Protein 8QYU (pdb70)

Foldseek 3Di:
DVLQPLQPPCSLLFDPDVVVLVCLQPPDDDQQFWWWAQDPFQRIFTWGFPDDDDQWTWTATPVGDTDIGGPVRIGTEFGSNCALNQELLPTPGFDQVNVLNSCLRSQLSNNQWHHQFQFIEGEDQLDGPCQDLSNLVSLAPDDPVSGGGDLSVLLNVQLVCCLLVVFFEEEEEADFWPLQQVVSLLSSLLSLLSVLVCLLSVLSNLLVLQLQQQQFWCDLRHRTFGQKKKKKKFFAANVGHGFFIAIDIGDRPLLLQQDDDAAIWRRLNVLLLLLCLPVVLCVLLVHHSDLVLFNRTPPYDRDDPPDDSSVSNVSNVVSCVSLVPDPLRVSLLSLLSSLLRLLLVFAWDADDPDQFIATPDQVSLCSSCVSLQFDSVLLRCLLRWFFDDDPPDTHTDGDHRVSSSVQSSLVSSLSSVLSSVVSSVSSRVSRNPVGDGSYIYMYIRARRQDADLAAEPSNCLRLLLSLLSLQLVVCLQQPVQQVVCVQQPHDDDRDDLVRHSCLLNCLDDPCLHLLNLLVVLLVDPPRALVNNVSSCVSDDVNRPQKAAAPDDDVGDDAGIWGQGLLGIYGHHRHCSSCQFASDHSVSVLVSLCVGPSVSSVVSSCGTPSVVSSVVSVVVSVVNVSHHYHYYQRAHQDSPSDRSHHRSVRRSSSCVSSCSSVSSVSLSVDQPDKDFLVSCCVQQCLLPVPLVCPSQSSNVSSVVPDPDDPVQWDGTNGMITGRVVVVVVSVVSSVVSVVVVVVVVVVVVVVVVVVVVVVVVCVVPPD/DVLQPLQPPCSLLQDPDVVVLVCLVPPDDDQQFFKWAQDPFQRIATWGFPDDCWTWTGSVTDIGHPVRIGTEFRSNCALNQELLPTPGFDQVNVLRSCLRSQLSNNQWHHQFQFIEGEDQLDGPCQDLSNLVVLAPADPVSGGGDLSVLLNVQLVCCLLVVFAEEEEEADFWPLQQVVSLLSSLLSLLSVLVLVLSLLSNLLVLQLQQQQFWCDLQHRTFGQKKKKKKFFAANNGHGFFIAMDIGDRDLLLQQDDDAAIWRGLNVLLLLLCLPVVLCVLLVHHSDQVLFNSTPPYDNDDPPDDSSVSNVSNVVSCVSLPPDPLRVSLLSLLSSLLRLLLVFAWDFLTATPDQPSLCSNCVSLQFDSVLLRCLLSWFWDDDDVDIGTDGDTRVSSSVQSSLVSSLLSVLSSVVSSVSSRVSRNPVGDGRYIYMYIRARRQDADLAAEPSNVLRLLLSLVSLQLVVCQQQPVQQVVCVQQVHDDDRDDLVRHSCLLNCLDDPCLHLLNLLVVLLVDPPRALVNNVSNCVSDPVNRPQKAAWPDDPVTDAAGTWGQGLLGIYGYHYHCSSCLQVSDHSVSVLVSQCVGPSVSSVVSSCRSSVVSSVVSVVVSVVNVSHHYHYYQRAHQDSPSDRSHHRSVRRSSSCVSSCSSVSSVSLSVDFPDKDFLVSCCVQQCLLPVPQCPPDDDSQSSNVSRVVPDPDDPVQWDRTNGIITGRVVVVSVSVVSSVVSVVVVVVVVVVVVVVVVVVVVVVVVVD/DPDDVVLLVVLQVLQLVQDPDPVSQSKHQLQCLCVSLVVSPADDDPVLSCVLSVNDDVVSNPDPIDHSVSSVVSSVVRVPDLVVQQVVVCVQVPPSPQDHDLVVVLVCCQPDDSHDDNVRSVVLSCNHNSSVSSVVVVVD/DVPQDQPDDVVVLVVLLVLQLVQDPDPVSPSKHQLLCLCVSLVVSPADDDPVLSCVLSVNDDVVSNPDPIGHSVSSRSSSSVRVVDHDDLVRQQVVVVVQVPPSPQKHAQVVVLVCCQPDDPHDPNVRSCVLCPPQADPNRIHRRSVSSVVVVVD

B-factor: mean 38.61, std 18.76, range [5.98, 162.12]

InterPro domains:
  IPR001609 Myosin head, motor domain-like [PF00063] (88-766)
  IPR001609 Myosin head, motor domain-like [PR00193] (115-134)
  IPR001609 Myosin head, motor domain-like [PR00193] (171-196)
  IPR001609 Myosin head, motor domain-like [PR00193] (225-252)
  IPR001609 Myosin head, motor domain-like [PR00193] (456-484)
  IPR001609 Myosin head, motor domain-like [PR00193] (510-538)
  IPR001609 Myosin head, motor domain-like [PS51456] (85-778)
  IPR001609 Myosin head, motor domain-like [SM00242] (79-779)
  IPR002928 Myosin tail [PF01576] (846-1923)
  IPR004009 Myosin, SH3 domain [PF02736] (33-76)
  IPR004009 Myosin, SH3 domain [PS51844] (32-81)
  IPR008989 Myosin S1 fragment, N-terminal [G3DSA:2.30.30.360] (32-78)
  IPR014751 DNA repair protein XRCC4-like, C-terminal [G3DSA:1.20.5.370] (1520-1573)
  IPR014751 DNA repair protein XRCC4-like, C-terminal [G3DSA:1.20.5.370] (1574-1621)
  IPR014751 DNA repair protein XRCC4-like, C-terminal [G3DSA:1.20.5.370] (1622-1664)
  IPR014751 DNA repair protein XRCC4-like, C-terminal [G3DSA:1.20.5.370] (1665-1717)
  IPR014751 DNA repair protein XRCC4-like, C-terminal [G3DSA:1.20.5.370] (1728-1772)
  IPR027417 P-loop containing nucleoside triphosphate hydrolase [SSF52540] (37-840)
  IPR036961 Kinesin motor domain superfamily [G3DSA:3.40.850.10] (83-708)

Radius of gyration: 41.8 Å; Cα contacts (8 Å, |Δi|>4): 3064; chains: 4; bounding box: 106×149×107 Å

Secondary structure (DSSP, 8-state):
-GGGGGGGGGHHHHS--HHHHHHHHTS---TTTEEEEEETTTEEEEEEEEEEETTEEEEEETTS-EEEEEGGG-EEPPPGGGTT-SBGGG-SS-SHHHHHHHHHHHHHTT--EEEETTEEEEE-----TTSSHHHHHHHTT--TTTS-S-HHHHHHHHHHHHHHHT--EEEEEE-BTTSSHHHHHHHHHHHHHHHHH--HHHHHHHHHHHHHHHHEE--SS-TTEE-SEEEEEEEE-TTS-EEEEEEEEE---SGGGT---TT--SBHHHHHHHT-SSHHHHHHHT--S-GGG-TTT-SS-S--TT--HHHHHHHHHHHHHHTT--HHHHHHHHHHHHHHHHHTT--EEE-SSSS-EEES--HHHHHHHHHHTS-HHHHHHHHHS-EEESSS-EEEPP--HHHHHHHHHHHHHHHHHHHHHHHHHHHHHHH------SEEEEEEEPPPB---SS--HHHHHHHHHHHHHHHHHHIIIIIIHHHHHHHHT--------S---HHHHHHHHSTTSHHHHHHHHTT-TT--TTT--HHHHHHTTT-TTEE-----TTS---SEEEEETTEEEEEP-TTHHHHHH----HHHHHHHHT-SSHHHHHHT---HHHHHHHHHHHHHHHHHTSEEEEEEEE---SS--TT---HHHHHHHHHHHTHHHHHHHHHHS--EEEEHHHHHHHHGGG-GGG---HHHHHHHHHHTSSS-GGGEEE-SSEEEE-HHHHHHHHHHHHHHHHHHHHHHHHHHHHHHHHHHHHHHHHHHT-/--TTGGGGGGHHHHS--HHHHHHHHH----TTTEEEEEETTTEEEEEEEEE--EEEEE--EEEEEGGG-EEPPPGGGTT-SBGGG-SS-SHHHHHHHHHHHHHTT--EEEETTEEEEE-----TTSSHHHHHHHTT--TTTS-S-HHHHHHHHHHHHHHHT--EEEEEE-BTTSSHHHHHHHHHHHHHHHHH--HHHHHHHHHHHHHHHHEE--SS-TTEESSEEEEEEEE-TTS-EEEEEEEEE---SGGGT---TT--SBHHHHHHHT-SSHHHHHHHT--S-GGG-TTT-SS-S--TT--HHHHHHHHHHHHHHTT--HHHHHHHHHHHHHHHHHTT--EE---EES--HHHHHHHHHHT--HHHHHHHHHS-EEEETTEEEEPP--HHHHHHHHHHHHHHHHHHHHHHHHHHHHHHH------SEEEEEEEPPPB---SS--HHHHHHHHHHHHHHHHHHIIIIIIHHHHHHHTT------------HHHHHHHHSTTSHHHHHHHHTT-TT--TTT--HHHHHHTTT-TTEE-----TTS---SEEEEETTEEEEE--TTHHHHHH----HHHHHHHHT-SSHHHHHHT--HHHHHHHHHHHHHHHHHTSEEEEEEEE---SS--TT---HHHHHHHHHHHTHHHHHHHHHHS--EEEEHHHHHHHHGGG-GGG------HHHHHHHHHHTSSS-GGGEEE-SSEEEE-HHHHHHHHHHHHHHHHHHHHHHHHHHHHHHHHHHHHHHH-/--S-HHHHHHHHHHHGGG---TT---EEEGGGHHHHHHHTT----HHHHHHHHTS--HHHHHH-EEEHHHHHHHHHHHT--HHHHHHHHHTT-SSSSSEE-HHHHHHHHHHSSS---HHHHHHHH--EEHHHHHHHHHT-/--S----S-HHHHHHHHHHHHHT---TT--S-EEGGGHHHHHHHTT----HHHHHHHTTS--HHHHHH-EE-HHHHHHHHHHHTT----HHHHHHHHHTT-SSSSSEEEHHHHHHHHHHSSS---HHHHHHHHTT---TTSEEEHHHHHHHHHT-

Organism: Bos taurus (NCBI:txid9913)

Solvent-accessible surface area: 80150 Å² total

Sequence (1815 aa):
DAEMAAFGEAAPYLRKSEKERLEAQTRPFDLKKDVFVPDDKEEFVKATILSREGGKVTAETEHGKTVTVKEDQVLQQNPPKFDKIEDMAMLTFLHEPAVLYNLKERYASWMIYTYSGLF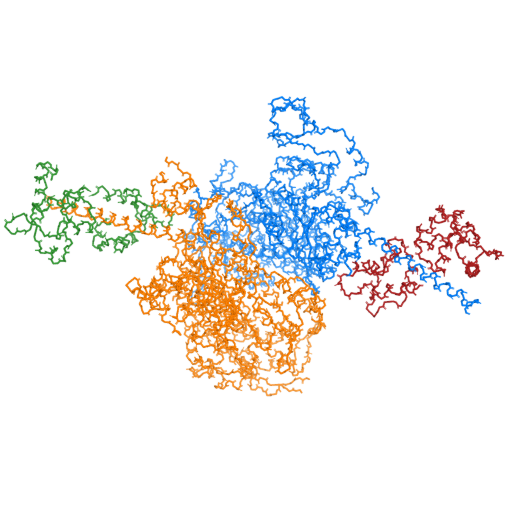CVTINPYWWLPVYNAEVVAAYRGKKRSEAPPHIFSISDNAYQYMLTDRENQSILITGESGAGKTVNTKRVIQYFAVIAAITLEDQIIQANPALEAFGNAKTVRNDNSSRFGKFIRIHFGATGKLASADIETYLLEKSRVIFQLKAERDYHIFYQILSNKKPELLDMLLITNNPYDYAFISQGETTVASIDDAEELMATDNAFDVLGFTTEEKNSMYKLTGAIMHFGNMKFKLKQREEQAEPDGTEEADKSAYLMGLNSADLLKGLCHPRVKVGNEYVTKGQNVQQVVYAKGALAKAVYERMFNWMVTRINATLETKQPRQYFIGVLDIAGFEIFDFNSFEQLCINFTNEKLQQFFNHHMFVLEQEEYKKEGIEWEFIDFGMDLQACIDLIEKPMGIMMSILEEECMFPKATDMTFAKLFDNHLGKSSNFQKPRNIKGKPEAHFSLIHYAGTVDYNIIGWLQKNKDPLNETVVDLYKKSSLKMLSSLFAQTVSALHRENLNKLMTNLRSTHPHFVRCIIPNETKSPGVIDNPLVMHQLRCNGVLEGIRICRKGFPNRILYGDFRQRYRILNPAAIPDSRKGAEKLLGSLDIDHNQYKFGHTKVFFKAGLLGLLEEMRDERLSRIITRIQAQSRGVLSRMEFKKLLERRDSDAEMAAFGEAAPYLRKSEKERLEAQTRPFDLKKDVFVPDDKEEFVKATILSRGKVTAETKTVTVKEDQVLQQNPPKFDKIEDMAMLTFLHEPAVLYNLKERYASWMIYTYSGLFCVTINPYWWLPVYNAEVVAAYRGKKRSEAPPHIFSSISDNAYQYMLTDRENQSILITGESGAGKTVNTKRVIQYFAVIAAITLEDQIIQANPALEAFGNAKTVRNDNSSRFGKFIRIHFGATGKLASADIETYLLEKSRVIFQLKAERDYHIFYQILSNKKPELLDMLLITNNPYDYAFISQGETTVASIDDAEELMATDNAFDVLGFTTEEKNSMYKLTGAIMHFGNMKFKLQAEPDGTEEADKSAYLMGLNSADLLKGLCHPRVKVGNEYVTKGQNVQQVVYAKGALAKAVYERMFNWMVTRINATLETKQPRQYFIGVLDIAGFEIFDFNSFEQLCINFTNEKLQQFFNHHMFVLEQEEYKKEGIEWEFIDFGMDLQACIDLIEKPMGIMMSILEEECMFPKATDMTFAKLFDNHLGKSSNFQKPRNIKGKPEAHFSLIHYAGTVDYNIIGWLQKNKDPLNETVVDLYKKSSLKMLSSLFATVSALHRENLNKLMTNLRSTHPHFVRCIIPNETKSPGVIDNPLVMHQLRCNGVLEGIRICRKGFPNRILYGDFRQRYRILNPAAIPQFIDSRKGAEKLLGSLDIDHNQYKFGHTKVFFKAGLLGLLEEMRDERLSRIITRIQAQSRGVLSRMEFKKLLEIEFTPEQIEEFKEAFTLFDRTPKCEMKITYGQCGDVLRALGQNPTQAEVLRVLGKPKQEELNSKMMDFDTFLPMLQHISKTYEDFVEGLRVFDKEGNGTVMGAELRHVLATLGEKLTEDEVEKLMACINYEAFVKHIMAGPSKIKIEFTPEQIEEFKEAFTLFDRRTPKCEMKITYGQCGDVLRALGQNPTQAEVLRVLGKPKQEELNSKMMDFDTFLPMLQHISKNTGTYEDFVEGLRVFDKEGNGTVMGAELRHVLATLGEKLTEDEVEKLMAGQEDSNGCINYEAFVKHIMAG

Structure (mmCIF, N/CA/C/O backbone):
data_8QYU
#
_entry.id   8QYU
#
_cell.length_a   97.996
_cell.length_b   122.503
_cell.length_c   187.463
_cell.angle_alpha   90.00
_cell.angle_beta   90.00
_cell.angle_gamma   90.00
#
_symmetry.space_group_name_H-M   'P 21 21 21'
#
loop_
_entity.id
_entity.type
_entity.pdbx_description
1 polymer Myosin-7
2 polymer 'Myosin light chain 3'
3 non-polymer "ADENOSINE-5'-DIPHOSPHATE"
4 non-polymer 'VANADATE ION'
5 non-polymer 'MAGNESIUM ION'
6 non-polymer 'FORMIC ACID'
7 non-polymer 'DIMETHYL SULFOXIDE'
8 non-polymer 'methyl 4-(2-fluoro-3-{[(6-methylpyridin-3-yl)carbamoyl]amino}benzyl)piperazine-1-carboxylate'
9 non-polymer GLYCEROL
10 non-polymer 'MALONIC ACID'
11 water water
#
loop_
_atom_site.group_PDB
_atom_site.id
_atom_site.type_symbol
_atom_site.label_atom_id
_atom_site.label_alt_id
_atom_site.label_comp_id
_atom_site.label_asym_id
_atom_site.label_entity_id
_atom_site.label_seq_id
_atom_site.pdbx_PDB_ins_code
_atom_site.Cartn_x
_atom_site.Cartn_y
_atom_site.Cartn_z
_atom_site.occupancy
_atom_site.B_iso_or_equiv
_atom_site.auth_seq_id
_atom_site.auth_comp_id
_atom_site.auth_asym_id
_atom_site.auth_atom_id
_atom_site.pdbx_PDB_model_num
ATOM 1 N N . ASP A 1 3 ? 21.985 11.219 33.170 1.00 77.54 3 ASP A N 1
ATOM 2 C CA . ASP A 1 3 ? 21.335 11.704 34.391 1.00 78.01 3 ASP A CA 1
ATOM 3 C C . ASP A 1 3 ? 20.458 12.928 34.123 1.00 75.89 3 ASP A C 1
ATOM 4 O O . ASP A 1 3 ? 19.418 13.085 34.758 1.00 76.60 3 ASP A O 1
ATOM 9 N N . ALA A 1 4 ? 20.888 13.788 33.184 1.00 68.29 4 ALA A N 1
ATOM 10 C CA . ALA A 1 4 ? 20.192 14.979 32.684 1.00 63.78 4 ALA A CA 1
ATOM 11 C C . ALA A 1 4 ? 18.892 14.556 31.991 1.00 60.86 4 ALA A C 1
ATOM 12 O O . ALA A 1 4 ? 17.907 15.277 32.081 1.00 58.21 4 ALA A O 1
ATOM 14 N N . GLU A 1 5 ? 18.880 13.369 31.332 1.00 55.40 5 GLU A N 1
ATOM 15 C CA . GLU A 1 5 ? 17.688 12.816 30.683 1.00 54.88 5 GLU A CA 1
ATOM 16 C C . GLU A 1 5 ? 16.654 12.383 31.749 1.00 52.98 5 GLU A C 1
ATOM 17 O O . GLU A 1 5 ? 15.466 12.305 31.441 1.00 53.98 5 GLU A O 1
ATOM 23 N N . MET A 1 6 ? 17.110 12.126 32.999 1.00 39.42 6 MET A N 1
ATOM 24 C CA . MET A 1 6 ? 16.289 11.738 34.155 1.00 34.00 6 MET A CA 1
ATOM 25 C C . MET A 1 6 ? 15.900 12.934 35.064 1.00 38.10 6 MET A C 1
ATOM 26 O O . MET A 1 6 ? 15.161 12.748 36.041 1.00 36.38 6 MET A O 1
ATOM 31 N N . ALA A 1 7 ? 16.367 14.151 34.717 1.00 36.64 7 ALA A N 1
ATOM 32 C CA . ALA A 1 7 ? 16.118 15.407 35.446 1.00 35.50 7 ALA A CA 1
ATOM 33 C C . ALA A 1 7 ? 14.637 15.727 35.699 1.00 42.97 7 ALA A C 1
ATOM 34 O O . ALA A 1 7 ? 14.304 16.213 36.785 1.00 44.24 7 ALA A O 1
ATOM 36 N N . ALA A 1 8 ? 13.756 15.446 34.712 1.00 38.09 8 ALA A N 1
ATOM 37 C CA . ALA A 1 8 ? 12.312 15.691 34.793 1.00 37.37 8 ALA A CA 1
ATOM 38 C C . ALA A 1 8 ? 11.640 14.933 35.937 1.00 36.92 8 ALA A C 1
ATOM 39 O O . ALA A 1 8 ? 10.624 15.399 36.457 1.00 38.20 8 ALA A O 1
ATOM 41 N N . PHE A 1 9 ? 12.217 13.780 36.333 1.00 28.06 9 PHE A N 1
ATOM 42 C CA . PHE A 1 9 ? 11.694 12.923 37.395 1.00 27.87 9 PHE A CA 1
ATOM 43 C C . PHE A 1 9 ? 12.045 13.400 38.803 1.00 33.76 9 PHE A C 1
ATOM 44 O O . PHE A 1 9 ? 11.480 12.872 39.761 1.00 33.15 9 PHE A O 1
ATOM 52 N N . GLY A 1 10 ? 12.943 14.391 38.918 1.00 33.78 10 GLY A N 1
ATOM 53 C CA . GLY A 1 10 ? 13.370 14.965 40.194 1.00 32.70 10 GLY A CA 1
ATOM 54 C C . GLY A 1 10 ? 14.022 13.975 41.141 1.00 39.78 10 GLY A C 1
ATOM 55 O O . GLY A 1 10 ? 14.837 13.153 40.714 1.00 40.45 10 GLY A O 1
ATOM 56 N N . GLU A 1 11 ? 13.653 14.039 42.435 1.00 36.60 11 GLU A N 1
ATOM 57 C CA . GLU A 1 11 ? 14.203 13.192 43.501 1.00 38.22 11 GLU A CA 1
ATOM 58 C C . GLU A 1 11 ? 13.844 11.703 43.371 1.00 40.64 11 GLU A C 1
ATOM 59 O O . GLU A 1 11 ? 14.487 10.873 44.020 1.00 44.32 11 GLU A O 1
ATOM 65 N N . ALA A 1 12 ? 12.857 11.369 42.517 1.00 31.39 12 ALA A N 1
ATOM 66 C CA . ALA A 1 12 ? 12.441 9.995 42.230 1.00 29.22 12 ALA A CA 1
ATOM 67 C C . ALA A 1 12 ? 13.437 9.296 41.325 1.00 33.70 12 ALA A C 1
ATOM 68 O O . ALA A 1 12 ? 13.480 8.070 41.345 1.00 38.67 12 ALA A O 1
ATOM 70 N N . ALA A 1 13 ? 14.214 10.062 40.514 1.00 29.59 13 ALA A N 1
ATOM 71 C CA . ALA A 1 13 ? 15.186 9.541 39.535 1.00 28.84 13 ALA A CA 1
ATOM 72 C C . ALA A 1 13 ? 16.052 8.354 40.044 1.00 31.03 13 ALA A C 1
ATOM 73 O O . ALA A 1 13 ? 16.007 7.334 39.376 1.00 32.68 13 ALA A O 1
ATOM 75 N N . PRO A 1 14 ? 16.768 8.384 41.209 1.00 31.75 14 PRO A N 1
ATOM 76 C CA . PRO A 1 14 ? 17.556 7.197 41.602 1.00 31.48 14 PRO A CA 1
ATOM 77 C C . PRO A 1 14 ? 16.757 5.937 41.972 1.00 33.62 14 PRO A C 1
ATOM 78 O O . PRO A 1 14 ? 17.334 4.845 42.013 1.00 34.71 14 PRO A O 1
ATOM 82 N N . TYR A 1 15 ? 15.451 6.085 42.256 1.00 26.86 15 TYR A N 1
ATOM 83 C CA . TYR A 1 15 ? 14.551 4.980 42.602 1.00 26.67 15 TYR A CA 1
ATOM 84 C C . TYR A 1 15 ? 13.872 4.400 41.350 1.00 27.64 15 TYR A C 1
ATOM 85 O O . TYR A 1 15 ? 13.167 3.395 41.440 1.00 33.05 15 TYR A O 1
ATOM 94 N N . LEU A 1 16 ? 14.081 5.034 40.198 1.00 23.59 16 LEU A N 1
ATOM 95 C CA . LEU A 1 16 ? 13.483 4.651 38.918 1.00 22.65 16 LEU A CA 1
ATOM 96 C C . LEU A 1 16 ? 14.499 4.100 37.922 1.00 27.92 16 LEU A C 1
ATOM 97 O O . LEU A 1 16 ? 14.201 3.130 37.238 1.00 25.52 16 LEU A O 1
ATOM 102 N N . ARG A 1 17 ? 15.687 4.721 37.825 1.00 28.30 17 ARG A N 1
ATOM 103 C CA . ARG A 1 17 ? 16.758 4.295 36.911 1.00 27.66 17 ARG A CA 1
ATOM 104 C C . ARG A 1 17 ? 18.106 4.541 37.554 1.00 38.41 17 ARG A C 1
ATOM 105 O O . ARG A 1 17 ? 18.314 5.592 38.170 1.00 40.55 17 ARG A O 1
ATOM 113 N N . LYS A 1 18 ? 19.034 3.592 37.388 1.00 38.10 18 LYS A N 1
ATOM 114 C CA . LYS A 1 18 ? 20.372 3.737 37.944 1.00 39.17 18 LYS A CA 1
ATOM 115 C C . LYS A 1 18 ? 21.160 4.840 37.211 1.00 52.77 18 LYS A C 1
ATOM 116 O O . LYS A 1 18 ? 20.900 5.122 36.037 1.00 51.28 18 LYS A O 1
ATOM 122 N N . SER A 1 19 ? 22.092 5.485 37.919 1.00 56.16 19 SER A N 1
ATOM 123 C CA . SER A 1 19 ? 22.942 6.546 37.360 1.00 56.78 19 SER A CA 1
ATOM 124 C C . SER A 1 19 ? 23.813 6.006 36.208 1.00 61.53 19 SER A C 1
ATOM 125 O O . SER A 1 19 ? 24.083 4.798 36.155 1.00 53.77 19 SER A O 1
ATOM 128 N N . GLU A 1 20 ? 24.294 6.902 35.316 1.00 61.12 20 GLU A N 1
ATOM 129 C CA . GLU A 1 20 ? 25.217 6.511 34.239 1.00 61.60 20 GLU A CA 1
ATOM 130 C C . GLU A 1 20 ? 26.532 5.972 34.852 1.00 66.16 20 GLU A C 1
ATOM 131 O O . GLU A 1 20 ? 27.145 5.061 34.301 1.00 66.32 20 GLU A O 1
ATOM 137 N N . LYS A 1 21 ? 26.927 6.522 36.009 1.00 63.94 21 LYS A N 1
ATOM 138 C CA . LYS A 1 21 ? 28.097 6.111 36.782 1.00 64.84 21 LYS A CA 1
ATOM 139 C C . LYS A 1 21 ? 27.931 4.645 37.248 1.00 67.27 21 LYS A C 1
ATOM 140 O O . LYS A 1 21 ? 28.900 3.878 37.168 1.00 71.50 21 LYS A O 1
ATOM 146 N N . GLU A 1 22 ? 26.701 4.248 37.691 1.00 54.73 22 GLU A N 1
ATOM 147 C CA . GLU A 1 22 ? 26.442 2.865 38.106 1.00 50.28 22 GLU A CA 1
ATOM 148 C C . GLU A 1 22 ? 26.434 1.949 36.889 1.00 42.60 22 GLU A C 1
ATOM 149 O O . GLU A 1 22 ? 26.898 0.811 36.984 1.00 42.36 22 GLU A O 1
ATOM 155 N N . ARG A 1 23 ? 25.909 2.465 35.753 1.00 34.54 23 ARG A N 1
ATOM 156 C CA . ARG A 1 23 ? 25.823 1.742 34.496 1.00 38.31 23 ARG A CA 1
ATOM 157 C C . ARG A 1 23 ? 27.214 1.335 34.032 1.00 49.92 23 ARG A C 1
ATOM 158 O O . ARG A 1 23 ? 27.403 0.170 33.692 1.00 49.79 23 ARG A O 1
ATOM 166 N N . LEU A 1 24 ? 28.205 2.267 34.126 1.00 48.44 24 LEU A N 1
ATOM 167 C CA . LEU A 1 24 ? 29.611 2.048 33.768 1.00 46.91 24 LEU A CA 1
ATOM 168 C C . LEU A 1 24 ? 30.294 1.107 34.772 1.00 48.37 24 LEU A C 1
ATOM 169 O O . LEU A 1 24 ? 31.157 0.322 34.384 1.00 47.35 24 LEU A O 1
ATOM 174 N N . GLU A 1 25 ? 29.913 1.183 36.058 1.00 48.71 25 GLU A N 1
ATOM 175 C CA . GLU A 1 25 ? 30.459 0.305 37.099 1.00 51.52 25 GLU A CA 1
ATOM 176 C C . GLU A 1 25 ? 30.050 -1.145 36.855 1.00 53.65 25 GLU A C 1
ATOM 177 O O . GLU A 1 25 ? 30.896 -2.039 36.980 1.00 55.38 25 GLU A O 1
ATOM 183 N N . ALA A 1 26 ? 28.733 -1.377 36.599 1.00 45.29 26 ALA A N 1
ATOM 184 C CA . ALA A 1 26 ? 28.162 -2.702 36.349 1.00 43.96 26 ALA A CA 1
ATOM 185 C C . ALA A 1 26 ? 28.833 -3.304 35.114 1.00 42.35 26 ALA A C 1
ATOM 186 O O . ALA A 1 26 ? 29.557 -4.278 35.241 1.00 43.51 26 ALA A O 1
ATOM 188 N N . GLN A 1 27 ? 28.672 -2.649 33.960 1.00 36.88 27 GLN A N 1
ATOM 189 C CA . GLN A 1 27 ? 29.237 -2.952 32.649 1.00 39.02 27 GLN A CA 1
ATOM 190 C C . GLN A 1 27 ? 30.692 -3.487 32.669 1.00 47.40 27 GLN A C 1
ATOM 191 O O . GLN A 1 27 ? 31.019 -4.416 31.909 1.00 43.86 27 GLN A O 1
ATOM 197 N N . THR A 1 28 ? 31.554 -2.872 33.521 1.00 44.59 28 THR A N 1
ATOM 198 C CA . THR A 1 28 ? 32.984 -3.193 33.669 1.00 42.82 28 THR A CA 1
ATOM 199 C C . THR A 1 28 ? 33.320 -4.084 34.873 1.00 44.13 28 THR A C 1
ATOM 200 O O . THR A 1 28 ? 34.491 -4.413 35.065 1.00 45.21 28 THR A O 1
ATOM 204 N N . ARG A 1 29 ? 32.328 -4.449 35.694 1.00 40.34 29 ARG A N 1
ATOM 205 C CA . ARG A 1 29 ? 32.600 -5.282 36.862 1.00 42.18 29 ARG A CA 1
ATOM 206 C C . ARG A 1 29 ? 33.222 -6.633 36.456 1.00 46.46 29 ARG A C 1
ATOM 207 O O . ARG A 1 29 ? 33.038 -7.072 35.311 1.00 44.88 29 ARG A O 1
ATOM 215 N N . PRO A 1 30 ? 33.988 -7.289 37.356 1.00 47.32 30 PRO A N 1
ATOM 216 C CA . PRO A 1 30 ? 34.547 -8.611 37.010 1.00 46.51 30 PRO A CA 1
ATOM 217 C C . PRO A 1 30 ? 33.463 -9.632 36.625 1.00 46.74 30 PRO A C 1
ATOM 218 O O . PRO A 1 30 ? 32.441 -9.746 37.311 1.00 45.45 30 PRO A O 1
ATOM 222 N N . PHE A 1 31 ? 33.687 -10.341 35.499 1.00 38.33 31 PHE A N 1
ATOM 223 C CA . PHE A 1 31 ? 32.803 -11.355 34.940 1.00 34.34 31 PHE A CA 1
ATOM 224 C C . PHE A 1 31 ? 33.501 -12.256 33.910 1.00 41.10 31 PHE A C 1
ATOM 225 O O . PHE A 1 31 ? 34.202 -11.771 33.016 1.00 42.87 31 PHE A O 1
ATOM 233 N N . ASP A 1 32 ? 33.202 -13.561 33.999 1.00 37.28 32 ASP A N 1
ATOM 234 C CA . ASP A 1 32 ? 33.648 -14.630 33.111 1.00 39.63 32 ASP A CA 1
ATOM 235 C C . ASP A 1 32 ? 32.409 -15.460 32.759 1.00 47.51 32 ASP A C 1
ATOM 236 O O . ASP A 1 32 ? 31.822 -16.098 33.643 1.00 45.36 32 ASP A O 1
ATOM 241 N N . LEU A 1 33 ? 32.003 -15.429 31.473 1.00 46.85 33 LEU A N 1
ATOM 242 C CA . LEU A 1 33 ? 30.841 -16.169 31.004 1.00 47.12 33 LEU A CA 1
ATOM 243 C C . LEU A 1 33 ? 30.971 -17.661 31.307 1.00 52.28 33 LEU A C 1
ATOM 244 O O . LEU A 1 33 ? 29.974 -18.280 31.664 1.00 52.61 33 LEU A O 1
ATOM 249 N N . LYS A 1 34 ? 32.199 -18.216 31.255 1.00 50.33 34 LYS A N 1
ATOM 250 C CA . LYS A 1 34 ? 32.449 -19.635 31.522 1.00 50.02 34 LYS A CA 1
ATOM 251 C C . LYS A 1 34 ? 32.308 -20.052 32.994 1.00 53.26 34 LYS A C 1
ATOM 252 O O . LYS A 1 34 ? 31.820 -21.148 33.261 1.00 55.37 34 LYS A O 1
ATOM 258 N N . LYS A 1 35 ? 32.752 -19.200 33.938 1.00 48.56 35 LYS A N 1
ATOM 259 C CA . LYS A 1 35 ? 32.750 -19.485 35.379 1.00 46.85 35 LYS A CA 1
ATOM 260 C C . LYS A 1 35 ? 31.460 -19.107 36.110 1.00 45.78 35 LYS A C 1
ATOM 261 O O . LYS A 1 35 ? 30.958 -19.902 36.899 1.00 43.66 35 LYS A O 1
ATOM 267 N N . ASP A 1 36 ? 30.986 -17.859 35.910 1.00 43.77 36 ASP A N 1
ATOM 268 C CA . ASP A 1 36 ? 29.832 -17.260 36.576 1.00 40.55 36 ASP A CA 1
ATOM 269 C C . ASP A 1 36 ? 28.523 -17.877 36.122 1.00 39.68 36 ASP A C 1
ATOM 270 O O . ASP A 1 36 ? 28.039 -17.605 35.021 1.00 38.63 36 ASP A O 1
ATOM 275 N N . VAL A 1 37 ? 27.978 -18.761 36.981 1.00 34.73 37 VAL A N 1
ATOM 276 C CA . VAL A 1 37 ? 26.756 -19.534 36.742 1.00 32.42 37 VAL A CA 1
ATOM 277 C C . VAL A 1 37 ? 25.806 -19.479 37.953 1.00 28.17 37 VAL A C 1
ATOM 278 O O . VAL A 1 37 ? 26.109 -18.848 38.960 1.00 24.59 37 VAL A O 1
ATOM 282 N N . PHE A 1 38 ? 24.673 -20.173 37.844 1.00 25.71 38 PHE A N 1
ATOM 283 C CA . PHE A 1 38 ? 23.672 -20.389 38.883 1.00 25.48 38 PHE A CA 1
ATOM 284 C C . PHE A 1 38 ? 23.564 -21.906 39.058 1.00 34.52 38 PHE A C 1
ATOM 285 O O . PHE A 1 38 ? 23.598 -22.645 38.075 1.00 32.92 38 PHE A O 1
ATOM 293 N N . VAL A 1 39 ? 23.431 -22.368 40.298 1.00 31.54 39 VAL A N 1
ATOM 294 C CA . VAL A 1 39 ? 23.247 -23.787 40.586 1.00 35.05 39 VAL A CA 1
ATOM 295 C C . VAL A 1 39 ? 21.992 -23.940 41.472 1.00 36.27 39 VAL A C 1
ATOM 296 O O . VAL A 1 39 ? 21.681 -22.997 42.206 1.00 30.59 39 VAL A O 1
ATOM 300 N N . PRO A 1 40 ? 21.272 -25.092 41.453 1.00 34.83 40 PRO A N 1
ATOM 301 C CA . PRO A 1 40 ? 20.131 -25.250 42.368 1.00 33.36 40 PRO A CA 1
ATOM 302 C C . PRO A 1 40 ? 20.617 -25.287 43.810 1.00 37.78 40 PRO A C 1
ATOM 303 O O . PRO A 1 40 ? 21.769 -25.638 44.058 1.00 40.26 40 PRO A O 1
ATOM 307 N N . ASP A 1 41 ? 19.753 -24.893 44.746 1.00 35.72 41 ASP A N 1
ATOM 308 C CA . ASP A 1 41 ? 20.026 -24.882 46.181 1.00 36.38 41 ASP A CA 1
ATOM 309 C C . ASP A 1 41 ? 18.752 -25.316 46.897 1.00 45.07 41 ASP A C 1
ATOM 310 O O . ASP A 1 41 ? 17.675 -24.824 46.570 1.00 45.06 41 ASP A O 1
ATOM 315 N N . ASP A 1 42 ? 18.866 -26.269 47.835 1.00 48.99 42 ASP A N 1
ATOM 316 C CA . ASP A 1 42 ? 17.743 -26.826 48.600 1.00 51.45 42 ASP A CA 1
ATOM 317 C C . ASP A 1 42 ? 17.001 -25.813 49.484 1.00 55.10 42 ASP A C 1
ATOM 318 O O . ASP A 1 42 ? 15.828 -26.036 49.780 1.00 58.42 42 ASP A O 1
ATOM 323 N N . LYS A 1 43 ? 17.664 -24.720 49.904 1.00 46.33 43 LYS A N 1
ATOM 324 C CA . LYS A 1 43 ? 17.046 -23.701 50.757 1.00 43.54 43 LYS A CA 1
ATOM 325 C C . LYS A 1 43 ? 16.789 -22.367 50.061 1.00 44.21 43 LYS A C 1
ATOM 326 O O . LYS A 1 43 ? 15.832 -21.677 50.404 1.00 42.99 43 LYS A O 1
ATOM 332 N N . GLU A 1 44 ? 17.645 -21.989 49.113 1.00 40.16 44 GLU A N 1
ATOM 333 C CA . GLU A 1 44 ? 17.538 -20.696 48.440 1.00 37.65 44 GLU A CA 1
ATOM 334 C C . GLU A 1 44 ? 17.091 -20.774 46.966 1.00 36.61 44 GLU A C 1
ATOM 335 O O . GLU A 1 44 ? 17.177 -19.768 46.253 1.00 36.60 44 GLU A O 1
ATOM 341 N N . GLU A 1 45 ? 16.563 -21.947 46.530 1.00 33.14 45 GLU A N 1
ATOM 342 C CA . GLU A 1 45 ? 16.096 -22.242 45.158 1.00 32.64 45 GLU A CA 1
ATOM 343 C C . GLU A 1 45 ? 17.271 -22.358 44.200 1.00 35.81 45 GLU A C 1
ATOM 344 O O . GLU A 1 45 ? 17.521 -23.429 43.650 1.00 34.93 45 GLU A O 1
ATOM 350 N N . PHE A 1 46 ? 17.980 -21.235 44.001 1.00 32.25 46 PHE A N 1
ATOM 351 C CA . PHE A 1 46 ? 19.156 -21.105 43.149 1.00 31.33 46 PHE A CA 1
ATOM 352 C C . PHE A 1 46 ? 20.099 -20.163 43.839 1.00 38.32 46 PHE A C 1
ATOM 353 O O . PHE A 1 46 ? 19.654 -19.275 44.568 1.00 35.19 46 PHE A O 1
ATOM 361 N N . VAL A 1 47 ? 21.408 -20.347 43.604 1.00 38.65 47 VAL A N 1
ATOM 362 C CA . VAL A 1 47 ? 22.461 -19.477 44.142 1.00 37.49 47 VAL A CA 1
ATOM 363 C C . VAL A 1 47 ? 23.447 -19.167 43.009 1.00 39.60 47 VAL A C 1
ATOM 364 O O . VAL A 1 47 ? 23.565 -19.965 42.074 1.00 38.38 47 VAL A O 1
ATOM 368 N N . LYS A 1 48 ? 24.144 -18.019 43.088 1.00 32.97 48 LYS A N 1
ATOM 369 C CA . LYS A 1 48 ? 25.206 -17.659 42.145 1.00 29.61 48 LYS A CA 1
ATOM 370 C C . LYS A 1 48 ? 26.422 -18.499 42.563 1.00 38.14 48 LYS A C 1
ATOM 371 O O . LYS A 1 48 ? 26.660 -18.698 43.765 1.00 36.52 48 LYS A O 1
ATOM 377 N N . ALA A 1 49 ? 27.152 -19.044 41.581 1.00 36.68 49 ALA A N 1
ATOM 378 C CA . ALA A 1 49 ? 28.343 -19.856 41.837 1.00 36.64 49 ALA A CA 1
ATOM 379 C C . ALA A 1 49 ? 29.399 -19.645 40.762 1.00 43.76 49 ALA A C 1
ATOM 380 O O . ALA A 1 49 ? 29.076 -19.166 39.678 1.00 44.36 49 ALA A O 1
ATOM 382 N N . THR A 1 50 ? 30.671 -19.951 41.083 1.00 45.38 50 THR A N 1
ATOM 383 C CA . THR A 1 50 ? 31.803 -19.861 40.154 1.00 46.40 50 THR A CA 1
ATOM 384 C C . THR A 1 50 ? 32.343 -21.275 39.983 1.00 51.07 50 THR A C 1
ATOM 385 O O . THR A 1 50 ? 32.651 -21.929 40.986 1.00 51.87 50 THR A O 1
ATOM 389 N N . ILE A 1 51 ? 32.399 -21.769 38.727 1.00 47.23 51 ILE A N 1
ATOM 390 C CA . ILE A 1 51 ? 32.902 -23.117 38.414 1.00 47.01 51 ILE A CA 1
ATOM 391 C C . ILE A 1 51 ? 34.406 -23.201 38.735 1.00 54.49 51 ILE A C 1
ATOM 392 O O . ILE A 1 51 ? 35.185 -22.332 38.321 1.00 51.45 51 ILE A O 1
ATOM 397 N N . LEU A 1 52 ? 34.788 -24.239 39.499 1.00 57.50 52 LEU A N 1
ATOM 398 C CA . LEU A 1 52 ? 36.164 -24.525 39.900 1.00 59.09 52 LEU A CA 1
ATOM 399 C C . LEU A 1 52 ? 36.719 -25.633 39.007 1.00 71.44 52 LEU A C 1
ATOM 400 O O . LEU A 1 52 ? 37.842 -25.508 38.520 1.00 72.20 52 LEU A O 1
ATOM 405 N N . SER A 1 53 ? 35.921 -26.702 38.771 1.00 73.62 53 SER A N 1
ATOM 406 C CA . SER A 1 53 ? 36.323 -27.855 37.957 1.00 76.44 53 SER A CA 1
ATOM 407 C C . SER A 1 53 ? 35.181 -28.507 37.159 1.00 83.54 53 SER A C 1
ATOM 408 O O . SER A 1 53 ? 34.060 -28.627 37.656 1.00 82.05 53 SER A O 1
ATOM 411 N N . ARG A 1 54 ? 35.504 -28.967 35.934 1.00 82.44 54 ARG A N 1
ATOM 412 C CA . ARG A 1 54 ? 34.619 -29.705 35.030 1.00 82.62 54 ARG A CA 1
ATOM 413 C C . ARG A 1 54 ? 35.175 -31.134 34.956 1.00 91.58 54 ARG A C 1
ATOM 414 O O . ARG A 1 54 ? 36.333 -31.311 34.561 1.00 93.02 54 ARG A O 1
ATOM 422 N N . GLU A 1 55 ? 34.386 -32.146 35.377 1.00 89.48 55 GLU A N 1
ATOM 423 C CA . GLU A 1 55 ? 34.844 -33.540 35.377 1.00 90.69 55 GLU A CA 1
ATOM 424 C C . GLU A 1 55 ? 33.737 -34.570 35.078 1.00 95.40 55 GLU A C 1
ATOM 425 O O . GLU A 1 55 ? 32.857 -34.807 35.916 1.00 94.57 55 GLU A O 1
ATOM 431 N N . GLY A 1 56 ? 33.825 -35.172 33.886 1.00 91.37 56 GLY A N 1
ATOM 432 C CA . GLY A 1 56 ? 32.941 -36.224 33.380 1.00 89.13 56 GLY A CA 1
ATOM 433 C C . GLY A 1 56 ? 31.445 -36.000 33.489 1.00 83.94 56 GLY A C 1
ATOM 434 O O . GLY A 1 56 ? 30.743 -36.819 34.093 1.00 82.45 56 GLY A O 1
ATOM 435 N N . GLY A 1 57 ? 30.967 -34.903 32.900 1.00 73.70 57 GLY A N 1
ATOM 436 C CA . GLY A 1 57 ? 29.554 -34.533 32.892 1.00 70.61 57 GLY A CA 1
ATOM 437 C C . GLY A 1 57 ? 29.043 -33.825 34.137 1.00 69.23 57 GLY A C 1
ATOM 438 O O . GLY A 1 57 ? 27.868 -33.450 34.189 1.00 66.27 57 GLY A O 1
ATOM 439 N N . LYS A 1 58 ? 29.906 -33.658 35.161 1.00 63.35 58 LYS A N 1
ATOM 440 C CA . LYS A 1 58 ? 29.549 -32.977 36.405 1.00 61.88 58 LYS A CA 1
ATOM 441 C C . LYS A 1 58 ? 30.420 -31.720 36.603 1.00 69.17 58 LYS A C 1
ATOM 442 O O . LYS A 1 58 ? 31.562 -31.680 36.119 1.00 72.49 58 LYS A O 1
ATOM 448 N N . VAL A 1 59 ? 29.893 -30.688 37.290 1.00 60.10 59 VAL A N 1
ATOM 449 C CA . VAL A 1 59 ? 30.677 -29.491 37.583 1.00 59.39 59 VAL A CA 1
ATOM 450 C C . VAL A 1 59 ? 30.866 -29.360 39.111 1.00 60.37 59 VAL A C 1
ATOM 451 O O . VAL A 1 59 ? 29.983 -29.748 39.888 1.00 56.78 59 VAL A O 1
ATOM 455 N N . THR A 1 60 ? 32.039 -28.848 39.523 1.00 56.74 60 THR A N 1
ATOM 456 C CA . THR A 1 60 ? 32.386 -28.571 40.917 1.00 56.29 60 THR A CA 1
ATOM 457 C C . THR A 1 60 ? 32.476 -27.048 41.011 1.00 55.33 60 THR A C 1
ATOM 458 O O . THR A 1 60 ? 33.339 -26.432 40.370 1.00 55.69 60 THR A O 1
ATOM 462 N N . ALA A 1 61 ? 31.539 -26.436 41.743 1.00 45.90 61 ALA A N 1
ATOM 463 C CA . ALA A 1 61 ? 31.509 -24.977 41.839 1.00 42.70 61 ALA A CA 1
ATOM 464 C C . ALA A 1 61 ? 31.502 -24.448 43.270 1.00 46.67 61 ALA A C 1
ATOM 465 O O . ALA A 1 61 ? 31.105 -25.151 44.209 1.00 44.86 61 ALA A O 1
ATOM 467 N N . GLU A 1 62 ? 31.934 -23.186 43.422 1.00 42.06 62 GLU A N 1
ATOM 468 C CA . GLU A 1 62 ? 31.944 -22.489 44.701 1.00 41.68 62 GLU A CA 1
ATOM 469 C C . GLU A 1 62 ? 30.790 -21.453 44.699 1.00 45.14 62 GLU A C 1
ATOM 470 O O . GLU A 1 62 ? 30.790 -20.520 43.893 1.00 43.55 62 GLU A O 1
ATOM 476 N N . THR A 1 63 ? 29.815 -21.643 45.606 1.00 41.14 63 THR A N 1
ATOM 477 C CA . THR A 1 63 ? 28.640 -20.788 45.765 1.00 40.98 63 THR A CA 1
ATOM 478 C C . THR A 1 63 ? 29.004 -19.411 46.295 1.00 44.59 63 THR A C 1
ATOM 479 O O . THR A 1 63 ? 30.104 -19.207 46.824 1.00 42.33 63 THR A O 1
ATOM 483 N N . GLU A 1 64 ? 28.022 -18.505 46.260 1.00 45.42 64 GLU A N 1
ATOM 484 C CA . GLU A 1 64 ? 28.146 -17.155 46.799 1.00 45.64 64 GLU A CA 1
ATOM 485 C C . GLU A 1 64 ? 28.271 -17.175 48.339 1.00 49.26 64 GLU A C 1
ATOM 486 O O . GLU A 1 64 ? 28.783 -16.228 48.922 1.00 47.76 64 GLU A O 1
ATOM 492 N N . HIS A 1 65 ? 27.859 -18.287 48.974 1.00 51.19 65 HIS A N 1
ATOM 493 C CA . HIS A 1 65 ? 27.892 -18.501 50.423 1.00 53.60 65 HIS A CA 1
ATOM 494 C C . HIS A 1 65 ? 29.156 -19.245 50.923 1.00 55.73 65 HIS A C 1
ATOM 495 O O . HIS A 1 65 ? 29.242 -19.566 52.110 1.00 54.03 65 HIS A O 1
ATOM 502 N N . GLY A 1 66 ? 30.129 -19.456 50.031 1.00 53.41 66 GLY A N 1
ATOM 503 C CA . GLY A 1 66 ? 31.388 -20.125 50.349 1.00 54.46 66 GLY A CA 1
ATOM 504 C C . GLY A 1 66 ? 31.211 -21.609 50.597 1.00 60.59 66 GLY A C 1
ATOM 505 O O . GLY A 1 66 ? 31.628 -22.133 51.632 1.00 62.94 66 GLY A O 1
ATOM 506 N N . LYS A 1 67 ? 30.602 -22.292 49.638 1.00 56.23 67 LYS A N 1
ATOM 507 C CA . LYS A 1 67 ? 30.298 -23.714 49.712 1.00 57.03 67 LYS A CA 1
ATOM 508 C C . LYS A 1 67 ? 30.668 -24.425 48.404 1.00 60.35 67 LYS A C 1
ATOM 509 O O . LYS A 1 67 ? 30.322 -23.952 47.322 1.00 57.34 67 LYS A O 1
ATOM 515 N N . THR A 1 68 ? 31.369 -25.562 48.512 1.00 61.25 68 THR A N 1
ATOM 516 C CA . THR A 1 68 ? 31.737 -26.376 47.357 1.00 63.20 68 THR A CA 1
ATOM 517 C C . THR A 1 68 ? 30.623 -27.410 47.132 1.00 66.38 68 THR A C 1
ATOM 518 O O . THR A 1 68 ? 30.320 -28.199 48.024 1.00 65.56 68 THR A O 1
ATOM 522 N N . VAL A 1 69 ? 29.990 -27.353 45.951 1.00 63.10 69 VAL A N 1
ATOM 523 C CA . VAL A 1 69 ? 28.883 -28.221 45.536 1.00 62.42 69 VAL A CA 1
ATOM 524 C C . VAL A 1 69 ? 29.290 -28.937 44.235 1.00 65.70 69 VAL A C 1
ATOM 525 O O . VAL A 1 69 ? 30.000 -28.364 43.406 1.00 65.81 69 VAL A O 1
ATOM 529 N N . THR A 1 70 ? 28.854 -30.195 44.082 1.00 60.86 70 THR A N 1
ATOM 530 C CA . THR A 1 70 ? 29.077 -31.007 42.888 1.00 61.13 70 THR A CA 1
ATOM 531 C C . THR A 1 70 ? 27.700 -31.298 42.293 1.00 62.41 70 THR A C 1
ATOM 532 O O . THR A 1 70 ? 26.827 -31.832 42.981 1.00 65.09 70 THR A O 1
ATOM 536 N N . VAL A 1 71 ? 27.485 -30.885 41.041 1.00 53.43 71 VAL A N 1
ATOM 537 C CA . VAL A 1 71 ? 26.200 -31.029 40.348 1.00 50.81 71 VAL A CA 1
ATOM 538 C C . VAL A 1 71 ? 26.400 -31.529 38.918 1.00 49.35 71 VAL A C 1
ATOM 539 O O . VAL A 1 71 ? 27.506 -31.462 38.392 1.00 43.91 71 VAL A O 1
ATOM 543 N N . LYS A 1 72 ? 25.314 -31.973 38.276 1.00 48.08 72 LYS A N 1
ATOM 544 C CA . LYS A 1 72 ? 25.302 -32.381 36.874 1.00 49.00 72 LYS A CA 1
ATOM 545 C C . LYS A 1 72 ? 25.337 -31.129 35.986 1.00 52.85 72 LYS A C 1
ATOM 546 O O . LYS A 1 72 ? 24.774 -30.098 36.358 1.00 47.86 72 LYS A O 1
ATOM 552 N N . GLU A 1 73 ? 25.986 -31.225 34.814 1.00 56.03 73 GLU A N 1
ATOM 553 C CA . GLU A 1 73 ? 26.124 -30.148 33.825 1.00 58.64 73 GLU A CA 1
ATOM 554 C C . GLU A 1 73 ? 24.764 -29.548 33.393 1.00 59.68 73 GLU A C 1
ATOM 555 O O . GLU A 1 73 ? 24.669 -28.325 33.247 1.00 63.51 73 GLU A O 1
ATOM 561 N N . ASP A 1 74 ? 23.719 -30.391 33.253 1.00 51.18 74 ASP A N 1
ATOM 562 C CA . ASP A 1 74 ? 22.370 -29.983 32.845 1.00 52.21 74 ASP A CA 1
ATOM 563 C C . ASP A 1 74 ? 21.556 -29.285 33.959 1.00 55.20 74 ASP A C 1
ATOM 564 O O . ASP A 1 74 ? 20.434 -28.837 33.701 1.00 58.89 74 ASP A O 1
ATOM 569 N N . GLN A 1 75 ? 22.122 -29.166 35.176 1.00 47.38 75 GLN A N 1
ATOM 570 C CA . GLN A 1 75 ? 21.489 -28.467 36.300 1.00 44.16 75 GLN A CA 1
ATOM 571 C C . GLN A 1 75 ? 22.030 -27.028 36.399 1.00 45.73 75 GLN A C 1
ATOM 572 O O . GLN A 1 75 ? 21.414 -26.182 37.049 1.00 46.02 75 GLN A O 1
ATOM 578 N N . VAL A 1 76 ? 23.178 -26.769 35.746 1.00 43.10 76 VAL A N 1
ATOM 579 C CA . VAL A 1 76 ? 23.900 -25.488 35.710 1.00 44.05 76 VAL A CA 1
ATOM 580 C C . VAL A 1 76 ? 23.261 -24.534 34.696 1.00 46.59 76 VAL A C 1
ATOM 581 O O . VAL A 1 76 ? 23.039 -24.915 33.545 1.00 48.32 76 VAL A O 1
ATOM 585 N N . LEU A 1 77 ? 22.997 -23.283 35.125 1.00 38.39 77 LEU A N 1
ATOM 586 C CA . LEU A 1 77 ? 22.396 -22.233 34.305 1.00 32.30 77 LEU A CA 1
ATOM 587 C C . LEU A 1 77 ? 23.293 -21.015 34.250 1.00 37.51 77 LEU A C 1
ATOM 588 O O . LEU A 1 77 ? 23.848 -20.596 35.261 1.00 36.69 77 LEU A O 1
ATOM 593 N N . GLN A 1 78 ? 23.460 -20.465 33.050 1.00 34.19 78 GLN A N 1
ATOM 594 C CA . GLN A 1 78 ? 24.350 -19.360 32.770 1.00 31.11 78 GLN A CA 1
ATOM 595 C C . GLN A 1 78 ? 23.862 -18.014 33.277 1.00 36.22 78 GLN A C 1
ATOM 596 O O . GLN A 1 78 ? 22.693 -17.693 33.119 1.00 33.53 78 GLN A O 1
ATOM 602 N N . GLN A 1 79 ? 24.782 -17.210 33.853 1.00 33.48 79 GLN A N 1
ATOM 603 C CA . GLN A 1 79 ? 24.517 -15.845 34.317 1.00 30.77 79 GLN A CA 1
ATOM 604 C C . GLN A 1 79 ? 24.565 -14.908 33.120 1.00 38.82 79 GLN A C 1
ATOM 605 O O . GLN A 1 79 ? 25.413 -15.069 32.234 1.00 40.27 79 GLN A O 1
ATOM 611 N N . ASN A 1 80 ? 23.667 -13.930 33.094 1.00 37.42 80 ASN A N 1
ATOM 612 C CA . ASN A 1 80 ? 23.656 -12.935 32.029 1.00 37.11 80 ASN A CA 1
ATOM 613 C C . ASN A 1 80 ? 24.823 -11.978 32.244 1.00 34.10 80 ASN A C 1
ATOM 614 O O . ASN A 1 80 ? 25.058 -11.578 33.383 1.00 33.24 80 ASN A O 1
ATOM 619 N N . PRO A 1 81 ? 25.552 -11.580 31.170 1.00 30.08 81 PRO A N 1
ATOM 620 C CA . PRO A 1 81 ? 26.658 -10.613 31.343 1.00 28.70 81 PRO A CA 1
ATOM 621 C C . PRO A 1 81 ? 26.262 -9.282 32.033 1.00 38.13 81 PRO A C 1
ATOM 622 O O . PRO A 1 81 ? 25.064 -8.941 32.047 1.00 36.72 81 PRO A O 1
ATOM 626 N N . PRO A 1 82 ? 27.244 -8.518 32.610 1.00 33.52 82 PRO A N 1
ATOM 627 C CA . PRO A 1 82 ? 26.906 -7.311 33.401 1.00 29.36 82 PRO A CA 1
ATOM 628 C C . PRO A 1 82 ? 26.093 -6.206 32.729 1.00 31.27 82 PRO A C 1
ATOM 629 O O . PRO A 1 82 ? 25.445 -5.436 33.434 1.00 32.53 82 PRO A O 1
ATOM 633 N N . LYS A 1 83 ? 26.085 -6.132 31.390 1.00 29.45 83 LYS A N 1
ATOM 634 C CA . LYS A 1 83 ? 25.289 -5.137 30.644 1.00 25.82 83 LYS A CA 1
ATOM 635 C C . LYS A 1 83 ? 23.761 -5.330 30.930 1.00 31.33 83 LYS A C 1
ATOM 636 O O . LYS A 1 83 ? 22.985 -4.364 30.869 1.00 27.94 83 LYS A O 1
ATOM 642 N N . PHE A 1 84 ? 23.371 -6.568 31.315 1.00 27.15 84 PHE A N 1
ATOM 643 C CA . PHE A 1 84 ? 22.011 -6.970 31.646 1.00 25.95 84 PHE A CA 1
ATOM 644 C C . PHE A 1 84 ? 21.660 -6.782 33.130 1.00 28.04 84 PHE A C 1
ATOM 645 O O . PHE A 1 84 ? 20.533 -7.085 33.515 1.00 27.04 84 PHE A O 1
ATOM 653 N N . ASP A 1 85 ? 22.604 -6.294 33.970 1.00 26.10 85 ASP A N 1
ATOM 654 C CA . ASP A 1 85 ? 22.356 -6.084 35.411 1.00 25.13 85 ASP A CA 1
ATOM 655 C C . ASP A 1 85 ? 21.205 -5.109 35.600 1.00 34.81 85 ASP A C 1
ATOM 656 O O . ASP A 1 85 ? 21.203 -4.030 34.980 1.00 39.18 85 ASP A O 1
ATOM 661 N N . LYS A 1 86 ? 20.216 -5.493 36.434 1.00 27.88 86 LYS A N 1
ATOM 662 C CA . LYS A 1 86 ? 19.047 -4.658 36.748 1.00 26.37 86 LYS A CA 1
ATOM 663 C C . LYS A 1 86 ? 18.303 -4.185 35.483 1.00 26.50 86 LYS A C 1
ATOM 664 O O . LYS A 1 86 ? 17.844 -3.040 35.427 1.00 26.88 86 LYS A O 1
ATOM 670 N N . ILE A 1 87 ? 18.186 -5.075 34.470 1.00 22.04 87 ILE A N 1
ATOM 671 C CA . ILE A 1 87 ? 17.541 -4.757 33.195 1.00 21.15 87 ILE A CA 1
ATOM 672 C C . ILE A 1 87 ? 16.074 -4.370 33.405 1.00 28.02 87 ILE A C 1
ATOM 673 O O . ILE A 1 87 ? 15.396 -4.978 34.236 1.00 28.45 87 ILE A O 1
ATOM 678 N N . GLU A 1 88 ? 15.608 -3.326 32.680 1.00 26.64 88 GLU A N 1
ATOM 679 C CA . GLU A 1 88 ? 14.235 -2.806 32.771 1.00 23.24 88 GLU A CA 1
ATOM 680 C C . GLU A 1 88 ? 13.196 -3.781 32.201 1.00 24.16 88 GLU A C 1
ATOM 681 O O . GLU A 1 88 ? 12.131 -3.906 32.788 1.00 26.06 88 GLU A O 1
ATOM 687 N N . ASP A 1 89 ? 13.501 -4.464 31.077 1.00 18.43 89 ASP A N 1
ATOM 688 C CA . ASP A 1 89 ? 12.626 -5.472 30.469 1.00 20.21 89 ASP A CA 1
ATOM 689 C C . ASP A 1 89 ? 13.334 -6.801 30.395 1.00 29.26 89 ASP A C 1
ATOM 690 O O . ASP A 1 89 ? 14.285 -6.943 29.622 1.00 33.85 89 ASP A O 1
ATOM 695 N N . MET A 1 90 ? 12.831 -7.796 31.156 1.00 22.36 90 MET A N 1
ATOM 696 C CA . MET A 1 90 ? 13.413 -9.134 31.233 1.00 21.62 90 MET A CA 1
ATOM 697 C C . MET A 1 90 ? 13.240 -9.961 29.948 1.00 28.32 90 MET A C 1
ATOM 698 O O . MET A 1 90 ? 13.963 -10.935 29.773 1.00 30.59 90 MET A O 1
ATOM 703 N N . ALA A 1 91 ? 12.380 -9.517 29.010 1.00 28.68 91 ALA A N 1
ATOM 704 C CA . ALA A 1 91 ? 12.236 -10.135 27.689 1.00 30.06 91 ALA A CA 1
ATOM 705 C C . ALA A 1 91 ? 13.507 -9.902 26.835 1.00 31.76 91 ALA A C 1
ATOM 706 O O . ALA A 1 91 ? 13.687 -10.569 25.821 1.00 33.57 91 ALA A O 1
ATOM 708 N N . MET A 1 92 ? 14.396 -8.991 27.274 1.00 25.39 92 MET A N 1
ATOM 709 C CA . MET A 1 92 ? 15.626 -8.625 26.571 1.00 25.39 92 MET A CA 1
ATOM 710 C C . MET A 1 92 ? 16.864 -9.404 27.017 1.00 27.22 92 MET A C 1
ATOM 711 O O . MET A 1 92 ? 17.885 -9.322 26.341 1.00 31.41 92 MET A O 1
ATOM 716 N N . LEU A 1 93 ? 16.786 -10.163 28.137 1.00 22.53 93 LEU A N 1
ATOM 717 C CA . LEU A 1 93 ? 17.887 -10.982 28.652 1.00 23.08 93 LEU A CA 1
ATOM 718 C C . LEU A 1 93 ? 18.331 -12.010 27.596 1.00 35.96 93 LEU A C 1
ATOM 719 O O . LEU A 1 93 ? 17.476 -12.579 26.912 1.00 38.33 93 LEU A O 1
ATOM 724 N N . THR A 1 94 ? 19.653 -12.269 27.481 1.00 33.95 94 THR A N 1
ATOM 725 C CA . THR A 1 94 ? 20.179 -13.286 26.552 1.00 32.05 94 THR A CA 1
ATOM 726 C C . THR A 1 94 ? 19.733 -14.676 27.024 1.00 34.52 94 THR A C 1
ATOM 727 O O . THR A 1 94 ? 19.190 -15.439 26.230 1.00 35.08 94 THR A O 1
ATOM 731 N N . PHE A 1 95 ? 19.954 -14.992 28.306 1.00 31.09 95 PHE A N 1
ATOM 732 C CA . PHE A 1 95 ? 19.564 -16.284 28.884 1.00 32.10 95 PHE A CA 1
ATOM 733 C C . PHE A 1 95 ? 18.323 -16.089 29.756 1.00 34.90 95 PHE A C 1
ATOM 734 O O . PHE A 1 95 ? 18.370 -15.398 30.782 1.00 29.75 95 PHE A O 1
ATOM 742 N N . LEU A 1 96 ? 17.195 -16.652 29.303 1.00 32.38 96 LEU A N 1
ATOM 743 C CA . LEU A 1 96 ? 15.935 -16.589 30.023 1.00 28.15 96 LEU A CA 1
ATOM 744 C C . LEU A 1 96 ? 15.642 -17.905 30.725 1.00 31.30 96 LEU A C 1
ATOM 745 O O . LEU A 1 96 ? 15.357 -18.918 30.087 1.00 39.82 96 LEU A O 1
ATOM 750 N N . HIS A 1 97 ? 15.762 -17.888 32.050 1.00 25.50 97 HIS A N 1
ATOM 751 C CA . HIS A 1 97 ? 15.528 -19.030 32.948 1.00 25.37 97 HIS A CA 1
ATOM 752 C C . HIS A 1 97 ? 15.132 -18.497 34.325 1.00 30.45 97 HIS A C 1
ATOM 753 O O . HIS A 1 97 ? 15.092 -17.273 34.507 1.00 30.36 97 HIS A O 1
ATOM 760 N N . GLU A 1 98 ? 14.744 -19.385 35.253 1.00 23.41 98 GLU A N 1
ATOM 761 C CA . GLU A 1 98 ? 14.248 -18.981 36.580 1.00 21.19 98 GLU A CA 1
ATOM 762 C C . GLU A 1 98 ? 15.245 -18.143 37.395 1.00 24.15 98 GLU A C 1
ATOM 763 O O . GLU A 1 98 ? 14.855 -17.063 37.813 1.00 22.31 98 GLU A O 1
ATOM 769 N N . PRO A 1 99 ? 16.513 -18.557 37.644 1.00 23.22 99 PRO A N 1
ATOM 770 C CA . PRO A 1 99 ? 17.404 -17.674 38.425 1.00 20.00 99 PRO A CA 1
ATOM 771 C C . PRO A 1 99 ? 17.739 -16.343 37.757 1.00 28.41 99 PRO A C 1
ATOM 772 O O . PRO A 1 99 ? 17.969 -15.383 38.481 1.00 32.39 99 PRO A O 1
ATOM 776 N N . ALA A 1 100 ? 17.753 -16.260 36.395 1.00 24.71 100 ALA A N 1
ATOM 777 C CA . ALA A 1 100 ? 18.012 -14.993 35.693 1.00 21.50 100 ALA A CA 1
ATOM 778 C C . ALA A 1 100 ? 16.918 -13.986 36.034 1.00 27.10 100 ALA A C 1
ATOM 779 O O . ALA A 1 100 ? 17.220 -12.835 36.345 1.00 29.56 100 ALA A O 1
ATOM 781 N N . VAL A 1 101 ? 15.653 -14.427 36.011 1.00 25.09 101 VAL A N 1
ATOM 782 C CA . VAL A 1 101 ? 14.486 -13.596 36.336 1.00 24.18 101 VAL A CA 1
ATOM 783 C C . VAL A 1 101 ? 14.518 -13.229 37.829 1.00 28.72 101 VAL A C 1
ATOM 784 O O . VAL A 1 101 ? 14.443 -12.053 38.174 1.00 26.24 101 VAL A O 1
ATOM 788 N N . LEU A 1 102 ? 14.685 -14.241 38.696 1.00 26.29 102 LEU A N 1
ATOM 789 C CA . LEU A 1 102 ? 14.728 -14.067 40.137 1.00 25.69 102 LEU A CA 1
ATOM 790 C C . LEU A 1 102 ? 15.818 -13.090 40.575 1.00 30.19 102 LEU A C 1
ATOM 791 O O . LEU A 1 102 ? 15.517 -12.164 41.329 1.00 23.85 102 LEU A O 1
ATOM 796 N N . TYR A 1 103 ? 17.062 -13.269 40.081 1.00 29.76 103 TYR A N 1
ATOM 797 C CA . TYR A 1 103 ? 18.184 -12.409 40.449 1.00 27.51 103 TYR A CA 1
ATOM 798 C C . TYR A 1 103 ? 18.083 -11.014 39.855 1.00 29.18 103 TYR A C 1
ATOM 799 O O . TYR A 1 103 ? 18.541 -10.080 40.497 1.00 29.42 103 TYR A O 1
ATOM 808 N N . ASN A 1 104 ? 17.440 -10.853 38.688 1.00 26.01 104 ASN A N 1
ATOM 809 C CA . ASN A 1 104 ? 17.247 -9.530 38.105 1.00 27.03 104 ASN A CA 1
ATOM 810 C C . ASN A 1 104 ? 16.252 -8.712 38.942 1.00 33.37 104 ASN A C 1
ATOM 811 O O . ASN A 1 104 ? 16.447 -7.508 39.138 1.00 36.52 104 ASN A O 1
ATOM 816 N N . LEU A 1 105 ? 15.208 -9.391 39.457 1.00 29.29 105 LEU A N 1
ATOM 817 C CA . LEU A 1 105 ? 14.178 -8.820 40.319 1.00 27.63 105 LEU A CA 1
ATOM 818 C C . LEU A 1 105 ? 14.757 -8.445 41.674 1.00 31.72 105 LEU A C 1
ATOM 819 O O . LEU A 1 105 ? 14.472 -7.354 42.158 1.00 32.32 105 LEU A O 1
ATOM 824 N N . LYS A 1 106 ? 15.560 -9.355 42.285 1.00 27.00 106 LYS A N 1
ATOM 825 C CA . LYS A 1 106 ? 16.227 -9.164 43.582 1.00 23.15 106 LYS A CA 1
ATOM 826 C C . LYS A 1 106 ? 17.173 -7.966 43.535 1.00 26.21 106 LYS A C 1
ATOM 827 O O . LYS A 1 106 ? 17.223 -7.180 44.486 1.00 29.41 106 LYS A O 1
ATOM 833 N N . GLU A 1 107 ? 17.967 -7.861 42.459 1.00 23.39 107 GLU A N 1
ATOM 834 C CA . GLU A 1 107 ? 18.977 -6.813 42.319 1.00 26.89 107 GLU A CA 1
ATOM 835 C C . GLU A 1 107 ? 18.352 -5.442 42.121 1.00 35.41 107 GLU A C 1
ATOM 836 O O . GLU A 1 107 ? 18.889 -4.465 42.652 1.00 39.08 107 GLU A O 1
ATOM 842 N N . ARG A 1 108 ? 17.178 -5.367 41.453 1.00 30.36 108 ARG A N 1
ATOM 843 C CA . ARG A 1 108 ? 16.449 -4.102 41.275 1.00 27.10 108 ARG A CA 1
ATOM 844 C C . ARG A 1 108 ? 15.800 -3.728 42.609 1.00 30.41 108 ARG A C 1
ATOM 845 O O . ARG A 1 108 ? 15.871 -2.572 43.024 1.00 27.08 108 ARG A O 1
ATOM 853 N N . TYR A 1 109 ? 15.192 -4.726 43.301 1.00 24.75 109 TYR A N 1
ATOM 854 C CA . TYR A 1 109 ? 14.531 -4.520 44.587 1.00 24.39 109 TYR A CA 1
ATOM 855 C C . TYR A 1 109 ? 15.518 -4.016 45.648 1.00 29.34 109 TYR A C 1
ATOM 856 O O . TYR A 1 109 ? 15.153 -3.132 46.427 1.00 25.94 109 TYR A O 1
ATOM 865 N N . ALA A 1 110 ? 16.785 -4.531 45.639 1.00 27.31 110 ALA A N 1
ATOM 866 C CA . ALA A 1 110 ? 17.864 -4.079 46.542 1.00 25.53 110 ALA A CA 1
ATOM 867 C C . ALA A 1 110 ? 18.190 -2.567 46.340 1.00 31.18 110 ALA A C 1
ATOM 868 O O . ALA A 1 110 ? 18.661 -1.919 47.275 1.00 34.03 110 ALA A O 1
ATOM 870 N N . SER A 1 111 ? 17.922 -2.021 45.134 1.00 27.29 111 SER A N 1
ATOM 871 C CA . SER A 1 111 ? 18.113 -0.602 44.790 1.00 28.78 111 SER A CA 1
ATOM 872 C C . SER A 1 111 ? 16.798 0.171 44.914 1.00 33.85 111 SER A C 1
ATOM 873 O O . SER A 1 111 ? 16.708 1.314 44.448 1.00 35.47 111 SER A O 1
ATOM 876 N N . TRP A 1 112 ? 15.774 -0.459 45.537 1.00 27.53 112 TRP A N 1
ATOM 877 C CA . TRP A 1 112 ? 14.426 0.087 45.737 1.00 28.99 112 TRP A CA 1
ATOM 878 C C . TRP A 1 112 ? 13.687 0.335 44.399 1.00 32.10 112 TRP A C 1
ATOM 879 O O . TRP A 1 112 ? 12.720 1.099 44.358 1.00 32.67 112 TRP A O 1
ATOM 890 N N . MET A 1 113 ? 14.115 -0.353 43.317 1.00 24.50 113 MET A N 1
ATOM 891 C CA . MET A 1 113 ? 13.441 -0.281 42.010 1.00 24.22 113 MET A CA 1
ATOM 892 C C . MET A 1 113 ? 12.446 -1.440 42.003 1.00 29.24 113 MET A C 1
ATOM 893 O O . MET A 1 113 ? 12.826 -2.586 41.770 1.00 28.62 113 MET A O 1
ATOM 898 N N . ILE A 1 114 ? 11.187 -1.136 42.379 1.00 24.85 114 ILE A N 1
ATOM 899 C CA . ILE A 1 114 ? 10.120 -2.100 42.648 1.00 23.20 114 ILE A CA 1
ATOM 900 C C . ILE A 1 114 ? 9.300 -2.542 41.404 1.00 31.56 114 ILE A C 1
ATOM 901 O O . ILE A 1 114 ? 8.530 -3.504 41.516 1.00 28.76 114 ILE A O 1
ATOM 906 N N . TYR A 1 115 ? 9.480 -1.881 40.243 1.00 22.87 115 TYR A N 1
ATOM 907 C CA . TYR A 1 115 ? 8.801 -2.234 38.993 1.00 18.87 115 TYR A CA 1
ATOM 908 C C . TYR A 1 115 ? 9.805 -2.770 37.979 1.00 21.12 115 TYR A C 1
ATOM 909 O O . TYR A 1 115 ? 10.877 -2.198 37.816 1.00 21.36 115 TYR A O 1
ATOM 918 N N . THR A 1 116 ? 9.447 -3.839 37.273 1.00 22.88 116 THR A N 1
ATOM 919 C CA . THR A 1 116 ? 10.279 -4.437 36.227 1.00 23.64 116 THR A CA 1
ATOM 920 C C . THR A 1 116 ? 9.343 -4.921 35.123 1.00 29.37 116 THR A C 1
ATOM 921 O O . THR A 1 116 ? 8.381 -5.639 35.419 1.00 29.66 116 THR A O 1
ATOM 925 N N . TYR A 1 117 ? 9.609 -4.537 33.857 1.00 20.63 117 TYR A N 1
ATOM 926 C CA . TYR A 1 117 ? 8.829 -5.067 32.747 1.00 19.63 117 TYR A CA 1
ATOM 927 C C . TYR A 1 117 ? 9.264 -6.513 32.497 1.00 21.01 117 TYR A C 1
ATOM 928 O O . TYR A 1 117 ? 10.431 -6.879 32.708 1.00 20.62 117 TYR A O 1
ATOM 937 N N . SER A 1 118 ? 8.313 -7.344 32.117 1.00 18.44 118 SER A N 1
ATOM 938 C CA . SER A 1 118 ? 8.588 -8.736 31.767 1.00 17.83 118 SER A CA 1
ATOM 939 C C . SER A 1 118 ? 7.750 -8.989 30.528 1.00 24.59 118 SER A C 1
ATOM 940 O O . SER A 1 118 ? 6.597 -9.361 30.631 1.00 26.90 118 SER A O 1
ATOM 943 N N . GLY A 1 119 ? 8.292 -8.623 29.374 1.00 28.70 119 GLY A N 1
ATOM 944 C CA . GLY A 1 119 ? 7.571 -8.676 28.111 1.00 29.36 119 GLY A CA 1
ATOM 945 C C . GLY A 1 119 ? 6.555 -7.542 28.094 1.00 34.13 119 GLY A C 1
ATOM 946 O O . GLY A 1 119 ? 6.860 -6.426 28.525 1.00 33.55 119 GLY A O 1
ATOM 947 N N . LEU A 1 120 ? 5.310 -7.840 27.691 1.00 27.50 120 LEU A N 1
ATOM 948 C CA . LEU A 1 120 ? 4.254 -6.842 27.642 1.00 25.67 120 LEU A CA 1
ATOM 949 C C . LEU A 1 120 ? 3.518 -6.662 28.983 1.00 25.71 120 LEU A C 1
ATOM 950 O O . LEU A 1 120 ? 2.606 -5.848 29.096 1.00 23.59 120 LEU A O 1
ATOM 955 N N . PHE A 1 121 ? 3.923 -7.412 30.015 1.00 22.16 121 PHE A N 1
ATOM 956 C CA . PHE A 1 121 ? 3.332 -7.248 31.319 1.00 20.56 121 PHE A CA 1
ATOM 957 C C . PHE A 1 121 ? 4.387 -6.697 32.282 1.00 20.89 121 PHE A C 1
ATOM 958 O O . PHE A 1 121 ? 5.493 -6.375 31.854 1.00 16.01 121 PHE A O 1
ATOM 966 N N . CYS A 1 122 ? 4.027 -6.524 33.556 1.00 17.01 122 CYS A N 1
ATOM 967 C CA . CYS A 1 122 ? 4.900 -5.925 34.547 1.00 20.61 122 CYS A CA 1
ATOM 968 C C . CYS A 1 122 ? 4.841 -6.708 35.858 1.00 25.58 122 CYS A C 1
ATOM 969 O O . CYS A 1 122 ? 3.777 -7.194 36.251 1.00 20.42 122 CYS A O 1
ATOM 972 N N . VAL A 1 123 ? 5.979 -6.769 36.549 1.00 22.64 123 VAL A N 1
ATOM 973 C CA . VAL A 1 123 ? 6.127 -7.387 37.868 1.00 20.79 123 VAL A CA 1
ATOM 974 C C . VAL A 1 123 ? 6.423 -6.245 38.848 1.00 25.83 123 VAL A C 1
ATOM 975 O O . VAL A 1 123 ? 7.145 -5.303 38.498 1.00 24.18 123 VAL A O 1
ATOM 979 N N . THR A 1 124 ? 5.813 -6.306 40.053 1.00 20.87 124 THR A N 1
ATOM 980 C CA . THR A 1 124 ? 6.078 -5.340 41.109 1.00 19.68 124 THR A CA 1
ATOM 981 C C . THR A 1 124 ? 6.254 -6.089 42.454 1.00 18.41 124 THR A C 1
ATOM 982 O O . THR A 1 124 ? 5.575 -7.055 42.710 1.00 19.51 124 THR A O 1
ATOM 986 N N . ILE A 1 125 ? 7.242 -5.695 43.262 1.00 17.40 125 ILE A N 1
ATOM 987 C CA . ILE A 1 125 ? 7.542 -6.349 44.532 1.00 14.82 125 ILE A CA 1
ATOM 988 C C . ILE A 1 125 ? 7.278 -5.335 45.606 1.00 22.57 125 ILE A C 1
ATOM 989 O O . ILE A 1 125 ? 7.770 -4.213 45.518 1.00 24.26 125 ILE A O 1
ATOM 994 N N . ASN A 1 126 ? 6.471 -5.716 46.608 1.00 23.43 126 ASN A N 1
ATOM 995 C CA . ASN A 1 126 ? 6.076 -4.851 47.712 1.00 23.21 126 ASN A CA 1
ATOM 996 C C . ASN A 1 126 ? 7.301 -4.318 48.491 1.00 23.72 126 ASN A C 1
ATOM 997 O O . ASN A 1 126 ? 8.000 -5.125 49.110 1.00 23.31 126 ASN A O 1
ATOM 1002 N N . PRO A 1 127 ? 7.593 -2.985 48.481 1.00 19.80 127 PRO A N 1
ATOM 1003 C CA . PRO A 1 127 ? 8.750 -2.493 49.257 1.00 19.40 127 PRO A CA 1
ATOM 1004 C C . PRO A 1 127 ? 8.537 -2.455 50.772 1.00 23.54 127 PRO A C 1
ATOM 1005 O O . PRO A 1 127 ? 9.527 -2.458 51.498 1.00 23.67 127 PRO A O 1
ATOM 1009 N N . TYR A 1 128 ? 7.261 -2.404 51.255 1.00 21.88 128 TYR A N 1
ATOM 1010 C CA . TYR A 1 128 ? 6.885 -2.235 52.685 1.00 21.43 128 TYR A CA 1
ATOM 1011 C C . TYR A 1 128 ? 7.505 -0.938 53.242 1.00 30.27 128 TYR A C 1
ATOM 1012 O O . TYR A 1 128 ? 7.896 -0.865 54.410 1.00 35.56 128 TYR A O 1
ATOM 1033 N N A TRP A 1 130 ? 7.550 3.620 52.044 0.50 22.60 130 TRP A N 1
ATOM 1034 N N B TRP A 1 130 ? 7.354 3.604 52.014 0.50 27.13 130 TRP A N 1
ATOM 1035 C CA A TRP A 1 130 ? 7.128 4.756 51.233 0.50 20.49 130 TRP A CA 1
ATOM 1036 C CA B TRP A 1 130 ? 6.871 4.570 51.007 0.50 27.40 130 TRP A CA 1
ATOM 1037 C C A TRP A 1 130 ? 8.308 5.177 50.343 0.50 25.53 130 TRP A C 1
ATOM 1038 C C B TRP A 1 130 ? 8.067 5.278 50.355 0.50 32.71 130 TRP A C 1
ATOM 1039 O O A TRP A 1 130 ? 9.407 5.410 50.857 0.50 23.06 130 TRP A O 1
ATOM 1040 O O B TRP A 1 130 ? 8.957 5.776 51.046 0.50 35.76 130 TRP A O 1
ATOM 1061 N N . LEU A 1 131 ? 8.106 5.246 49.016 1.00 28.41 131 LEU A N 1
ATOM 1062 C CA . LEU A 1 131 ? 9.184 5.745 48.135 1.00 26.32 131 LEU A CA 1
ATOM 1063 C C . LEU A 1 131 ? 8.753 7.021 47.445 1.00 26.26 131 LEU A C 1
ATOM 1064 O O . LEU A 1 131 ? 7.562 7.146 47.167 1.00 29.02 131 LEU A O 1
ATOM 1069 N N . PRO A 1 132 ? 9.652 7.998 47.159 1.00 25.16 132 PRO A N 1
ATOM 1070 C CA . PRO A 1 132 ? 9.175 9.270 46.563 1.00 27.35 132 PRO A CA 1
ATOM 1071 C C . PRO A 1 132 ? 8.998 9.178 45.055 1.00 34.77 132 PRO A C 1
ATOM 1072 O O . PRO A 1 132 ? 9.525 10.022 44.333 1.00 33.42 132 PRO A O 1
ATOM 1076 N N . VAL A 1 133 ? 8.264 8.143 44.579 1.00 28.40 133 VAL A N 1
ATOM 1077 C CA . VAL A 1 133 ? 8.073 7.872 43.143 1.00 23.84 133 VAL A CA 1
ATOM 1078 C C . VAL A 1 133 ? 6.636 8.122 42.627 1.00 26.38 133 VAL A C 1
ATOM 1079 O O . VAL A 1 133 ? 6.356 7.865 41.450 1.00 25.77 133 VAL A O 1
ATOM 1083 N N . TYR A 1 134 ? 5.729 8.596 43.496 1.00 21.26 134 TYR A N 1
ATOM 1084 C CA . TYR A 1 134 ? 4.326 8.763 43.126 1.00 22.82 134 TYR A CA 1
ATOM 1085 C C . TYR A 1 134 ? 3.791 10.217 43.162 1.00 31.63 134 TYR A C 1
ATOM 1086 O O . TYR A 1 134 ? 2.586 10.428 43.170 1.00 37.36 134 TYR A O 1
ATOM 1095 N N . ASN A 1 135 ? 4.653 11.199 43.133 1.00 25.28 135 ASN A N 1
ATOM 1096 C CA . ASN A 1 135 ? 4.223 12.602 43.167 1.00 22.38 135 ASN A CA 1
ATOM 1097 C C . ASN A 1 135 ? 3.835 13.161 41.772 1.00 28.75 135 ASN A C 1
ATOM 1098 O O . ASN A 1 135 ? 4.085 12.509 40.750 1.00 32.31 135 ASN A O 1
ATOM 1103 N N . ALA A 1 136 ? 3.215 14.370 41.731 1.00 27.85 136 ALA A N 1
ATOM 1104 C CA . ALA A 1 136 ? 2.745 15.020 40.501 1.00 25.65 136 ALA A CA 1
ATOM 1105 C C . ALA A 1 136 ? 3.843 15.299 39.469 1.00 29.11 136 ALA A C 1
ATOM 1106 O O . ALA A 1 136 ? 3.563 15.325 38.267 1.00 31.06 136 ALA A O 1
ATOM 1108 N N . GLU A 1 137 ? 5.090 15.467 39.933 1.00 27.32 137 GLU A N 1
ATOM 1109 C CA . GLU A 1 137 ? 6.274 15.687 39.100 1.00 30.08 137 GLU A CA 1
ATOM 1110 C C . GLU A 1 137 ? 6.575 14.410 38.303 1.00 30.68 137 GLU A C 1
ATOM 1111 O O . GLU A 1 137 ? 6.812 14.495 37.101 1.00 34.08 137 GLU A O 1
ATOM 1117 N N . VAL A 1 138 ? 6.508 13.217 38.958 1.00 23.14 138 VAL A N 1
ATOM 1118 C CA . VAL A 1 138 ? 6.705 11.902 38.322 1.00 21.35 138 VAL A CA 1
ATOM 1119 C C . VAL A 1 138 ? 5.555 11.640 37.314 1.00 23.18 138 VAL A C 1
ATOM 1120 O O . VAL A 1 138 ? 5.806 11.129 36.226 1.00 25.01 138 VAL A O 1
ATOM 1124 N N . VAL A 1 139 ? 4.309 12.037 37.661 1.00 22.26 139 VAL A N 1
ATOM 1125 C CA . VAL A 1 139 ? 3.140 11.919 36.776 1.00 23.58 139 VAL A CA 1
ATOM 1126 C C . VAL A 1 139 ? 3.430 12.695 35.468 1.00 29.53 139 VAL A C 1
ATOM 1127 O O . VAL A 1 139 ? 3.370 12.102 34.383 1.00 28.59 139 VAL A O 1
ATOM 1131 N N . ALA A 1 140 ? 3.804 14.001 35.590 1.00 22.95 140 ALA A N 1
ATOM 1132 C CA . ALA A 1 140 ? 4.133 14.875 34.448 1.00 25.19 140 ALA A CA 1
ATOM 1133 C C . ALA A 1 140 ? 5.261 14.300 33.588 1.00 28.72 140 ALA A C 1
ATOM 1134 O O . ALA A 1 140 ? 5.158 14.295 32.367 1.00 27.44 140 ALA A O 1
ATOM 1136 N N . ALA A 1 141 ? 6.313 13.788 34.239 1.00 25.09 141 ALA A N 1
ATOM 1137 C CA . ALA A 1 141 ? 7.482 13.193 33.604 1.00 25.84 141 ALA A CA 1
ATOM 1138 C C . ALA A 1 141 ? 7.169 11.926 32.751 1.00 30.43 141 ALA A C 1
ATOM 1139 O O . ALA A 1 141 ? 7.877 11.683 31.774 1.00 30.56 141 ALA A O 1
ATOM 1141 N N . TYR A 1 142 ? 6.123 11.141 33.108 1.00 22.67 142 TYR A N 1
ATOM 1142 C CA . TYR A 1 142 ? 5.750 9.915 32.382 1.00 25.97 142 TYR A CA 1
ATOM 1143 C C . TYR A 1 142 ? 4.823 10.139 31.182 1.00 33.26 142 TYR A C 1
ATOM 1144 O O . TYR A 1 142 ? 4.731 9.273 30.310 1.00 33.41 142 TYR A O 1
ATOM 1153 N N . ARG A 1 143 ? 4.146 11.287 31.144 1.00 28.76 143 ARG A N 1
ATOM 1154 C CA . ARG A 1 143 ? 3.169 11.677 30.129 1.00 30.21 143 ARG A CA 1
ATOM 1155 C C . ARG A 1 143 ? 3.667 11.542 28.671 1.00 33.52 143 ARG A C 1
ATOM 1156 O O . ARG A 1 143 ? 4.583 12.245 28.264 1.00 36.20 143 ARG A O 1
ATOM 1164 N N . GLY A 1 144 ? 3.070 10.615 27.926 1.00 28.86 144 GLY A N 1
ATOM 1165 C CA . GLY A 1 144 ? 3.388 10.367 26.523 1.00 27.75 144 GLY A CA 1
ATOM 1166 C C . GLY A 1 144 ? 4.710 9.674 26.220 1.00 34.84 144 GLY A C 1
ATOM 1167 O O . GLY A 1 144 ? 5.071 9.537 25.045 1.00 37.68 144 GLY A O 1
ATOM 1168 N N . LYS A 1 145 ? 5.443 9.212 27.260 1.00 27.26 145 LYS A N 1
ATOM 1169 C CA . LYS A 1 145 ? 6.734 8.551 27.067 1.00 25.43 145 LYS A CA 1
ATOM 1170 C C . LYS A 1 145 ? 6.584 7.159 26.527 1.00 34.04 145 LYS A C 1
ATOM 1171 O O . LYS A 1 145 ? 5.725 6.407 27.009 1.00 38.49 145 LYS A O 1
ATOM 1177 N N . LYS A 1 146 ? 7.452 6.790 25.570 1.00 30.96 146 LYS A N 1
ATOM 1178 C CA . LYS A 1 146 ? 7.483 5.432 25.011 1.00 32.44 146 LYS A CA 1
ATOM 1179 C C . LYS A 1 146 ? 8.112 4.479 26.062 1.00 34.48 146 LYS A C 1
ATOM 1180 O O . LYS A 1 146 ? 8.799 4.935 26.988 1.00 29.29 146 LYS A O 1
ATOM 1186 N N . ARG A 1 147 ? 7.843 3.171 25.940 1.00 35.07 147 ARG A N 1
ATOM 1187 C CA . ARG A 1 147 ? 8.314 2.135 26.877 1.00 34.57 147 ARG A CA 1
ATOM 1188 C C . ARG A 1 147 ? 9.837 2.127 27.060 1.00 40.78 147 ARG A C 1
ATOM 1189 O O . ARG A 1 147 ? 10.307 1.947 28.174 1.00 41.05 147 ARG A O 1
ATOM 1197 N N . SER A 1 148 ? 10.599 2.382 25.983 1.00 43.70 148 SER A N 1
ATOM 1198 C CA . SER A 1 148 ? 12.066 2.451 26.004 1.00 44.23 148 SER A CA 1
ATOM 1199 C C . SER A 1 148 ? 12.589 3.700 26.742 1.00 49.17 148 SER A C 1
ATOM 1200 O O . SER A 1 148 ? 13.529 3.577 27.538 1.00 50.38 148 SER A O 1
ATOM 1203 N N . GLU A 1 149 ? 12.018 4.904 26.443 1.00 41.54 149 GLU A N 1
ATOM 1204 C CA . GLU A 1 149 ? 12.501 6.153 27.030 1.00 40.79 149 GLU A CA 1
ATOM 1205 C C . GLU A 1 149 ? 12.130 6.362 28.518 1.00 45.60 149 GLU A C 1
ATOM 1206 O O . GLU A 1 149 ? 12.760 7.187 29.163 1.00 49.98 149 GLU A O 1
ATOM 1212 N N . ALA A 1 150 ? 11.161 5.629 29.066 1.00 40.99 150 ALA A N 1
ATOM 1213 C CA . ALA A 1 150 ? 10.791 5.806 30.469 1.00 40.18 150 ALA A CA 1
ATOM 1214 C C . ALA A 1 150 ? 11.053 4.558 31.324 1.00 35.60 150 ALA A C 1
ATOM 1215 O O . ALA A 1 150 ? 10.798 3.440 30.853 1.00 33.16 150 ALA A O 1
ATOM 1217 N N . PRO A 1 151 ? 11.545 4.720 32.589 1.00 24.61 151 PRO A N 1
ATOM 1218 C CA . PRO A 1 151 ? 11.786 3.528 33.444 1.00 21.24 151 PRO A CA 1
ATOM 1219 C C . PRO A 1 151 ? 10.491 2.788 33.801 1.00 27.47 151 PRO A C 1
ATOM 1220 O O . PRO A 1 151 ? 9.452 3.442 33.771 1.00 25.13 151 PRO A O 1
ATOM 1224 N N . PRO A 1 152 ? 10.497 1.451 34.138 1.00 23.38 152 PRO A N 1
ATOM 1225 C CA . PRO A 1 152 ? 9.244 0.786 34.528 1.00 21.48 152 PRO A CA 1
ATOM 1226 C C . PRO A 1 152 ? 8.597 1.429 35.749 1.00 26.71 152 PRO A C 1
ATOM 1227 O O . PRO A 1 152 ? 9.282 1.759 36.724 1.00 22.34 152 PRO A O 1
ATOM 1231 N N . HIS A 1 153 ? 7.274 1.642 35.660 1.00 24.57 153 HIS A N 1
ATOM 1232 C CA . HIS A 1 153 ? 6.447 2.249 36.701 1.00 23.07 153 HIS A CA 1
ATOM 1233 C C . HIS A 1 153 ? 4.977 1.948 36.393 1.00 29.02 153 HIS A C 1
ATOM 1234 O O . HIS A 1 153 ? 4.617 1.776 35.228 1.00 29.39 153 HIS A O 1
ATOM 1241 N N . ILE A 1 154 ? 4.118 1.962 37.427 1.00 24.11 154 ILE A N 1
ATOM 1242 C CA . ILE A 1 154 ? 2.668 1.823 37.277 1.00 21.81 154 ILE A CA 1
ATOM 1243 C C . ILE A 1 154 ? 2.097 2.947 36.375 1.00 25.59 154 ILE A C 1
ATOM 1244 O O . ILE A 1 154 ? 1.156 2.685 35.629 1.00 18.86 154 ILE A O 1
ATOM 1249 N N . PHE A 1 155 ? 2.701 4.189 36.412 1.00 22.33 155 PHE A N 1
ATOM 1250 C CA . PHE A 1 155 ? 2.303 5.336 35.582 1.00 18.41 155 PHE A CA 1
ATOM 1251 C C . PHE A 1 155 ? 2.553 5.088 34.094 1.00 24.49 155 PHE A C 1
ATOM 1252 O O . PHE A 1 155 ? 1.766 5.553 33.266 1.00 23.97 155 PHE A O 1
ATOM 1260 N N . SER A 1 156 ? 3.647 4.357 33.752 1.00 18.61 156 SER A N 1
ATOM 1261 C CA . SER A 1 156 ? 3.963 4.048 32.357 1.00 21.57 156 SER A CA 1
ATOM 1262 C C . SER A 1 156 ? 3.064 2.957 31.784 1.00 27.57 156 SER A C 1
ATOM 1263 O O . SER A 1 156 ? 2.725 3.043 30.600 1.00 22.64 156 SER A O 1
ATOM 1266 N N . ILE A 1 157 ? 2.614 1.978 32.632 1.00 27.47 157 ILE A N 1
ATOM 1267 C CA . ILE A 1 157 ? 1.653 0.937 32.243 1.00 23.28 157 ILE A CA 1
ATOM 1268 C C . ILE A 1 157 ? 0.343 1.648 31.925 1.00 25.88 157 ILE A C 1
ATOM 1269 O O . ILE A 1 157 ? -0.283 1.351 30.904 1.00 27.52 157 ILE A O 1
ATOM 1274 N N . SER A 1 158 ? -0.035 2.630 32.788 1.00 17.49 158 SER A N 1
ATOM 1275 C CA . SER A 1 158 ? -1.230 3.444 32.655 1.00 17.01 158 SER A CA 1
ATOM 1276 C C . SER A 1 158 ? -1.159 4.280 31.373 1.00 24.80 158 SER A C 1
ATOM 1277 O O . SER A 1 158 ? -2.118 4.246 30.596 1.00 23.50 158 SER A O 1
ATOM 1280 N N . ASP A 1 159 ? -0.007 4.960 31.110 1.00 22.75 159 ASP A N 1
ATOM 1281 C CA . ASP A 1 159 ? 0.185 5.755 29.897 1.00 20.60 159 ASP A CA 1
ATOM 1282 C C . ASP A 1 159 ? 0.162 4.871 28.634 1.00 24.99 159 ASP A C 1
ATOM 1283 O O . ASP A 1 159 ? -0.545 5.204 27.691 1.00 25.58 159 ASP A O 1
ATOM 1288 N N . ASN A 1 160 ? 0.873 3.728 28.635 1.00 24.91 160 ASN A N 1
ATOM 1289 C CA . ASN A 1 160 ? 0.868 2.769 27.515 1.00 22.23 160 ASN A CA 1
ATOM 1290 C C . ASN A 1 160 ? -0.580 2.344 27.169 1.00 27.38 160 ASN A C 1
ATOM 1291 O O . ASN A 1 160 ? -0.971 2.436 26.003 1.00 31.44 160 ASN A O 1
ATOM 1296 N N . ALA A 1 161 ? -1.390 1.963 28.185 1.00 21.70 161 ALA A N 1
ATOM 1297 C CA . ALA A 1 161 ? -2.794 1.576 28.011 1.00 21.51 161 ALA A CA 1
ATOM 1298 C C . ALA A 1 161 ? -3.586 2.697 27.315 1.00 21.49 161 ALA A C 1
ATOM 1299 O O . ALA A 1 161 ? -4.316 2.447 26.353 1.00 19.87 161 ALA A O 1
ATOM 1301 N N . TYR A 1 162 ? -3.349 3.947 27.738 1.00 17.63 162 TYR A N 1
ATOM 1302 C CA . TYR A 1 162 ? -3.962 5.129 27.145 1.00 14.71 162 TYR A CA 1
ATOM 1303 C C . TYR A 1 162 ? -3.573 5.286 25.650 1.00 22.02 162 TYR A C 1
ATOM 1304 O O . TYR A 1 162 ? -4.445 5.567 24.830 1.00 24.76 162 TYR A O 1
ATOM 1313 N N . GLN A 1 163 ? -2.288 5.057 25.290 1.00 22.16 163 GLN A N 1
ATOM 1314 C CA . GLN A 1 163 ? -1.819 5.143 23.892 1.00 22.51 163 GLN A CA 1
ATOM 1315 C C . GLN A 1 163 ? -2.412 4.026 23.042 1.00 25.87 163 GLN A C 1
ATOM 1316 O O . GLN A 1 163 ? -2.866 4.295 21.927 1.00 30.64 163 GLN A O 1
ATOM 1322 N N . TYR A 1 164 ? -2.486 2.786 23.594 1.00 17.87 164 TYR A N 1
ATOM 1323 C CA . TYR A 1 164 ? -3.130 1.663 22.905 1.00 16.68 164 TYR A CA 1
ATOM 1324 C C . TYR A 1 164 ? -4.606 1.973 22.603 1.00 19.53 164 TYR A C 1
ATOM 1325 O O . TYR A 1 164 ? -5.079 1.672 21.510 1.00 19.92 164 TYR A O 1
ATOM 1334 N N . MET A 1 165 ? -5.298 2.630 23.562 1.00 19.21 165 MET A N 1
ATOM 1335 C CA . MET A 1 165 ? -6.699 3.046 23.489 1.00 21.03 165 MET A CA 1
ATOM 1336 C C . MET A 1 165 ? -6.963 3.938 22.270 1.00 24.80 165 MET A C 1
ATOM 1337 O O . MET A 1 165 ? -7.848 3.635 21.455 1.00 22.59 165 MET A O 1
ATOM 1342 N N . LEU A 1 166 ? -6.176 5.015 22.138 1.00 24.59 166 LEU A N 1
ATOM 1343 C CA . LEU A 1 166 ? -6.288 5.959 21.021 1.00 21.51 166 LEU A CA 1
ATOM 1344 C C . LEU A 1 166 ? -5.788 5.383 19.678 1.00 25.18 166 LEU A C 1
ATOM 1345 O O . LEU A 1 166 ? -6.407 5.648 18.648 1.00 26.26 166 LEU A O 1
ATOM 1350 N N . THR A 1 167 ? -4.702 4.587 19.686 1.00 20.07 167 THR A N 1
ATOM 1351 C CA . THR A 1 167 ? -4.146 4.017 18.451 1.00 21.82 167 THR A CA 1
ATOM 1352 C C . THR A 1 167 ? -5.019 2.893 17.865 1.00 23.05 167 THR A C 1
ATOM 1353 O O . THR A 1 167 ? -5.271 2.880 16.655 1.00 23.27 167 THR A O 1
ATOM 1357 N N . ASP A 1 168 ? -5.457 1.955 18.720 1.00 21.14 168 ASP A N 1
ATOM 1358 C CA . ASP A 1 168 ? -6.233 0.787 18.281 1.00 21.49 168 ASP A CA 1
ATOM 1359 C C . ASP A 1 168 ? -7.732 1.027 18.297 1.00 25.15 168 ASP A C 1
ATOM 1360 O O . ASP A 1 168 ? -8.450 0.258 17.681 1.00 20.06 168 ASP A O 1
ATOM 1365 N N . ARG A 1 169 ? -8.207 2.089 19.014 1.00 26.21 169 ARG A N 1
ATOM 1366 C CA . ARG A 1 169 ? -9.628 2.445 19.194 1.00 23.25 169 ARG A CA 1
ATOM 1367 C C . ARG A 1 169 ? -10.358 1.312 19.917 1.00 25.21 169 ARG A C 1
ATOM 1368 O O . ARG A 1 169 ? -11.346 0.755 19.432 1.00 25.64 169 ARG A O 1
ATOM 1376 N N . GLU A 1 170 ? -9.818 0.928 21.064 1.00 21.37 170 GLU A N 1
ATOM 1377 C CA . GLU A 1 170 ? -10.442 -0.119 21.855 1.00 22.96 170 GLU A CA 1
ATOM 1378 C C . GLU A 1 170 ? -10.239 0.087 23.328 1.00 25.19 170 GLU A C 1
ATOM 1379 O O . GLU A 1 170 ? -9.291 0.766 23.753 1.00 25.30 170 GLU A O 1
ATOM 1385 N N . ASN A 1 171 ? -11.229 -0.395 24.100 1.00 20.06 171 ASN A N 1
ATOM 1386 C CA . ASN A 1 171 ? -11.255 -0.305 25.554 1.00 18.97 171 ASN A CA 1
ATOM 1387 C C . ASN A 1 171 ? -10.129 -1.135 26.143 1.00 20.38 171 ASN A C 1
ATOM 1388 O O . ASN A 1 171 ? -9.728 -2.137 25.542 1.00 20.09 171 ASN A O 1
ATOM 1393 N N . GLN A 1 172 ? -9.538 -0.655 27.262 1.00 19.12 172 GLN A N 1
ATOM 1394 C CA . GLN A 1 172 ? -8.385 -1.304 27.907 1.00 16.83 172 GLN A CA 1
ATOM 1395 C C . GLN A 1 172 ? -8.703 -1.682 29.344 1.00 20.78 172 GLN A C 1
ATOM 1396 O O . GLN A 1 172 ? -9.554 -1.059 29.971 1.00 19.85 172 GLN A O 1
ATOM 1402 N N . SER A 1 173 ? -8.000 -2.693 29.864 1.00 17.52 173 SER A N 1
ATOM 1403 C CA . SER A 1 173 ? -8.103 -3.118 31.258 1.00 17.49 173 SER A CA 1
ATOM 1404 C C . SER A 1 173 ? -6.711 -3.280 31.867 1.00 24.07 173 SER A C 1
ATOM 1405 O O . SER A 1 173 ? -5.765 -3.664 31.169 1.00 21.98 173 SER A O 1
ATOM 1408 N N . ILE A 1 174 ? -6.582 -2.918 33.150 1.00 17.76 174 ILE A N 1
ATOM 1409 C CA . ILE A 1 174 ? -5.354 -3.050 33.914 1.00 16.26 174 ILE A CA 1
ATOM 1410 C C . ILE A 1 174 ? -5.710 -4.015 35.030 1.00 20.09 174 ILE A C 1
ATOM 1411 O O . ILE A 1 174 ? -6.456 -3.664 35.961 1.00 15.18 174 ILE A O 1
ATOM 1416 N N . LEU A 1 175 ? -5.219 -5.268 34.876 1.00 11.36 175 LEU A N 1
ATOM 1417 C CA . LEU A 1 175 ? -5.514 -6.406 35.743 1.00 14.47 175 LEU A CA 1
ATOM 1418 C C . LEU A 1 175 ? -4.361 -6.660 36.675 1.00 18.40 175 LEU A C 1
ATOM 1419 O O . LEU A 1 175 ? -3.279 -7.043 36.239 1.00 20.50 175 LEU A O 1
ATOM 1424 N N . ILE A 1 176 ? -4.577 -6.323 37.950 1.00 16.08 176 ILE A N 1
ATOM 1425 C CA . ILE A 1 176 ? -3.567 -6.308 39.000 1.00 16.99 176 ILE A CA 1
ATOM 1426 C C . ILE A 1 176 ? -3.740 -7.514 39.895 1.00 22.76 176 ILE A C 1
ATOM 1427 O O . ILE A 1 176 ? -4.720 -7.620 40.638 1.00 23.12 176 ILE A O 1
ATOM 1432 N N . THR A 1 177 ? -2.819 -8.476 39.755 1.00 17.31 177 THR A N 1
ATOM 1433 C CA . THR A 1 177 ? -2.896 -9.719 40.510 1.00 17.24 177 THR A CA 1
ATOM 1434 C C . THR A 1 177 ? -1.985 -9.715 41.737 1.00 17.50 177 THR A C 1
ATOM 1435 O O . THR A 1 177 ? -1.065 -8.911 41.829 1.00 15.74 177 THR A O 1
ATOM 1439 N N . GLY A 1 178 ? -2.196 -10.700 42.604 1.00 18.07 178 GLY A N 1
ATOM 1440 C CA . GLY A 1 178 ? -1.385 -10.923 43.780 1.00 17.71 178 GLY A CA 1
ATOM 1441 C C . GLY A 1 178 ? -2.151 -11.519 44.931 1.00 19.88 178 GLY A C 1
ATOM 1442 O O . GLY A 1 178 ? -3.381 -11.390 45.023 1.00 20.70 178 GLY A O 1
ATOM 1443 N N . GLU A 1 179 ? -1.405 -12.167 45.825 1.00 13.39 179 GLU A N 1
ATOM 1444 C CA . GLU A 1 179 ? -1.921 -12.706 47.074 1.00 14.78 179 GLU A CA 1
ATOM 1445 C C . GLU A 1 179 ? -2.257 -11.521 47.968 1.00 18.79 179 GLU A C 1
ATOM 1446 O O . GLU A 1 179 ? -1.908 -10.374 47.653 1.00 23.20 179 GLU A O 1
ATOM 1452 N N . SER A 1 180 ? -2.968 -11.790 49.059 1.00 17.70 180 SER A N 1
ATOM 1453 C CA . SER A 1 180 ? -3.320 -10.763 50.043 1.00 14.85 180 SER A CA 1
ATOM 1454 C C . SER A 1 180 ? -2.050 -10.073 50.552 1.00 19.86 180 SER A C 1
ATOM 1455 O O . SER A 1 180 ? -1.105 -10.748 50.953 1.00 22.06 180 SER A O 1
ATOM 1458 N N . GLY A 1 181 ? -2.031 -8.744 50.479 1.00 17.10 181 GLY A N 1
ATOM 1459 C CA . GLY A 1 181 ? -0.926 -7.900 50.929 1.00 14.76 181 GLY A CA 1
ATOM 1460 C C . GLY A 1 181 ? 0.170 -7.670 49.909 1.00 19.91 181 GLY A C 1
ATOM 1461 O O . GLY A 1 181 ? 1.193 -7.082 50.249 1.00 24.70 181 GLY A O 1
ATOM 1462 N N . ALA A 1 182 ? -0.012 -8.140 48.661 1.00 18.14 182 ALA A N 1
ATOM 1463 C CA . ALA A 1 182 ? 0.974 -8.010 47.584 1.00 17.20 182 ALA A CA 1
ATOM 1464 C C . ALA A 1 182 ? 1.140 -6.587 47.034 1.00 22.05 182 ALA A C 1
ATOM 1465 O O . ALA A 1 182 ? 2.252 -6.226 46.678 1.00 24.47 182 ALA A O 1
ATOM 1467 N N . GLY A 1 183 ? 0.059 -5.814 46.950 1.00 20.16 183 GLY A N 1
ATOM 1468 C CA . GLY A 1 183 ? 0.094 -4.430 46.461 1.00 23.27 183 GLY A CA 1
ATOM 1469 C C . GLY A 1 183 ? -0.933 -4.032 45.412 1.00 25.17 183 GLY A C 1
ATOM 1470 O O . GLY A 1 183 ? -0.774 -2.996 44.766 1.00 22.19 183 GLY A O 1
ATOM 1471 N N . LYS A 1 184 ? -2.007 -4.832 45.238 1.00 20.90 184 LYS A N 1
ATOM 1472 C CA . LYS A 1 184 ? -3.072 -4.553 44.259 1.00 18.69 184 LYS A CA 1
ATOM 1473 C C . LYS A 1 184 ? -3.822 -3.233 44.491 1.00 21.21 184 LYS A C 1
ATOM 1474 O O . LYS A 1 184 ? -4.082 -2.517 43.519 1.00 19.54 184 LYS A O 1
ATOM 1480 N N . THR A 1 185 ? -4.220 -2.943 45.762 1.00 16.55 185 THR A N 1
ATOM 1481 C CA . THR A 1 185 ? -4.957 -1.724 46.105 1.00 16.66 185 THR A CA 1
ATOM 1482 C C . THR A 1 185 ? -4.046 -0.489 45.946 1.00 25.65 185 THR A C 1
ATOM 1483 O O . THR A 1 185 ? -4.486 0.525 45.393 1.00 27.01 185 THR A O 1
ATOM 1487 N N . VAL A 1 186 ? -2.774 -0.598 46.372 1.00 19.15 186 VAL A N 1
ATOM 1488 C CA . VAL A 1 186 ? -1.844 0.496 46.185 1.00 19.59 186 VAL A CA 1
ATOM 1489 C C . VAL A 1 186 ? -1.706 0.806 44.669 1.00 21.56 186 VAL A C 1
ATOM 1490 O O . VAL A 1 186 ? -1.907 1.944 44.267 1.00 18.84 186 VAL A O 1
ATOM 1494 N N . ASN A 1 187 ? -1.432 -0.203 43.836 1.00 19.57 187 ASN A N 1
ATOM 1495 C CA . ASN A 1 187 ? -1.258 0.057 42.404 1.00 20.14 187 ASN A CA 1
ATOM 1496 C C . ASN A 1 187 ? -2.552 0.529 41.719 1.00 23.58 187 ASN A C 1
ATOM 1497 O O . ASN A 1 187 ? -2.473 1.399 40.870 1.00 20.12 187 ASN A O 1
ATOM 1502 N N . THR A 1 188 ? -3.731 0.040 42.143 1.00 22.91 188 THR A N 1
ATOM 1503 C CA . THR A 1 188 ? -5.023 0.490 41.597 1.00 21.66 188 THR A CA 1
ATOM 1504 C C . THR A 1 188 ? -5.196 2.019 41.801 1.00 26.38 188 THR A C 1
ATOM 1505 O O . THR A 1 188 ? -5.594 2.723 40.867 1.00 22.16 188 THR A O 1
ATOM 1509 N N . LYS A 1 189 ? -4.903 2.511 43.034 1.00 22.28 189 LYS A N 1
ATOM 1510 C CA . LYS A 1 189 ? -5.040 3.914 43.399 1.00 20.62 189 LYS A CA 1
ATOM 1511 C C . LYS A 1 189 ? -4.025 4.761 42.664 1.00 25.34 189 LYS A C 1
ATOM 1512 O O . LYS A 1 189 ? -4.322 5.921 42.384 1.00 22.89 189 LYS A O 1
ATOM 1518 N N . ARG A 1 190 ? -2.849 4.175 42.298 1.00 25.24 190 ARG A N 1
ATOM 1519 C CA . ARG A 1 190 ? -1.816 4.869 41.505 1.00 25.14 190 ARG A CA 1
ATOM 1520 C C . ARG A 1 190 ? -2.237 5.069 40.054 1.00 29.45 190 ARG A C 1
ATOM 1521 O O . ARG A 1 190 ? -1.902 6.109 39.485 1.00 31.49 190 ARG A O 1
ATOM 1529 N N . VAL A 1 191 ? -2.982 4.094 39.457 1.00 22.50 191 VAL A N 1
ATOM 1530 C CA . VAL A 1 191 ? -3.522 4.205 38.084 1.00 18.89 191 VAL A CA 1
ATOM 1531 C C . VAL A 1 191 ? -4.517 5.372 38.075 1.00 25.60 191 VAL A C 1
ATOM 1532 O O . VAL A 1 191 ? -4.408 6.262 37.233 1.00 24.75 191 VAL A O 1
ATOM 1536 N N . ILE A 1 192 ? -5.458 5.383 39.045 1.00 27.78 192 ILE A N 1
ATOM 1537 C CA . ILE A 1 192 ? -6.476 6.434 39.221 1.00 28.17 192 ILE A CA 1
ATOM 1538 C C . ILE A 1 192 ? -5.799 7.797 39.394 1.00 26.68 192 ILE A C 1
ATOM 1539 O O . ILE A 1 192 ? -6.157 8.755 38.703 1.00 27.45 192 ILE A O 1
ATOM 1544 N N . GLN A 1 193 ? -4.767 7.858 40.258 1.00 25.09 193 GLN A N 1
ATOM 1545 C CA . GLN A 1 193 ? -3.985 9.066 40.512 1.00 26.31 193 GLN A CA 1
ATOM 1546 C C . GLN A 1 193 ? -3.385 9.616 39.219 1.00 30.50 193 GLN A C 1
ATOM 1547 O O . GLN A 1 193 ? -3.464 10.817 38.974 1.00 33.25 193 GLN A O 1
ATOM 1553 N N . TYR A 1 194 ? -2.811 8.728 38.389 1.00 27.00 194 TYR A N 1
ATOM 1554 C CA . TYR A 1 194 ? -2.210 9.074 37.111 1.00 22.71 194 TYR A CA 1
ATOM 1555 C C . TYR A 1 194 ? -3.174 9.857 36.212 1.00 29.58 194 TYR A C 1
ATOM 1556 O O . TYR A 1 194 ? -2.849 10.979 35.819 1.00 29.14 194 TYR A O 1
ATOM 1565 N N . PHE A 1 195 ? -4.365 9.306 35.934 1.00 22.68 195 PHE A N 1
ATOM 1566 C CA . PHE A 1 195 ? -5.345 9.968 35.072 1.00 23.76 195 PHE A CA 1
ATOM 1567 C C . PHE A 1 195 ? -5.944 11.233 35.719 1.00 28.36 195 PHE A C 1
ATOM 1568 O O . PHE A 1 195 ? -6.099 12.233 35.026 1.00 24.67 195 PHE A O 1
ATOM 1576 N N . ALA A 1 196 ? -6.185 11.219 37.045 1.00 28.16 196 ALA A N 1
ATOM 1577 C CA . ALA A 1 196 ? -6.708 12.382 37.777 1.00 29.39 196 ALA A CA 1
ATOM 1578 C C . ALA A 1 196 ? -5.746 13.572 37.734 1.00 33.80 196 ALA A C 1
ATOM 1579 O O . ALA A 1 196 ? -6.175 14.692 37.457 1.00 35.52 196 ALA A O 1
ATOM 1581 N N . VAL A 1 197 ? -4.449 13.334 38.011 1.00 31.54 197 VAL A N 1
ATOM 1582 C CA . VAL A 1 197 ? -3.424 14.385 38.017 1.00 30.45 197 VAL A CA 1
ATOM 1583 C C . VAL A 1 197 ? -3.173 14.920 36.593 1.00 35.32 197 VAL A C 1
ATOM 1584 O O . VAL A 1 197 ? -3.033 16.123 36.444 1.00 36.68 197 VAL A O 1
ATOM 1588 N N . ILE A 1 198 ? -3.137 14.046 35.564 1.00 38.35 198 ILE A N 1
ATOM 1589 C CA . ILE A 1 198 ? -2.941 14.459 34.160 1.00 40.84 198 ILE A CA 1
ATOM 1590 C C . ILE A 1 198 ? -4.081 15.402 33.746 1.00 42.78 198 ILE A C 1
ATOM 1591 O O . ILE A 1 198 ? -3.816 16.473 33.204 1.00 47.15 198 ILE A O 1
ATOM 1596 N N . ALA A 1 199 ? -5.338 15.014 34.047 1.00 37.08 199 ALA A N 1
ATOM 1597 C CA . ALA A 1 199 ? -6.539 15.799 33.752 1.00 36.33 199 ALA A CA 1
ATOM 1598 C C . ALA A 1 199 ? -6.581 17.138 34.510 1.00 39.53 199 ALA A C 1
ATOM 1599 O O . ALA A 1 199 ? -7.153 18.104 34.005 1.00 42.37 199 ALA A O 1
ATOM 1601 N N . ALA A 1 200 ? -5.989 17.188 35.712 1.00 35.21 200 ALA A N 1
ATOM 1602 C CA . ALA A 1 200 ? -5.926 18.395 36.541 1.00 36.24 200 ALA A CA 1
ATOM 1603 C C . ALA A 1 200 ? -4.982 19.430 35.925 1.00 44.86 200 ALA A C 1
ATOM 1604 O O . ALA A 1 200 ? -5.209 20.618 36.100 1.00 47.84 200 ALA A O 1
ATOM 1606 N N . ILE A 1 201 ? -3.913 18.988 35.230 1.00 46.61 201 ILE A N 1
ATOM 1607 C CA . ILE A 1 201 ? -2.941 19.874 34.570 1.00 52.39 201 ILE A CA 1
ATOM 1608 C C . ILE A 1 201 ? -3.567 20.432 33.285 1.00 67.91 201 ILE A C 1
ATOM 1609 O O . ILE A 1 201 ? -3.902 19.659 32.384 1.00 43.01 201 ILE A O 1
ATOM 1614 N N . THR A 1 215 ? -12.930 18.978 39.601 1.00 47.79 215 THR A N 1
ATOM 1615 C CA . THR A 1 215 ? -13.445 18.307 40.790 1.00 43.52 215 THR A CA 1
ATOM 1616 C C . THR A 1 215 ? -13.763 16.815 40.528 1.00 37.17 215 THR A C 1
ATOM 1617 O O . THR A 1 215 ? -13.761 16.072 41.505 1.00 35.62 215 THR A O 1
ATOM 1621 N N . LEU A 1 216 ? -14.006 16.362 39.249 1.00 27.95 216 LEU A N 1
ATOM 1622 C CA . LEU A 1 216 ? -14.148 14.925 38.943 1.00 30.88 216 LEU A CA 1
ATOM 1623 C C . LEU A 1 216 ? -12.834 14.230 39.391 1.00 37.52 216 LEU A C 1
ATOM 1624 O O . LEU A 1 216 ? -12.882 13.189 40.044 1.00 37.61 216 LEU A O 1
ATOM 1629 N N . GLU A 1 217 ? -11.676 14.864 39.083 1.00 32.52 217 GLU A N 1
ATOM 1630 C CA . GLU A 1 217 ? -10.326 14.397 39.424 1.00 32.33 217 GLU A CA 1
ATOM 1631 C C . GLU A 1 217 ? -10.128 14.251 40.933 1.00 37.63 217 GLU A C 1
ATOM 1632 O O . GLU A 1 217 ? -9.481 13.306 41.356 1.00 38.85 217 GLU A O 1
ATOM 1638 N N . ASP A 1 218 ? -10.670 15.189 41.741 1.00 34.85 218 ASP A N 1
ATOM 1639 C CA . ASP A 1 218 ? -10.614 15.138 43.215 1.00 36.10 218 ASP A CA 1
ATOM 1640 C C . ASP A 1 218 ? -11.490 13.984 43.717 1.00 40.00 218 ASP A C 1
ATOM 1641 O O . ASP A 1 218 ? -11.067 13.218 44.584 1.00 40.86 218 ASP A O 1
ATOM 1646 N N . GLN A 1 219 ? -12.733 13.912 43.182 1.00 34.66 219 GLN A N 1
ATOM 1647 C CA . GLN A 1 219 ? -13.768 12.929 43.472 1.00 34.22 219 GLN A CA 1
ATOM 1648 C C . GLN A 1 219 ? -13.326 11.482 43.204 1.00 43.95 219 GLN A C 1
ATOM 1649 O O . GLN A 1 219 ? -13.605 10.624 44.050 1.00 43.71 219 GLN A O 1
ATOM 1655 N N . ILE A 1 220 ? -12.607 11.207 42.068 1.00 43.53 220 ILE A N 1
ATOM 1656 C CA . ILE A 1 220 ? -12.140 9.834 41.748 1.00 43.34 220 ILE A CA 1
ATOM 1657 C C . ILE A 1 220 ? -11.082 9.354 42.776 1.00 37.28 220 ILE A C 1
ATOM 1658 O O . ILE A 1 220 ? -11.069 8.169 43.136 1.00 32.97 220 ILE A O 1
ATOM 1663 N N . ILE A 1 221 ? -10.215 10.277 43.242 1.00 31.47 221 ILE A N 1
ATOM 1664 C CA . ILE A 1 221 ? -9.181 9.980 44.243 1.00 30.21 221 ILE A CA 1
ATOM 1665 C C . ILE A 1 221 ? -9.782 9.748 45.637 1.00 32.53 221 ILE A C 1
ATOM 1666 O O . ILE A 1 221 ? -9.322 8.870 46.366 1.00 38.18 221 ILE A O 1
ATOM 1671 N N . GLN A 1 222 ? -10.826 10.514 45.981 1.00 27.92 222 GLN A N 1
ATOM 1672 C CA . GLN A 1 222 ? -11.500 10.456 47.277 1.00 26.63 222 GLN A CA 1
ATOM 1673 C C . GLN A 1 222 ? -12.510 9.305 47.408 1.00 33.70 222 GLN A C 1
ATOM 1674 O O . GLN A 1 222 ? -12.970 9.025 48.525 1.00 33.48 222 GLN A O 1
ATOM 1680 N N . ALA A 1 223 ? -12.813 8.607 46.290 1.00 28.32 223 ALA A N 1
ATOM 1681 C CA . ALA A 1 223 ? -13.720 7.456 46.305 1.00 28.35 223 ALA A CA 1
ATOM 1682 C C . ALA A 1 223 ? -13.148 6.307 47.132 1.00 30.78 223 ALA A C 1
ATOM 1683 O O . ALA A 1 223 ? -13.904 5.664 47.850 1.00 35.33 223 ALA A O 1
ATOM 1685 N N . ASN A 1 224 ? -11.822 6.071 47.059 1.00 26.95 224 ASN A N 1
ATOM 1686 C CA . ASN A 1 224 ? -11.155 4.948 47.733 1.00 29.92 224 ASN A CA 1
ATOM 1687 C C . ASN A 1 224 ? -11.079 5.106 49.265 1.00 33.30 224 ASN A C 1
ATOM 1688 O O . ASN A 1 224 ? -11.487 4.143 49.914 1.00 33.13 224 ASN A O 1
ATOM 1693 N N . PRO A 1 225 ? -10.674 6.252 49.889 1.00 27.56 225 PRO A N 1
ATOM 1694 C CA . PRO A 1 225 ? -10.724 6.325 51.371 1.00 27.39 225 PRO A CA 1
ATOM 1695 C C . PRO A 1 225 ? -12.118 6.066 51.953 1.00 35.07 225 PRO A C 1
ATOM 1696 O O . PRO A 1 225 ? -12.219 5.404 52.993 1.00 36.91 225 PRO A O 1
ATOM 1700 N N . ALA A 1 226 ? -13.194 6.564 51.278 1.00 29.22 226 ALA A N 1
ATOM 1701 C CA . ALA A 1 226 ? -14.578 6.362 51.725 1.00 27.82 226 ALA A CA 1
ATOM 1702 C C . ALA A 1 226 ? -14.949 4.867 51.676 1.00 36.04 226 ALA A C 1
ATOM 1703 O O . ALA A 1 226 ? -15.511 4.349 52.647 1.00 34.31 226 ALA A O 1
ATOM 1705 N N . LEU A 1 227 ? -14.591 4.174 50.569 1.00 28.67 227 LEU A N 1
ATOM 1706 C CA . LEU A 1 227 ? -14.845 2.743 50.392 1.00 26.07 227 LEU A CA 1
ATOM 1707 C C . LEU A 1 227 ? -14.023 1.897 51.346 1.00 26.24 227 LEU A C 1
ATOM 1708 O O . LEU A 1 227 ? -14.527 0.891 51.827 1.00 29.94 227 LEU A O 1
ATOM 1713 N N . GLU A 1 228 ? -12.753 2.260 51.577 1.00 22.41 228 GLU A N 1
ATOM 1714 C CA . GLU A 1 228 ? -11.844 1.507 52.449 1.00 22.85 228 GLU A CA 1
ATOM 1715 C C . GLU A 1 228 ? -12.251 1.551 53.908 1.00 27.62 228 GLU A C 1
ATOM 1716 O O . GLU A 1 228 ? -12.057 0.558 54.596 1.00 25.77 228 GLU A O 1
ATOM 1722 N N . ALA A 1 229 ? -12.859 2.672 54.380 1.00 22.70 229 ALA A N 1
ATOM 1723 C CA . ALA A 1 229 ? -13.376 2.765 55.761 1.00 21.25 229 ALA A CA 1
ATOM 1724 C C . ALA A 1 229 ? -14.437 1.673 56.003 1.00 26.04 229 ALA A C 1
ATOM 1725 O O . ALA A 1 229 ? -14.430 1.031 57.046 1.00 25.50 229 ALA A O 1
ATOM 1727 N N . PHE A 1 230 ? -15.309 1.436 55.012 1.00 22.93 230 PHE A N 1
ATOM 1728 C CA . PHE A 1 230 ? -16.411 0.494 55.138 1.00 23.88 230 PHE A CA 1
ATOM 1729 C C . PHE A 1 230 ? -16.173 -0.900 54.555 1.00 23.86 230 PHE A C 1
ATOM 1730 O O . PHE A 1 230 ? -16.861 -1.837 54.952 1.00 27.24 230 PHE A O 1
ATOM 1738 N N . GLY A 1 231 ? -15.229 -1.031 53.632 1.00 16.22 231 GLY A N 1
ATOM 1739 C CA . GLY A 1 231 ? -14.965 -2.290 52.952 1.00 14.68 231 GLY A CA 1
ATOM 1740 C C . GLY A 1 231 ? -13.612 -2.931 53.189 1.00 20.79 231 GLY A C 1
ATOM 1741 O O . GLY A 1 231 ? -13.361 -4.014 52.663 1.00 21.25 231 GLY A O 1
ATOM 1742 N N . ASN A 1 232 ? -12.716 -2.258 53.941 1.00 20.09 232 ASN A N 1
ATOM 1743 C CA . ASN A 1 232 ? -11.387 -2.796 54.248 1.00 20.06 232 ASN A CA 1
ATOM 1744 C C . ASN A 1 232 ? -11.217 -3.068 55.732 1.00 26.49 232 ASN A C 1
ATOM 1745 O O . ASN A 1 232 ? -11.895 -2.442 56.569 1.00 25.63 232 ASN A O 1
ATOM 1750 N N . ALA A 1 233 ? -10.341 -4.039 56.061 1.00 22.48 233 ALA A N 1
ATOM 1751 C CA . ALA A 1 233 ? -10.100 -4.448 57.451 1.00 21.31 233 ALA A CA 1
ATOM 1752 C C . ALA A 1 233 ? -8.758 -5.117 57.633 1.00 25.57 233 ALA A C 1
ATOM 1753 O O . ALA A 1 233 ? -8.180 -5.658 56.679 1.00 22.13 233 ALA A O 1
ATOM 1755 N N . LYS A 1 234 ? -8.271 -5.107 58.880 1.00 22.20 234 LYS A N 1
ATOM 1756 C CA . LYS A 1 234 ? -7.020 -5.761 59.214 1.00 21.66 234 LYS A CA 1
ATOM 1757 C C . LYS A 1 234 ? -7.246 -7.273 59.294 1.00 27.52 234 LYS A C 1
ATOM 1758 O O . LYS A 1 234 ? -8.152 -7.756 59.987 1.00 27.87 234 LYS A O 1
ATOM 1764 N N . THR A 1 235 ? -6.465 -8.013 58.516 1.00 25.82 235 THR A N 1
ATOM 1765 C CA . THR A 1 235 ? -6.474 -9.469 58.555 1.00 24.58 235 THR A CA 1
ATOM 1766 C C . THR A 1 235 ? -5.065 -9.863 58.972 1.00 30.17 235 THR A C 1
ATOM 1767 O O . THR A 1 235 ? -4.184 -9.006 59.026 1.00 30.31 235 THR A O 1
ATOM 1771 N N . VAL A 1 236 ? -4.833 -11.153 59.232 1.00 31.71 236 VAL A N 1
ATOM 1772 C CA . VAL A 1 236 ? -3.509 -11.654 59.595 1.00 30.03 236 VAL A CA 1
ATOM 1773 C C . VAL A 1 236 ? -2.472 -11.394 58.454 1.00 31.02 236 VAL A C 1
ATOM 1774 O O . VAL A 1 236 ? -1.292 -11.225 58.733 1.00 37.76 236 VAL A O 1
ATOM 1778 N N . ARG A 1 237 ? -2.936 -11.273 57.200 1.00 22.03 237 ARG A N 1
ATOM 1779 C CA . ARG A 1 237 ? -2.082 -11.065 56.028 1.00 23.42 237 ARG A CA 1
ATOM 1780 C C . ARG A 1 237 ? -1.923 -9.604 55.599 1.00 27.21 237 ARG A C 1
ATOM 1781 O O . ARG A 1 237 ? -0.875 -9.227 55.067 1.00 30.30 237 ARG A O 1
ATOM 1789 N N . ASN A 1 238 ? -2.943 -8.776 55.814 1.00 21.63 238 ASN A N 1
ATOM 1790 C CA . ASN A 1 238 ? -2.856 -7.370 55.421 1.00 16.10 238 ASN A CA 1
ATOM 1791 C C . ASN A 1 238 ? -3.547 -6.462 56.416 1.00 18.56 238 ASN A C 1
ATOM 1792 O O . ASN A 1 238 ? -4.723 -6.675 56.692 1.00 23.72 238 ASN A O 1
ATOM 1797 N N . ASP A 1 239 ? -2.843 -5.406 56.906 1.00 21.03 239 ASP A N 1
ATOM 1798 C CA . ASP A 1 239 ? -3.405 -4.403 57.836 1.00 22.05 239 ASP A CA 1
ATOM 1799 C C . ASP A 1 239 ? -4.536 -3.611 57.193 1.00 23.76 239 ASP A C 1
ATOM 1800 O O . ASP A 1 239 ? -5.407 -3.122 57.897 1.00 27.48 239 ASP A O 1
ATOM 1805 N N . ASN A 1 240 ? -4.527 -3.499 55.851 1.00 20.22 240 ASN A N 1
ATOM 1806 C CA . ASN A 1 240 ? -5.560 -2.816 55.087 1.00 18.72 240 ASN A CA 1
ATOM 1807 C C . ASN A 1 240 ? -6.122 -3.726 53.971 1.00 22.71 240 ASN A C 1
ATOM 1808 O O . ASN A 1 240 ? -6.148 -3.349 52.801 1.00 25.79 240 ASN A O 1
ATOM 1813 N N . SER A 1 241 ? -6.585 -4.934 54.342 1.00 23.02 241 SER A N 1
ATOM 1814 C CA . SER A 1 241 ? -7.129 -5.912 53.394 1.00 23.01 241 SER A CA 1
ATOM 1815 C C . SER A 1 241 ? -8.489 -5.507 52.800 1.00 27.89 241 SER A C 1
ATOM 1816 O O . SER A 1 241 ? -9.377 -5.116 53.547 1.00 26.34 241 SER A O 1
ATOM 1819 N N . SER A 1 242 ? -8.645 -5.606 51.458 1.00 21.78 242 SER A N 1
ATOM 1820 C CA . SER A 1 242 ? -9.898 -5.324 50.742 1.00 17.60 242 SER A CA 1
ATOM 1821 C C . SER A 1 242 ? -10.777 -6.559 50.920 1.00 23.36 242 SER A C 1
ATOM 1822 O O . SER A 1 242 ? -10.359 -7.657 50.565 1.00 21.11 242 SER A O 1
ATOM 1825 N N . ARG A 1 243 ? -11.985 -6.386 51.448 1.00 23.77 243 ARG A N 1
ATOM 1826 C CA . ARG A 1 243 ? -12.932 -7.471 51.696 1.00 20.35 243 ARG A CA 1
ATOM 1827 C C . ARG A 1 243 ? -14.070 -7.505 50.648 1.00 27.05 243 ARG A C 1
ATOM 1828 O O . ARG A 1 243 ? -15.120 -8.122 50.845 1.00 25.62 243 ARG A O 1
ATOM 1836 N N . PHE A 1 244 ? -13.813 -6.863 49.514 1.00 25.14 244 PHE A N 1
ATOM 1837 C CA . PHE A 1 244 ? -14.703 -6.769 48.365 1.00 24.12 244 PHE A CA 1
ATOM 1838 C C . PHE A 1 244 ? -13.843 -6.636 47.099 1.00 24.14 244 PHE A C 1
ATOM 1839 O O . PHE A 1 244 ? -12.694 -6.191 47.172 1.00 23.65 244 PHE A O 1
ATOM 1847 N N . GLY A 1 245 ? -14.421 -6.978 45.957 1.00 18.01 245 GLY A N 1
ATOM 1848 C CA . GLY A 1 245 ? -13.778 -6.792 44.668 1.00 18.52 245 GLY A CA 1
ATOM 1849 C C . GLY A 1 245 ? -14.309 -5.520 44.044 1.00 21.05 245 GLY A C 1
ATOM 1850 O O . GLY A 1 245 ? -15.402 -5.063 44.391 1.00 20.74 245 GLY A O 1
ATOM 1851 N N . LYS A 1 246 ? -13.543 -4.928 43.142 1.00 20.93 246 LYS A N 1
ATOM 1852 C CA . LYS A 1 246 ? -13.979 -3.731 42.422 1.00 21.27 246 LYS A CA 1
ATOM 1853 C C . LYS A 1 246 ? -13.349 -3.597 41.033 1.00 25.23 246 LYS A C 1
ATOM 1854 O O . LYS A 1 246 ? -12.170 -3.926 40.846 1.00 29.99 246 LYS A O 1
ATOM 1860 N N . PHE A 1 247 ? -14.146 -3.108 40.076 1.00 17.53 247 PHE A N 1
ATOM 1861 C CA . PHE A 1 247 ? -13.736 -2.784 38.717 1.00 13.74 247 PHE A CA 1
ATOM 1862 C C . PHE A 1 247 ? -14.028 -1.279 38.513 1.00 20.39 247 PHE A C 1
ATOM 1863 O O . PHE A 1 247 ? -15.193 -0.866 38.537 1.00 22.97 247 PHE A O 1
ATOM 1871 N N . ILE A 1 248 ? -12.968 -0.455 38.390 1.00 17.46 248 ILE A N 1
ATOM 1872 C CA . ILE A 1 248 ? -13.110 1.012 38.206 1.00 18.67 248 ILE A CA 1
ATOM 1873 C C . ILE A 1 248 ? -12.932 1.340 36.727 1.00 22.08 248 ILE A C 1
ATOM 1874 O O . ILE A 1 248 ? -11.856 1.096 36.188 1.00 20.97 248 ILE A O 1
ATOM 1879 N N . ARG A 1 249 ? -13.946 1.934 36.086 1.00 18.51 249 ARG A N 1
ATOM 1880 C CA . ARG A 1 249 ? -13.814 2.344 34.681 1.00 15.97 249 ARG A CA 1
ATOM 1881 C C . ARG A 1 249 ? -13.560 3.835 34.606 1.00 21.86 249 ARG A C 1
ATOM 1882 O O . ARG A 1 249 ? -14.289 4.614 35.211 1.00 20.36 249 ARG A O 1
ATOM 1890 N N . ILE A 1 250 ? -12.488 4.238 33.911 1.00 25.12 250 ILE A N 1
ATOM 1891 C CA . ILE A 1 250 ? -12.175 5.653 33.710 1.00 25.04 250 ILE A CA 1
ATOM 1892 C C . ILE A 1 250 ? -12.538 5.920 32.240 1.00 27.32 250 ILE A C 1
ATOM 1893 O O . ILE A 1 250 ? -11.923 5.333 31.342 1.00 24.87 250 ILE A O 1
ATOM 1898 N N . HIS A 1 251 ? -13.595 6.726 32.010 1.00 19.25 251 HIS A N 1
ATOM 1899 C CA . HIS A 1 251 ? -14.128 7.016 30.678 1.00 18.29 251 HIS A CA 1
ATOM 1900 C C . HIS A 1 251 ? -13.446 8.193 30.005 1.00 23.32 251 HIS A C 1
ATOM 1901 O O . HIS A 1 251 ? -13.202 9.217 30.645 1.00 24.46 251 HIS A O 1
ATOM 1908 N N . PHE A 1 252 ? -13.191 8.059 28.696 1.00 23.58 252 PHE A N 1
ATOM 1909 C CA . PHE A 1 252 ? -12.513 9.079 27.887 1.00 25.10 252 PHE A CA 1
ATOM 1910 C C . PHE A 1 252 ? -13.283 9.464 26.622 1.00 28.06 252 PHE A C 1
ATOM 1911 O O . PHE A 1 252 ? -13.934 8.613 26.017 1.00 27.87 252 PHE A O 1
ATOM 1919 N N . GLY A 1 253 ? -13.164 10.725 26.202 1.00 20.39 253 GLY A N 1
ATOM 1920 C CA . GLY A 1 253 ? -13.749 11.159 24.941 1.00 16.68 253 GLY A CA 1
ATOM 1921 C C . GLY A 1 253 ? -12.942 10.584 23.782 1.00 22.26 253 GLY A C 1
ATOM 1922 O O . GLY A 1 253 ? -11.852 10.034 23.999 1.00 18.87 253 GLY A O 1
ATOM 1923 N N . ALA A 1 254 ? -13.471 10.685 22.547 1.00 23.81 254 ALA A N 1
ATOM 1924 C CA . ALA A 1 254 ? -12.824 10.174 21.320 1.00 25.26 254 ALA A CA 1
ATOM 1925 C C . ALA A 1 254 ? -11.370 10.656 21.116 1.00 32.40 254 ALA A C 1
ATOM 1926 O O . ALA A 1 254 ? -10.566 9.915 20.549 1.00 27.65 254 ALA A O 1
ATOM 1928 N N . THR A 1 255 ? -11.036 11.887 21.570 1.00 34.11 255 THR A N 1
ATOM 1929 C CA . THR A 1 255 ? -9.685 12.441 21.402 1.00 34.34 255 THR A CA 1
ATOM 1930 C C . THR A 1 255 ? -8.797 12.207 22.624 1.00 33.51 255 THR A C 1
ATOM 1931 O O . THR A 1 255 ? -7.627 12.607 22.610 1.00 33.95 255 THR A O 1
ATOM 1935 N N . GLY A 1 256 ? -9.345 11.559 23.648 1.00 27.23 256 GLY A N 1
ATOM 1936 C CA . GLY A 1 256 ? -8.600 11.171 24.835 1.00 23.45 256 GLY A CA 1
ATOM 1937 C C . GLY A 1 256 ? -8.731 12.035 26.064 1.00 29.09 256 GLY A C 1
ATOM 1938 O O . GLY A 1 256 ? -7.938 11.859 26.993 1.00 29.33 256 GLY A O 1
ATOM 1939 N N . LYS A 1 257 ? -9.735 12.943 26.108 1.00 24.79 257 LYS A N 1
ATOM 1940 C CA . LYS A 1 257 ? -9.977 13.781 27.296 1.00 26.93 257 LYS A CA 1
ATOM 1941 C C . LYS A 1 257 ? -10.784 13.001 28.352 1.00 27.97 257 LYS A C 1
ATOM 1942 O O . LYS A 1 257 ? -11.753 12.336 27.996 1.00 27.35 257 LYS A O 1
ATOM 1948 N N . LEU A 1 258 ? -10.402 13.099 29.644 1.00 24.91 258 LEU A N 1
ATOM 1949 C CA . LEU A 1 258 ? -11.116 12.446 30.750 1.00 24.78 258 LEU A CA 1
ATOM 1950 C C . LEU A 1 258 ? -12.567 12.937 30.769 1.00 32.10 258 LEU A C 1
ATOM 1951 O O . LEU A 1 258 ? -12.810 14.158 30.776 1.00 32.72 258 LEU A O 1
ATOM 1956 N N . ALA A 1 259 ? -13.526 11.992 30.745 1.00 25.18 259 ALA A N 1
ATOM 1957 C CA . ALA A 1 259 ? -14.938 12.349 30.679 1.00 24.46 259 ALA A CA 1
ATOM 1958 C C . ALA A 1 259 ? -15.746 12.038 31.926 1.00 29.18 259 ALA A C 1
ATOM 1959 O O . ALA A 1 259 ? -16.489 12.895 32.380 1.00 33.88 259 ALA A O 1
ATOM 1961 N N . SER A 1 260 ? -15.636 10.815 32.448 1.00 29.46 260 SER A N 1
ATOM 1962 C CA . SER A 1 260 ? -16.410 10.277 33.571 1.00 27.05 260 SER A CA 1
ATOM 1963 C C . SER A 1 260 ? -15.680 9.091 34.207 1.00 30.04 260 SER A C 1
ATOM 1964 O O . SER A 1 260 ? -14.621 8.682 33.731 1.00 28.98 260 SER A O 1
ATOM 1967 N N . ALA A 1 261 ? -16.281 8.508 35.260 1.00 24.39 261 ALA A N 1
ATOM 1968 C CA . ALA A 1 261 ? -15.811 7.296 35.929 1.00 20.70 261 ALA A CA 1
ATOM 1969 C C . ALA A 1 261 ? -16.976 6.594 36.613 1.00 26.82 261 ALA A C 1
ATOM 1970 O O . ALA A 1 261 ? -18.012 7.209 36.869 1.00 30.17 261 ALA A O 1
ATOM 1972 N N . ASP A 1 262 ? -16.829 5.285 36.861 1.00 22.69 262 ASP A N 1
ATOM 1973 C CA . ASP A 1 262 ? -17.840 4.496 37.571 1.00 23.90 262 ASP A CA 1
ATOM 1974 C C . ASP A 1 262 ? -17.179 3.353 38.306 1.00 24.14 262 ASP A C 1
ATOM 1975 O O . ASP A 1 262 ? -16.083 2.950 37.935 1.00 24.42 262 ASP A O 1
ATOM 1980 N N . ILE A 1 263 ? -17.798 2.890 39.386 1.00 21.67 263 ILE A N 1
ATOM 1981 C CA . ILE A 1 263 ? -17.298 1.799 40.232 1.00 20.49 263 ILE A CA 1
ATOM 1982 C C . ILE A 1 263 ? -18.323 0.673 40.356 1.00 26.98 263 ILE A C 1
ATOM 1983 O O . ILE A 1 263 ? -19.454 0.906 40.780 1.00 29.24 263 ILE A O 1
ATOM 1988 N N . GLU A 1 264 ? -17.912 -0.546 39.993 1.00 23.15 264 GLU A N 1
ATOM 1989 C CA . GLU A 1 264 ? -18.669 -1.766 40.209 1.00 24.48 264 GLU A CA 1
ATOM 1990 C C . GLU A 1 264 ? -17.982 -2.513 41.381 1.00 26.84 264 GLU A C 1
ATOM 1991 O O . GLU A 1 264 ? -16.774 -2.728 41.347 1.00 24.30 264 GLU A O 1
ATOM 1997 N N . THR A 1 265 ? -18.732 -2.834 42.434 1.00 23.27 265 THR A N 1
ATOM 1998 C CA . THR A 1 265 ? -18.191 -3.557 43.585 1.00 21.14 265 THR A CA 1
ATOM 1999 C C . THR A 1 265 ? -18.813 -4.951 43.619 1.00 22.81 265 THR A C 1
ATOM 2000 O O . THR A 1 265 ? -19.970 -5.125 43.193 1.00 20.79 265 THR A O 1
ATOM 2004 N N . TYR A 1 266 ? -18.036 -5.943 44.090 1.00 20.89 266 TYR A N 1
ATOM 2005 C CA . TYR A 1 266 ? -18.480 -7.331 44.152 1.00 21.70 266 TYR A CA 1
ATOM 2006 C C . TYR A 1 266 ? -18.302 -7.980 45.505 1.00 31.21 266 TYR A C 1
ATOM 2007 O O . TYR A 1 266 ? -17.203 -8.000 46.051 1.00 34.19 266 TYR A O 1
ATOM 2016 N N . LEU A 1 267 ? -19.368 -8.642 45.965 1.00 32.26 267 LEU A N 1
ATOM 2017 C CA . LEU A 1 267 ? -19.438 -9.494 47.155 1.00 33.10 267 LEU A CA 1
ATOM 2018 C C . LEU A 1 267 ? -18.625 -9.009 48.376 1.00 26.06 267 LEU A C 1
ATOM 2019 O O . LEU A 1 267 ? -17.539 -9.514 48.626 1.00 26.81 267 LEU A O 1
ATOM 2024 N N . LEU A 1 268 ? -19.155 -8.061 49.150 1.00 23.58 268 LEU A N 1
ATOM 2025 C CA . LEU A 1 268 ? -18.503 -7.620 50.387 1.00 23.31 268 LEU A CA 1
ATOM 2026 C C . LEU A 1 268 ? -18.614 -8.771 51.400 1.00 22.83 268 LEU A C 1
ATOM 2027 O O . LEU A 1 268 ? -19.640 -9.461 51.423 1.00 25.49 268 LEU A O 1
ATOM 2032 N N . GLU A 1 269 ? -17.547 -9.015 52.201 1.00 17.06 269 GLU A N 1
ATOM 2033 C CA . GLU A 1 269 ? -17.558 -10.100 53.183 1.00 17.31 269 GLU A CA 1
ATOM 2034 C C . GLU A 1 269 ? -18.479 -9.735 54.356 1.00 24.68 269 GLU A C 1
ATOM 2035 O O . GLU A 1 269 ? -18.104 -8.942 55.217 1.00 25.33 269 GLU A O 1
ATOM 2041 N N . LYS A 1 270 ? -19.713 -10.264 54.334 1.00 24.66 270 LYS A N 1
ATOM 2042 C CA . LYS A 1 270 ? -20.734 -9.961 55.338 1.00 26.30 270 LYS A CA 1
ATOM 2043 C C . LYS A 1 270 ? -20.413 -10.440 56.759 1.00 27.54 270 LYS A C 1
ATOM 2044 O O . LYS A 1 270 ? -20.676 -9.684 57.688 1.00 29.32 270 LYS A O 1
ATOM 2050 N N . SER A 1 271 ? -19.881 -11.664 56.943 1.00 19.03 271 SER A N 1
ATOM 2051 C CA . SER A 1 271 ? -19.579 -12.209 58.279 1.00 17.68 271 SER A CA 1
ATOM 2052 C C . SER A 1 271 ? -18.700 -11.346 59.157 1.00 25.90 271 SER A C 1
ATOM 2053 O O . SER A 1 271 ? -18.926 -11.330 60.375 1.00 23.69 271 SER A O 1
ATOM 2056 N N . ARG A 1 272 ? -17.722 -10.612 58.544 1.00 23.36 272 ARG A N 1
ATOM 2057 C CA . ARG A 1 272 ? -16.773 -9.735 59.257 1.00 22.70 272 ARG A CA 1
ATOM 2058 C C . ARG A 1 272 ? -17.463 -8.687 60.164 1.00 26.54 272 ARG A C 1
ATOM 2059 O O . ARG A 1 272 ? -16.931 -8.340 61.226 1.00 30.10 272 ARG A O 1
ATOM 2067 N N . VAL A 1 273 ? -18.635 -8.189 59.740 1.00 22.71 273 VAL A N 1
ATOM 2068 C CA . VAL A 1 273 ? -19.454 -7.192 60.455 1.00 23.32 273 VAL A CA 1
ATOM 2069 C C . VAL A 1 273 ? -19.770 -7.628 61.914 1.00 25.48 273 VAL A C 1
ATOM 2070 O O . VAL A 1 273 ? -19.782 -6.801 62.831 1.00 23.42 273 VAL A O 1
ATOM 2074 N N . ILE A 1 274 ? -20.044 -8.914 62.098 1.00 16.83 274 ILE A N 1
ATOM 2075 C CA . ILE A 1 274 ? -20.476 -9.513 63.374 1.00 18.40 274 ILE A CA 1
ATOM 2076 C C . ILE A 1 274 ? -19.500 -10.561 63.949 1.00 22.45 274 ILE A C 1
ATOM 2077 O O . ILE A 1 274 ? -19.724 -11.051 65.045 1.00 20.92 274 ILE A O 1
ATOM 2082 N N . PHE A 1 275 ? -18.447 -10.931 63.189 1.00 23.21 275 PHE A N 1
ATOM 2083 C CA . PHE A 1 275 ? -17.511 -11.984 63.578 1.00 20.72 275 PHE A CA 1
ATOM 2084 C C . PHE A 1 275 ? -16.071 -11.669 63.196 1.00 26.27 275 PHE A C 1
ATOM 2085 O O . PHE A 1 275 ? -15.827 -11.181 62.101 1.00 24.55 275 PHE A O 1
ATOM 2093 N N . GLN A 1 276 ? -15.114 -11.997 64.089 1.00 24.35 276 GLN A N 1
ATOM 2094 C CA . GLN A 1 276 ? -13.678 -11.846 63.844 1.00 21.67 276 GLN A CA 1
ATOM 2095 C C . GLN A 1 276 ? -12.921 -13.060 64.375 1.00 28.91 276 GLN A C 1
ATOM 2096 O O . GLN A 1 276 ? -13.233 -13.573 65.460 1.00 21.84 276 GLN A O 1
ATOM 2102 N N . LEU A 1 277 ? -11.873 -13.461 63.648 1.00 28.25 277 LEU A N 1
ATOM 2103 C CA . LEU A 1 277 ? -10.949 -14.506 64.097 1.00 28.48 277 LEU A CA 1
ATOM 2104 C C . LEU A 1 277 ? -9.904 -13.799 64.995 1.00 38.81 277 LEU A C 1
ATOM 2105 O O . LEU A 1 277 ? -9.798 -12.563 64.952 1.00 34.61 277 LEU A O 1
ATOM 2110 N N . LYS A 1 278 ? -9.162 -14.573 65.814 1.00 38.58 278 LYS A N 1
ATOM 2111 C CA . LYS A 1 278 ? -8.180 -14.081 66.791 1.00 37.79 278 LYS A CA 1
ATOM 2112 C C . LYS A 1 278 ? -7.288 -12.918 66.303 1.00 40.14 278 LYS A C 1
ATOM 2113 O O . LYS A 1 278 ? -7.244 -11.880 66.965 1.00 43.59 278 LYS A O 1
ATOM 2119 N N . ALA A 1 279 ? -6.597 -13.083 65.171 1.00 31.57 279 ALA A N 1
ATOM 2120 C CA . ALA A 1 279 ? -5.644 -12.082 64.677 1.00 29.24 279 ALA A CA 1
ATOM 2121 C C . ALA A 1 279 ? -6.200 -11.096 63.655 1.00 30.14 279 ALA A C 1
ATOM 2122 O O . ALA A 1 279 ? -5.480 -10.697 62.737 1.00 29.81 279 ALA A O 1
ATOM 2124 N N . GLU A 1 280 ? -7.461 -10.653 63.826 1.00 26.83 280 GLU A N 1
ATOM 2125 C CA . GLU A 1 280 ? -8.061 -9.714 62.871 1.00 21.92 280 GLU A CA 1
ATOM 2126 C C . GLU A 1 280 ? -9.062 -8.729 63.494 1.00 25.60 280 GLU A C 1
ATOM 2127 O O . GLU A 1 280 ? -9.532 -8.953 64.605 1.00 29.05 280 GLU A O 1
ATOM 2133 N N . ARG A 1 281 ? -9.393 -7.646 62.764 1.00 19.11 281 ARG A N 1
ATOM 2134 C CA . ARG A 1 281 ? -10.347 -6.625 63.217 1.00 18.34 281 ARG A CA 1
ATOM 2135 C C . ARG A 1 281 ? -11.589 -6.673 62.342 1.00 24.81 281 ARG A C 1
ATOM 2136 O O . ARG A 1 281 ? -11.578 -7.280 61.271 1.00 21.39 281 ARG A O 1
ATOM 2144 N N . ASP A 1 282 ? -12.634 -5.962 62.770 1.00 25.65 282 ASP A N 1
ATOM 2145 C CA . ASP A 1 282 ? -13.859 -5.732 62.008 1.00 26.08 282 ASP A CA 1
ATOM 2146 C C . ASP A 1 282 ? -13.498 -4.572 61.023 1.00 24.42 282 ASP A C 1
ATOM 2147 O O . ASP A 1 282 ? -12.340 -4.145 60.985 1.00 25.78 282 ASP A O 1
ATOM 2152 N N . TYR A 1 283 ? -14.445 -4.078 60.226 1.00 17.59 283 TYR A N 1
ATOM 2153 C CA . TYR A 1 283 ? -14.161 -2.975 59.298 1.00 18.75 283 TYR A CA 1
ATOM 2154 C C . TYR A 1 283 ? -13.628 -1.743 60.017 1.00 28.26 283 TYR A C 1
ATOM 2155 O O . TYR A 1 283 ? -14.003 -1.506 61.165 1.00 31.81 283 TYR A O 1
ATOM 2164 N N . HIS A 1 284 ? -12.675 -1.024 59.377 1.00 27.85 284 HIS A N 1
ATOM 2165 C CA . HIS A 1 284 ? -11.988 0.161 59.910 1.00 22.86 284 HIS A CA 1
ATOM 2166 C C . HIS A 1 284 ? -12.932 1.165 60.544 1.00 28.06 284 HIS A C 1
ATOM 2167 O O . HIS A 1 284 ? -12.650 1.640 61.648 1.00 32.59 284 HIS A O 1
ATOM 2174 N N . ILE A 1 285 ? -14.060 1.477 59.868 1.00 23.42 285 ILE A N 1
ATOM 2175 C CA . ILE A 1 285 ? -15.025 2.518 60.307 1.00 23.61 285 ILE A CA 1
ATOM 2176 C C . ILE A 1 285 ? -15.330 2.478 61.828 1.00 30.62 285 ILE A C 1
ATOM 2177 O O . ILE A 1 285 ? -15.297 3.535 62.469 1.00 29.56 285 ILE A O 1
ATOM 2182 N N . PHE A 1 286 ? -15.600 1.276 62.395 1.00 26.41 286 PHE A N 1
ATOM 2183 C CA . PHE A 1 286 ? -15.940 1.123 63.825 1.00 25.69 286 PHE A CA 1
ATOM 2184 C C . PHE A 1 286 ? -14.894 1.718 64.753 1.00 30.67 286 PHE A C 1
ATOM 2185 O O . PHE A 1 286 ? -15.242 2.481 65.652 1.00 28.80 286 PHE A O 1
ATOM 2193 N N . TYR A 1 287 ? -13.612 1.425 64.478 1.00 29.20 287 TYR A N 1
ATOM 2194 C CA . TYR A 1 287 ? -12.441 1.889 65.230 1.00 24.47 287 TYR A CA 1
ATOM 2195 C C . TYR A 1 287 ? -12.142 3.350 64.959 1.00 33.51 287 TYR A C 1
ATOM 2196 O O . TYR A 1 287 ? -11.706 4.064 65.875 1.00 33.91 287 TYR A O 1
ATOM 2205 N N . GLN A 1 288 ? -12.424 3.816 63.719 1.00 29.52 288 GLN A N 1
ATOM 2206 C CA . GLN A 1 288 ? -12.284 5.222 63.326 1.00 28.04 288 GLN A CA 1
ATOM 2207 C C . GLN A 1 288 ? -13.242 6.088 64.164 1.00 35.53 288 GLN A C 1
ATOM 2208 O O . GLN A 1 288 ? -12.831 7.111 64.713 1.00 40.64 288 GLN A O 1
ATOM 2214 N N . ILE A 1 289 ? -14.503 5.651 64.303 1.00 33.24 289 ILE A N 1
ATOM 2215 C CA . ILE A 1 289 ? -15.523 6.321 65.112 1.00 34.44 289 ILE A CA 1
ATOM 2216 C C . ILE A 1 289 ? -15.109 6.298 66.598 1.00 37.33 289 ILE A C 1
ATOM 2217 O O . ILE A 1 289 ? -15.053 7.347 67.236 1.00 38.14 289 ILE A O 1
ATOM 2222 N N . LEU A 1 290 ? -14.770 5.114 67.119 1.00 31.54 290 LEU A N 1
ATOM 2223 C CA . LEU A 1 290 ? -14.381 4.926 68.519 1.00 31.04 290 LEU A CA 1
ATOM 2224 C C . LEU A 1 290 ? -13.081 5.639 68.949 1.00 32.10 290 LEU A C 1
ATOM 2225 O O . LEU A 1 290 ? -12.832 5.741 70.147 1.00 27.21 290 LEU A O 1
ATOM 2230 N N . SER A 1 291 ? -12.271 6.137 67.983 1.00 33.04 291 SER A N 1
ATOM 2231 C CA . SER A 1 291 ? -10.998 6.837 68.207 1.00 34.78 291 SER A CA 1
ATOM 2232 C C . SER A 1 291 ? -11.150 8.076 69.077 1.00 40.25 291 SER A C 1
ATOM 2233 O O . SER A 1 291 ? -10.185 8.477 69.725 1.00 42.43 291 SER A O 1
ATOM 2236 N N . ASN A 1 292 ? -12.371 8.663 69.087 1.00 38.23 292 ASN A N 1
ATOM 2237 C CA . ASN A 1 292 ? -12.799 9.867 69.810 1.00 37.84 292 ASN A CA 1
ATOM 2238 C C . ASN A 1 292 ? -12.245 11.136 69.182 1.00 41.04 292 ASN A C 1
ATOM 2239 O O . ASN A 1 292 ? -12.200 12.182 69.839 1.00 44.64 292 ASN A O 1
ATOM 2244 N N . LYS A 1 293 ? -11.852 11.056 67.893 1.00 33.39 293 LYS A N 1
ATOM 2245 C CA . LYS A 1 293 ? -11.337 12.186 67.121 1.00 32.26 293 LYS A CA 1
ATOM 2246 C C . LYS A 1 293 ? -12.443 13.233 66.885 1.00 40.33 293 LYS A C 1
ATOM 2247 O O . LYS A 1 293 ? -12.162 14.428 66.852 1.00 44.39 293 LYS A O 1
ATOM 2253 N N . LYS A 1 294 ? -13.695 12.781 66.754 1.00 33.94 294 LYS A N 1
ATOM 2254 C CA . LYS A 1 294 ? -14.867 13.642 66.592 1.00 31.42 294 LYS A CA 1
ATOM 2255 C C . LYS A 1 294 ? -15.778 13.209 67.746 1.00 38.71 294 LYS A C 1
ATOM 2256 O O . LYS A 1 294 ? -16.549 12.262 67.585 1.00 38.73 294 LYS A O 1
ATOM 2262 N N . PRO A 1 295 ? -15.601 13.795 68.964 1.00 38.80 295 PRO A N 1
ATOM 2263 C CA . PRO A 1 295 ? -16.386 13.339 70.133 1.00 37.99 295 PRO A CA 1
ATOM 2264 C C . PRO A 1 295 ? -17.902 13.411 69.978 1.00 41.02 295 PRO A C 1
ATOM 2265 O O . PRO A 1 295 ? -18.607 12.688 70.674 1.00 42.04 295 PRO A O 1
ATOM 2269 N N . GLU A 1 296 ? -18.397 14.286 69.082 1.00 40.38 296 GLU A N 1
ATOM 2270 C CA . GLU A 1 296 ? -19.823 14.468 68.801 1.00 40.04 296 GLU A CA 1
ATOM 2271 C C . GLU A 1 296 ? -20.458 13.219 68.174 1.00 41.19 296 GLU A C 1
ATOM 2272 O O . GLU A 1 296 ? -21.644 12.979 68.378 1.00 39.25 296 GLU A O 1
ATOM 2278 N N . LEU A 1 297 ? -19.657 12.413 67.444 1.00 36.75 297 LEU A N 1
ATOM 2279 C CA . LEU A 1 297 ? -20.103 11.158 66.845 1.00 34.89 297 LEU A CA 1
ATOM 2280 C C . LEU A 1 297 ? -20.455 10.145 67.938 1.00 41.71 297 LEU A C 1
ATOM 2281 O O . LEU A 1 297 ? -21.425 9.399 67.787 1.00 42.77 297 LEU A O 1
ATOM 2286 N N . LEU A 1 298 ? -19.675 10.122 69.035 1.00 37.30 298 LEU A N 1
ATOM 2287 C CA . LEU A 1 298 ? -19.902 9.204 70.157 1.00 38.48 298 LEU A CA 1
ATOM 2288 C C . LEU A 1 298 ? -21.174 9.591 70.898 1.00 38.38 298 LEU A C 1
ATOM 2289 O O . LEU A 1 298 ? -21.950 8.713 71.292 1.00 39.26 298 LEU A O 1
ATOM 2294 N N . ASP A 1 299 ? -21.417 10.904 71.021 1.00 31.43 299 ASP A N 1
ATOM 2295 C CA . ASP A 1 299 ? -22.621 11.428 71.653 1.00 32.13 299 ASP A CA 1
ATOM 2296 C C . ASP A 1 299 ? -23.850 11.163 70.785 1.00 35.22 299 ASP A C 1
ATOM 2297 O O . ASP A 1 299 ? -24.874 10.740 71.310 1.00 36.10 299 ASP A O 1
ATOM 2302 N N . MET A 1 300 ? -23.727 11.357 69.456 1.00 33.29 300 MET A N 1
ATOM 2303 C CA . MET A 1 300 ? -24.786 11.124 68.466 1.00 33.35 300 MET A CA 1
ATOM 2304 C C . MET A 1 300 ? -25.183 9.636 68.397 1.00 38.06 300 MET A C 1
ATOM 2305 O O . MET A 1 300 ? -26.376 9.321 68.334 1.00 36.28 300 MET A O 1
ATOM 2310 N N . LEU A 1 301 ? -24.184 8.731 68.414 1.00 34.17 301 LEU A N 1
ATOM 2311 C CA . LEU A 1 301 ? -24.374 7.273 68.306 1.00 32.20 301 LEU A CA 1
ATOM 2312 C C . LEU A 1 301 ? -24.700 6.594 69.639 1.00 39.63 301 LEU A C 1
ATOM 2313 O O . LEU A 1 301 ? -24.988 5.397 69.635 1.00 40.04 301 LEU A O 1
ATOM 2318 N N . LEU A 1 302 ? -24.680 7.364 70.771 1.00 37.24 302 LEU A N 1
ATOM 2319 C CA . LEU A 1 302 ? -24.965 6.903 72.134 1.00 37.51 302 LEU A CA 1
ATOM 2320 C C . LEU A 1 302 ? -24.038 5.736 72.527 1.00 40.08 302 LEU A C 1
ATOM 2321 O O . LEU A 1 302 ? -24.486 4.729 73.074 1.00 35.74 302 LEU A O 1
ATOM 2326 N N . ILE A 1 303 ? -22.742 5.885 72.227 1.00 39.55 303 ILE A N 1
ATOM 2327 C CA . ILE A 1 303 ? -21.706 4.879 72.484 1.00 36.65 303 ILE A CA 1
ATOM 2328 C C . ILE A 1 303 ? -20.595 5.431 73.365 1.00 39.68 303 ILE A C 1
ATOM 2329 O O . ILE A 1 303 ? -20.382 6.647 73.410 1.00 34.24 303 ILE A O 1
ATOM 2334 N N . THR A 1 304 ? -19.821 4.509 73.970 1.00 37.05 304 THR A N 1
ATOM 2335 C CA . THR A 1 304 ? -18.621 4.793 74.762 1.00 35.41 304 THR A CA 1
ATOM 2336 C C . THR A 1 304 ? -17.441 4.869 73.759 1.00 43.78 304 THR A C 1
ATOM 2337 O O . THR A 1 304 ? -17.664 4.835 72.537 1.00 45.48 304 THR A O 1
ATOM 2341 N N . ASN A 1 305 ? -16.195 4.951 74.259 1.00 37.43 305 ASN A N 1
ATOM 2342 C CA . ASN A 1 305 ? -15.019 4.978 73.378 1.00 36.35 305 ASN A CA 1
ATOM 2343 C C . ASN A 1 305 ? -14.288 3.617 73.442 1.00 40.01 305 ASN A C 1
ATOM 2344 O O . ASN A 1 305 ? -13.153 3.494 72.981 1.00 39.54 305 ASN A O 1
ATOM 2349 N N . ASN A 1 306 ? -14.946 2.606 74.023 1.00 34.13 306 ASN A N 1
ATOM 2350 C CA . ASN A 1 306 ? -14.354 1.306 74.247 1.00 33.13 306 ASN A CA 1
ATOM 2351 C C . ASN A 1 306 ? -14.892 0.250 73.283 1.00 37.48 306 ASN A C 1
ATOM 2352 O O . ASN A 1 306 ? -16.057 -0.135 73.395 1.00 35.52 306 ASN A O 1
ATOM 2357 N N . PRO A 1 307 ? -14.056 -0.253 72.339 1.00 33.55 307 PRO A N 1
ATOM 2358 C CA . PRO A 1 307 ? -14.535 -1.299 71.412 1.00 31.09 307 PRO A CA 1
ATOM 2359 C C . PRO A 1 307 ? -14.953 -2.601 72.096 1.00 34.54 307 PRO A C 1
ATOM 2360 O O . PRO A 1 307 ? -15.858 -3.277 71.611 1.00 37.09 307 PRO A O 1
ATOM 2364 N N . TYR A 1 308 ? -14.334 -2.914 73.253 1.00 31.62 308 TYR A N 1
ATOM 2365 C CA . TYR A 1 308 ? -14.609 -4.097 74.073 1.00 30.79 308 TYR A CA 1
ATOM 2366 C C . TYR A 1 308 ? -16.002 -4.067 74.718 1.00 33.28 308 TYR A C 1
ATOM 2367 O O . TYR A 1 308 ? -16.455 -5.089 75.245 1.00 32.94 308 TYR A O 1
ATOM 2376 N N . ASP A 1 309 ? -16.705 -2.918 74.604 1.00 26.38 309 ASP A N 1
ATOM 2377 C CA . ASP A 1 309 ? -18.083 -2.736 75.057 1.00 25.59 309 ASP A CA 1
ATOM 2378 C C . ASP A 1 309 ? -19.084 -3.209 73.983 1.00 31.87 309 ASP A C 1
ATOM 2379 O O . ASP A 1 309 ? -20.285 -3.271 74.264 1.00 28.38 309 ASP A O 1
ATOM 2384 N N . TYR A 1 310 ? -18.585 -3.515 72.745 1.00 29.47 310 TYR A N 1
ATOM 2385 C CA . TYR A 1 310 ? -19.399 -3.915 71.596 1.00 27.57 310 TYR A CA 1
ATOM 2386 C C . TYR A 1 310 ? -18.991 -5.296 71.082 1.00 30.12 310 TYR A C 1
ATOM 2387 O O . TYR A 1 310 ? -17.889 -5.464 70.551 1.00 27.76 310 TYR A O 1
ATOM 2396 N N . ALA A 1 311 ? -19.888 -6.291 71.307 1.00 26.74 311 ALA A N 1
ATOM 2397 C CA . ALA A 1 311 ? -19.699 -7.727 71.020 1.00 24.74 311 ALA A CA 1
ATOM 2398 C C . ALA A 1 311 ? -19.327 -8.050 69.574 1.00 30.94 311 ALA A C 1
ATOM 2399 O O . ALA A 1 311 ? -18.405 -8.832 69.335 1.00 31.13 311 ALA A O 1
ATOM 2401 N N . PHE A 1 312 ? -20.037 -7.437 68.617 1.00 28.22 312 PHE A N 1
ATOM 2402 C CA . PHE A 1 312 ? -19.848 -7.631 67.184 1.00 25.97 312 PHE A CA 1
ATOM 2403 C C . PHE A 1 312 ? -18.452 -7.284 66.663 1.00 28.36 312 PHE A C 1
ATOM 2404 O O . PHE A 1 312 ? -18.037 -7.860 65.658 1.00 27.11 312 PHE A O 1
ATOM 2412 N N . ILE A 1 313 ? -17.751 -6.324 67.297 1.00 24.77 313 ILE A N 1
ATOM 2413 C CA . ILE A 1 313 ? -16.484 -5.763 66.808 1.00 21.22 313 ILE A CA 1
ATOM 2414 C C . ILE A 1 313 ? -15.207 -6.130 67.603 1.00 24.91 313 ILE A C 1
ATOM 2415 O O . ILE A 1 313 ? -14.115 -5.884 67.092 1.00 27.33 313 ILE A O 1
ATOM 2420 N N . SER A 1 314 ? -15.322 -6.719 68.796 1.00 23.15 314 SER A N 1
ATOM 2421 C CA . SER A 1 314 ? -14.174 -6.979 69.685 1.00 23.22 314 SER A CA 1
ATOM 2422 C C . SER A 1 314 ? -13.788 -8.446 69.917 1.00 26.91 314 SER A C 1
ATOM 2423 O O . SER A 1 314 ? -13.166 -8.747 70.944 1.00 25.04 314 SER A O 1
ATOM 2426 N N . GLN A 1 315 ? -14.090 -9.345 68.970 1.00 22.19 315 GLN A N 1
ATOM 2427 C CA . GLN A 1 315 ? -13.756 -10.764 69.103 1.00 21.26 315 GLN A CA 1
ATOM 2428 C C . GLN A 1 315 ? -12.287 -11.090 68.758 1.00 36.46 315 GLN A C 1
ATOM 2429 O O . GLN A 1 315 ? -11.770 -12.114 69.201 1.00 43.86 315 GLN A O 1
ATOM 2435 N N . GLY A 1 316 ? -11.638 -10.236 67.969 1.00 36.99 316 GLY A N 1
ATOM 2436 C CA . GLY A 1 316 ? -10.242 -10.403 67.579 1.00 35.98 316 GLY A CA 1
ATOM 2437 C C . GLY A 1 316 ? -9.368 -9.302 68.134 1.00 38.18 316 GLY A C 1
ATOM 2438 O O . GLY A 1 316 ? -9.125 -9.247 69.341 1.00 36.73 316 GLY A O 1
ATOM 2439 N N . GLU A 1 317 ? -8.892 -8.419 67.259 1.00 32.79 317 GLU A N 1
ATOM 2440 C CA . GLU A 1 317 ? -8.041 -7.288 67.659 1.00 31.50 317 GLU A CA 1
ATOM 2441 C C . GLU A 1 317 ? -8.804 -6.003 67.541 1.00 33.50 317 GLU A C 1
ATOM 2442 O O . GLU A 1 317 ? -9.805 -5.964 66.827 1.00 36.19 317 GLU A O 1
ATOM 2448 N N . THR A 1 318 ? -8.373 -4.949 68.248 1.00 30.58 318 THR A N 1
ATOM 2449 C CA . THR A 1 318 ? -9.071 -3.655 68.160 1.00 29.28 318 THR A CA 1
ATOM 2450 C C . THR A 1 318 ? -8.139 -2.523 67.701 1.00 30.33 318 THR A C 1
ATOM 2451 O O . THR A 1 318 ? -8.626 -1.522 67.178 1.00 29.16 318 THR A O 1
ATOM 2455 N N . THR A 1 319 ? -6.812 -2.705 67.831 1.00 29.92 319 THR A N 1
ATOM 2456 C CA . THR A 1 319 ? -5.807 -1.720 67.396 1.00 31.94 319 THR A CA 1
ATOM 2457 C C . THR A 1 319 ? -4.812 -2.363 66.423 1.00 36.38 319 THR A C 1
ATOM 2458 O O . THR A 1 319 ? -4.549 -3.563 66.510 1.00 33.40 319 THR A O 1
ATOM 2462 N N . VAL A 1 320 ? -4.266 -1.544 65.498 1.00 30.72 320 VAL A N 1
ATOM 2463 C CA . VAL A 1 320 ? -3.267 -1.931 64.496 1.00 27.96 320 VAL A CA 1
ATOM 2464 C C . VAL A 1 320 ? -2.147 -0.884 64.611 1.00 38.33 320 VAL A C 1
ATOM 2465 O O . VAL A 1 320 ? -2.422 0.313 64.531 1.00 37.07 320 VAL A O 1
ATOM 2469 N N . ALA A 1 321 ? -0.896 -1.339 64.805 1.00 40.49 321 ALA A N 1
ATOM 2470 C CA . ALA A 1 321 ? 0.279 -0.473 64.973 1.00 39.89 321 ALA A CA 1
ATOM 2471 C C . ALA A 1 321 ? 0.492 0.517 63.835 1.00 37.21 321 ALA A C 1
ATOM 2472 O O . ALA A 1 321 ? 0.839 1.674 64.093 1.00 41.88 321 ALA A O 1
ATOM 2474 N N . SER A 1 322 ? 0.258 0.077 62.586 1.00 30.33 322 SER A N 1
ATOM 2475 C CA . SER A 1 322 ? 0.449 0.880 61.381 1.00 29.47 322 SER A CA 1
ATOM 2476 C C . SER A 1 322 ? -0.721 1.788 61.016 1.00 35.98 322 SER A C 1
ATOM 2477 O O . SER A 1 322 ? -0.608 2.520 60.032 1.00 38.81 322 SER A O 1
ATOM 2480 N N . ILE A 1 323 ? -1.843 1.732 61.764 1.00 32.44 323 ILE A N 1
ATOM 2481 C CA . ILE A 1 323 ? -3.028 2.552 61.464 1.00 31.87 323 ILE A CA 1
ATOM 2482 C C . ILE A 1 323 ? -3.332 3.547 62.583 1.00 31.96 323 ILE A C 1
ATOM 2483 O O . ILE A 1 323 ? -3.439 3.155 63.749 1.00 26.22 323 ILE A O 1
ATOM 2488 N N . ASP A 1 324 ? -3.524 4.822 62.202 1.00 29.59 324 ASP A N 1
ATOM 2489 C CA . ASP A 1 324 ? -3.950 5.898 63.097 1.00 30.50 324 ASP A CA 1
ATOM 2490 C C . ASP A 1 324 ? -5.440 6.097 62.790 1.00 34.81 324 ASP A C 1
ATOM 2491 O O . ASP A 1 324 ? -5.794 6.793 61.828 1.00 37.23 324 ASP A O 1
ATOM 2496 N N . ASP A 1 325 ? -6.308 5.431 63.584 1.00 29.90 325 ASP A N 1
ATOM 2497 C CA . ASP A 1 325 ? -7.760 5.458 63.416 1.00 27.36 325 ASP A CA 1
ATOM 2498 C C . ASP A 1 325 ? -8.354 6.854 63.578 1.00 33.96 325 ASP A C 1
ATOM 2499 O O . ASP A 1 325 ? -9.361 7.151 62.921 1.00 33.93 325 ASP A O 1
ATOM 2504 N N . ALA A 1 326 ? -7.713 7.720 64.403 1.00 32.15 326 ALA A N 1
ATOM 2505 C CA . ALA A 1 326 ? -8.095 9.121 64.585 1.00 32.22 326 ALA A CA 1
ATOM 2506 C C . ALA A 1 326 ? -7.840 9.880 63.279 1.00 35.15 326 ALA A C 1
ATOM 2507 O O . ALA A 1 326 ? -8.747 10.543 62.768 1.00 35.30 326 ALA A O 1
ATOM 2509 N N . GLU A 1 327 ? -6.633 9.718 62.705 1.00 35.85 327 GLU A N 1
ATOM 2510 C CA . GLU A 1 327 ? -6.263 10.340 61.429 1.00 41.23 327 GLU A CA 1
ATOM 2511 C C . GLU A 1 327 ? -7.175 9.841 60.297 1.00 42.32 327 GLU A C 1
ATOM 2512 O O . GLU A 1 327 ? -7.628 10.654 59.481 1.00 43.61 327 GLU A O 1
ATOM 2518 N N . GLU A 1 328 ? -7.451 8.509 60.267 1.00 29.74 328 GLU A N 1
ATOM 2519 C CA . GLU A 1 328 ? -8.277 7.894 59.237 1.00 25.94 328 GLU A CA 1
ATOM 2520 C C . GLU A 1 328 ? -9.748 8.348 59.252 1.00 31.01 328 GLU A C 1
ATOM 2521 O O . GLU A 1 328 ? -10.320 8.484 58.172 1.00 34.21 328 GLU A O 1
ATOM 2527 N N . LEU A 1 329 ? -10.357 8.616 60.440 1.00 27.81 329 LEU A N 1
ATOM 2528 C CA . LEU A 1 329 ? -11.744 9.118 60.504 1.00 29.30 329 LEU A CA 1
ATOM 2529 C C . LEU A 1 329 ? -11.837 10.508 59.807 1.00 35.36 329 LEU A C 1
ATOM 2530 O O . LEU A 1 329 ? -12.843 10.804 59.145 1.00 33.06 329 LEU A O 1
ATOM 2535 N N . MET A 1 330 ? -10.781 11.339 59.953 1.00 34.36 330 MET A N 1
ATOM 2536 C CA . MET A 1 330 ? -10.707 12.656 59.305 1.00 36.38 330 MET A CA 1
ATOM 2537 C C . MET A 1 330 ? -10.569 12.488 57.785 1.00 35.51 330 MET A C 1
ATOM 2538 O O . MET A 1 330 ? -11.189 13.247 57.048 1.00 31.66 330 MET A O 1
ATOM 2543 N N . ALA A 1 331 ? -9.812 11.458 57.328 1.00 28.20 331 ALA A N 1
ATOM 2544 C CA . ALA A 1 331 ? -9.672 11.135 55.902 1.00 25.47 331 ALA A CA 1
ATOM 2545 C C . ALA A 1 331 ? -11.023 10.690 55.338 1.00 29.91 331 ALA A C 1
ATOM 2546 O O . ALA A 1 331 ? -11.437 11.195 54.300 1.00 31.23 331 ALA A O 1
ATOM 2548 N N . THR A 1 332 ? -11.739 9.807 56.056 1.00 27.72 332 THR A N 1
ATOM 2549 C CA . THR A 1 332 ? -13.071 9.303 55.694 1.00 26.22 332 THR A CA 1
ATOM 2550 C C . THR A 1 332 ? -14.112 10.444 55.631 1.00 28.56 332 THR A C 1
ATOM 2551 O O . THR A 1 332 ? -14.885 10.521 54.668 1.00 25.04 332 THR A O 1
ATOM 2555 N N . ASP A 1 333 ? -14.146 11.297 56.676 1.00 20.83 333 ASP A N 1
ATOM 2556 C CA . ASP A 1 333 ? -15.093 12.394 56.752 1.00 24.29 333 ASP A CA 1
ATOM 2557 C C . ASP A 1 333 ? -14.831 13.449 55.666 1.00 31.63 333 ASP A C 1
ATOM 2558 O O . ASP A 1 333 ? -15.788 13.993 55.118 1.00 28.72 333 ASP A O 1
ATOM 2563 N N . ASN A 1 334 ? -13.548 13.710 55.343 1.00 30.40 334 ASN A N 1
ATOM 2564 C CA . ASN A 1 334 ? -13.177 14.656 54.288 1.00 29.95 334 ASN A CA 1
ATOM 2565 C C . ASN A 1 334 ? -13.492 14.069 52.906 1.00 33.68 334 ASN A C 1
ATOM 2566 O O . ASN A 1 334 ? -13.949 14.802 52.035 1.00 36.39 334 ASN A O 1
ATOM 2571 N N . ALA A 1 335 ? -13.282 12.745 52.712 1.00 29.31 335 ALA A N 1
ATOM 2572 C CA . ALA A 1 335 ? -13.597 12.042 51.453 1.00 27.22 335 ALA A CA 1
ATOM 2573 C C . ALA A 1 335 ? -15.074 12.233 51.140 1.00 30.88 335 ALA A C 1
ATOM 2574 O O . ALA A 1 335 ? -15.394 12.650 50.026 1.00 31.50 335 ALA A O 1
ATOM 2576 N N . PHE A 1 336 ? -15.964 12.015 52.148 1.00 27.05 336 PHE A N 1
ATOM 2577 C CA . PHE A 1 336 ? -17.415 12.212 52.014 1.00 29.93 336 PHE A CA 1
ATOM 2578 C C . PHE A 1 336 ? -17.806 13.657 51.639 1.00 32.24 336 PHE A C 1
ATOM 2579 O O . PHE A 1 336 ? -18.792 13.835 50.926 1.00 26.96 336 PHE A O 1
ATOM 2587 N N . ASP A 1 337 ? -17.049 14.675 52.133 1.00 31.20 337 ASP A N 1
ATOM 2588 C CA . 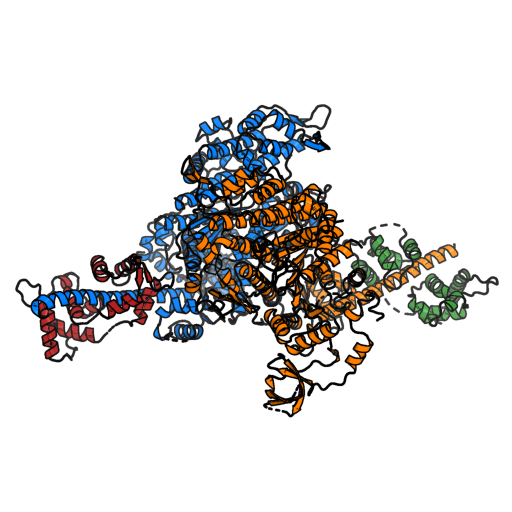ASP A 1 337 ? -17.278 16.097 51.834 1.00 32.51 337 ASP A CA 1
ATOM 2589 C C . ASP A 1 337 ? -16.957 16.398 50.386 1.00 37.22 337 ASP A C 1
ATOM 2590 O O . ASP A 1 337 ? -17.808 16.946 49.698 1.00 37.58 337 ASP A O 1
ATOM 2595 N N . VAL A 1 338 ? -15.753 15.988 49.913 1.00 34.73 338 VAL A N 1
ATOM 2596 C CA . VAL A 1 338 ? -15.262 16.129 48.530 1.00 31.82 338 VAL A CA 1
ATOM 2597 C C . VAL A 1 338 ? -16.237 15.440 47.554 1.00 33.18 338 VAL A C 1
ATOM 2598 O O . VAL A 1 338 ? -16.504 15.959 46.470 1.00 25.87 338 VAL A O 1
ATOM 2602 N N . LEU A 1 339 ? -16.808 14.301 47.985 1.00 31.40 339 LEU A N 1
ATOM 2603 C CA . LEU A 1 339 ? -17.748 13.516 47.193 1.00 29.75 339 LEU A CA 1
ATOM 2604 C C . LEU A 1 339 ? -19.150 14.110 47.152 1.00 37.92 339 LEU A C 1
ATOM 2605 O O . LEU A 1 339 ? -20.000 13.614 46.415 1.00 40.16 339 LEU A O 1
ATOM 2610 N N . GLY A 1 340 ? -19.349 15.214 47.875 1.00 37.11 340 GLY A N 1
ATOM 2611 C CA . GLY A 1 340 ? -20.603 15.957 47.909 1.00 34.83 340 GLY A CA 1
ATOM 2612 C C . GLY A 1 340 ? -21.714 15.308 48.702 1.00 40.90 340 GLY A C 1
ATOM 2613 O O . GLY A 1 340 ? -22.882 15.603 48.448 1.00 44.55 340 GLY A O 1
ATOM 2614 N N . PHE A 1 341 ? -21.382 14.411 49.660 1.00 36.37 341 PHE A N 1
ATOM 2615 C CA . PHE A 1 341 ? -22.378 13.808 50.562 1.00 35.33 341 PHE A CA 1
ATOM 2616 C C . PHE A 1 341 ? -22.831 14.910 51.536 1.00 39.05 341 PHE A C 1
ATOM 2617 O O . PHE A 1 341 ? -21.984 15.626 52.072 1.00 38.53 341 PHE A O 1
ATOM 2625 N N . THR A 1 342 ? -24.152 15.060 51.745 1.00 36.64 342 THR A N 1
ATOM 2626 C CA . THR A 1 342 ? -24.729 16.059 52.656 1.00 37.50 342 THR A CA 1
ATOM 2627 C C . THR A 1 342 ? -24.436 15.661 54.124 1.00 40.87 342 THR A C 1
ATOM 2628 O O . THR A 1 342 ? -23.977 14.543 54.382 1.00 39.80 342 THR A O 1
ATOM 2632 N N . THR A 1 343 ? -24.724 16.557 55.079 1.00 37.16 343 THR A N 1
ATOM 2633 C CA . THR A 1 343 ? -24.550 16.289 56.509 1.00 35.32 343 THR A CA 1
ATOM 2634 C C . THR A 1 343 ? -25.509 15.182 56.913 1.00 40.15 343 THR A C 1
ATOM 2635 O O . THR A 1 343 ? -25.116 14.285 57.657 1.00 43.49 343 THR A O 1
ATOM 2639 N N . GLU A 1 344 ? -26.739 15.214 56.372 1.00 35.89 344 GLU A N 1
ATOM 2640 C CA . GLU A 1 344 ? -27.793 14.227 56.600 1.00 38.48 344 GLU A CA 1
ATOM 2641 C C . GLU A 1 344 ? -27.364 12.843 56.097 1.00 44.23 344 GLU A C 1
ATOM 2642 O O . GLU A 1 344 ? -27.616 11.856 56.791 1.00 43.88 344 GLU A O 1
ATOM 2648 N N . GLU A 1 345 ? -26.695 12.776 54.905 1.00 41.31 345 GLU A N 1
ATOM 2649 C CA . GLU A 1 345 ? -26.184 11.523 54.305 1.00 36.26 345 GLU A CA 1
ATOM 2650 C C . GLU A 1 345 ? -25.036 10.956 55.153 1.00 33.00 345 GLU A C 1
ATOM 2651 O O . GLU A 1 345 ? -25.073 9.782 55.501 1.00 27.93 345 GLU A O 1
ATOM 2657 N N . LYS A 1 346 ? -24.061 11.817 55.544 1.00 28.82 346 LYS A N 1
ATOM 2658 C CA . LYS A 1 346 ? -22.921 11.448 56.392 1.00 29.14 346 LYS A CA 1
ATOM 2659 C C . LYS A 1 346 ? -23.410 10.938 57.750 1.00 34.48 346 LYS A C 1
ATOM 2660 O O . LYS A 1 346 ? -23.092 9.806 58.118 1.00 28.05 346 LYS A O 1
ATOM 2666 N N . ASN A 1 347 ? -24.222 11.756 58.473 1.00 34.10 347 ASN A N 1
ATOM 2667 C CA . ASN A 1 347 ? -24.780 11.382 59.772 1.00 33.76 347 ASN A CA 1
ATOM 2668 C C . ASN A 1 347 ? -25.587 10.094 59.756 1.00 38.74 347 ASN A C 1
ATOM 2669 O O . ASN A 1 347 ? -25.518 9.359 60.733 1.00 38.83 347 ASN A O 1
ATOM 2674 N N . SER A 1 348 ? -26.348 9.818 58.672 1.00 35.75 348 SER A N 1
ATOM 2675 C CA . SER A 1 348 ? -27.138 8.579 58.567 1.00 34.92 348 SER A CA 1
ATOM 2676 C C . SER A 1 348 ? -26.249 7.334 58.498 1.00 35.90 348 SER A C 1
ATOM 2677 O O . SER A 1 348 ? -26.585 6.305 59.087 1.00 37.45 348 SER A O 1
ATOM 2680 N N . MET A 1 349 ? -25.086 7.459 57.835 1.00 32.43 349 MET A N 1
ATOM 2681 C CA . MET A 1 349 ? -24.086 6.400 57.716 1.00 32.72 349 MET A CA 1
ATOM 2682 C C . MET A 1 349 ? -23.431 6.129 59.070 1.00 37.42 349 MET A C 1
ATOM 2683 O O . MET A 1 349 ? -23.318 4.963 59.463 1.00 36.92 349 MET A O 1
ATOM 2688 N N . TYR A 1 350 ? -23.080 7.195 59.812 1.00 28.90 350 TYR A N 1
ATOM 2689 C CA . TYR A 1 350 ? -22.525 7.069 61.161 1.00 30.68 350 TYR A CA 1
ATOM 2690 C C . TYR A 1 350 ? -23.541 6.446 62.125 1.00 36.64 350 TYR A C 1
ATOM 2691 O O . TYR A 1 350 ? -23.185 5.516 62.855 1.00 39.66 350 TYR A O 1
ATOM 2700 N N . LYS A 1 351 ? -24.804 6.926 62.091 1.00 28.87 351 LYS A N 1
ATOM 2701 C CA . LYS A 1 351 ? -25.906 6.455 62.936 1.00 27.90 351 LYS A CA 1
ATOM 2702 C C . LYS A 1 351 ? -26.217 4.969 62.728 1.00 34.02 351 LYS A C 1
ATOM 2703 O O . LYS A 1 351 ? -26.410 4.244 63.712 1.00 33.14 351 LYS A O 1
ATOM 2709 N N . LEU A 1 352 ? -26.233 4.510 61.453 1.00 31.52 352 LEU A N 1
ATOM 2710 C CA . LEU A 1 352 ? -26.485 3.107 61.142 1.00 31.05 352 LEU A CA 1
ATOM 2711 C C . LEU A 1 352 ? -25.346 2.220 61.616 1.00 34.40 352 LEU A C 1
ATOM 2712 O O . LEU A 1 352 ? -25.606 1.101 62.036 1.00 32.88 352 LEU A O 1
ATOM 2717 N N . THR A 1 353 ? -24.096 2.725 61.574 1.00 33.00 353 THR A N 1
ATOM 2718 C CA . THR A 1 353 ? -22.906 2.011 62.053 1.00 32.44 353 THR A CA 1
ATOM 2719 C C . THR A 1 353 ? -23.009 1.837 63.587 1.00 34.71 353 THR A C 1
ATOM 2720 O O . THR A 1 353 ? -22.729 0.749 64.092 1.00 31.60 353 THR A O 1
ATOM 2724 N N . GLY A 1 354 ? -23.434 2.901 64.286 1.00 29.34 354 GLY A N 1
ATOM 2725 C CA . GLY A 1 354 ? -23.649 2.912 65.730 1.00 24.22 354 GLY A CA 1
ATOM 2726 C C . GLY A 1 354 ? -24.786 2.000 66.138 1.00 30.40 354 GLY A C 1
ATOM 2727 O O . GLY A 1 354 ? -24.672 1.262 67.121 1.00 31.96 354 GLY A O 1
ATOM 2728 N N . ALA A 1 355 ? -25.883 2.014 65.351 1.00 29.83 355 ALA A N 1
ATOM 2729 C CA . ALA A 1 355 ? -27.048 1.139 65.542 1.00 26.93 355 ALA A CA 1
ATOM 2730 C C . ALA A 1 355 ? -26.627 -0.331 65.430 1.00 29.48 355 ALA A C 1
ATOM 2731 O O . ALA A 1 355 ? -27.084 -1.139 66.237 1.00 29.91 355 ALA A O 1
ATOM 2733 N N . ILE A 1 356 ? -25.721 -0.666 64.482 1.00 23.78 356 ILE A N 1
ATOM 2734 C CA . ILE A 1 356 ? -25.178 -2.026 64.311 1.00 22.99 356 ILE A CA 1
ATOM 2735 C C . ILE A 1 356 ? -24.410 -2.457 65.574 1.00 31.77 356 ILE A C 1
ATOM 2736 O O . ILE A 1 356 ? -24.599 -3.581 66.043 1.00 29.65 356 ILE A O 1
ATOM 2741 N N . MET A 1 357 ? -23.562 -1.558 66.129 1.00 30.97 357 MET A N 1
ATOM 2742 C CA . MET A 1 357 ? -22.789 -1.782 67.362 1.00 30.28 357 MET A CA 1
ATOM 2743 C C . MET A 1 357 ? -23.718 -2.147 68.538 1.00 34.19 357 MET A C 1
ATOM 2744 O O . MET A 1 357 ? -23.486 -3.146 69.220 1.00 38.38 357 MET A O 1
ATOM 2749 N N . HIS A 1 358 ? -24.796 -1.368 68.728 1.00 28.25 358 HIS A N 1
ATOM 2750 C CA . HIS A 1 358 ? -25.811 -1.587 69.772 1.00 26.98 358 HIS A CA 1
ATOM 2751 C C . HIS A 1 358 ? -26.598 -2.891 69.585 1.00 32.09 358 HIS A C 1
ATOM 2752 O O . HIS A 1 358 ? -26.905 -3.582 70.560 1.00 31.73 358 HIS A O 1
ATOM 2759 N N . PHE A 1 359 ? -26.916 -3.212 68.327 1.00 27.48 359 PHE A N 1
ATOM 2760 C CA . PHE A 1 359 ? -27.699 -4.352 67.886 1.00 27.24 359 PHE A CA 1
ATOM 2761 C C . PHE A 1 359 ? -27.083 -5.653 68.341 1.00 31.28 359 PHE A C 1
ATOM 2762 O O . PHE A 1 359 ? -27.807 -6.535 68.790 1.00 33.55 359 PHE A O 1
ATOM 2770 N N . GLY A 1 360 ? -25.762 -5.753 68.270 1.00 25.02 360 GLY A N 1
ATOM 2771 C CA . GLY A 1 360 ? -25.043 -6.944 68.710 1.00 24.46 360 GLY A CA 1
ATOM 2772 C C . GLY A 1 360 ? -24.983 -7.178 70.198 1.00 27.72 360 GLY A C 1
ATOM 2773 O O . GLY A 1 360 ? -24.629 -8.277 70.629 1.00 27.98 360 GLY A O 1
ATOM 2774 N N . ASN A 1 361 ? -25.306 -6.140 70.982 1.00 27.07 361 ASN A N 1
ATOM 2775 C CA . ASN A 1 361 ? -25.297 -6.149 72.444 1.00 28.33 361 ASN A CA 1
ATOM 2776 C C . ASN A 1 361 ? -26.656 -6.518 73.048 1.00 33.29 361 ASN A C 1
ATOM 2777 O O . ASN A 1 361 ? -26.745 -6.666 74.268 1.00 34.53 361 ASN A O 1
ATOM 2782 N N . MET A 1 362 ? -27.705 -6.685 72.202 1.00 27.79 362 MET A N 1
ATOM 2783 C CA . MET A 1 362 ? -29.030 -7.106 72.658 1.00 27.31 362 MET A CA 1
ATOM 2784 C C . MET A 1 362 ? -28.929 -8.572 73.093 1.00 32.44 362 MET A C 1
ATOM 2785 O O . MET A 1 362 ? -28.597 -9.438 72.275 1.00 24.05 362 MET A O 1
ATOM 2790 N N . LYS A 1 363 ? -29.179 -8.832 74.395 1.00 32.81 363 LYS A N 1
ATOM 2791 C CA . LYS A 1 363 ? -29.149 -10.169 74.980 1.00 29.04 363 LYS A CA 1
ATOM 2792 C C . LYS A 1 363 ? -30.552 -10.769 75.054 1.00 34.30 363 LYS A C 1
ATOM 2793 O O . LYS A 1 363 ? -31.542 -10.035 75.147 1.00 37.05 363 LYS A O 1
ATOM 2799 N N . PHE A 1 364 ? -30.632 -12.111 74.987 1.00 26.89 364 PHE A N 1
ATOM 2800 C CA . PHE A 1 364 ? -31.883 -12.871 75.039 1.00 22.48 364 PHE A CA 1
ATOM 2801 C C . PHE A 1 364 ? -31.738 -14.088 75.960 1.00 28.35 364 PHE A C 1
ATOM 2802 O O . PHE A 1 364 ? -30.627 -14.595 76.132 1.00 26.88 364 PHE A O 1
ATOM 2810 N N . LYS A 1 365 ? -32.857 -14.523 76.570 1.00 26.70 365 LYS A N 1
ATOM 2811 C CA . LYS A 1 365 ? -32.950 -15.675 77.482 1.00 27.13 365 LYS A CA 1
ATOM 2812 C C . LYS A 1 365 ? -34.141 -16.586 77.116 1.00 30.20 365 LYS A C 1
ATOM 2813 O O . LYS A 1 365 ? -35.098 -16.117 76.500 1.00 28.78 365 LYS A O 1
ATOM 2819 N N . LEU A 1 366 ? -34.110 -17.860 77.534 1.00 26.32 366 LEU A N 1
ATOM 2820 C CA . LEU A 1 366 ? -35.232 -18.769 77.274 1.00 24.26 366 LEU A CA 1
ATOM 2821 C C . LEU A 1 366 ? -36.308 -18.506 78.304 1.00 32.37 366 LEU A C 1
ATOM 2822 O O . LEU A 1 366 ? -35.989 -18.272 79.478 1.00 33.66 366 LEU A O 1
ATOM 2827 N N . LYS A 1 367 ? -37.586 -18.622 77.884 1.00 29.87 367 LYS A N 1
ATOM 2828 C CA . LYS A 1 367 ? -38.741 -18.540 78.784 1.00 28.67 367 LYS A CA 1
ATOM 2829 C C . LYS A 1 367 ? -38.686 -19.763 79.736 1.00 40.94 367 LYS A C 1
ATOM 2830 O O . LYS A 1 367 ? -38.037 -20.763 79.400 1.00 42.54 367 LYS A O 1
ATOM 2836 N N . GLN A 1 368 ? -39.315 -19.667 80.924 1.00 40.80 368 GLN A N 1
ATOM 2837 C CA . GLN A 1 368 ? -39.290 -20.719 81.950 1.00 42.98 368 GLN A CA 1
ATOM 2838 C C . GLN A 1 368 ? -39.779 -22.102 81.490 1.00 49.98 368 GLN A C 1
ATOM 2839 O O . GLN A 1 368 ? -39.069 -23.094 81.681 1.00 50.11 368 GLN A O 1
ATOM 2845 N N . ARG A 1 369 ? -40.982 -22.160 80.896 1.00 46.18 369 ARG A N 1
ATOM 2846 C CA . ARG A 1 369 ? -41.646 -23.401 80.498 1.00 46.43 369 ARG A CA 1
ATOM 2847 C C . ARG A 1 369 ? -41.640 -23.710 78.986 1.00 55.53 369 ARG A C 1
ATOM 2848 O O . ARG A 1 369 ? -42.187 -24.740 78.577 1.00 58.45 369 ARG A O 1
ATOM 2856 N N . GLU A 1 370 ? -41.026 -22.849 78.158 1.00 48.96 370 GLU A N 1
ATOM 2857 C CA . GLU A 1 370 ? -40.992 -23.102 76.721 1.00 45.94 370 GLU A CA 1
ATOM 2858 C C . GLU A 1 370 ? -39.667 -22.708 76.065 1.00 44.84 370 GLU A C 1
ATOM 2859 O O . GLU A 1 370 ? -38.992 -21.795 76.539 1.00 50.42 370 GLU A O 1
ATOM 2865 N N . GLU A 1 371 ? -39.302 -23.413 74.976 1.00 32.44 371 GLU A N 1
ATOM 2866 C CA . GLU A 1 371 ? -38.076 -23.192 74.213 1.00 30.71 371 GLU A CA 1
ATOM 2867 C C . GLU A 1 371 ? -38.302 -21.992 73.287 1.00 34.39 371 GLU A C 1
ATOM 2868 O O . GLU A 1 371 ? -38.277 -22.111 72.049 1.00 31.48 371 GLU A O 1
ATOM 2874 N N . GLN A 1 372 ? -38.568 -20.835 73.921 1.00 27.27 372 GLN A N 1
ATOM 2875 C CA . GLN A 1 372 ? -38.848 -19.572 73.263 1.00 25.87 372 GLN A CA 1
ATOM 2876 C C . GLN A 1 372 ? -37.976 -18.498 73.875 1.00 36.32 372 GLN A C 1
ATOM 2877 O O . GLN A 1 372 ? -37.866 -18.419 75.107 1.00 38.94 372 GLN A O 1
ATOM 2883 N N . ALA A 1 373 ? -37.359 -17.670 73.011 1.00 31.93 373 ALA A N 1
ATOM 2884 C CA . ALA A 1 373 ? -36.507 -16.558 73.424 1.00 30.61 373 ALA A CA 1
ATOM 2885 C C . ALA A 1 373 ? -37.350 -15.393 73.900 1.00 34.24 373 ALA A C 1
ATOM 2886 O O . ALA A 1 373 ? -38.466 -15.161 73.407 1.00 33.09 373 ALA A O 1
ATOM 2888 N N . GLU A 1 374 ? -36.792 -14.640 74.842 1.00 29.92 374 GLU A N 1
ATOM 2889 C CA . GLU A 1 374 ? -37.414 -13.429 75.362 1.00 28.74 374 GLU A CA 1
ATOM 2890 C C . GLU A 1 374 ? -36.305 -12.416 75.654 1.00 33.26 374 GLU A C 1
ATOM 2891 O O . GLU A 1 374 ? -35.199 -12.853 75.993 1.00 34.74 374 GLU A O 1
ATOM 2897 N N . PRO A 1 375 ? -36.531 -11.082 75.565 1.00 30.11 375 PRO A N 1
ATOM 2898 C CA . PRO A 1 375 ? -35.428 -10.156 75.862 1.00 27.38 375 PRO A CA 1
ATOM 2899 C C . PRO A 1 375 ? -34.861 -10.312 77.272 1.00 31.29 375 PRO A C 1
ATOM 2900 O O . PRO A 1 375 ? -35.599 -10.571 78.220 1.00 32.92 375 PRO A O 1
ATOM 2904 N N . ASP A 1 376 ? -33.536 -10.179 77.389 1.00 30.49 376 ASP A N 1
ATOM 2905 C CA . ASP A 1 376 ? -32.803 -10.215 78.653 1.00 33.31 376 ASP A CA 1
ATOM 2906 C C . ASP A 1 376 ? -32.212 -8.808 78.796 1.00 38.53 376 ASP A C 1
ATOM 2907 O O . ASP A 1 376 ? -31.051 -8.574 78.439 1.00 37.47 376 ASP A O 1
ATOM 2912 N N . GLY A 1 377 ? -33.055 -7.868 79.237 1.00 34.09 377 GLY A N 1
ATOM 2913 C CA . GLY A 1 377 ? -32.727 -6.447 79.278 1.00 30.88 377 GLY A CA 1
ATOM 2914 C C . GLY A 1 377 ? -33.133 -5.818 77.953 1.00 37.40 377 GLY A C 1
ATOM 2915 O O . GLY A 1 377 ? -33.260 -6.533 76.958 1.00 38.52 377 GLY A O 1
ATOM 2916 N N . THR A 1 378 ? -33.382 -4.493 77.911 1.00 38.68 378 THR A N 1
ATOM 2917 C CA . THR A 1 378 ? -33.817 -3.806 76.676 1.00 38.47 378 THR A CA 1
ATOM 2918 C C . THR A 1 378 ? -33.046 -2.494 76.358 1.00 42.17 378 THR A C 1
ATOM 2919 O O . THR A 1 378 ? -33.381 -1.832 75.371 1.00 40.01 378 THR A O 1
ATOM 2923 N N . GLU A 1 379 ? -32.041 -2.114 77.187 1.00 42.16 379 GLU A N 1
ATOM 2924 C CA . GLU A 1 379 ? -31.266 -0.869 77.023 1.00 42.38 379 GLU A CA 1
ATOM 2925 C C . GLU A 1 379 ? -30.619 -0.736 75.648 1.00 41.24 379 GLU A C 1
ATOM 2926 O O . GLU A 1 379 ? -30.754 0.320 75.027 1.00 39.34 379 GLU A O 1
ATOM 2932 N N . GLU A 1 380 ? -29.890 -1.780 75.196 1.00 35.92 380 GLU A N 1
ATOM 2933 C CA . GLU A 1 380 ? -29.181 -1.771 73.914 1.00 33.93 380 GLU A CA 1
ATOM 2934 C C . GLU A 1 380 ? -30.145 -1.843 72.733 1.00 36.24 380 GLU A C 1
ATOM 2935 O O . GLU A 1 380 ? -29.827 -1.328 71.666 1.00 38.31 380 GLU A O 1
ATOM 2941 N N . ALA A 1 381 ? -31.335 -2.449 72.935 1.00 33.84 381 ALA A N 1
ATOM 2942 C CA . ALA A 1 381 ? -32.390 -2.530 71.906 1.00 32.07 381 ALA A CA 1
ATOM 2943 C C . ALA A 1 381 ? -33.016 -1.129 71.720 1.00 34.49 381 ALA A C 1
ATOM 2944 O O . ALA A 1 381 ? -33.241 -0.703 70.586 1.00 31.87 381 ALA A O 1
ATOM 2946 N N . ASP A 1 382 ? -33.237 -0.403 72.838 1.00 31.52 382 ASP A N 1
ATOM 2947 C CA . ASP A 1 382 ? -33.772 0.966 72.839 1.00 31.34 382 ASP A CA 1
ATOM 2948 C C . ASP A 1 382 ? -32.871 1.920 72.034 1.00 37.94 382 ASP A C 1
ATOM 2949 O O . ASP A 1 382 ? -33.381 2.704 71.235 1.00 40.06 382 ASP A O 1
ATOM 2954 N N . LYS A 1 383 ? -31.540 1.835 72.229 1.00 33.08 383 LYS A N 1
ATOM 2955 C CA . LYS A 1 383 ? -30.558 2.676 71.544 1.00 30.85 383 LYS A CA 1
ATOM 2956 C C . LYS A 1 383 ? -30.517 2.348 70.044 1.00 37.83 383 LYS A C 1
ATOM 2957 O O . LYS A 1 383 ? -30.555 3.259 69.209 1.00 34.65 383 LYS A O 1
ATOM 2963 N N . SER A 1 384 ? -30.501 1.034 69.714 1.00 32.85 384 SER A N 1
ATOM 2964 C CA . SER A 1 384 ? -30.524 0.525 68.346 1.00 30.72 384 SER A CA 1
ATOM 2965 C C . SER A 1 384 ? -31.740 1.051 67.593 1.00 31.18 384 SER A C 1
ATOM 2966 O O . SER A 1 384 ? -31.574 1.652 66.550 1.00 30.32 384 SER A O 1
ATOM 2969 N N . ALA A 1 385 ? -32.958 0.837 68.136 1.00 31.60 385 ALA A N 1
ATOM 2970 C CA . ALA A 1 385 ? -34.235 1.288 67.577 1.00 30.00 385 ALA A CA 1
ATOM 2971 C C . ALA A 1 385 ? -34.282 2.807 67.441 1.00 32.91 385 ALA A C 1
ATOM 2972 O O . ALA A 1 385 ? -34.836 3.318 66.468 1.00 35.83 385 ALA A O 1
ATOM 2974 N N . TYR A 1 386 ? -33.701 3.526 68.408 1.00 27.16 386 TYR A N 1
ATOM 2975 C CA . TYR A 1 386 ? -33.683 4.977 68.389 1.00 27.50 386 TYR A CA 1
ATOM 2976 C C . TYR A 1 386 ? -32.909 5.504 67.193 1.00 40.27 386 TYR A C 1
ATOM 2977 O O . TYR A 1 386 ? -33.400 6.388 66.479 1.00 42.10 386 TYR A O 1
ATOM 2986 N N . LEU A 1 387 ? -31.706 4.944 66.966 1.00 38.29 387 LEU A N 1
ATOM 2987 C CA . LEU A 1 387 ? -30.843 5.321 65.846 1.00 36.54 387 LEU A CA 1
ATOM 2988 C C . LEU A 1 387 ? -31.413 4.856 64.498 1.00 34.98 387 LEU A C 1
ATOM 2989 O O . LEU A 1 387 ? -31.202 5.509 63.481 1.00 35.73 387 LEU A O 1
ATOM 2994 N N . MET A 1 388 ? -32.157 3.753 64.511 1.00 30.56 388 MET A N 1
ATOM 2995 C CA . MET A 1 388 ? -32.755 3.143 63.318 1.00 33.10 388 MET A CA 1
ATOM 2996 C C . MET A 1 388 ? -34.135 3.699 62.936 1.00 40.41 388 MET A C 1
ATOM 2997 O O . MET A 1 388 ? -34.673 3.308 61.890 1.00 45.74 388 MET A O 1
ATOM 3002 N N . GLY A 1 389 ? -34.694 4.578 63.772 1.00 32.29 389 GLY A N 1
ATOM 3003 C CA . GLY A 1 389 ? -36.012 5.152 63.544 1.00 31.76 389 GLY A CA 1
ATOM 3004 C C . GLY A 1 389 ? -37.121 4.121 63.635 1.00 41.57 389 GLY A C 1
ATOM 3005 O O . GLY A 1 389 ? -38.061 4.145 62.835 1.00 42.56 389 GLY A O 1
ATOM 3006 N N . LEU A 1 390 ? -36.983 3.174 64.593 1.00 39.38 390 LEU A N 1
ATOM 3007 C CA . LEU A 1 390 ? -37.940 2.098 64.854 1.00 39.53 390 LEU A CA 1
ATOM 3008 C C . LEU A 1 390 ? -38.428 2.170 66.294 1.00 45.77 390 LEU A C 1
ATOM 3009 O O . LEU A 1 390 ? -37.844 2.873 67.123 1.00 43.58 390 LEU A O 1
ATOM 3014 N N . ASN A 1 391 ? -39.484 1.401 66.594 1.00 43.84 391 ASN A N 1
ATOM 3015 C CA . ASN A 1 391 ? -40.037 1.244 67.934 1.00 45.11 391 ASN A CA 1
ATOM 3016 C C . ASN A 1 391 ? -39.314 0.014 68.516 1.00 45.11 391 ASN A C 1
ATOM 3017 O O . ASN A 1 391 ? -39.256 -1.018 67.838 1.00 43.21 391 ASN A O 1
ATOM 3022 N N . SER A 1 392 ? -38.721 0.119 69.723 1.00 39.25 392 SER A N 1
ATOM 3023 C CA . SER A 1 392 ? -37.971 -1.018 70.293 1.00 37.94 392 SER A CA 1
ATOM 3024 C C . SER A 1 392 ? -38.834 -2.232 70.649 1.00 45.11 392 SER A C 1
ATOM 3025 O O . SER A 1 392 ? -38.331 -3.359 70.569 1.00 43.85 392 SER A O 1
ATOM 3028 N N . ALA A 1 393 ? -40.120 -2.014 71.030 1.00 42.56 393 ALA A N 1
ATOM 3029 C CA . ALA A 1 393 ? -41.060 -3.096 71.355 1.00 41.58 393 ALA A CA 1
ATOM 3030 C C . ALA A 1 393 ? -41.400 -3.897 70.101 1.00 42.12 393 ALA A C 1
ATOM 3031 O O . ALA A 1 393 ? -41.489 -5.121 70.176 1.00 39.96 393 ALA A O 1
ATOM 3033 N N . ASP A 1 394 ? -41.548 -3.212 68.947 1.00 40.79 394 ASP A N 1
ATOM 3034 C CA . ASP A 1 394 ? -41.814 -3.831 67.638 1.00 41.28 394 ASP A CA 1
ATOM 3035 C C . ASP A 1 394 ? -40.596 -4.651 67.197 1.00 40.33 394 ASP A C 1
ATOM 3036 O O . ASP A 1 394 ? -40.769 -5.766 66.714 1.00 39.36 394 ASP A O 1
ATOM 3041 N N . LEU A 1 395 ? -39.373 -4.093 67.365 1.00 34.29 395 LEU A N 1
ATOM 3042 C CA . LEU A 1 395 ? -38.100 -4.746 67.031 1.00 34.14 395 LEU A CA 1
ATOM 3043 C C . LEU A 1 395 ? -37.956 -6.076 67.796 1.00 37.56 395 LEU A C 1
ATOM 3044 O O . LEU A 1 395 ? -37.764 -7.128 67.179 1.00 39.24 395 LEU A O 1
ATOM 3049 N N . LEU A 1 396 ? -38.075 -6.013 69.129 1.00 30.22 396 LEU A N 1
ATOM 3050 C CA . LEU A 1 396 ? -37.969 -7.163 70.025 1.00 30.15 396 LEU A CA 1
ATOM 3051 C C . LEU A 1 396 ? -39.045 -8.214 69.778 1.00 32.25 396 LEU A C 1
ATOM 3052 O O . LEU A 1 396 ? -38.729 -9.403 69.810 1.00 29.28 396 LEU A O 1
ATOM 3057 N N . LYS A 1 397 ? -40.292 -7.794 69.478 1.00 33.05 397 LYS A N 1
ATOM 3058 C CA . LYS A 1 397 ? -41.370 -8.742 69.165 1.00 32.45 397 LYS A CA 1
ATOM 3059 C C . LYS A 1 397 ? -41.136 -9.403 67.804 1.00 36.00 397 LYS A C 1
ATOM 3060 O O . LYS A 1 397 ? -41.405 -10.591 67.678 1.00 37.12 397 LYS A O 1
ATOM 3066 N N . GLY A 1 398 ? -40.611 -8.647 66.826 1.00 27.58 398 GLY A N 1
ATOM 3067 C CA . GLY A 1 398 ? -40.296 -9.149 65.487 1.00 29.22 398 GLY A CA 1
ATOM 3068 C C . GLY A 1 398 ? -39.198 -10.196 65.482 1.00 34.91 398 GLY A C 1
ATOM 3069 O O . GLY A 1 398 ? -39.251 -11.161 64.718 1.00 32.06 398 GLY A O 1
ATOM 3070 N N . LEU A 1 399 ? -38.193 -10.004 66.348 1.00 33.41 399 LEU A N 1
ATOM 3071 C CA . LEU A 1 399 ? -37.065 -10.912 66.525 1.00 32.02 399 LEU A CA 1
ATOM 3072 C C . LEU A 1 399 ? -37.477 -12.181 67.270 1.00 35.29 399 LEU A C 1
ATOM 3073 O O . LEU A 1 399 ? -37.019 -13.265 66.921 1.00 34.63 399 LEU A O 1
ATOM 3078 N N . CYS A 1 400 ? -38.330 -12.056 68.289 1.00 32.78 400 CYS A N 1
ATOM 3079 C CA . CYS A 1 400 ? -38.765 -13.203 69.089 1.00 32.00 400 CYS A CA 1
ATOM 3080 C C . CYS A 1 400 ? -39.941 -13.973 68.475 1.00 36.31 400 CYS A C 1
ATOM 3081 O O . CYS A 1 400 ? -40.048 -15.183 68.667 1.00 34.20 400 CYS A O 1
ATOM 3084 N N . HIS A 1 401 ? -40.823 -13.272 67.751 1.00 34.30 401 HIS A N 1
ATOM 3085 C CA . HIS A 1 401 ? -42.021 -13.854 67.147 1.00 35.04 401 HIS A CA 1
ATOM 3086 C C . HIS A 1 401 ? -42.244 -13.374 65.703 1.00 35.19 401 HIS A C 1
ATOM 3087 O O . HIS A 1 401 ? -43.182 -12.614 65.451 1.00 35.67 401 HIS A O 1
ATOM 3094 N N . PRO A 1 402 ? -41.379 -13.798 64.749 1.00 30.22 402 PRO A N 1
ATOM 3095 C CA . PRO A 1 402 ? -41.576 -13.386 63.349 1.00 32.20 402 PRO A CA 1
ATOM 3096 C C . PRO A 1 402 ? -42.931 -13.864 62.820 1.00 47.71 402 PRO A C 1
ATOM 3097 O O . PRO A 1 402 ? -43.357 -14.990 63.117 1.00 49.87 402 PRO A O 1
ATOM 3101 N N . ARG A 1 403 ? -43.639 -12.962 62.121 1.00 47.21 403 ARG A N 1
ATOM 3102 C CA . ARG A 1 403 ? -44.988 -13.178 61.604 1.00 48.51 403 ARG A CA 1
ATOM 3103 C C . ARG A 1 403 ? -45.002 -14.009 60.335 1.00 52.94 403 ARG A C 1
ATOM 3104 O O . ARG A 1 403 ? -44.076 -13.939 59.522 1.00 47.13 403 ARG A O 1
ATOM 3112 N N . VAL A 1 404 ? -46.082 -14.794 60.182 1.00 56.67 404 VAL A N 1
ATOM 3113 C CA . VAL A 1 404 ? -46.382 -15.688 59.059 1.00 58.99 404 VAL A CA 1
ATOM 3114 C C . VAL A 1 404 ? -47.861 -15.396 58.674 1.00 64.13 404 VAL A C 1
ATOM 3115 O O . VAL A 1 404 ? -48.706 -15.336 59.567 1.00 61.81 404 VAL A O 1
ATOM 3119 N N . LYS A 1 405 ? -48.174 -15.170 57.377 1.00 65.58 405 LYS A N 1
ATOM 3120 C CA . LYS A 1 405 ? -49.565 -14.875 56.964 1.00 66.47 405 LYS A CA 1
ATOM 3121 C C . LYS A 1 405 ? -50.415 -16.140 56.704 1.00 68.79 405 LYS A C 1
ATOM 3122 O O . LYS A 1 405 ? -50.063 -16.973 55.868 1.00 66.93 405 LYS A O 1
ATOM 3128 N N . VAL A 1 406 ? -51.535 -16.260 57.441 1.00 63.75 406 VAL A N 1
ATOM 3129 C CA . VAL A 1 406 ? -52.537 -17.334 57.361 1.00 61.01 406 VAL A CA 1
ATOM 3130 C C . VAL A 1 406 ? -53.942 -16.669 57.411 1.00 63.56 406 VAL A C 1
ATOM 3131 O O . VAL A 1 406 ? -54.419 -16.320 58.493 1.00 60.32 406 VAL A O 1
ATOM 3135 N N . GLY A 1 407 ? -54.527 -16.451 56.229 1.00 61.46 407 GLY A N 1
ATOM 3136 C CA . GLY A 1 407 ? -55.857 -15.886 55.982 1.00 62.34 407 GLY A CA 1
ATOM 3137 C C . GLY A 1 407 ? -56.392 -14.736 56.825 1.00 67.12 407 GLY A C 1
ATOM 3138 O O . GLY A 1 407 ? -57.429 -14.896 57.473 1.00 70.93 407 GLY A O 1
ATOM 3139 N N . ASN A 1 408 ? -55.756 -13.548 56.736 1.00 59.65 408 ASN A N 1
ATOM 3140 C CA . ASN A 1 408 ? -56.068 -12.273 57.432 1.00 58.65 408 ASN A CA 1
ATOM 3141 C C . ASN A 1 408 ? -55.595 -12.265 58.910 1.00 58.37 408 ASN A C 1
ATOM 3142 O O . ASN A 1 408 ? -56.109 -11.502 59.739 1.00 55.24 408 ASN A O 1
ATOM 3147 N N . GLU A 1 409 ? -54.569 -13.079 59.215 1.00 54.58 409 GLU A N 1
ATOM 3148 C CA . GLU A 1 409 ? -53.908 -13.096 60.523 1.00 53.62 409 GLU A CA 1
ATOM 3149 C C . GLU A 1 409 ? -52.428 -13.308 60.348 1.00 60.62 409 GLU A C 1
ATOM 3150 O O . GLU A 1 409 ? -51.987 -14.059 59.466 1.00 59.29 409 GLU A O 1
ATOM 3156 N N . TYR A 1 410 ? -51.658 -12.625 61.187 1.00 60.53 410 TYR A N 1
ATOM 3157 C CA . TYR A 1 410 ? -50.217 -12.762 61.197 1.00 58.95 410 TYR A CA 1
ATOM 3158 C C . TYR A 1 410 ? -49.878 -13.633 62.381 1.00 57.88 410 TYR A C 1
ATOM 3159 O O . TYR A 1 410 ? -49.658 -13.121 63.480 1.00 57.30 410 TYR A O 1
ATOM 3168 N N . VAL A 1 411 ? -49.930 -14.965 62.180 1.00 54.02 411 VAL A N 1
ATOM 3169 C CA . VAL A 1 411 ? -49.575 -15.907 63.251 1.00 53.14 411 VAL A CA 1
ATOM 3170 C C . VAL A 1 411 ? -48.062 -15.849 63.476 1.00 52.42 411 VAL A C 1
ATOM 3171 O O . VAL A 1 411 ? -47.299 -15.572 62.540 1.00 44.60 411 VAL A O 1
ATOM 3175 N N . THR A 1 412 ? -47.633 -16.062 64.718 1.00 52.62 412 THR A N 1
ATOM 3176 C CA . THR A 1 412 ? -46.216 -15.976 65.021 1.00 52.56 412 THR A CA 1
ATOM 3177 C C . THR A 1 412 ? -45.539 -17.328 64.986 1.00 56.17 412 THR A C 1
ATOM 3178 O O . THR A 1 412 ? -46.134 -18.346 65.339 1.00 56.18 412 THR A O 1
ATOM 3182 N N . LYS A 1 413 ? -44.278 -17.315 64.555 1.00 50.17 413 LYS A N 1
ATOM 3183 C CA . LYS A 1 413 ? -43.382 -18.455 64.506 1.00 46.85 413 LYS A CA 1
ATOM 3184 C C . LYS A 1 413 ? -42.532 -18.388 65.809 1.00 48.55 413 LYS A C 1
ATOM 3185 O O . LYS A 1 413 ? -42.052 -17.319 66.194 1.00 50.22 413 LYS A O 1
ATOM 3191 N N . GLY A 1 414 ? -42.394 -19.510 66.491 1.00 39.94 414 GLY A N 1
ATOM 3192 C CA . GLY A 1 414 ? -41.580 -19.577 67.696 1.00 36.78 414 GLY A CA 1
ATOM 3193 C C . GLY A 1 414 ? -40.110 -19.506 67.339 1.00 38.86 414 GLY A C 1
ATOM 3194 O O . GLY A 1 414 ? -39.735 -19.873 66.224 1.00 40.61 414 GLY A O 1
ATOM 3195 N N . GLN A 1 415 ? -39.271 -18.981 68.248 1.00 34.21 415 GLN A N 1
ATOM 3196 C CA . GLN A 1 415 ? -37.817 -18.887 68.047 1.00 29.94 415 GLN A CA 1
ATOM 3197 C C . GLN A 1 415 ? -37.104 -19.098 69.368 1.00 30.53 415 GLN A C 1
ATOM 3198 O O . GLN A 1 415 ? -37.424 -18.410 70.328 1.00 31.73 415 GLN A O 1
ATOM 3204 N N . ASN A 1 416 ? -36.093 -19.977 69.415 1.00 25.82 416 ASN A N 1
ATOM 3205 C CA . ASN A 1 416 ? -35.278 -20.124 70.633 1.00 27.92 416 ASN A CA 1
ATOM 3206 C C . ASN A 1 416 ? -34.189 -19.014 70.628 1.00 32.37 416 ASN A C 1
ATOM 3207 O O . ASN A 1 416 ? -34.187 -18.180 69.712 1.00 31.06 416 ASN A O 1
ATOM 3212 N N . VAL A 1 417 ? -33.276 -18.987 71.629 1.00 30.22 417 VAL A N 1
ATOM 3213 C CA . VAL A 1 417 ? -32.211 -17.957 71.693 1.00 27.60 417 VAL A CA 1
ATOM 3214 C C . VAL A 1 417 ? -31.197 -18.118 70.533 1.00 32.66 417 VAL A C 1
ATOM 3215 O O . VAL A 1 417 ? -30.812 -17.107 69.952 1.00 35.21 417 VAL A O 1
ATOM 3219 N N . GLN A 1 418 ? -30.829 -19.373 70.143 1.00 26.11 418 GLN A N 1
ATOM 3220 C CA . GLN A 1 418 ? -29.905 -19.623 69.027 1.00 23.38 418 GLN A CA 1
ATOM 3221 C C . GLN A 1 418 ? -30.421 -18.980 67.743 1.00 23.31 418 GLN A C 1
ATOM 3222 O O . GLN A 1 418 ? -29.647 -18.335 67.029 1.00 14.35 418 GLN A O 1
ATOM 3228 N N . GLN A 1 419 ? -31.743 -19.140 67.480 1.00 22.04 419 GLN A N 1
ATOM 3229 C CA . GLN A 1 419 ? -32.436 -18.606 66.308 1.00 20.70 419 GLN A CA 1
ATOM 3230 C C . GLN A 1 419 ? -32.474 -17.084 66.300 1.00 25.77 419 GLN A C 1
ATOM 3231 O O . GLN A 1 419 ? -32.231 -16.496 65.259 1.00 27.97 419 GLN A O 1
ATOM 3237 N N . VAL A 1 420 ? -32.777 -16.447 67.450 1.00 25.60 420 VAL A N 1
ATOM 3238 C CA . VAL A 1 420 ? -32.817 -14.990 67.585 1.00 24.09 420 VAL A CA 1
ATOM 3239 C C . VAL A 1 420 ? -31.417 -14.409 67.386 1.00 31.13 420 VAL A C 1
ATOM 3240 O O . VAL A 1 420 ? -31.282 -13.486 66.588 1.00 31.18 420 VAL A O 1
ATOM 3244 N N . VAL A 1 421 ? -30.375 -14.972 68.066 1.00 29.69 421 VAL A N 1
ATOM 3245 C CA . VAL A 1 421 ? -28.965 -14.544 67.927 1.00 27.18 421 VAL A CA 1
ATOM 3246 C C . VAL A 1 421 ? -28.527 -14.603 66.441 1.00 32.25 421 VAL A C 1
ATOM 3247 O O . VAL A 1 421 ? -27.921 -13.649 65.935 1.00 30.23 421 VAL A O 1
ATOM 3251 N N . TYR A 1 422 ? -28.870 -15.702 65.743 1.00 29.90 422 TYR A N 1
ATOM 3252 C CA . TYR A 1 422 ? -28.536 -15.862 64.338 1.00 28.18 422 TYR A CA 1
ATOM 3253 C C . TYR A 1 422 ? -29.252 -14.793 63.486 1.00 30.92 422 TYR A C 1
ATOM 3254 O O . TYR A 1 422 ? -28.623 -14.196 62.619 1.00 29.16 422 TYR A O 1
ATOM 3263 N N . ALA A 1 423 ? -30.563 -14.583 63.720 1.00 28.92 423 ALA A N 1
ATOM 3264 C CA . ALA A 1 423 ? -31.401 -13.604 63.022 1.00 25.48 423 ALA A CA 1
ATOM 3265 C C . ALA A 1 423 ? -30.906 -12.181 63.241 1.00 25.21 423 ALA A C 1
ATOM 3266 O O . ALA A 1 423 ? -30.900 -11.393 62.297 1.00 23.72 423 ALA A O 1
ATOM 3268 N N . LYS A 1 424 ? -30.503 -11.863 64.479 1.00 23.58 424 LYS A N 1
ATOM 3269 C CA . LYS A 1 424 ? -29.974 -10.559 64.909 1.00 25.23 424 LYS A CA 1
ATOM 3270 C C . LYS A 1 424 ? -28.702 -10.249 64.080 1.00 32.36 424 LYS A C 1
ATOM 3271 O O . LYS A 1 424 ? -28.570 -9.136 63.555 1.00 28.67 424 LYS A O 1
ATOM 3277 N N . GLY A 1 425 ? -27.833 -11.263 63.934 1.00 28.84 425 GLY A N 1
ATOM 3278 C CA . GLY A 1 425 ? -26.598 -11.198 63.161 1.00 29.03 425 GLY A CA 1
ATOM 3279 C C . GLY A 1 425 ? -26.851 -11.010 61.676 1.00 29.62 425 GLY A C 1
ATOM 3280 O O . GLY A 1 425 ? -26.268 -10.112 61.077 1.00 30.42 425 GLY A O 1
ATOM 3281 N N . ALA A 1 426 ? -27.742 -11.836 61.079 1.00 22.90 426 ALA A N 1
ATOM 3282 C CA . ALA A 1 426 ? -28.144 -11.778 59.648 1.00 21.28 426 ALA A CA 1
ATOM 3283 C C . ALA A 1 426 ? -28.648 -10.368 59.265 1.00 26.65 426 ALA A C 1
ATOM 3284 O O . ALA A 1 426 ? -28.282 -9.843 58.216 1.00 25.72 426 ALA A O 1
ATOM 3286 N N . LEU A 1 427 ? -29.450 -9.754 60.146 1.00 25.63 427 LEU A N 1
ATOM 3287 C CA . LEU A 1 427 ? -30.015 -8.409 59.968 1.00 27.31 427 LEU A CA 1
ATOM 3288 C C . LEU A 1 427 ? -28.972 -7.285 59.985 1.00 32.05 427 LEU A C 1
ATOM 3289 O O . LEU A 1 427 ? -29.016 -6.406 59.118 1.00 32.18 427 LEU A O 1
ATOM 3294 N N . ALA A 1 428 ? -28.014 -7.343 60.927 1.00 26.11 428 ALA A N 1
ATOM 3295 C CA . ALA A 1 428 ? -26.926 -6.374 61.052 1.00 25.34 428 ALA A CA 1
ATOM 3296 C C . ALA A 1 428 ? -26.034 -6.446 59.813 1.00 32.10 428 ALA A C 1
ATOM 3297 O O . ALA A 1 428 ? -25.686 -5.404 59.258 1.00 27.73 428 ALA A O 1
ATOM 3299 N N . LYS A 1 429 ? -25.712 -7.690 59.361 1.00 31.57 429 LYS A N 1
ATOM 3300 C CA . LYS A 1 429 ? -24.928 -7.988 58.154 1.00 28.14 429 LYS A CA 1
ATOM 3301 C C . LYS A 1 429 ? -25.618 -7.408 56.892 1.00 30.98 429 LYS A C 1
ATOM 3302 O O . LYS A 1 429 ? -24.936 -6.900 56.007 1.00 29.84 429 LYS A O 1
ATOM 3308 N N . ALA A 1 430 ? -26.966 -7.492 56.820 1.00 29.56 430 ALA A N 1
ATOM 3309 C CA . ALA A 1 430 ? -27.770 -6.992 55.705 1.00 28.22 430 ALA A CA 1
ATOM 3310 C C . ALA A 1 430 ? -27.788 -5.457 55.669 1.00 29.42 430 ALA A C 1
ATOM 3311 O O . ALA A 1 430 ? -27.519 -4.870 54.619 1.00 30.75 430 ALA A O 1
ATOM 3313 N N . VAL A 1 431 ? -28.073 -4.812 56.811 1.00 24.98 431 VAL A N 1
ATOM 3314 C CA . VAL A 1 431 ? -28.078 -3.352 56.949 1.00 25.47 431 VAL A CA 1
ATOM 3315 C C . VAL A 1 431 ? -26.706 -2.804 56.488 1.00 33.84 431 VAL A C 1
ATOM 3316 O O . VAL A 1 431 ? -26.678 -1.902 55.652 1.00 32.63 431 VAL A O 1
ATOM 3320 N N . TYR A 1 432 ? -25.581 -3.396 56.996 1.00 29.40 432 TYR A N 1
ATOM 3321 C CA . TYR A 1 432 ? -24.207 -2.995 56.669 1.00 24.65 432 TYR A CA 1
ATOM 3322 C C . TYR A 1 432 ? -23.901 -3.155 55.169 1.00 28.52 432 TYR A C 1
ATOM 3323 O O . TYR A 1 432 ? -23.399 -2.215 54.553 1.00 25.86 432 TYR A O 1
ATOM 3332 N N . GLU A 1 433 ? -24.176 -4.345 54.598 1.00 24.04 433 GLU A N 1
ATOM 3333 C CA . GLU A 1 433 ? -23.938 -4.608 53.186 1.00 23.39 433 GLU A CA 1
ATOM 3334 C C . GLU A 1 433 ? -24.743 -3.657 52.269 1.00 25.56 433 GLU A C 1
ATOM 3335 O O . GLU A 1 433 ? -24.188 -3.109 51.316 1.00 23.57 433 GLU A O 1
ATOM 3341 N N . ARG A 1 434 ? -26.036 -3.462 52.558 1.00 26.99 434 ARG A N 1
ATOM 3342 C CA . ARG A 1 434 ? -26.884 -2.564 51.769 1.00 27.50 434 ARG A CA 1
ATOM 3343 C C . ARG A 1 434 ? -26.453 -1.119 51.883 1.00 31.69 434 ARG A C 1
ATOM 3344 O O . ARG A 1 434 ? -26.554 -0.401 50.893 1.00 35.06 434 ARG A O 1
ATOM 3352 N N . MET A 1 435 ? -25.906 -0.716 53.064 1.00 27.78 435 MET A N 1
ATOM 3353 C CA . MET A 1 435 ? -25.378 0.627 53.330 1.00 26.64 435 MET A CA 1
ATOM 3354 C C . MET A 1 435 ? -24.127 0.847 52.483 1.00 31.64 435 MET A C 1
ATOM 3355 O O . MET A 1 435 ? -24.001 1.911 51.874 1.00 31.17 435 MET A O 1
ATOM 3360 N N . PHE A 1 436 ? -23.222 -0.169 52.424 1.00 28.39 436 PHE A N 1
ATOM 3361 C CA . PHE A 1 436 ? -21.995 -0.132 51.607 1.00 27.04 436 PHE A CA 1
ATOM 3362 C C . PHE A 1 436 ? -22.374 -0.007 50.133 1.00 33.58 436 PHE A C 1
ATOM 3363 O O . PHE A 1 436 ? -21.720 0.746 49.411 1.00 30.94 436 PHE A O 1
ATOM 3371 N N . ASN A 1 437 ? -23.412 -0.762 49.690 1.00 28.97 437 ASN A N 1
ATOM 3372 C CA . ASN A 1 437 ? -23.886 -0.737 48.307 1.00 26.25 437 ASN A CA 1
ATOM 3373 C C . ASN A 1 437 ? -24.557 0.605 47.961 1.00 30.41 437 ASN A C 1
ATOM 3374 O O . ASN A 1 437 ? -24.434 1.073 46.829 1.00 25.59 437 ASN A O 1
ATOM 3379 N N . TRP A 1 438 ? -25.232 1.235 48.946 1.00 32.99 438 TRP A N 1
ATOM 3380 C CA . TRP A 1 438 ? -25.852 2.551 48.798 1.00 32.13 438 TRP A CA 1
ATOM 3381 C C . TRP A 1 438 ? -24.743 3.578 48.561 1.00 36.40 438 TRP A C 1
ATOM 3382 O O . TRP A 1 438 ? -24.881 4.436 47.690 1.00 37.57 438 TRP A O 1
ATOM 3393 N N . MET A 1 439 ? -23.653 3.491 49.354 1.00 30.30 439 MET A N 1
ATOM 3394 C CA . MET A 1 439 ? -22.515 4.392 49.277 1.00 29.91 439 MET A CA 1
ATOM 3395 C C . MET A 1 439 ? -21.845 4.339 47.898 1.00 28.65 439 MET A C 1
ATOM 3396 O O . MET A 1 439 ? -21.509 5.388 47.366 1.00 31.50 439 MET A O 1
ATOM 3401 N N . VAL A 1 440 ? -21.693 3.135 47.309 1.00 24.61 440 VAL A N 1
ATOM 3402 C CA . VAL A 1 440 ? -21.074 2.950 45.988 1.00 22.38 440 VAL A CA 1
ATOM 3403 C C . VAL A 1 440 ? -21.953 3.626 44.907 1.00 30.58 440 VAL A C 1
ATOM 3404 O O . VAL A 1 440 ? -21.431 4.356 44.052 1.00 26.44 440 VAL A O 1
ATOM 3408 N N . THR A 1 441 ? -23.291 3.396 44.978 1.00 28.38 441 THR A N 1
ATOM 3409 C CA . THR A 1 441 ? -24.283 3.967 44.059 1.00 29.48 441 THR A CA 1
ATOM 3410 C C . THR A 1 441 ? -24.223 5.509 44.131 1.00 33.11 441 THR A C 1
ATOM 3411 O O . THR A 1 441 ? -24.285 6.174 43.085 1.00 34.18 441 THR A O 1
ATOM 3415 N N . ARG A 1 442 ? -24.066 6.051 45.369 1.00 20.84 442 ARG A N 1
ATOM 3416 C CA . ARG A 1 442 ? -24.009 7.475 45.663 1.00 21.34 442 ARG A CA 1
ATOM 3417 C C . ARG A 1 442 ? -22.715 8.098 45.155 1.00 29.53 442 ARG A C 1
ATOM 3418 O O . ARG A 1 442 ? -22.755 9.225 44.640 1.00 28.50 442 ARG A O 1
ATOM 3426 N N . ILE A 1 443 ? -21.586 7.346 45.234 1.00 28.10 443 ILE A N 1
ATOM 3427 C CA . ILE A 1 443 ? -20.284 7.775 44.697 1.00 27.59 443 ILE A CA 1
ATOM 3428 C C . ILE A 1 443 ? -20.410 7.861 43.159 1.00 32.48 443 ILE A C 1
ATOM 3429 O O . ILE A 1 443 ? -20.080 8.887 42.592 1.00 37.05 443 ILE A O 1
ATOM 3434 N N . ASN A 1 444 ? -20.980 6.831 42.513 1.00 28.35 444 ASN A N 1
ATOM 3435 C CA . ASN A 1 444 ? -21.235 6.809 41.076 1.00 28.33 444 ASN A CA 1
ATOM 3436 C C . ASN A 1 444 ? -22.106 7.960 40.602 1.00 31.68 444 ASN A C 1
ATOM 3437 O O . ASN A 1 444 ? -21.835 8.475 39.539 1.00 33.92 444 ASN A O 1
ATOM 3442 N N . ALA A 1 445 ? -23.130 8.374 41.383 1.00 32.33 445 ALA A N 1
ATOM 3443 C CA . ALA A 1 445 ? -24.008 9.508 41.060 1.00 31.15 445 ALA A CA 1
ATOM 3444 C C . ALA A 1 445 ? -23.202 10.808 40.895 1.00 35.97 445 ALA A C 1
ATOM 3445 O O . ALA A 1 445 ? -23.486 11.574 39.979 1.00 36.26 445 ALA A O 1
ATOM 3447 N N . THR A 1 446 ? -22.158 11.019 41.730 1.00 33.79 446 THR A N 1
ATOM 3448 C CA . THR A 1 446 ? -21.301 12.209 41.647 1.00 31.81 446 THR A CA 1
ATOM 3449 C C . THR A 1 446 ? -20.231 12.046 40.532 1.00 36.90 446 THR A C 1
ATOM 3450 O O . THR A 1 446 ? -19.952 13.016 39.835 1.00 39.40 446 THR A O 1
ATOM 3454 N N . LEU A 1 447 ? -19.666 10.830 40.351 1.00 31.93 447 LEU A N 1
ATOM 3455 C CA . LEU A 1 447 ? -18.659 10.527 39.331 1.00 32.70 447 LEU A CA 1
ATOM 3456 C C . LEU A 1 447 ? -19.198 10.602 37.885 1.00 41.19 447 LEU A C 1
ATOM 3457 O O . LEU A 1 447 ? -18.424 10.849 36.958 1.00 40.40 447 LEU A O 1
ATOM 3462 N N . GLU A 1 448 ? -20.508 10.356 37.692 1.00 41.58 448 GLU A N 1
ATOM 3463 C CA . GLU A 1 448 ? -21.180 10.447 36.397 1.00 42.24 448 GLU A CA 1
ATOM 3464 C C . GLU A 1 448 ? -21.386 11.928 36.098 1.00 46.01 448 GLU A C 1
ATOM 3465 O O . GLU A 1 448 ? -22.092 12.613 36.832 1.00 49.84 448 GLU A O 1
ATOM 3471 N N . THR A 1 449 ? -20.739 12.413 35.038 1.00 42.11 449 THR A N 1
ATOM 3472 C CA . THR A 1 449 ? -20.737 13.822 34.635 1.00 42.34 449 THR A CA 1
ATOM 3473 C C . THR A 1 449 ? -21.659 14.153 33.463 1.00 49.15 449 THR A C 1
ATOM 3474 O O . THR A 1 449 ? -21.830 15.339 33.160 1.00 50.11 449 THR A O 1
ATOM 3478 N N . LYS A 1 450 ? -22.206 13.119 32.768 1.00 50.03 450 LYS A N 1
ATOM 3479 C CA . LYS A 1 450 ? -23.076 13.256 31.576 1.00 51.27 450 LYS A CA 1
ATOM 3480 C C . LYS A 1 450 ? -22.301 13.858 30.366 1.00 53.55 450 LYS A C 1
ATOM 3481 O O . LYS A 1 450 ? -22.908 14.337 29.397 1.00 56.59 450 LYS A O 1
ATOM 3487 N N . GLN A 1 451 ? -20.950 13.821 30.447 1.00 43.46 451 GLN A N 1
ATOM 3488 C CA . GLN A 1 451 ? -20.008 14.295 29.441 1.00 37.86 451 GLN A CA 1
ATOM 3489 C C . GLN A 1 451 ? -19.842 13.166 28.407 1.00 40.59 451 GLN A C 1
ATOM 3490 O O . GLN A 1 451 ? -19.742 12.005 28.808 1.00 43.14 451 GLN A O 1
ATOM 3496 N N . PRO A 1 452 ? -19.852 13.467 27.084 1.00 31.88 452 PRO A N 1
ATOM 3497 C CA . PRO A 1 452 ? -19.701 12.396 26.083 1.00 32.34 452 PRO A CA 1
ATOM 3498 C C . PRO A 1 452 ? -18.370 11.634 26.157 1.00 35.47 452 PRO A C 1
ATOM 3499 O O . PRO A 1 452 ? -17.337 12.195 26.529 1.00 35.92 452 PRO A O 1
ATOM 3503 N N . ARG A 1 453 ? -18.415 10.337 25.845 1.00 31.22 453 ARG A N 1
ATOM 3504 C CA . ARG A 1 453 ? -17.246 9.446 25.859 1.00 29.16 453 ARG A CA 1
ATOM 3505 C C . ARG A 1 453 ? -17.306 8.428 24.734 1.00 28.98 453 ARG A C 1
ATOM 3506 O O . ARG A 1 453 ? -18.355 8.247 24.121 1.00 28.51 453 ARG A O 1
ATOM 3514 N N . GLN A 1 454 ? -16.171 7.763 24.475 1.00 25.02 454 GLN A N 1
ATOM 3515 C CA . GLN A 1 454 ? -16.009 6.706 23.490 1.00 25.22 454 GLN A CA 1
ATOM 3516 C C . GLN A 1 454 ? -15.316 5.485 24.085 1.00 27.93 454 GLN A C 1
ATOM 3517 O O . GLN A 1 454 ? -15.574 4.370 23.639 1.00 28.97 454 GLN A O 1
ATOM 3523 N N . TYR A 1 455 ? -14.348 5.721 24.986 1.00 24.20 455 TYR A N 1
ATOM 3524 C CA . TYR A 1 455 ? -13.505 4.665 25.527 1.00 24.74 455 TYR A CA 1
ATOM 3525 C C . TYR A 1 455 ? -13.497 4.637 27.014 1.00 28.67 455 TYR A C 1
ATOM 3526 O O . TYR A 1 455 ? -13.982 5.562 27.675 1.00 27.03 455 TYR A O 1
ATOM 3535 N N . PHE A 1 456 ? -12.884 3.574 27.547 1.00 26.07 456 PHE A N 1
ATOM 3536 C CA . PHE A 1 456 ? -12.643 3.452 28.975 1.00 23.27 456 PHE A CA 1
ATOM 3537 C C . PHE A 1 456 ? -11.383 2.636 29.188 1.00 25.32 456 PHE A C 1
ATOM 3538 O O . PHE A 1 456 ? -11.032 1.784 28.356 1.00 25.67 456 PHE A O 1
ATOM 3546 N N . ILE A 1 457 ? -10.725 2.881 30.312 1.00 21.58 457 ILE A N 1
ATOM 3547 C CA . ILE A 1 457 ? -9.621 2.076 30.836 1.00 18.99 457 ILE A CA 1
ATOM 3548 C C . ILE A 1 457 ? -10.117 1.581 32.182 1.00 23.26 457 ILE A C 1
ATOM 3549 O O . ILE A 1 457 ? -10.314 2.401 33.074 1.00 23.60 457 ILE A O 1
ATOM 3554 N N . GLY A 1 458 ? -10.390 0.274 32.284 1.00 22.86 458 GLY A N 1
ATOM 3555 C CA . GLY A 1 458 ? -10.877 -0.374 33.493 1.00 21.84 458 GLY A CA 1
ATOM 3556 C C . GLY A 1 458 ? -9.747 -0.885 34.357 1.00 30.02 458 GLY A C 1
ATOM 3557 O O . GLY A 1 458 ? -8.777 -1.425 33.837 1.00 35.21 458 GLY A O 1
ATOM 3558 N N . VAL A 1 459 ? -9.838 -0.700 35.669 1.00 22.85 459 VAL A N 1
ATOM 3559 C CA . VAL A 1 459 ? -8.804 -1.143 36.606 1.00 21.50 459 VAL A CA 1
ATOM 3560 C C . VAL A 1 459 ? -9.438 -2.157 37.559 1.00 18.18 459 VAL A C 1
ATOM 3561 O O . VAL A 1 459 ? -10.375 -1.808 38.291 1.00 20.04 459 VAL A O 1
ATOM 3565 N N . LEU A 1 460 ? -8.951 -3.406 37.531 1.00 15.78 460 LEU A N 1
ATOM 3566 C CA . LEU A 1 460 ? -9.476 -4.463 38.386 1.00 16.90 460 LEU A CA 1
ATOM 3567 C C . LEU A 1 460 ? -8.660 -4.658 39.648 1.00 23.15 460 LEU A C 1
ATOM 3568 O O . LEU A 1 460 ? -7.471 -4.959 39.570 1.00 20.05 460 LEU A O 1
ATOM 3573 N N . ASP A 1 461 ? -9.339 -4.539 40.812 1.00 24.95 461 ASP A N 1
ATOM 3574 C CA . ASP A 1 461 ? -8.787 -4.737 42.153 1.00 24.62 461 ASP A CA 1
ATOM 3575 C C . ASP A 1 461 ? -9.650 -5.748 42.956 1.00 22.83 461 ASP A C 1
ATOM 3576 O O . ASP A 1 461 ? -10.613 -5.366 43.626 1.00 22.61 461 ASP A O 1
ATOM 3581 N N . ILE A 1 462 ? -9.297 -7.032 42.872 1.00 15.91 462 ILE A N 1
ATOM 3582 C CA . ILE A 1 462 ? -10.004 -8.110 43.581 1.00 16.98 462 ILE A CA 1
ATOM 3583 C C . ILE A 1 462 ? -9.389 -8.298 44.975 1.00 23.10 462 ILE A C 1
ATOM 3584 O O . ILE A 1 462 ? -8.315 -7.744 45.253 1.00 22.39 462 ILE A O 1
ATOM 3589 N N . ALA A 1 463 ? -10.071 -9.063 45.844 1.00 18.51 463 ALA A N 1
ATOM 3590 C CA . ALA A 1 463 ? -9.553 -9.482 47.148 1.00 16.75 463 ALA A CA 1
ATOM 3591 C C . ALA A 1 463 ? -8.619 -10.687 46.753 1.00 19.55 463 ALA A C 1
ATOM 3592 O O . ALA A 1 463 ? -9.035 -11.553 45.994 1.00 23.21 463 ALA A O 1
ATOM 3594 N N . GLY A 1 464 ? -7.363 -10.660 47.182 1.00 20.34 464 GLY A N 1
ATOM 3595 C CA . GLY A 1 464 ? -6.350 -11.626 46.767 1.00 19.28 464 GLY A CA 1
ATOM 3596 C C . GLY A 1 464 ? -6.340 -12.965 47.470 1.00 22.22 464 GLY A C 1
ATOM 3597 O O . GLY A 1 464 ? -6.988 -13.121 48.507 1.00 20.37 464 GLY A O 1
ATOM 3598 N N . PHE A 1 465 ? -5.552 -13.933 46.901 1.00 14.47 465 PHE A N 1
ATOM 3599 C CA . PHE A 1 465 ? -5.397 -15.295 47.415 1.00 14.98 465 PHE A CA 1
ATOM 3600 C C . PHE A 1 465 ? -4.980 -15.249 48.888 1.00 23.38 465 PHE A C 1
ATOM 3601 O O . PHE A 1 465 ? -3.996 -14.581 49.244 1.00 20.67 465 PHE A O 1
ATOM 3609 N N . GLU A 1 466 ? -5.747 -15.943 49.735 1.00 22.81 466 GLU A N 1
ATOM 3610 C CA . GLU A 1 466 ? -5.469 -15.995 51.164 1.00 20.91 466 GLU A CA 1
ATOM 3611 C C . GLU A 1 466 ? -5.707 -17.379 51.751 1.00 22.06 466 GLU A C 1
ATOM 3612 O O . GLU A 1 466 ? -6.586 -18.110 51.297 1.00 22.88 466 GLU A O 1
ATOM 3618 N N . ILE A 1 467 ? -4.897 -17.720 52.763 1.00 16.67 467 ILE A N 1
ATOM 3619 C CA . ILE A 1 467 ? -4.933 -18.944 53.538 1.00 16.09 467 ILE A CA 1
ATOM 3620 C C . ILE A 1 467 ? -4.837 -18.518 54.993 1.00 28.26 467 ILE A C 1
ATOM 3621 O O . ILE A 1 467 ? -3.829 -17.942 55.402 1.00 30.86 467 ILE A O 1
ATOM 3626 N N . PHE A 1 468 ? -5.880 -18.804 55.777 1.00 26.53 468 PHE A N 1
ATOM 3627 C CA . PHE A 1 468 ? -5.912 -18.535 57.220 1.00 22.92 468 PHE A CA 1
ATOM 3628 C C . PHE A 1 468 ? -5.815 -19.889 57.947 1.00 23.92 468 PHE A C 1
ATOM 3629 O O . PHE A 1 468 ? -5.738 -20.931 57.280 1.00 24.57 468 PHE A O 1
ATOM 3637 N N . ASP A 1 469 ? -5.851 -19.885 59.309 1.00 22.76 469 ASP A N 1
ATOM 3638 C CA . ASP A 1 469 ? -5.867 -21.110 60.128 1.00 23.71 469 ASP A CA 1
ATOM 3639 C C . ASP A 1 469 ? -7.251 -21.756 59.996 1.00 30.37 469 ASP A C 1
ATOM 3640 O O . ASP A 1 469 ? -7.410 -22.980 60.144 1.00 28.22 469 ASP A O 1
ATOM 3645 N N . PHE A 1 470 ? -8.253 -20.899 59.707 1.00 27.50 470 PHE A N 1
ATOM 3646 C CA . PHE A 1 470 ? -9.638 -21.279 59.494 1.00 27.58 470 PHE A CA 1
ATOM 3647 C C . PHE A 1 470 ? -10.113 -20.677 58.179 1.00 31.58 470 PHE A C 1
ATOM 3648 O O . PHE A 1 470 ? -10.198 -19.453 58.051 1.00 34.70 470 PHE A O 1
ATOM 3656 N N . ASN A 1 471 ? -10.368 -21.540 57.190 1.00 30.09 471 ASN A N 1
ATOM 3657 C CA . ASN A 1 471 ? -10.833 -21.161 55.847 1.00 31.33 471 ASN A CA 1
ATOM 3658 C C . ASN A 1 471 ? -12.237 -21.694 55.650 1.00 29.71 471 ASN A C 1
ATOM 3659 O O . ASN A 1 471 ? -12.471 -22.891 55.774 1.00 27.01 471 ASN A O 1
ATOM 3664 N N . SER A 1 472 ? -13.163 -20.784 55.374 1.00 23.99 472 SER A N 1
ATOM 3665 C CA . SER A 1 472 ? -14.573 -21.073 55.224 1.00 23.33 472 SER A CA 1
ATOM 3666 C C . SER A 1 472 ? -15.061 -20.654 53.818 1.00 25.83 472 SER A C 1
ATOM 3667 O O . SER A 1 472 ? -14.246 -20.518 52.910 1.00 27.33 472 SER A O 1
ATOM 3670 N N . PHE A 1 473 ? -16.382 -20.498 53.635 1.00 22.56 473 PHE A N 1
ATOM 3671 C CA . PHE A 1 473 ? -17.045 -20.137 52.388 1.00 21.23 473 PHE A CA 1
ATOM 3672 C C . PHE A 1 473 ? -16.500 -18.867 51.769 1.00 23.16 473 PHE A C 1
ATOM 3673 O O . PHE A 1 473 ? -16.353 -18.810 50.543 1.00 21.00 473 PHE A O 1
ATOM 3681 N N . GLU A 1 474 ? -16.159 -17.871 52.612 1.00 20.83 474 GLU A N 1
ATOM 3682 C CA . GLU A 1 474 ? -15.621 -16.584 52.164 1.00 19.41 474 GLU A CA 1
ATOM 3683 C C . GLU A 1 474 ? -14.231 -16.744 51.534 1.00 23.55 474 GLU A C 1
ATOM 3684 O O . GLU A 1 474 ? -13.971 -16.088 50.529 1.00 23.11 474 GLU A O 1
ATOM 3690 N N . GLN A 1 475 ? -13.397 -17.668 52.040 1.00 20.87 475 GLN A N 1
ATOM 3691 C CA . GLN A 1 475 ? -12.067 -17.952 51.481 1.00 22.19 475 GLN A CA 1
ATOM 3692 C C . GLN A 1 475 ? -12.198 -18.721 50.156 1.00 27.65 475 GLN A C 1
ATOM 3693 O O . GLN A 1 475 ? -11.427 -18.455 49.244 1.00 24.34 475 GLN A O 1
ATOM 3699 N N . LEU A 1 476 ? -13.207 -19.620 50.022 1.00 23.80 476 LEU A N 1
ATOM 3700 C CA . LEU A 1 476 ? -13.435 -20.333 48.764 1.00 22.54 476 LEU A CA 1
ATOM 3701 C C . LEU A 1 476 ? -13.809 -19.362 47.636 1.00 25.76 476 LEU A C 1
ATOM 3702 O O . LEU A 1 476 ? -13.204 -19.433 46.568 1.00 25.06 476 LEU A O 1
ATOM 3707 N N . CYS A 1 477 ? -14.781 -18.456 47.874 1.00 25.37 477 CYS A N 1
ATOM 3708 C CA . CYS A 1 477 ? -15.221 -17.434 46.917 1.00 24.78 477 CYS A CA 1
ATOM 3709 C C . CYS A 1 477 ? -14.054 -16.543 46.475 1.00 27.38 477 CYS A C 1
ATOM 3710 O O . CYS A 1 477 ? -13.897 -16.322 45.273 1.00 24.80 477 CYS A O 1
ATOM 3713 N N . ILE A 1 478 ? -13.215 -16.079 47.443 1.00 21.34 478 ILE A N 1
ATOM 3714 C CA . ILE A 1 478 ? -12.016 -15.233 47.208 1.00 20.77 478 ILE A CA 1
ATOM 3715 C C . ILE A 1 478 ? -10.978 -15.988 46.370 1.00 24.04 478 ILE A C 1
ATOM 3716 O O . ILE A 1 478 ? -10.575 -15.495 45.328 1.00 26.25 478 ILE A O 1
ATOM 3721 N N . ASN A 1 479 ? -10.535 -17.163 46.843 1.00 19.02 479 ASN A N 1
ATOM 3722 C CA . ASN A 1 479 ? -9.539 -18.002 46.172 1.00 18.20 479 ASN A CA 1
ATOM 3723 C C . ASN A 1 479 ? -10.001 -18.462 44.795 1.00 17.79 479 ASN A C 1
ATOM 3724 O O . ASN A 1 479 ? -9.182 -18.518 43.899 1.00 19.79 479 ASN A O 1
ATOM 3729 N N . PHE A 1 480 ? -11.305 -18.740 44.611 1.00 20.41 480 PHE A N 1
ATOM 3730 C CA . PHE A 1 480 ? -11.885 -19.079 43.304 1.00 19.01 480 PHE A CA 1
ATOM 3731 C C . PHE A 1 480 ? -11.757 -17.859 42.331 1.00 22.01 480 PHE A C 1
ATOM 3732 O O . PHE A 1 480 ? -11.469 -18.077 41.156 1.00 26.34 480 PHE A O 1
ATOM 3740 N N . THR A 1 481 ? -11.903 -16.601 42.828 1.00 17.92 481 THR A N 1
ATOM 3741 C CA . THR A 1 481 ? -11.744 -15.392 42.000 1.00 17.00 481 THR A CA 1
ATOM 3742 C C . THR A 1 481 ? -10.311 -15.284 41.466 1.00 19.31 481 THR A C 1
ATOM 3743 O O . THR A 1 481 ? -10.120 -15.002 40.282 1.00 18.14 481 THR A O 1
ATOM 3747 N N . ASN A 1 482 ? -9.323 -15.558 42.335 1.00 14.70 482 ASN A N 1
ATOM 3748 C CA . ASN A 1 482 ? -7.899 -15.498 42.005 1.00 15.66 482 ASN A CA 1
ATOM 3749 C C . ASN A 1 482 ? -7.511 -16.560 40.981 1.00 22.10 482 ASN A C 1
ATOM 3750 O O . ASN A 1 482 ? -6.704 -16.292 40.086 1.00 20.72 482 ASN A O 1
ATOM 3755 N N . GLU A 1 483 ? -8.103 -17.775 41.114 1.00 22.42 483 GLU A N 1
ATOM 3756 C CA . GLU A 1 483 ? -7.939 -18.919 40.214 1.00 17.52 483 GLU A CA 1
ATOM 3757 C C . GLU A 1 483 ? -8.419 -18.525 38.803 1.00 20.01 483 GLU A C 1
ATOM 3758 O O . GLU A 1 483 ? -7.687 -18.726 37.843 1.00 20.08 483 GLU A O 1
ATOM 3764 N N . LYS A 1 484 ? -9.621 -17.906 38.697 1.00 21.81 484 LYS A N 1
ATOM 3765 C CA . LYS A 1 484 ? -10.220 -17.460 37.437 1.00 22.15 484 LYS A CA 1
ATOM 3766 C C . LYS A 1 484 ? -9.441 -16.367 36.743 1.00 24.12 484 LYS A C 1
ATOM 3767 O O . LYS A 1 484 ? -9.373 -16.365 35.508 1.00 25.64 484 LYS A O 1
ATOM 3773 N N . LEU A 1 485 ? -8.856 -15.446 37.534 1.00 18.13 485 LEU A N 1
ATOM 3774 C CA . LEU A 1 485 ? -8.066 -14.313 37.050 1.00 18.37 485 LEU A CA 1
ATOM 3775 C C . LEU A 1 485 ? -6.732 -14.821 36.526 1.00 22.57 485 LEU A C 1
ATOM 3776 O O . LEU A 1 485 ? -6.298 -14.381 35.451 1.00 23.57 485 LEU A O 1
ATOM 3781 N N . GLN A 1 486 ? -6.111 -15.789 37.242 1.00 16.15 486 GLN A N 1
ATOM 3782 C CA . GLN A 1 486 ? -4.887 -16.437 36.738 1.00 16.85 486 GLN A CA 1
ATOM 3783 C C . GLN A 1 486 ? -5.183 -17.151 35.395 1.00 20.80 486 GLN A C 1
ATOM 3784 O O . GLN A 1 486 ? -4.400 -17.032 34.463 1.00 20.53 486 GLN A O 1
ATOM 3790 N N . GLN A 1 487 ? -6.330 -17.843 35.296 1.00 19.43 487 GLN A N 1
ATOM 3791 C CA . GLN A 1 487 ? -6.740 -18.538 34.080 1.00 20.97 487 GLN A CA 1
ATOM 3792 C C . GLN A 1 487 ? -7.029 -17.557 32.926 1.00 24.28 487 GLN A C 1
ATOM 3793 O O . GLN A 1 487 ? -6.839 -17.926 31.758 1.00 19.98 487 GLN A O 1
ATOM 3799 N N . PHE A 1 488 ? -7.468 -16.317 33.254 1.00 19.42 488 PHE A N 1
ATOM 3800 C CA . PHE A 1 488 ? -7.714 -15.264 32.266 1.00 16.05 488 PHE A CA 1
ATOM 3801 C C . PHE A 1 488 ? -6.366 -14.842 31.674 1.00 17.11 488 PHE A C 1
ATOM 3802 O O . PHE A 1 488 ? -6.249 -14.704 30.452 1.00 20.06 488 PHE A O 1
ATOM 3810 N N . PHE A 1 489 ? -5.330 -14.707 32.526 1.00 15.41 489 PHE A N 1
ATOM 3811 C CA . PHE A 1 489 ? -3.952 -14.437 32.082 1.00 15.66 489 PHE A CA 1
ATOM 3812 C C . PHE A 1 489 ? -3.501 -15.587 31.171 1.00 23.32 489 PHE A C 1
ATOM 3813 O O . PHE A 1 489 ? -3.041 -15.323 30.061 1.00 24.64 489 PHE A O 1
ATOM 3821 N N . ASN A 1 490 ? -3.666 -16.864 31.618 1.00 23.12 490 ASN A N 1
ATOM 3822 C CA . ASN A 1 490 ? -3.259 -18.036 30.839 1.00 20.26 490 ASN A CA 1
ATOM 3823 C C . ASN A 1 490 ? -3.897 -18.027 29.462 1.00 23.59 490 ASN A C 1
ATOM 3824 O O . ASN A 1 490 ? -3.210 -18.207 28.456 1.00 21.73 490 ASN A O 1
ATOM 3829 N N . HIS A 1 491 ? -5.207 -17.784 29.425 1.00 16.57 491 HIS A N 1
ATOM 3830 C CA . HIS A 1 491 ? -5.974 -17.758 28.206 1.00 21.46 491 HIS A CA 1
ATOM 3831 C C . HIS A 1 491 ? -5.527 -16.652 27.253 1.00 21.19 491 HIS A C 1
ATOM 3832 O O . HIS A 1 491 ? -5.310 -16.918 26.071 1.00 21.57 491 HIS A O 1
ATOM 3839 N N . HIS A 1 492 ? -5.333 -15.438 27.759 1.00 20.34 492 HIS A N 1
ATOM 3840 C CA . HIS A 1 492 ? -4.916 -14.301 26.924 1.00 19.15 492 HIS A CA 1
ATOM 3841 C C . HIS A 1 492 ? -3.513 -14.497 26.338 1.00 25.21 492 HIS A C 1
ATOM 3842 O O . HIS A 1 492 ? -3.315 -14.379 25.131 1.00 28.64 492 HIS A O 1
ATOM 3849 N N . MET A 1 493 ? -2.560 -14.852 27.197 1.00 22.77 493 MET A N 1
ATOM 3850 C CA . MET A 1 493 ? -1.147 -15.033 26.865 1.00 19.98 493 MET A CA 1
ATOM 3851 C C . MET A 1 493 ? -0.802 -16.244 25.987 1.00 21.20 493 MET A C 1
ATOM 3852 O O . MET A 1 493 ? 0.065 -16.141 25.122 1.00 21.79 493 MET A O 1
ATOM 3857 N N . PHE A 1 494 ? -1.393 -17.395 26.273 1.00 16.05 494 PHE A N 1
ATOM 3858 C CA . PHE A 1 494 ? -1.037 -18.656 25.645 1.00 16.28 494 PHE A CA 1
ATOM 3859 C C . PHE A 1 494 ? -2.093 -19.235 24.717 1.00 22.93 494 PHE A C 1
ATOM 3860 O O . PHE A 1 494 ? -1.744 -20.065 23.873 1.00 27.68 494 PHE A O 1
ATOM 3868 N N . VAL A 1 495 ? -3.376 -18.855 24.874 1.00 20.84 495 VAL A N 1
ATOM 3869 C CA . VAL A 1 495 ? -4.397 -19.448 24.010 1.00 20.96 495 VAL A CA 1
ATOM 3870 C C . VAL A 1 495 ? -4.815 -18.466 22.923 1.00 26.40 495 VAL A C 1
ATOM 3871 O O . VAL A 1 495 ? -4.588 -18.754 21.740 1.00 22.05 495 VAL A O 1
ATOM 3875 N N . LEU A 1 496 ? -5.416 -17.318 23.307 1.00 21.06 496 LEU A N 1
ATOM 3876 C CA . LEU A 1 496 ? -5.855 -16.328 22.321 1.00 24.91 496 LEU A CA 1
ATOM 3877 C C . LEU A 1 496 ? -4.715 -15.838 21.455 1.00 22.46 496 LEU A C 1
ATOM 3878 O O . LEU A 1 496 ? -4.913 -15.606 20.265 1.00 23.00 496 LEU A O 1
ATOM 3883 N N . GLU A 1 497 ? -3.516 -15.712 22.045 1.00 21.93 497 GLU A N 1
ATOM 3884 C CA . GLU A 1 497 ? -2.319 -15.225 21.364 1.00 21.72 497 GLU A CA 1
ATOM 3885 C C . GLU A 1 497 ? -1.919 -16.114 20.205 1.00 25.85 497 GLU A C 1
ATOM 3886 O O . GLU A 1 497 ? -1.729 -15.609 19.102 1.00 22.42 497 GLU A O 1
ATOM 3892 N N . GLN A 1 498 ? -1.841 -17.444 20.435 1.00 21.97 498 GLN A N 1
ATOM 3893 C CA . GLN A 1 498 ? -1.473 -18.410 19.405 1.00 24.48 498 GLN A CA 1
ATOM 3894 C C . GLN A 1 498 ? -2.572 -18.544 18.336 1.00 28.46 498 GLN A C 1
ATOM 3895 O O . GLN A 1 498 ? -2.259 -18.705 17.160 1.00 29.05 498 GLN A O 1
ATOM 3901 N N . GLU A 1 499 ? -3.850 -18.387 18.749 1.00 24.92 499 GLU A N 1
ATOM 3902 C CA . GLU A 1 499 ? -5.053 -18.403 17.913 1.00 23.54 499 GLU A CA 1
ATOM 3903 C C . GLU A 1 499 ? -5.016 -17.235 16.934 1.00 22.86 499 GLU A C 1
ATOM 3904 O O . GLU A 1 499 ? -5.393 -17.398 15.781 1.00 25.15 499 GLU A O 1
ATOM 3910 N N . GLU A 1 500 ? -4.555 -16.052 17.398 1.00 21.83 500 GLU A N 1
ATOM 3911 C CA . GLU A 1 500 ? -4.422 -14.822 16.617 1.00 19.89 500 GLU A CA 1
ATOM 3912 C C . GLU A 1 500 ? -3.484 -15.048 15.441 1.00 28.52 500 GLU A C 1
ATOM 3913 O O . GLU A 1 500 ? -3.815 -14.645 14.310 1.00 26.86 500 GLU A O 1
ATOM 3919 N N . TYR A 1 501 ? -2.329 -15.713 15.704 1.00 24.22 501 TYR A N 1
ATOM 3920 C CA . TYR A 1 501 ? -1.314 -16.000 14.680 1.00 25.85 501 TYR A CA 1
ATOM 3921 C C . TYR A 1 501 ? -1.848 -16.872 13.578 1.00 26.44 501 TYR A C 1
ATOM 3922 O O . TYR A 1 501 ? -1.604 -16.579 12.410 1.00 24.37 501 TYR A O 1
ATOM 3931 N N . LYS A 1 502 ? -2.602 -17.926 13.947 1.00 26.15 502 LYS A N 1
ATOM 3932 C CA . LYS A 1 502 ? -3.185 -18.915 13.033 1.00 22.00 502 LYS A CA 1
ATOM 3933 C C . LYS A 1 502 ? -4.265 -18.328 12.156 1.00 29.06 502 LYS A C 1
ATOM 3934 O O . LYS A 1 502 ? -4.223 -18.541 10.941 1.00 27.89 502 LYS A O 1
ATOM 3940 N N . LYS A 1 503 ? -5.236 -17.586 12.769 1.00 26.90 503 LYS A N 1
ATOM 3941 C CA . LYS A 1 503 ? -6.326 -16.890 12.072 1.00 29.32 503 LYS A CA 1
ATOM 3942 C C . LYS A 1 503 ? -5.750 -15.928 11.021 1.00 34.52 503 LYS A C 1
ATOM 3943 O O . LYS A 1 503 ? -6.284 -15.812 9.921 1.00 35.57 503 LYS A O 1
ATOM 3949 N N . GLU A 1 504 ? -4.666 -15.225 11.384 1.00 30.93 504 GLU A N 1
ATOM 3950 C CA . GLU A 1 504 ? -3.998 -14.246 10.541 1.00 27.64 504 GLU A CA 1
ATOM 3951 C C . GLU A 1 504 ? -3.091 -14.871 9.471 1.00 30.15 504 GLU A C 1
ATOM 3952 O O . GLU A 1 504 ? -2.691 -14.168 8.549 1.00 30.32 504 GLU A O 1
ATOM 3958 N N . GLY A 1 505 ? -2.804 -16.163 9.578 1.00 26.08 505 GLY A N 1
ATOM 3959 C CA . GLY A 1 505 ? -2.005 -16.887 8.584 1.00 24.13 505 GLY A CA 1
ATOM 3960 C C . GLY A 1 505 ? -0.511 -16.740 8.770 1.00 31.70 505 GLY A C 1
ATOM 3961 O O . GLY A 1 505 ? 0.247 -16.959 7.836 1.00 33.77 505 GLY A O 1
ATOM 3962 N N . ILE A 1 506 ? -0.076 -16.355 9.975 1.00 35.02 506 ILE A N 1
ATOM 3963 C CA . ILE A 1 506 ? 1.337 -16.198 10.371 1.00 34.54 506 ILE A CA 1
ATOM 3964 C C . ILE A 1 506 ? 1.918 -17.616 10.628 1.00 31.63 506 ILE A C 1
ATOM 3965 O O . ILE A 1 506 ? 1.294 -18.386 11.366 1.00 29.81 506 ILE A O 1
ATOM 3970 N N . GLU A 1 507 ? 3.090 -17.959 10.026 1.00 28.59 507 GLU A N 1
ATOM 3971 C CA . GLU A 1 507 ? 3.744 -19.263 10.225 1.00 29.79 507 GLU A CA 1
ATOM 3972 C C . GLU A 1 507 ? 4.006 -19.433 11.721 1.00 36.39 507 GLU A C 1
ATOM 3973 O O . GLU A 1 507 ? 4.696 -18.599 12.331 1.00 37.95 507 GLU A O 1
ATOM 3979 N N . TRP A 1 508 ? 3.376 -20.452 12.330 1.00 29.82 508 TRP A N 1
ATOM 3980 C CA . TRP A 1 508 ? 3.457 -20.651 13.782 1.00 25.97 508 TRP A CA 1
ATOM 3981 C C . TRP A 1 508 ? 3.190 -22.094 14.179 1.00 28.78 508 TRP A C 1
ATOM 3982 O O . TRP A 1 508 ? 2.212 -22.692 13.732 1.00 27.81 508 TRP A O 1
ATOM 3993 N N . GLU A 1 509 ? 4.041 -22.640 15.046 1.00 29.46 509 GLU A N 1
ATOM 3994 C CA . GLU A 1 509 ? 3.875 -23.993 15.584 1.00 30.27 509 GLU A CA 1
ATOM 3995 C C . GLU A 1 509 ? 3.349 -23.821 17.010 1.00 32.83 509 GLU A C 1
ATOM 3996 O O . GLU A 1 509 ? 3.960 -23.100 17.802 1.00 31.51 509 GLU A O 1
ATOM 4002 N N . PHE A 1 510 ? 2.196 -24.430 17.316 1.00 28.61 510 PHE A N 1
ATOM 4003 C CA . PHE A 1 510 ? 1.570 -24.359 18.638 1.00 29.90 510 PHE A CA 1
ATOM 4004 C C . PHE A 1 510 ? 2.544 -24.821 19.749 1.00 33.17 510 PHE A C 1
ATOM 4005 O O . PHE A 1 510 ? 3.161 -25.879 19.622 1.00 28.95 510 PHE A O 1
ATOM 4013 N N . ILE A 1 511 ? 2.688 -24.007 20.806 1.00 26.37 511 ILE A N 1
ATOM 4014 C CA . ILE A 1 511 ? 3.507 -24.317 21.983 1.00 25.10 511 ILE A CA 1
ATOM 4015 C C . ILE A 1 511 ? 2.560 -24.596 23.150 1.00 28.92 511 ILE A C 1
ATOM 4016 O O . ILE A 1 511 ? 1.646 -23.807 23.394 1.00 24.84 511 ILE A O 1
ATOM 4021 N N . ASP A 1 512 ? 2.810 -25.682 23.890 1.00 24.70 512 ASP A N 1
ATOM 4022 C CA . ASP A 1 512 ? 2.069 -26.006 25.103 1.00 23.09 512 ASP A CA 1
ATOM 4023 C C . ASP A 1 512 ? 2.881 -25.459 26.293 1.00 25.48 512 ASP A C 1
ATOM 4024 O O . ASP A 1 512 ? 3.922 -26.015 26.633 1.00 27.56 512 ASP A O 1
ATOM 4029 N N . PHE A 1 513 ? 2.405 -24.388 26.926 1.00 22.57 513 PHE A N 1
ATOM 4030 C CA . PHE A 1 513 ? 3.091 -23.738 28.045 1.00 22.22 513 PHE A CA 1
ATOM 4031 C C . PHE A 1 513 ? 2.832 -24.367 29.436 1.00 31.57 513 PHE A C 1
ATOM 4032 O O . PHE A 1 513 ? 3.485 -23.962 30.408 1.00 33.77 513 PHE A O 1
ATOM 4040 N N . GLY A 1 514 ? 1.915 -25.339 29.513 1.00 26.70 514 GLY A N 1
ATOM 4041 C CA . GLY A 1 514 ? 1.541 -26.027 30.755 1.00 23.08 514 GLY A CA 1
ATOM 4042 C C . GLY A 1 514 ? 0.861 -25.114 31.757 1.00 32.90 514 GLY A C 1
ATOM 4043 O O . GLY A 1 514 ? 0.991 -25.301 32.966 1.00 32.66 514 GLY A O 1
ATOM 4044 N N . MET A 1 515 ? 0.178 -24.067 31.248 1.00 29.42 515 MET A N 1
ATOM 4045 C CA . MET A 1 515 ? -0.559 -23.073 32.019 1.00 23.41 515 MET A CA 1
ATOM 4046 C C . MET A 1 515 ? -2.059 -23.198 31.678 1.00 28.38 515 MET A C 1
ATOM 4047 O O . MET A 1 515 ? -2.534 -22.618 30.694 1.00 29.60 515 MET A O 1
ATOM 4052 N N . ASP A 1 516 ? -2.787 -23.994 32.469 1.00 25.72 516 ASP A N 1
ATOM 4053 C CA . ASP A 1 516 ? -4.230 -24.254 32.290 1.00 24.66 516 ASP A CA 1
ATOM 4054 C C . ASP A 1 516 ? -4.795 -24.735 33.627 1.00 29.70 516 ASP A C 1
ATOM 4055 O O . ASP A 1 516 ? -4.378 -25.776 34.141 1.00 30.56 516 ASP A O 1
ATOM 4060 N N . LEU A 1 517 ? -5.747 -23.979 34.180 1.00 27.06 517 LEU A N 1
ATOM 4061 C CA . LEU A 1 517 ? -6.357 -24.288 35.481 1.00 23.06 517 LEU A CA 1
ATOM 4062 C C . LEU A 1 517 ? -7.801 -24.814 35.384 1.00 21.73 517 LEU A C 1
ATOM 4063 O O . LEU A 1 517 ? -8.531 -24.797 36.378 1.00 20.19 517 LEU A O 1
ATOM 4068 N N . GLN A 1 518 ? -8.193 -25.295 34.191 1.00 19.70 518 GLN A N 1
ATOM 4069 C CA . GLN A 1 518 ? -9.533 -25.781 33.920 1.00 24.06 518 GLN A CA 1
ATOM 4070 C C . GLN A 1 518 ? -9.994 -26.866 34.879 1.00 26.48 518 GLN A C 1
ATOM 4071 O O . GLN A 1 518 ? -11.097 -26.729 35.374 1.00 27.17 518 GLN A O 1
ATOM 4077 N N . ALA A 1 519 ? -9.163 -27.883 35.208 1.00 23.32 519 ALA A N 1
ATOM 4078 C CA . ALA A 1 519 ? -9.571 -28.947 36.151 1.00 24.56 519 ALA A CA 1
ATOM 4079 C C . ALA A 1 519 ? -9.995 -28.405 37.517 1.00 28.44 519 ALA A C 1
ATOM 4080 O O . ALA A 1 519 ? -11.022 -28.831 38.042 1.00 31.90 519 ALA A O 1
ATOM 4082 N N . CYS A 1 520 ? -9.250 -27.440 38.068 1.00 24.10 520 CYS A N 1
ATOM 4083 C CA . CYS A 1 520 ? -9.609 -26.833 39.355 1.00 25.54 520 CYS A CA 1
ATOM 4084 C C . CYS A 1 520 ? -10.846 -25.940 39.257 1.00 23.66 520 CYS A C 1
ATOM 4085 O O . CYS A 1 520 ? -11.720 -26.010 40.120 1.00 20.93 520 CYS A O 1
ATOM 4088 N N . ILE A 1 521 ? -10.927 -25.132 38.197 1.00 19.71 521 ILE A N 1
ATOM 4089 C CA . ILE A 1 521 ? -12.064 -24.251 37.919 1.00 21.02 521 ILE A CA 1
ATOM 4090 C C . ILE A 1 521 ? -13.354 -25.076 37.735 1.00 27.37 521 ILE A C 1
ATOM 4091 O O . ILE A 1 521 ? -14.372 -24.732 38.340 1.00 30.55 521 ILE A O 1
ATOM 4096 N N . ASP A 1 522 ? -13.280 -26.193 36.963 1.00 19.39 522 ASP A N 1
ATOM 4097 C CA . ASP A 1 522 ? -14.390 -27.125 36.721 1.00 17.38 522 ASP A CA 1
ATOM 4098 C C . ASP A 1 522 ? -14.867 -27.752 38.018 1.00 20.77 522 ASP A C 1
ATOM 4099 O O . ASP A 1 522 ? -16.066 -27.753 38.286 1.00 22.06 522 ASP A O 1
ATOM 4104 N N . LEU A 1 523 ? -13.934 -28.208 38.863 1.00 20.68 523 LEU A N 1
ATOM 4105 C CA . LEU A 1 523 ? -14.241 -28.772 40.185 1.00 20.02 523 LEU A CA 1
ATOM 4106 C C . LEU A 1 523 ? -15.105 -27.784 40.997 1.00 23.17 523 LEU A C 1
ATOM 4107 O O . LEU A 1 523 ? -16.036 -28.204 41.669 1.00 21.73 523 LEU A O 1
ATOM 4112 N N . ILE A 1 524 ? -14.803 -26.479 40.922 1.00 25.50 524 ILE A N 1
ATOM 4113 C CA . ILE A 1 524 ? -15.542 -25.483 41.693 1.00 23.27 524 ILE A CA 1
ATOM 4114 C C . ILE A 1 524 ? -16.875 -25.085 41.040 1.00 23.77 524 ILE A C 1
ATOM 4115 O O . ILE A 1 524 ? -17.891 -25.129 41.718 1.00 26.26 524 ILE A O 1
ATOM 4120 N N . GLU A 1 525 ? -16.882 -24.680 39.764 1.00 24.74 525 GLU A N 1
ATOM 4121 C CA . GLU A 1 525 ? -18.079 -24.069 39.145 1.00 24.92 525 GLU A CA 1
ATOM 4122 C C . GLU A 1 525 ? -18.946 -24.901 38.184 1.00 28.86 525 GLU A C 1
ATOM 4123 O O . GLU A 1 525 ? -20.031 -24.431 37.817 1.00 33.92 525 GLU A O 1
ATOM 4129 N N . LYS A 1 526 ? -18.474 -26.037 37.710 1.00 20.71 526 LYS A N 1
ATOM 4130 C CA . LYS A 1 526 ? -19.251 -26.791 36.738 1.00 22.69 526 LYS A CA 1
ATOM 4131 C C . LYS A 1 526 ? -20.358 -27.611 37.417 1.00 31.54 526 LYS A C 1
ATOM 4132 O O . LYS A 1 526 ? -20.264 -27.826 38.631 1.00 30.83 526 LYS A O 1
ATOM 4138 N N . PRO A 1 527 ? -21.408 -28.083 36.669 1.00 21.62 527 PRO A N 1
ATOM 4139 C CA . PRO A 1 527 ? -22.416 -28.957 37.295 1.00 20.60 527 PRO A CA 1
ATOM 4140 C C . PRO A 1 527 ? -21.746 -30.148 37.997 1.00 24.69 527 PRO A C 1
ATOM 4141 O O . PRO A 1 527 ? -20.701 -30.629 37.536 1.00 21.96 527 PRO A O 1
ATOM 4145 N N . MET A 1 528 ? -22.302 -30.559 39.161 1.00 21.72 528 MET A N 1
ATOM 4146 C CA . MET A 1 528 ? -21.798 -31.634 40.012 1.00 21.86 528 MET A CA 1
ATOM 4147 C C . MET A 1 528 ? -20.528 -31.227 40.768 1.00 23.35 528 MET A C 1
ATOM 4148 O O . MET A 1 528 ? -19.988 -32.037 41.510 1.00 20.04 528 MET A O 1
ATOM 4153 N N . GLY A 1 529 ? -20.045 -29.991 40.555 1.00 19.20 529 GLY A N 1
ATOM 4154 C CA . GLY A 1 529 ? -18.875 -29.450 41.245 1.00 17.50 529 GLY A CA 1
ATOM 4155 C C . GLY A 1 529 ? -19.209 -28.952 42.647 1.00 22.87 529 GLY A C 1
ATOM 4156 O O . GLY A 1 529 ? -20.349 -29.111 43.100 1.00 22.53 529 GLY A O 1
ATOM 4157 N N . ILE A 1 530 ? -18.245 -28.319 43.340 1.00 18.36 530 ILE A N 1
ATOM 4158 C CA . ILE A 1 530 ? -18.438 -27.834 44.720 1.00 20.90 530 ILE A CA 1
ATOM 4159 C C . ILE A 1 530 ? -19.651 -26.880 44.874 1.00 23.87 530 ILE A C 1
ATOM 4160 O O . ILE A 1 530 ? -20.507 -27.160 45.727 1.00 21.38 530 ILE A O 1
ATOM 4165 N N A MET A 1 531 ? -19.735 -25.802 44.052 0.50 21.19 531 MET A N 1
ATOM 4166 N N B MET A 1 531 ? -19.735 -25.804 44.049 0.50 17.85 531 MET A N 1
ATOM 4167 C CA A MET A 1 531 ? -20.817 -24.801 44.121 0.50 22.27 531 MET A CA 1
ATOM 4168 C CA B MET A 1 531 ? -20.814 -24.802 44.117 0.50 17.29 531 MET A CA 1
ATOM 4169 C C A MET A 1 531 ? -22.174 -25.373 43.743 0.50 24.12 531 MET A C 1
ATOM 4170 C C B MET A 1 531 ? -22.172 -25.376 43.744 0.50 21.83 531 MET A C 1
ATOM 4171 O O A MET A 1 531 ? -23.159 -25.071 44.407 0.50 26.69 531 MET A O 1
ATOM 4172 O O B MET A 1 531 ? -23.155 -25.076 44.411 0.50 24.59 531 MET A O 1
ATOM 4181 N N . SER A 1 532 ? -22.232 -26.190 42.681 1.00 20.52 532 SER A N 1
ATOM 4182 C CA . SER A 1 532 ? -23.465 -26.819 42.209 1.00 20.73 532 SER A CA 1
ATOM 4183 C C . SER A 1 532 ? -24.031 -27.801 43.222 1.00 18.71 532 SER A C 1
ATOM 4184 O O . SER A 1 532 ? -25.239 -27.841 43.390 1.00 22.68 532 SER A O 1
ATOM 4187 N N . ILE A 1 533 ? -23.170 -28.541 43.934 1.00 18.60 533 ILE A N 1
ATOM 4188 C CA . ILE A 1 533 ? -23.599 -29.477 44.985 1.00 19.89 533 ILE A CA 1
ATOM 4189 C C . ILE A 1 533 ? -24.174 -28.676 46.151 1.00 26.84 533 ILE A C 1
ATOM 4190 O O . ILE A 1 533 ? -25.262 -29.004 46.625 1.00 26.93 533 ILE A O 1
ATOM 4195 N N . LEU A 1 534 ? -23.477 -27.587 46.563 1.00 26.86 534 LEU A N 1
ATOM 4196 C CA . LEU A 1 534 ? -23.918 -26.691 47.642 1.00 24.75 534 LEU A CA 1
ATOM 4197 C C . LEU A 1 534 ? -25.291 -26.093 47.333 1.00 27.23 534 LEU A C 1
ATOM 4198 O O . LEU A 1 534 ? -26.167 -26.114 48.200 1.00 24.32 534 LEU A O 1
ATOM 4203 N N . GLU A 1 535 ? -25.479 -25.600 46.089 1.00 25.19 535 GLU A N 1
ATOM 4204 C CA . GLU A 1 535 ? -26.728 -24.998 45.609 1.00 24.71 535 GLU A CA 1
ATOM 4205 C C . GLU A 1 535 ? -27.911 -25.965 45.634 1.00 29.34 535 GLU A C 1
ATOM 4206 O O . GLU A 1 535 ? -29.013 -25.569 46.017 1.00 32.06 535 GLU A O 1
ATOM 4212 N N . GLU A 1 536 ? -27.676 -27.229 45.261 1.00 22.13 536 GLU A N 1
ATOM 4213 C CA . GLU A 1 536 ? -28.693 -28.289 45.268 1.00 25.01 536 GLU A CA 1
ATOM 4214 C C . GLU A 1 536 ? -29.100 -28.612 46.689 1.00 28.49 536 GLU A C 1
ATOM 4215 O O . GLU A 1 536 ? -30.291 -28.752 46.949 1.00 33.76 536 GLU A O 1
ATOM 4221 N N . GLU A 1 537 ? -28.110 -28.727 47.608 1.00 23.93 537 GLU A N 1
ATOM 4222 C CA . GLU A 1 537 ? -28.303 -29.005 49.034 1.00 24.35 537 GLU A CA 1
ATOM 4223 C C . GLU A 1 537 ? -29.101 -27.908 49.734 1.00 30.44 537 GLU A C 1
ATOM 4224 O O . GLU A 1 537 ? -29.800 -28.179 50.716 1.00 27.50 537 GLU A O 1
ATOM 4230 N N . CYS A 1 538 ? -29.008 -26.671 49.218 1.00 31.05 538 CYS A N 1
ATOM 4231 C CA . CYS A 1 538 ? -29.758 -25.497 49.700 1.00 32.52 538 CYS A CA 1
ATOM 4232 C C . CYS A 1 538 ? -31.248 -25.608 49.341 1.00 36.16 538 CYS A C 1
ATOM 4233 O O . CYS A 1 538 ? -32.068 -24.918 49.941 1.00 37.99 538 CYS A O 1
ATOM 4236 N N . MET A 1 539 ? -31.586 -26.464 48.363 1.00 33.76 539 MET A N 1
ATOM 4237 C CA . MET A 1 539 ? -32.956 -26.705 47.892 1.00 37.65 539 MET A CA 1
ATOM 4238 C C . MET A 1 539 ? -33.622 -27.919 48.558 1.00 41.57 539 MET A C 1
ATOM 4239 O O . MET A 1 539 ? -34.785 -28.202 48.279 1.00 45.02 539 MET A O 1
ATOM 4244 N N . PHE A 1 540 ? -32.893 -28.622 49.442 1.00 36.86 540 PHE A N 1
ATOM 4245 C CA . PHE A 1 540 ? -33.405 -29.765 50.211 1.00 34.85 540 PHE A CA 1
ATOM 4246 C C . PHE A 1 540 ? -33.630 -29.281 51.635 1.00 44.61 540 PHE A C 1
ATOM 4247 O O . PHE A 1 540 ? -32.647 -28.951 52.300 1.00 47.48 540 PHE A O 1
ATOM 4255 N N . PRO A 1 541 ? -34.894 -29.196 52.127 1.00 43.68 541 PRO A N 1
ATOM 4256 C CA . PRO A 1 541 ? -35.120 -28.672 53.492 1.00 44.34 541 PRO A CA 1
ATOM 4257 C C . PRO A 1 541 ? -34.433 -29.433 54.639 1.00 49.16 541 PRO A C 1
ATOM 4258 O O . PRO A 1 541 ? -34.067 -28.799 55.641 1.00 48.33 541 PRO A O 1
ATOM 4262 N N . LYS A 1 542 ? -34.235 -30.768 54.484 1.00 44.69 542 LYS A N 1
ATOM 4263 C CA . LYS A 1 542 ? -33.626 -31.638 55.504 1.00 44.08 542 LYS A CA 1
ATOM 4264 C C . LYS A 1 542 ? -32.091 -31.775 55.410 1.00 48.10 542 LYS A C 1
ATOM 4265 O O . LYS A 1 542 ? -31.499 -32.473 56.241 1.00 49.32 542 LYS A O 1
ATOM 4271 N N . ALA A 1 543 ? -31.448 -31.111 54.424 1.00 43.57 543 ALA A N 1
ATOM 4272 C CA . ALA A 1 543 ? -29.989 -31.154 54.255 1.00 40.18 543 ALA A CA 1
ATOM 4273 C C . ALA A 1 543 ? -29.242 -30.532 55.447 1.00 41.88 543 ALA A C 1
ATOM 4274 O O . ALA A 1 543 ? -29.752 -29.632 56.104 1.00 41.46 543 ALA A O 1
ATOM 4276 N N . THR A 1 544 ? -28.058 -31.061 55.753 1.00 38.08 544 THR A N 1
ATOM 4277 C CA . THR A 1 544 ? -27.202 -30.609 56.857 1.00 35.12 544 THR A CA 1
ATOM 4278 C C . THR A 1 544 ? -25.805 -30.366 56.295 1.00 45.02 544 THR A C 1
ATOM 4279 O O . THR A 1 544 ? -25.543 -30.713 55.134 1.00 48.68 544 THR A O 1
ATOM 4283 N N . ASP A 1 545 ? -24.894 -29.822 57.119 1.00 41.93 545 ASP A N 1
ATOM 4284 C CA . ASP A 1 545 ? -23.510 -29.604 56.700 1.00 41.00 545 ASP A CA 1
ATOM 4285 C C . ASP A 1 545 ? -22.819 -30.940 56.405 1.00 38.28 545 ASP A C 1
ATOM 4286 O O . ASP A 1 545 ? -21.935 -30.984 55.545 1.00 35.20 545 ASP A O 1
ATOM 4291 N N . MET A 1 546 ? -23.277 -32.033 57.060 1.00 34.57 546 MET A N 1
ATOM 4292 C CA . MET A 1 546 ? -22.706 -33.372 56.880 1.00 34.76 546 MET A CA 1
ATOM 4293 C C . MET A 1 546 ? -23.291 -34.103 55.686 1.00 30.31 546 MET A C 1
ATOM 4294 O O . MET A 1 546 ? -22.553 -34.864 55.089 1.00 29.06 546 MET A O 1
ATOM 4299 N N . THR A 1 547 ? -24.544 -33.816 55.256 1.00 31.55 547 THR A N 1
ATOM 4300 C CA . THR A 1 547 ? -25.088 -34.384 53.995 1.00 31.31 547 THR A CA 1
ATOM 4301 C C . THR A 1 547 ? -24.338 -33.683 52.833 1.00 30.97 547 THR A C 1
ATOM 4302 O O . THR A 1 547 ? -24.005 -34.319 51.841 1.00 25.50 547 THR A O 1
ATOM 4306 N N . PHE A 1 548 ? -24.023 -32.378 52.995 1.00 29.17 548 PHE A N 1
ATOM 4307 C CA . PHE A 1 548 ? -23.244 -31.617 52.009 1.00 24.79 548 PHE A CA 1
ATOM 4308 C C . PHE A 1 548 ? -21.820 -32.191 51.920 1.00 27.49 548 PHE A C 1
ATOM 4309 O O . PHE A 1 548 ? -21.360 -32.513 50.818 1.00 25.89 548 PHE A O 1
ATOM 4329 N N . ALA A 1 550 ? -20.720 -35.198 52.716 1.00 34.11 550 ALA A N 1
ATOM 4330 C CA . ALA A 1 550 ? -20.793 -36.555 52.144 1.00 32.69 550 ALA A CA 1
ATOM 4331 C C . ALA A 1 550 ? -20.950 -36.512 50.632 1.00 30.91 550 ALA A C 1
ATOM 4332 O O . ALA A 1 550 ? -20.286 -37.277 49.925 1.00 27.45 550 ALA A O 1
ATOM 4334 N N . LYS A 1 551 ? -21.783 -35.586 50.135 1.00 24.55 551 LYS A N 1
ATOM 4335 C CA . LYS A 1 551 ? -22.010 -35.407 48.697 1.00 25.08 551 LYS A CA 1
ATOM 4336 C C . LYS A 1 551 ? -20.737 -34.950 47.949 1.00 30.99 551 LYS A C 1
ATOM 4337 O O . LYS A 1 551 ? -20.504 -35.395 46.818 1.00 30.04 551 LYS A O 1
ATOM 4343 N N . LEU A 1 552 ? -19.915 -34.079 48.588 1.00 28.48 552 LEU A N 1
ATOM 4344 C CA . LEU A 1 552 ? -18.648 -33.596 48.021 1.00 27.23 552 LEU A CA 1
ATOM 4345 C C . LEU A 1 552 ? -17.673 -34.767 47.891 1.00 25.84 552 LEU A C 1
ATOM 4346 O O . LEU A 1 552 ? -17.059 -34.932 46.847 1.00 27.89 552 LEU A O 1
ATOM 4351 N N . PHE A 1 553 ? -17.531 -35.568 48.951 1.00 23.76 553 PHE A N 1
ATOM 4352 C CA . PHE A 1 553 ? -16.654 -36.742 48.995 1.00 23.94 553 PHE A CA 1
ATOM 4353 C C . PHE A 1 553 ? -17.071 -37.833 48.006 1.00 27.16 553 PHE A C 1
ATOM 4354 O O . PHE A 1 553 ? -16.210 -38.316 47.262 1.00 25.26 553 PHE A O 1
ATOM 4362 N N . ASP A 1 554 ? -18.386 -38.174 47.951 1.00 21.58 554 ASP A N 1
ATOM 4363 C CA . ASP A 1 554 ? -18.898 -39.199 47.023 1.00 24.98 554 ASP A CA 1
ATOM 4364 C C . ASP A 1 554 ? -18.682 -38.814 45.567 1.00 31.06 554 ASP A C 1
ATOM 4365 O O . ASP A 1 554 ? -18.459 -39.686 44.734 1.00 32.57 554 ASP A O 1
ATOM 4370 N N . ASN A 1 555 ? -18.744 -37.520 45.252 1.00 29.62 555 ASN A N 1
ATOM 4371 C CA . ASN A 1 555 ? -18.586 -37.101 43.858 1.00 28.23 555 ASN A CA 1
ATOM 4372 C C . ASN A 1 555 ? -17.168 -36.765 43.449 1.00 29.68 555 ASN A C 1
ATOM 4373 O O . ASN A 1 555 ? -16.870 -36.774 42.247 1.00 29.27 555 ASN A O 1
ATOM 4378 N N . HIS A 1 556 ? -16.283 -36.466 44.419 1.00 25.85 556 HIS A N 1
ATOM 4379 C CA . HIS A 1 556 ? -14.960 -35.980 44.035 1.00 25.15 556 HIS A CA 1
ATOM 4380 C C . HIS A 1 556 ? -13.736 -36.708 44.619 1.00 31.02 556 HIS A C 1
ATOM 4381 O O . HIS A 1 556 ? -12.696 -36.656 43.966 1.00 30.30 556 HIS A O 1
ATOM 4388 N N . LEU A 1 557 ? -13.817 -37.352 45.805 1.00 28.81 557 LEU A N 1
ATOM 4389 C CA . LEU A 1 557 ? -12.629 -38.028 46.348 1.00 31.23 557 LEU A CA 1
ATOM 4390 C C . LEU A 1 557 ? -12.228 -39.232 45.472 1.00 35.77 557 LEU A C 1
ATOM 4391 O O . LEU A 1 557 ? -13.031 -40.128 45.256 1.00 38.15 557 LEU A O 1
ATOM 4396 N N . GLY A 1 558 ? -11.028 -39.169 44.903 1.00 28.98 558 GLY A N 1
ATOM 4397 C CA . GLY A 1 558 ? -10.505 -40.166 43.983 1.00 26.52 558 GLY A CA 1
ATOM 4398 C C . GLY A 1 558 ? -10.990 -39.980 42.565 1.00 33.90 558 GLY A C 1
ATOM 4399 O O . GLY A 1 558 ? -10.707 -40.828 41.718 1.00 37.26 558 GLY A O 1
ATOM 4400 N N . LYS A 1 559 ? -11.718 -38.867 42.279 1.00 29.46 559 LYS A N 1
ATOM 4401 C CA . LYS A 1 559 ? -12.286 -38.569 40.949 1.00 29.71 559 LYS A CA 1
ATOM 4402 C C . LYS A 1 559 ? -11.823 -37.213 40.399 1.00 36.06 559 LYS A C 1
ATOM 4403 O O . LYS A 1 559 ? -11.631 -37.058 39.190 1.00 33.65 559 LYS A O 1
ATOM 4409 N N . SER A 1 560 ? -11.663 -36.228 41.283 1.00 33.23 560 SER A N 1
ATOM 4410 C CA . SER A 1 560 ? -11.178 -34.907 40.905 1.00 31.38 560 SER A CA 1
ATOM 4411 C C . SER A 1 560 ? -9.809 -34.694 41.568 1.00 33.92 560 SER A C 1
ATOM 4412 O O . SER A 1 560 ? -9.712 -34.678 42.799 1.00 30.32 560 SER A O 1
ATOM 4415 N N . SER A 1 561 ? -8.746 -34.605 40.737 1.00 34.64 561 SER A N 1
ATOM 4416 C CA . SER A 1 561 ? -7.337 -34.399 41.127 1.00 36.47 561 SER A CA 1
ATOM 4417 C C . SER A 1 561 ? -7.126 -33.255 42.144 1.00 34.13 561 SER A C 1
ATOM 4418 O O . SER A 1 561 ? -6.290 -33.380 43.047 1.00 31.95 561 SER A O 1
ATOM 4421 N N . ASN A 1 562 ? -7.885 -32.155 41.994 1.00 23.14 562 ASN A N 1
ATOM 4422 C CA . ASN A 1 562 ? -7.757 -30.983 42.860 1.00 23.14 562 ASN A CA 1
ATOM 4423 C C . ASN A 1 562 ? -8.530 -31.090 44.193 1.00 26.34 562 ASN A C 1
ATOM 4424 O O . ASN A 1 562 ? -8.364 -30.226 45.044 1.00 25.04 562 ASN A O 1
ATOM 4429 N N . PHE A 1 563 ? -9.336 -32.151 44.381 1.00 23.41 563 PHE A N 1
ATOM 4430 C CA . PHE A 1 563 ? -10.099 -32.372 45.605 1.00 23.18 563 PHE A CA 1
ATOM 4431 C C . PHE A 1 563 ? -9.390 -33.461 46.413 1.00 32.55 563 PHE A C 1
ATOM 4432 O O . PHE A 1 563 ? -9.222 -34.588 45.924 1.00 28.54 563 PHE A O 1
ATOM 4440 N N . GLN A 1 564 ? -8.997 -33.133 47.656 1.00 29.62 564 GLN A N 1
ATOM 4441 C CA . GLN A 1 564 ? -8.302 -34.083 48.533 1.00 27.64 564 GLN A CA 1
ATOM 4442 C C . GLN A 1 564 ? -8.855 -34.070 49.957 1.00 27.56 564 GLN A C 1
ATOM 4443 O O . GLN A 1 564 ? -9.697 -33.239 50.301 1.00 23.76 564 GLN A O 1
ATOM 4449 N N . LYS A 1 565 ? -8.354 -34.991 50.795 1.00 26.72 565 LYS A N 1
ATOM 4450 C CA . LYS A 1 565 ? -8.689 -35.075 52.214 1.00 24.42 565 LYS A CA 1
ATOM 4451 C C . LYS A 1 565 ? -8.119 -33.839 52.936 1.00 28.45 565 LYS A C 1
ATOM 4452 O O . LYS A 1 565 ? -7.150 -33.277 52.437 1.00 27.70 565 LYS A O 1
ATOM 4458 N N . PRO A 1 566 ? -8.658 -33.405 54.103 1.00 27.41 566 PRO A N 1
ATOM 4459 C CA . PRO A 1 566 ? -8.031 -32.255 54.812 1.00 26.20 566 PRO A CA 1
ATOM 4460 C C . PRO A 1 566 ? -6.696 -32.669 55.453 1.00 34.78 566 PRO A C 1
ATOM 4461 O O . PRO A 1 566 ? -6.490 -33.847 55.734 1.00 35.71 566 PRO A O 1
ATOM 4465 N N . ARG A 1 567 ? -5.796 -31.722 55.672 1.00 33.78 567 ARG A N 1
ATOM 4466 C CA . ARG A 1 567 ? -4.516 -32.005 56.304 1.00 35.59 567 ARG A CA 1
ATOM 4467 C C . ARG A 1 567 ? -4.593 -31.445 57.716 1.00 48.84 567 ARG A C 1
ATOM 4468 O O . ARG A 1 567 ? -3.980 -30.418 58.016 1.00 50.96 567 ARG A O 1
ATOM 4476 N N . ASN A 1 568 ? -5.373 -32.096 58.575 1.00 50.40 568 ASN A N 1
ATOM 4477 C CA . ASN A 1 568 ? -5.574 -31.670 59.963 1.00 53.44 568 ASN A CA 1
ATOM 4478 C C . ASN A 1 568 ? -4.342 -31.850 60.851 1.00 61.38 568 ASN A C 1
ATOM 4479 O O . ASN A 1 568 ? -3.683 -32.884 60.804 1.00 61.42 568 ASN A O 1
ATOM 4484 N N . ILE A 1 569 ? -4.015 -30.798 61.614 1.00 63.22 569 ILE A N 1
ATOM 4485 C CA . ILE A 1 569 ? -2.886 -30.695 62.554 1.00 64.98 569 ILE A CA 1
ATOM 4486 C C . ILE A 1 569 ? -3.488 -30.363 63.937 1.00 69.47 569 ILE A C 1
ATOM 4487 O O . ILE A 1 569 ? -4.438 -29.580 64.015 1.00 67.72 569 ILE A O 1
ATOM 4492 N N . LYS A 1 570 ? -2.926 -30.936 65.017 1.00 68.09 570 LYS A N 1
ATOM 4493 C CA . LYS A 1 570 ? -3.398 -30.782 66.404 1.00 68.62 570 LYS A CA 1
ATOM 4494 C C . LYS A 1 570 ? -3.828 -29.332 66.810 1.00 68.97 570 LYS A C 1
ATOM 4495 O O . LYS A 1 570 ? -5.028 -29.055 66.821 1.00 69.88 570 LYS A O 1
ATOM 4501 N N . GLY A 1 571 ? -2.874 -28.442 67.081 1.00 61.25 571 GLY A N 1
ATOM 4502 C CA . GLY A 1 571 ? -3.108 -27.071 67.531 1.00 60.83 571 GLY A CA 1
ATOM 4503 C C . GLY A 1 571 ? -3.644 -26.095 66.501 1.00 64.32 571 GLY A C 1
ATOM 4504 O O . GLY A 1 571 ? -3.518 -24.878 66.670 1.00 65.05 571 GLY A O 1
ATOM 4505 N N . LYS A 1 572 ? -4.252 -26.625 65.432 1.00 56.42 572 LYS A N 1
ATOM 4506 C CA . LYS A 1 572 ? -4.848 -25.870 64.342 1.00 51.89 572 LYS A CA 1
ATOM 4507 C C . LYS A 1 572 ? -6.356 -26.234 64.217 1.00 50.92 572 LYS A C 1
ATOM 4508 O O . LYS A 1 572 ? -6.703 -27.408 64.404 1.00 48.90 572 LYS A O 1
ATOM 4514 N N . PRO A 1 573 ? -7.247 -25.255 63.861 1.00 43.28 573 PRO A N 1
ATOM 4515 C CA . PRO A 1 573 ? -8.680 -25.554 63.665 1.00 40.84 573 PRO A CA 1
ATOM 4516 C C . PRO A 1 573 ? -8.915 -26.655 62.618 1.00 45.35 573 PRO A C 1
ATOM 4517 O O . PRO A 1 573 ? -8.169 -26.724 61.644 1.00 45.85 573 PRO A O 1
ATOM 4521 N N . GLU A 1 574 ? -10.002 -27.459 62.784 1.00 38.85 574 GLU A N 1
ATOM 4522 C CA . GLU A 1 574 ? -10.432 -28.596 61.940 1.00 38.61 574 GLU A CA 1
ATOM 4523 C C . GLU A 1 574 ? -10.945 -28.210 60.541 1.00 37.75 574 GLU A C 1
ATOM 4524 O O . GLU A 1 574 ? -11.695 -27.243 60.421 1.00 38.44 574 GLU A O 1
ATOM 4530 N N . ALA A 1 575 ? -10.564 -28.982 59.490 1.00 32.16 575 ALA A N 1
ATOM 4531 C CA . ALA A 1 575 ? -11.085 -28.797 58.120 1.00 29.45 575 ALA A CA 1
ATOM 4532 C C . ALA A 1 575 ? -11.709 -30.098 57.597 1.00 37.51 575 ALA A C 1
ATOM 4533 O O . ALA A 1 575 ? -11.427 -31.190 58.129 1.00 36.31 575 ALA A O 1
ATOM 4535 N N . HIS A 1 576 ? -12.577 -29.983 56.571 1.00 28.99 576 HIS A N 1
ATOM 4536 C CA . HIS A 1 576 ? -13.300 -31.129 56.026 1.00 27.53 576 HIS A CA 1
ATOM 4537 C C . HIS A 1 576 ? -12.743 -31.627 54.684 1.00 30.73 576 HIS A C 1
ATOM 4538 O O . HIS A 1 576 ? -12.900 -32.796 54.360 1.00 27.28 576 HIS A O 1
ATOM 4545 N N . PHE A 1 577 ? -12.076 -30.756 53.917 1.00 26.72 577 PHE A N 1
ATOM 4546 C CA . PHE A 1 577 ? -11.409 -31.131 52.673 1.00 23.81 577 PHE A CA 1
ATOM 4547 C C . PHE A 1 577 ? -10.312 -30.114 52.352 1.00 30.76 577 PHE A C 1
ATOM 4548 O O . PHE A 1 577 ? -10.256 -29.040 52.961 1.00 28.22 577 PHE A O 1
ATOM 4556 N N . SER A 1 578 ? -9.447 -30.461 51.392 1.00 25.07 578 SER A N 1
ATOM 4557 C CA . SER A 1 578 ? -8.436 -29.563 50.888 1.00 22.76 578 SER A CA 1
ATOM 4558 C C . SER A 1 578 ? -8.579 -29.451 49.349 1.00 25.98 578 SER A C 1
ATOM 4559 O O . SER A 1 578 ? -9.009 -30.392 48.663 1.00 20.61 578 SER A O 1
ATOM 4562 N N . LEU A 1 579 ? -8.313 -28.258 48.847 1.00 24.13 579 LEU A N 1
ATOM 4563 C CA . LEU A 1 579 ? -8.434 -27.956 47.427 1.00 23.59 579 LEU A CA 1
ATOM 4564 C C . LEU A 1 579 ? -7.063 -27.529 46.907 1.00 27.30 579 LEU A C 1
ATOM 4565 O O . LEU A 1 579 ? -6.430 -26.649 47.491 1.00 27.80 579 LEU A O 1
ATOM 4570 N N . ILE A 1 580 ? -6.582 -28.178 45.840 1.00 25.38 580 ILE A N 1
ATOM 4571 C CA . ILE A 1 580 ? -5.293 -27.794 45.252 1.00 24.42 580 ILE A CA 1
ATOM 4572 C C . ILE A 1 580 ? -5.497 -26.595 44.324 1.00 22.86 580 ILE A C 1
ATOM 4573 O O . ILE A 1 580 ? -5.837 -26.766 43.142 1.00 24.26 580 ILE A O 1
ATOM 4578 N N . HIS A 1 581 ? -5.345 -25.379 44.881 1.00 17.37 581 HIS A N 1
ATOM 4579 C CA . HIS A 1 581 ? -5.458 -24.133 44.108 1.00 17.29 581 HIS A CA 1
ATOM 4580 C C . HIS A 1 581 ? -4.134 -23.862 43.384 1.00 21.20 581 HIS A C 1
ATOM 4581 O O . HIS A 1 581 ? -3.120 -24.461 43.726 1.00 21.42 581 HIS A O 1
ATOM 4588 N N . TYR A 1 582 ? -4.139 -22.932 42.413 1.00 22.00 582 TYR A N 1
ATOM 4589 C CA . TYR A 1 582 ? -2.952 -22.547 41.628 1.00 21.02 582 TYR A CA 1
ATOM 4590 C C . TYR A 1 582 ? -1.796 -22.068 42.517 1.00 21.27 582 TYR A C 1
ATOM 4591 O O . TYR A 1 582 ? -0.641 -22.399 42.248 1.00 20.93 582 TYR A O 1
ATOM 4600 N N . ALA A 1 583 ? -2.128 -21.286 43.577 1.00 18.67 583 ALA A N 1
ATOM 4601 C CA . ALA A 1 583 ? -1.197 -20.666 44.518 1.00 16.68 583 ALA A CA 1
ATOM 4602 C C . ALA A 1 583 ? -0.953 -21.488 45.786 1.00 26.19 583 ALA A C 1
ATOM 4603 O O . ALA A 1 583 ? -0.137 -21.097 46.621 1.00 26.21 583 ALA A O 1
ATOM 4605 N N . GLY A 1 584 ? -1.621 -22.632 45.903 1.00 25.33 584 GLY A N 1
ATOM 4606 C CA . GLY A 1 584 ? -1.438 -23.512 47.049 1.00 22.72 584 GLY A CA 1
ATOM 4607 C C . GLY A 1 584 ? -2.625 -24.369 47.406 1.00 30.13 584 GLY A C 1
ATOM 4608 O O . GLY A 1 584 ? -3.718 -24.189 46.871 1.00 31.05 584 GLY A O 1
ATOM 4609 N N . THR A 1 585 ? -2.399 -25.323 48.319 1.00 30.15 585 THR A N 1
ATOM 4610 C CA . THR A 1 585 ? -3.416 -26.230 48.841 1.00 29.53 585 THR A CA 1
ATOM 4611 C C . THR A 1 585 ? -4.050 -25.553 50.054 1.00 31.02 585 THR A C 1
ATOM 4612 O O . THR A 1 585 ? -3.340 -25.108 50.969 1.00 31.27 585 THR A O 1
ATOM 4616 N N . VAL A 1 586 ? -5.384 -25.433 50.030 1.00 23.98 586 VAL A N 1
ATOM 4617 C CA . VAL A 1 586 ? -6.154 -24.781 51.088 1.00 22.69 586 VAL A CA 1
ATOM 4618 C C . VAL A 1 586 ? -7.107 -25.788 51.704 1.00 29.27 586 VAL A C 1
ATOM 4619 O O . VAL A 1 586 ? -7.817 -26.486 50.983 1.00 29.75 586 VAL A O 1
ATOM 4623 N N . ASP A 1 587 ? -7.131 -25.843 53.044 1.00 28.56 587 ASP A N 1
ATOM 4624 C CA . ASP A 1 587 ? -8.005 -26.704 53.843 1.00 24.40 587 ASP A CA 1
ATOM 4625 C C . ASP A 1 587 ? -9.252 -25.926 54.215 1.00 26.87 587 ASP A C 1
ATOM 4626 O O . ASP A 1 587 ? -9.163 -24.911 54.923 1.00 28.45 587 ASP A O 1
ATOM 4631 N N . TYR A 1 588 ? -10.414 -26.383 53.728 1.00 22.86 588 TYR A N 1
ATOM 4632 C CA . TYR A 1 588 ? -11.698 -25.729 53.994 1.00 22.21 588 TYR A CA 1
ATOM 4633 C C . TYR A 1 588 ? -12.537 -26.401 55.068 1.00 30.83 588 TYR A C 1
ATOM 4634 O O . TYR A 1 588 ? -12.654 -27.628 55.094 1.00 27.84 588 TYR A O 1
ATOM 4643 N N . ASN A 1 589 ? -13.124 -25.572 55.944 1.00 27.02 589 ASN A N 1
ATOM 4644 C CA . ASN A 1 589 ? -14.066 -25.965 56.985 1.00 26.89 589 ASN A CA 1
ATOM 4645 C C . ASN A 1 589 ? -15.432 -25.650 56.379 1.00 26.35 589 ASN A C 1
ATOM 4646 O O . ASN A 1 589 ? -15.659 -24.536 55.896 1.00 21.59 589 ASN A O 1
ATOM 4651 N N . ILE A 1 590 ? -16.329 -26.631 56.438 1.00 24.00 590 ILE A N 1
ATOM 4652 C CA . ILE A 1 590 ? -17.633 -26.688 55.790 1.00 25.52 590 ILE A CA 1
ATOM 4653 C C . ILE A 1 590 ? -18.848 -26.260 56.657 1.00 26.97 590 ILE A C 1
ATOM 4654 O O . ILE A 1 590 ? -19.947 -26.106 56.096 1.00 23.83 590 ILE A O 1
ATOM 4659 N N . ILE A 1 591 ? -18.659 -26.057 57.980 1.00 23.25 591 ILE A N 1
ATOM 4660 C CA . ILE A 1 591 ? -19.739 -25.652 58.904 1.00 24.60 591 ILE A CA 1
ATOM 4661 C C . ILE A 1 591 ? -20.389 -24.314 58.504 1.00 30.46 591 ILE A C 1
ATOM 4662 O O . ILE A 1 591 ? -19.687 -23.323 58.281 1.00 28.20 591 ILE A O 1
ATOM 4667 N N . GLY A 1 592 ? -21.723 -24.322 58.428 1.00 28.24 592 GLY A N 1
ATOM 4668 C CA . GLY A 1 592 ? -22.548 -23.153 58.146 1.00 26.88 592 GLY A CA 1
ATOM 4669 C C . GLY A 1 592 ? -22.623 -22.697 56.714 1.00 28.56 592 GLY A C 1
ATOM 4670 O O . GLY A 1 592 ? -23.240 -21.660 56.452 1.00 27.68 592 GLY A O 1
ATOM 4671 N N . TRP A 1 593 ? -22.021 -23.477 55.767 1.00 23.64 593 TRP A N 1
ATOM 4672 C CA . TRP A 1 593 ? -22.013 -23.127 54.344 1.00 23.82 593 TRP A CA 1
ATOM 4673 C C . TRP A 1 593 ? -23.411 -23.052 53.731 1.00 30.38 593 TRP A C 1
ATOM 4674 O O . TRP A 1 593 ? -23.641 -22.145 52.925 1.00 33.61 593 TRP A O 1
ATOM 4685 N N . LEU A 1 594 ? -24.353 -23.949 54.145 1.00 24.80 594 LEU A N 1
ATOM 4686 C CA . LEU A 1 594 ? -25.752 -23.929 53.667 1.00 23.75 594 LEU A CA 1
ATOM 4687 C C . LEU A 1 594 ? -26.438 -22.609 54.042 1.00 31.62 594 LEU A C 1
ATOM 4688 O O . LEU A 1 594 ? -27.037 -21.957 53.175 1.00 33.42 594 LEU A O 1
ATOM 4693 N N . GLN A 1 595 ? -26.304 -22.198 55.326 1.00 29.69 595 GLN A N 1
ATOM 4694 C CA . GLN A 1 595 ? -26.838 -20.948 55.876 1.00 30.23 595 GLN A CA 1
ATOM 4695 C C . GLN A 1 595 ? -26.214 -19.727 55.226 1.00 28.99 595 GLN A C 1
ATOM 4696 O O . GLN A 1 595 ? -26.946 -18.811 54.849 1.00 29.22 595 GLN A O 1
ATOM 4702 N N . LYS A 1 596 ? -24.868 -19.732 55.060 1.00 24.80 596 LYS A N 1
ATOM 4703 C CA . LYS A 1 596 ? -24.121 -18.671 54.373 1.00 24.15 596 LYS A CA 1
ATOM 4704 C C . LYS A 1 596 ? -24.576 -18.549 52.918 1.00 28.45 596 LYS A C 1
ATOM 4705 O O . LYS A 1 596 ? -24.666 -17.439 52.405 1.00 32.86 596 LYS A O 1
ATOM 4711 N N . ASN A 1 597 ? -24.878 -19.680 52.256 1.00 25.16 597 ASN A N 1
ATOM 4712 C CA . ASN A 1 597 ? -25.313 -19.639 50.863 1.00 23.72 597 ASN A CA 1
ATOM 4713 C C . ASN A 1 597 ? -26.754 -19.125 50.688 1.00 31.40 597 ASN A C 1
ATOM 4714 O O . ASN A 1 597 ? -27.016 -18.363 49.761 1.00 34.52 597 ASN A O 1
ATOM 4719 N N . LYS A 1 598 ? -27.678 -19.537 51.569 1.00 28.83 598 LYS A N 1
ATOM 4720 C CA . LYS A 1 598 ? -29.083 -19.124 51.502 1.00 27.11 598 LYS A CA 1
ATOM 4721 C C . LYS A 1 598 ? -29.265 -17.686 51.976 1.00 36.04 598 LYS A C 1
ATOM 4722 O O . LYS A 1 598 ? -30.062 -16.948 51.396 1.00 38.05 598 LYS A O 1
ATOM 4728 N N . ASP A 1 599 ? -28.485 -17.283 52.999 1.00 32.72 599 ASP A N 1
ATOM 4729 C CA . ASP A 1 599 ? -28.478 -15.955 53.592 1.00 33.01 599 ASP A CA 1
ATOM 4730 C C . ASP A 1 599 ? -29.926 -15.543 53.964 1.00 35.56 599 ASP A C 1
ATOM 4731 O O . ASP A 1 599 ? -30.422 -14.540 53.460 1.00 36.94 599 ASP A O 1
ATOM 4736 N N . PRO A 1 600 ? -30.653 -16.332 54.788 1.00 36.14 600 PRO A N 1
ATOM 4737 C CA . PRO A 1 600 ? -32.056 -15.966 55.092 1.00 34.63 600 PRO A CA 1
ATOM 4738 C C . PRO A 1 600 ? -32.187 -14.784 56.049 1.00 35.25 600 PRO A C 1
ATOM 4739 O O . PRO A 1 600 ? -31.268 -14.540 56.838 1.00 37.20 600 PRO A O 1
ATOM 4743 N N . LEU A 1 601 ? -33.318 -14.051 55.974 1.00 26.94 601 LEU A N 1
ATOM 4744 C CA . LEU A 1 601 ? -33.584 -12.865 56.803 1.00 26.36 601 LEU A CA 1
ATOM 4745 C C . LEU A 1 601 ? -34.961 -12.904 57.421 1.00 26.04 601 LEU A C 1
ATOM 4746 O O . LEU A 1 601 ? -35.909 -13.336 56.776 1.00 25.70 601 LEU A O 1
ATOM 4751 N N . ASN A 1 602 ? -35.071 -12.440 58.674 1.00 25.02 602 ASN A N 1
ATOM 4752 C CA . ASN A 1 602 ? -36.331 -12.287 59.413 1.00 26.86 602 ASN A CA 1
ATOM 4753 C C . ASN A 1 602 ? -37.122 -11.168 58.668 1.00 32.14 602 ASN A C 1
ATOM 4754 O O . ASN A 1 602 ? -36.721 -9.999 58.701 1.00 27.53 602 ASN A O 1
ATOM 4759 N N . GLU A 1 603 ? -38.200 -11.542 57.960 1.00 30.08 603 GLU A N 1
ATOM 4760 C CA . GLU A 1 603 ? -38.987 -10.612 57.130 1.00 28.68 603 GLU A CA 1
ATOM 4761 C C . GLU A 1 603 ? -39.918 -9.691 57.932 1.00 32.89 603 GLU A C 1
ATOM 4762 O O . GLU A 1 603 ? -40.395 -8.689 57.391 1.00 25.83 603 GLU A O 1
ATOM 4768 N N . THR A 1 604 ? -40.140 -9.996 59.230 1.00 35.09 604 THR A N 1
ATOM 4769 C CA . THR A 1 604 ? -40.934 -9.141 60.112 1.00 35.30 604 THR A CA 1
ATOM 4770 C C . THR A 1 604 ? -40.117 -7.867 60.416 1.00 40.49 604 THR A C 1
ATOM 4771 O O . THR A 1 604 ? -40.651 -6.760 60.320 1.00 39.84 604 THR A O 1
ATOM 4775 N N . VAL A 1 605 ? -38.814 -8.038 60.741 1.00 32.02 605 VAL A N 1
ATOM 4776 C CA . VAL A 1 605 ? -37.907 -6.929 61.026 1.00 29.46 605 VAL A CA 1
ATOM 4777 C C . VAL A 1 605 ? -37.600 -6.143 59.744 1.00 34.89 605 VAL A C 1
ATOM 4778 O O . VAL A 1 605 ? -37.462 -4.921 59.808 1.00 32.95 605 VAL A O 1
ATOM 4782 N N . VAL A 1 606 ? -37.548 -6.828 58.572 1.00 33.99 606 VAL A N 1
ATOM 4783 C CA . VAL A 1 606 ? -37.301 -6.156 57.290 1.00 33.15 606 VAL A CA 1
ATOM 4784 C C . VAL A 1 606 ? -38.459 -5.187 56.991 1.00 38.25 606 VAL A C 1
ATOM 4785 O O . VAL A 1 606 ? -38.208 -4.088 56.504 1.00 38.49 606 VAL A O 1
ATOM 4789 N N . ASP A 1 607 ? -39.706 -5.565 57.348 1.00 32.82 607 ASP A N 1
ATOM 4790 C CA . ASP A 1 607 ? -40.885 -4.718 57.161 1.00 34.66 607 ASP A CA 1
ATOM 4791 C C . ASP A 1 607 ? -40.797 -3.466 58.054 1.00 42.98 607 ASP A C 1
ATOM 4792 O O . ASP A 1 607 ? -41.194 -2.377 57.620 1.00 45.83 607 ASP A O 1
ATOM 4797 N N . LEU A 1 608 ? -40.217 -3.610 59.269 1.00 36.58 608 LEU A N 1
ATOM 4798 C CA . LEU A 1 608 ? -39.998 -2.502 60.197 1.00 34.80 608 LEU A CA 1
ATOM 4799 C C . LEU A 1 608 ? -38.956 -1.564 59.624 1.00 38.86 608 LEU A C 1
ATOM 4800 O O . LEU A 1 608 ? -39.126 -0.352 59.729 1.00 42.35 608 LEU A O 1
ATOM 4805 N N . TYR A 1 609 ? -37.909 -2.111 58.972 1.00 33.33 609 TYR A N 1
ATOM 4806 C CA . TYR A 1 609 ? -36.868 -1.316 58.297 1.00 30.97 609 TYR A CA 1
ATOM 4807 C C . TYR A 1 609 ? -37.512 -0.508 57.147 1.00 35.36 609 TYR A C 1
ATOM 4808 O O . TYR A 1 609 ? -37.213 0.669 56.991 1.00 35.96 609 TYR A O 1
ATOM 4817 N N . LYS A 1 610 ? -38.436 -1.130 56.381 1.00 32.86 610 LYS A N 1
ATOM 4818 C CA . LYS A 1 610 ? -39.170 -0.470 55.292 1.00 31.41 610 LYS A CA 1
ATOM 4819 C C . LYS A 1 610 ? -40.035 0.731 55.791 1.00 35.27 610 LYS A C 1
ATOM 4820 O O . LYS A 1 610 ? -40.176 1.726 55.078 1.00 32.05 610 LYS A O 1
ATOM 4826 N N . LYS A 1 611 ? -40.580 0.634 57.020 1.00 34.88 611 LYS A N 1
ATOM 4827 C CA . LYS A 1 611 ? -41.429 1.655 57.642 1.00 35.95 611 LYS A CA 1
ATOM 4828 C C . LYS A 1 611 ? -40.646 2.571 58.625 1.00 37.84 611 LYS A C 1
ATOM 4829 O O . LYS A 1 611 ? -41.252 3.277 59.428 1.00 39.98 611 LYS A O 1
ATOM 4835 N N . SER A 1 612 ? -39.308 2.568 58.538 1.00 32.00 612 SER A N 1
ATOM 4836 C CA . SER A 1 612 ? -38.417 3.365 59.389 1.00 31.03 612 SER A CA 1
ATOM 4837 C C . SER A 1 612 ? -38.589 4.864 59.162 1.00 37.26 612 SER A C 1
ATOM 4838 O O . SER A 1 612 ? -38.753 5.291 58.012 1.00 40.13 612 SER A O 1
ATOM 4841 N N . SER A 1 613 ? -38.482 5.664 60.251 1.00 30.66 613 SER A N 1
ATOM 4842 C CA . SER A 1 613 ? -38.521 7.130 60.148 1.00 34.61 613 SER A CA 1
ATOM 4843 C C . SER A 1 613 ? -37.186 7.712 59.635 1.00 45.12 613 SER A C 1
ATOM 4844 O O . SER A 1 613 ? -37.143 8.873 59.226 1.00 50.73 613 SER A O 1
ATOM 4847 N N . LEU A 1 614 ? -36.108 6.895 59.631 1.00 42.05 614 LEU A N 1
ATOM 4848 C CA . LEU A 1 614 ? -34.791 7.254 59.085 1.00 41.97 614 LEU A CA 1
ATOM 4849 C C . LEU A 1 614 ? -34.829 6.849 57.590 1.00 40.45 614 LEU A C 1
ATOM 4850 O O . LEU A 1 614 ? -34.798 5.661 57.270 1.00 37.35 614 LEU A O 1
ATOM 4855 N N . LYS A 1 615 ? -34.974 7.844 56.701 1.00 37.84 615 LYS A N 1
ATOM 4856 C CA . LYS A 1 615 ? -35.094 7.716 55.241 1.00 37.02 615 LYS A CA 1
ATOM 4857 C C . LYS A 1 615 ? -34.054 6.767 54.620 1.00 40.36 615 LYS A C 1
ATOM 4858 O O . LYS A 1 615 ? -34.409 5.989 53.723 1.00 39.76 615 LYS A O 1
ATOM 4864 N N . MET A 1 616 ? -32.797 6.807 55.102 1.00 37.81 616 MET A N 1
ATOM 4865 C CA . MET A 1 616 ? -31.751 5.923 54.583 1.00 38.02 616 MET A CA 1
ATOM 4866 C C . MET A 1 616 ? -32.071 4.444 54.788 1.00 40.58 616 MET A C 1
ATOM 4867 O O . MET A 1 616 ? -32.027 3.681 53.814 1.00 41.40 616 MET A O 1
ATOM 4872 N N . LEU A 1 617 ? -32.447 4.050 56.019 1.00 31.59 617 LEU A N 1
ATOM 4873 C CA . LEU A 1 617 ? -32.783 2.649 56.315 1.00 29.26 617 LEU A CA 1
ATOM 4874 C C . LEU A 1 617 ? -34.005 2.195 55.543 1.00 37.83 617 LEU A C 1
ATOM 4875 O O . LEU A 1 617 ? -34.029 1.071 55.038 1.00 42.07 617 LEU A O 1
ATOM 4880 N N . SER A 1 618 ? -34.983 3.095 55.389 1.00 35.51 618 SER A N 1
ATOM 4881 C CA . SER A 1 618 ? -36.203 2.851 54.619 1.00 36.13 618 SER A CA 1
ATOM 4882 C C . SER A 1 618 ? -35.866 2.535 53.129 1.00 40.96 618 SER A C 1
ATOM 4883 O O . SER A 1 618 ? -36.412 1.592 52.552 1.00 35.15 618 SER A O 1
ATOM 4886 N N . SER A 1 619 ? -34.940 3.309 52.537 1.00 41.12 619 SER A N 1
ATOM 4887 C CA . SER A 1 619 ? -34.540 3.121 51.144 1.00 41.99 619 SER A CA 1
ATOM 4888 C C . SER A 1 619 ? -33.648 1.895 50.931 1.00 46.95 619 SER A C 1
ATOM 4889 O O . SER A 1 619 ? -33.735 1.278 49.872 1.00 48.00 619 SER A O 1
ATOM 4892 N N . LEU A 1 620 ? -32.836 1.503 51.941 1.00 40.93 620 LEU A N 1
ATOM 4893 C CA . LEU A 1 620 ? -31.947 0.331 51.847 1.00 34.85 620 LEU A CA 1
ATOM 4894 C C . LEU A 1 620 ? -32.720 -0.962 51.634 1.00 36.94 620 LEU A C 1
ATOM 4895 O O . LEU A 1 620 ? -32.181 -1.893 51.040 1.00 37.64 620 LEU A O 1
ATOM 4900 N N . PHE A 1 621 ? -33.972 -1.021 52.138 1.00 36.26 621 PHE A N 1
ATOM 4901 C CA . PHE A 1 621 ? -34.832 -2.200 52.094 1.00 36.21 621 PHE A CA 1
ATOM 4902 C C . PHE A 1 621 ? -36.097 -2.010 51.242 1.00 52.02 621 PHE A C 1
ATOM 4903 O O . PHE A 1 621 ? -36.971 -2.876 51.248 1.00 52.65 621 PHE A O 1
ATOM 4911 N N . ALA A 1 622 ? -36.155 -0.913 50.449 1.00 55.72 622 ALA A N 1
ATOM 4912 C CA . ALA A 1 622 ? -37.275 -0.595 49.556 1.00 62.50 622 ALA A CA 1
ATOM 4913 C C . ALA A 1 622 ? -37.169 -1.388 48.259 1.00 94.96 622 ALA A C 1
ATOM 4914 O O . ALA A 1 622 ? -37.397 -2.596 48.249 1.00 67.47 622 ALA A O 1
ATOM 4916 N N . GLN A 1 645 ? -30.836 -16.233 43.944 1.00 59.68 645 GLN A N 1
ATOM 4917 C CA . GLN A 1 645 ? -31.354 -16.952 45.108 1.00 58.06 645 GLN A CA 1
ATOM 4918 C C . GLN A 1 645 ? -30.250 -17.123 46.161 1.00 59.06 645 GLN A C 1
ATOM 4919 O O . GLN A 1 645 ? -30.453 -16.764 47.325 1.00 64.45 645 GLN A O 1
ATOM 4925 N N . THR A 1 646 ? -29.080 -17.662 45.743 1.00 44.37 646 THR A N 1
ATOM 4926 C CA . THR A 1 646 ? -27.938 -17.941 46.618 1.00 39.20 646 THR A CA 1
ATOM 4927 C C . THR A 1 646 ? -26.698 -17.088 46.309 1.00 41.80 646 THR A C 1
ATOM 4928 O O . THR A 1 646 ? -26.580 -16.532 45.214 1.00 41.84 646 THR A O 1
ATOM 4932 N N . VAL A 1 647 ? -25.771 -16.996 47.287 1.00 32.82 647 VAL A N 1
ATOM 4933 C CA . VAL A 1 647 ? -24.502 -16.262 47.172 1.00 26.78 647 VAL A CA 1
ATOM 4934 C C . VAL A 1 647 ? -23.622 -16.880 46.063 1.00 30.30 647 VAL A C 1
ATOM 4935 O O . VAL A 1 647 ? -23.081 -16.140 45.237 1.00 27.56 647 VAL A O 1
ATOM 4939 N N . SER A 1 648 ? -23.465 -18.221 46.057 1.00 25.73 648 SER A N 1
ATOM 4940 C CA . SER A 1 648 ? -22.651 -18.910 45.051 1.00 25.11 648 SER A CA 1
ATOM 4941 C C . SER A 1 648 ? -23.157 -18.680 43.620 1.00 30.60 648 SER A C 1
ATOM 4942 O O . SER A 1 648 ? -22.340 -18.481 42.721 1.00 29.84 648 SER A O 1
ATOM 4945 N N . ALA A 1 649 ? -24.493 -18.649 43.426 1.00 26.28 649 ALA A N 1
ATOM 4946 C CA . ALA A 1 649 ? -25.119 -18.388 42.130 1.00 27.19 649 ALA A CA 1
ATOM 4947 C C . ALA A 1 649 ? -24.849 -16.944 41.691 1.00 31.86 649 ALA A C 1
ATOM 4948 O O . ALA A 1 649 ? -24.495 -16.714 40.536 1.00 34.67 649 ALA A O 1
ATOM 4950 N N . LEU A 1 650 ? -25.016 -15.986 42.605 1.00 28.53 650 LEU A N 1
ATOM 4951 C CA . LEU A 1 650 ? -24.769 -14.563 42.363 1.00 31.99 650 LEU A CA 1
ATOM 4952 C C . LEU A 1 650 ? -23.271 -14.299 42.080 1.00 35.81 650 LEU A C 1
ATOM 4953 O O . LEU A 1 650 ? -22.956 -13.534 41.173 1.00 36.92 650 LEU A O 1
ATOM 4958 N N . HIS A 1 651 ? -22.364 -14.965 42.820 1.00 29.45 651 HIS A N 1
ATOM 4959 C CA . HIS A 1 651 ? -20.916 -14.857 42.645 1.00 29.06 651 HIS A CA 1
ATOM 4960 C C . HIS A 1 651 ? -20.504 -15.342 41.239 1.00 33.21 651 HIS A C 1
ATOM 4961 O O . HIS A 1 651 ? -19.828 -14.614 40.504 1.00 28.48 651 HIS A O 1
ATOM 4968 N N . ARG A 1 652 ? -20.956 -16.561 40.867 1.00 32.75 652 ARG A N 1
ATOM 4969 C CA . ARG A 1 652 ? -20.723 -17.202 39.566 1.00 30.90 652 ARG A CA 1
ATOM 4970 C C . ARG A 1 652 ? -21.192 -16.309 38.407 1.00 32.25 652 ARG A C 1
ATOM 4971 O O . ARG A 1 652 ? -20.480 -16.194 37.414 1.00 28.29 652 ARG A O 1
ATOM 4979 N N . GLU A 1 653 ? -22.345 -15.631 38.571 1.00 34.84 653 GLU A N 1
ATOM 4980 C CA . GLU A 1 653 ? -22.908 -14.712 37.596 1.00 36.84 653 GLU A CA 1
ATOM 4981 C C . GLU A 1 653 ? -22.109 -13.431 37.465 1.00 43.54 653 GLU A C 1
ATOM 4982 O O . GLU A 1 653 ? -21.915 -12.970 36.347 1.00 48.31 653 GLU A O 1
ATOM 4988 N N . ASN A 1 654 ? -21.621 -12.865 38.589 1.00 38.72 654 ASN A N 1
ATOM 4989 C CA . ASN A 1 654 ? -20.769 -11.665 38.604 1.00 34.97 654 ASN A CA 1
ATOM 4990 C C . ASN A 1 654 ? -19.453 -11.952 37.909 1.00 31.26 654 ASN A C 1
ATOM 4991 O O . ASN A 1 654 ? -19.014 -11.156 37.095 1.00 33.61 654 ASN A O 1
ATOM 4996 N N . LEU A 1 655 ? -18.833 -13.095 38.225 1.00 28.69 655 LEU A N 1
ATOM 4997 C CA . LEU A 1 655 ? -17.550 -13.505 37.669 1.00 30.48 655 LEU A CA 1
ATOM 4998 C C . LEU A 1 655 ? -17.553 -13.636 36.164 1.00 37.06 655 LEU A C 1
ATOM 4999 O O . LEU A 1 655 ? -16.711 -13.032 35.503 1.00 33.24 655 LEU A O 1
ATOM 5004 N N . ASN A 1 656 ? -18.495 -14.409 35.622 1.00 40.42 656 ASN A N 1
ATOM 5005 C CA . ASN A 1 656 ? -18.533 -14.676 34.191 1.00 44.47 656 ASN A CA 1
ATOM 5006 C C . ASN A 1 656 ? -18.987 -13.447 33.382 1.00 49.40 656 ASN A C 1
ATOM 5007 O O . ASN A 1 656 ? -18.543 -13.298 32.250 1.00 52.67 656 ASN A O 1
ATOM 5012 N N . LYS A 1 657 ? -19.751 -12.526 33.993 1.00 45.31 657 LYS A N 1
ATOM 5013 C CA . LYS A 1 657 ? -20.144 -11.256 33.391 1.00 43.79 657 LYS A CA 1
ATOM 5014 C C . LYS A 1 657 ? -18.940 -10.291 33.417 1.00 49.14 657 LYS A C 1
ATOM 5015 O O . LYS A 1 657 ? -18.813 -9.442 32.534 1.00 53.60 657 LYS A O 1
ATOM 5021 N N . LEU A 1 658 ? -18.071 -10.403 34.439 1.00 39.62 658 LEU A N 1
ATOM 5022 C CA . LEU A 1 658 ? -16.848 -9.607 34.516 1.00 36.29 658 LEU A CA 1
ATOM 5023 C C . LEU A 1 658 ? -15.875 -10.103 33.434 1.00 38.82 658 LEU A C 1
ATOM 5024 O O . LEU A 1 658 ? -15.323 -9.290 32.693 1.00 37.36 658 LEU A O 1
ATOM 5029 N N . MET A 1 659 ? -15.701 -11.434 33.329 1.00 34.48 659 MET A N 1
ATOM 5030 C CA . MET A 1 659 ? -14.839 -12.086 32.346 1.00 33.63 659 MET A CA 1
ATOM 5031 C C . MET A 1 659 ? -15.244 -11.756 30.896 1.00 33.18 659 MET A C 1
ATOM 5032 O O . MET A 1 659 ? -14.371 -11.747 30.033 1.00 32.11 659 MET A O 1
ATOM 5037 N N . THR A 1 660 ? -16.524 -11.429 30.630 1.00 33.45 660 THR A N 1
ATOM 5038 C CA . THR A 1 660 ? -16.926 -11.051 29.259 1.00 40.33 660 THR A CA 1
ATOM 5039 C C . THR A 1 660 ? -16.721 -9.540 28.991 1.00 44.74 660 THR A C 1
ATOM 5040 O O . THR A 1 660 ? -16.480 -9.179 27.840 1.00 50.36 660 THR A O 1
ATOM 5044 N N . ASN A 1 661 ? -16.780 -8.677 30.033 1.00 37.90 661 ASN A N 1
ATOM 5045 C CA . ASN A 1 661 ? -16.443 -7.260 29.919 1.00 38.31 661 ASN A CA 1
ATOM 5046 C C . ASN A 1 661 ? -14.949 -7.205 29.569 1.00 43.83 661 ASN A C 1
ATOM 5047 O O . ASN A 1 661 ? -14.571 -6.505 28.627 1.00 44.09 661 ASN A O 1
ATOM 5052 N N . LEU A 1 662 ? -14.121 -8.016 30.297 1.00 35.93 662 LEU A N 1
ATOM 5053 C CA . LEU A 1 662 ? -12.665 -8.123 30.121 1.00 31.32 662 LEU A CA 1
ATOM 5054 C C . LEU A 1 662 ? -12.272 -8.666 28.759 1.00 31.31 662 LEU A C 1
ATOM 5055 O O . LEU A 1 662 ? -11.273 -8.233 28.206 1.00 29.13 662 LEU A O 1
ATOM 5060 N N . ARG A 1 663 ? -13.086 -9.554 28.187 1.00 31.27 663 ARG A N 1
ATOM 5061 C CA . ARG A 1 663 ? -12.803 -10.132 26.880 1.00 33.21 663 ARG A CA 1
ATOM 5062 C C . ARG A 1 663 ? -12.912 -9.117 25.754 1.00 35.65 663 ARG A C 1
ATOM 5063 O O . ARG A 1 663 ? -12.189 -9.248 24.778 1.00 34.92 663 ARG A O 1
ATOM 5071 N N . SER A 1 664 ? -13.769 -8.087 25.915 1.00 36.21 664 SER A N 1
ATOM 5072 C CA . SER A 1 664 ? -13.962 -6.976 24.969 1.00 36.98 664 SER A CA 1
ATOM 5073 C C . SER A 1 664 ? -12.970 -5.807 25.235 1.00 40.24 664 SER A C 1
ATOM 5074 O O . SER A 1 664 ? -13.143 -4.718 24.691 1.00 43.24 664 SER A O 1
ATOM 5077 N N . THR A 1 665 ? -11.943 -6.028 26.080 1.00 30.25 665 THR A N 1
ATOM 5078 C CA . THR A 1 665 ? -10.904 -5.028 26.344 1.00 26.22 665 THR A CA 1
ATOM 5079 C C . THR A 1 665 ? -9.539 -5.625 25.998 1.00 23.05 665 THR A C 1
ATOM 5080 O O . THR A 1 665 ? -9.424 -6.837 25.922 1.00 20.68 665 THR A O 1
ATOM 5084 N N . HIS A 1 666 ? -8.505 -4.783 25.824 1.00 22.86 666 HIS A N 1
ATOM 5085 C CA . HIS A 1 666 ? -7.128 -5.244 25.654 1.00 20.67 666 HIS A CA 1
ATOM 5086 C C . HIS A 1 666 ? -6.565 -5.256 27.105 1.00 22.10 666 HIS A C 1
ATOM 5087 O O . HIS A 1 666 ? -6.461 -4.192 27.734 1.00 15.56 666 HIS A O 1
ATOM 5094 N N . PRO A 1 667 ? -6.251 -6.442 27.684 1.00 20.75 667 PRO A N 1
ATOM 5095 C CA . PRO A 1 667 ? -5.761 -6.464 29.070 1.00 17.12 667 PRO A CA 1
ATOM 5096 C C . PRO A 1 667 ? -4.277 -6.160 29.204 1.00 20.06 667 PRO A C 1
ATOM 5097 O O . PRO A 1 667 ? -3.501 -6.540 28.341 1.00 23.03 667 PRO A O 1
ATOM 5101 N N . HIS A 1 668 ? -3.892 -5.497 30.304 1.00 17.84 668 HIS A N 1
ATOM 5102 C CA . HIS A 1 668 ? -2.512 -5.170 30.692 1.00 17.76 668 HIS A CA 1
ATOM 5103 C C . HIS A 1 668 ? -2.349 -5.718 32.109 1.00 21.83 668 HIS A C 1
ATOM 5104 O O . HIS A 1 668 ? -3.122 -5.355 33.003 1.00 20.43 668 HIS A O 1
ATOM 5111 N N . PHE A 1 669 ? -1.388 -6.620 32.305 1.00 17.30 669 PHE A N 1
ATOM 5112 C CA . PHE A 1 669 ? -1.225 -7.267 33.608 1.00 16.80 669 PHE A CA 1
ATOM 5113 C C . PHE A 1 669 ? -0.104 -6.706 34.471 1.00 21.74 669 PHE A C 1
ATOM 5114 O O . PHE A 1 669 ? 0.986 -6.386 33.988 1.00 19.38 669 PHE A O 1
ATOM 5122 N N . VAL A 1 670 ? -0.406 -6.558 35.761 1.00 18.96 670 VAL A N 1
ATOM 5123 C CA . VAL A 1 670 ? 0.551 -6.112 36.771 1.00 17.80 670 VAL A CA 1
ATOM 5124 C C . VAL A 1 670 ? 0.562 -7.243 37.790 1.00 19.02 670 VAL A C 1
ATOM 5125 O O . VAL A 1 670 ? -0.481 -7.540 38.367 1.00 20.52 670 VAL A O 1
ATOM 5129 N N . ARG A 1 671 ? 1.716 -7.916 37.955 1.00 17.95 671 ARG A N 1
ATOM 5130 C CA . ARG A 1 671 ? 1.876 -9.065 38.851 1.00 16.70 671 ARG A CA 1
ATOM 5131 C C . ARG A 1 671 ? 2.555 -8.613 40.128 1.00 21.27 671 ARG A C 1
ATOM 5132 O O . ARG A 1 671 ? 3.770 -8.417 40.138 1.00 21.81 671 ARG A O 1
ATOM 5140 N N . CYS A 1 672 ? 1.764 -8.368 41.187 1.00 20.44 672 CYS A N 1
ATOM 5141 C CA . CYS A 1 672 ? 2.296 -7.927 42.487 1.00 20.19 672 CYS A CA 1
ATOM 5142 C C . CYS A 1 672 ? 2.821 -9.125 43.239 1.00 25.35 672 CYS A C 1
ATOM 5143 O O . CYS A 1 672 ? 2.147 -10.158 43.291 1.00 23.46 672 CYS A O 1
ATOM 5146 N N . ILE A 1 673 ? 4.032 -8.987 43.805 1.00 19.94 673 ILE A N 1
ATOM 5147 C CA . ILE A 1 673 ? 4.733 -10.057 44.509 1.00 22.20 673 ILE A CA 1
ATOM 5148 C C . ILE A 1 673 ? 5.004 -9.658 45.972 1.00 20.35 673 ILE A C 1
ATOM 5149 O O . ILE A 1 673 ? 5.477 -8.562 46.211 1.00 15.79 673 ILE A O 1
ATOM 5154 N N . ILE A 1 674 ? 4.728 -10.575 46.926 1.00 23.09 674 ILE A N 1
ATOM 5155 C CA . ILE A 1 674 ? 5.029 -10.460 48.362 1.00 24.43 674 ILE A CA 1
ATOM 5156 C C . ILE A 1 674 ? 6.505 -10.928 48.509 1.00 24.35 674 ILE A C 1
ATOM 5157 O O . ILE A 1 674 ? 6.804 -12.072 48.157 1.00 26.42 674 ILE A O 1
ATOM 5162 N N . PRO A 1 675 ? 7.437 -10.091 49.026 1.00 22.22 675 PRO A N 1
ATOM 5163 C CA . PRO A 1 675 ? 8.848 -10.532 49.094 1.00 22.22 675 PRO A CA 1
ATOM 5164 C C . PRO A 1 675 ? 9.222 -11.489 50.242 1.00 25.04 675 PRO A C 1
ATOM 5165 O O . PRO A 1 675 ? 10.165 -12.258 50.104 1.00 23.91 675 PRO A O 1
ATOM 5169 N N . ASN A 1 676 ? 8.543 -11.374 51.395 1.00 29.45 676 ASN A N 1
ATOM 5170 C CA . ASN A 1 676 ? 8.799 -12.149 52.619 1.00 29.96 676 ASN A CA 1
ATOM 5171 C C . ASN A 1 676 ? 7.524 -12.287 53.444 1.00 37.72 676 ASN A C 1
ATOM 5172 O O . ASN A 1 676 ? 6.547 -11.584 53.171 1.00 34.40 676 ASN A O 1
ATOM 5177 N N . GLU A 1 677 ? 7.526 -13.191 54.459 1.00 39.46 677 GLU A N 1
ATOM 5178 C CA . GLU A 1 677 ? 6.343 -13.445 55.294 1.00 39.18 677 GLU A CA 1
ATOM 5179 C C . GLU A 1 677 ? 6.247 -12.559 56.545 1.00 40.61 677 GLU A C 1
ATOM 5180 O O . GLU A 1 677 ? 5.294 -12.713 57.307 1.00 41.64 677 GLU A O 1
ATOM 5186 N N . THR A 1 678 ? 7.187 -11.614 56.745 1.00 39.15 678 THR A N 1
ATOM 5187 C CA . THR A 1 678 ? 7.212 -10.776 57.956 1.00 37.82 678 THR A CA 1
ATOM 5188 C C . THR A 1 678 ? 6.997 -9.247 57.759 1.00 40.47 678 THR A C 1
ATOM 5189 O O . THR A 1 678 ? 7.175 -8.504 58.728 1.00 39.27 678 THR A O 1
ATOM 5193 N N . LYS A 1 679 ? 6.604 -8.782 56.546 1.00 33.60 679 LYS A N 1
ATOM 5194 C CA . LYS A 1 679 ? 6.419 -7.358 56.212 1.00 32.47 679 LYS A CA 1
ATOM 5195 C C . LYS A 1 679 ? 7.732 -6.542 56.395 1.00 37.00 679 LYS A C 1
ATOM 5196 O O . LYS A 1 679 ? 7.698 -5.366 56.776 1.00 34.24 679 LYS A O 1
ATOM 5202 N N . SER A 1 680 ? 8.885 -7.183 56.123 1.00 33.38 680 SER A N 1
ATOM 5203 C CA . SER A 1 680 ? 10.209 -6.581 56.267 1.00 30.14 680 SER A CA 1
ATOM 5204 C C . SER A 1 680 ? 10.626 -5.869 54.974 1.00 31.95 680 SER A C 1
ATOM 5205 O O . SER A 1 680 ? 10.716 -6.514 53.924 1.00 29.90 680 SER A O 1
ATOM 5208 N N . PRO A 1 681 ? 10.874 -4.531 55.017 1.00 24.00 681 PRO A N 1
ATOM 5209 C CA . PRO A 1 681 ? 11.278 -3.830 53.794 1.00 21.65 681 PRO A CA 1
ATOM 5210 C C . PRO A 1 681 ? 12.636 -4.257 53.252 1.00 29.97 681 PRO A C 1
ATOM 5211 O O . PRO A 1 681 ? 13.581 -4.399 54.022 1.00 36.36 681 PRO A O 1
ATOM 5215 N N . GLY A 1 682 ? 12.737 -4.415 51.935 1.00 28.02 682 GLY A N 1
ATOM 5216 C CA . GLY A 1 682 ? 13.994 -4.748 51.265 1.00 28.14 682 GLY A CA 1
ATOM 5217 C C . GLY A 1 682 ? 14.539 -6.149 51.459 1.00 34.61 682 GLY A C 1
ATOM 5218 O O . GLY A 1 682 ? 15.648 -6.441 51.006 1.00 39.42 682 GLY A O 1
ATOM 5219 N N . VAL A 1 683 ? 13.768 -7.033 52.116 1.00 29.18 683 VAL A N 1
ATOM 5220 C CA . VAL A 1 683 ? 14.162 -8.426 52.378 1.00 26.73 683 VAL A CA 1
ATOM 5221 C C . VAL A 1 683 ? 13.426 -9.373 51.404 1.00 31.26 683 VAL A C 1
ATOM 5222 O O . VAL A 1 683 ? 12.199 -9.340 51.324 1.00 31.20 683 VAL A O 1
ATOM 5226 N N . ILE A 1 684 ? 14.181 -10.203 50.662 1.00 28.35 684 ILE A N 1
ATOM 5227 C CA . ILE A 1 684 ? 13.615 -11.210 49.759 1.00 26.03 684 ILE A CA 1
ATOM 5228 C C . ILE A 1 684 ? 13.821 -12.636 50.310 1.00 32.81 684 ILE A C 1
ATOM 5229 O O . ILE A 1 684 ? 14.928 -13.004 50.711 1.00 30.41 684 ILE A O 1
ATOM 5234 N N . ASP A 1 685 ? 12.726 -13.421 50.317 1.00 32.63 685 ASP A N 1
ATOM 5235 C CA . ASP A 1 685 ? 12.663 -14.845 50.669 1.00 30.19 685 ASP A CA 1
ATOM 5236 C C . ASP A 1 685 ? 12.583 -15.556 49.297 1.00 32.82 685 ASP A C 1
ATOM 5237 O O . ASP A 1 685 ? 11.523 -15.541 48.664 1.00 33.25 685 ASP A O 1
ATOM 5242 N N . ASN A 1 686 ? 13.719 -16.090 48.802 1.00 30.10 686 ASN A N 1
ATOM 5243 C CA . ASN A 1 686 ? 13.827 -16.739 47.482 1.00 29.97 686 ASN A CA 1
ATOM 5244 C C . ASN A 1 686 ? 12.730 -17.773 47.199 1.00 34.63 686 ASN A C 1
ATOM 5245 O O . ASN A 1 686 ? 12.051 -17.588 46.180 1.00 31.38 686 ASN A O 1
ATOM 5250 N N . PRO A 1 687 ? 12.507 -18.835 48.043 1.00 29.22 687 PRO A N 1
ATOM 5251 C CA . PRO A 1 687 ? 11.420 -19.788 47.747 1.00 26.33 687 PRO A CA 1
ATOM 5252 C C . PRO A 1 687 ? 10.029 -19.139 47.618 1.00 28.08 687 PRO A C 1
ATOM 5253 O O . PRO A 1 687 ? 9.276 -19.529 46.743 1.00 30.21 687 PRO A O 1
ATOM 5257 N N . LEU A 1 688 ? 9.691 -18.167 48.474 1.00 22.65 688 LEU A N 1
ATOM 5258 C CA . LEU A 1 688 ? 8.399 -17.468 48.441 1.00 23.92 688 LEU A CA 1
ATOM 5259 C C . LEU A 1 688 ? 8.219 -16.666 47.142 1.00 25.97 688 LEU A C 1
ATOM 5260 O O . LEU A 1 688 ? 7.149 -16.724 46.527 1.00 25.97 688 LEU A O 1
ATOM 5265 N N . VAL A 1 689 ? 9.271 -15.949 46.713 1.00 23.63 689 VAL A N 1
ATOM 5266 C CA . VAL A 1 689 ? 9.281 -15.167 45.462 1.00 22.41 689 VAL A CA 1
ATOM 5267 C C . VAL A 1 689 ? 9.211 -16.167 44.260 1.00 28.19 689 VAL A C 1
ATOM 5268 O O . VAL A 1 689 ? 8.358 -16.010 43.385 1.00 27.18 689 VAL A O 1
ATOM 5272 N N . MET A 1 690 ? 10.014 -17.248 44.300 1.00 25.91 690 MET A N 1
ATOM 5273 C CA . MET A 1 690 ? 10.013 -18.283 43.262 1.00 25.73 690 MET A CA 1
ATOM 5274 C C . MET A 1 690 ? 8.642 -18.938 43.092 1.00 28.62 690 MET A C 1
ATOM 5275 O O . MET A 1 690 ? 8.175 -19.090 41.960 1.00 30.51 690 MET A O 1
ATOM 5280 N N . HIS A 1 691 ? 7.977 -19.267 44.212 1.00 23.19 691 HIS A N 1
ATOM 5281 C CA . HIS A 1 691 ? 6.655 -19.887 44.218 1.00 23.75 691 HIS A CA 1
ATOM 5282 C C . HIS A 1 691 ? 5.665 -18.999 43.477 1.00 22.30 691 HIS A C 1
ATOM 5283 O O . HIS A 1 691 ? 4.994 -19.477 42.569 1.00 24.46 691 HIS A O 1
ATOM 5290 N N . GLN A 1 692 ? 5.606 -17.693 43.837 1.00 20.54 692 GLN A N 1
ATOM 5291 C CA . GLN A 1 692 ? 4.746 -16.689 43.206 1.00 16.75 692 GLN A CA 1
ATOM 5292 C C . GLN A 1 692 ? 5.005 -16.544 41.708 1.00 18.00 692 GLN A C 1
ATOM 5293 O O . GLN A 1 692 ? 4.055 -16.558 40.933 1.00 18.68 692 GLN A O 1
ATOM 5299 N N . LEU A 1 693 ? 6.272 -16.446 41.298 1.00 19.60 693 LEU A N 1
ATOM 5300 C CA . LEU A 1 693 ? 6.641 -16.320 39.878 1.00 23.70 693 LEU A CA 1
ATOM 5301 C C . LEU A 1 693 ? 6.231 -17.546 39.087 1.00 26.78 693 LEU A C 1
ATOM 5302 O O . LEU A 1 693 ? 5.773 -17.413 37.952 1.00 27.28 693 LEU A O 1
ATOM 5307 N N . ARG A 1 694 ? 6.377 -18.745 39.696 1.00 19.81 694 ARG A N 1
ATOM 5308 C CA . ARG A 1 694 ? 5.996 -20.009 39.073 1.00 19.00 694 ARG A CA 1
ATOM 5309 C C . ARG A 1 694 ? 4.497 -20.100 38.822 1.00 21.46 694 ARG A C 1
ATOM 5310 O O . ARG A 1 694 ? 4.092 -20.283 37.677 1.00 22.85 694 ARG A O 1
ATOM 5318 N N . CYS A 1 695 ? 3.676 -19.958 39.879 1.00 19.31 695 CYS A N 1
ATOM 5319 C CA . CYS A 1 695 ? 2.223 -20.074 39.753 1.00 21.65 695 CYS A CA 1
ATOM 5320 C C . CYS A 1 695 ? 1.569 -18.889 38.990 1.00 23.26 695 CYS A C 1
ATOM 5321 O O . CYS A 1 695 ? 0.459 -19.039 38.489 1.00 24.01 695 CYS A O 1
ATOM 5324 N N . ASN A 1 696 ? 2.276 -17.755 38.844 1.00 20.46 696 ASN A N 1
ATOM 5325 C CA . ASN A 1 696 ? 1.801 -16.627 38.042 1.00 19.50 696 ASN A CA 1
ATOM 5326 C C . ASN A 1 696 ? 2.080 -16.861 36.549 1.00 20.42 696 ASN A C 1
ATOM 5327 O O . ASN A 1 696 ? 1.484 -16.178 35.709 1.00 17.43 696 ASN A O 1
ATOM 5332 N N . GLY A 1 697 ? 3.031 -17.745 36.245 1.00 14.77 697 GLY A N 1
ATOM 5333 C CA . GLY A 1 697 ? 3.429 -18.042 34.870 1.00 17.21 697 GLY A CA 1
ATOM 5334 C C . GLY A 1 697 ? 4.181 -16.906 34.218 1.00 17.49 697 GLY A C 1
ATOM 5335 O O . GLY A 1 697 ? 4.005 -16.636 33.028 1.00 21.26 697 GLY A O 1
ATOM 5336 N N . VAL A 1 698 ? 5.039 -16.247 35.008 1.00 16.34 698 VAL A N 1
ATOM 5337 C CA . VAL A 1 698 ? 5.845 -15.088 34.610 1.00 17.02 698 VAL A CA 1
ATOM 5338 C C . VAL A 1 698 ? 6.827 -15.444 33.494 1.00 24.29 698 VAL A C 1
ATOM 5339 O O . VAL A 1 698 ? 6.880 -14.730 32.495 1.00 26.98 698 VAL A O 1
ATOM 5343 N N . LEU A 1 699 ? 7.575 -16.557 33.651 1.00 20.48 699 LEU A N 1
ATOM 5344 C CA . LEU A 1 699 ? 8.575 -17.043 32.687 1.00 20.15 699 LEU A CA 1
ATOM 5345 C C . LEU A 1 699 ? 7.962 -17.438 31.365 1.00 24.27 699 LEU A C 1
ATOM 5346 O O . LEU A 1 699 ? 8.499 -17.088 30.312 1.00 23.46 699 LEU A O 1
ATOM 5351 N N . GLU A 1 700 ? 6.846 -18.195 31.418 1.00 20.18 700 GLU A N 1
ATOM 5352 C CA . GLU A 1 700 ? 6.074 -18.652 30.256 1.00 17.61 700 GLU A CA 1
ATOM 5353 C C . GLU A 1 700 ? 5.536 -17.403 29.530 1.00 23.85 700 GLU A C 1
ATOM 5354 O O . GLU A 1 700 ? 5.624 -17.327 28.310 1.00 27.35 700 GLU A O 1
ATOM 5360 N N . GLY A 1 701 ? 5.045 -16.419 30.302 1.00 17.82 701 GLY A N 1
ATOM 5361 C CA . GLY A 1 701 ? 4.552 -15.139 29.793 1.00 15.19 701 GLY A CA 1
ATOM 5362 C C . GLY A 1 701 ? 5.618 -14.340 29.066 1.00 20.24 701 GLY A C 1
ATOM 5363 O O . GLY A 1 701 ? 5.332 -13.755 28.023 1.00 25.55 701 GLY A O 1
ATOM 5364 N N . ILE A 1 702 ? 6.859 -14.299 29.601 1.00 18.09 702 ILE A N 1
ATOM 5365 C CA . ILE A 1 702 ? 7.982 -13.605 28.941 1.00 22.49 702 ILE A CA 1
ATOM 5366 C C . ILE A 1 702 ? 8.323 -14.342 27.612 1.00 23.87 702 ILE A C 1
ATOM 5367 O O . ILE A 1 702 ? 8.587 -13.698 26.593 1.00 27.09 702 ILE A O 1
ATOM 5372 N N . ARG A 1 703 ? 8.316 -15.682 27.648 1.00 19.63 703 ARG A N 1
ATOM 5373 C CA . ARG A 1 703 ? 8.623 -16.550 26.516 1.00 18.75 703 ARG A CA 1
ATOM 5374 C C . ARG A 1 703 ? 7.733 -16.309 25.300 1.00 21.83 703 ARG A C 1
ATOM 5375 O O . ARG A 1 703 ? 8.275 -16.153 24.216 1.00 21.93 703 ARG A O 1
ATOM 5383 N N . ILE A 1 704 ? 6.383 -16.293 25.466 1.00 18.72 704 ILE A N 1
ATOM 5384 C CA . ILE A 1 704 ? 5.459 -16.053 24.356 1.00 20.32 704 ILE A CA 1
ATOM 5385 C C . ILE A 1 704 ? 5.698 -14.639 23.752 1.00 26.72 704 ILE A C 1
ATOM 5386 O O . ILE A 1 704 ? 5.629 -14.486 22.526 1.00 23.76 704 ILE A O 1
ATOM 5391 N N . CYS A 1 705 ? 6.040 -13.643 24.605 1.00 20.71 705 CYS A N 1
ATOM 5392 C CA . CYS A 1 705 ? 6.343 -12.288 24.163 1.00 22.88 705 CYS A CA 1
ATOM 5393 C C . CYS A 1 705 ? 7.618 -12.256 23.286 1.00 26.72 705 CYS A C 1
ATOM 5394 O O . CYS A 1 705 ? 7.617 -11.627 22.242 1.00 26.26 705 CYS A O 1
ATOM 5397 N N . ARG A 1 706 ? 8.648 -13.024 23.664 1.00 24.88 706 ARG A N 1
ATOM 5398 C CA . ARG A 1 706 ? 9.921 -13.166 22.955 1.00 23.03 706 ARG A CA 1
ATOM 5399 C C . ARG A 1 706 ? 9.790 -13.969 21.651 1.00 27.77 706 ARG A C 1
ATOM 5400 O O . ARG A 1 706 ? 10.327 -13.553 20.617 1.00 24.52 706 ARG A O 1
ATOM 5408 N N . LYS A 1 707 ? 9.127 -15.154 21.731 1.00 23.64 707 LYS A N 1
ATOM 5409 C CA . LYS A 1 707 ? 8.945 -16.101 20.630 1.00 24.98 707 LYS A CA 1
ATOM 5410 C C . LYS A 1 707 ? 7.880 -15.661 19.626 1.00 23.44 707 LYS A C 1
ATOM 5411 O O . LYS A 1 707 ? 8.045 -15.893 18.438 1.00 21.15 707 LYS A O 1
ATOM 5417 N N . GLY A 1 708 ? 6.788 -15.081 20.119 1.00 15.71 708 GLY A N 1
ATOM 5418 C CA . GLY A 1 708 ? 5.694 -14.619 19.275 1.00 17.05 708 GLY A CA 1
ATOM 5419 C C . GLY A 1 708 ? 5.922 -13.217 18.730 1.00 22.85 708 GLY A C 1
ATOM 5420 O O . GLY A 1 708 ? 7.062 -12.800 18.554 1.00 23.79 708 GLY A O 1
ATOM 5421 N N . PHE A 1 709 ? 4.829 -12.501 18.412 1.00 17.61 709 PHE A N 1
ATOM 5422 C CA . PHE A 1 709 ? 4.809 -11.169 17.784 1.00 18.18 709 PHE A CA 1
ATOM 5423 C C . PHE A 1 709 ? 3.766 -10.401 18.564 1.00 22.02 709 PHE A C 1
ATOM 5424 O O . PHE A 1 709 ? 2.579 -10.435 18.226 1.00 25.01 709 PHE A O 1
ATOM 5432 N N . PRO A 1 710 ? 4.187 -9.835 19.713 1.00 17.19 710 PRO A N 1
ATOM 5433 C CA . PRO A 1 710 ? 3.213 -9.241 20.641 1.00 19.43 710 PRO A CA 1
ATOM 5434 C C . PRO A 1 710 ? 2.570 -7.917 20.208 1.00 27.70 710 PRO A C 1
ATOM 5435 O O . PRO A 1 710 ? 1.561 -7.514 20.806 1.00 24.63 710 PRO A O 1
ATOM 5439 N N . ASN A 1 711 ? 3.116 -7.260 19.158 1.00 20.20 711 ASN A N 1
ATOM 5440 C CA . ASN A 1 711 ? 2.544 -6.018 18.661 1.00 19.72 711 ASN A CA 1
ATOM 5441 C C . ASN A 1 711 ? 2.057 -6.244 17.264 1.00 27.13 711 ASN A C 1
ATOM 5442 O O . ASN A 1 711 ? 2.666 -7.011 16.550 1.00 29.32 711 ASN A O 1
ATOM 5447 N N . ARG A 1 712 ? 0.919 -5.663 16.900 1.00 26.54 712 ARG A N 1
ATOM 5448 C CA . ARG A 1 712 ? 0.271 -5.858 15.587 1.00 24.90 712 ARG A CA 1
ATOM 5449 C C . ARG A 1 712 ? -0.538 -4.605 15.253 1.00 23.88 712 ARG A C 1
ATOM 5450 O O . ARG A 1 712 ? -0.987 -3.900 16.170 1.00 25.96 712 ARG A O 1
ATOM 5458 N N . ILE A 1 713 ? -0.716 -4.314 13.954 1.00 19.55 713 ILE A N 1
ATOM 5459 C CA . ILE A 1 713 ? -1.464 -3.134 13.475 1.00 17.70 713 ILE A CA 1
ATOM 5460 C C . ILE A 1 713 ? -2.161 -3.413 12.131 1.00 26.66 713 ILE A C 1
ATOM 5461 O O . ILE A 1 713 ? -1.530 -3.986 11.247 1.00 30.91 713 ILE A O 1
ATOM 5466 N N . LEU A 1 714 ? -3.449 -3.004 11.968 1.00 25.29 714 LEU A N 1
ATOM 5467 C CA . LEU A 1 714 ? -4.188 -3.133 10.697 1.00 27.43 714 LEU A CA 1
ATOM 5468 C C . LEU A 1 714 ? -3.422 -2.368 9.614 1.00 28.62 714 LEU A C 1
ATOM 5469 O O . LEU A 1 714 ? -2.804 -1.355 9.943 1.00 28.78 714 LEU A O 1
ATOM 5474 N N . TYR A 1 715 ? -3.436 -2.860 8.351 1.00 25.83 715 TYR A N 1
ATOM 5475 C CA . TYR A 1 715 ? -2.702 -2.279 7.217 1.00 24.58 715 TYR A CA 1
ATOM 5476 C C . TYR A 1 715 ? -3.006 -0.802 6.947 1.00 35.22 715 TYR A C 1
ATOM 5477 O O . TYR A 1 715 ? -2.079 -0.053 6.642 1.00 39.24 715 TYR A O 1
ATOM 5486 N N . GLY A 1 716 ? -4.268 -0.393 7.081 1.00 28.60 716 GLY A N 1
ATOM 5487 C CA . GLY A 1 716 ? -4.684 0.993 6.873 1.00 24.17 716 GLY A CA 1
ATOM 5488 C C . GLY A 1 716 ? -4.065 1.885 7.924 1.00 34.02 716 GLY A C 1
ATOM 5489 O O . GLY A 1 716 ? -3.490 2.928 7.608 1.00 36.78 716 GLY A O 1
ATOM 5490 N N . ASP A 1 717 ? -4.104 1.419 9.179 1.00 30.49 717 ASP A N 1
ATOM 5491 C CA . ASP A 1 717 ? -3.528 2.094 10.336 1.00 28.95 717 ASP A CA 1
ATOM 5492 C C . ASP A 1 717 ? -2.003 2.152 10.278 1.00 32.03 717 ASP A C 1
ATOM 5493 O O . ASP A 1 717 ? -1.429 3.105 10.807 1.00 35.18 717 ASP A O 1
ATOM 5498 N N . PHE A 1 718 ? -1.349 1.128 9.659 1.00 26.73 718 PHE A N 1
ATOM 5499 C CA . PHE A 1 718 ? 0.106 1.065 9.472 1.00 23.61 718 PHE A CA 1
ATOM 5500 C C . PHE A 1 718 ? 0.521 2.218 8.550 1.00 27.09 718 PHE A C 1
ATOM 5501 O O . PHE A 1 718 ? 1.492 2.909 8.845 1.00 25.12 718 PHE A O 1
ATOM 5509 N N . ARG A 1 719 ? -0.207 2.404 7.432 1.00 29.01 719 ARG A N 1
ATOM 5510 C CA . ARG A 1 719 ? 0.023 3.459 6.433 1.00 30.57 719 ARG A CA 1
ATOM 5511 C C . ARG A 1 719 ? -0.070 4.844 7.070 1.00 32.47 719 ARG A C 1
ATOM 5512 O O . ARG A 1 719 ? 0.827 5.649 6.854 1.00 34.40 719 ARG A O 1
ATOM 5520 N N . GLN A 1 720 ? -1.121 5.108 7.871 1.00 27.47 720 GLN A N 1
ATOM 5521 C CA . GLN A 1 720 ? -1.320 6.392 8.558 1.00 28.30 720 GLN A CA 1
ATOM 5522 C C . GLN A 1 720 ? -0.184 6.718 9.547 1.00 31.26 720 GLN A C 1
ATOM 5523 O O . GLN A 1 720 ? 0.285 7.853 9.582 1.00 33.64 720 GLN A O 1
ATOM 5529 N N . ARG A 1 721 ? 0.275 5.724 10.310 1.00 25.16 721 ARG A N 1
ATOM 5530 C CA . ARG A 1 721 ? 1.325 5.911 11.310 1.00 24.90 721 ARG A CA 1
ATOM 5531 C C . ARG A 1 721 ? 2.763 5.922 10.763 1.00 26.26 721 ARG A C 1
ATOM 5532 O O . ARG A 1 721 ? 3.591 6.689 11.251 1.00 24.86 721 ARG A O 1
ATOM 5540 N N . TYR A 1 722 ? 3.077 5.054 9.803 1.00 21.11 722 TYR A N 1
ATOM 5541 C CA . TYR A 1 722 ? 4.466 4.906 9.380 1.00 22.41 722 TYR A CA 1
ATOM 5542 C C . TYR A 1 722 ? 4.815 5.343 7.966 1.00 26.16 722 TYR A C 1
ATOM 5543 O O . TYR A 1 722 ? 5.994 5.224 7.627 1.00 27.11 722 TYR A O 1
ATOM 5552 N N . ARG A 1 723 ? 3.866 5.874 7.155 1.00 24.64 723 ARG A N 1
ATOM 5553 C CA . ARG A 1 723 ? 4.216 6.369 5.808 1.00 29.03 723 ARG A CA 1
ATOM 5554 C C . ARG A 1 723 ? 5.335 7.434 5.926 1.00 35.00 723 ARG A C 1
ATOM 5555 O O . ARG A 1 723 ? 6.235 7.472 5.082 1.00 32.60 723 ARG A O 1
ATOM 5563 N N . ILE A 1 724 ? 5.331 8.197 7.041 1.00 29.71 724 ILE A N 1
ATOM 5564 C CA . ILE A 1 724 ? 6.334 9.217 7.395 1.00 31.02 724 ILE A CA 1
ATOM 5565 C C . ILE A 1 724 ? 7.790 8.683 7.309 1.00 38.72 724 ILE A C 1
ATOM 5566 O O . ILE A 1 724 ? 8.688 9.466 7.032 1.00 38.95 724 ILE A O 1
ATOM 5571 N N . LEU A 1 725 ? 8.013 7.367 7.567 1.00 35.00 725 LEU A N 1
ATOM 5572 C CA . LEU A 1 725 ? 9.341 6.747 7.548 1.00 33.15 725 LEU A CA 1
ATOM 5573 C C . LEU A 1 725 ? 9.981 6.774 6.166 1.00 37.33 725 LEU A C 1
ATOM 5574 O O . LEU A 1 725 ? 11.200 6.907 6.076 1.00 40.35 725 LEU A O 1
ATOM 5579 N N . ASN A 1 726 ? 9.163 6.623 5.102 1.00 29.72 726 ASN A N 1
ATOM 5580 C CA . ASN A 1 726 ? 9.601 6.650 3.704 1.00 33.86 726 ASN A CA 1
ATOM 5581 C C . ASN A 1 726 ? 8.385 6.880 2.777 1.00 39.52 726 ASN A C 1
ATOM 5582 O O . ASN A 1 726 ? 7.884 5.917 2.189 1.00 42.16 726 ASN A O 1
ATOM 5587 N N . PRO A 1 727 ? 7.884 8.140 2.641 1.00 32.41 727 PRO A N 1
ATOM 5588 C CA . PRO A 1 727 ? 6.693 8.384 1.791 1.00 31.98 727 PRO A CA 1
ATOM 5589 C C . PRO A 1 727 ? 6.773 7.884 0.345 1.00 37.10 727 PRO A C 1
ATOM 5590 O O . PRO A 1 727 ? 5.727 7.574 -0.231 1.00 34.94 727 PRO A O 1
ATOM 5594 N N . ALA A 1 728 ? 8.005 7.772 -0.226 1.00 36.62 728 ALA A N 1
ATOM 5595 C CA . ALA A 1 728 ? 8.257 7.279 -1.590 1.00 36.40 728 ALA A CA 1
ATOM 5596 C C . ALA A 1 728 ? 7.870 5.808 -1.768 1.00 45.33 728 ALA A C 1
ATOM 5597 O O . ALA A 1 728 ? 7.470 5.429 -2.868 1.00 48.05 728 ALA A O 1
ATOM 5599 N N . ALA A 1 729 ? 7.973 4.985 -0.697 1.00 39.29 729 ALA A N 1
ATOM 5600 C CA . ALA A 1 729 ? 7.634 3.556 -0.728 1.00 39.71 729 ALA A CA 1
ATOM 5601 C C . ALA A 1 729 ? 6.122 3.322 -0.855 1.00 43.84 729 ALA A C 1
ATOM 5602 O O . ALA A 1 729 ? 5.716 2.256 -1.298 1.00 42.34 729 ALA A O 1
ATOM 5604 N N . ILE A 1 730 ? 5.297 4.317 -0.458 1.00 41.07 730 ILE A N 1
ATOM 5605 C CA . ILE A 1 730 ? 3.831 4.287 -0.563 1.00 39.73 730 ILE A CA 1
ATOM 5606 C C . ILE A 1 730 ? 3.417 5.514 -1.403 1.00 49.27 730 ILE A C 1
ATOM 5607 O O . ILE A 1 730 ? 2.999 6.523 -0.829 1.00 45.09 730 ILE A O 1
ATOM 5612 N N . PRO A 1 731 ? 3.605 5.507 -2.752 1.00 52.86 731 PRO A N 1
ATOM 5613 C CA . PRO A 1 731 ? 3.242 6.702 -3.540 1.00 54.28 731 PRO A CA 1
ATOM 5614 C C . PRO A 1 731 ? 1.773 6.726 -3.955 1.00 62.59 731 PRO A C 1
ATOM 5615 O O . PRO A 1 731 ? 0.900 6.260 -3.219 1.00 39.46 731 PRO A O 1
ATOM 5619 N N . ASP A 1 737 ? -2.243 -0.407 -2.806 1.00 50.24 737 ASP A N 1
ATOM 5620 C CA . ASP A 1 737 ? -2.825 -1.388 -1.900 1.00 48.54 737 ASP A CA 1
ATOM 5621 C C . ASP A 1 737 ? -2.096 -1.304 -0.558 1.00 49.15 737 ASP A C 1
ATOM 5622 O O . ASP A 1 737 ? -0.866 -1.310 -0.541 1.00 46.60 737 ASP A O 1
ATOM 5627 N N . SER A 1 738 ? -2.852 -1.200 0.563 1.00 46.59 738 SER A N 1
ATOM 5628 C CA . SER A 1 738 ? -2.300 -1.043 1.917 1.00 44.97 738 SER A CA 1
ATOM 5629 C C . SER A 1 738 ? -1.324 -2.140 2.321 1.00 44.02 738 SER A C 1
ATOM 5630 O O . SER A 1 738 ? -0.321 -1.829 2.964 1.00 42.29 738 SER A O 1
ATOM 5633 N N . ARG A 1 739 ? -1.570 -3.406 1.901 1.00 41.77 739 ARG A N 1
ATOM 5634 C CA . ARG A 1 739 ? -0.638 -4.498 2.197 1.00 40.69 739 ARG A CA 1
ATOM 5635 C C . ARG A 1 739 ? 0.675 -4.327 1.432 1.00 42.34 739 ARG A C 1
ATOM 5636 O O . ARG A 1 739 ? 1.741 -4.341 2.053 1.00 40.99 739 ARG A O 1
ATOM 5644 N N . LYS A 1 740 ? 0.594 -4.125 0.101 1.00 39.06 740 LYS A N 1
ATOM 5645 C CA . LYS A 1 740 ? 1.762 -3.903 -0.761 1.00 38.28 740 LYS A CA 1
ATOM 5646 C C . LYS A 1 740 ? 2.597 -2.711 -0.274 1.00 34.09 740 LYS A C 1
ATOM 5647 O O . LYS A 1 740 ? 3.825 -2.789 -0.243 1.00 32.15 740 LYS A O 1
ATOM 5653 N N . GLY A 1 741 ? 1.913 -1.653 0.147 1.00 27.54 741 GLY A N 1
ATOM 5654 C CA . GLY A 1 741 ? 2.525 -0.458 0.702 1.00 25.59 741 GLY A CA 1
ATOM 5655 C C . GLY A 1 741 ? 3.335 -0.737 1.951 1.00 29.58 741 GLY A C 1
ATOM 5656 O O . GLY A 1 741 ? 4.460 -0.245 2.065 1.00 27.30 741 GLY A O 1
ATOM 5657 N N . ALA A 1 742 ? 2.779 -1.560 2.880 1.00 31.16 742 ALA A N 1
ATOM 5658 C CA . ALA A 1 742 ? 3.456 -1.976 4.126 1.00 31.50 742 ALA A CA 1
ATOM 5659 C C . ALA A 1 742 ? 4.710 -2.796 3.803 1.00 33.47 742 ALA A C 1
ATOM 5660 O O . ALA A 1 742 ? 5.758 -2.549 4.403 1.00 33.84 742 ALA A O 1
ATOM 5662 N N . GLU A 1 743 ? 4.608 -3.726 2.824 1.00 28.08 743 GLU A N 1
ATOM 5663 C CA . GLU A 1 743 ? 5.704 -4.581 2.343 1.00 28.98 743 GLU A CA 1
ATOM 5664 C C . GLU A 1 743 ? 6.839 -3.727 1.789 1.00 30.60 743 GLU A C 1
ATOM 5665 O O . GLU A 1 743 ? 7.983 -3.900 2.206 1.00 33.10 743 GLU A O 1
ATOM 5671 N N . LYS A 1 744 ? 6.518 -2.798 0.873 1.00 28.70 744 LYS A N 1
ATOM 5672 C CA . LYS A 1 744 ? 7.480 -1.882 0.247 1.00 29.68 744 LYS A CA 1
ATOM 5673 C C . LYS A 1 744 ? 8.172 -0.998 1.293 1.00 28.95 744 LYS A C 1
ATOM 5674 O O . LYS A 1 744 ? 9.397 -0.852 1.244 1.00 28.97 744 LYS A O 1
ATOM 5680 N N . LEU A 1 745 ? 7.398 -0.425 2.239 1.00 23.64 745 LEU A N 1
ATOM 5681 C CA . LEU A 1 745 ? 7.946 0.472 3.267 1.00 23.92 745 LEU A CA 1
ATOM 5682 C C . LEU A 1 745 ? 8.878 -0.252 4.233 1.00 30.19 745 LEU A C 1
ATOM 5683 O O . LEU A 1 745 ? 9.992 0.216 4.444 1.00 30.74 745 LEU A O 1
ATOM 5688 N N . LEU A 1 746 ? 8.430 -1.384 4.818 1.00 26.38 746 LEU A N 1
ATOM 5689 C CA . LEU A 1 746 ? 9.258 -2.151 5.757 1.00 23.73 746 LEU A CA 1
ATOM 5690 C C . LEU A 1 746 ? 10.503 -2.731 5.077 1.00 28.68 746 LEU A C 1
ATOM 5691 O O . LEU A 1 746 ? 11.582 -2.717 5.673 1.00 26.46 746 LEU A O 1
ATOM 5696 N N . GLY A 1 747 ? 10.354 -3.152 3.817 1.00 26.96 747 GLY A N 1
ATOM 5697 C CA . GLY A 1 747 ? 11.437 -3.689 2.996 1.00 25.80 747 GLY A CA 1
ATOM 5698 C C . GLY A 1 747 ? 12.531 -2.687 2.675 1.00 31.95 747 GLY A C 1
ATOM 5699 O O . GLY A 1 747 ? 13.679 -3.085 2.466 1.00 34.60 747 GLY A O 1
ATOM 5700 N N . SER A 1 748 ? 12.195 -1.372 2.658 1.00 29.58 748 SER A N 1
ATOM 5701 C CA . SER A 1 748 ? 13.121 -0.264 2.375 1.00 27.00 748 SER A CA 1
ATOM 5702 C C . SER A 1 748 ? 13.951 0.185 3.585 1.00 29.51 748 SER A C 1
ATOM 5703 O O . SER A 1 748 ? 14.870 0.994 3.428 1.00 33.35 748 SER A O 1
ATOM 5706 N N . LEU A 1 749 ? 13.631 -0.329 4.782 1.00 25.09 749 LEU A N 1
ATOM 5707 C CA . LEU A 1 749 ? 14.285 0.038 6.043 1.00 20.79 749 LEU A CA 1
ATOM 5708 C C . LEU A 1 749 ? 15.471 -0.856 6.386 1.00 31.81 749 LEU A C 1
ATOM 5709 O O . LEU A 1 749 ? 15.479 -2.044 6.020 1.00 32.36 749 LEU A O 1
ATOM 5714 N N . ASP A 1 750 ? 16.473 -0.294 7.099 1.00 30.80 750 ASP A N 1
ATOM 5715 C CA . ASP A 1 750 ? 17.656 -1.045 7.537 1.00 32.77 750 ASP A CA 1
ATOM 5716 C C . ASP A 1 750 ? 17.310 -1.704 8.872 1.00 31.78 750 ASP A C 1
ATOM 5717 O O . ASP A 1 750 ? 17.722 -1.241 9.943 1.00 26.85 750 ASP A O 1
ATOM 5722 N N . ILE A 1 751 ? 16.479 -2.766 8.791 1.00 24.85 751 ILE A N 1
ATOM 5723 C CA . ILE A 1 751 ? 15.954 -3.471 9.967 1.00 23.26 751 ILE A CA 1
ATOM 5724 C C . ILE A 1 751 ? 16.110 -4.974 9.818 1.00 26.87 751 ILE A C 1
ATOM 5725 O O . ILE A 1 751 ? 16.459 -5.450 8.741 1.00 28.22 751 ILE A O 1
ATOM 5730 N N . ASP A 1 752 ? 15.874 -5.716 10.912 1.00 24.41 752 ASP A N 1
ATOM 5731 C CA . ASP A 1 752 ? 15.898 -7.167 10.899 1.00 22.74 752 ASP A CA 1
ATOM 5732 C C . ASP A 1 752 ? 14.534 -7.567 10.348 1.00 26.53 752 ASP A C 1
ATOM 5733 O O . ASP A 1 752 ? 13.513 -7.459 11.046 1.00 21.73 752 ASP A O 1
ATOM 5738 N N . HIS A 1 753 ? 14.528 -7.977 9.070 1.00 23.29 753 HIS A N 1
ATOM 5739 C CA . HIS A 1 753 ? 13.326 -8.335 8.330 1.00 22.18 753 HIS A CA 1
ATOM 5740 C C . HIS A 1 753 ? 12.638 -9.606 8.852 1.00 29.41 753 HIS A C 1
ATOM 5741 O O . HIS A 1 753 ? 11.507 -9.869 8.452 1.00 33.55 753 HIS A O 1
ATOM 5748 N N . ASN A 1 754 ? 13.260 -10.325 9.820 1.00 24.28 754 ASN A N 1
ATOM 5749 C CA . ASN A 1 754 ? 12.647 -11.493 10.470 1.00 24.98 754 ASN A CA 1
ATOM 5750 C C . ASN A 1 754 ? 11.730 -11.062 11.610 1.00 28.32 754 ASN A C 1
ATOM 5751 O O . ASN A 1 754 ? 10.924 -11.869 12.082 1.00 27.62 754 ASN A O 1
ATOM 5756 N N . GLN A 1 755 ? 11.858 -9.799 12.059 1.00 25.36 755 GLN A N 1
ATOM 5757 C CA . GLN A 1 755 ? 11.145 -9.292 13.225 1.00 24.44 755 GLN A CA 1
ATOM 5758 C C . GLN A 1 755 ? 9.725 -8.762 12.944 1.00 25.77 755 GLN A C 1
ATOM 5759 O O . GLN A 1 755 ? 9.062 -8.286 13.857 1.00 27.54 755 GLN A O 1
ATOM 5765 N N . TYR A 1 756 ? 9.226 -8.946 11.726 1.00 23.58 756 TYR A N 1
ATOM 5766 C CA . TYR A 1 756 ? 7.863 -8.590 11.338 1.00 22.86 756 TYR A CA 1
ATOM 5767 C C . TYR A 1 756 ? 7.288 -9.632 10.403 1.00 27.55 756 TYR A C 1
ATOM 5768 O O . TYR A 1 756 ? 8.043 -10.326 9.718 1.00 31.41 756 TYR A O 1
ATOM 5777 N N . LYS A 1 757 ? 5.961 -9.799 10.418 1.00 23.24 757 LYS A N 1
ATOM 5778 C CA . LYS A 1 757 ? 5.281 -10.793 9.573 1.00 22.66 757 LYS A CA 1
ATOM 5779 C C . LYS A 1 757 ? 3.979 -10.219 9.045 1.00 24.34 757 LYS A C 1
ATOM 5780 O O . LYS A 1 757 ? 3.281 -9.540 9.790 1.00 25.59 757 LYS A O 1
ATOM 5786 N N . PHE A 1 758 ? 3.609 -10.565 7.802 1.00 22.99 758 PHE A N 1
ATOM 5787 C CA . PHE A 1 758 ? 2.367 -10.117 7.176 1.00 25.34 758 PHE A CA 1
ATOM 5788 C C . PHE A 1 758 ? 1.194 -11.090 7.375 1.00 32.74 758 PHE A C 1
ATOM 5789 O O . PHE A 1 758 ? 1.266 -12.252 6.968 1.00 30.85 758 PHE A O 1
ATOM 5797 N N . GLY A 1 759 ? 0.152 -10.613 8.065 1.00 29.34 759 GLY A N 1
ATOM 5798 C CA . GLY A 1 759 ? -1.070 -11.373 8.313 1.00 26.05 759 GLY A CA 1
ATOM 5799 C C . GLY A 1 759 ? -2.112 -11.085 7.247 1.00 31.19 759 GLY A C 1
ATOM 5800 O O . GLY A 1 759 ? -1.852 -10.308 6.322 1.00 31.14 759 GLY A O 1
ATOM 5801 N N . HIS A 1 760 ? -3.303 -11.690 7.351 1.00 29.23 760 HIS A N 1
ATOM 5802 C CA . HIS A 1 760 ? -4.367 -11.417 6.383 1.00 26.20 760 HIS A CA 1
ATOM 5803 C C . HIS A 1 760 ? -4.848 -9.941 6.472 1.00 29.92 760 HIS A C 1
ATOM 5804 O O . HIS A 1 760 ? -5.122 -9.336 5.446 1.00 33.54 760 HIS A O 1
ATOM 5811 N N . THR A 1 761 ? -4.955 -9.381 7.688 1.00 26.30 761 THR A N 1
ATOM 5812 C CA . THR A 1 761 ? -5.438 -8.012 7.924 1.00 26.29 761 THR A CA 1
ATOM 5813 C C . THR A 1 761 ? -4.471 -7.129 8.725 1.00 33.24 761 THR A C 1
ATOM 5814 O O . THR A 1 761 ? -4.658 -5.906 8.766 1.00 32.94 761 THR A O 1
ATOM 5818 N N . LYS A 1 762 ? -3.447 -7.731 9.370 1.00 31.94 762 LYS A N 1
ATOM 5819 C CA . LYS A 1 762 ? -2.519 -6.945 10.196 1.00 30.71 762 LYS A CA 1
ATOM 5820 C C . LYS A 1 762 ? -1.062 -7.240 9.881 1.00 29.63 762 LYS A C 1
ATOM 5821 O O . LYS A 1 762 ? -0.775 -8.279 9.286 1.00 30.73 762 LYS A O 1
ATOM 5827 N N . VAL A 1 763 ? -0.147 -6.321 10.284 1.00 21.62 763 VAL A N 1
ATOM 5828 C CA . VAL A 1 763 ? 1.318 -6.469 10.240 1.00 23.33 763 VAL A CA 1
ATOM 5829 C C . VAL A 1 763 ? 1.661 -6.840 11.700 1.00 25.27 763 VAL A C 1
ATOM 5830 O O . VAL A 1 763 ? 1.261 -6.122 12.610 1.00 17.43 763 VAL A O 1
ATOM 5834 N N . PHE A 1 764 ? 2.441 -7.896 11.907 1.00 24.69 764 PHE A N 1
ATOM 5835 C CA . PHE A 1 764 ? 2.856 -8.349 13.232 1.00 21.59 764 PHE A CA 1
ATOM 5836 C C . PHE A 1 764 ? 4.294 -7.954 13.481 1.00 26.18 764 PHE A C 1
ATOM 5837 O O . PHE A 1 764 ? 5.113 -8.026 12.574 1.00 25.27 764 PHE A O 1
ATOM 5845 N N . PHE A 1 765 ? 4.612 -7.583 14.720 1.00 20.17 765 PHE A N 1
ATOM 5846 C CA . PHE A 1 765 ? 5.946 -7.148 15.090 1.00 19.12 765 PHE A CA 1
ATOM 5847 C C . PHE A 1 765 ? 6.407 -7.792 16.377 1.00 23.10 765 PHE A C 1
ATOM 5848 O O . PHE A 1 765 ? 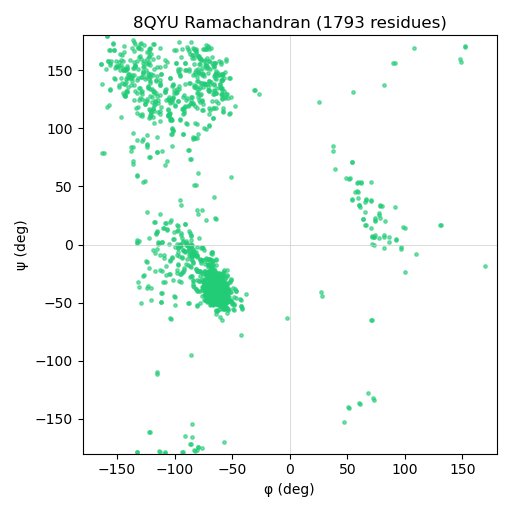5.603 -8.056 17.264 1.00 24.93 765 PHE A O 1
ATOM 5856 N N . LYS A 1 766 ? 7.723 -7.907 16.532 1.00 20.11 766 LYS A N 1
ATOM 5857 C CA . LYS A 1 766 ? 8.366 -8.260 17.781 1.00 19.75 766 LYS A CA 1
ATOM 5858 C C . LYS A 1 766 ? 8.329 -6.913 18.542 1.00 25.21 766 LYS A C 1
ATOM 5859 O O . LYS A 1 766 ? 8.418 -5.863 17.889 1.00 27.69 766 LYS A O 1
ATOM 5865 N N . ALA A 1 767 ? 8.203 -6.927 19.888 1.00 19.30 767 ALA A N 1
ATOM 5866 C CA . ALA A 1 767 ? 8.177 -5.688 20.694 1.00 18.42 767 ALA A CA 1
ATOM 5867 C C . ALA A 1 767 ? 9.419 -4.811 20.454 1.00 22.27 767 ALA A C 1
ATOM 5868 O O . ALA A 1 767 ? 9.294 -3.590 20.375 1.00 21.03 767 ALA A O 1
ATOM 5870 N N . GLY A 1 768 ? 10.590 -5.442 20.301 1.00 20.84 768 GLY A N 1
ATOM 5871 C CA . GLY A 1 768 ? 11.859 -4.758 20.057 1.00 21.07 768 GLY A CA 1
ATOM 5872 C C . GLY A 1 768 ? 11.869 -4.001 18.744 1.00 27.03 768 GLY A C 1
ATOM 5873 O O . GLY A 1 768 ? 12.336 -2.855 18.697 1.00 26.33 768 GLY A O 1
ATOM 5874 N N . LEU A 1 769 ? 11.317 -4.629 17.662 1.00 22.24 769 LEU A N 1
ATOM 5875 C CA . LEU A 1 769 ? 11.217 -3.935 16.375 1.00 20.30 769 LEU A CA 1
ATOM 5876 C C . LEU A 1 769 ? 10.263 -2.751 16.484 1.00 22.09 769 LEU A C 1
ATOM 5877 O O . LEU A 1 769 ? 10.599 -1.688 15.978 1.00 20.24 769 LEU A O 1
ATOM 5882 N N . LEU A 1 770 ? 9.104 -2.922 17.164 1.00 20.96 770 LEU A N 1
ATOM 5883 C CA . LEU A 1 770 ? 8.175 -1.811 17.344 1.00 24.16 770 LEU A CA 1
ATOM 5884 C C . LEU A 1 770 ? 8.848 -0.609 18.056 1.00 27.98 770 LEU A C 1
ATOM 5885 O O . LEU A 1 770 ? 8.694 0.512 17.596 1.00 26.71 770 LEU A O 1
ATOM 5890 N N . GLY A 1 771 ? 9.615 -0.874 19.120 1.00 24.55 771 GLY A N 1
ATOM 5891 C CA . GLY A 1 771 ? 10.352 0.165 19.836 1.00 22.15 771 GLY A CA 1
ATOM 5892 C C . GLY A 1 771 ? 11.314 0.917 18.933 1.00 28.20 771 GLY A C 1
ATOM 5893 O O . GLY A 1 771 ? 11.404 2.150 19.008 1.00 25.08 771 GLY A O 1
ATOM 5894 N N . LEU A 1 772 ? 12.012 0.180 18.035 1.00 26.05 772 LEU A N 1
ATOM 5895 C CA . LEU A 1 772 ? 12.949 0.749 17.062 1.00 26.19 772 LEU A CA 1
ATOM 5896 C C . LEU A 1 772 ? 12.217 1.617 16.027 1.00 29.95 772 LEU A C 1
ATOM 5897 O O . LEU A 1 772 ? 12.658 2.740 15.760 1.00 29.90 772 LEU A O 1
ATOM 5902 N N . LEU A 1 773 ? 11.090 1.111 15.473 1.00 25.54 773 LEU A N 1
ATOM 5903 C CA . LEU A 1 773 ? 10.243 1.828 14.501 1.00 23.06 773 LEU A CA 1
ATOM 5904 C C . LEU A 1 773 ? 9.718 3.126 15.090 1.00 28.67 773 LEU A C 1
ATOM 5905 O O . LEU A 1 773 ? 9.674 4.131 14.386 1.00 30.05 773 LEU A O 1
ATOM 5910 N N . GLU A 1 774 ? 9.332 3.104 16.382 1.00 24.63 774 GLU A N 1
ATOM 5911 C CA . GLU A 1 774 ? 8.844 4.281 17.111 1.00 23.26 774 GLU A CA 1
ATOM 5912 C C . GLU A 1 774 ? 9.948 5.322 17.289 1.00 29.16 774 GLU A C 1
ATOM 5913 O O . GLU A 1 774 ? 9.671 6.514 17.153 1.00 29.89 774 GLU A O 1
ATOM 5919 N N . GLU A 1 775 ? 11.189 4.878 17.582 1.00 25.64 775 GLU A N 1
ATOM 5920 C CA . GLU A 1 775 ? 12.364 5.755 17.714 1.00 26.24 775 GLU A CA 1
ATOM 5921 C C . GLU A 1 775 ? 12.659 6.417 16.354 1.00 26.77 775 GLU A C 1
ATOM 5922 O O . GLU A 1 775 ? 12.862 7.631 16.296 1.00 27.44 775 GLU A O 1
ATOM 5928 N N . MET A 1 776 ? 12.637 5.619 15.264 1.00 21.53 776 MET A N 1
ATOM 5929 C CA . MET A 1 776 ? 12.824 6.048 13.876 1.00 20.72 776 MET A CA 1
ATOM 5930 C C . MET A 1 776 ? 11.770 7.070 13.470 1.00 28.95 776 MET A C 1
ATOM 5931 O O . MET A 1 776 ? 12.112 8.052 12.810 1.00 27.23 776 MET A O 1
ATOM 5936 N N . ARG A 1 777 ? 10.495 6.843 13.862 1.00 27.42 777 ARG A N 1
ATOM 5937 C CA . ARG A 1 777 ? 9.363 7.740 13.594 1.00 26.37 777 ARG A CA 1
ATOM 5938 C C . ARG A 1 777 ? 9.544 9.084 14.314 1.00 30.08 777 ARG A C 1
ATOM 5939 O O . ARG A 1 777 ? 9.408 10.130 13.675 1.00 31.01 777 ARG A O 1
ATOM 5947 N N . ASP A 1 778 ? 9.914 9.057 15.616 1.00 22.09 778 ASP A N 1
ATOM 5948 C CA . ASP A 1 778 ? 10.196 10.266 16.404 1.00 22.63 778 ASP A CA 1
ATOM 5949 C C . ASP A 1 778 ? 11.380 11.047 15.818 1.00 26.03 778 ASP A C 1
ATOM 5950 O O . ASP A 1 778 ? 11.328 12.270 15.736 1.00 23.46 778 ASP A O 1
ATOM 5955 N N . GLU A 1 779 ? 12.457 10.333 15.423 1.00 23.55 779 GLU A N 1
ATOM 5956 C CA . GLU A 1 779 ? 13.672 10.909 14.830 1.00 25.44 779 GLU A CA 1
ATOM 5957 C C . GLU A 1 779 ? 13.345 11.621 13.509 1.00 33.24 779 GLU A C 1
ATOM 5958 O O . GLU A 1 779 ? 13.738 12.778 13.316 1.00 32.39 779 GLU A O 1
ATOM 5964 N N . ARG A 1 780 ? 12.591 10.940 12.622 1.00 29.69 780 ARG A N 1
ATOM 5965 C CA . ARG A 1 780 ? 12.176 11.493 11.335 1.00 28.23 780 ARG A CA 1
ATOM 5966 C C . ARG A 1 780 ? 11.202 12.671 11.492 1.00 32.28 780 ARG A C 1
ATOM 5967 O O . ARG A 1 780 ? 11.263 13.614 10.698 1.00 34.85 780 ARG A O 1
ATOM 5975 N N . LEU A 1 781 ? 10.313 12.626 12.516 1.00 29.15 781 LEU A N 1
ATOM 5976 C CA . LEU A 1 781 ? 9.370 13.705 12.798 1.00 28.49 781 LEU A CA 1
ATOM 5977 C C . LEU A 1 781 ? 10.155 14.987 13.163 1.00 33.86 781 LEU A C 1
ATOM 5978 O O . LEU A 1 781 ? 9.851 16.052 12.627 1.00 34.41 781 LEU A O 1
ATOM 5983 N N . SER A 1 782 ? 11.199 14.850 14.016 1.00 29.54 782 SER A N 1
ATOM 5984 C CA . SER A 1 782 ? 12.083 15.925 14.475 1.00 28.80 782 SER A CA 1
ATOM 5985 C C . SER A 1 782 ? 12.789 16.602 13.300 1.00 34.44 782 SER A C 1
ATOM 5986 O O . SER A 1 782 ? 12.870 17.835 13.239 1.00 31.95 782 SER A O 1
ATOM 5989 N N . ARG A 1 783 ? 13.255 15.788 12.349 1.00 32.88 783 ARG A N 1
ATOM 5990 C CA . ARG A 1 783 ? 13.947 16.252 11.144 1.00 32.68 783 ARG A CA 1
ATOM 5991 C C . ARG A 1 783 ? 12.997 16.978 10.197 1.00 40.00 783 ARG A C 1
ATOM 5992 O O . ARG A 1 783 ? 13.390 17.979 9.593 1.00 41.77 783 ARG A O 1
ATOM 6000 N N . ILE A 1 784 ? 11.734 16.494 10.096 1.00 36.06 784 ILE A N 1
ATOM 6001 C CA . ILE A 1 784 ? 10.685 17.108 9.270 1.00 29.97 784 ILE A CA 1
ATOM 6002 C C . ILE A 1 784 ? 10.278 18.460 9.870 1.00 32.04 784 ILE A C 1
ATOM 6003 O O . ILE A 1 784 ? 10.221 19.435 9.139 1.00 33.97 784 ILE A O 1
ATOM 6008 N N . ILE A 1 785 ? 10.055 18.527 11.199 1.00 30.31 785 ILE A N 1
ATOM 6009 C CA . ILE A 1 785 ? 9.718 19.765 11.908 1.00 23.67 785 ILE A CA 1
ATOM 6010 C C . ILE A 1 785 ? 10.833 20.786 11.667 1.00 28.84 785 ILE A C 1
ATOM 6011 O O . ILE A 1 785 ? 10.519 21.905 11.298 1.00 30.64 785 ILE A O 1
ATOM 6016 N N . THR A 1 786 ? 12.121 20.378 11.798 1.00 28.38 786 THR A N 1
ATOM 6017 C CA . THR A 1 786 ? 13.312 21.214 11.555 1.00 27.01 786 THR A CA 1
ATOM 6018 C C . THR A 1 786 ? 13.267 21.790 10.150 1.00 27.96 786 THR A C 1
ATOM 6019 O O . THR A 1 786 ? 13.573 22.962 9.970 1.00 22.92 786 THR A O 1
ATOM 6023 N N . ARG A 1 787 ? 12.887 20.961 9.159 1.00 26.44 787 ARG A N 1
ATOM 6024 C CA . ARG A 1 787 ? 12.772 21.369 7.761 1.00 30.01 787 ARG A CA 1
ATOM 6025 C C . ARG A 1 787 ? 11.561 22.293 7.510 1.00 29.83 787 ARG A C 1
ATOM 6026 O O . ARG A 1 787 ? 11.664 23.215 6.706 1.00 31.85 787 ARG A O 1
ATOM 6034 N N . ILE A 1 788 ? 10.446 22.091 8.242 1.00 26.98 788 ILE A N 1
ATOM 6035 C CA . ILE A 1 788 ? 9.265 22.969 8.171 1.00 28.10 788 ILE A CA 1
ATOM 6036 C C . ILE A 1 788 ? 9.664 24.341 8.767 1.00 35.40 788 ILE A C 1
ATOM 6037 O O . ILE A 1 788 ? 9.279 25.377 8.225 1.00 36.35 788 ILE A O 1
ATOM 6042 N N . GLN A 1 789 ? 10.455 24.334 9.874 1.00 31.39 789 GLN A N 1
ATOM 6043 C CA . GLN A 1 789 ? 10.941 25.541 10.558 1.00 31.63 789 GLN A CA 1
ATOM 6044 C C . GLN A 1 789 ? 11.888 26.349 9.679 1.00 33.06 789 GLN A C 1
ATOM 6045 O O . GLN A 1 789 ? 11.845 27.572 9.733 1.00 32.71 789 GLN A O 1
ATOM 6051 N N . ALA A 1 790 ? 12.720 25.661 8.855 1.00 28.07 790 ALA A N 1
ATOM 6052 C CA . ALA A 1 790 ? 13.663 26.270 7.914 1.00 24.15 790 ALA A CA 1
ATOM 6053 C C . ALA A 1 790 ? 12.881 26.960 6.785 1.00 32.10 790 ALA A C 1
ATOM 6054 O O . ALA A 1 790 ? 13.221 28.090 6.403 1.00 34.19 790 ALA A O 1
ATOM 6056 N N . GLN A 1 791 ? 11.800 26.313 6.290 1.00 27.32 791 GLN A N 1
ATOM 6057 C CA . GLN A 1 791 ? 10.923 26.902 5.263 1.00 23.12 791 GLN A CA 1
ATOM 6058 C C . GLN A 1 791 ? 10.184 28.118 5.863 1.00 23.41 791 GLN A C 1
ATOM 6059 O O . GLN A 1 791 ? 10.048 29.137 5.202 1.00 24.00 791 GLN A O 1
ATOM 6065 N N . SER A 1 792 ? 9.784 28.013 7.141 1.00 23.70 792 SER A N 1
ATOM 6066 C CA . SER A 1 792 ? 9.097 29.041 7.918 1.00 26.01 792 SER A CA 1
ATOM 6067 C C . SER A 1 792 ? 9.984 30.264 8.153 1.00 34.43 792 SER A C 1
ATOM 6068 O O . SER A 1 792 ? 9.480 31.377 8.086 1.00 35.94 792 SER A O 1
ATOM 6071 N N . ARG A 1 793 ? 11.304 30.056 8.387 1.00 33.07 793 ARG A N 1
ATOM 6072 C CA . ARG A 1 793 ? 12.296 31.133 8.551 1.00 30.25 793 ARG A CA 1
ATOM 6073 C C . ARG A 1 793 ? 12.496 31.811 7.199 1.00 31.58 793 ARG A C 1
ATOM 6074 O O . ARG A 1 793 ? 12.669 33.028 7.155 1.00 30.54 793 ARG A O 1
ATOM 6082 N N . GLY A 1 794 ? 12.445 31.016 6.125 1.00 28.05 794 GLY A N 1
ATOM 6083 C CA . GLY A 1 794 ? 12.536 31.480 4.747 1.00 30.25 794 GLY A CA 1
ATOM 6084 C C . GLY A 1 794 ? 11.426 32.465 4.423 1.00 36.11 794 GLY A C 1
ATOM 6085 O O . GLY A 1 794 ? 11.716 33.579 4.012 1.00 35.54 794 GLY A O 1
ATOM 6086 N N . VAL A 1 795 ? 10.154 32.091 4.693 1.00 34.50 795 VAL A N 1
ATOM 6087 C CA . VAL A 1 795 ? 8.939 32.910 4.519 1.00 33.38 795 VAL A CA 1
ATOM 6088 C C . VAL A 1 795 ? 9.065 34.251 5.294 1.00 37.92 795 VAL A C 1
ATOM 6089 O O . VAL A 1 795 ? 8.884 35.312 4.701 1.00 40.07 795 VAL A O 1
ATOM 6093 N N . LEU A 1 796 ? 9.367 34.194 6.612 1.00 34.70 796 LEU A N 1
ATOM 6094 C CA . LEU A 1 796 ? 9.510 35.368 7.490 1.00 35.30 796 LEU A CA 1
ATOM 6095 C C . LEU A 1 796 ? 10.588 36.337 7.014 1.00 37.63 796 LEU A C 1
ATOM 6096 O O . LEU A 1 796 ? 10.347 37.554 6.995 1.00 42.37 796 LEU A O 1
ATOM 6101 N N . SER A 1 797 ? 11.756 35.805 6.574 1.00 32.56 797 SER A N 1
ATOM 6102 C CA . SER A 1 797 ? 12.850 36.631 6.036 1.00 32.68 797 SER A CA 1
ATOM 6103 C C . SER A 1 797 ? 12.476 37.266 4.695 1.00 37.42 797 SER A C 1
ATOM 6104 O O . SER A 1 797 ? 12.906 38.390 4.417 1.00 36.84 797 SER A O 1
ATOM 6107 N N . ARG A 1 798 ? 11.747 36.504 3.841 1.00 32.84 798 ARG A N 1
ATOM 6108 C CA . ARG A 1 798 ? 11.274 36.935 2.521 1.00 34.28 798 ARG A CA 1
ATOM 6109 C C . ARG A 1 798 ? 10.185 38.017 2.688 1.00 38.86 798 ARG A C 1
ATOM 6110 O O . ARG A 1 798 ? 10.142 38.940 1.881 1.00 31.35 798 ARG A O 1
ATOM 6118 N N . MET A 1 799 ? 9.354 37.935 3.781 1.00 36.48 799 MET A N 1
ATOM 6119 C CA . MET A 1 799 ? 8.301 38.914 4.114 1.00 36.42 799 MET A CA 1
ATOM 6120 C C . MET A 1 799 ? 8.935 40.254 4.464 1.00 43.39 799 MET A C 1
ATOM 6121 O O . MET A 1 799 ? 8.435 41.309 4.058 1.00 46.44 799 MET A O 1
ATOM 6126 N N . GLU A 1 800 ? 10.024 40.200 5.247 1.00 37.88 800 GLU A N 1
ATOM 6127 C CA . GLU A 1 800 ? 10.805 41.361 5.651 1.00 36.63 800 GLU A CA 1
ATOM 6128 C C . GLU A 1 800 ? 11.597 41.939 4.474 1.00 37.04 800 GLU A C 1
ATOM 6129 O O . GLU A 1 800 ? 11.666 43.165 4.331 1.00 39.19 800 GLU A O 1
ATOM 6135 N N . PHE A 1 801 ? 12.144 41.062 3.607 1.00 27.14 801 PHE A N 1
ATOM 6136 C CA . PHE A 1 801 ? 12.884 41.489 2.420 1.00 28.36 801 PHE A CA 1
ATOM 6137 C C . PHE A 1 801 ? 11.992 42.275 1.451 1.00 33.06 801 PHE A C 1
ATOM 6138 O O . PHE A 1 801 ? 12.448 43.251 0.879 1.00 32.12 801 PHE A O 1
ATOM 6146 N N . LYS A 1 802 ? 10.719 41.845 1.280 1.00 33.84 802 LYS A N 1
ATOM 6147 C CA . LYS A 1 802 ? 9.696 42.492 0.435 1.00 34.02 802 LYS A CA 1
ATOM 6148 C C . LYS A 1 802 ? 9.384 43.908 0.962 1.00 34.13 802 LYS A C 1
ATOM 6149 O O . LYS A 1 802 ? 9.183 44.812 0.153 1.00 34.29 802 LYS A O 1
ATOM 6155 N N . LYS A 1 803 ? 9.366 44.103 2.309 1.00 32.29 803 LYS A N 1
ATOM 6156 C CA . LYS A 1 803 ? 9.158 45.428 2.931 1.00 33.53 803 LYS A CA 1
ATOM 6157 C C . LYS A 1 803 ? 10.343 46.340 2.596 1.00 35.26 803 LYS A C 1
ATOM 6158 O O . LYS A 1 803 ? 10.149 47.498 2.211 1.00 35.02 803 LYS A O 1
ATOM 6164 N N . LEU A 1 804 ? 11.576 45.795 2.709 1.00 33.49 804 LEU A N 1
ATOM 6165 C CA . LEU A 1 804 ? 12.825 46.518 2.417 1.00 33.44 804 LEU A CA 1
ATOM 6166 C C . LEU A 1 804 ? 12.898 46.930 0.953 1.00 37.44 804 LEU A C 1
ATOM 6167 O O . LEU A 1 804 ? 13.233 48.081 0.676 1.00 38.03 804 LEU A O 1
ATOM 6172 N N . LEU A 1 805 ? 12.557 45.999 0.010 1.00 34.23 805 LEU A N 1
ATOM 6173 C CA . LEU A 1 805 ? 12.541 46.273 -1.441 1.00 32.01 805 LEU A CA 1
ATOM 6174 C C . LEU A 1 805 ? 11.516 47.362 -1.787 1.00 34.43 805 LEU A C 1
ATOM 6175 O O . LEU A 1 805 ? 11.814 48.232 -2.594 1.00 32.85 805 LEU A O 1
ATOM 6180 N N . GLU A 1 806 ? 10.310 47.318 -1.162 1.00 34.12 806 GLU A N 1
ATOM 6181 C CA . GLU A 1 806 ? 9.234 48.297 -1.392 1.00 33.93 806 GLU A CA 1
ATOM 6182 C C . GLU A 1 806 ? 9.643 49.727 -1.058 1.00 34.39 806 GLU A C 1
ATOM 6183 O O . GLU A 1 806 ? 9.157 50.656 -1.705 1.00 34.32 806 GLU A O 1
ATOM 6189 N N . ARG A 1 807 ? 10.599 49.905 -0.129 1.00 31.00 807 ARG A N 1
ATOM 6190 C CA . ARG A 1 807 ? 11.099 51.246 0.217 1.00 34.41 807 ARG A CA 1
ATOM 6191 C C . ARG A 1 807 ? 12.091 51.816 -0.814 1.00 35.89 807 ARG A C 1
ATOM 6192 O O . ARG A 1 807 ? 12.272 53.036 -0.869 1.00 34.99 807 ARG A O 1
ATOM 6200 N N . ARG A 1 808 ? 12.749 50.945 -1.612 1.00 32.84 808 ARG A N 1
ATOM 6201 C CA . ARG A 1 808 ? 13.793 51.389 -2.519 1.00 34.76 808 ARG A CA 1
ATOM 6202 C C . ARG A 1 808 ? 13.679 50.930 -3.988 1.00 41.72 808 ARG A C 1
ATOM 6203 O O . ARG A 1 808 ? 13.792 51.760 -4.889 1.00 42.03 808 ARG A O 1
ATOM 6211 N N . ASP A 1 809 ? 13.490 49.625 -4.211 1.00 37.05 809 ASP A N 1
ATOM 6212 C CA . ASP A 1 809 ? 13.540 48.948 -5.513 1.00 37.91 809 ASP A CA 1
ATOM 6213 C C . ASP A 1 809 ? 12.230 48.468 -6.144 1.00 43.43 809 ASP A C 1
ATOM 6214 O O . ASP A 1 809 ? 12.195 48.288 -7.352 1.00 43.37 809 ASP A O 1
ATOM 6219 N N . SER A 1 810 ? 11.204 48.178 -5.349 1.00 45.19 810 SER A N 1
ATOM 6220 C CA . SER A 1 810 ? 9.917 47.702 -5.855 1.00 57.88 810 SER A CA 1
ATOM 6221 C C . SER A 1 810 ? 8.887 48.832 -5.833 1.00 99.76 810 SER A C 1
ATOM 6222 O O . SER A 1 810 ? 9.167 49.928 -6.317 1.00 71.45 810 SER A O 1
ATOM 6225 N N . ASP B 1 3 ? -40.416 -50.887 6.580 1.00 73.13 3 ASP B N 1
ATOM 6226 C CA . ASP B 1 3 ? -41.651 -50.479 7.249 1.00 72.78 3 ASP B CA 1
ATOM 6227 C C . ASP B 1 3 ? -41.818 -51.103 8.645 1.00 72.48 3 ASP B C 1
ATOM 6228 O O . ASP B 1 3 ? -42.474 -50.487 9.490 1.00 73.32 3 ASP B O 1
ATOM 6233 N N . ALA B 1 4 ? -41.228 -52.302 8.898 1.00 63.48 4 ALA B N 1
ATOM 6234 C CA . ALA B 1 4 ? -41.378 -52.943 10.206 1.00 60.93 4 ALA B CA 1
ATOM 6235 C C . ALA B 1 4 ? -40.476 -52.316 11.266 1.00 59.57 4 ALA B C 1
ATOM 6236 O O . ALA B 1 4 ? -40.915 -52.104 12.395 1.00 56.29 4 ALA B O 1
ATOM 6238 N N . GLU B 1 5 ? -39.232 -51.981 10.893 1.00 57.02 5 GLU B N 1
ATOM 6239 C CA . GLU B 1 5 ? -38.258 -51.322 11.775 1.00 56.70 5 GLU B CA 1
ATOM 6240 C C . GLU B 1 5 ? -38.707 -49.855 12.083 1.00 51.85 5 GLU B C 1
ATOM 6241 O O . GLU B 1 5 ? -38.340 -49.289 13.122 1.00 55.97 5 GLU B O 1
ATOM 6247 N N . MET B 1 6 ? -39.532 -49.278 11.184 1.00 38.10 6 MET B N 1
ATOM 6248 C CA . MET B 1 6 ? -40.073 -47.919 11.276 1.00 35.57 6 MET B CA 1
ATOM 6249 C C . MET B 1 6 ? -41.507 -47.883 11.856 1.00 42.84 6 MET B C 1
ATOM 6250 O O . MET B 1 6 ? -42.088 -46.800 11.975 1.00 40.79 6 MET B O 1
ATOM 6255 N N . ALA B 1 7 ? -42.067 -49.064 12.208 1.00 39.79 7 ALA B N 1
ATOM 6256 C CA . ALA B 1 7 ? -43.427 -49.247 12.752 1.00 39.42 7 ALA B CA 1
ATOM 6257 C C . ALA B 1 7 ? -43.756 -48.392 13.965 1.00 39.76 7 ALA B C 1
ATOM 6258 O O . ALA B 1 7 ? -44.885 -47.908 14.054 1.00 44.70 7 ALA B O 1
ATOM 6260 N N . ALA B 1 8 ? -42.786 -48.195 14.887 1.00 33.11 8 ALA B N 1
ATOM 6261 C CA . ALA B 1 8 ? -42.973 -47.384 16.108 1.00 35.32 8 ALA B CA 1
ATOM 6262 C C . ALA B 1 8 ? -43.337 -45.925 15.819 1.00 38.82 8 ALA B C 1
ATOM 6263 O O . ALA B 1 8 ? -43.995 -45.274 16.648 1.00 40.29 8 ALA B O 1
ATOM 6265 N N . PHE B 1 9 ? -42.909 -45.419 14.645 1.00 36.00 9 PHE B N 1
ATOM 6266 C CA . PHE B 1 9 ? -43.138 -44.026 14.210 1.00 35.35 9 PHE B CA 1
ATOM 6267 C C . PHE B 1 9 ? -44.528 -43.795 13.620 1.00 38.43 9 PHE B C 1
ATOM 6268 O O . PHE B 1 9 ? -44.903 -42.648 13.431 1.00 39.45 9 PHE B O 1
ATOM 6276 N N . GLY B 1 10 ? -45.276 -44.875 13.354 1.00 37.49 10 GLY B N 1
ATOM 6277 C CA . GLY B 1 10 ? -46.629 -44.810 12.813 1.00 35.16 10 GLY B CA 1
ATOM 6278 C C . GLY B 1 10 ? -46.732 -44.154 11.452 1.00 38.97 10 GLY B C 1
ATOM 6279 O O . GLY B 1 10 ? -45.905 -44.404 10.578 1.00 37.58 10 GLY B O 1
ATOM 6280 N N . GLU B 1 11 ? -47.745 -43.304 11.265 1.00 41.43 11 GLU B N 1
ATOM 6281 C CA . GLU B 1 11 ? -48.037 -42.579 10.011 1.00 42.66 11 GLU B CA 1
ATOM 6282 C C . GLU B 1 11 ? -46.935 -41.582 9.585 1.00 44.31 11 GLU B C 1
ATOM 6283 O O . GLU B 1 11 ? -46.896 -41.163 8.424 1.00 47.54 11 GLU B O 1
ATOM 6289 N N . ALA B 1 12 ? -46.048 -41.207 10.526 1.00 35.84 12 ALA B N 1
ATOM 6290 C CA . ALA B 1 12 ? -44.928 -40.298 10.287 1.00 32.58 12 ALA B CA 1
ATOM 6291 C C . ALA B 1 12 ? -43.811 -40.991 9.520 1.00 37.64 12 ALA B C 1
ATOM 6292 O O . ALA B 1 12 ? -43.037 -40.299 8.866 1.00 37.37 12 ALA B O 1
ATOM 6294 N N . ALA B 1 13 ? -43.708 -42.348 9.613 1.00 33.81 13 ALA B N 1
ATOM 6295 C CA . ALA B 1 13 ? -42.661 -43.161 8.982 1.00 31.27 13 ALA B CA 1
ATOM 6296 C C . ALA B 1 13 ? -42.300 -42.757 7.522 1.00 37.49 13 ALA B C 1
ATOM 6297 O O . ALA B 1 13 ? -41.121 -42.475 7.315 1.00 36.82 13 ALA B O 1
ATOM 6299 N N . PRO B 1 14 ? -43.226 -42.628 6.525 1.00 36.89 14 PRO B N 1
ATOM 6300 C CA . PRO B 1 14 ? -42.782 -42.225 5.166 1.00 36.49 14 PRO B CA 1
ATOM 6301 C C . PRO B 1 14 ? -42.221 -40.794 5.026 1.00 35.15 14 PRO B C 1
ATOM 6302 O O . PRO B 1 14 ? -41.531 -40.500 4.037 1.00 33.67 14 PRO B O 1
ATOM 6306 N N . TYR B 1 15 ? -42.496 -39.919 6.002 1.00 27.91 15 TYR B N 1
ATOM 6307 C CA . TYR B 1 15 ? -42.017 -38.536 6.016 1.00 29.27 15 TYR B CA 1
ATOM 6308 C C . TYR B 1 15 ? -40.674 -38.416 6.756 1.00 32.36 15 TYR B C 1
ATOM 6309 O O . TYR B 1 15 ? -40.082 -37.341 6.779 1.00 36.18 15 TYR B O 1
ATOM 6318 N N . LEU B 1 16 ? -40.206 -39.516 7.368 1.00 23.45 16 LEU B N 1
ATOM 6319 C CA . LEU B 1 16 ? -38.972 -39.570 8.146 1.00 19.05 16 LEU B CA 1
ATOM 6320 C C . LEU B 1 16 ? -37.883 -40.415 7.470 1.00 29.40 16 LEU B C 1
ATOM 6321 O O . LEU B 1 16 ? -36.722 -40.020 7.483 1.00 27.99 16 LEU B O 1
ATOM 6326 N N . ARG B 1 17 ? -38.253 -41.572 6.889 1.00 26.69 17 ARG B N 1
ATOM 6327 C CA . ARG B 1 17 ? -37.320 -42.467 6.200 1.00 29.10 17 ARG B CA 1
ATOM 6328 C C . ARG B 1 17 ? -37.994 -43.094 4.980 1.00 33.11 17 ARG B C 1
ATOM 6329 O O . ARG B 1 17 ? -39.154 -43.513 5.063 1.00 33.02 17 ARG B O 1
ATOM 6337 N N . LYS B 1 18 ? -37.249 -43.185 3.858 1.00 28.64 18 LYS B N 1
ATOM 6338 C CA . LYS B 1 18 ? -37.744 -43.794 2.617 1.00 27.39 18 LYS B CA 1
ATOM 6339 C C . LYS B 1 18 ? -38.004 -45.289 2.800 1.00 31.31 18 LYS B C 1
ATOM 6340 O O . LYS B 1 18 ? -37.380 -45.939 3.655 1.00 32.09 18 LYS B O 1
ATOM 6346 N N . SER B 1 19 ? -38.948 -45.828 2.007 1.00 29.43 19 SER B N 1
ATOM 6347 C CA . SER B 1 19 ? -39.321 -47.251 2.034 1.00 29.96 19 SER B CA 1
ATOM 6348 C C . SER B 1 19 ? -38.123 -48.158 1.700 1.00 33.30 19 SER B C 1
ATOM 6349 O O . SER B 1 19 ? -37.183 -47.725 1.022 1.00 33.15 19 SER B O 1
ATOM 6352 N N . GLU B 1 20 ? -38.182 -49.427 2.132 1.00 31.78 20 GLU B N 1
ATOM 6353 C CA . GLU B 1 20 ? -37.173 -50.437 1.790 1.00 30.79 20 GLU B CA 1
ATOM 6354 C C . GLU B 1 20 ? -37.151 -50.640 0.260 1.00 30.67 20 GLU B C 1
ATOM 6355 O O . GLU B 1 20 ? -36.084 -50.874 -0.317 1.00 29.04 20 GLU B O 1
ATOM 6361 N N . LYS B 1 21 ? -38.333 -50.519 -0.384 1.00 28.53 21 LYS B N 1
ATOM 6362 C CA . LYS B 1 21 ? -38.492 -50.623 -1.842 1.00 32.85 21 LYS B CA 1
ATOM 6363 C C . LYS B 1 21 ? -37.703 -49.492 -2.549 1.00 35.27 21 LYS B C 1
ATOM 6364 O O . LYS B 1 21 ? -37.038 -49.747 -3.558 1.00 33.81 21 LYS B O 1
ATOM 6370 N N . GLU B 1 22 ? -37.725 -48.265 -1.976 1.00 28.17 22 GLU B N 1
ATOM 6371 C CA . GLU B 1 22 ? -36.972 -47.146 -2.540 1.00 25.97 22 GLU B CA 1
ATOM 6372 C C . GLU B 1 22 ? -35.466 -47.328 -2.317 1.00 31.35 22 GLU B C 1
ATOM 6373 O O . GLU B 1 22 ? -34.686 -46.974 -3.198 1.00 28.17 22 GLU B O 1
ATOM 6379 N N . ARG B 1 23 ? -35.059 -47.909 -1.157 1.00 30.61 23 ARG B N 1
ATOM 6380 C CA . ARG B 1 23 ? -33.659 -48.225 -0.809 1.00 31.27 23 ARG B CA 1
ATOM 6381 C C . ARG B 1 23 ? -33.071 -49.282 -1.793 1.00 30.68 23 ARG B C 1
ATOM 6382 O O . ARG B 1 23 ? -31.904 -49.197 -2.185 1.00 31.25 23 ARG B O 1
ATOM 6390 N N . LEU B 1 24 ? -33.886 -50.249 -2.209 1.00 30.72 24 LEU B N 1
ATOM 6391 C CA . LEU B 1 24 ? -33.459 -51.264 -3.191 1.00 31.72 24 LEU B CA 1
ATOM 6392 C C . LEU B 1 24 ? -33.399 -50.647 -4.591 1.00 33.57 24 LEU B C 1
ATOM 6393 O O . LEU B 1 24 ? -32.554 -51.040 -5.392 1.00 31.83 24 LEU B O 1
ATOM 6398 N N . GLU B 1 25 ? -34.280 -49.662 -4.882 1.00 30.55 25 GLU B N 1
ATOM 6399 C CA . GLU B 1 25 ? -34.261 -48.958 -6.169 1.00 33.34 25 GLU B CA 1
ATOM 6400 C C . GLU B 1 25 ? -32.950 -48.154 -6.286 1.00 37.86 25 GLU B C 1
ATOM 6401 O O . GLU B 1 25 ? -32.333 -48.153 -7.362 1.00 36.45 25 GLU B O 1
ATOM 6407 N N . ALA B 1 26 ? -32.494 -47.541 -5.145 1.00 28.38 26 ALA B N 1
ATOM 6408 C CA . ALA B 1 26 ? -31.244 -46.767 -5.053 1.00 30.09 26 ALA B CA 1
ATOM 6409 C C . ALA B 1 26 ? -30.003 -47.653 -5.144 1.00 41.85 26 ALA B C 1
ATOM 6410 O O . ALA B 1 26 ? -29.076 -47.285 -5.854 1.00 45.90 26 ALA B O 1
ATOM 6412 N N . GLN B 1 27 ? -29.979 -48.819 -4.449 1.00 41.28 27 GLN B N 1
ATOM 6413 C CA . GLN B 1 27 ? -28.830 -49.739 -4.472 1.00 42.40 27 GLN B CA 1
ATOM 6414 C C . GLN B 1 27 ? -28.593 -50.379 -5.844 1.00 42.93 27 GLN B C 1
ATOM 6415 O O . GLN B 1 27 ? -27.480 -50.828 -6.104 1.00 48.17 27 GLN B O 1
ATOM 6421 N N . THR B 1 28 ? -29.619 -50.409 -6.716 1.00 34.72 28 THR B N 1
ATOM 6422 C CA . THR B 1 28 ? -29.561 -51.049 -8.043 1.00 34.95 28 THR B CA 1
ATOM 6423 C C . THR B 1 28 ? -29.678 -50.099 -9.238 1.00 40.13 28 THR B C 1
ATOM 6424 O O . THR B 1 28 ? -29.649 -50.577 -10.370 1.00 39.96 28 THR B O 1
ATOM 6428 N N . ARG B 1 29 ? -29.817 -48.759 -9.005 1.00 39.72 29 ARG B N 1
ATOM 6429 C CA . ARG B 1 29 ? -29.949 -47.746 -10.066 1.00 38.34 29 ARG B CA 1
ATOM 6430 C C . ARG B 1 29 ? -28.681 -47.673 -10.933 1.00 47.49 29 ARG B C 1
ATOM 6431 O O . ARG B 1 29 ? -27.604 -47.474 -10.369 1.00 48.24 29 ARG B O 1
ATOM 6439 N N . PRO B 1 30 ? -28.754 -47.847 -12.285 1.00 47.82 30 PRO B N 1
ATOM 6440 C CA . PRO B 1 30 ? -27.524 -47.754 -13.095 1.00 47.71 30 PRO B CA 1
ATOM 6441 C C . PRO B 1 30 ? -27.023 -46.321 -13.093 1.00 49.56 30 PRO B C 1
ATOM 6442 O O . PRO B 1 30 ? -27.822 -45.387 -13.069 1.00 48.44 30 PRO B O 1
ATOM 6446 N N . PHE B 1 31 ? -25.708 -46.160 -13.007 1.00 46.91 31 PHE B N 1
ATOM 6447 C CA . PHE B 1 31 ? -25.058 -44.861 -12.960 1.00 46.98 31 PHE B CA 1
ATOM 6448 C C . PHE B 1 31 ? -23.712 -44.952 -13.623 1.00 54.42 31 PHE B C 1
ATOM 6449 O O . PHE B 1 31 ? -23.138 -46.034 -13.712 1.00 56.27 31 PHE B O 1
ATOM 6457 N N . ASP B 1 32 ? -23.200 -43.821 -14.086 1.00 55.11 32 ASP B N 1
ATOM 6458 C CA . ASP B 1 32 ? -21.868 -43.805 -14.655 1.00 56.34 32 ASP B CA 1
ATOM 6459 C C . ASP B 1 32 ? -21.143 -42.689 -13.946 1.00 59.25 32 ASP B C 1
ATOM 6460 O O . ASP B 1 32 ? -21.475 -41.511 -14.133 1.00 56.38 32 ASP B O 1
ATOM 6465 N N . LEU B 1 33 ? -20.160 -43.061 -13.106 1.00 56.48 33 LEU B N 1
ATOM 6466 C CA . LEU B 1 33 ? -19.356 -42.101 -12.352 1.00 56.30 33 LEU B CA 1
ATOM 6467 C C . LEU B 1 33 ? -18.668 -41.091 -13.273 1.00 61.31 33 LEU B C 1
ATOM 6468 O O . LEU B 1 33 ? -18.589 -39.928 -12.918 1.00 60.88 33 LEU B O 1
ATOM 6473 N N . LYS B 1 34 ? -18.269 -41.514 -14.487 1.00 58.99 34 LYS B N 1
ATOM 6474 C CA . LYS B 1 34 ? -17.608 -40.662 -15.476 1.00 59.00 34 LYS B CA 1
ATOM 6475 C C . LYS B 1 34 ? -18.521 -39.637 -16.168 1.00 64.23 34 LYS B C 1
ATOM 6476 O O . LYS B 1 34 ? -18.075 -38.518 -16.425 1.00 66.60 34 LYS B O 1
ATOM 6482 N N . LYS B 1 35 ? -19.774 -40.017 -16.493 1.00 57.61 35 LYS B N 1
ATOM 6483 C CA . LYS B 1 35 ? -20.745 -39.169 -17.205 1.00 54.25 35 LYS B CA 1
ATOM 6484 C C . LYS B 1 35 ? -21.586 -38.263 -16.306 1.00 55.14 35 LYS B C 1
ATOM 6485 O O . LYS B 1 35 ? -21.725 -37.077 -16.605 1.00 56.41 35 LYS B O 1
ATOM 6491 N N . ASP B 1 36 ? -22.199 -38.838 -15.250 1.00 48.85 36 ASP B N 1
ATOM 6492 C CA . ASP B 1 36 ? -23.107 -38.170 -14.318 1.00 46.23 36 ASP B CA 1
ATOM 6493 C C . ASP B 1 36 ? -22.381 -37.185 -13.422 1.00 52.89 36 ASP B C 1
ATOM 6494 O O . ASP B 1 36 ? -21.692 -37.577 -12.471 1.00 54.70 36 ASP B O 1
ATOM 6499 N N . VAL B 1 37 ? -22.501 -35.890 -13.770 1.00 44.45 37 VAL B N 1
ATOM 6500 C CA . VAL B 1 37 ? -21.825 -34.780 -13.095 1.00 42.13 37 VAL B CA 1
ATOM 6501 C C . VAL B 1 37 ? -22.793 -33.623 -12.795 1.00 42.89 37 VAL B C 1
ATOM 6502 O O . VAL B 1 37 ? -23.983 -33.692 -13.112 1.00 42.59 37 VAL B O 1
ATOM 6506 N N . PHE B 1 38 ? -22.244 -32.554 -12.211 1.00 35.63 38 PHE B N 1
ATOM 6507 C CA . PHE B 1 38 ? -22.889 -31.284 -11.936 1.00 35.00 38 PHE B CA 1
ATOM 6508 C C . PHE B 1 38 ? -22.063 -30.229 -12.665 1.00 39.62 38 PHE B C 1
ATOM 6509 O O . PHE B 1 38 ? -20.831 -30.293 -12.656 1.00 42.64 38 PHE B O 1
ATOM 6517 N N . VAL B 1 39 ? -22.727 -29.258 -13.281 1.00 32.43 39 VAL B N 1
ATOM 6518 C CA . VAL B 1 39 ? -22.039 -28.162 -13.956 1.00 35.65 39 VAL B CA 1
ATOM 6519 C C . VAL B 1 39 ? -22.602 -26.841 -13.416 1.00 47.13 39 VAL B C 1
ATOM 6520 O O . VAL B 1 39 ? -23.760 -26.841 -12.980 1.00 43.83 39 VAL B O 1
ATOM 6524 N N . PRO B 1 40 ? -21.845 -25.705 -13.427 1.00 48.06 40 PRO B N 1
ATOM 6525 C CA . PRO B 1 40 ? -22.439 -24.443 -12.972 1.00 47.97 40 PRO B CA 1
ATOM 6526 C C . PRO B 1 40 ? -23.531 -24.010 -13.941 1.00 50.55 40 PRO B C 1
ATOM 6527 O O . PRO B 1 40 ? -23.516 -24.414 -15.103 1.00 50.21 40 PRO B O 1
ATOM 6531 N N . ASP B 1 41 ? -24.489 -23.228 -13.447 1.00 45.69 41 ASP B N 1
ATOM 6532 C CA . ASP B 1 41 ? -25.601 -22.693 -14.221 1.00 46.59 41 ASP B CA 1
ATOM 6533 C C . ASP B 1 41 ? -25.850 -21.274 -13.733 1.00 59.80 41 ASP B C 1
ATOM 6534 O O . ASP B 1 41 ? -25.892 -21.048 -12.522 1.00 59.71 41 ASP B O 1
ATOM 6539 N N . ASP B 1 42 ? -25.972 -20.316 -14.669 1.00 62.67 42 ASP B N 1
ATOM 6540 C CA . ASP B 1 42 ? -26.187 -18.893 -14.376 1.00 65.02 42 ASP B CA 1
ATOM 6541 C C . ASP B 1 42 ? -27.491 -18.580 -13.632 1.00 63.31 42 ASP B C 1
ATOM 6542 O O . ASP B 1 42 ? -27.541 -17.577 -12.927 1.00 63.78 42 ASP B O 1
ATOM 6547 N N . LYS B 1 43 ? -28.531 -19.422 -13.784 1.00 56.91 43 LYS B N 1
ATOM 6548 C CA . LYS B 1 43 ? -29.828 -19.213 -13.135 1.00 54.91 43 LYS B CA 1
ATOM 6549 C C . LYS B 1 43 ? -30.139 -20.190 -11.999 1.00 57.05 43 LYS B C 1
ATOM 6550 O O . LYS B 1 43 ? -30.833 -19.813 -11.047 1.00 58.24 43 LYS B O 1
ATOM 6556 N N . GLU B 1 44 ? -29.645 -21.432 -12.095 1.00 46.08 44 GLU B N 1
ATOM 6557 C CA . GLU B 1 44 ? -29.943 -22.461 -11.107 1.00 46.94 44 GLU B CA 1
ATOM 6558 C C . GLU B 1 44 ? -28.747 -22.867 -10.220 1.00 47.97 44 GLU B C 1
ATOM 6559 O O . GLU B 1 44 ? -28.843 -23.872 -9.509 1.00 43.57 44 GLU B O 1
ATOM 6565 N N . GLU B 1 45 ? -27.652 -22.054 -10.215 1.00 45.29 45 GLU B N 1
ATOM 6566 C CA . GLU B 1 45 ? -26.397 -22.282 -9.463 1.00 43.46 45 GLU B CA 1
ATOM 6567 C C . GLU B 1 45 ? -25.613 -23.443 -10.050 1.00 42.41 45 GLU B C 1
ATOM 6568 O O . GLU B 1 45 ? -24.508 -23.249 -10.547 1.00 40.95 45 GLU B O 1
ATOM 6574 N N . PHE B 1 46 ? -26.184 -24.646 -9.962 1.00 38.22 46 PHE B N 1
ATOM 6575 C CA . PHE B 1 46 ? -25.636 -25.895 -10.467 1.00 38.21 46 PHE B CA 1
ATOM 6576 C C . PHE B 1 46 ? -26.787 -26.703 -11.000 1.00 46.31 46 PHE B C 1
ATOM 6577 O O . PHE B 1 46 ? -27.900 -26.589 -10.490 1.00 48.04 46 PHE B O 1
ATOM 6585 N N . VAL B 1 47 ? -26.521 -27.533 -12.012 1.00 42.18 47 VAL B N 1
ATOM 6586 C CA . VAL B 1 47 ? -27.505 -28.437 -12.609 1.00 39.87 47 VAL B CA 1
ATOM 6587 C C . VAL B 1 47 ? -26.853 -29.815 -12.771 1.00 42.39 47 VAL B C 1
ATOM 6588 O O . VAL B 1 47 ? -25.627 -29.893 -12.882 1.00 39.15 47 VAL B O 1
ATOM 6592 N N . LYS B 1 48 ? -27.664 -30.893 -12.776 1.00 38.57 48 LYS B N 1
ATOM 6593 C CA . LYS B 1 48 ? -27.192 -32.244 -13.058 1.00 39.62 48 LYS B CA 1
ATOM 6594 C C . LYS B 1 48 ? -27.001 -32.308 -14.574 1.00 48.93 48 LYS B C 1
ATOM 6595 O O . LYS B 1 48 ? -27.815 -31.748 -15.319 1.00 50.66 48 LYS B O 1
ATOM 6601 N N . ALA B 1 49 ? -25.912 -32.943 -15.031 1.00 44.26 49 ALA B N 1
ATOM 6602 C CA . ALA B 1 49 ? -25.630 -33.077 -16.457 1.00 41.48 49 ALA B CA 1
ATOM 6603 C C . ALA B 1 49 ? -24.924 -34.406 -16.758 1.00 49.75 49 ALA B C 1
ATOM 6604 O O . ALA B 1 49 ? -24.368 -35.028 -15.851 1.00 45.73 49 ALA B O 1
ATOM 6606 N N . THR B 1 50 ? -24.993 -34.859 -18.026 1.00 52.54 50 THR B N 1
ATOM 6607 C CA . THR B 1 50 ? -24.317 -36.071 -18.505 1.00 54.12 50 THR B CA 1
ATOM 6608 C C . THR B 1 50 ? -23.314 -35.616 -19.560 1.00 60.60 50 THR B C 1
ATOM 6609 O O . THR B 1 50 ? -23.709 -34.918 -20.504 1.00 59.52 50 THR B O 1
ATOM 6613 N N . ILE B 1 51 ? -22.015 -35.952 -19.372 1.00 57.43 51 ILE B N 1
ATOM 6614 C CA . ILE B 1 51 ? -20.939 -35.572 -20.298 1.00 55.88 51 ILE B CA 1
ATOM 6615 C C . ILE B 1 51 ? -21.137 -36.293 -21.632 1.00 60.66 51 ILE B C 1
ATOM 6616 O O . ILE B 1 51 ? -21.351 -37.507 -21.647 1.00 60.92 51 ILE B O 1
ATOM 6621 N N . LEU B 1 52 ? -21.107 -35.525 -22.741 1.00 58.75 52 LEU B N 1
ATOM 6622 C CA . LEU B 1 52 ? -21.266 -36.037 -24.107 1.00 59.98 52 LEU B CA 1
ATOM 6623 C C . LEU B 1 52 ? -19.892 -36.184 -24.753 1.00 68.55 52 LEU B C 1
ATOM 6624 O O . LEU B 1 52 ? -19.607 -37.221 -25.353 1.00 70.76 52 LEU B O 1
ATOM 6629 N N . SER B 1 53 ? -19.033 -35.155 -24.598 1.00 65.87 53 SER B N 1
ATOM 6630 C CA . SER B 1 53 ? -17.672 -35.132 -25.131 1.00 66.49 53 SER B CA 1
ATOM 6631 C C . SER B 1 53 ? -16.698 -34.400 -24.200 1.00 68.65 53 SER B C 1
ATOM 6632 O O . SER B 1 53 ? -17.102 -33.500 -23.455 1.00 63.79 53 SER B O 1
ATOM 6635 N N . ARG B 1 54 ? -15.407 -34.799 -24.269 1.00 68.50 54 ARG B N 1
ATOM 6636 C CA . ARG B 1 54 ? -14.261 -34.241 -23.540 1.00 103.35 54 ARG B CA 1
ATOM 6637 C C . ARG B 1 54 ? -14.514 -34.041 -22.045 1.00 102.68 54 ARG B C 1
ATOM 6638 O O . ARG B 1 54 ? -13.620 -34.263 -21.234 1.00 60.88 54 ARG B O 1
ATOM 6646 N N . GLY B 1 57 ? -9.221 -28.652 -23.293 1.00 77.87 57 GLY B N 1
ATOM 6647 C CA . GLY B 1 57 ? -9.351 -28.736 -21.841 1.00 77.95 57 GLY B CA 1
ATOM 6648 C C . GLY B 1 57 ? -10.708 -28.300 -21.315 1.00 81.50 57 GLY B C 1
ATOM 6649 O O . GLY B 1 57 ? -10.801 -27.618 -20.286 1.00 78.51 57 GLY B O 1
ATOM 6650 N N . LYS B 1 58 ? -11.770 -28.705 -22.035 1.00 78.13 58 LYS B N 1
ATOM 6651 C CA . LYS B 1 58 ? -13.174 -28.393 -21.756 1.00 75.03 58 LYS B CA 1
ATOM 6652 C C . LYS B 1 58 ? -14.041 -29.648 -21.746 1.00 75.50 58 LYS B C 1
ATOM 6653 O O . LYS B 1 58 ? -13.578 -30.718 -22.104 1.00 76.23 58 LYS B O 1
ATOM 6659 N N . VAL B 1 59 ? -15.281 -29.508 -21.263 1.00 68.51 59 VAL B N 1
ATOM 6660 C CA . VAL B 1 59 ? -16.282 -30.563 -21.132 1.00 65.53 59 VAL B CA 1
ATOM 6661 C C . VAL B 1 59 ? -17.609 -30.070 -21.723 1.00 64.23 59 VAL B C 1
ATOM 6662 O O . VAL B 1 59 ? -18.127 -29.030 -21.306 1.00 60.31 59 VAL B O 1
ATOM 6666 N N . THR B 1 60 ? -18.159 -30.831 -22.678 1.00 61.11 60 THR B N 1
ATOM 6667 C CA . THR B 1 60 ? -19.462 -30.545 -23.269 1.00 60.37 60 THR B CA 1
ATOM 6668 C C . THR B 1 60 ? -20.422 -31.560 -22.675 1.00 63.52 60 THR B C 1
ATOM 6669 O O . THR B 1 60 ? -20.134 -32.761 -22.661 1.00 62.11 60 THR B O 1
ATOM 6673 N N . ALA B 1 61 ? -21.527 -31.066 -22.115 1.00 61.77 61 ALA B N 1
ATOM 6674 C CA . ALA B 1 61 ? -22.498 -31.912 -21.440 1.00 62.18 61 ALA B CA 1
ATOM 6675 C C . ALA B 1 61 ? -23.952 -31.544 -21.720 1.00 66.28 61 ALA B C 1
ATOM 6676 O O . ALA B 1 61 ? -24.253 -30.414 -22.117 1.00 64.38 61 ALA B O 1
ATOM 6678 N N . GLU B 1 62 ? -24.852 -32.519 -21.505 1.00 64.56 62 GLU B N 1
ATOM 6679 C CA . GLU B 1 62 ? -26.287 -32.347 -21.662 1.00 63.93 62 GLU B CA 1
ATOM 6680 C C . GLU B 1 62 ? -26.936 -32.279 -20.255 1.00 60.28 62 GLU B C 1
ATOM 6681 O O . GLU B 1 62 ? -26.860 -33.235 -19.478 1.00 53.84 62 GLU B O 1
ATOM 6687 N N . THR B 1 63 ? -27.530 -31.109 -19.925 1.00 55.28 63 THR B N 1
ATOM 6688 C CA . THR B 1 63 ? -28.202 -30.818 -18.644 1.00 56.45 63 THR B CA 1
ATOM 6689 C C . THR B 1 63 ? -29.435 -31.716 -18.463 1.00 66.22 63 THR B C 1
ATOM 6690 O O . THR B 1 63 ? -29.988 -32.208 -19.441 1.00 56.69 63 THR B O 1
ATOM 6694 N N . LYS B 1 67 ? -30.312 -29.277 -22.446 1.00 68.05 67 LYS B N 1
ATOM 6695 C CA . LYS B 1 67 ? -29.491 -28.159 -22.903 1.00 67.92 67 LYS B CA 1
ATOM 6696 C C . LYS B 1 67 ? -28.016 -28.571 -23.027 1.00 74.10 67 LYS B C 1
ATOM 6697 O O . LYS B 1 67 ? -27.459 -29.168 -22.107 1.00 75.29 67 LYS B O 1
ATOM 6703 N N . THR B 1 68 ? -27.395 -28.251 -24.166 1.00 71.95 68 THR B N 1
ATOM 6704 C CA . THR B 1 68 ? -25.980 -28.527 -24.410 1.00 71.57 68 THR B CA 1
ATOM 6705 C C . THR B 1 68 ? -25.167 -27.313 -23.955 1.00 72.19 68 THR B C 1
ATOM 6706 O O . THR B 1 68 ? -25.381 -26.206 -24.449 1.00 72.20 68 THR B O 1
ATOM 6710 N N . VAL B 1 69 ? -24.280 -27.523 -22.969 1.00 66.06 69 VAL B N 1
ATOM 6711 C CA . VAL B 1 69 ? -23.420 -26.493 -22.370 1.00 63.47 69 VAL B CA 1
ATOM 6712 C C . VAL B 1 69 ? -21.948 -26.919 -22.534 1.00 63.91 69 VAL B C 1
ATOM 6713 O O . VAL B 1 69 ? -21.641 -28.114 -22.506 1.00 64.51 69 VAL B O 1
ATOM 6717 N N . THR B 1 70 ? -21.052 -25.943 -22.715 1.00 60.35 70 THR B N 1
ATOM 6718 C CA . THR B 1 70 ? -19.605 -26.154 -22.837 1.00 61.86 70 THR B CA 1
ATOM 6719 C C . THR B 1 70 ? -18.958 -25.429 -21.660 1.00 64.58 70 THR B C 1
ATOM 6720 O O . THR B 1 70 ? -19.170 -24.222 -21.498 1.00 65.46 70 THR B O 1
ATOM 6724 N N . VAL B 1 71 ? -18.225 -26.171 -20.805 1.00 61.10 71 VAL B N 1
ATOM 6725 C CA . VAL B 1 71 ? -17.620 -25.641 -19.573 1.00 62.11 71 VAL B CA 1
ATOM 6726 C C . VAL B 1 71 ? -16.214 -26.247 -19.331 1.00 65.07 71 VAL B C 1
ATOM 6727 O O . VAL B 1 71 ? -15.956 -27.351 -19.793 1.00 62.32 71 VAL B O 1
ATOM 6731 N N . LYS B 1 72 ? -15.316 -25.522 -18.615 1.00 65.36 72 LYS B N 1
ATOM 6732 C CA . LYS B 1 72 ? -13.949 -25.980 -18.296 1.00 66.97 72 LYS B CA 1
ATOM 6733 C C . LYS B 1 72 ? -13.993 -27.213 -17.385 1.00 74.17 72 LYS B C 1
ATOM 6734 O O . LYS B 1 72 ? -14.895 -27.313 -16.552 1.00 73.71 72 LYS B O 1
ATOM 6740 N N . GLU B 1 73 ? -13.016 -28.136 -17.541 1.00 72.83 73 GLU B N 1
ATOM 6741 C CA . GLU B 1 73 ? -12.880 -29.375 -16.758 1.00 72.56 73 GLU B CA 1
ATOM 6742 C C . GLU B 1 73 ? -12.912 -29.137 -15.248 1.00 78.07 73 GLU B C 1
ATOM 6743 O O . GLU B 1 73 ? -13.539 -29.917 -14.529 1.00 78.91 73 GLU B O 1
ATOM 6749 N N . ASP B 1 74 ? -12.242 -28.061 -14.772 1.00 73.67 74 ASP B N 1
ATOM 6750 C CA . ASP B 1 74 ? -12.132 -27.713 -13.352 1.00 72.56 74 ASP B CA 1
ATOM 6751 C C . ASP B 1 74 ? -13.412 -27.090 -12.753 1.00 71.91 74 ASP B C 1
ATOM 6752 O O . ASP B 1 74 ? -13.449 -26.818 -11.547 1.00 70.58 74 ASP B O 1
ATOM 6757 N N . GLN B 1 75 ? -14.455 -26.882 -13.580 1.00 65.68 75 GLN B N 1
ATOM 6758 C CA . GLN B 1 75 ? -15.749 -26.352 -13.130 1.00 63.39 75 GLN B CA 1
ATOM 6759 C C . GLN B 1 75 ? -16.746 -27.511 -12.883 1.00 61.40 75 GLN B C 1
ATOM 6760 O O . GLN B 1 75 ? -17.778 -27.312 -12.236 1.00 62.95 75 GLN B O 1
ATOM 6766 N N . VAL B 1 76 ? -16.428 -28.706 -13.421 1.00 48.76 76 VAL B N 1
ATOM 6767 C CA . VAL B 1 76 ? -17.216 -29.941 -13.347 1.00 45.39 76 VAL B CA 1
ATOM 6768 C C . VAL B 1 76 ? -17.024 -30.633 -11.985 1.00 49.37 76 VAL B C 1
ATOM 6769 O O . VAL B 1 76 ? -15.886 -30.839 -11.548 1.00 51.41 76 VAL B O 1
ATOM 6773 N N . LEU B 1 77 ? -18.148 -31.009 -11.335 1.00 41.92 77 LEU B N 1
ATOM 6774 C CA . LEU B 1 77 ? -18.167 -31.692 -10.037 1.00 38.90 77 LEU B CA 1
ATOM 6775 C C . LEU B 1 77 ? -18.910 -33.014 -10.129 1.00 45.61 77 LEU B C 1
ATOM 6776 O O . LEU B 1 77 ? -19.968 -33.093 -10.749 1.00 46.50 77 LEU B O 1
ATOM 6781 N N . GLN B 1 78 ? -18.323 -34.060 -9.541 1.00 42.38 78 GLN B N 1
ATOM 6782 C CA . GLN B 1 78 ? -18.854 -35.410 -9.576 1.00 42.52 78 GLN B CA 1
ATOM 6783 C C . GLN B 1 78 ? -20.095 -35.646 -8.741 1.00 41.54 78 GLN B C 1
ATOM 6784 O O . GLN B 1 78 ? -20.167 -35.194 -7.610 1.00 40.61 78 GLN B O 1
ATOM 6790 N N . GLN B 1 79 ? -21.063 -36.395 -9.293 1.00 34.79 79 GLN B N 1
ATOM 6791 C CA . GLN B 1 79 ? -22.266 -36.744 -8.550 1.00 32.79 79 GLN B CA 1
ATOM 6792 C C . GLN B 1 79 ? -21.927 -37.902 -7.621 1.00 39.01 79 GLN B C 1
ATOM 6793 O O . GLN B 1 79 ? -21.022 -38.688 -7.918 1.00 34.16 79 GLN B O 1
ATOM 6799 N N . ASN B 1 80 ? -22.629 -38.001 -6.489 1.00 35.53 80 ASN B N 1
ATOM 6800 C CA . ASN B 1 80 ? -22.437 -39.140 -5.609 1.00 34.79 80 ASN B CA 1
ATOM 6801 C C . ASN B 1 80 ? -23.221 -40.325 -6.177 1.00 40.35 80 ASN B C 1
ATOM 6802 O O . ASN B 1 80 ? -24.341 -40.121 -6.651 1.00 41.87 80 ASN B O 1
ATOM 6807 N N . PRO B 1 81 ? -22.685 -41.564 -6.123 1.00 36.20 81 PRO B N 1
ATOM 6808 C CA . PRO B 1 81 ? -23.463 -42.726 -6.617 1.00 37.81 81 PRO B CA 1
ATOM 6809 C C . PRO B 1 81 ? -24.862 -42.886 -5.951 1.00 41.64 81 PRO B C 1
ATOM 6810 O O . PRO B 1 81 ? -25.075 -42.354 -4.854 1.00 38.46 81 PRO B O 1
ATOM 6814 N N . PRO B 1 82 ? -25.828 -43.598 -6.608 1.00 39.54 82 PRO B N 1
ATOM 6815 C CA . PRO B 1 82 ? -27.201 -43.709 -6.069 1.00 38.29 82 PRO B CA 1
ATOM 6816 C C . PRO B 1 82 ? -27.383 -44.236 -4.639 1.00 40.53 82 PRO B C 1
ATOM 6817 O O . PRO B 1 82 ? -28.411 -43.934 -4.029 1.00 40.14 82 PRO B O 1
ATOM 6821 N N . LYS B 1 83 ? -26.409 -44.984 -4.091 1.00 32.55 83 LYS B N 1
ATOM 6822 C CA . LYS B 1 83 ? -26.463 -45.483 -2.709 1.00 31.04 83 LYS B CA 1
ATOM 6823 C C . LYS B 1 83 ? -26.524 -44.299 -1.696 1.00 33.70 83 LYS B C 1
ATOM 6824 O O . LYS B 1 83 ? -27.074 -44.440 -0.598 1.00 34.50 83 LYS B O 1
ATOM 6830 N N . PHE B 1 84 ? -26.009 -43.127 -2.111 1.00 31.55 84 PHE B N 1
ATOM 6831 C CA . PHE B 1 84 ? -25.990 -41.876 -1.339 1.00 34.52 84 PHE B CA 1
ATOM 6832 C C . PHE B 1 84 ? -27.244 -41.001 -1.539 1.00 40.20 84 PHE B C 1
ATOM 6833 O O . PHE B 1 84 ? -27.319 -39.921 -0.956 1.00 40.20 84 PHE B O 1
ATOM 6841 N N . ASP B 1 85 ? -28.224 -41.454 -2.356 1.00 39.95 85 ASP B N 1
ATOM 6842 C CA . ASP B 1 85 ? -29.465 -40.701 -2.599 1.00 39.45 85 ASP B CA 1
ATOM 6843 C C . ASP B 1 85 ? -30.199 -40.463 -1.296 1.00 38.52 85 ASP B C 1
ATOM 6844 O O . ASP B 1 85 ? -30.405 -41.406 -0.532 1.00 34.50 85 ASP B O 1
ATOM 6849 N N . LYS B 1 86 ? -30.570 -39.190 -1.033 1.00 31.86 86 LYS B N 1
ATOM 6850 C CA . LYS B 1 86 ? -31.326 -38.772 0.149 1.00 27.60 86 LYS B CA 1
ATOM 6851 C C . LYS B 1 86 ? -30.661 -39.224 1.456 1.00 28.34 86 LYS B C 1
ATOM 6852 O O . LYS B 1 86 ? -31.356 -39.611 2.395 1.00 25.43 86 LYS B O 1
ATOM 6858 N N . ILE B 1 87 ? -29.313 -39.174 1.511 1.00 27.02 87 ILE B N 1
ATOM 6859 C CA . ILE B 1 87 ? -28.545 -39.626 2.670 1.00 26.24 87 ILE B CA 1
ATOM 6860 C C . ILE B 1 87 ? -28.930 -38.824 3.914 1.00 26.77 87 ILE B C 1
ATOM 6861 O O . ILE B 1 87 ? -29.142 -37.600 3.809 1.00 27.98 87 ILE B O 1
ATOM 6866 N N . GLU B 1 88 ? -29.063 -39.528 5.072 1.00 21.30 88 GLU B N 1
ATOM 6867 C CA . GLU B 1 88 ? -29.456 -38.911 6.363 1.00 22.23 88 GLU B CA 1
ATOM 6868 C C . GLU B 1 88 ? -28.380 -37.967 6.925 1.00 22.68 88 GLU B C 1
ATOM 6869 O O . GLU B 1 88 ? -28.723 -36.914 7.444 1.00 23.21 88 GLU B O 1
ATOM 6875 N N . ASP B 1 89 ? -27.087 -38.342 6.810 1.00 24.06 89 ASP B N 1
ATOM 6876 C CA . ASP B 1 89 ? -25.955 -37.527 7.245 1.00 20.83 89 ASP B CA 1
ATOM 6877 C C . ASP B 1 89 ? -25.045 -37.230 6.076 1.00 24.04 89 ASP B C 1
ATOM 6878 O O . ASP B 1 89 ? -24.385 -38.136 5.569 1.00 23.49 89 ASP B O 1
ATOM 6883 N N . MET B 1 90 ? -24.958 -35.940 5.695 1.00 23.39 90 MET B N 1
ATOM 6884 C CA . MET B 1 90 ? -24.159 -35.482 4.550 1.00 23.14 90 MET B CA 1
ATOM 6885 C C . MET B 1 90 ? -22.653 -35.559 4.792 1.00 27.19 90 MET B C 1
ATOM 6886 O O . MET B 1 90 ? -21.899 -35.522 3.819 1.00 23.29 90 MET B O 1
ATOM 6891 N N . ALA B 1 91 ? -22.220 -35.779 6.064 1.00 23.35 91 ALA B N 1
ATOM 6892 C CA . ALA B 1 91 ? -20.809 -36.005 6.398 1.00 23.33 91 ALA B CA 1
ATOM 6893 C C . ALA B 1 91 ? -20.339 -37.394 5.835 1.00 25.91 91 ALA B C 1
ATOM 6894 O O . ALA B 1 91 ? -19.138 -37.665 5.773 1.00 22.59 91 ALA B O 1
ATOM 6896 N N . MET B 1 92 ? -21.290 -38.235 5.408 1.00 25.44 92 MET B N 1
ATOM 6897 C CA . MET B 1 92 ? -21.019 -39.591 4.899 1.00 32.48 92 MET B CA 1
ATOM 6898 C C . MET B 1 92 ? -20.863 -39.668 3.371 1.00 34.56 92 MET B C 1
ATOM 6899 O O . MET B 1 92 ? -20.407 -40.690 2.877 1.00 39.16 92 MET B O 1
ATOM 6904 N N . LEU B 1 93 ? -21.191 -38.580 2.634 1.00 29.19 93 LEU B N 1
ATOM 6905 C CA . LEU B 1 93 ? -21.060 -38.508 1.175 1.00 28.85 93 LEU B CA 1
ATOM 6906 C C . LEU B 1 93 ? -19.598 -38.727 0.746 1.00 34.19 93 LEU B C 1
ATOM 6907 O O . LEU B 1 93 ? -18.699 -38.218 1.408 1.00 32.86 93 LEU B O 1
ATOM 6912 N N . THR B 1 94 ? -19.364 -39.444 -0.371 1.00 29.89 94 THR B N 1
ATOM 6913 C CA . THR B 1 94 ? -18.013 -39.647 -0.916 1.00 30.92 94 THR B CA 1
ATOM 6914 C C . THR B 1 94 ? -17.456 -38.302 -1.414 1.00 33.31 94 THR B C 1
ATOM 6915 O O . THR B 1 94 ? -16.345 -37.923 -1.039 1.00 36.77 94 THR B O 1
ATOM 6919 N N . PHE B 1 95 ? -18.232 -37.587 -2.241 1.00 27.44 95 PHE B N 1
ATOM 6920 C CA . PHE B 1 95 ? -17.837 -36.277 -2.781 1.00 28.30 95 PHE B CA 1
ATOM 6921 C C . PHE B 1 95 ? -18.592 -35.184 -2.061 1.00 30.10 95 PHE B C 1
ATOM 6922 O O . PHE B 1 95 ? -19.819 -35.094 -2.166 1.00 31.81 95 PHE B O 1
ATOM 6930 N N . LEU B 1 96 ? -17.863 -34.389 -1.282 1.00 28.88 96 LEU B N 1
ATOM 6931 C CA . LEU B 1 96 ? -18.450 -33.275 -0.542 1.00 25.78 96 LEU B CA 1
ATOM 6932 C C . LEU B 1 96 ? -18.119 -31.950 -1.220 1.00 30.77 96 LEU B C 1
ATOM 6933 O O . LEU B 1 96 ? -16.970 -31.516 -1.227 1.00 31.88 96 LEU B O 1
ATOM 6938 N N . HIS B 1 97 ? -19.133 -31.343 -1.833 1.00 30.26 97 HIS B N 1
ATOM 6939 C CA . HIS B 1 97 ? -19.079 -30.063 -2.556 1.00 27.30 97 HIS B CA 1
ATOM 6940 C C . HIS B 1 97 ? -20.462 -29.420 -2.537 1.00 29.34 97 HIS B C 1
ATOM 6941 O O . HIS B 1 97 ? -21.391 -30.025 -2.000 1.00 28.73 97 HIS B O 1
ATOM 6948 N N . GLU B 1 98 ? -20.588 -28.174 -3.019 1.00 27.59 98 GLU B N 1
ATOM 6949 C CA . GLU B 1 98 ? -21.845 -27.406 -2.982 1.00 24.57 98 GLU B CA 1
ATOM 6950 C C . GLU B 1 98 ? -23.028 -28.103 -3.678 1.00 29.25 98 GLU B C 1
ATOM 6951 O O . GLU B 1 98 ? -24.036 -28.288 -3.015 1.00 32.44 98 GLU B O 1
ATOM 6957 N N . PRO B 1 99 ? -22.984 -28.515 -4.968 1.00 28.36 99 PRO B N 1
ATOM 6958 C CA . PRO B 1 99 ? -24.161 -29.200 -5.537 1.00 28.86 99 PRO B CA 1
ATOM 6959 C C . PRO B 1 99 ? -24.510 -30.550 -4.889 1.00 31.32 99 PRO B C 1
ATOM 6960 O O . PRO B 1 99 ? -25.686 -30.908 -4.888 1.00 32.63 99 PRO B O 1
ATOM 6964 N N . ALA B 1 100 ? -23.525 -31.296 -4.340 1.00 23.40 100 ALA B N 1
ATOM 6965 C CA . ALA B 1 100 ? -23.807 -32.571 -3.644 1.00 23.53 100 ALA B CA 1
ATOM 6966 C C . ALA B 1 100 ? -24.705 -32.312 -2.428 1.00 26.51 100 ALA B C 1
ATOM 6967 O O . ALA B 1 100 ? -25.696 -33.015 -2.242 1.00 30.04 100 ALA B O 1
ATOM 6969 N N . VAL B 1 101 ? -24.382 -31.278 -1.651 1.00 24.15 101 VAL B N 1
ATOM 6970 C CA . VAL B 1 101 ? -25.142 -30.855 -0.463 1.00 25.58 101 VAL B CA 1
ATOM 6971 C C . VAL B 1 101 ? -26.519 -30.333 -0.893 1.00 31.78 101 VAL B C 1
ATOM 6972 O O . VAL B 1 101 ? -27.543 -30.816 -0.396 1.00 35.17 101 VAL B O 1
ATOM 6976 N N . LEU B 1 102 ? -26.533 -29.395 -1.852 1.00 23.71 102 LEU B N 1
ATOM 6977 C CA . LEU B 1 102 ? -27.745 -28.786 -2.378 1.00 23.09 102 LEU B CA 1
ATOM 6978 C C . LEU B 1 102 ? -28.726 -29.820 -2.930 1.00 26.07 102 LEU B C 1
ATOM 6979 O O . LEU B 1 102 ? -29.894 -29.799 -2.537 1.00 30.70 102 LEU B O 1
ATOM 6984 N N . TYR B 1 103 ? -28.258 -30.733 -3.794 1.00 22.91 103 TYR B N 1
ATOM 6985 C CA . TYR B 1 103 ? -29.119 -31.763 -4.386 1.00 26.33 103 TYR B CA 1
ATOM 6986 C C . TYR B 1 103 ? -29.559 -32.830 -3.395 1.00 29.91 103 TYR B C 1
ATOM 6987 O O . TYR B 1 103 ? -30.657 -33.356 -3.547 1.00 33.61 103 TYR B O 1
ATOM 6996 N N . ASN B 1 104 ? -28.757 -33.124 -2.369 1.00 25.64 104 ASN B N 1
ATOM 6997 C CA . ASN B 1 104 ? -29.170 -34.091 -1.344 1.00 25.01 104 ASN B CA 1
ATOM 6998 C C . ASN B 1 104 ? -30.320 -33.517 -0.496 1.00 25.93 104 ASN B C 1
ATOM 6999 O O . ASN B 1 104 ? -31.256 -34.244 -0.155 1.00 24.49 104 ASN B O 1
ATOM 7004 N N . LEU B 1 105 ? -30.257 -32.195 -0.213 1.00 21.29 105 LEU B N 1
ATOM 7005 C CA . LEU B 1 105 ? -31.270 -31.451 0.515 1.00 19.76 105 LEU B CA 1
ATOM 7006 C C . LEU B 1 105 ? -32.560 -31.335 -0.293 1.00 24.77 105 LEU B C 1
ATOM 7007 O O . LEU B 1 105 ? -33.635 -31.545 0.267 1.00 22.95 105 LEU B O 1
ATOM 7012 N N . LYS B 1 106 ? -32.447 -31.003 -1.601 1.00 22.56 106 LYS B N 1
ATOM 7013 C CA . LYS B 1 106 ? -33.570 -30.882 -2.543 1.00 24.57 106 LYS B CA 1
ATOM 7014 C C . LYS B 1 106 ? -34.316 -32.195 -2.685 1.00 27.69 106 LYS B C 1
ATOM 7015 O O . LYS B 1 106 ? -35.546 -32.213 -2.722 1.00 33.18 106 LYS B O 1
ATOM 7021 N N . GLU B 1 107 ? -33.573 -33.299 -2.814 1.00 29.57 107 GLU B N 1
ATOM 7022 C CA . GLU B 1 107 ? -34.161 -34.616 -3.042 1.00 28.46 107 GLU B CA 1
ATOM 7023 C C . GLU B 1 107 ? -34.895 -35.136 -1.811 1.00 32.81 107 GLU B C 1
ATOM 7024 O O . GLU B 1 107 ? -35.932 -35.783 -1.963 1.00 35.45 107 GLU B O 1
ATOM 7030 N N . ARG B 1 108 ? -34.418 -34.781 -0.599 1.00 26.44 108 ARG B N 1
ATOM 7031 C CA . ARG B 1 108 ? -35.092 -35.138 0.656 1.00 24.27 108 ARG B CA 1
ATOM 7032 C C . ARG B 1 108 ? -36.340 -34.272 0.812 1.00 27.25 108 ARG B C 1
ATOM 7033 O O . ARG B 1 108 ? -37.398 -34.790 1.153 1.00 28.14 108 ARG B O 1
ATOM 7041 N N . TYR B 1 109 ? -36.224 -32.953 0.517 1.00 26.01 109 TYR B N 1
ATOM 7042 C CA . TYR B 1 109 ? -37.326 -32.001 0.605 1.00 25.15 109 TYR B CA 1
ATOM 7043 C C . TYR B 1 109 ? -38.467 -32.379 -0.340 1.00 30.33 109 TYR B C 1
ATOM 7044 O O . TYR B 1 109 ? -39.629 -32.261 0.054 1.00 31.85 109 TYR B O 1
ATOM 7053 N N . ALA B 1 110 ? -38.144 -32.896 -1.552 1.00 26.56 110 ALA B N 1
ATOM 7054 C CA . ALA B 1 110 ? -39.138 -33.378 -2.532 1.00 28.90 110 ALA B CA 1
ATOM 7055 C C . ALA B 1 110 ? -39.965 -34.578 -1.980 1.00 36.45 110 ALA B C 1
ATOM 7056 O O . ALA B 1 110 ? -41.104 -34.793 -2.408 1.00 39.06 110 ALA B O 1
ATOM 7058 N N . SER B 1 111 ? -39.399 -35.331 -1.012 1.00 29.68 111 SER B N 1
ATOM 7059 C CA . SER B 1 111 ? -40.060 -36.446 -0.336 1.00 29.13 111 SER B CA 1
ATOM 7060 C C . SER B 1 111 ? -40.651 -36.000 1.008 1.00 31.33 111 SER B C 1
ATOM 7061 O O . SER B 1 111 ? -41.048 -36.846 1.815 1.00 30.79 111 SER B O 1
ATOM 7064 N N . TRP B 1 112 ? -40.697 -34.667 1.252 1.00 29.69 112 TRP B N 1
ATOM 7065 C CA . TRP B 1 112 ? -41.185 -34.024 2.480 1.00 24.50 112 TRP B CA 1
ATOM 7066 C C . TRP B 1 112 ? -40.329 -34.387 3.699 1.00 28.41 112 TRP B C 1
ATOM 7067 O O . TRP B 1 112 ? -40.787 -34.239 4.841 1.00 29.55 112 TRP B O 1
ATOM 7078 N N . MET B 1 113 ? -39.061 -34.815 3.464 1.00 26.16 113 MET B N 1
ATOM 7079 C CA . MET B 1 113 ? -38.096 -35.110 4.546 1.00 23.79 113 MET B CA 1
ATOM 7080 C C . MET B 1 113 ? -37.320 -33.802 4.759 1.00 28.10 113 MET B C 1
ATOM 7081 O O . MET B 1 113 ? -36.400 -33.489 3.992 1.00 26.06 113 MET B O 1
ATOM 7086 N N . ILE B 1 114 ? -37.780 -33.004 5.739 1.00 23.11 114 ILE B N 1
ATOM 7087 C CA . ILE B 1 114 ? -37.329 -31.624 5.984 1.00 24.05 114 ILE B CA 1
ATOM 7088 C C . ILE B 1 114 ? -36.087 -31.487 6.896 1.00 23.19 114 ILE B C 1
ATOM 7089 O O . ILE B 1 114 ? -35.536 -30.383 6.973 1.00 21.06 114 ILE B O 1
ATOM 7094 N N . TYR B 1 115 ? -35.637 -32.584 7.538 1.00 17.32 115 TYR B N 1
ATOM 7095 C CA . TYR B 1 115 ? -34.445 -32.601 8.400 1.00 15.05 115 TYR B CA 1
ATOM 7096 C C . TYR B 1 115 ? -33.355 -33.450 7.760 1.00 24.01 115 TYR B C 1
ATOM 7097 O O . TYR B 1 115 ? -33.629 -34.540 7.265 1.00 23.88 115 TYR B O 1
ATOM 7106 N N . THR B 1 116 ? -32.114 -32.968 7.800 1.00 23.83 116 THR B N 1
ATOM 7107 C CA . THR B 1 116 ? -30.949 -33.678 7.276 1.00 22.37 116 THR B CA 1
ATOM 7108 C C . THR B 1 116 ? -29.785 -33.374 8.204 1.00 28.77 116 THR B C 1
ATOM 7109 O O . THR B 1 116 ? -29.529 -32.196 8.482 1.00 29.08 116 THR B O 1
ATOM 7113 N N . TYR B 1 117 ? -29.070 -34.418 8.681 1.00 23.31 117 TYR B N 1
ATOM 7114 C CA . TYR B 1 117 ? -27.870 -34.184 9.480 1.00 22.60 117 TYR B CA 1
ATOM 7115 C C . TYR B 1 117 ? -26.743 -33.747 8.541 1.00 29.18 117 TYR B C 1
ATOM 7116 O O . TYR B 1 117 ? -26.684 -34.163 7.369 1.00 24.93 117 TYR B O 1
ATOM 7125 N N . SER B 1 118 ? -25.873 -32.882 9.056 1.00 26.85 118 SER B N 1
ATOM 7126 C CA . SER B 1 118 ? -24.713 -32.361 8.339 1.00 29.53 118 SER B CA 1
ATOM 7127 C C . SER B 1 118 ? -23.571 -32.370 9.368 1.00 33.32 118 SER B C 1
ATOM 7128 O O . SER B 1 118 ? -23.301 -31.368 10.053 1.00 31.92 118 SER B O 1
ATOM 7131 N N . GLY B 1 119 ? -22.988 -33.549 9.549 1.00 27.42 119 GLY B N 1
ATOM 7132 C CA . GLY B 1 119 ? -21.985 -33.746 10.584 1.00 24.91 119 GLY B CA 1
ATOM 7133 C C . GLY B 1 119 ? -22.686 -33.737 11.925 1.00 29.25 119 GLY B C 1
ATOM 7134 O O . GLY B 1 119 ? -23.747 -34.336 12.047 1.00 30.06 119 GLY B O 1
ATOM 7135 N N . LEU B 1 120 ? -22.165 -32.985 12.907 1.00 27.73 120 LEU B N 1
ATOM 7136 C CA . LEU B 1 120 ? -22.756 -32.909 14.246 1.00 24.44 120 LEU B CA 1
ATOM 7137 C C . LEU B 1 120 ? -23.865 -31.856 14.363 1.00 27.06 120 LEU B C 1
ATOM 7138 O O . LEU B 1 120 ? -24.475 -31.733 15.418 1.00 28.10 120 LEU B O 1
ATOM 7143 N N . PHE B 1 121 ? -24.159 -31.133 13.275 1.00 22.77 121 PHE B N 1
ATOM 7144 C CA . PHE B 1 121 ? -25.257 -30.194 13.283 1.00 18.03 121 PHE B CA 1
ATOM 7145 C C . PHE B 1 121 ? -26.360 -30.680 12.333 1.00 26.74 121 PHE B C 1
ATOM 7146 O O . PHE B 1 121 ? -26.249 -31.778 11.765 1.00 29.98 121 PHE B O 1
ATOM 7154 N N . CYS B 1 122 ? -27.436 -29.906 12.203 1.00 26.25 122 CYS B N 1
ATOM 7155 C CA . CYS B 1 122 ? -28.596 -30.279 11.411 1.00 27.21 122 CYS B CA 1
ATOM 7156 C C . CYS B 1 122 ? -29.070 -29.121 10.552 1.00 25.45 122 CYS B C 1
ATOM 7157 O O . CYS B 1 122 ? -29.049 -27.969 10.987 1.00 23.91 122 CYS B O 1
ATOM 7160 N N . VAL B 1 123 ? -29.569 -29.447 9.363 1.00 22.69 123 VAL B N 1
ATOM 7161 C CA . VAL B 1 123 ? -30.177 -28.503 8.423 1.00 22.55 123 VAL B CA 1
ATOM 7162 C C . VAL B 1 123 ? -31.676 -28.862 8.339 1.00 26.39 123 VAL B C 1
ATOM 7163 O O . VAL B 1 123 ? -32.024 -30.041 8.386 1.00 28.64 123 VAL B O 1
ATOM 7167 N N . THR B 1 124 ? -32.550 -27.857 8.261 1.00 20.99 124 THR B N 1
ATOM 7168 C CA . THR B 1 124 ? -33.984 -28.037 8.085 1.00 17.87 124 THR B CA 1
ATOM 7169 C C . THR B 1 124 ? -34.516 -26.980 7.134 1.00 20.30 124 THR B C 1
ATOM 7170 O O . THR B 1 124 ? -34.148 -25.814 7.239 1.00 18.47 124 THR B O 1
ATOM 7174 N N . ILE B 1 125 ? -35.367 -27.399 6.196 1.00 23.10 125 ILE B N 1
ATOM 7175 C CA . ILE B 1 125 ? -35.941 -26.539 5.160 1.00 24.32 125 ILE B CA 1
ATOM 7176 C C . ILE B 1 125 ? -37.422 -26.427 5.441 1.00 29.14 125 ILE B C 1
ATOM 7177 O O . ILE B 1 125 ? -38.093 -27.448 5.639 1.00 27.02 125 ILE B O 1
ATOM 7182 N N . ASN B 1 126 ? -37.920 -25.181 5.491 1.00 23.00 126 ASN B N 1
ATOM 7183 C CA . ASN B 1 126 ? -39.312 -24.877 5.781 1.00 22.20 126 ASN B CA 1
ATOM 7184 C C . ASN B 1 126 ? -40.280 -25.558 4.774 1.00 26.14 126 ASN B C 1
ATOM 7185 O O . ASN B 1 126 ? -40.237 -25.208 3.599 1.00 25.40 126 ASN B O 1
ATOM 7190 N N . PRO B 1 127 ? -41.154 -26.522 5.199 1.00 25.73 127 PRO B N 1
ATOM 7191 C CA . PRO B 1 127 ? -42.084 -27.133 4.230 1.00 24.75 127 PRO B CA 1
ATOM 7192 C C . PRO B 1 127 ? -43.259 -26.245 3.821 1.00 32.63 127 PRO B C 1
ATOM 7193 O O . PRO B 1 127 ? -43.827 -26.484 2.758 1.00 33.24 127 PRO B O 1
ATOM 7197 N N . TYR B 1 128 ? -43.640 -25.231 4.660 1.00 33.04 128 TYR B N 1
ATOM 7198 C CA . TYR B 1 128 ? -44.816 -24.346 4.461 1.00 31.21 128 TYR B CA 1
ATOM 7199 C C . TYR B 1 128 ? -46.099 -25.192 4.381 1.00 33.13 128 TYR B C 1
ATOM 7200 O O . TYR B 1 128 ? -47.039 -24.869 3.658 1.00 35.79 128 TYR B O 1
ATOM 7221 N N A TRP B 1 130 ? -48.166 -28.455 7.095 0.50 24.13 130 TRP B N 1
ATOM 7222 N N B TRP B 1 130 ? -48.128 -28.383 7.193 0.50 25.33 130 TRP B N 1
ATOM 7223 C CA A TRP B 1 130 ? -48.208 -29.286 8.299 0.50 24.44 130 TRP B CA 1
ATOM 7224 C CA B TRP B 1 130 ? -47.988 -29.144 8.448 0.50 26.14 130 TRP B CA 1
ATOM 7225 C C A TRP B 1 130 ? -47.868 -30.717 7.887 0.50 28.44 130 TRP B C 1
ATOM 7226 C C B TRP B 1 130 ? -47.999 -30.657 8.167 0.50 30.54 130 TRP B C 1
ATOM 7227 O O A TRP B 1 130 ? -48.445 -31.229 6.928 0.50 29.15 130 TRP B O 1
ATOM 7228 O O B TRP B 1 130 ? -48.928 -31.168 7.547 0.50 32.59 130 TRP B O 1
ATOM 7249 N N . LEU B 1 131 ? -46.915 -31.339 8.581 1.00 25.80 131 LEU B N 1
ATOM 7250 C CA . LEU B 1 131 ? -46.590 -32.758 8.353 1.00 26.05 131 LEU B CA 1
ATOM 7251 C C . LEU B 1 131 ? -46.874 -33.563 9.625 1.00 32.16 131 LEU B C 1
ATOM 7252 O O . LEU B 1 131 ? -46.703 -33.018 10.712 1.00 35.20 131 LEU B O 1
ATOM 7257 N N . PRO B 1 132 ? -47.343 -34.834 9.533 1.00 29.62 132 PRO B N 1
ATOM 7258 C CA . PRO B 1 132 ? -47.689 -35.577 10.766 1.00 30.29 132 PRO B CA 1
ATOM 7259 C C . PRO B 1 132 ? -46.475 -36.196 11.457 1.00 38.30 132 PRO B C 1
ATOM 7260 O O . PRO B 1 132 ? -46.484 -37.398 11.752 1.00 39.27 132 PRO B O 1
ATOM 7264 N N . VAL B 1 133 ? -45.432 -35.377 11.706 1.00 28.14 133 VAL B N 1
ATOM 7265 C CA . VAL B 1 133 ? -44.160 -35.833 12.280 1.00 24.74 133 VAL B CA 1
ATOM 7266 C C . VAL B 1 133 ? -43.896 -35.336 13.723 1.00 34.34 133 VAL B C 1
ATOM 7267 O O . VAL B 1 133 ? -42.831 -35.634 14.277 1.00 34.55 133 VAL B O 1
ATOM 7271 N N . TYR B 1 134 ? -44.847 -34.589 14.326 1.00 29.05 134 TYR B N 1
ATOM 7272 C CA . TYR B 1 134 ? -44.635 -34.005 15.649 1.00 26.22 134 TYR B CA 1
ATOM 7273 C C . TYR B 1 134 ? -45.585 -34.484 16.754 1.00 28.92 134 TYR B C 1
ATOM 7274 O O . TYR B 1 134 ? -45.690 -33.838 17.792 1.00 36.23 134 TYR B O 1
ATOM 7283 N N . ASN B 1 135 ? -46.232 -35.614 16.577 1.00 27.47 135 ASN B N 1
ATOM 7284 C CA . ASN B 1 135 ? -47.156 -36.143 17.592 1.00 28.14 135 ASN B CA 1
ATOM 7285 C C . ASN B 1 135 ? -46.451 -36.938 18.726 1.00 31.10 135 ASN B C 1
ATOM 7286 O O . ASN B 1 135 ? -45.262 -37.250 18.614 1.00 31.51 135 ASN B O 1
ATOM 7291 N N . ALA B 1 136 ? -47.183 -37.244 19.824 1.00 27.95 136 ALA B N 1
ATOM 7292 C CA . ALA B 1 136 ? -46.658 -37.933 21.009 1.00 29.60 136 ALA B CA 1
ATOM 7293 C C . ALA B 1 136 ? -46.110 -39.349 20.715 1.00 34.23 136 ALA B C 1
ATOM 7294 O O . ALA B 1 136 ? -45.221 -39.811 21.427 1.00 35.13 136 ALA B O 1
ATOM 7296 N N . GLU B 1 137 ? -46.615 -40.008 19.652 1.00 32.39 137 GLU B N 1
ATOM 7297 C CA . GLU B 1 137 ? -46.154 -41.318 19.174 1.00 34.08 137 GLU B CA 1
ATOM 7298 C C . GLU B 1 137 ? -44.718 -41.176 18.630 1.00 34.10 137 GLU B C 1
ATOM 7299 O O . GLU B 1 137 ? -43.872 -42.004 18.960 1.00 34.16 137 GLU B O 1
ATOM 7305 N N . VAL B 1 138 ? -44.427 -40.087 17.872 1.00 24.74 138 VAL B N 1
ATOM 7306 C CA . VAL B 1 138 ? -43.083 -39.808 17.332 1.00 24.96 138 VAL B CA 1
ATOM 7307 C C . VAL B 1 138 ? -42.129 -39.418 18.471 1.00 29.16 138 VAL B C 1
ATOM 7308 O O . VAL B 1 138 ? -40.970 -39.814 18.450 1.00 31.91 138 VAL B O 1
ATOM 7312 N N . VAL B 1 139 ? -42.625 -38.673 19.473 1.00 26.43 139 VAL B N 1
ATOM 7313 C CA . VAL B 1 139 ? -41.856 -38.316 20.669 1.00 26.14 139 VAL B CA 1
ATOM 7314 C C . VAL B 1 139 ? -41.377 -39.629 21.338 1.00 29.73 139 VAL B C 1
ATOM 7315 O O . VAL B 1 139 ? -40.170 -39.810 21.509 1.00 31.65 139 VAL B O 1
ATOM 7319 N N . ALA B 1 140 ? -42.315 -40.556 21.651 1.00 24.99 140 ALA B N 1
ATOM 7320 C CA . ALA B 1 140 ? -42.025 -41.859 22.264 1.00 24.64 140 ALA B CA 1
ATOM 7321 C C . ALA B 1 140 ? -41.036 -42.679 21.436 1.00 29.32 140 ALA B C 1
ATOM 7322 O O . ALA B 1 140 ? -40.100 -43.240 21.994 1.00 31.70 140 ALA B O 1
ATOM 7324 N N . ALA B 1 141 ? -41.215 -42.694 20.096 1.00 28.47 141 ALA B N 1
ATOM 7325 C CA . ALA B 1 141 ? -40.378 -43.423 19.137 1.00 26.82 141 ALA B CA 1
ATOM 7326 C C . ALA B 1 141 ? -38.918 -42.942 19.105 1.00 31.97 141 ALA B C 1
ATOM 7327 O O . ALA B 1 141 ? -38.045 -43.753 18.834 1.00 29.32 141 ALA B O 1
ATOM 7329 N N . TYR B 1 142 ? -38.645 -41.637 19.388 1.00 29.78 142 TYR B N 1
ATOM 7330 C CA . TYR B 1 142 ? -37.288 -41.059 19.373 1.00 26.39 142 TYR B CA 1
ATOM 7331 C C . TYR B 1 142 ? -36.509 -41.207 20.691 1.00 27.75 142 TYR B C 1
ATOM 7332 O O . TYR B 1 142 ? -35.287 -41.085 20.693 1.00 27.99 142 TYR B O 1
ATOM 7341 N N . ARG B 1 143 ? -37.211 -41.478 21.791 1.00 25.00 143 ARG B N 1
ATOM 7342 C CA . ARG B 1 143 ? -36.676 -41.606 23.148 1.00 26.40 143 ARG B CA 1
ATOM 7343 C C . ARG B 1 143 ? -35.501 -42.592 23.283 1.00 33.86 143 ARG B C 1
ATOM 7344 O O . ARG B 1 143 ? -35.671 -43.793 23.084 1.00 35.80 143 ARG B O 1
ATOM 7352 N N . GLY B 1 144 ? -34.317 -42.052 23.574 1.00 29.19 144 GLY B N 1
ATOM 7353 C CA . GLY B 1 144 ? -33.089 -42.818 23.760 1.00 29.07 144 GLY B CA 1
ATOM 7354 C C . GLY B 1 144 ? -32.454 -43.406 22.515 1.00 38.75 144 GLY B C 1
ATOM 7355 O O . GLY B 1 144 ? -31.498 -44.167 22.635 1.00 43.97 144 GLY B O 1
ATOM 7356 N N . LYS B 1 145 ? -32.969 -43.083 21.314 1.00 33.61 145 LYS B N 1
ATOM 7357 C CA . LYS B 1 145 ? -32.434 -43.614 20.054 1.00 30.25 145 LYS B CA 1
ATOM 7358 C C . LYS B 1 145 ? -31.124 -42.966 19.694 1.00 38.36 145 LYS B C 1
ATOM 7359 O O . LYS B 1 145 ? -30.976 -41.744 19.805 1.00 38.44 145 LYS B O 1
ATOM 7365 N N . LYS B 1 146 ? -30.186 -43.785 19.203 1.00 36.09 146 LYS B N 1
ATOM 7366 C CA . LYS B 1 146 ? -28.890 -43.314 18.722 1.00 36.41 146 LYS B CA 1
ATOM 7367 C C . LYS B 1 146 ? -29.075 -42.624 17.361 1.00 40.35 146 LYS B C 1
ATOM 7368 O O . LYS B 1 146 ? -30.074 -42.868 16.681 1.00 37.26 146 LYS B O 1
ATOM 7374 N N . ARG B 1 147 ? -28.132 -41.753 16.988 1.00 39.75 147 ARG B N 1
ATOM 7375 C CA . ARG B 1 147 ? -28.155 -40.970 15.754 1.00 42.30 147 ARG B CA 1
ATOM 7376 C C . ARG B 1 147 ? -28.305 -41.817 14.487 1.00 52.69 147 ARG B C 1
ATOM 7377 O O . ARG B 1 147 ? -29.057 -41.434 13.600 1.00 58.01 147 ARG B O 1
ATOM 7385 N N . SER B 1 148 ? -27.652 -42.976 14.424 1.00 51.52 148 SER B N 1
ATOM 7386 C CA . SER B 1 148 ? -27.729 -43.882 13.279 1.00 51.31 148 SER B CA 1
ATOM 7387 C C . SER B 1 148 ? -29.102 -44.591 13.201 1.00 52.64 148 SER B C 1
ATOM 7388 O O . SER B 1 148 ? -29.671 -44.765 12.116 1.00 56.42 148 SER B O 1
ATOM 7391 N N . GLU B 1 149 ? -29.599 -44.990 14.379 1.00 38.94 149 GLU B N 1
ATOM 7392 C CA . GLU B 1 149 ? -30.805 -45.749 14.695 1.00 36.05 149 GLU B CA 1
ATOM 7393 C C . GLU B 1 149 ? -32.126 -45.024 14.389 1.00 46.13 149 GLU B C 1
ATOM 7394 O O . GLU B 1 149 ? -33.155 -45.672 14.223 1.00 56.62 149 GLU B O 1
ATOM 7400 N N . ALA B 1 150 ? -32.112 -43.709 14.360 1.00 37.02 150 ALA B N 1
ATOM 7401 C CA . ALA B 1 150 ? -33.303 -42.902 14.165 1.00 38.03 150 ALA B CA 1
ATOM 7402 C C . ALA B 1 150 ? -33.144 -41.909 13.002 1.00 36.94 150 ALA B C 1
ATOM 7403 O O . ALA B 1 150 ? -32.066 -41.330 12.851 1.00 41.41 150 ALA B O 1
ATOM 7405 N N . PRO B 1 151 ? -34.206 -41.658 12.194 1.00 28.85 151 PRO B N 1
ATOM 7406 C CA . PRO B 1 151 ? -34.078 -40.684 11.091 1.00 25.92 151 PRO B CA 1
ATOM 7407 C C . PRO B 1 151 ? -33.836 -39.251 11.592 1.00 25.21 151 PRO B C 1
ATOM 7408 O O . PRO B 1 151 ? -34.208 -38.985 12.735 1.00 22.14 151 PRO B O 1
ATOM 7412 N N . PRO B 1 152 ? -33.232 -38.311 10.797 1.00 22.54 152 PRO B N 1
ATOM 7413 C CA . PRO B 1 152 ? -33.053 -36.933 11.301 1.00 20.02 152 PRO B CA 1
ATOM 7414 C C . PRO B 1 152 ? -34.389 -36.269 11.646 1.00 25.66 152 PRO B C 1
ATOM 7415 O O . PRO B 1 152 ? -35.363 -36.392 10.897 1.00 23.50 152 PRO B O 1
ATOM 7419 N N . HIS B 1 153 ? -34.431 -35.609 12.812 1.00 22.67 153 HIS B N 1
ATOM 7420 C CA . HIS B 1 153 ? -35.590 -34.901 13.354 1.00 22.60 153 HIS B CA 1
ATOM 7421 C C . HIS B 1 153 ? -35.130 -33.958 14.474 1.00 28.20 153 HIS B C 1
ATOM 7422 O O . HIS B 1 153 ? -34.132 -34.238 15.149 1.00 27.00 153 HIS B O 1
ATOM 7429 N N . ILE B 1 154 ? -35.911 -32.889 14.727 1.00 22.17 154 ILE B N 1
ATOM 7430 C CA . ILE B 1 154 ? -35.668 -31.968 15.841 1.00 21.44 154 ILE B CA 1
ATOM 7431 C C . ILE B 1 154 ? -35.695 -32.720 17.204 1.00 25.92 154 ILE B C 1
ATOM 7432 O O . ILE B 1 154 ? -34.926 -32.371 18.108 1.00 23.57 154 ILE B O 1
ATOM 7437 N N . PHE B 1 155 ? -36.537 -33.781 17.321 1.00 27.57 155 PHE B N 1
ATOM 7438 C CA . PHE B 1 155 ? -36.648 -34.624 18.534 1.00 28.00 155 PHE B CA 1
ATOM 7439 C C . PHE B 1 155 ? -35.376 -35.401 18.837 1.00 26.63 155 PHE B C 1
ATOM 7440 O O . PHE B 1 155 ? -35.041 -35.577 20.014 1.00 22.25 155 PHE B O 1
ATOM 7448 N N A SER B 1 156 ? -34.671 -35.853 17.790 0.50 24.11 156 SER B N 1
ATOM 7449 N N B SER B 1 156 ? -34.663 -35.868 17.799 0.50 23.12 156 SER B N 1
ATOM 7450 C CA A SER B 1 156 ? -33.418 -36.605 17.905 0.50 23.30 156 SER B CA 1
ATOM 7451 C CA B SER B 1 156 ? -33.408 -36.607 17.990 0.50 21.64 156 SER B CA 1
ATOM 7452 C C A SER B 1 156 ? -32.276 -35.675 18.362 0.50 24.92 156 SER B C 1
ATOM 7453 C C B SER B 1 156 ? -32.271 -35.658 18.401 0.50 23.40 156 SER B C 1
ATOM 7454 O O A SER B 1 156 ? -31.484 -36.070 19.219 0.50 24.62 156 SER B O 1
ATOM 7455 O O B SER B 1 156 ? -31.473 -36.027 19.262 0.50 22.04 156 SER B O 1
ATOM 7460 N N . ILE B 1 157 ? -32.233 -34.424 17.845 1.00 20.46 157 ILE B N 1
ATOM 7461 C CA . ILE B 1 157 ? -31.242 -33.401 18.231 1.00 19.43 157 ILE B CA 1
ATOM 7462 C C . ILE B 1 157 ? -31.433 -33.130 19.734 1.00 24.14 157 ILE B C 1
ATOM 7463 O O . ILE B 1 157 ? -30.452 -33.084 20.486 1.00 25.34 157 ILE B O 1
ATOM 7468 N N . SER B 1 158 ? -32.712 -33.029 20.155 1.00 19.93 158 SER B N 1
ATOM 7469 C CA . SER B 1 158 ? -33.118 -32.798 21.532 1.00 20.22 158 SER B CA 1
ATOM 7470 C C . SER B 1 158 ? -32.698 -33.971 22.409 1.00 24.53 158 SER B C 1
ATOM 7471 O O . SER B 1 158 ? -32.072 -33.748 23.440 1.00 24.46 158 SER B O 1
ATOM 7474 N N . ASP B 1 159 ? -32.965 -35.221 21.967 1.00 25.04 159 ASP B N 1
ATOM 7475 C CA . ASP B 1 159 ? -32.568 -36.422 22.708 1.00 22.01 159 ASP B CA 1
ATOM 7476 C C . ASP B 1 159 ? -31.037 -36.551 22.814 1.00 26.57 159 ASP B C 1
ATOM 7477 O O . ASP B 1 159 ? -30.539 -36.779 23.916 1.00 28.60 159 ASP B O 1
ATOM 7482 N N . ASN B 1 160 ? -30.294 -36.354 21.696 1.00 20.89 160 ASN B N 1
ATOM 7483 C CA . ASN B 1 160 ? -28.822 -36.368 21.683 1.00 22.32 160 ASN B CA 1
ATOM 7484 C C . ASN B 1 160 ? -28.260 -35.379 22.732 1.00 22.51 160 ASN B C 1
ATOM 7485 O O . ASN B 1 160 ? -27.435 -35.780 23.550 1.00 31.31 160 ASN B O 1
ATOM 7490 N N . ALA B 1 161 ? -28.772 -34.131 22.761 1.00 14.29 161 ALA B N 1
ATOM 7491 C CA . ALA B 1 161 ? -28.362 -33.087 23.721 1.00 14.26 161 ALA B CA 1
ATOM 7492 C C . ALA B 1 161 ? -28.553 -33.586 25.170 1.00 18.11 161 ALA B C 1
ATOM 7493 O O . ALA B 1 161 ? -27.654 -33.467 26.003 1.00 15.88 161 ALA B O 1
ATOM 7495 N N . TYR B 1 162 ? -29.682 -34.246 25.425 1.00 15.26 162 TYR B N 1
ATOM 7496 C CA . TYR B 1 162 ? -30.000 -34.816 26.728 1.00 17.88 162 TYR B CA 1
ATOM 7497 C C . TYR B 1 162 ? -28.997 -35.920 27.116 1.00 26.61 162 TYR B C 1
ATOM 7498 O O . TYR B 1 162 ? -28.561 -35.951 28.268 1.00 24.38 162 TYR B O 1
ATOM 7507 N N . GLN B 1 163 ? -28.598 -36.799 26.154 1.00 23.82 163 GLN B N 1
ATOM 7508 C CA . GLN B 1 163 ? -27.620 -37.872 26.426 1.00 20.88 163 GLN B CA 1
ATOM 7509 C C . GLN B 1 163 ? -26.237 -37.275 26.680 1.00 22.98 163 GLN B C 1
ATOM 7510 O O . GLN B 1 163 ? -25.572 -37.704 27.626 1.00 22.69 163 GLN B O 1
ATOM 7516 N N . TYR B 1 164 ? -25.825 -36.255 25.880 1.00 20.12 164 TYR B N 1
ATOM 7517 C CA . TYR B 1 164 ? -24.552 -35.533 26.103 1.00 19.42 164 TYR B CA 1
ATOM 7518 C C . TYR B 1 164 ? -24.499 -34.922 27.515 1.00 22.41 164 TYR B C 1
ATOM 7519 O O . TYR B 1 164 ? -23.471 -35.025 28.177 1.00 26.87 164 TYR B O 1
ATOM 7528 N N . MET B 1 165 ? -25.603 -34.303 27.980 1.00 21.33 165 MET B N 1
ATOM 7529 C CA . MET B 1 165 ? -25.745 -33.680 29.308 1.00 18.26 165 MET B CA 1
ATOM 7530 C C . MET B 1 165 ? -25.446 -34.734 30.431 1.00 27.29 165 MET B C 1
ATOM 7531 O O . MET B 1 165 ? -24.563 -34.526 31.252 1.00 29.07 165 MET B O 1
ATOM 7536 N N . LEU B 1 166 ? -26.115 -35.887 30.411 1.00 30.67 166 LEU B N 1
ATOM 7537 C CA . LEU B 1 166 ? -25.875 -36.933 31.415 1.00 29.80 166 LEU B CA 1
ATOM 7538 C C . LEU B 1 166 ? -24.506 -37.636 31.286 1.00 30.31 166 LEU B C 1
ATOM 7539 O O . LEU B 1 166 ? -23.901 -37.943 32.309 1.00 29.11 166 LEU B O 1
ATOM 7544 N N . THR B 1 167 ? -24.010 -37.856 30.043 1.00 26.90 167 THR B N 1
ATOM 7545 C CA . THR B 1 167 ? -22.714 -38.520 29.826 1.00 29.65 167 THR B CA 1
ATOM 7546 C C . THR B 1 167 ? -21.525 -37.616 30.183 1.00 27.84 167 THR B C 1
ATOM 7547 O O . THR B 1 167 ? -20.592 -38.072 30.841 1.00 24.63 167 THR B O 1
ATOM 7551 N N . ASP B 1 168 ? -21.537 -36.365 29.704 1.00 23.36 168 ASP B N 1
ATOM 7552 C CA . ASP B 1 168 ? -20.440 -35.422 29.916 1.00 23.83 168 ASP B CA 1
ATOM 7553 C C . ASP B 1 168 ? -20.546 -34.608 31.199 1.00 29.97 168 ASP B C 1
ATOM 7554 O O . ASP B 1 168 ? -19.536 -34.034 31.632 1.00 28.18 168 ASP B O 1
ATOM 7559 N N . ARG B 1 169 ? -21.758 -34.554 31.799 1.00 25.99 169 ARG B N 1
ATOM 7560 C CA . ARG B 1 169 ? -22.077 -33.774 33.001 1.00 23.57 169 ARG B CA 1
ATOM 7561 C C . ARG B 1 169 ? -21.874 -32.284 32.733 1.00 28.29 169 ARG B C 1
ATOM 7562 O O . ARG B 1 169 ? -21.124 -31.592 33.439 1.00 27.81 169 ARG B O 1
ATOM 7570 N N . GLU B 1 170 ? -22.506 -31.808 31.660 1.00 23.03 170 GLU B N 1
ATOM 7571 C CA . GLU B 1 170 ? -22.421 -30.406 31.313 1.00 23.97 170 GLU B CA 1
ATOM 7572 C C . GLU B 1 170 ? -23.675 -29.894 30.642 1.00 26.45 170 GLU B C 1
ATOM 7573 O O . GLU B 1 170 ? -24.435 -30.654 30.059 1.00 23.06 170 GLU B O 1
ATOM 7579 N N . ASN B 1 171 ? -23.904 -28.586 30.786 1.00 24.70 171 ASN B N 1
ATOM 7580 C CA . ASN B 1 171 ? -25.036 -27.861 30.225 1.00 23.52 171 ASN B CA 1
ATOM 7581 C C . ASN B 1 171 ? -25.009 -27.844 28.718 1.00 21.22 171 ASN B C 1
ATOM 7582 O O . ASN B 1 171 ? -23.944 -27.843 28.104 1.00 16.04 171 ASN B O 1
ATOM 7587 N N . GLN B 1 172 ? -26.182 -27.886 28.117 1.00 19.03 172 GLN B N 1
ATOM 7588 C CA . GLN B 1 172 ? -26.281 -27.921 26.667 1.00 15.64 172 GLN B CA 1
ATOM 7589 C C . GLN B 1 172 ? -27.106 -26.747 26.158 1.00 23.23 172 GLN B C 1
ATOM 7590 O O . GLN B 1 172 ? -27.933 -26.226 26.896 1.00 19.73 172 GLN B O 1
ATOM 7596 N N . SER B 1 173 ? -26.906 -26.368 24.875 1.00 18.57 173 SER B N 1
ATOM 7597 C CA . SER B 1 173 ? -27.691 -25.360 24.220 1.00 18.95 173 SER B CA 1
ATOM 7598 C C . SER B 1 173 ? -28.035 -25.804 22.803 1.00 25.16 173 SER B C 1
ATOM 7599 O O . SER B 1 173 ? -27.225 -26.434 22.121 1.00 21.74 173 SER B O 1
ATOM 7602 N N . ILE B 1 174 ? -29.263 -25.506 22.380 1.00 23.40 174 ILE B N 1
ATOM 7603 C CA . ILE B 1 174 ? -29.775 -25.794 21.048 1.00 20.02 174 ILE B CA 1
ATOM 7604 C C . ILE B 1 174 ? -29.970 -24.421 20.403 1.00 23.57 174 ILE B C 1
ATOM 7605 O O . ILE B 1 174 ? -30.861 -23.648 20.801 1.00 21.42 174 ILE B O 1
ATOM 7610 N N . LEU B 1 175 ? -29.056 -24.098 19.464 1.00 18.08 175 LEU B N 1
ATOM 7611 C CA . LEU B 1 175 ? -28.967 -22.802 18.784 1.00 15.72 175 LEU B CA 1
ATOM 7612 C C . LEU B 1 175 ? -29.530 -22.918 17.394 1.00 25.15 175 LEU B C 1
ATOM 7613 O O . LEU B 1 175 ? -28.971 -23.613 16.539 1.00 25.95 175 LEU B O 1
ATOM 7618 N N . ILE B 1 176 ? -30.716 -22.325 17.212 1.00 20.82 176 ILE B N 1
ATOM 7619 C CA . ILE B 1 176 ? -31.531 -22.431 16.008 1.00 18.58 176 ILE B CA 1
ATOM 7620 C C . ILE B 1 176 ? -31.420 -21.163 15.185 1.00 25.50 176 ILE B C 1
ATOM 7621 O O . ILE B 1 176 ? -31.900 -20.109 15.589 1.00 25.12 176 ILE B O 1
ATOM 7626 N N . THR B 1 177 ? -30.710 -21.254 14.067 1.00 24.83 177 THR B N 1
ATOM 7627 C CA . THR B 1 177 ? -30.454 -20.083 13.222 1.00 24.73 177 THR B CA 1
ATOM 7628 C C . THR B 1 177 ? -31.381 -20.025 12.009 1.00 27.48 177 THR B C 1
ATOM 7629 O O . THR B 1 177 ? -31.987 -21.033 11.629 1.00 21.93 177 THR B O 1
ATOM 7633 N N . GLY B 1 178 ? -31.384 -18.863 11.350 1.00 22.26 178 GLY B N 1
ATOM 7634 C CA . GLY B 1 178 ? -32.125 -18.659 10.119 1.00 19.17 178 GLY B CA 1
ATOM 7635 C C . GLY B 1 178 ? -32.633 -17.244 9.962 1.00 24.47 178 GLY B C 1
ATOM 7636 O O . GLY B 1 178 ? -32.772 -16.488 10.942 1.00 19.68 178 GLY B O 1
ATOM 7637 N N . GLU B 1 179 ? -32.939 -16.894 8.709 1.00 18.57 179 GLU B N 1
ATOM 7638 C CA . GLU B 1 179 ? -33.519 -15.605 8.364 1.00 21.18 179 GLU B CA 1
ATOM 7639 C C . GLU B 1 179 ? -34.986 -15.645 8.859 1.00 29.62 179 GLU B C 1
ATOM 7640 O O . GLU B 1 179 ? -35.469 -16.708 9.266 1.00 26.92 179 GLU B O 1
ATOM 7646 N N . SER B 1 180 ? -35.690 -14.502 8.813 1.00 22.35 180 SER B N 1
ATOM 7647 C CA . SER B 1 180 ? -37.097 -14.358 9.172 1.00 18.65 180 SER B CA 1
ATOM 7648 C C . SER B 1 180 ? -37.976 -15.330 8.353 1.00 27.16 180 SER B C 1
ATOM 7649 O O . SER B 1 180 ? -37.894 -15.361 7.126 1.00 23.05 180 SER B O 1
ATOM 7652 N N . GLY B 1 181 ? -38.777 -16.136 9.041 1.00 27.73 181 GLY B N 1
ATOM 7653 C CA . GLY B 1 181 ? -39.655 -17.118 8.411 1.00 25.33 181 GLY B CA 1
ATOM 7654 C C . GLY B 1 181 ? -39.016 -18.460 8.114 1.00 29.49 181 GLY B C 1
ATOM 7655 O O . GLY B 1 181 ? -39.683 -19.322 7.542 1.00 29.30 181 GLY B O 1
ATOM 7656 N N . ALA B 1 182 ? -37.715 -18.673 8.488 1.00 25.99 182 ALA B N 1
ATOM 7657 C CA . ALA B 1 182 ? -36.996 -19.945 8.214 1.00 21.12 182 ALA B CA 1
ATOM 7658 C C . ALA B 1 182 ? -37.479 -21.148 9.035 1.00 22.30 182 ALA B C 1
ATOM 7659 O O . ALA B 1 182 ? -37.451 -22.266 8.529 1.00 20.64 182 ALA B O 1
ATOM 7661 N N . GLY B 1 183 ? -37.927 -20.920 10.272 1.00 18.77 183 GLY B N 1
ATOM 7662 C CA . GLY B 1 183 ? -38.467 -21.988 11.109 1.00 16.91 183 GLY B CA 1
ATOM 7663 C C . GLY B 1 183 ? -37.919 -22.092 12.514 1.00 19.61 183 GLY B C 1
ATOM 7664 O O . GLY B 1 183 ? -38.114 -23.127 13.166 1.00 21.97 183 GLY B O 1
ATOM 7665 N N . LYS B 1 184 ? -37.254 -21.017 13.001 1.00 19.67 184 LYS B N 1
ATOM 7666 C CA . LYS B 1 184 ? -36.652 -20.957 14.337 1.00 18.63 184 LYS B CA 1
ATOM 7667 C C . LYS B 1 184 ? -37.640 -21.141 15.480 1.00 24.32 184 LYS B C 1
ATOM 7668 O O . LYS B 1 184 ? -37.338 -21.897 16.396 1.00 23.61 184 LYS B O 1
ATOM 7674 N N . THR B 1 185 ? -38.808 -20.451 15.442 1.00 21.88 185 THR B N 1
ATOM 7675 C CA . THR B 1 185 ? -39.844 -20.539 16.492 1.00 19.64 185 THR B CA 1
ATOM 7676 C C . THR B 1 185 ? -40.543 -21.936 16.464 1.00 20.92 185 THR B C 1
ATOM 7677 O O . THR B 1 185 ? -40.796 -22.504 17.529 1.00 18.72 185 THR B O 1
ATOM 7681 N N . VAL B 1 186 ? -40.849 -22.480 15.254 1.00 19.54 186 VAL B N 1
ATOM 7682 C CA . VAL B 1 186 ? -41.441 -23.822 15.073 1.00 15.76 186 VAL B CA 1
ATOM 7683 C C . VAL B 1 186 ? -40.532 -24.845 15.732 1.00 23.32 186 VAL B C 1
ATOM 7684 O O . VAL B 1 186 ? -41.011 -25.618 16.572 1.00 29.11 186 VAL B O 1
ATOM 7688 N N . ASN B 1 187 ? -39.216 -24.830 15.400 1.00 19.71 187 ASN B N 1
ATOM 7689 C CA . ASN B 1 187 ? -38.288 -25.817 15.959 1.00 19.60 187 ASN B CA 1
ATOM 7690 C C . ASN B 1 187 ? -38.043 -25.605 17.449 1.00 24.38 187 ASN B C 1
ATOM 7691 O O . ASN B 1 187 ? -37.962 -26.594 18.189 1.00 20.24 187 ASN B O 1
ATOM 7696 N N . THR B 1 188 ? -38.035 -24.326 17.908 1.00 17.62 188 THR B N 1
ATOM 7697 C CA . THR B 1 188 ? -37.888 -24.018 19.338 1.00 19.47 188 THR B CA 1
ATOM 7698 C C . THR B 1 188 ? -38.980 -24.715 20.139 1.00 22.53 188 THR B C 1
ATOM 7699 O O . THR B 1 188 ? -38.681 -25.336 21.151 1.00 20.34 188 THR B O 1
ATOM 7703 N N . LYS B 1 189 ? -40.237 -24.643 19.648 1.00 21.41 189 LYS B N 1
ATOM 7704 C CA . LYS B 1 189 ? -41.412 -25.205 20.308 1.00 19.39 189 LYS B CA 1
ATOM 7705 C C . LYS B 1 189 ? -41.464 -26.708 20.253 1.00 23.56 189 LYS B C 1
ATOM 7706 O O . LYS B 1 189 ? -42.086 -27.296 21.127 1.00 22.32 189 LYS B O 1
ATOM 7712 N N . ARG B 1 190 ? -40.800 -27.333 19.267 1.00 17.74 190 ARG B N 1
ATOM 7713 C CA . ARG B 1 190 ? -40.770 -28.781 19.181 1.00 19.40 190 ARG B CA 1
ATOM 7714 C C . ARG B 1 190 ? -39.731 -29.327 20.154 1.00 23.09 190 ARG B C 1
ATOM 7715 O O . ARG B 1 190 ? -39.979 -30.361 20.724 1.00 23.71 190 ARG B O 1
ATOM 7723 N N . VAL B 1 191 ? -38.640 -28.575 20.443 1.00 23.63 191 VAL B N 1
ATOM 7724 C CA . VAL B 1 191 ? -37.633 -28.943 21.463 1.00 25.10 191 VAL B CA 1
ATOM 7725 C C . VAL B 1 191 ? -38.316 -28.969 22.847 1.00 29.81 191 VAL B C 1
ATOM 7726 O O . VAL B 1 191 ? -38.151 -29.930 23.600 1.00 29.00 191 VAL B O 1
ATOM 7730 N N . ILE B 1 192 ? -39.082 -27.902 23.167 1.00 26.49 192 ILE B N 1
ATOM 7731 C CA . ILE B 1 192 ? -39.842 -27.774 24.408 1.00 28.01 192 ILE B CA 1
ATOM 7732 C C . ILE B 1 192 ? -40.882 -28.914 24.495 1.00 29.65 192 ILE B C 1
ATOM 7733 O O . ILE B 1 192 ? -40.963 -29.579 25.525 1.00 28.23 192 ILE B O 1
ATOM 7738 N N . GLN B 1 193 ? -41.622 -29.169 23.402 1.00 24.27 193 GLN B N 1
ATOM 7739 C CA . GLN B 1 193 ? -42.632 -30.230 23.311 1.00 23.03 193 GLN B CA 1
ATOM 7740 C C . GLN B 1 193 ? -42.010 -31.588 23.624 1.00 29.52 193 GLN B C 1
ATOM 7741 O O . GLN B 1 193 ? -42.590 -32.362 24.395 1.00 28.56 193 GLN B O 1
ATOM 7747 N N . TYR B 1 194 ? -40.813 -31.854 23.060 1.00 27.95 194 TYR B N 1
ATOM 7748 C CA . TYR B 1 194 ? -40.080 -33.086 23.291 1.00 30.20 194 TYR B CA 1
ATOM 7749 C C . TYR B 1 194 ? -39.872 -33.386 24.790 1.00 28.69 194 TYR B C 1
ATOM 7750 O O . TYR B 1 194 ? -40.304 -34.431 25.246 1.00 25.31 194 TYR B O 1
ATOM 7759 N N . PHE B 1 195 ? -39.268 -32.458 25.545 1.00 22.01 195 PHE B N 1
ATOM 7760 C CA . PHE B 1 195 ? -39.007 -32.635 26.979 1.00 20.39 195 PHE B CA 1
ATOM 7761 C C . PHE B 1 195 ? -40.275 -32.642 27.808 1.00 26.76 195 PHE B C 1
ATOM 7762 O O . PHE B 1 195 ? -40.366 -33.443 28.725 1.00 27.90 195 PHE B O 1
ATOM 7770 N N . ALA B 1 196 ? -41.276 -31.803 27.457 1.00 26.30 196 ALA B N 1
ATOM 7771 C CA . ALA B 1 196 ? -42.557 -31.769 28.156 1.00 24.34 196 ALA B CA 1
ATOM 7772 C C . ALA B 1 196 ? -43.319 -33.095 28.050 1.00 28.76 196 ALA B C 1
ATOM 7773 O O . ALA B 1 196 ? -43.792 -33.597 29.069 1.00 27.34 196 ALA B O 1
ATOM 7775 N N . VAL B 1 197 ? -43.438 -33.653 26.823 1.00 25.01 197 VAL B N 1
ATOM 7776 C CA . VAL B 1 197 ? -44.140 -34.916 26.576 1.00 24.78 197 VAL B CA 1
ATOM 7777 C C . VAL B 1 197 ? -43.403 -36.091 27.231 1.00 34.44 197 VAL B C 1
ATOM 7778 O O . VAL B 1 197 ? -44.065 -36.957 27.804 1.00 39.59 197 VAL B O 1
ATOM 7782 N N . ILE B 1 198 ? -42.055 -36.129 27.158 1.00 32.34 198 ILE B N 1
ATOM 7783 C CA . ILE B 1 198 ? -41.260 -37.216 27.752 1.00 32.60 198 ILE B CA 1
ATOM 7784 C C . ILE B 1 198 ? -41.473 -37.228 29.273 1.00 36.36 198 ILE B C 1
ATOM 7785 O O . ILE B 1 198 ? -41.730 -38.283 29.836 1.00 35.20 198 ILE B O 1
ATOM 7790 N N . ALA B 1 199 ? -41.406 -36.044 29.918 1.00 31.65 199 ALA B N 1
ATOM 7791 C CA . ALA B 1 199 ? -41.613 -35.865 31.358 1.00 30.94 199 ALA B CA 1
ATOM 7792 C C . ALA B 1 199 ? -43.040 -36.208 31.794 1.00 38.52 199 ALA B C 1
ATOM 7793 O O . ALA B 1 199 ? -43.233 -36.643 32.928 1.00 39.76 199 ALA B O 1
ATOM 7795 N N . ALA B 1 200 ? -44.034 -36.001 30.905 1.00 35.77 200 ALA B N 1
ATOM 7796 C CA . ALA B 1 200 ? -45.447 -36.297 31.164 1.00 37.30 200 ALA B CA 1
ATOM 7797 C C . ALA B 1 200 ? -45.643 -37.829 31.222 1.00 47.09 200 ALA B C 1
ATOM 7798 O O . ALA B 1 200 ? -46.538 -38.312 31.912 1.00 48.41 200 ALA B O 1
ATOM 7800 N N . ILE B 1 201 ? -44.730 -38.557 30.540 1.00 44.20 201 ILE B N 1
ATOM 7801 C CA . ILE B 1 201 ? -44.542 -40.007 30.381 1.00 64.19 201 ILE B CA 1
ATOM 7802 C C . ILE B 1 201 ? -45.114 -40.455 29.033 1.00 93.77 201 ILE B C 1
ATOM 7803 O O . ILE B 1 201 ? -44.359 -40.551 28.063 1.00 46.16 201 ILE B O 1
ATOM 7808 N N . THR B 1 215 ? -49.612 -28.659 35.304 1.00 48.42 215 THR B N 1
ATOM 7809 C CA . THR B 1 215 ? -48.256 -29.147 35.560 1.00 46.04 215 THR B CA 1
ATOM 7810 C C . THR B 1 215 ? -47.219 -28.261 34.884 1.00 45.87 215 THR B C 1
ATOM 7811 O O . THR B 1 215 ? -47.549 -27.456 34.004 1.00 47.70 215 THR B O 1
ATOM 7815 N N . LEU B 1 216 ? -45.946 -28.490 35.242 1.00 33.81 216 LEU B N 1
ATOM 7816 C CA . LEU B 1 216 ? -44.798 -27.779 34.718 1.00 28.91 216 LEU B CA 1
ATOM 7817 C C . LEU B 1 216 ? -44.689 -27.993 33.210 1.00 32.28 216 LEU B C 1
ATOM 7818 O O . LEU B 1 216 ? -44.521 -27.012 32.473 1.00 35.52 216 LEU B O 1
ATOM 7823 N N . GLU B 1 217 ? -44.863 -29.252 32.755 1.00 24.91 217 GLU B N 1
ATOM 7824 C CA . GLU B 1 217 ? -44.826 -29.679 31.344 1.00 22.82 217 GLU B CA 1
ATOM 7825 C C . GLU B 1 217 ? -45.872 -28.949 30.508 1.00 25.71 217 GLU B C 1
ATOM 7826 O O . GLU B 1 217 ? -45.577 -28.587 29.368 1.00 28.36 217 GLU B O 1
ATOM 7832 N N . ASP B 1 218 ? -47.102 -28.766 31.056 1.00 26.12 218 ASP B N 1
ATOM 7833 C CA . ASP B 1 218 ? -48.198 -28.049 30.394 1.00 27.71 218 ASP B CA 1
ATOM 7834 C C . ASP B 1 218 ? -47.832 -26.569 30.295 1.00 33.38 218 ASP B C 1
ATOM 7835 O O . ASP B 1 218 ? -48.002 -25.961 29.238 1.00 34.88 218 ASP B O 1
ATOM 7840 N N . GLN B 1 219 ? -47.291 -26.006 31.385 1.00 30.76 219 GLN B N 1
ATOM 7841 C CA . GLN B 1 219 ? -46.910 -24.595 31.468 1.00 30.42 219 GLN B CA 1
ATOM 7842 C C . GLN B 1 219 ? -45.749 -24.198 30.546 1.00 34.51 219 GLN B C 1
ATOM 7843 O O . GLN B 1 219 ? -45.809 -23.110 29.969 1.00 37.22 219 GLN B O 1
ATOM 7849 N N . ILE B 1 220 ? -44.726 -25.073 30.366 1.00 35.85 220 ILE B N 1
ATOM 7850 C CA . ILE B 1 220 ? -43.594 -24.794 29.453 1.00 37.17 220 ILE B CA 1
ATOM 7851 C C . ILE B 1 220 ? -44.093 -24.710 27.983 1.00 34.18 220 ILE B C 1
ATOM 7852 O O . ILE B 1 220 ? -43.607 -23.871 27.239 1.00 33.03 220 ILE B O 1
ATOM 7857 N N . ILE B 1 221 ? -45.125 -25.505 27.619 1.00 30.10 221 ILE B N 1
ATOM 7858 C CA . ILE B 1 221 ? -45.733 -25.489 26.288 1.00 29.19 221 ILE B CA 1
ATOM 7859 C C . ILE B 1 221 ? -46.637 -24.249 26.112 1.00 31.38 221 ILE B C 1
ATOM 7860 O O . ILE B 1 221 ? -46.652 -23.667 25.031 1.00 28.33 221 ILE B O 1
ATOM 7865 N N . GLN B 1 222 ? -47.379 -23.857 27.168 1.00 27.87 222 GLN B N 1
ATOM 7866 C CA . GLN B 1 222 ? -48.333 -22.748 27.132 1.00 25.87 222 GLN B CA 1
ATOM 7867 C C . GLN B 1 222 ? -47.701 -21.363 27.290 1.00 31.33 222 GLN B C 1
ATOM 7868 O O . GLN B 1 222 ? -48.380 -20.349 27.053 1.00 32.24 222 GLN B O 1
ATOM 7874 N N . ALA B 1 223 ? -46.398 -21.315 27.628 1.00 24.68 223 ALA B N 1
ATOM 7875 C CA . ALA B 1 223 ? -45.654 -20.067 27.742 1.00 24.88 223 ALA B CA 1
ATOM 7876 C C . ALA B 1 223 ? -45.551 -19.354 26.393 1.00 31.30 223 ALA B C 1
ATOM 7877 O O . ALA B 1 223 ? -45.657 -18.138 26.352 1.00 30.46 223 ALA B O 1
ATOM 7879 N N . ASN B 1 224 ? -45.354 -20.109 25.288 1.00 30.94 224 ASN B N 1
ATOM 7880 C CA . ASN B 1 224 ? -45.163 -19.548 23.934 1.00 30.17 224 ASN B CA 1
ATOM 7881 C C . ASN B 1 224 ? -46.442 -18.898 23.353 1.00 28.30 224 ASN B C 1
ATOM 7882 O O . ASN B 1 224 ? -46.315 -17.766 22.918 1.00 25.18 224 ASN B O 1
ATOM 7887 N N . PRO B 1 225 ? -47.668 -19.502 23.368 1.00 25.85 225 PRO B N 1
ATOM 7888 C CA . PRO B 1 225 ? -48.841 -18.763 22.845 1.00 22.47 225 PRO B CA 1
ATOM 7889 C C . PRO B 1 225 ? -49.096 -17.439 23.559 1.00 28.15 225 PRO B C 1
ATOM 7890 O O . PRO B 1 225 ? -49.465 -16.467 22.897 1.00 28.01 225 PRO B O 1
ATOM 7894 N N . ALA B 1 226 ? -48.866 -17.375 24.893 1.00 24.38 226 ALA B N 1
ATOM 7895 C CA . ALA B 1 226 ? -49.037 -16.142 25.669 1.00 23.84 226 ALA B CA 1
ATOM 7896 C C . ALA B 1 226 ? -48.024 -15.063 25.215 1.00 31.81 226 ALA B C 1
ATOM 7897 O O . ALA B 1 226 ? -48.411 -13.915 24.989 1.00 30.95 226 ALA B O 1
ATOM 7899 N N . LEU B 1 227 ? -46.745 -15.455 25.031 1.00 26.80 227 LEU B N 1
ATOM 7900 C CA . LEU B 1 227 ? -45.677 -14.562 24.586 1.00 25.65 227 LEU B CA 1
ATOM 7901 C C . LEU B 1 227 ? -45.868 -14.118 23.145 1.00 31.46 227 LEU B C 1
ATOM 7902 O O . LEU B 1 227 ? -45.596 -12.953 22.836 1.00 29.13 227 LEU B O 1
ATOM 7907 N N . GLU B 1 228 ? -46.307 -15.040 22.264 1.00 23.83 228 GLU B N 1
ATOM 7908 C CA . GLU B 1 228 ? -46.530 -14.749 20.839 1.00 23.65 228 GLU B CA 1
ATOM 7909 C C . GLU B 1 228 ? -47.653 -13.775 20.585 1.00 28.33 228 GLU B C 1
ATOM 7910 O O . GLU B 1 228 ? -47.537 -12.977 19.655 1.00 26.09 228 GLU B O 1
ATOM 7916 N N . ALA B 1 229 ? -48.719 -13.796 21.424 1.00 24.82 229 ALA B N 1
ATOM 7917 C CA . ALA B 1 229 ? -49.816 -12.826 21.305 1.00 24.91 229 ALA B CA 1
ATOM 7918 C C . ALA B 1 229 ? -49.292 -11.391 21.464 1.00 21.95 229 ALA B C 1
ATOM 7919 O O . ALA B 1 229 ? -49.682 -10.504 20.706 1.00 21.63 229 ALA B O 1
ATOM 7921 N N . PHE B 1 230 ? -48.367 -11.184 22.401 1.00 21.41 230 PHE B N 1
ATOM 7922 C CA . PHE B 1 230 ? -47.841 -9.852 22.719 1.00 20.90 230 PHE B CA 1
ATOM 7923 C C . PHE B 1 230 ? -46.502 -9.482 22.066 1.00 25.98 230 PHE B C 1
ATOM 7924 O O . PHE B 1 230 ? -46.210 -8.297 21.922 1.00 25.51 230 PHE B O 1
ATOM 7932 N N . GLY B 1 231 ? -45.706 -10.480 21.710 1.00 23.82 231 GLY B N 1
ATOM 7933 C CA . GLY B 1 231 ? -44.381 -10.305 21.133 1.00 22.59 231 GLY B CA 1
ATOM 7934 C C . GLY B 1 231 ? -44.204 -10.642 19.672 1.00 23.39 231 GLY B C 1
ATOM 7935 O O . GLY B 1 231 ? -43.150 -10.332 19.123 1.00 23.79 231 GLY B O 1
ATOM 7936 N N . ASN B 1 232 ? -45.211 -11.262 19.021 1.00 20.78 232 ASN B N 1
ATOM 7937 C CA . ASN B 1 232 ? -45.141 -11.637 17.600 1.00 20.09 232 ASN B CA 1
ATOM 7938 C C . ASN B 1 232 ? -46.099 -10.845 16.740 1.00 23.57 232 ASN B C 1
ATOM 7939 O O . ASN B 1 232 ? -47.140 -10.371 17.236 1.00 25.15 232 ASN B O 1
ATOM 7944 N N . ALA B 1 233 ? -45.743 -10.679 15.447 1.00 12.88 233 ALA B N 1
ATOM 7945 C CA . ALA B 1 233 ? -46.558 -9.892 14.509 1.00 15.49 233 ALA B CA 1
ATOM 7946 C C . ALA B 1 233 ? -46.295 -10.260 13.067 1.00 25.31 233 ALA B C 1
ATOM 7947 O O . ALA B 1 233 ? -45.229 -10.7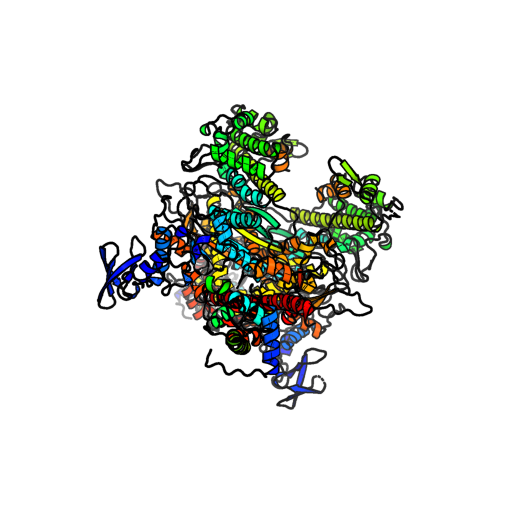87 12.734 1.00 24.74 233 ALA B O 1
ATOM 7949 N N . LYS B 1 234 ? -47.263 -9.952 12.203 1.00 25.37 234 LYS B N 1
ATOM 7950 C CA . LYS B 1 234 ? -47.124 -10.191 10.775 1.00 26.13 234 LYS B CA 1
ATOM 7951 C C . LYS B 1 234 ? -46.213 -9.129 10.163 1.00 31.42 234 LYS B C 1
ATOM 7952 O O . LYS B 1 234 ? -46.429 -7.917 10.344 1.00 29.20 234 LYS B O 1
ATOM 7958 N N . THR B 1 235 ? -45.149 -9.593 9.511 1.00 30.56 235 THR B N 1
ATOM 7959 C CA . THR B 1 235 ? -44.233 -8.719 8.772 1.00 32.26 235 THR B CA 1
ATOM 7960 C C . THR B 1 235 ? -44.321 -9.183 7.328 1.00 38.97 235 THR B C 1
ATOM 7961 O O . THR B 1 235 ? -44.945 -10.215 7.059 1.00 41.08 235 THR B O 1
ATOM 7965 N N . VAL B 1 236 ? -43.692 -8.454 6.408 1.00 37.32 236 VAL B N 1
ATOM 7966 C CA . VAL B 1 236 ? -43.660 -8.818 4.992 1.00 35.82 236 VAL B CA 1
ATOM 7967 C C . VAL B 1 236 ? -42.977 -10.202 4.785 1.00 37.63 236 VAL B C 1
ATOM 7968 O O . VAL B 1 236 ? -43.327 -10.909 3.840 1.00 40.13 236 VAL B O 1
ATOM 7972 N N . ARG B 1 237 ? -42.072 -10.602 5.708 1.00 32.13 237 ARG B N 1
ATOM 7973 C CA . ARG B 1 237 ? -41.341 -11.878 5.625 1.00 32.38 237 ARG B CA 1
ATOM 7974 C C . ARG B 1 237 ? -41.980 -13.041 6.389 1.00 29.94 237 ARG B C 1
ATOM 7975 O O . ARG B 1 237 ? -41.836 -14.198 5.993 1.00 25.82 237 ARG B O 1
ATOM 7983 N N . ASN B 1 238 ? -42.648 -12.756 7.503 1.00 29.29 238 ASN B N 1
ATOM 7984 C CA . ASN B 1 238 ? -43.245 -13.828 8.293 1.00 25.37 238 ASN B CA 1
ATOM 7985 C C . ASN B 1 238 ? -44.583 -13.401 8.882 1.00 25.51 238 ASN B C 1
ATOM 7986 O O . ASN B 1 238 ? -44.631 -12.392 9.578 1.00 24.21 238 ASN B O 1
ATOM 7991 N N . ASP B 1 239 ? -45.647 -14.212 8.666 1.00 24.51 239 ASP B N 1
ATOM 7992 C CA . ASP B 1 239 ? -46.988 -13.976 9.211 1.00 26.12 239 ASP B CA 1
ATOM 7993 C C . ASP B 1 239 ? -46.995 -14.048 10.732 1.00 32.04 239 ASP B C 1
ATOM 7994 O O . ASP B 1 239 ? -47.837 -13.408 11.358 1.00 32.72 239 ASP B O 1
ATOM 7999 N N . ASN B 1 240 ? -46.051 -14.813 11.320 1.00 25.83 240 ASN B N 1
ATOM 8000 C CA . ASN B 1 240 ? -45.884 -14.935 12.760 1.00 25.45 240 ASN B CA 1
ATOM 8001 C C . ASN B 1 240 ? -44.431 -14.603 13.186 1.00 30.00 240 ASN B C 1
ATOM 8002 O O . ASN B 1 240 ? -43.780 -15.395 13.860 1.00 29.36 240 ASN B O 1
ATOM 8007 N N . SER B 1 241 ? -43.935 -13.409 12.804 1.00 25.59 241 SER B N 1
ATOM 8008 C CA . SER B 1 241 ? -42.569 -12.976 13.114 1.00 22.89 241 SER B CA 1
ATOM 8009 C C . SER B 1 241 ? -42.353 -12.664 14.599 1.00 26.09 241 SER B C 1
ATOM 8010 O O . SER B 1 241 ? -43.159 -11.945 15.174 1.00 28.16 241 SER B O 1
ATOM 8013 N N . SER B 1 242 ? -41.257 -13.197 15.207 1.00 23.55 242 SER B N 1
ATOM 8014 C CA . SER B 1 242 ? -40.875 -12.914 16.599 1.00 21.26 242 SER B CA 1
ATOM 8015 C C . SER B 1 242 ? -40.219 -11.541 16.603 1.00 22.55 242 SER B C 1
ATOM 8016 O O . SER B 1 242 ? -39.245 -11.316 15.882 1.00 23.15 242 SER B O 1
ATOM 8019 N N . ARG B 1 243 ? -40.762 -10.614 17.397 1.00 22.25 243 ARG B N 1
ATOM 8020 C CA . ARG B 1 243 ? -40.231 -9.240 17.460 1.00 19.60 243 ARG B CA 1
ATOM 8021 C C . ARG B 1 243 ? -39.416 -9.020 18.717 1.00 24.26 243 ARG B C 1
ATOM 8022 O O . ARG B 1 243 ? -39.183 -7.882 19.123 1.00 23.93 243 ARG B O 1
ATOM 8030 N N . PHE B 1 244 ? -38.941 -10.153 19.307 1.00 21.51 244 PHE B N 1
ATOM 8031 C CA . PHE B 1 244 ? -38.144 -10.247 20.522 1.00 19.37 244 PHE B CA 1
ATOM 8032 C C . PHE B 1 244 ? -37.365 -11.559 20.472 1.00 21.07 244 PHE B C 1
ATOM 8033 O O . PHE B 1 244 ? -37.792 -12.515 19.811 1.00 20.77 244 PHE B O 1
ATOM 8041 N N . GLY B 1 245 ? -36.236 -11.588 21.183 1.00 15.08 245 GLY B N 1
ATOM 8042 C CA . GLY B 1 245 ? -35.381 -12.751 21.303 1.00 12.59 245 GLY B CA 1
ATOM 8043 C C . GLY B 1 245 ? -35.681 -13.436 22.604 1.00 25.08 245 GLY B C 1
ATOM 8044 O O . GLY B 1 245 ? -36.214 -12.801 23.517 1.00 27.71 245 GLY B O 1
ATOM 8045 N N . LYS B 1 246 ? -35.377 -14.738 22.693 1.00 25.01 246 LYS B N 1
ATOM 8046 C CA . LYS B 1 246 ? -35.584 -15.507 23.922 1.00 25.87 246 LYS B CA 1
ATOM 8047 C C . LYS B 1 246 ? -34.636 -16.694 24.059 1.00 26.66 246 LYS B C 1
ATOM 8048 O O . LYS B 1 246 ? -34.306 -17.359 23.064 1.00 25.23 246 LYS B O 1
ATOM 8054 N N . PHE B 1 247 ? -34.214 -16.947 25.301 1.00 21.28 247 PHE B N 1
ATOM 8055 C CA . PHE B 1 247 ? -33.390 -18.081 25.701 1.00 21.36 247 PHE B CA 1
ATOM 8056 C C . PHE B 1 247 ? -34.184 -18.853 26.761 1.00 25.26 247 PHE B C 1
ATOM 8057 O O . PHE B 1 247 ? -34.427 -18.324 27.844 1.00 22.81 247 PHE B O 1
ATOM 8065 N N . ILE B 1 248 ? -34.651 -20.077 26.419 1.00 23.24 248 ILE B N 1
ATOM 8066 C CA . ILE B 1 248 ? -35.436 -20.922 27.326 1.00 23.23 248 ILE B CA 1
ATOM 8067 C C . ILE B 1 248 ? -34.522 -21.967 27.950 1.00 28.00 248 ILE B C 1
ATOM 8068 O O . ILE B 1 248 ? -33.984 -22.796 27.217 1.00 25.76 248 ILE B O 1
ATOM 8073 N N . ARG B 1 249 ? -34.384 -21.974 29.288 1.00 25.47 249 ARG B N 1
ATOM 8074 C CA . ARG B 1 249 ? -33.575 -23.004 29.950 1.00 25.50 249 ARG B CA 1
ATOM 8075 C C . ARG B 1 249 ? -34.484 -24.064 30.545 1.00 28.34 249 ARG B C 1
ATOM 8076 O O . ARG B 1 249 ? -35.425 -23.729 31.261 1.00 26.22 249 ARG B O 1
ATOM 8084 N N . ILE B 1 250 ? -34.247 -25.337 30.213 1.00 23.45 250 ILE B N 1
ATOM 8085 C CA . ILE B 1 250 ? -35.012 -26.453 30.773 1.00 21.98 250 ILE B CA 1
ATOM 8086 C C . ILE B 1 250 ? -34.046 -27.111 31.778 1.00 22.05 250 ILE B C 1
ATOM 8087 O O . ILE B 1 250 ? -33.008 -27.641 31.386 1.00 19.31 250 ILE B O 1
ATOM 8092 N N . HIS B 1 251 ? -34.346 -26.988 33.072 1.00 21.46 251 HIS B N 1
ATOM 8093 C CA . HIS B 1 251 ? -33.503 -27.493 34.158 1.00 18.41 251 HIS B CA 1
ATOM 8094 C C . HIS B 1 251 ? -33.786 -28.950 34.505 1.00 23.97 251 HIS B C 1
ATOM 8095 O O . HIS B 1 251 ? -34.949 -29.347 34.603 1.00 22.68 251 HIS B O 1
ATOM 8102 N N . PHE B 1 252 ? -32.713 -29.719 34.762 1.00 21.66 252 PHE B N 1
ATOM 8103 C CA . PHE B 1 252 ? -32.777 -31.141 35.092 1.00 21.20 252 PHE B CA 1
ATOM 8104 C C . PHE B 1 252 ? -32.021 -31.495 36.379 1.00 26.78 252 PHE B C 1
ATOM 8105 O O . PHE B 1 252 ? -30.983 -30.900 36.681 1.00 28.89 252 PHE B O 1
ATOM 8113 N N . GLY B 1 253 ? -32.518 -32.500 37.097 1.00 24.79 253 GLY B N 1
ATOM 8114 C CA . GLY B 1 253 ? -31.827 -33.024 38.270 1.00 27.28 253 GLY B CA 1
ATOM 8115 C C . GLY B 1 253 ? -30.608 -33.816 37.819 1.00 31.73 253 GLY B C 1
ATOM 8116 O O . GLY B 1 253 ? -30.456 -34.090 36.617 1.00 28.13 253 GLY B O 1
ATOM 8117 N N . ALA B 1 254 ? -29.717 -34.166 38.760 1.00 27.62 254 ALA B N 1
ATOM 8118 C CA . ALA B 1 254 ? -28.474 -34.923 38.495 1.00 28.82 254 ALA B CA 1
ATOM 8119 C C . ALA B 1 254 ? -28.682 -36.245 37.701 1.00 31.74 254 ALA B C 1
ATOM 8120 O O . ALA B 1 254 ? -27.803 -36.633 36.931 1.00 32.37 254 ALA B O 1
ATOM 8122 N N . THR B 1 255 ? -29.828 -36.918 37.883 1.00 25.12 255 THR B N 1
ATOM 8123 C CA . THR B 1 255 ? -30.115 -38.186 37.187 1.00 29.58 255 THR B CA 1
ATOM 8124 C C . THR B 1 255 ? -30.938 -37.983 35.917 1.00 35.03 255 THR B C 1
ATOM 8125 O O . THR B 1 255 ? -31.245 -38.954 35.230 1.00 38.22 255 THR B O 1
ATOM 8129 N N . GLY B 1 256 ? -31.273 -36.729 35.607 1.00 27.02 256 GLY B N 1
ATOM 8130 C CA . GLY B 1 256 ? -31.988 -36.400 34.384 1.00 23.35 256 GLY B CA 1
ATOM 8131 C C . GLY B 1 256 ? -33.481 -36.195 34.465 1.00 25.62 256 GLY B C 1
ATOM 8132 O O . GLY B 1 256 ? -34.129 -36.166 33.418 1.00 27.35 256 GLY B O 1
ATOM 8133 N N . LYS B 1 257 ? -34.040 -36.016 35.680 1.00 21.92 257 LYS B N 1
ATOM 8134 C CA . LYS B 1 257 ? -35.476 -35.727 35.853 1.00 23.75 257 LYS B CA 1
ATOM 8135 C C . LYS B 1 257 ? -35.737 -34.232 35.643 1.00 23.58 257 LYS B C 1
ATOM 8136 O O . LYS B 1 257 ? -34.988 -33.410 36.165 1.00 22.94 257 LYS B O 1
ATOM 8142 N N . LEU B 1 258 ? -36.804 -33.875 34.897 1.00 25.70 258 LEU B N 1
ATOM 8143 C CA . LEU B 1 258 ? -37.197 -32.482 34.644 1.00 24.70 258 LEU B CA 1
ATOM 8144 C C . LEU B 1 258 ? -37.464 -31.795 35.982 1.00 31.42 258 LEU B C 1
ATOM 8145 O O . LEU B 1 258 ? -38.234 -32.313 36.788 1.00 32.67 258 LEU B O 1
ATOM 8150 N N . ALA B 1 259 ? -36.796 -30.653 36.238 1.00 27.78 259 ALA B N 1
ATOM 8151 C CA . ALA B 1 259 ? -36.921 -29.980 37.517 1.00 24.75 259 ALA B CA 1
ATOM 8152 C C . ALA B 1 259 ? -37.637 -28.635 37.476 1.00 34.86 259 ALA B C 1
ATOM 8153 O O . ALA B 1 259 ? -38.513 -28.400 38.301 1.00 35.41 259 ALA B O 1
ATOM 8155 N N . SER B 1 260 ? -37.241 -27.748 36.548 1.00 27.81 260 SER B N 1
ATOM 8156 C CA . SER B 1 260 ? -37.718 -26.371 36.423 1.00 23.72 260 SER B CA 1
ATOM 8157 C C . SER B 1 260 ? -37.469 -25.849 35.005 1.00 22.40 260 SER B C 1
ATOM 8158 O O . SER B 1 260 ? -36.883 -26.543 34.178 1.00 21.55 260 SER B O 1
ATOM 8161 N N . ALA B 1 261 ? -37.865 -24.599 34.749 1.00 22.90 261 ALA B N 1
ATOM 8162 C CA . ALA B 1 261 ? -37.622 -23.881 33.493 1.00 22.20 261 ALA B CA 1
ATOM 8163 C C . ALA B 1 261 ? -37.662 -22.381 33.753 1.00 26.75 261 ALA B C 1
ATOM 8164 O O . ALA B 1 261 ? -38.220 -21.933 34.765 1.00 22.32 261 ALA B O 1
ATOM 8166 N N . ASP B 1 262 ? -37.008 -21.611 32.887 1.00 24.22 262 ASP B N 1
ATOM 8167 C CA . ASP B 1 262 ? -37.013 -20.142 32.976 1.00 24.65 262 ASP B CA 1
ATOM 8168 C C . ASP B 1 262 ? -36.873 -19.567 31.599 1.00 24.61 262 ASP B C 1
ATOM 8169 O O . ASP B 1 262 ? -36.394 -20.271 30.702 1.00 21.54 262 ASP B O 1
ATOM 8174 N N . ILE B 1 263 ? -37.388 -18.337 31.405 1.00 20.06 263 ILE B N 1
ATOM 8175 C CA . ILE B 1 263 ? -37.367 -17.633 30.128 1.00 19.87 263 ILE B CA 1
ATOM 8176 C C . ILE B 1 263 ? -36.730 -16.262 30.285 1.00 25.63 263 ILE B C 1
ATOM 8177 O O . ILE B 1 263 ? -37.202 -15.448 31.066 1.00 24.96 263 ILE B O 1
ATOM 8182 N N . GLU B 1 264 ? -35.686 -16.007 29.500 1.00 24.05 264 GLU B N 1
ATOM 8183 C CA . GLU B 1 264 ? -35.053 -14.705 29.375 1.00 21.01 264 GLU B CA 1
ATOM 8184 C C . GLU B 1 264 ? -35.481 -14.137 28.003 1.00 29.71 264 GLU B C 1
ATOM 8185 O O . GLU B 1 264 ? -35.344 -14.824 26.981 1.00 26.94 264 GLU B O 1
ATOM 8191 N N . THR B 1 265 ? -36.054 -12.925 27.990 1.00 28.38 265 THR B N 1
ATOM 8192 C CA . THR B 1 265 ? -36.477 -12.274 26.744 1.00 30.42 265 THR B CA 1
ATOM 8193 C C . THR B 1 265 ? -35.597 -11.059 26.489 1.00 32.11 265 THR B C 1
ATOM 8194 O O . THR B 1 265 ? -35.133 -10.429 27.442 1.00 29.56 265 THR B O 1
ATOM 8198 N N . TYR B 1 266 ? -35.329 -10.764 25.202 1.00 30.86 266 TYR B N 1
ATOM 8199 C CA . TYR B 1 266 ? -34.460 -9.656 24.813 1.00 30.54 266 TYR B CA 1
ATOM 8200 C C . TYR B 1 266 ? -35.074 -8.725 23.782 1.00 39.69 266 TYR B C 1
ATOM 8201 O O . TYR B 1 266 ? -35.491 -9.160 22.688 1.00 36.53 266 TYR B O 1
ATOM 8210 N N . LEU B 1 267 ? -34.988 -7.427 24.092 1.00 35.28 267 LEU B N 1
ATOM 8211 C CA . LEU B 1 267 ? -35.353 -6.288 23.249 1.00 36.26 267 LEU B CA 1
ATOM 8212 C C . LEU B 1 267 ? -36.590 -6.457 22.384 1.00 31.69 267 LEU B C 1
ATOM 8213 O O . LEU B 1 267 ? -36.482 -6.783 21.194 1.00 29.72 267 LEU B O 1
ATOM 8218 N N . LEU B 1 268 ? -37.758 -6.185 22.966 1.00 25.37 268 LEU B N 1
ATOM 8219 C CA . LEU B 1 268 ? -39.023 -6.168 22.236 1.00 24.85 268 LEU B CA 1
ATOM 8220 C C . LEU B 1 268 ? -38.974 -4.934 21.323 1.00 23.33 268 LEU B C 1
ATOM 8221 O O . LEU B 1 268 ? -38.434 -3.910 21.738 1.00 20.93 268 LEU B O 1
ATOM 8226 N N . GLU B 1 269 ? -39.486 -5.050 20.081 1.00 19.53 269 GLU B N 1
ATOM 8227 C CA . GLU B 1 269 ? -39.550 -3.958 19.100 1.00 16.75 269 GLU B CA 1
ATOM 8228 C C . GLU B 1 269 ? -40.662 -2.986 19.511 1.00 24.84 269 GLU B C 1
ATOM 8229 O O . GLU B 1 269 ? -41.848 -3.226 19.274 1.00 28.61 269 GLU B O 1
ATOM 8235 N N . LYS B 1 270 ? -40.281 -1.893 20.134 1.00 26.37 270 LYS B N 1
ATOM 8236 C CA . LYS B 1 270 ? -41.261 -0.937 20.631 1.00 27.13 270 LYS B CA 1
ATOM 8237 C C . LYS B 1 270 ? -42.053 -0.177 19.563 1.00 26.19 270 LYS B C 1
ATOM 8238 O O . LYS B 1 270 ? -43.242 0.061 19.775 1.00 30.06 270 LYS B O 1
ATOM 8244 N N . SER B 1 271 ? -41.433 0.218 18.451 1.00 22.12 271 SER B N 1
ATOM 8245 C CA . SER B 1 271 ? -42.123 1.065 17.444 1.00 24.94 271 SER B CA 1
ATOM 8246 C C . SER B 1 271 ? -43.378 0.443 16.830 1.00 30.01 271 SER B C 1
ATOM 8247 O O . SER B 1 271 ? -44.310 1.195 16.536 1.00 32.50 271 SER B O 1
ATOM 8250 N N . ARG B 1 272 ? -43.453 -0.916 16.727 1.00 23.76 272 ARG B N 1
ATOM 8251 C CA . ARG B 1 272 ? -44.587 -1.657 16.152 1.00 21.22 272 ARG B CA 1
ATOM 8252 C C . ARG B 1 272 ? -45.902 -1.384 16.863 1.00 24.61 272 ARG B C 1
ATOM 8253 O O . ARG B 1 272 ? -46.949 -1.335 16.213 1.00 27.54 272 ARG B O 1
ATOM 8261 N N . VAL B 1 273 ? -45.841 -1.146 18.172 1.00 17.15 273 VAL B N 1
ATOM 8262 C CA . VAL B 1 273 ? -46.991 -0.803 19.021 1.00 20.25 273 VAL B CA 1
ATOM 8263 C C . VAL B 1 273 ? -47.823 0.361 18.444 1.00 25.76 273 VAL B C 1
ATOM 8264 O O . VAL B 1 273 ? -49.052 0.341 18.516 1.00 28.78 273 VAL B O 1
ATOM 8268 N N . ILE B 1 274 ? -47.142 1.388 17.906 1.00 23.75 274 ILE B N 1
ATOM 8269 C CA . ILE B 1 274 ? -47.755 2.633 17.423 1.00 22.69 274 ILE B CA 1
ATOM 8270 C C . ILE B 1 274 ? -47.534 2.899 15.927 1.00 32.23 274 ILE B C 1
ATOM 8271 O O . ILE B 1 274 ? -48.065 3.881 15.401 1.00 27.10 274 ILE B O 1
ATOM 8276 N N . PHE B 1 275 ? -46.740 2.036 15.237 1.00 33.21 275 PHE B N 1
ATOM 8277 C CA . PHE B 1 275 ? -46.370 2.259 13.834 1.00 28.70 275 PHE B CA 1
ATOM 8278 C C . PHE B 1 275 ? -46.294 0.974 13.049 1.00 33.65 275 PHE B C 1
ATOM 8279 O O . PHE B 1 275 ? -45.720 0.005 13.534 1.00 32.56 275 PHE B O 1
ATOM 8287 N N . GLN B 1 276 ? -46.810 0.985 11.811 1.00 29.92 276 GLN B N 1
ATOM 8288 C CA . GLN B 1 276 ? -46.743 -0.165 10.898 1.00 28.80 276 GLN B CA 1
ATOM 8289 C C . GLN B 1 276 ? -46.386 0.309 9.504 1.00 29.28 276 GLN B C 1
ATOM 8290 O O . GLN B 1 276 ? -46.850 1.368 9.081 1.00 26.43 276 GLN B O 1
ATOM 8296 N N . LEU B 1 277 ? -45.580 -0.482 8.782 1.00 31.57 277 LEU B N 1
ATOM 8297 C CA . LEU B 1 277 ? -45.263 -0.238 7.373 1.00 31.23 277 LEU B CA 1
ATOM 8298 C C . LEU B 1 277 ? -46.423 -0.867 6.576 1.00 38.58 277 LEU B C 1
ATOM 8299 O O . LEU B 1 277 ? -47.187 -1.662 7.143 1.00 38.30 277 LEU B O 1
ATOM 8304 N N . LYS B 1 278 ? -46.578 -0.495 5.292 1.00 37.17 278 LYS B N 1
ATOM 8305 C CA . LYS B 1 278 ? -47.660 -0.928 4.386 1.00 36.86 278 LYS B CA 1
ATOM 8306 C C . LYS B 1 278 ? -48.040 -2.410 4.485 1.00 46.19 278 LYS B C 1
ATOM 8307 O O . LYS B 1 278 ? -49.209 -2.720 4.714 1.00 50.68 278 LYS B O 1
ATOM 8313 N N . ALA B 1 279 ? -47.072 -3.317 4.312 1.00 39.63 279 ALA B N 1
ATOM 8314 C CA . ALA B 1 279 ? -47.333 -4.751 4.291 1.00 35.98 279 ALA B CA 1
ATOM 8315 C C . ALA B 1 279 ? -47.141 -5.450 5.652 1.00 40.44 279 ALA B C 1
ATOM 8316 O O . ALA B 1 279 ? -46.700 -6.605 5.687 1.00 37.94 279 ALA B O 1
ATOM 8318 N N . GLU B 1 280 ? -47.450 -4.761 6.772 1.00 34.15 280 GLU B N 1
ATOM 8319 C CA . GLU B 1 280 ? -47.290 -5.406 8.073 1.00 33.96 280 GLU B CA 1
ATOM 8320 C C . GLU B 1 280 ? -48.381 -5.009 9.090 1.00 34.39 280 GLU B C 1
ATOM 8321 O O . GLU B 1 280 ? -49.183 -4.117 8.828 1.00 35.62 280 GLU B O 1
ATOM 8327 N N . ARG B 1 281 ? -48.417 -5.696 10.235 1.00 26.85 281 ARG B N 1
ATOM 8328 C CA . ARG B 1 281 ? -49.404 -5.459 11.284 1.00 25.18 281 ARG B CA 1
ATOM 8329 C C . ARG B 1 281 ? -48.755 -5.101 12.584 1.00 26.34 281 ARG B C 1
ATOM 8330 O O . ARG B 1 281 ? -47.571 -5.370 12.758 1.00 24.92 281 ARG B O 1
ATOM 8338 N N . ASP B 1 282 ? -49.563 -4.618 13.560 1.00 22.07 282 ASP B N 1
ATOM 8339 C CA . ASP B 1 282 ? -49.123 -4.409 14.942 1.00 21.10 282 ASP B CA 1
ATOM 8340 C C . ASP B 1 282 ? -49.072 -5.845 15.591 1.00 27.75 282 ASP B C 1
ATOM 8341 O O . ASP B 1 282 ? -49.319 -6.853 14.904 1.00 28.13 282 ASP B O 1
ATOM 8346 N N . TYR B 1 283 ? -48.794 -5.944 16.903 1.00 22.21 283 TYR B N 1
ATOM 8347 C CA . TYR B 1 283 ? -48.813 -7.237 17.584 1.00 19.55 283 TYR B CA 1
ATOM 8348 C C . TYR B 1 283 ? -50.167 -7.926 17.486 1.00 22.78 283 TYR B C 1
ATOM 8349 O O . TYR B 1 283 ? -51.172 -7.243 17.414 1.00 23.23 283 TYR B O 1
ATOM 8358 N N . HIS B 1 284 ? -50.178 -9.282 17.402 1.00 22.76 284 HIS B N 1
ATOM 8359 C CA . HIS B 1 284 ? -51.352 -10.143 17.241 1.00 20.02 284 HIS B CA 1
ATOM 8360 C C . HIS B 1 284 ? -52.467 -9.814 18.210 1.00 25.14 284 HIS B C 1
ATOM 8361 O O . HIS B 1 284 ? -53.620 -9.749 17.787 1.00 24.63 284 HIS B O 1
ATOM 8368 N N . ILE B 1 285 ? -52.137 -9.601 19.508 1.00 25.10 285 ILE B N 1
ATOM 8369 C CA . ILE B 1 285 ? -53.116 -9.372 20.584 1.00 24.01 285 ILE B CA 1
ATOM 8370 C C . ILE B 1 285 ? -54.266 -8.419 20.180 1.00 26.21 285 ILE B C 1
ATOM 8371 O O . ILE B 1 285 ? -55.427 -8.759 20.409 1.00 25.78 285 ILE B O 1
ATOM 8376 N N . PHE B 1 286 ? -53.954 -7.258 19.575 1.00 25.22 286 PHE B N 1
ATOM 8377 C CA . PHE B 1 286 ? -54.946 -6.256 19.167 1.00 23.86 286 PHE B CA 1
ATOM 8378 C C . PHE B 1 286 ? -56.042 -6.830 18.286 1.00 28.16 286 PHE B C 1
ATOM 8379 O O . PHE B 1 286 ? -57.213 -6.635 18.581 1.00 33.50 286 PHE B O 1
ATOM 8387 N N . TYR B 1 287 ? -55.656 -7.608 17.261 1.00 21.38 287 TYR B N 1
ATOM 8388 C CA . TYR B 1 287 ? -56.533 -8.285 16.298 1.00 20.51 287 TYR B CA 1
ATOM 8389 C C . TYR B 1 287 ? -57.256 -9.479 16.908 1.00 28.42 287 TYR B C 1
ATOM 8390 O O . TYR B 1 287 ? -58.416 -9.733 16.567 1.00 28.00 287 TYR B O 1
ATOM 8399 N N . GLN B 1 288 ? -56.594 -10.176 17.849 1.00 25.38 288 GLN B N 1
ATOM 8400 C CA . GLN B 1 288 ? -57.172 -11.289 18.606 1.00 23.34 288 GLN B CA 1
ATOM 8401 C C . GLN B 1 288 ? -58.362 -10.779 19.442 1.00 28.42 288 GLN B C 1
ATOM 8402 O O . GLN B 1 288 ? -59.435 -11.382 19.411 1.00 33.04 288 GLN B O 1
ATOM 8408 N N . ILE B 1 289 ? -58.182 -9.652 20.135 1.00 23.43 289 ILE B N 1
ATOM 8409 C CA . ILE B 1 289 ? -59.223 -9.004 20.929 1.00 28.14 289 ILE B CA 1
ATOM 8410 C C . ILE B 1 289 ? -60.364 -8.524 19.992 1.00 35.30 289 ILE B C 1
ATOM 8411 O O . ILE B 1 289 ? -61.522 -8.867 20.216 1.00 35.59 289 ILE B O 1
ATOM 8416 N N . LEU B 1 290 ? -60.020 -7.779 18.929 1.00 29.25 290 LEU B N 1
ATOM 8417 C CA . LEU B 1 290 ? -60.983 -7.227 17.969 1.00 29.12 290 LEU B CA 1
ATOM 8418 C C . LEU B 1 290 ? -61.781 -8.268 17.148 1.00 32.98 290 LEU B C 1
ATOM 8419 O O . LEU B 1 290 ? -62.782 -7.894 16.524 1.00 32.52 290 LEU B O 1
ATOM 8424 N N . SER B 1 291 ? -61.360 -9.559 17.182 1.00 33.78 291 SER B N 1
ATOM 8425 C CA . SER B 1 291 ? -61.986 -10.689 16.468 1.00 31.47 291 SER B CA 1
ATOM 8426 C C . SER B 1 291 ? -63.449 -10.891 16.859 1.00 37.17 291 SER B C 1
ATOM 8427 O O . SER B 1 291 ? -64.225 -11.432 16.070 1.00 40.30 291 SER B O 1
ATOM 8430 N N . ASN B 1 292 ? -63.807 -10.447 18.082 1.00 31.70 292 ASN B N 1
ATOM 8431 C CA . ASN B 1 292 ? -65.121 -10.515 18.721 1.00 31.87 292 ASN B CA 1
ATOM 8432 C C . ASN B 1 292 ? -65.457 -11.927 19.177 1.00 33.81 292 ASN B C 1
ATOM 8433 O O . ASN B 1 292 ? -66.623 -12.228 19.417 1.00 37.52 292 ASN B O 1
ATOM 8438 N N . LYS B 1 293 ? -64.427 -12.777 19.334 1.00 28.38 293 LYS B N 1
ATOM 8439 C CA . LYS B 1 293 ? -64.551 -14.149 19.822 1.00 30.41 293 LYS B CA 1
ATOM 8440 C C . LYS B 1 293 ? -65.000 -14.166 21.300 1.00 34.70 293 LYS B C 1
ATOM 8441 O O . LYS B 1 293 ? -65.740 -15.053 21.700 1.00 37.32 293 LYS B O 1
ATOM 8447 N N . LYS B 1 294 ? -64.590 -13.166 22.078 1.00 29.45 294 LYS B N 1
ATOM 8448 C CA . LYS B 1 294 ? -64.979 -12.997 23.477 1.00 31.62 294 LYS B CA 1
ATOM 8449 C C . LYS B 1 294 ? -65.586 -11.587 23.509 1.00 38.09 294 LYS B C 1
ATOM 8450 O O . LYS B 1 294 ? -64.848 -10.620 23.695 1.00 39.45 294 LYS B O 1
ATOM 8456 N N . PRO B 1 295 ? -66.908 -11.441 23.186 1.00 32.62 295 PRO B N 1
ATOM 8457 C CA . PRO B 1 295 ? -67.510 -10.096 23.106 1.00 31.42 295 PRO B CA 1
ATOM 8458 C C . PRO B 1 295 ? -67.407 -9.243 24.366 1.00 36.01 295 PRO B C 1
ATOM 8459 O O . PRO B 1 295 ? -67.458 -8.016 24.267 1.00 38.81 295 PRO B O 1
ATOM 8463 N N . GLU B 1 296 ? -67.250 -9.890 25.534 1.00 33.63 296 GLU B N 1
ATOM 8464 C CA . GLU B 1 296 ? -67.133 -9.236 26.843 1.00 34.54 296 GLU B CA 1
ATOM 8465 C C . GLU B 1 296 ? -65.849 -8.419 26.964 1.00 35.05 296 GLU B C 1
ATOM 8466 O O . GLU B 1 296 ? -65.830 -7.427 27.690 1.00 39.49 296 GLU B O 1
ATOM 8472 N N . LEU B 1 297 ? -64.791 -8.817 26.230 1.00 32.59 297 LEU B N 1
ATOM 8473 C CA . LEU B 1 297 ? -63.520 -8.090 26.193 1.00 33.30 297 LEU B CA 1
ATOM 8474 C C . LEU B 1 297 ? -63.699 -6.720 25.535 1.00 39.18 297 LEU B C 1
ATOM 8475 O O . LEU B 1 297 ? -63.083 -5.747 25.977 1.00 39.84 297 LEU B O 1
ATOM 8480 N N . LEU B 1 298 ? -64.543 -6.645 24.489 1.00 34.33 298 LEU B N 1
ATOM 8481 C CA . LEU B 1 298 ? -64.806 -5.395 23.766 1.00 32.57 298 LEU B CA 1
ATOM 8482 C C . LEU B 1 298 ? -65.598 -4.452 24.656 1.00 38.77 298 LEU B C 1
ATOM 8483 O O . LEU B 1 298 ? -65.349 -3.240 24.668 1.00 41.10 298 LEU B O 1
ATOM 8488 N N . ASP B 1 299 ? -66.525 -5.019 25.448 1.00 35.85 299 ASP B N 1
ATOM 8489 C CA . ASP B 1 299 ? -67.328 -4.245 26.392 1.00 36.77 299 ASP B CA 1
ATOM 8490 C C . ASP B 1 299 ? -66.468 -3.755 27.557 1.00 36.29 299 ASP B C 1
ATOM 8491 O O . ASP B 1 299 ? -66.582 -2.603 27.941 1.00 34.52 299 ASP B O 1
ATOM 8496 N N . MET B 1 300 ? -65.567 -4.614 28.070 1.00 36.30 300 MET B N 1
ATOM 8497 C CA . MET B 1 300 ? -64.640 -4.296 29.161 1.00 37.50 300 MET B CA 1
ATOM 8498 C C . MET B 1 300 ? -63.626 -3.208 28.760 1.00 35.93 300 MET B C 1
ATOM 8499 O O . MET B 1 300 ? -63.345 -2.314 29.565 1.00 32.11 300 MET B O 1
ATOM 8504 N N . LEU B 1 301 ? -63.082 -3.294 27.515 1.00 31.90 301 LEU B N 1
ATOM 8505 C CA . LEU B 1 301 ? -62.065 -2.370 26.987 1.00 29.63 301 LEU B CA 1
ATOM 8506 C C . LEU B 1 301 ? -62.643 -1.078 26.417 1.00 36.56 301 LEU B C 1
ATOM 8507 O O . LEU B 1 301 ? -61.880 -0.159 26.103 1.00 32.17 301 LEU B O 1
ATOM 8512 N N . LEU B 1 302 ? -63.993 -0.988 26.334 1.00 35.95 302 LEU B N 1
ATOM 8513 C CA . LEU B 1 302 ? -64.756 0.169 25.814 1.00 35.58 302 LEU B CA 1
ATOM 8514 C C . LEU B 1 302 ? -64.408 0.492 24.358 1.00 34.46 302 LEU B C 1
ATOM 8515 O O . LEU B 1 302 ? -64.366 1.663 23.980 1.00 32.99 302 LEU B O 1
ATOM 8520 N N . ILE B 1 303 ? -64.243 -0.564 23.545 1.00 35.21 303 ILE B N 1
ATOM 8521 C CA . ILE B 1 303 ? -63.860 -0.543 22.125 1.00 36.42 303 ILE B CA 1
ATOM 8522 C C . ILE B 1 303 ? -64.914 -1.157 21.187 1.00 48.18 303 ILE B C 1
ATOM 8523 O O . ILE B 1 303 ? -65.721 -1.994 21.610 1.00 50.59 303 ILE B O 1
ATOM 8528 N N . THR B 1 304 ? -64.825 -0.800 19.882 1.00 44.08 304 THR B N 1
ATOM 8529 C CA . THR B 1 304 ? -65.639 -1.334 18.786 1.00 41.31 304 THR B CA 1
ATOM 8530 C C . THR B 1 304 ? -64.946 -2.625 18.291 1.00 40.67 304 THR B C 1
ATOM 8531 O O . THR B 1 304 ? -63.986 -3.081 18.914 1.00 38.78 304 THR B O 1
ATOM 8535 N N . ASN B 1 305 ? -65.406 -3.205 17.174 1.00 39.44 305 ASN B N 1
ATOM 8536 C CA . ASN B 1 305 ? -64.779 -4.409 16.611 1.00 38.21 305 ASN B CA 1
ATOM 8537 C C . ASN B 1 305 ? -63.997 -4.046 15.344 1.00 40.41 305 ASN B C 1
ATOM 8538 O O . ASN B 1 305 ? -63.586 -4.926 14.584 1.00 39.00 305 ASN B O 1
ATOM 8543 N N . ASN B 1 306 ? -63.796 -2.737 15.118 1.00 35.33 306 ASN B N 1
ATOM 8544 C CA . ASN B 1 306 ? -63.153 -2.239 13.922 1.00 32.93 306 ASN B CA 1
ATOM 8545 C C . ASN B 1 306 ? -61.726 -1.771 14.183 1.00 38.13 306 ASN B C 1
ATOM 8546 O O . ASN B 1 306 ? -61.543 -0.751 14.845 1.00 42.83 306 ASN B O 1
ATOM 8551 N N . PRO B 1 307 ? -60.695 -2.478 13.652 1.00 31.59 307 PRO B N 1
ATOM 8552 C CA . PRO B 1 307 ? -59.306 -2.020 13.860 1.00 31.24 307 PRO B CA 1
ATOM 8553 C C . PRO B 1 307 ? -59.004 -0.636 13.262 1.00 33.54 307 PRO B C 1
ATOM 8554 O O . PRO B 1 307 ? -58.187 0.095 13.806 1.00 30.03 307 PRO B O 1
ATOM 8558 N N . TYR B 1 308 ? -59.710 -0.263 12.176 1.00 34.20 308 TYR B N 1
ATOM 8559 C CA . TYR B 1 308 ? -59.577 1.016 11.478 1.00 33.67 308 TYR B CA 1
ATOM 8560 C C . TYR B 1 308 ? -60.070 2.201 12.311 1.00 42.32 308 TYR B C 1
ATOM 8561 O O . TYR B 1 308 ? -59.822 3.354 11.943 1.00 43.59 308 TYR B O 1
ATOM 8570 N N . ASP B 1 309 ? -60.693 1.910 13.475 1.00 39.13 309 ASP B N 1
ATOM 8571 C CA . ASP B 1 309 ? -61.136 2.900 14.449 1.00 37.42 309 ASP B CA 1
ATOM 8572 C C . ASP B 1 309 ? -59.987 3.268 15.398 1.00 42.18 309 ASP B C 1
ATOM 8573 O O . ASP B 1 309 ? -60.141 4.207 16.181 1.00 40.43 309 ASP B O 1
ATOM 8578 N N . TYR B 1 310 ? -58.851 2.526 15.344 1.00 38.65 310 TYR B N 1
ATOM 8579 C CA . TYR B 1 310 ? -57.683 2.705 16.225 1.00 36.66 310 TYR B CA 1
ATOM 8580 C C . TYR B 1 310 ? -56.420 2.991 15.415 1.00 38.87 310 TYR B C 1
ATOM 8581 O O . TYR B 1 310 ? -55.932 2.120 14.694 1.00 38.15 310 TYR B O 1
ATOM 8590 N N . ALA B 1 311 ? -55.951 4.258 15.492 1.00 33.37 311 ALA B N 1
ATOM 8591 C CA . ALA B 1 311 ? -54.833 4.843 14.731 1.00 33.49 311 ALA B CA 1
ATOM 8592 C C . ALA B 1 311 ? -53.509 4.096 14.846 1.00 38.71 311 ALA B C 1
ATOM 8593 O O . ALA B 1 311 ? -52.848 3.843 13.832 1.00 40.71 311 ALA B O 1
ATOM 8595 N N . PHE B 1 312 ? -53.139 3.721 16.076 1.00 33.23 312 PHE B N 1
ATOM 8596 C CA . PHE B 1 312 ? -51.909 2.991 16.395 1.00 29.90 312 PHE B CA 1
ATOM 8597 C C . PHE B 1 312 ? -51.754 1.638 15.713 1.00 28.10 312 PHE B C 1
ATOM 8598 O O . PHE B 1 312 ? -50.626 1.178 15.509 1.00 31.09 312 PHE B O 1
ATOM 8606 N N . ILE B 1 313 ? -52.891 1.009 15.382 1.00 22.20 313 ILE B N 1
ATOM 8607 C CA . ILE B 1 313 ? -53.071 -0.412 15.007 1.00 23.18 313 ILE B CA 1
ATOM 8608 C C . ILE B 1 313 ? -53.489 -0.689 13.542 1.00 31.91 313 ILE B C 1
ATOM 8609 O O . ILE B 1 313 ? -53.418 -1.843 13.112 1.00 31.22 313 ILE B O 1
ATOM 8614 N N . SER B 1 314 ? -53.832 0.354 12.767 1.00 30.16 314 SER B N 1
ATOM 8615 C CA . SER B 1 314 ? -54.363 0.201 11.414 1.00 30.41 314 SER B CA 1
ATOM 8616 C C . SER B 1 314 ? -53.606 0.922 10.290 1.00 32.30 314 SER B C 1
ATOM 8617 O O . SER B 1 314 ? -54.211 1.230 9.258 1.00 32.40 314 SER B O 1
ATOM 8620 N N . GLN B 1 315 ? -52.286 1.140 10.450 1.00 28.64 315 GLN B N 1
ATOM 8621 C CA . GLN B 1 315 ? -51.469 1.826 9.433 1.00 27.72 315 GLN B CA 1
ATOM 8622 C C . GLN B 1 315 ? -51.019 0.931 8.262 1.00 25.69 315 GLN B C 1
ATOM 8623 O O . GLN B 1 315 ? -50.706 1.432 7.189 1.00 24.86 315 GLN B O 1
ATOM 8629 N N . GLY B 1 316 ? -50.982 -0.369 8.491 1.00 25.75 316 GLY B N 1
ATOM 8630 C CA . GLY B 1 316 ? -50.586 -1.370 7.513 1.00 23.72 316 GLY B CA 1
ATOM 8631 C C . GLY B 1 316 ? -51.737 -2.287 7.173 1.00 26.22 316 GLY B C 1
ATOM 8632 O O . GLY B 1 316 ? -52.712 -1.871 6.550 1.00 34.03 316 GLY B O 1
ATOM 8633 N N . GLU B 1 317 ? -51.635 -3.536 7.571 1.00 21.79 317 GLU B N 1
ATOM 8634 C CA . GLU B 1 317 ? -52.676 -4.525 7.334 1.00 21.51 317 GLU B CA 1
ATOM 8635 C C . GLU B 1 317 ? -53.401 -4.827 8.624 1.00 29.38 317 GLU B C 1
ATOM 8636 O O . GLU B 1 317 ? -52.862 -4.571 9.704 1.00 30.21 317 GLU B O 1
ATOM 8642 N N . THR B 1 318 ? -54.640 -5.330 8.523 1.00 29.56 318 THR B N 1
ATOM 8643 C CA . THR B 1 318 ? -55.433 -5.675 9.708 1.00 28.39 318 THR B CA 1
ATOM 8644 C C . THR B 1 318 ? -55.763 -7.164 9.772 1.00 27.75 318 THR B C 1
ATOM 8645 O O . THR B 1 318 ? -56.067 -7.654 10.857 1.00 29.58 318 THR B O 1
ATOM 8649 N N . THR B 1 319 ? -55.751 -7.869 8.623 1.00 24.98 319 THR B N 1
ATOM 8650 C CA . THR B 1 319 ? -56.038 -9.317 8.533 1.00 28.58 319 THR B CA 1
ATOM 8651 C C . THR B 1 319 ? -54.916 -10.066 7.797 1.00 37.90 319 THR B C 1
ATOM 8652 O O . THR B 1 319 ? -54.247 -9.495 6.923 1.00 38.09 319 THR B O 1
ATOM 8656 N N . VAL B 1 320 ? -54.705 -11.340 8.178 1.00 33.61 320 VAL B N 1
ATOM 8657 C CA . VAL B 1 320 ? -53.692 -12.243 7.633 1.00 31.77 320 VAL B CA 1
ATOM 8658 C C . VAL B 1 320 ? -54.432 -13.530 7.244 1.00 35.82 320 VAL B C 1
ATOM 8659 O O . VAL B 1 320 ? -55.122 -14.111 8.089 1.00 33.46 320 VAL B O 1
ATOM 8663 N N . ALA B 1 321 ? -54.301 -13.959 5.969 1.00 31.18 321 ALA B N 1
ATOM 8664 C CA . ALA B 1 321 ? -54.989 -15.133 5.433 1.00 31.87 321 ALA B CA 1
ATOM 8665 C C . ALA B 1 321 ? -54.732 -16.416 6.209 1.00 35.76 321 ALA B C 1
ATOM 8666 O O . ALA B 1 321 ? -55.663 -17.202 6.409 1.00 36.53 321 ALA B O 1
ATOM 8668 N N . SER B 1 322 ? -53.479 -16.615 6.666 1.00 31.18 322 SER B N 1
ATOM 8669 C CA . SER B 1 322 ? -53.054 -17.813 7.394 1.00 29.14 322 SER B CA 1
ATOM 8670 C C . SER B 1 322 ? -53.313 -17.780 8.903 1.00 31.22 322 SER B C 1
ATOM 8671 O O . SER B 1 322 ? -52.951 -18.738 9.578 1.00 27.24 322 SER B O 1
ATOM 8674 N N . ILE B 1 323 ? -53.878 -16.685 9.442 1.00 30.76 323 ILE B N 1
ATOM 8675 C CA . ILE B 1 323 ? -54.138 -16.562 10.879 1.00 32.60 323 ILE B CA 1
ATOM 8676 C C . ILE B 1 323 ? -55.634 -16.410 11.164 1.00 38.55 323 ILE B C 1
ATOM 8677 O O . ILE B 1 323 ? -56.294 -15.540 10.590 1.00 38.29 323 ILE B O 1
ATOM 8682 N N . ASP B 1 324 ? -56.137 -17.223 12.113 1.00 31.51 324 ASP B N 1
ATOM 8683 C CA . ASP B 1 324 ? -57.504 -17.146 12.616 1.00 27.33 324 ASP B CA 1
ATOM 8684 C C . ASP B 1 324 ? -57.364 -16.460 13.992 1.00 30.43 324 ASP B C 1
ATOM 8685 O O . ASP B 1 324 ? -57.036 -17.110 14.999 1.00 27.57 324 ASP B O 1
ATOM 8690 N N . ASP B 1 325 ? -57.554 -15.128 14.006 1.00 26.33 325 ASP B N 1
ATOM 8691 C CA . ASP B 1 325 ? -57.427 -14.299 15.207 1.00 28.26 325 ASP B CA 1
ATOM 8692 C C . ASP B 1 325 ? -58.425 -14.670 16.304 1.00 32.39 325 ASP B C 1
ATOM 8693 O O . ASP B 1 325 ? -58.097 -14.514 17.484 1.00 29.96 325 ASP B O 1
ATOM 8698 N N . ALA B 1 326 ? -59.625 -15.195 15.910 1.00 29.57 326 ALA B N 1
ATOM 8699 C CA . ALA B 1 326 ? -60.658 -15.685 16.836 1.00 29.70 326 ALA B CA 1
ATOM 8700 C C . ALA B 1 326 ? -60.134 -16.920 17.529 1.00 33.83 326 ALA B C 1
ATOM 8701 O O . ALA B 1 326 ? -60.166 -16.978 18.758 1.00 34.63 326 ALA B O 1
ATOM 8703 N N . GLU B 1 327 ? -59.575 -17.882 16.752 1.00 28.03 327 GLU B N 1
ATOM 8704 C CA . GLU B 1 327 ? -58.977 -19.101 17.295 1.00 28.72 327 GLU B CA 1
ATOM 8705 C C . GLU B 1 327 ? -57.791 -18.759 18.204 1.00 33.12 327 GLU B C 1
ATOM 8706 O O . GLU B 1 327 ? -57.681 -19.316 19.291 1.00 35.41 327 GLU B O 1
ATOM 8712 N N . GLU B 1 328 ? -56.923 -17.825 17.762 1.00 28.84 328 GLU B N 1
ATOM 8713 C CA . GLU B 1 328 ? -55.724 -17.437 18.502 1.00 27.54 328 GLU B CA 1
ATOM 8714 C C . GLU B 1 328 ? -56.008 -16.756 19.839 1.00 34.21 328 GLU B C 1
ATOM 8715 O O . GLU B 1 328 ? -55.252 -16.975 20.791 1.00 33.16 328 GLU B O 1
ATOM 8721 N N . LEU B 1 329 ? -57.109 -15.986 19.931 1.00 28.83 329 LEU B N 1
ATOM 8722 C CA . LEU B 1 329 ? -57.497 -15.343 21.176 1.00 27.87 329 LEU B CA 1
ATOM 8723 C C . LEU B 1 329 ? -57.770 -16.408 22.236 1.00 32.30 329 LEU B C 1
ATOM 8724 O O . LEU B 1 329 ? -57.298 -16.292 23.366 1.00 33.34 329 LEU B O 1
ATOM 8729 N N . MET B 1 330 ? -58.488 -17.468 21.849 1.00 35.68 330 MET B N 1
ATOM 8730 C CA . MET B 1 330 ? -58.825 -18.600 22.710 1.00 35.17 330 MET B CA 1
ATOM 8731 C C . MET B 1 330 ? -57.554 -19.332 23.137 1.00 33.35 330 MET B C 1
ATOM 8732 O O . MET B 1 330 ? -57.470 -19.757 24.283 1.00 34.50 330 MET B O 1
ATOM 8737 N N . ALA B 1 331 ? -56.550 -19.456 22.231 1.00 25.61 331 ALA B N 1
ATOM 8738 C CA . ALA B 1 331 ? -55.261 -20.076 22.544 1.00 24.83 331 ALA B CA 1
ATOM 8739 C C . ALA B 1 331 ? -54.538 -19.205 23.591 1.00 31.54 331 ALA B C 1
ATOM 8740 O O . ALA B 1 331 ? -54.079 -19.746 24.597 1.00 33.43 331 ALA B O 1
ATOM 8742 N N . THR B 1 332 ? -54.503 -17.856 23.386 1.00 26.78 332 THR B N 1
ATOM 8743 C CA . THR B 1 332 ? -53.913 -16.908 24.343 1.00 21.95 332 THR B CA 1
ATOM 8744 C C . THR B 1 332 ? -54.586 -17.032 25.717 1.00 26.71 332 THR B C 1
ATOM 8745 O O . THR B 1 332 ? -53.885 -17.172 26.726 1.00 28.54 332 THR B O 1
ATOM 8749 N N . ASP B 1 333 ? -55.930 -16.935 25.757 1.00 20.65 333 ASP B N 1
ATOM 8750 C CA . ASP B 1 333 ? -56.678 -16.941 27.005 1.00 21.49 333 ASP B CA 1
ATOM 8751 C C . ASP B 1 333 ? -56.546 -18.260 27.764 1.00 25.37 333 ASP B C 1
ATOM 8752 O O . ASP B 1 333 ? -56.476 -18.255 28.987 1.00 26.37 333 ASP B O 1
ATOM 8757 N N . ASN B 1 334 ? -56.461 -19.372 27.044 1.00 24.30 334 ASN B N 1
ATOM 8758 C CA . ASN B 1 334 ? -56.290 -20.698 27.647 1.00 23.65 334 ASN B CA 1
ATOM 8759 C C . ASN B 1 334 ? -54.875 -20.831 28.182 1.00 30.51 334 ASN B C 1
ATOM 8760 O O . ASN B 1 334 ? -54.674 -21.417 29.250 1.00 29.43 334 ASN B O 1
ATOM 8765 N N . ALA B 1 335 ? -53.903 -20.213 27.467 1.00 28.79 335 ALA B N 1
ATOM 8766 C CA . ALA B 1 335 ? -52.495 -20.207 27.845 1.00 26.22 335 ALA B CA 1
ATOM 8767 C C . ALA B 1 335 ? -52.308 -19.504 29.192 1.00 29.93 335 ALA B C 1
ATOM 8768 O O . ALA B 1 335 ? -51.609 -20.036 30.052 1.00 28.98 335 ALA B O 1
ATOM 8770 N N . PHE B 1 336 ? -53.034 -18.397 29.430 1.00 28.90 336 PHE B N 1
ATOM 8771 C CA . PHE B 1 336 ? -52.969 -17.696 30.717 1.00 28.59 336 PHE B CA 1
ATOM 8772 C C . PHE B 1 336 ? -53.574 -18.516 31.846 1.00 33.35 336 PHE B C 1
ATOM 8773 O O . PHE B 1 336 ? -53.070 -18.462 32.972 1.00 38.90 336 PHE B O 1
ATOM 8781 N N . ASP B 1 337 ? -54.654 -19.265 31.555 1.00 29.42 337 ASP B N 1
ATOM 8782 C CA . ASP B 1 337 ? -55.329 -20.127 32.536 1.00 30.89 337 ASP B CA 1
ATOM 8783 C C . ASP B 1 337 ? -54.398 -21.218 33.027 1.00 31.89 337 ASP B C 1
ATOM 8784 O O . ASP B 1 337 ? -54.193 -21.325 34.235 1.00 33.03 337 ASP B O 1
ATOM 8789 N N . VAL B 1 338 ? -53.758 -21.947 32.086 1.00 29.04 338 VAL B N 1
ATOM 8790 C CA . VAL B 1 338 ? -52.802 -23.035 32.349 1.00 30.29 338 VAL B CA 1
ATOM 8791 C C . VAL B 1 338 ? -51.613 -22.517 33.185 1.00 38.55 338 VAL B C 1
ATOM 8792 O O . VAL B 1 338 ? -51.178 -23.193 34.127 1.00 39.45 338 VAL B O 1
ATOM 8796 N N . LEU B 1 339 ? -51.140 -21.288 32.874 1.00 33.14 339 LEU B N 1
ATOM 8797 C CA . LEU B 1 339 ? -50.034 -20.629 33.570 1.00 30.18 339 LEU B CA 1
ATOM 8798 C C . LEU B 1 339 ? -50.415 -20.101 34.962 1.00 35.85 339 LEU B C 1
ATOM 8799 O O . LEU B 1 339 ? -49.551 -19.607 35.691 1.00 36.25 339 LEU B O 1
ATOM 8804 N N . GLY B 1 340 ? -51.693 -20.221 35.324 1.00 32.84 340 GLY B N 1
ATOM 8805 C CA . GLY B 1 340 ? -52.192 -19.805 36.631 1.00 31.82 340 GLY B CA 1
ATOM 8806 C C . GLY B 1 340 ? -52.406 -18.318 36.821 1.00 34.37 340 GLY B C 1
ATOM 8807 O O . GLY B 1 340 ? -52.375 -17.844 37.960 1.00 34.14 340 GLY B O 1
ATOM 8808 N N . PHE B 1 341 ? -52.671 -17.569 35.722 1.00 30.41 341 PHE B N 1
ATOM 8809 C CA . PHE B 1 341 ? -52.952 -16.127 35.843 1.00 31.85 341 PHE B CA 1
ATOM 8810 C C . PHE B 1 341 ? -54.359 -15.984 36.386 1.00 40.60 341 PHE B C 1
ATOM 8811 O O . PHE B 1 341 ? -55.271 -16.689 35.928 1.00 37.91 341 PHE B O 1
ATOM 8819 N N . THR B 1 342 ? -54.538 -15.082 37.368 1.00 39.80 342 THR B N 1
ATOM 8820 C CA . THR B 1 342 ? -55.860 -14.825 37.945 1.00 39.84 342 THR B CA 1
ATOM 8821 C C . THR B 1 342 ? -56.718 -14.070 36.905 1.00 46.96 342 THR B C 1
ATOM 8822 O O . THR B 1 342 ? -56.188 -13.605 35.885 1.00 46.83 342 THR B O 1
ATOM 8826 N N . THR B 1 343 ? -58.030 -13.931 37.173 1.00 46.24 343 THR B N 1
ATOM 8827 C CA . THR B 1 343 ? -58.951 -13.171 36.318 1.00 46.53 343 THR B CA 1
ATOM 8828 C C . THR B 1 343 ? -58.514 -11.704 36.299 1.00 44.41 343 THR B C 1
ATOM 8829 O O . THR B 1 343 ? -58.476 -11.099 35.232 1.00 43.79 343 THR B O 1
ATOM 8833 N N . GLU B 1 344 ? -58.108 -11.184 37.464 1.00 39.87 344 GLU B N 1
ATOM 8834 C CA . GLU B 1 344 ? -57.629 -9.818 37.674 1.00 39.86 344 GLU B CA 1
ATOM 8835 C C . GLU B 1 344 ? -56.345 -9.563 36.872 1.00 41.08 344 GLU B C 1
ATOM 8836 O O . GLU B 1 344 ? -56.198 -8.484 36.311 1.00 36.70 344 GLU B O 1
ATOM 8842 N N . GLU B 1 345 ? -55.421 -10.565 36.812 1.00 39.97 345 GLU B N 1
ATOM 8843 C CA . GLU B 1 345 ? -54.150 -10.457 36.077 1.00 38.39 345 GLU B CA 1
ATOM 8844 C C . GLU B 1 345 ? -54.401 -10.430 34.574 1.00 44.20 345 GLU B C 1
ATOM 8845 O O . GLU B 1 345 ? -53.905 -9.519 33.903 1.00 45.62 345 GLU B O 1
ATOM 8851 N N . LYS B 1 346 ? -55.175 -11.425 34.056 1.00 39.04 346 LYS B N 1
ATOM 8852 C CA . LYS B 1 346 ? -55.591 -11.546 32.650 1.00 37.78 346 LYS B CA 1
ATOM 8853 C C . LYS B 1 346 ? -56.293 -10.260 32.203 1.00 37.09 346 LYS B C 1
ATOM 8854 O O . LYS B 1 346 ? -55.940 -9.724 31.167 1.00 36.56 346 LYS B O 1
ATOM 8860 N N . ASN B 1 347 ? -57.277 -9.773 33.000 1.00 33.58 347 ASN B N 1
ATOM 8861 C CA . ASN B 1 347 ? -58.061 -8.563 32.752 1.00 34.10 347 ASN B CA 1
ATOM 8862 C C . ASN B 1 347 ? -57.217 -7.301 32.712 1.00 38.93 347 ASN B C 1
ATOM 8863 O O . ASN B 1 347 ? -57.469 -6.456 31.854 1.00 39.22 347 ASN B O 1
ATOM 8868 N N . SER B 1 348 ? -56.255 -7.138 33.649 1.00 34.58 348 SER B N 1
ATOM 8869 C CA . SER B 1 348 ? -55.385 -5.949 33.683 1.00 37.53 348 SER B CA 1
ATOM 8870 C C . SER B 1 348 ? -54.572 -5.836 32.388 1.00 40.70 348 SER B C 1
ATOM 8871 O O . SER B 1 348 ? -54.383 -4.736 31.878 1.00 43.13 348 SER B O 1
ATOM 8874 N N . MET B 1 349 ? -54.169 -6.986 31.825 1.00 38.26 349 MET B N 1
ATOM 8875 C CA . MET B 1 349 ? -53.429 -7.071 30.565 1.00 36.59 349 MET B CA 1
ATOM 8876 C C . MET B 1 349 ? -54.312 -6.692 29.391 1.00 38.03 349 MET B C 1
ATOM 8877 O O . MET B 1 349 ? -53.889 -5.896 28.562 1.00 34.80 349 MET B O 1
ATOM 8882 N N . TYR B 1 350 ? -55.565 -7.195 29.361 1.00 36.91 350 TYR B N 1
ATOM 8883 C CA . TYR B 1 350 ? -56.536 -6.813 28.332 1.00 36.33 350 TYR B CA 1
ATOM 8884 C C . TYR B 1 350 ? -56.875 -5.313 28.4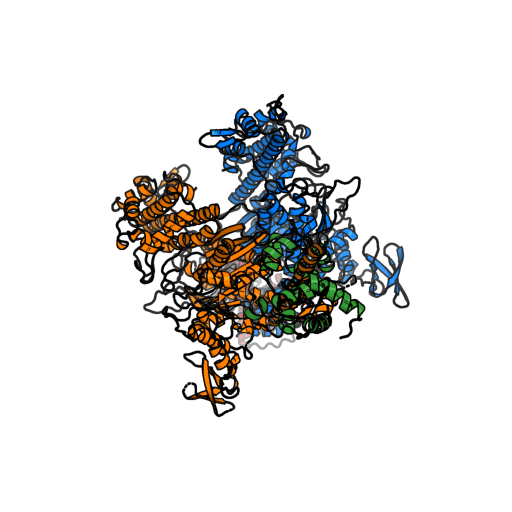20 1.00 38.88 350 TYR B C 1
ATOM 8885 O O . TYR B 1 350 ? -56.855 -4.644 27.393 1.00 36.37 350 TYR B O 1
ATOM 8894 N N . LYS B 1 351 ? -57.130 -4.793 29.644 1.00 34.91 351 LYS B N 1
ATOM 8895 C CA . LYS B 1 351 ? -57.464 -3.385 29.921 1.00 37.16 351 LYS B CA 1
ATOM 8896 C C . LYS B 1 351 ? -56.367 -2.418 29.489 1.00 41.48 351 LYS B C 1
ATOM 8897 O O . LYS B 1 351 ? -56.675 -1.387 28.876 1.00 39.09 351 LYS B O 1
ATOM 8903 N N . LEU B 1 352 ? -55.085 -2.763 29.772 1.00 37.38 352 LEU B N 1
ATOM 8904 C CA . LEU B 1 352 ? -53.947 -1.930 29.360 1.00 34.43 352 LEU B CA 1
ATOM 8905 C C . LEU B 1 352 ? -53.774 -1.919 27.859 1.00 32.30 352 LEU B C 1
ATOM 8906 O O . LEU B 1 352 ? -53.386 -0.896 27.324 1.00 31.00 352 LEU B O 1
ATOM 8911 N N . THR B 1 353 ? -54.080 -3.054 27.173 1.00 26.77 353 THR B N 1
ATOM 8912 C CA . THR B 1 353 ? -54.032 -3.167 25.707 1.00 25.01 353 THR B CA 1
ATOM 8913 C C . THR B 1 353 ? -55.104 -2.244 25.098 1.00 29.21 353 THR B C 1
ATOM 8914 O O . THR B 1 353 ? -54.807 -1.545 24.133 1.00 35.65 353 THR B O 1
ATOM 8918 N N . GLY B 1 354 ? -56.309 -2.242 25.689 1.00 23.65 354 GLY B N 1
ATOM 8919 C CA . GLY B 1 354 ? -57.434 -1.404 25.295 1.00 23.46 354 GLY B CA 1
ATOM 8920 C C . GLY B 1 354 ? -57.146 0.062 25.536 1.00 33.02 354 GLY B C 1
ATOM 8921 O O . GLY B 1 354 ? -57.443 0.900 24.679 1.00 32.41 354 GLY B O 1
ATOM 8922 N N . ALA B 1 355 ? -56.520 0.379 26.692 1.00 33.01 355 ALA B N 1
ATOM 8923 C CA . ALA B 1 355 ? -56.098 1.738 27.049 1.00 33.59 355 ALA B CA 1
ATOM 8924 C C . ALA B 1 355 ? -55.086 2.271 26.017 1.00 36.98 355 ALA B C 1
ATOM 8925 O O . ALA B 1 355 ? -55.182 3.433 25.630 1.00 35.93 355 ALA B O 1
ATOM 8927 N N . ILE B 1 356 ? -54.162 1.404 25.528 1.00 32.63 356 ILE B N 1
ATOM 8928 C CA . ILE B 1 356 ? -53.179 1.770 24.490 1.00 32.65 356 ILE B CA 1
ATOM 8929 C C . ILE B 1 356 ? -53.903 2.144 23.185 1.00 37.80 356 ILE B C 1
ATOM 8930 O O . ILE B 1 356 ? -53.552 3.142 22.566 1.00 38.00 356 ILE B O 1
ATOM 8935 N N . MET B 1 357 ? -54.913 1.341 22.786 1.00 34.19 357 MET B N 1
ATOM 8936 C CA . MET B 1 357 ? -55.736 1.570 21.587 1.00 30.95 357 MET B CA 1
ATOM 8937 C C . MET B 1 357 ? -56.397 2.958 21.640 1.00 33.52 357 MET B C 1
ATOM 8938 O O . MET B 1 357 ? -56.292 3.728 20.679 1.00 30.97 357 MET B O 1
ATOM 8943 N N . HIS B 1 358 ? -57.023 3.293 22.785 1.00 32.18 358 HIS B N 1
ATOM 8944 C CA . HIS B 1 358 ? -57.679 4.585 23.036 1.00 32.20 358 HIS B CA 1
ATOM 8945 C C . HIS B 1 358 ? -56.706 5.766 23.035 1.00 40.48 358 HIS B C 1
ATOM 8946 O O . HIS B 1 358 ? -57.031 6.838 22.518 1.00 41.92 358 HIS B O 1
ATOM 8953 N N . PHE B 1 359 ? -55.519 5.557 23.632 1.00 37.71 359 PHE B N 1
ATOM 8954 C CA . PHE B 1 359 ? -54.429 6.521 23.781 1.00 36.47 359 PHE B CA 1
ATOM 8955 C C . PHE B 1 359 ? -53.982 7.093 22.443 1.00 36.12 359 PHE B C 1
ATOM 8956 O O . PHE B 1 359 ? -53.773 8.295 22.344 1.00 35.86 359 PHE B O 1
ATOM 8964 N N . GLY B 1 360 ? -53.887 6.241 21.424 1.00 30.64 360 GLY B N 1
ATOM 8965 C CA . GLY B 1 360 ? -53.506 6.670 20.086 1.00 31.36 360 GLY B CA 1
ATOM 8966 C C . GLY B 1 360 ? -54.522 7.502 19.341 1.00 35.69 360 GLY B C 1
ATOM 8967 O O . GLY B 1 360 ? -54.178 8.124 18.335 1.00 35.68 360 GLY B O 1
ATOM 8968 N N . ASN B 1 361 ? -55.787 7.489 19.814 1.00 32.93 361 ASN B N 1
ATOM 8969 C CA . ASN B 1 361 ? -56.923 8.184 19.216 1.00 31.69 361 ASN B CA 1
ATOM 8970 C C . ASN B 1 361 ? -57.148 9.566 19.800 1.00 41.70 361 ASN B C 1
ATOM 8971 O O . ASN B 1 361 ? -58.020 10.297 19.304 1.00 42.64 361 ASN B O 1
ATOM 8976 N N . MET B 1 362 ? -56.362 9.947 20.833 1.00 37.05 362 MET B N 1
ATOM 8977 C CA . MET B 1 362 ? -56.443 11.299 21.405 1.00 34.45 362 MET B CA 1
ATOM 8978 C C . MET B 1 362 ? -55.882 12.275 20.357 1.00 37.94 362 MET B C 1
ATOM 8979 O O . MET B 1 362 ? -54.716 12.167 19.970 1.00 37.37 362 MET B O 1
ATOM 8984 N N . LYS B 1 363 ? -56.742 13.173 19.849 1.00 41.53 363 LYS B N 1
ATOM 8985 C CA . LYS B 1 363 ? -56.379 14.182 18.850 1.00 43.52 363 LYS B CA 1
ATOM 8986 C C . LYS B 1 363 ? -56.041 15.503 19.529 1.00 52.59 363 LYS B C 1
ATOM 8987 O O . LYS B 1 363 ? -56.547 15.797 20.622 1.00 55.32 363 LYS B O 1
ATOM 8993 N N . PHE B 1 364 ? -55.158 16.280 18.888 1.00 47.47 364 PHE B N 1
ATOM 8994 C CA . PHE B 1 364 ? -54.710 17.586 19.366 1.00 48.88 364 PHE B CA 1
ATOM 8995 C C . PHE B 1 364 ? -54.707 18.608 18.226 1.00 52.30 364 PHE B C 1
ATOM 8996 O O . PHE B 1 364 ? -54.575 18.234 17.052 1.00 46.76 364 PHE B O 1
ATOM 9004 N N . LYS B 1 365 ? -54.902 19.894 18.575 1.00 52.37 365 LYS B N 1
ATOM 9005 C CA . LYS B 1 365 ? -54.930 21.025 17.647 1.00 53.09 365 LYS B CA 1
ATOM 9006 C C . LYS B 1 365 ? -54.060 22.158 18.139 1.00 60.70 365 LYS B C 1
ATOM 9007 O O . LYS B 1 365 ? -53.856 22.302 19.350 1.00 59.48 365 LYS B O 1
ATOM 9013 N N . LEU B 1 366 ? -53.520 22.943 17.184 1.00 60.15 366 LEU B N 1
ATOM 9014 C CA . LEU B 1 366 ? -52.642 24.089 17.424 1.00 58.95 366 LEU B CA 1
ATOM 9015 C C . LEU B 1 366 ? -53.446 25.338 17.742 1.00 72.25 366 LEU B C 1
ATOM 9016 O O . LEU B 1 366 ? -53.716 25.613 18.909 1.00 59.54 366 LEU B O 1
ATOM 9021 N N . GLN B 1 372 ? -48.395 25.840 19.938 1.00 45.10 372 GLN B N 1
ATOM 9022 C CA . GLN B 1 372 ? -48.953 25.233 21.151 1.00 45.33 372 GLN B CA 1
ATOM 9023 C C . GLN B 1 372 ? -50.182 24.342 20.882 1.00 48.24 372 GLN B C 1
ATOM 9024 O O . GLN B 1 372 ? -51.199 24.810 20.359 1.00 47.45 372 GLN B O 1
ATOM 9030 N N . ALA B 1 373 ? -50.079 23.065 21.292 1.00 41.31 373 ALA B N 1
ATOM 9031 C CA . ALA B 1 373 ? -51.130 22.059 21.192 1.00 39.74 373 ALA B CA 1
ATOM 9032 C C . ALA B 1 373 ? -52.132 22.192 22.344 1.00 48.44 373 ALA B C 1
ATOM 9033 O O . ALA B 1 373 ? -51.775 22.569 23.462 1.00 45.49 373 ALA B O 1
ATOM 9035 N N . GLU B 1 374 ? -53.382 21.820 22.070 1.00 50.16 374 GLU B N 1
ATOM 9036 C CA . GLU B 1 374 ? -54.492 21.790 23.022 1.00 51.12 374 GLU B CA 1
ATOM 9037 C C . GLU B 1 374 ? -55.380 20.585 22.645 1.00 48.69 374 GLU B C 1
ATOM 9038 O O . GLU B 1 374 ? -55.402 20.229 21.459 1.00 43.97 374 GLU B O 1
ATOM 9044 N N . PRO B 1 375 ? -56.100 19.909 23.580 1.00 45.67 375 PRO B N 1
ATOM 9045 C CA . PRO B 1 375 ? -56.931 18.763 23.154 1.00 47.28 375 PRO B CA 1
ATOM 9046 C C . PRO B 1 375 ? -57.979 19.139 22.111 1.00 53.74 375 PRO B C 1
ATOM 9047 O O . PRO B 1 375 ? -58.550 20.231 22.160 1.00 57.30 375 PRO B O 1
ATOM 9051 N N . ASP B 1 376 ? -58.190 18.244 21.149 1.00 50.42 376 ASP B N 1
ATOM 9052 C CA . ASP B 1 376 ? -59.183 18.367 20.085 1.00 52.89 376 ASP B CA 1
ATOM 9053 C C . ASP B 1 376 ? -60.167 17.216 20.351 1.00 60.20 376 ASP B C 1
ATOM 9054 O O . ASP B 1 376 ? -60.058 16.136 19.755 1.00 58.36 376 ASP B O 1
ATOM 9059 N N . GLY B 1 377 ? -61.059 17.440 21.316 1.00 54.73 377 GLY B N 1
ATOM 9060 C CA . GLY B 1 377 ? -61.976 16.422 21.816 1.00 53.54 377 GLY B CA 1
ATOM 9061 C C . GLY B 1 377 ? -61.317 15.713 22.987 1.00 52.84 377 GLY B C 1
ATOM 9062 O O . GLY B 1 377 ? -60.088 15.742 23.097 1.00 53.12 377 GLY B O 1
ATOM 9063 N N . THR B 1 378 ? -62.109 15.104 23.900 1.00 47.49 378 THR B N 1
ATOM 9064 C CA . THR B 1 378 ? -61.566 14.417 25.090 1.00 45.00 378 THR B CA 1
ATOM 9065 C C . THR B 1 378 ? -62.151 13.008 25.350 1.00 49.95 378 THR B C 1
ATOM 9066 O O . THR B 1 378 ? -61.768 12.380 26.342 1.00 50.78 378 THR B O 1
ATOM 9070 N N . GLU B 1 379 ? -63.066 12.517 24.481 1.00 45.90 379 GLU B N 1
ATOM 9071 C CA . GLU B 1 379 ? -63.731 11.212 24.630 1.00 46.58 379 GLU B CA 1
ATOM 9072 C C . GLU B 1 379 ? -62.757 10.041 24.744 1.00 50.17 379 GLU B C 1
ATOM 9073 O O . GLU B 1 379 ? -62.910 9.228 25.659 1.00 50.89 379 GLU B O 1
ATOM 9079 N N . GLU B 1 380 ? -61.762 9.946 23.828 1.00 44.03 380 GLU B N 1
ATOM 9080 C CA . GLU B 1 380 ? -60.761 8.864 23.814 1.00 39.79 380 GLU B CA 1
ATOM 9081 C C . GLU B 1 380 ? -59.770 8.986 24.967 1.00 43.24 380 GLU B C 1
ATOM 9082 O O . GLU B 1 380 ? -59.260 7.966 25.424 1.00 41.20 380 GLU B O 1
ATOM 9088 N N . ALA B 1 381 ? -59.521 10.222 25.457 1.00 38.65 381 ALA B N 1
ATOM 9089 C CA . ALA B 1 381 ? -58.642 10.478 26.601 1.00 35.26 381 ALA B CA 1
ATOM 9090 C C . ALA B 1 381 ? -59.340 9.994 27.876 1.00 38.64 381 ALA B C 1
ATOM 9091 O O . ALA B 1 381 ? -58.700 9.362 28.714 1.00 40.35 381 ALA B O 1
ATOM 9093 N N . ASP B 1 382 ? -60.668 10.244 27.989 1.00 34.58 382 ASP B N 1
ATOM 9094 C CA . ASP B 1 382 ? -61.494 9.819 29.121 1.00 34.72 382 ASP B CA 1
ATOM 9095 C C . ASP B 1 382 ? -61.491 8.286 29.270 1.00 35.55 382 ASP B C 1
ATOM 9096 O O . ASP B 1 382 ? -61.351 7.790 30.388 1.00 36.61 382 ASP B O 1
ATOM 9101 N N . LYS B 1 383 ? -61.625 7.547 28.146 1.00 32.23 383 LYS B N 1
ATOM 9102 C CA . LYS B 1 383 ? -61.626 6.072 28.125 1.00 31.26 383 LYS B CA 1
ATOM 9103 C C . LYS B 1 383 ? -60.247 5.515 28.521 1.00 37.88 383 LYS B C 1
ATOM 9104 O O . LYS B 1 383 ? -60.168 4.623 29.365 1.00 34.14 383 LYS B O 1
ATOM 9110 N N . SER B 1 384 ? -59.161 6.099 27.948 1.00 39.34 384 SER B N 1
ATOM 9111 C CA . SER B 1 384 ? -57.752 5.786 28.218 1.00 36.33 384 SER B CA 1
ATOM 9112 C C . SER B 1 384 ? -57.457 5.899 29.712 1.00 38.08 384 SER B C 1
ATOM 9113 O O . SER B 1 384 ? -57.086 4.905 30.335 1.00 38.17 384 SER B O 1
ATOM 9116 N N . ALA B 1 385 ? -57.694 7.096 30.293 1.00 33.44 385 ALA B N 1
ATOM 9117 C CA . ALA B 1 385 ? -57.499 7.381 31.712 1.00 34.06 385 ALA B CA 1
ATOM 9118 C C . ALA B 1 385 ? -58.372 6.485 32.594 1.00 39.56 385 ALA B C 1
ATOM 9119 O O . ALA B 1 385 ? -57.891 6.021 33.634 1.00 37.74 385 ALA B O 1
ATOM 9121 N N . TYR B 1 386 ? -59.617 6.176 32.148 1.00 38.68 386 TYR B N 1
ATOM 9122 C CA . TYR B 1 386 ? -60.507 5.299 32.909 1.00 40.77 386 TYR B CA 1
ATOM 9123 C C . TYR B 1 386 ? -59.915 3.907 33.083 1.00 38.74 386 TYR B C 1
ATOM 9124 O O . TYR B 1 386 ? -59.882 3.400 34.204 1.00 33.99 386 TYR B O 1
ATOM 9133 N N . LEU B 1 387 ? -59.441 3.299 31.977 1.00 35.99 387 LEU B N 1
ATOM 9134 C CA . LEU B 1 387 ? -58.842 1.960 31.980 1.00 33.99 387 LEU B CA 1
ATOM 9135 C C . LEU B 1 387 ? -57.487 1.956 32.686 1.00 34.84 387 LEU B C 1
ATOM 9136 O O . LEU B 1 387 ? -57.112 0.948 33.272 1.00 32.22 387 LEU B O 1
ATOM 9141 N N . MET B 1 388 ? -56.766 3.091 32.643 1.00 33.94 388 MET B N 1
ATOM 9142 C CA . MET B 1 388 ? -55.438 3.290 33.240 1.00 34.87 388 MET B CA 1
ATOM 9143 C C . MET B 1 388 ? -55.466 3.725 34.709 1.00 37.26 388 MET B C 1
ATOM 9144 O O . MET B 1 388 ? -54.417 3.805 35.332 1.00 38.33 388 MET B O 1
ATOM 9149 N N . GLY B 1 389 ? -56.647 4.018 35.240 1.00 34.36 389 GLY B N 1
ATOM 9150 C CA . GLY B 1 389 ? -56.814 4.474 36.617 1.00 34.50 389 GLY B CA 1
ATOM 9151 C C . GLY B 1 389 ? -56.202 5.837 36.865 1.00 43.93 389 GLY B C 1
ATOM 9152 O O . GLY B 1 389 ? -55.579 6.062 37.907 1.00 47.60 389 GLY B O 1
ATOM 9153 N N . LEU B 1 390 ? -56.347 6.743 35.887 1.00 38.04 390 LEU B N 1
ATOM 9154 C CA . LEU B 1 390 ? -55.846 8.119 35.937 1.00 35.88 390 LEU B CA 1
ATOM 9155 C C . LEU B 1 390 ? -56.992 9.107 35.771 1.00 42.29 390 LEU B C 1
ATOM 9156 O O . LEU B 1 390 ? -58.098 8.716 35.387 1.00 38.53 390 LEU B O 1
ATOM 9161 N N . ASN B 1 391 ? -56.700 10.406 36.035 1.00 44.12 391 ASN B N 1
ATOM 9162 C CA . ASN B 1 391 ? -57.614 11.513 35.833 1.00 43.55 391 ASN B CA 1
ATOM 9163 C C . ASN B 1 391 ? -57.315 12.020 34.417 1.00 44.33 391 ASN B C 1
ATOM 9164 O O . ASN B 1 391 ? -56.146 12.258 34.103 1.00 43.46 391 ASN B O 1
ATOM 9169 N N . SER B 1 392 ? -58.343 12.138 33.546 1.00 41.36 392 SER B N 1
ATOM 9170 C CA . SER B 1 392 ? -58.121 12.567 32.157 1.00 42.75 392 SER B CA 1
ATOM 9171 C C . SER B 1 392 ? -57.640 14.012 32.011 1.00 47.94 392 SER B C 1
ATOM 9172 O O . SER B 1 392 ? -56.900 14.294 31.069 1.00 48.26 392 SER B O 1
ATOM 9175 N N . ALA B 1 393 ? -58.040 14.917 32.935 1.00 49.33 393 ALA B N 1
ATOM 9176 C CA . ALA B 1 393 ? -57.622 16.325 32.932 1.00 46.10 393 ALA B CA 1
ATOM 9177 C C . ALA B 1 393 ? -56.128 16.435 33.254 1.00 44.96 393 ALA B C 1
ATOM 9178 O O . ALA B 1 393 ? -55.430 17.225 32.626 1.00 42.24 393 ALA B O 1
ATOM 9180 N N . ASP B 1 394 ? -55.636 15.609 34.198 1.00 45.70 394 ASP B N 1
ATOM 9181 C CA . ASP B 1 394 ? -54.223 15.535 34.583 1.00 46.24 394 ASP B CA 1
ATOM 9182 C C . ASP B 1 394 ? -53.388 14.997 33.407 1.00 50.45 394 ASP B C 1
ATOM 9183 O O . ASP B 1 394 ? -52.314 15.537 33.127 1.00 54.37 394 ASP B O 1
ATOM 9188 N N . LEU B 1 395 ? -53.887 13.937 32.728 1.00 39.35 395 LEU B N 1
ATOM 9189 C CA . LEU B 1 395 ? -53.245 13.303 31.564 1.00 36.63 395 LEU B CA 1
ATOM 9190 C C . LEU B 1 395 ? -53.032 14.331 30.443 1.00 40.13 395 LEU B C 1
ATOM 9191 O O . LEU B 1 395 ? -51.894 14.526 29.988 1.00 38.67 395 LEU B O 1
ATOM 9196 N N . LEU B 1 396 ? -54.127 14.987 30.021 1.00 36.98 396 LEU B N 1
ATOM 9197 C CA . LEU B 1 396 ? -54.132 16.003 28.966 1.00 40.27 396 LEU B CA 1
ATOM 9198 C C . LEU B 1 396 ? -53.273 17.221 29.297 1.00 41.71 396 LEU B C 1
ATOM 9199 O O . LEU B 1 396 ? -52.585 17.729 28.412 1.00 39.58 396 LEU B O 1
ATOM 9204 N N . LYS B 1 397 ? -53.263 17.655 30.571 1.00 43.51 397 LYS B N 1
ATOM 9205 C CA . LYS B 1 397 ? -52.422 18.792 30.976 1.00 45.10 397 LYS B CA 1
ATOM 9206 C C . LYS B 1 397 ? -50.949 18.410 30.990 1.00 51.62 397 LYS B C 1
ATOM 9207 O O . LYS B 1 397 ? -50.125 19.223 30.597 1.00 53.19 397 LYS B O 1
ATOM 9213 N N . GLY B 1 398 ? -50.648 17.173 31.400 1.00 48.87 398 GLY B N 1
ATOM 9214 C CA . GLY B 1 398 ? -49.292 16.628 31.439 1.00 45.88 398 GLY B CA 1
ATOM 9215 C C . GLY B 1 398 ? -48.662 16.505 30.062 1.00 45.20 398 GLY B C 1
ATOM 9216 O O . GLY B 1 398 ? -47.461 16.745 29.897 1.00 40.73 398 GLY B O 1
ATOM 9217 N N . LEU B 1 399 ? -49.478 16.113 29.066 1.00 43.97 399 LEU B N 1
ATOM 9218 C CA . LEU B 1 399 ? -49.079 15.962 27.671 1.00 41.75 399 LEU B CA 1
ATOM 9219 C C . LEU B 1 399 ? -48.886 17.320 26.991 1.00 48.50 399 LEU B C 1
ATOM 9220 O O . LEU B 1 399 ? -47.959 17.478 26.205 1.00 52.51 399 LEU B O 1
ATOM 9225 N N . CYS B 1 400 ? -49.752 18.293 27.286 1.00 43.82 400 CYS B N 1
ATOM 9226 C CA . CYS B 1 400 ? -49.675 19.614 26.669 1.00 48.41 400 CYS B CA 1
ATOM 9227 C C . CYS B 1 400 ? -48.699 20.571 27.359 1.00 52.70 400 CYS B C 1
ATOM 9228 O O . CYS B 1 400 ? -48.131 21.442 26.696 1.00 50.76 400 CYS B O 1
ATOM 9231 N N . HIS B 1 401 ? -48.526 20.418 28.685 1.00 47.06 401 HIS B N 1
ATOM 9232 C CA . HIS B 1 401 ? -47.670 21.269 29.498 1.00 46.13 401 HIS B CA 1
ATOM 9233 C C . HIS B 1 401 ? -46.805 20.475 30.496 1.00 43.76 401 HIS B C 1
ATOM 9234 O O . HIS B 1 401 ? -47.056 20.546 31.706 1.00 41.36 401 HIS B O 1
ATOM 9241 N N . PRO B 1 402 ? -45.760 19.735 30.048 1.00 39.79 402 PRO B N 1
ATOM 9242 C CA . PRO B 1 402 ? -44.918 19.014 31.020 1.00 38.53 402 PRO B CA 1
ATOM 9243 C C . PRO B 1 402 ? -44.202 19.965 31.996 1.00 43.85 402 PRO B C 1
ATOM 9244 O O . PRO B 1 402 ? -43.848 21.087 31.616 1.00 40.33 402 PRO B O 1
ATOM 9248 N N . ARG B 1 403 ? -44.022 19.520 33.258 1.00 43.66 403 ARG B N 1
ATOM 9249 C CA . ARG B 1 403 ? -43.344 20.277 34.315 1.00 44.53 403 ARG B CA 1
ATOM 9250 C C . ARG B 1 403 ? -41.834 20.243 34.112 1.00 53.19 403 ARG B C 1
ATOM 9251 O O . ARG B 1 403 ? -41.303 19.241 33.621 1.00 48.74 403 ARG B O 1
ATOM 9259 N N . VAL B 1 404 ? -41.152 21.355 34.470 1.00 55.67 404 VAL B N 1
ATOM 9260 C CA . VAL B 1 404 ? -39.699 21.587 34.389 1.00 57.95 404 VAL B CA 1
ATOM 9261 C C . VAL B 1 404 ? -39.268 22.301 35.672 1.00 63.76 404 VAL B C 1
ATOM 9262 O O . VAL B 1 404 ? -39.942 23.235 36.116 1.00 67.08 404 VAL B O 1
ATOM 9266 N N . LYS B 1 405 ? -38.127 21.875 36.232 1.00 60.31 405 LYS B N 1
ATOM 9267 C CA . LYS B 1 405 ? -37.546 22.430 37.452 1.00 61.05 405 LYS B CA 1
ATOM 9268 C C . LYS B 1 405 ? -36.665 23.652 37.130 1.00 63.73 405 LYS B C 1
ATOM 9269 O O . LYS B 1 405 ? -35.732 23.549 36.325 1.00 61.12 405 LYS B O 1
ATOM 9275 N N . VAL B 1 406 ? -37.002 24.817 37.726 1.00 59.78 406 VAL B N 1
ATOM 9276 C CA . VAL B 1 406 ? -36.237 26.069 37.607 1.00 59.21 406 VAL B CA 1
ATOM 9277 C C . VAL B 1 406 ? -36.116 26.579 39.051 1.00 67.84 406 VAL B C 1
ATOM 9278 O O . VAL B 1 406 ? -37.022 27.246 39.561 1.00 68.60 406 VAL B O 1
ATOM 9282 N N . GLY B 1 407 ? -35.041 26.153 39.716 1.00 68.92 407 GLY B N 1
ATOM 9283 C CA . GLY B 1 407 ? -34.772 26.447 41.121 1.00 71.92 407 GLY B CA 1
ATOM 9284 C C . GLY B 1 407 ? -35.760 25.763 42.051 1.00 78.77 407 GLY B C 1
ATOM 9285 O O . GLY B 1 407 ? -35.996 24.557 41.932 1.00 73.60 407 GLY B O 1
ATOM 9286 N N . ASN B 1 408 ? -36.380 26.548 42.955 1.00 81.93 408 ASN B N 1
ATOM 9287 C CA . ASN B 1 408 ? -37.398 26.075 43.901 1.00 84.00 408 ASN B CA 1
ATOM 9288 C C . ASN B 1 408 ? -38.800 26.094 43.259 1.00 91.10 408 ASN B C 1
ATOM 9289 O O . ASN B 1 408 ? -39.793 25.772 43.919 1.00 92.29 408 ASN B O 1
ATOM 9294 N N . GLU B 1 409 ? -38.864 26.447 41.959 1.00 87.90 409 GLU B N 1
ATOM 9295 C CA . GLU B 1 409 ? -40.091 26.558 41.170 1.00 87.30 409 GLU B CA 1
ATOM 9296 C C . GLU B 1 409 ? -40.251 25.441 40.122 1.00 88.93 409 GLU B C 1
ATOM 9297 O O . GLU B 1 409 ? -39.272 24.870 39.626 1.00 85.81 409 GLU B O 1
ATOM 9303 N N . TYR B 1 410 ? -41.512 25.157 39.789 1.00 85.29 410 TYR B N 1
ATOM 9304 C CA . TYR B 1 410 ? -41.915 24.205 38.765 1.00 84.19 410 TYR B CA 1
ATOM 9305 C C . TYR B 1 410 ? -42.700 25.011 37.742 1.00 81.94 410 TYR B C 1
ATOM 9306 O O . TYR B 1 410 ? -43.643 25.725 38.105 1.00 81.06 410 TYR B O 1
ATOM 9315 N N . VAL B 1 411 ? -42.243 24.972 36.482 1.00 73.00 411 VAL B N 1
ATOM 9316 C CA . VAL B 1 411 ? -42.811 25.713 35.353 1.00 69.38 411 VAL B CA 1
ATOM 9317 C C . VAL B 1 411 ? -43.189 24.750 34.221 1.00 69.73 411 VAL B C 1
ATOM 9318 O O . VAL B 1 411 ? -42.634 23.657 34.138 1.00 70.16 411 VAL B O 1
ATOM 9322 N N . THR B 1 412 ? -44.124 25.150 33.358 1.00 63.59 412 THR B N 1
ATOM 9323 C CA . THR B 1 412 ? -44.520 24.301 32.237 1.00 61.25 412 THR B CA 1
ATOM 9324 C C . THR B 1 412 ? -43.771 24.658 30.973 1.00 59.90 412 THR B C 1
ATOM 9325 O O . THR B 1 412 ? -43.471 25.829 30.712 1.00 57.08 412 THR B O 1
ATOM 9329 N N . LYS B 1 413 ? -43.478 23.628 30.192 1.00 54.03 413 LYS B N 1
ATOM 9330 C CA . LYS B 1 413 ? -42.804 23.712 28.908 1.00 53.44 413 LYS B CA 1
ATOM 9331 C C . LYS B 1 413 ? -43.903 23.673 27.852 1.00 55.22 413 LYS B C 1
ATOM 9332 O O . LYS B 1 413 ? -44.825 22.861 27.952 1.00 57.78 413 LYS B O 1
ATOM 9338 N N . GLY B 1 414 ? -43.824 24.567 26.876 1.00 47.02 414 GLY B N 1
ATOM 9339 C CA . GLY B 1 414 ? -44.771 24.591 25.769 1.00 45.32 414 GLY B CA 1
ATOM 9340 C C . GLY B 1 414 ? -44.525 23.404 24.851 1.00 47.36 414 GLY B C 1
ATOM 9341 O O . GLY B 1 414 ? -43.404 22.881 24.798 1.00 47.83 414 GLY B O 1
ATOM 9342 N N . GLN B 1 415 ? -45.572 22.926 24.168 1.00 40.51 415 GLN B N 1
ATOM 9343 C CA . GLN B 1 415 ? -45.451 21.810 23.225 1.00 37.32 415 GLN B CA 1
ATOM 9344 C C . GLN B 1 415 ? -46.357 22.057 22.037 1.00 40.14 415 GLN B C 1
ATOM 9345 O O . GLN B 1 415 ? -47.531 22.338 22.245 1.00 40.86 415 GLN B O 1
ATOM 9351 N N . ASN B 1 416 ? -45.854 21.897 20.802 1.00 41.78 416 ASN B N 1
ATOM 9352 C CA . ASN B 1 416 ? -46.713 21.968 19.618 1.00 44.95 416 ASN B CA 1
ATOM 9353 C C . ASN B 1 416 ? -47.411 20.579 19.430 1.00 53.71 416 ASN B C 1
ATOM 9354 O O . ASN B 1 416 ? -47.212 19.680 20.265 1.00 53.25 416 ASN B O 1
ATOM 9359 N N . VAL B 1 417 ? -48.225 20.402 18.364 1.00 51.26 417 VAL B N 1
ATOM 9360 C CA . VAL B 1 417 ? -48.934 19.133 18.128 1.00 49.58 417 VAL B CA 1
ATOM 9361 C C . VAL B 1 417 ? -47.939 17.991 17.782 1.00 56.54 417 VAL B C 1
ATOM 9362 O O . VAL B 1 417 ? -48.111 16.881 18.297 1.00 57.67 417 VAL B O 1
ATOM 9366 N N . GLN B 1 418 ? -46.878 18.268 16.984 1.00 50.57 418 GLN B N 1
ATOM 9367 C CA . GLN B 1 418 ? -45.856 17.262 16.629 1.00 48.72 418 GLN B CA 1
ATOM 9368 C C . GLN B 1 418 ? -45.200 16.665 17.889 1.00 48.84 418 GLN B C 1
ATOM 9369 O O . GLN B 1 418 ? -45.019 15.446 17.977 1.00 41.47 418 GLN B O 1
ATOM 9375 N N . GLN B 1 419 ? -44.892 17.541 18.872 1.00 46.89 419 GLN B N 1
ATOM 9376 C CA . GLN B 1 419 ? -44.284 17.176 20.151 1.00 46.18 419 GLN B CA 1
ATOM 9377 C C . GLN B 1 419 ? -45.205 16.323 21.014 1.00 49.69 419 GLN B C 1
ATOM 9378 O O . GLN B 1 419 ? -44.740 15.343 21.591 1.00 54.46 419 GLN B O 1
ATOM 9384 N N . VAL B 1 420 ? -46.502 16.696 21.103 1.00 43.82 420 VAL B N 1
ATOM 9385 C CA . VAL B 1 420 ? -47.504 15.952 21.876 1.00 40.35 420 VAL B CA 1
ATOM 9386 C C . VAL B 1 420 ? -47.725 14.573 21.251 1.00 39.32 420 VAL B C 1
ATOM 9387 O O . VAL B 1 420 ? -47.670 13.590 21.978 1.00 42.88 420 VAL B O 1
ATOM 9391 N N . VAL B 1 421 ? -47.917 14.496 19.907 1.00 35.06 421 VAL B N 1
ATOM 9392 C CA . VAL B 1 421 ? -48.086 13.230 19.161 1.00 33.79 421 VAL B CA 1
ATOM 9393 C C . VAL B 1 421 ? -46.889 12.287 19.421 1.00 42.44 421 VAL B C 1
ATOM 9394 O O . VAL B 1 421 ? -47.111 11.105 19.702 1.00 40.39 421 VAL B O 1
ATOM 9398 N N . TYR B 1 422 ? -45.635 12.823 19.373 1.00 42.99 422 TYR B N 1
ATOM 9399 C CA . TYR B 1 422 ? -44.425 12.035 19.642 1.00 43.75 422 TYR B CA 1
ATOM 9400 C C . TYR B 1 422 ? -44.450 11.510 21.089 1.00 41.58 422 TYR B C 1
ATOM 9401 O O . TYR B 1 422 ? -44.157 10.331 21.306 1.00 36.09 422 TYR B O 1
ATOM 9410 N N . ALA B 1 423 ? -44.770 12.400 22.063 1.00 33.84 423 ALA B N 1
ATOM 9411 C CA . ALA B 1 423 ? -44.829 12.080 23.495 1.00 31.98 423 ALA B CA 1
ATOM 9412 C C . ALA B 1 423 ? -45.879 11.029 23.804 1.00 37.93 423 ALA B C 1
ATOM 9413 O O . ALA B 1 423 ? -45.624 10.129 24.608 1.00 37.23 423 ALA B O 1
ATOM 9415 N N . LYS B 1 424 ? -47.058 11.153 23.163 1.00 33.31 424 LYS B N 1
ATOM 9416 C CA . LYS B 1 424 ? -48.203 10.248 23.292 1.00 31.32 424 LYS B CA 1
ATOM 9417 C C . LYS B 1 424 ? -47.781 8.826 22.869 1.00 34.26 424 LYS B C 1
ATOM 9418 O O . LYS B 1 424 ? -48.063 7.856 23.580 1.00 34.97 424 LYS B O 1
ATOM 9424 N N . GLY B 1 425 ? -47.052 8.749 21.757 1.00 29.88 425 GLY B N 1
ATOM 9425 C CA . GLY B 1 425 ? -46.511 7.517 21.202 1.00 28.61 425 GLY B CA 1
ATOM 9426 C C . GLY B 1 425 ? -45.473 6.879 22.100 1.00 32.97 425 GLY B C 1
ATOM 9427 O O . GLY B 1 425 ? -45.570 5.682 22.389 1.00 28.85 425 GLY B O 1
ATOM 9428 N N . ALA B 1 426 ? -44.480 7.683 22.573 1.00 31.85 426 ALA B N 1
ATOM 9429 C CA . ALA B 1 426 ? -43.414 7.228 23.475 1.00 30.29 426 ALA B CA 1
ATOM 9430 C C . ALA B 1 426 ? -43.986 6.543 24.747 1.00 34.83 426 ALA B C 1
ATOM 9431 O O . ALA B 1 426 ? -43.509 5.456 25.138 1.00 32.67 426 ALA B O 1
ATOM 9433 N N . LEU B 1 427 ? -45.029 7.160 25.362 1.00 30.18 427 LEU B N 1
ATOM 9434 C CA . LEU B 1 427 ? -45.681 6.640 26.568 1.00 27.58 427 LEU B CA 1
ATOM 9435 C C . LEU B 1 427 ? -46.438 5.296 26.331 1.00 33.90 427 LEU B C 1
ATOM 9436 O O . LEU B 1 427 ? -46.365 4.400 27.182 1.00 33.78 427 LEU B O 1
ATOM 9441 N N . ALA B 1 428 ? -47.138 5.153 25.180 1.00 29.60 428 ALA B N 1
ATOM 9442 C CA . ALA B 1 428 ? -47.868 3.928 24.831 1.00 31.69 428 ALA B CA 1
ATOM 9443 C C . ALA B 1 428 ? -46.894 2.756 24.621 1.00 33.84 428 ALA B C 1
ATOM 9444 O O . ALA B 1 428 ? -47.160 1.660 25.116 1.00 35.27 428 ALA B O 1
ATOM 9446 N N . LYS B 1 429 ? -45.744 3.003 23.944 1.00 25.93 429 LYS B N 1
ATOM 9447 C CA . LYS B 1 429 ? -44.693 2.014 23.720 1.00 25.81 429 LYS B CA 1
ATOM 9448 C C . LYS B 1 429 ? -44.133 1.548 25.055 1.00 29.79 429 LYS B C 1
ATOM 9449 O O . LYS B 1 429 ? -44.018 0.345 25.258 1.00 32.87 429 LYS B O 1
ATOM 9455 N N . ALA B 1 430 ? -43.788 2.492 25.967 1.00 23.68 430 ALA B N 1
ATOM 9456 C CA . ALA B 1 430 ? -43.258 2.180 27.305 1.00 21.18 430 ALA B CA 1
ATOM 9457 C C . ALA B 1 430 ? -44.214 1.343 28.171 1.00 29.00 430 ALA B C 1
ATOM 9458 O O . ALA B 1 430 ? -43.750 0.414 28.839 1.00 28.24 430 ALA B O 1
ATOM 9460 N N . VAL B 1 431 ? -45.540 1.665 28.170 1.00 26.28 431 VAL B N 1
ATOM 9461 C CA . VAL B 1 431 ? -46.573 0.889 28.894 1.00 25.95 431 VAL B CA 1
ATOM 9462 C C . VAL B 1 431 ? -46.602 -0.555 28.340 1.00 26.87 431 VAL B C 1
ATOM 9463 O O . VAL B 1 431 ? -46.565 -1.506 29.126 1.00 26.56 431 VAL B O 1
ATOM 9467 N N . TYR B 1 432 ? -46.643 -0.696 26.982 1.00 22.22 432 TYR B N 1
ATOM 9468 C CA . TYR B 1 432 ? -46.673 -1.989 26.283 1.00 23.68 432 TYR B CA 1
ATOM 9469 C C . TYR B 1 432 ? -45.440 -2.839 26.579 1.00 27.96 432 TYR B C 1
ATOM 9470 O O . TYR B 1 432 ? -45.588 -4.014 26.933 1.00 29.59 432 TYR B O 1
ATOM 9479 N N . GLU B 1 433 ? -44.229 -2.265 26.418 1.00 26.31 433 GLU B N 1
ATOM 9480 C CA . GLU B 1 433 ? -42.985 -2.996 26.673 1.00 27.26 433 GLU B CA 1
ATOM 9481 C C . GLU B 1 433 ? -42.875 -3.463 28.142 1.00 27.76 433 GLU B C 1
ATOM 9482 O O . GLU B 1 433 ? -42.505 -4.612 28.393 1.00 25.75 433 GLU B O 1
ATOM 9488 N N . ARG B 1 434 ? -43.207 -2.580 29.102 1.00 21.80 434 ARG B N 1
ATOM 9489 C CA . ARG B 1 434 ? -43.144 -2.933 30.519 1.00 25.28 434 ARG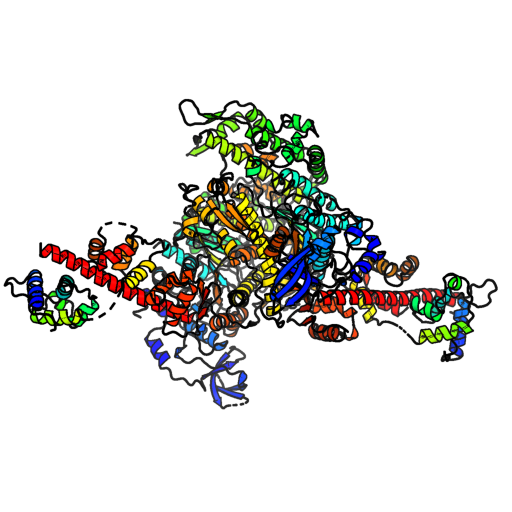 B CA 1
ATOM 9490 C C . ARG B 1 434 ? -44.170 -4.004 30.887 1.00 29.94 434 ARG B C 1
ATOM 9491 O O . ARG B 1 434 ? -43.880 -4.843 31.744 1.00 25.33 434 ARG B O 1
ATOM 9499 N N . MET B 1 435 ? -45.344 -3.995 30.198 1.00 28.26 435 MET B N 1
ATOM 9500 C CA . MET B 1 435 ? -46.418 -4.970 30.377 1.00 29.68 435 MET B CA 1
ATOM 9501 C C . MET B 1 435 ? -45.946 -6.345 29.889 1.00 29.79 435 MET B C 1
ATOM 9502 O O . MET B 1 435 ? -46.166 -7.346 30.571 1.00 29.91 435 MET B O 1
ATOM 9507 N N . PHE B 1 436 ? -45.291 -6.379 28.725 1.00 25.64 436 PHE B N 1
ATOM 9508 C CA . PHE B 1 436 ? -44.720 -7.587 28.160 1.00 26.03 436 PHE B CA 1
ATOM 9509 C C . PHE B 1 436 ? -43.654 -8.143 29.127 1.00 28.26 436 PHE B C 1
ATOM 9510 O O . PHE B 1 436 ? -43.635 -9.330 29.388 1.00 19.78 436 PHE B O 1
ATOM 9518 N N . ASN B 1 437 ? -42.787 -7.274 29.664 1.00 29.14 437 ASN B N 1
ATOM 9519 C CA . ASN B 1 437 ? -41.741 -7.678 30.596 1.00 29.62 437 ASN B CA 1
ATOM 9520 C C . ASN B 1 437 ? -42.332 -8.200 31.905 1.00 35.57 437 ASN B C 1
ATOM 9521 O O . ASN B 1 437 ? -41.772 -9.130 32.491 1.00 35.93 437 ASN B O 1
ATOM 9526 N N . TRP B 1 438 ? -43.477 -7.620 32.347 1.00 33.41 438 TRP B N 1
ATOM 9527 C CA . TRP B 1 438 ? -44.202 -8.058 33.542 1.00 31.27 438 TRP B CA 1
ATOM 9528 C C . TRP B 1 438 ? -44.694 -9.497 33.310 1.00 35.58 438 TRP B C 1
ATOM 9529 O O . TRP B 1 438 ? -44.590 -10.343 34.201 1.00 37.78 438 TRP B O 1
ATOM 9540 N N . MET B 1 439 ? -45.263 -9.754 32.118 1.00 30.46 439 MET B N 1
ATOM 9541 C CA . MET B 1 439 ? -45.803 -11.058 31.730 1.00 25.98 439 MET B CA 1
ATOM 9542 C C . MET B 1 439 ? -44.727 -12.148 31.758 1.00 26.33 439 MET B C 1
ATOM 9543 O O . MET B 1 439 ? -44.994 -13.245 32.253 1.00 25.86 439 MET B O 1
ATOM 9548 N N . VAL B 1 440 ? -43.505 -11.839 31.278 1.00 25.50 440 VAL B N 1
ATOM 9549 C CA . VAL B 1 440 ? -42.390 -12.803 31.268 1.00 24.40 440 VAL B CA 1
ATOM 9550 C C . VAL B 1 440 ? -41.987 -13.156 32.708 1.00 28.29 440 VAL B C 1
ATOM 9551 O O . VAL B 1 440 ? -41.827 -14.342 33.029 1.00 24.95 440 VAL B O 1
ATOM 9555 N N . THR B 1 441 ? -41.856 -12.113 33.580 1.00 23.96 441 THR B N 1
ATOM 9556 C CA . THR B 1 441 ? -41.528 -12.257 35.003 1.00 20.66 441 THR B CA 1
ATOM 9557 C C . THR B 1 441 ? -42.582 -13.147 35.705 1.00 27.42 441 THR B C 1
ATOM 9558 O O . THR B 1 441 ? -42.231 -13.994 36.537 1.00 30.39 441 THR B O 1
ATOM 9562 N N . ARG B 1 442 ? -43.867 -12.953 35.342 1.00 21.02 442 ARG B N 1
ATOM 9563 C CA . ARG B 1 442 ? -45.005 -13.687 35.891 1.00 21.99 442 ARG B CA 1
ATOM 9564 C C . ARG B 1 442 ? -45.031 -15.155 35.414 1.00 28.46 442 ARG B C 1
ATOM 9565 O O . ARG B 1 442 ? -45.347 -16.044 36.216 1.00 29.08 442 ARG B O 1
ATOM 9573 N N . ILE B 1 443 ? -44.686 -15.414 34.125 1.00 24.70 443 ILE B N 1
ATOM 9574 C CA . ILE B 1 443 ? -44.588 -16.790 33.580 1.00 22.35 443 ILE B CA 1
ATOM 9575 C C . ILE B 1 443 ? -43.444 -17.512 34.346 1.00 29.22 443 ILE B C 1
ATOM 9576 O O . ILE B 1 443 ? -43.580 -18.687 34.670 1.00 26.00 443 ILE B O 1
ATOM 9581 N N . ASN B 1 444 ? -42.329 -16.792 34.620 1.00 29.06 444 ASN B N 1
ATOM 9582 C CA . ASN B 1 444 ? -41.157 -17.305 35.338 1.00 30.69 444 ASN B CA 1
ATOM 9583 C C . ASN B 1 444 ? -41.468 -17.695 36.764 1.00 35.16 444 ASN B C 1
ATOM 9584 O O . ASN B 1 444 ? -40.998 -18.730 37.238 1.00 34.78 444 ASN B O 1
ATOM 9589 N N . ALA B 1 445 ? -42.317 -16.907 37.421 1.00 31.49 445 ALA B N 1
ATOM 9590 C CA . ALA B 1 445 ? -42.774 -17.169 38.788 1.00 29.33 445 ALA B CA 1
ATOM 9591 C C . ALA B 1 445 ? -43.473 -18.531 38.874 1.00 34.91 445 ALA B C 1
ATOM 9592 O O . ALA B 1 445 ? -43.246 -19.249 39.839 1.00 37.29 445 ALA B O 1
ATOM 9594 N N . THR B 1 446 ? -44.262 -18.918 37.838 1.00 34.24 446 THR B N 1
ATOM 9595 C CA . THR B 1 446 ? -44.972 -20.203 37.825 1.00 32.95 446 THR B CA 1
ATOM 9596 C C . THR B 1 446 ? -44.049 -21.355 37.393 1.00 38.08 446 THR B C 1
ATOM 9597 O O . THR B 1 446 ? -44.143 -22.450 37.967 1.00 38.18 446 THR B O 1
ATOM 9601 N N . LEU B 1 447 ? -43.147 -21.112 36.421 1.00 31.68 447 LEU B N 1
ATOM 9602 C CA . LEU B 1 447 ? -42.200 -22.112 35.918 1.00 31.95 447 LEU B CA 1
ATOM 9603 C C . LEU B 1 447 ? -41.138 -22.545 36.952 1.00 39.04 447 LEU B C 1
ATOM 9604 O O . LEU B 1 447 ? -40.625 -23.671 36.866 1.00 34.18 447 LEU B O 1
ATOM 9609 N N . GLU B 1 448 ? -40.787 -21.633 37.894 1.00 37.31 448 GLU B N 1
ATOM 9610 C CA . GLU B 1 448 ? -39.837 -21.905 38.972 1.00 38.62 448 GLU B CA 1
ATOM 9611 C C . GLU B 1 448 ? -40.555 -22.768 40.005 1.00 49.93 448 GLU B C 1
ATOM 9612 O O . GLU B 1 448 ? -41.544 -22.328 40.603 1.00 55.72 448 GLU B O 1
ATOM 9618 N N . THR B 1 449 ? -40.068 -24.001 40.190 1.00 42.03 449 THR B N 1
ATOM 9619 C CA . THR B 1 449 ? -40.665 -24.997 41.080 1.00 40.69 449 THR B CA 1
ATOM 9620 C C . THR B 1 449 ? -39.941 -25.173 42.418 1.00 44.72 449 THR B C 1
ATOM 9621 O O . THR B 1 449 ? -40.465 -25.880 43.290 1.00 50.02 449 THR B O 1
ATOM 9625 N N . LYS B 1 450 ? -38.726 -24.595 42.564 1.00 36.94 450 LYS B N 1
ATOM 9626 C CA . LYS B 1 450 ? -37.865 -24.720 43.764 1.00 42.00 450 LYS B CA 1
ATOM 9627 C C . LYS B 1 450 ? -37.365 -26.188 43.978 1.00 52.06 450 LYS B C 1
ATOM 9628 O O . LYS B 1 450 ? -36.908 -26.564 45.070 1.00 55.03 450 LYS B O 1
ATOM 9634 N N . GLN B 1 451 ? -37.466 -27.006 42.904 1.00 42.50 451 GLN B N 1
ATOM 9635 C CA . GLN B 1 451 ? -37.041 -28.393 42.846 1.00 38.41 451 GLN B CA 1
ATOM 9636 C C . GLN B 1 451 ? -35.527 -28.389 42.548 1.00 46.59 451 GLN B C 1
ATOM 9637 O O . GLN B 1 451 ? -35.081 -27.574 41.729 1.00 46.81 451 GLN B O 1
ATOM 9643 N N . PRO B 1 452 ? -34.710 -29.237 43.223 1.00 41.81 452 PRO B N 1
ATOM 9644 C CA . PRO B 1 452 ? -33.257 -29.235 42.956 1.00 38.79 452 PRO B CA 1
ATOM 9645 C C . PRO B 1 452 ? -32.869 -29.621 41.519 1.00 36.91 452 PRO B C 1
ATOM 9646 O O . PRO B 1 452 ? -33.562 -30.408 40.869 1.00 36.30 452 PRO B O 1
ATOM 9650 N N . ARG B 1 453 ? -31.772 -29.028 41.011 1.00 33.23 453 ARG B N 1
ATOM 9651 C CA . ARG B 1 453 ? -31.260 -29.249 39.645 1.00 33.22 453 ARG B CA 1
ATOM 9652 C C . ARG B 1 453 ? -29.749 -29.201 39.583 1.00 32.53 453 ARG B C 1
ATOM 9653 O O . ARG B 1 453 ? -29.101 -28.675 40.491 1.00 35.82 453 ARG B O 1
ATOM 9661 N N . GLN B 1 454 ? -29.193 -29.731 38.502 1.00 22.16 454 GLN B N 1
ATOM 9662 C CA . GLN B 1 454 ? -27.752 -29.783 38.313 1.00 21.42 454 GLN B CA 1
ATOM 9663 C C . GLN B 1 454 ? -27.343 -29.294 36.951 1.00 27.68 454 GLN B C 1
ATOM 9664 O O . GLN B 1 454 ? -26.219 -28.824 36.797 1.00 22.83 454 GLN B O 1
ATOM 9670 N N . TYR B 1 455 ? -28.197 -29.517 35.930 1.00 25.69 455 TYR B N 1
ATOM 9671 C CA . TYR B 1 455 ? -27.903 -29.114 34.553 1.00 24.19 455 TYR B CA 1
ATOM 9672 C C . TYR B 1 455 ? -29.105 -28.453 33.935 1.00 26.85 455 TYR B C 1
ATOM 9673 O O . TYR B 1 455 ? -30.204 -28.482 34.488 1.00 29.91 455 TYR B O 1
ATOM 9682 N N . PHE B 1 456 ? -28.901 -27.908 32.754 1.00 23.91 456 PHE B N 1
ATOM 9683 C CA . PHE B 1 456 ? -29.936 -27.295 31.939 1.00 20.61 456 PHE B CA 1
ATOM 9684 C C . PHE B 1 456 ? -29.648 -27.519 30.471 1.00 22.44 456 PHE B C 1
ATOM 9685 O O . PHE B 1 456 ? -28.491 -27.665 30.071 1.00 21.11 456 PHE B O 1
ATOM 9693 N N . ILE B 1 457 ? -30.712 -27.495 29.679 1.00 18.36 457 ILE B N 1
ATOM 9694 C CA . ILE B 1 457 ? -30.669 -27.475 28.229 1.00 18.19 457 ILE B CA 1
ATOM 9695 C C . ILE B 1 457 ? -31.326 -26.146 27.841 1.00 21.77 457 ILE B C 1
ATOM 9696 O O . ILE B 1 457 ? -32.488 -25.919 28.166 1.00 22.04 457 ILE B O 1
ATOM 9701 N N . GLY B 1 458 ? -30.547 -25.257 27.250 1.00 21.45 458 GLY B N 1
ATOM 9702 C CA . GLY B 1 458 ? -31.013 -23.949 26.801 1.00 23.42 458 GLY B CA 1
ATOM 9703 C C . GLY B 1 458 ? -31.382 -23.950 25.329 1.00 30.65 458 GLY B C 1
ATOM 9704 O O . GLY B 1 458 ? -30.682 -24.553 24.521 1.00 31.94 458 GLY B O 1
ATOM 9705 N N . VAL B 1 459 ? -32.508 -23.325 24.967 1.00 23.39 459 VAL B N 1
ATOM 9706 C CA . VAL B 1 459 ? -32.963 -23.253 23.575 1.00 20.76 459 VAL B CA 1
ATOM 9707 C C . VAL B 1 459 ? -33.010 -21.779 23.166 1.00 21.34 459 VAL B C 1
ATOM 9708 O O . VAL B 1 459 ? -33.747 -21.004 23.770 1.00 19.58 459 VAL B O 1
ATOM 9712 N N . LEU B 1 460 ? -32.186 -21.390 22.181 1.00 17.71 460 LEU B N 1
ATOM 9713 C CA . LEU B 1 460 ? -32.130 -20.012 21.720 1.00 18.73 460 LEU B CA 1
ATOM 9714 C C . LEU B 1 460 ? -32.977 -19.770 20.483 1.00 23.10 460 LEU B C 1
ATOM 9715 O O . LEU B 1 460 ? -32.758 -20.410 19.454 1.00 23.53 460 LEU B O 1
ATOM 9720 N N . ASP B 1 461 ? -33.915 -18.797 20.592 1.00 21.12 461 ASP B N 1
ATOM 9721 C CA . ASP B 1 461 ? -34.816 -18.357 19.528 1.00 20.21 461 ASP B CA 1
ATOM 9722 C C . ASP B 1 461 ? -34.762 -16.812 19.369 1.00 23.60 461 ASP B C 1
ATOM 9723 O O . ASP B 1 461 ? -35.522 -16.077 20.005 1.00 21.28 461 ASP B O 1
ATOM 9728 N N . ILE B 1 462 ? -33.849 -16.335 18.525 1.00 21.17 462 ILE B N 1
ATOM 9729 C CA . ILE B 1 462 ? -33.677 -14.903 18.225 1.00 21.62 462 ILE B CA 1
ATOM 9730 C C . ILE B 1 462 ? -34.615 -14.495 17.079 1.00 27.44 462 ILE B C 1
ATOM 9731 O O . ILE B 1 462 ? -35.191 -15.357 16.408 1.00 27.35 462 ILE B O 1
ATOM 9736 N N . ALA B 1 463 ? -34.786 -13.183 16.872 1.00 25.01 463 ALA B N 1
ATOM 9737 C CA . ALA B 1 463 ? -35.499 -12.634 15.722 1.00 24.78 463 ALA B CA 1
ATOM 9738 C C . ALA B 1 463 ? -34.448 -12.753 14.577 1.00 19.93 463 ALA B C 1
ATOM 9739 O O . ALA B 1 463 ? -33.292 -12.375 14.776 1.00 21.03 463 ALA B O 1
ATOM 9741 N N . GLY B 1 464 ? -34.827 -13.346 13.448 1.00 18.50 464 GLY B N 1
ATOM 9742 C CA . GLY B 1 464 ? -33.925 -13.637 12.329 1.00 15.55 464 GLY B CA 1
ATOM 9743 C C . GLY B 1 464 ? -33.584 -12.518 11.368 1.00 21.25 464 GLY B C 1
ATOM 9744 O O . GLY B 1 464 ? -34.284 -11.510 11.310 1.00 22.16 464 GLY B O 1
ATOM 9745 N N . PHE B 1 465 ? -32.512 -12.713 10.581 1.00 17.02 465 PHE B N 1
ATOM 9746 C CA . PHE B 1 465 ? -32.017 -11.749 9.594 1.00 17.67 465 PHE B CA 1
ATOM 9747 C C . PHE B 1 465 ? -33.157 -11.285 8.691 1.00 22.01 465 PHE B C 1
ATOM 9748 O O . PHE B 1 465 ? -33.895 -12.106 8.124 1.00 23.68 465 PHE B O 1
ATOM 9756 N N . GLU B 1 466 ? -33.331 -9.975 8.592 1.00 20.59 466 GLU B N 1
ATOM 9757 C CA . GLU B 1 466 ? -34.380 -9.403 7.746 1.00 20.12 466 GLU B CA 1
ATOM 9758 C C . GLU B 1 466 ? -33.916 -8.154 6.994 1.00 28.62 466 GLU B C 1
ATOM 9759 O O . GLU B 1 466 ? -33.091 -7.363 7.492 1.00 26.25 466 GLU B O 1
ATOM 9765 N N . ILE B 1 467 ? -34.472 -7.995 5.781 1.00 26.97 467 ILE B N 1
ATOM 9766 C CA . ILE B 1 467 ? -34.272 -6.861 4.897 1.00 25.95 467 ILE B CA 1
ATOM 9767 C C . ILE B 1 467 ? -35.661 -6.435 4.438 1.00 30.22 467 ILE B C 1
ATOM 9768 O O . ILE B 1 467 ? -36.362 -7.222 3.797 1.00 27.00 467 ILE B O 1
ATOM 9773 N N . PHE B 1 468 ? -36.057 -5.207 4.765 1.00 27.53 468 PHE B N 1
ATOM 9774 C CA . PHE B 1 468 ? -37.325 -4.613 4.325 1.00 27.19 468 PHE B CA 1
ATOM 9775 C C . PHE B 1 468 ? -36.998 -3.531 3.273 1.00 29.90 468 PHE B C 1
ATOM 9776 O O . PHE B 1 468 ? -35.818 -3.316 2.977 1.00 26.62 468 PHE B O 1
ATOM 9784 N N . ASP B 1 469 ? -38.035 -2.831 2.732 1.00 27.63 469 ASP B N 1
ATOM 9785 C CA . ASP B 1 469 ? -37.868 -1.721 1.791 1.00 28.14 469 ASP B CA 1
ATOM 9786 C C . ASP B 1 469 ? -37.347 -0.517 2.579 1.00 33.28 469 ASP B C 1
ATOM 9787 O O . ASP B 1 469 ? -36.708 0.372 2.011 1.00 29.67 469 ASP B O 1
ATOM 9792 N N . PHE B 1 470 ? -37.647 -0.495 3.886 1.00 26.89 470 PHE B N 1
ATOM 9793 C CA . PHE B 1 470 ? -37.232 0.510 4.846 1.00 21.12 470 PHE B CA 1
ATOM 9794 C C . PHE B 1 470 ? -36.625 -0.203 6.061 1.00 25.21 470 PHE B C 1
ATOM 9795 O O . PHE B 1 470 ? -37.333 -0.921 6.781 1.00 22.67 470 PHE B O 1
ATOM 9803 N N . ASN B 1 471 ? -35.302 -0.043 6.251 1.00 22.19 471 ASN B N 1
ATOM 9804 C CA . ASN B 1 471 ? -34.549 -0.634 7.367 1.00 21.43 471 ASN B CA 1
ATOM 9805 C C . ASN B 1 471 ? -34.048 0.481 8.247 1.00 26.46 471 ASN B C 1
ATOM 9806 O O . ASN B 1 471 ? -33.368 1.401 7.768 1.00 27.75 471 ASN B O 1
ATOM 9811 N N . SER B 1 472 ? -34.400 0.408 9.520 1.00 21.07 472 SER B N 1
ATOM 9812 C CA . SER B 1 472 ? -34.066 1.405 10.518 1.00 19.41 472 SER B CA 1
ATOM 9813 C C . SER B 1 472 ? -33.273 0.762 11.687 1.00 23.97 472 SER B C 1
ATOM 9814 O O . SER B 1 472 ? -32.700 -0.316 11.509 1.00 27.36 472 SER B O 1
ATOM 9817 N N . PHE B 1 473 ? -33.222 1.434 12.859 1.00 19.36 473 PHE B N 1
ATOM 9818 C CA . PHE B 1 473 ? -32.499 1.023 14.060 1.00 17.70 473 PHE B CA 1
ATOM 9819 C C . PHE B 1 473 ? -32.871 -0.377 14.523 1.00 22.08 473 PHE B C 1
ATOM 9820 O O . PHE B 1 473 ? -31.984 -1.122 14.953 1.00 22.68 473 PHE B O 1
ATOM 9828 N N . GLU B 1 474 ? -34.172 -0.742 14.410 1.00 19.80 474 GLU B N 1
ATOM 9829 C CA . GLU B 1 474 ? -34.680 -2.047 14.824 1.00 19.19 474 GLU B CA 1
ATOM 9830 C C . GLU B 1 474 ? -34.114 -3.172 13.957 1.00 21.92 474 GLU B C 1
ATOM 9831 O O . GLU B 1 474 ? -33.775 -4.222 14.499 1.00 23.86 474 GLU B O 1
ATOM 9837 N N . GLN B 1 475 ? -33.914 -2.925 12.648 1.00 21.77 475 GLN B N 1
ATOM 9838 C CA . GLN B 1 475 ? -33.312 -3.906 11.729 1.00 22.50 475 GLN B CA 1
ATOM 9839 C C . GLN B 1 475 ? -31.807 -4.054 12.019 1.00 30.79 475 GLN B C 1
ATOM 9840 O O . GLN B 1 475 ? -31.302 -5.171 11.951 1.00 29.86 475 GLN B O 1
ATOM 9846 N N . LEU B 1 476 ? -31.100 -2.941 12.383 1.00 23.34 476 LEU B N 1
ATOM 9847 C CA . LEU B 1 476 ? -29.680 -3.025 12.741 1.00 23.62 476 LEU B CA 1
ATOM 9848 C C . LEU B 1 476 ? -29.452 -3.920 13.976 1.00 26.72 476 LEU B C 1
ATOM 9849 O O . LEU B 1 476 ? -28.590 -4.793 13.923 1.00 29.28 476 LEU B O 1
ATOM 9854 N N . CYS B 1 477 ? -30.226 -3.707 15.066 1.00 22.29 477 CYS B N 1
ATOM 9855 C CA . CYS B 1 477 ? -30.164 -4.508 16.306 1.00 20.16 477 CYS B CA 1
ATOM 9856 C C . CYS B 1 477 ? -30.406 -6.001 16.027 1.00 20.98 477 CYS B C 1
ATOM 9857 O O . CYS B 1 477 ? -29.651 -6.839 16.515 1.00 24.60 477 CYS B O 1
ATOM 9860 N N . ILE B 1 478 ? -31.445 -6.320 15.222 1.00 19.88 478 ILE B N 1
ATOM 9861 C CA . ILE B 1 478 ? -31.828 -7.684 14.806 1.00 18.57 478 ILE B CA 1
ATOM 9862 C C . ILE B 1 478 ? -30.710 -8.334 13.984 1.00 25.06 478 ILE B C 1
ATOM 9863 O O . ILE B 1 478 ? -30.242 -9.414 14.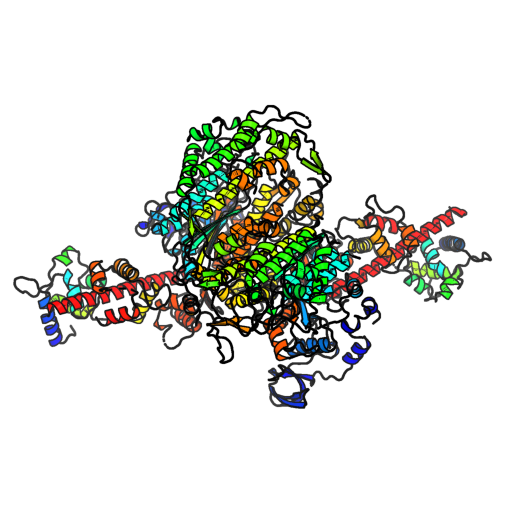347 1.00 24.08 478 ILE B O 1
ATOM 9868 N N . ASN B 1 479 ? -30.295 -7.675 12.876 1.00 18.82 479 ASN B N 1
ATOM 9869 C CA . ASN B 1 479 ? -29.263 -8.178 11.972 1.00 19.83 479 ASN B CA 1
ATOM 9870 C C . ASN B 1 479 ? -27.911 -8.326 12.662 1.00 23.12 479 ASN B C 1
ATOM 9871 O O . ASN B 1 479 ? -27.202 -9.291 12.380 1.00 18.92 479 ASN B O 1
ATOM 9876 N N . PHE B 1 480 ? -27.582 -7.415 13.602 1.00 20.81 480 PHE B N 1
ATOM 9877 C CA . PHE B 1 480 ? -26.364 -7.520 14.412 1.00 21.44 480 PHE B CA 1
ATOM 9878 C C . PHE B 1 480 ? -26.400 -8.804 15.295 1.00 23.54 480 PHE B C 1
ATOM 9879 O O . PHE B 1 480 ? -25.362 -9.454 15.443 1.00 21.56 480 PHE B O 1
ATOM 9887 N N . THR B 1 481 ? -27.591 -9.185 15.830 1.00 22.41 481 THR B N 1
ATOM 9888 C CA . THR B 1 481 ? -27.745 -10.412 16.651 1.00 25.32 481 THR B CA 1
ATOM 9889 C C . THR B 1 481 ? -27.436 -11.665 15.818 1.00 29.15 481 THR B C 1
ATOM 9890 O O . THR B 1 481 ? -26.722 -12.559 16.288 1.00 25.14 481 THR B O 1
ATOM 9894 N N . ASN B 1 482 ? -27.936 -11.695 14.565 1.00 23.74 482 ASN B N 1
ATOM 9895 C CA . ASN B 1 482 ? -27.746 -12.808 13.635 1.00 21.14 482 ASN B CA 1
ATOM 9896 C C . ASN B 1 482 ? -26.274 -12.965 13.240 1.00 23.78 482 ASN B C 1
ATOM 9897 O O . ASN B 1 482 ? -25.781 -14.091 13.130 1.00 19.44 482 ASN B O 1
ATOM 9902 N N . GLU B 1 483 ? -25.579 -11.826 13.052 1.00 20.94 483 GLU B N 1
ATOM 9903 C CA . GLU B 1 483 ? -24.152 -11.732 12.727 1.00 20.31 483 GLU B CA 1
ATOM 9904 C C . GLU B 1 483 ? -23.330 -12.365 13.872 1.00 26.55 483 GLU B C 1
ATOM 9905 O O . GLU B 1 483 ? -22.476 -13.211 13.612 1.00 27.33 483 GLU B O 1
ATOM 9911 N N . LYS B 1 484 ? -23.642 -12.008 15.136 1.00 22.88 484 LYS B N 1
ATOM 9912 C CA . LYS B 1 484 ? -22.957 -12.524 16.326 1.00 19.07 484 LYS B CA 1
ATOM 9913 C C . LYS B 1 484 ? -23.161 -14.017 16.541 1.00 20.62 484 LYS B C 1
ATOM 9914 O O . LYS B 1 484 ? -22.233 -14.695 16.994 1.00 20.04 484 LYS B O 1
ATOM 9920 N N . LEU B 1 485 ? -24.374 -14.515 16.239 1.00 15.97 485 LEU B N 1
ATOM 9921 C CA . LEU B 1 485 ? -24.756 -15.916 16.361 1.00 17.30 485 LEU B CA 1
ATOM 9922 C C . LEU B 1 485 ? -24.037 -16.741 15.295 1.00 25.58 485 LEU B C 1
ATOM 9923 O O . LEU B 1 485 ? -23.532 -17.824 15.607 1.00 23.49 485 LEU B O 1
ATOM 9928 N N . GLN B 1 486 ? -23.944 -16.211 14.051 1.00 23.67 486 GLN B N 1
ATOM 9929 C CA . GLN B 1 486 ? -23.176 -16.878 12.993 1.00 21.20 486 GLN B CA 1
ATOM 9930 C C . GLN B 1 486 ? -21.695 -16.953 13.412 1.00 26.42 486 GLN B C 1
ATOM 9931 O O . GLN B 1 486 ? -21.075 -17.993 13.227 1.00 28.18 486 GLN B O 1
ATOM 9937 N N . GLN B 1 487 ? -21.149 -15.872 14.015 1.00 24.85 487 GLN B N 1
ATOM 9938 C CA . GLN B 1 487 ? -19.758 -15.831 14.496 1.00 23.52 487 GLN B CA 1
ATOM 9939 C C . GLN B 1 487 ? -19.528 -16.813 15.648 1.00 19.76 487 GLN B C 1
ATOM 9940 O O . GLN B 1 487 ? -18.418 -17.327 15.782 1.00 17.32 487 GLN B O 1
ATOM 9946 N N . PHE B 1 488 ? -20.579 -17.085 16.457 1.00 16.36 488 PHE B N 1
ATOM 9947 C CA . PHE B 1 488 ? -20.520 -18.045 17.562 1.00 18.51 488 PHE B CA 1
ATOM 9948 C C . PHE B 1 488 ? -20.381 -19.463 16.963 1.00 21.17 488 PHE B C 1
ATOM 9949 O O . PHE B 1 488 ? -19.550 -20.241 17.434 1.00 18.88 488 PHE B O 1
ATOM 9957 N N . PHE B 1 489 ? -21.118 -19.754 15.872 1.00 20.90 489 PHE B N 1
ATOM 9958 C CA . PHE B 1 489 ? -20.985 -21.014 15.121 1.00 18.54 489 PHE B CA 1
ATOM 9959 C C . PHE B 1 489 ? -19.557 -21.090 14.570 1.00 22.85 489 PHE B C 1
ATOM 9960 O O . PHE B 1 489 ? -18.892 -22.111 14.774 1.00 18.37 489 PHE B O 1
ATOM 9968 N N . ASN B 1 490 ? -19.064 -20.002 13.905 1.00 16.61 490 ASN B N 1
ATOM 9969 C CA . ASN B 1 490 ? -17.702 -19.983 13.334 1.00 19.94 490 ASN B CA 1
ATOM 9970 C C . ASN B 1 490 ? -16.646 -20.289 14.376 1.00 26.87 490 ASN B C 1
ATOM 9971 O O . ASN B 1 490 ? -15.773 -21.131 14.146 1.00 26.98 490 ASN B O 1
ATOM 9976 N N . HIS B 1 491 ? -16.754 -19.628 15.535 1.00 23.83 491 HIS B N 1
ATOM 9977 C CA . HIS B 1 491 ? -15.842 -19.808 16.646 1.00 22.68 491 HIS B CA 1
ATOM 9978 C C . HIS B 1 491 ? -15.858 -21.221 17.200 1.00 20.97 491 HIS B C 1
ATOM 9979 O O . HIS B 1 491 ? -14.801 -21.816 17.376 1.00 22.49 491 HIS B O 1
ATOM 9986 N N . HIS B 1 492 ? -17.050 -21.768 17.463 1.00 18.75 492 HIS B N 1
ATOM 9987 C CA . HIS B 1 492 ? -17.174 -23.121 18.019 1.00 17.79 492 HIS B CA 1
ATOM 9988 C C . HIS B 1 492 ? -16.653 -24.209 17.051 1.00 24.53 492 HIS B C 1
ATOM 9989 O O . HIS B 1 492 ? -15.841 -25.060 17.430 1.00 19.29 492 HIS B O 1
ATOM 9996 N N . MET B 1 493 ? -17.074 -24.115 15.791 1.00 23.03 493 MET B N 1
ATOM 9997 C CA . MET B 1 493 ? -16.777 -25.110 14.763 1.00 23.42 493 MET B CA 1
ATOM 9998 C C . MET B 1 493 ? -15.343 -25.118 14.224 1.00 27.12 493 MET B C 1
ATOM 9999 O O . MET B 1 493 ? -14.800 -26.190 13.942 1.00 24.40 493 MET B O 1
ATOM 10004 N N . PHE B 1 494 ? -14.754 -23.931 14.037 1.00 22.12 494 PHE B N 1
ATOM 10005 C CA . PHE B 1 494 ? -13.449 -23.770 13.403 1.00 19.65 494 PHE B CA 1
ATOM 10006 C C . PHE B 1 494 ? -12.349 -23.281 14.328 1.00 25.24 494 PHE B C 1
ATOM 10007 O O . PHE B 1 494 ? -11.186 -23.481 14.002 1.00 25.31 494 PHE B O 1
ATOM 10015 N N . VAL B 1 495 ? -12.681 -22.618 15.450 1.00 24.31 495 VAL B N 1
ATOM 10016 C CA . VAL B 1 495 ? -11.613 -22.103 16.311 1.00 23.31 495 VAL B CA 1
ATOM 10017 C C . VAL B 1 495 ? -11.445 -22.967 17.541 1.00 24.22 495 VAL B C 1
ATOM 10018 O O . VAL B 1 495 ? -10.371 -23.552 17.701 1.00 27.92 495 VAL B O 1
ATOM 10022 N N . LEU B 1 496 ? -12.474 -23.049 18.409 1.00 21.83 496 LEU B N 1
ATOM 10023 C CA . LEU B 1 496 ? -12.389 -23.850 19.634 1.00 24.12 496 LEU B CA 1
ATOM 10024 C C . LEU B 1 496 ? -12.106 -25.308 19.333 1.00 25.28 496 LEU B C 1
ATOM 10025 O O . LEU B 1 496 ? -11.377 -25.961 20.092 1.00 23.29 496 LEU B O 1
ATOM 10030 N N . GLU B 1 497 ? -12.669 -25.816 18.216 1.00 23.54 497 GLU B N 1
ATOM 10031 C CA . GLU B 1 497 ? -12.514 -27.207 17.813 1.00 26.12 497 GLU B CA 1
ATOM 10032 C C . GLU B 1 497 ? -11.061 -27.575 17.552 1.00 32.32 497 GLU B C 1
ATOM 10033 O O . GLU B 1 497 ? -10.579 -28.571 18.104 1.00 33.61 497 GLU B O 1
ATOM 10039 N N . GLN B 1 498 ? -10.356 -26.746 16.752 1.00 21.80 498 GLN B N 1
ATOM 10040 C CA . GLN B 1 498 ? -8.945 -26.972 16.416 1.00 20.24 498 GLN B CA 1
ATOM 10041 C C . GLN B 1 498 ? -8.038 -26.767 17.633 1.00 31.66 498 GLN B C 1
ATOM 10042 O O . GLN B 1 498 ? -7.059 -27.485 17.789 1.00 38.30 498 GLN B O 1
ATOM 10048 N N . GLU B 1 499 ? -8.420 -25.839 18.529 1.00 30.90 499 GLU B N 1
ATOM 10049 C CA . GLU B 1 499 ? -7.749 -25.501 19.788 1.00 29.24 499 GLU B CA 1
ATOM 10050 C C . GLU B 1 499 ? -7.786 -26.716 20.725 1.00 30.90 499 GLU B C 1
ATOM 10051 O O . GLU B 1 499 ? -6.793 -26.994 21.401 1.00 31.27 499 GLU B O 1
ATOM 10057 N N . GLU B 1 500 ? -8.923 -27.432 20.749 1.00 26.82 500 GLU B N 1
ATOM 10058 C CA . GLU B 1 500 ? -9.149 -28.640 21.559 1.00 26.69 500 GLU B CA 1
ATOM 10059 C C . GLU B 1 500 ? -8.132 -29.707 21.208 1.00 29.43 500 GLU B C 1
ATOM 10060 O O . GLU B 1 500 ? -7.540 -30.315 22.114 1.00 29.24 500 GLU B O 1
ATOM 10066 N N . TYR B 1 501 ? -7.911 -29.921 19.884 1.00 29.25 501 TYR B N 1
ATOM 10067 C CA . TYR B 1 501 ? -6.975 -30.940 19.373 1.00 26.20 501 TYR B CA 1
ATOM 10068 C C . TYR B 1 501 ? -5.554 -30.660 19.803 1.00 28.33 501 TYR B C 1
ATOM 10069 O O . TYR B 1 501 ? -4.871 -31.572 20.242 1.00 30.72 501 TYR B O 1
ATOM 10078 N N . LYS B 1 502 ? -5.123 -29.389 19.700 1.00 23.41 502 LYS B N 1
ATOM 10079 C CA . LYS B 1 502 ? -3.778 -28.924 20.054 1.00 23.10 502 LYS B CA 1
ATOM 10080 C C . LYS B 1 502 ? -3.475 -29.040 21.536 1.00 26.69 502 LYS B C 1
ATOM 10081 O O . LYS B 1 502 ? -2.413 -29.549 21.894 1.00 27.26 502 LYS B O 1
ATOM 10087 N N . LYS B 1 503 ? -4.408 -28.580 22.395 1.00 26.46 503 LYS B N 1
ATOM 10088 C CA . LYS B 1 503 ? -4.283 -28.597 23.849 1.00 25.95 503 LYS B CA 1
ATOM 10089 C C . LYS B 1 503 ? -4.326 -30.052 24.411 1.00 34.09 503 LYS B C 1
ATOM 10090 O O . LYS B 1 503 ? -3.735 -30.319 25.455 1.00 36.22 503 LYS B O 1
ATOM 10096 N N . GLU B 1 504 ? -4.965 -30.990 23.682 1.00 29.05 504 GLU B N 1
ATOM 10097 C CA . GLU B 1 504 ? -4.999 -32.397 24.057 1.00 28.19 504 GLU B CA 1
ATOM 10098 C C . GLU B 1 504 ? -3.817 -33.173 23.452 1.00 31.31 504 GLU B C 1
ATOM 10099 O O . GLU B 1 504 ? -3.630 -34.319 23.798 1.00 25.90 504 GLU B O 1
ATOM 10105 N N . GLY B 1 505 ? -3.015 -32.528 22.599 1.00 32.23 505 GLY B N 1
ATOM 10106 C CA . GLY B 1 505 ? -1.828 -33.141 22.006 1.00 32.58 505 GLY B CA 1
ATOM 10107 C C . GLY B 1 505 ? -2.068 -34.085 20.846 1.00 37.42 505 GLY B C 1
ATOM 10108 O O . GLY B 1 505 ? -1.230 -34.940 20.554 1.00 38.78 505 GLY B O 1
ATOM 10109 N N . ILE B 1 506 ? -3.210 -33.927 20.176 1.00 36.14 506 ILE B N 1
ATOM 10110 C CA . ILE B 1 506 ? -3.609 -34.700 18.995 1.00 35.78 506 ILE B CA 1
ATOM 10111 C C . ILE B 1 506 ? -2.820 -34.105 17.806 1.00 39.47 506 ILE B C 1
ATOM 10112 O O . ILE B 1 506 ? -2.732 -32.875 17.684 1.00 36.22 506 ILE B O 1
ATOM 10117 N N . GLU B 1 507 ? -2.253 -34.970 16.939 1.00 37.10 507 GLU B N 1
ATOM 10118 C CA . GLU B 1 507 ? -1.544 -34.532 15.728 1.00 35.52 507 GLU B CA 1
ATOM 10119 C C . GLU B 1 507 ? -2.578 -33.836 14.828 1.00 36.57 507 GLU B C 1
ATOM 10120 O O . GLU B 1 507 ? -3.587 -34.441 14.447 1.00 34.53 507 GLU B O 1
ATOM 10126 N N . TRP B 1 508 ? -2.365 -32.541 14.562 1.00 32.98 508 TRP B N 1
ATOM 10127 C CA . TRP B 1 508 ? -3.319 -31.736 13.804 1.00 31.24 508 TRP B CA 1
ATOM 10128 C C . TRP B 1 508 ? -2.661 -30.530 13.140 1.00 38.98 508 TRP B C 1
ATOM 10129 O O . TRP B 1 508 ? -1.895 -29.812 13.778 1.00 40.13 508 TRP B O 1
ATOM 10140 N N . GLU B 1 509 ? -2.971 -30.302 11.863 1.00 35.75 509 GLU B N 1
ATOM 10141 C CA . GLU B 1 509 ? -2.488 -29.124 11.145 1.00 37.09 509 GLU B CA 1
ATOM 10142 C C . GLU B 1 509 ? -3.673 -28.161 11.055 1.00 36.65 509 GLU B C 1
ATOM 10143 O O . GLU B 1 509 ? -4.751 -28.554 10.599 1.00 34.01 509 GLU B O 1
ATOM 10149 N N . PHE B 1 510 ? -3.495 -26.923 11.542 1.00 32.58 510 PHE B N 1
ATOM 10150 C CA . PHE B 1 510 ? -4.524 -25.892 11.513 1.00 29.25 510 PHE B CA 1
ATOM 10151 C C . PHE B 1 510 ? -5.061 -25.665 10.079 1.00 33.66 510 PHE B C 1
ATOM 10152 O O . PHE B 1 510 ? -4.271 -25.496 9.141 1.00 32.26 510 PHE B O 1
ATOM 10160 N N . ILE B 1 511 ? -6.402 -25.687 9.924 1.00 26.59 511 ILE B N 1
ATOM 10161 C CA . ILE B 1 511 ? -7.083 -25.415 8.655 1.00 25.63 511 ILE B CA 1
ATOM 10162 C C . ILE B 1 511 ? -7.747 -24.050 8.771 1.00 28.82 511 ILE B C 1
ATOM 10163 O O . ILE B 1 511 ? -8.451 -23.783 9.758 1.00 26.82 511 ILE B O 1
ATOM 10168 N N . ASP B 1 512 ? -7.571 -23.216 7.741 1.00 24.26 512 ASP B N 1
ATOM 10169 C CA . ASP B 1 512 ? -8.221 -21.915 7.642 1.00 23.07 512 ASP B CA 1
ATOM 10170 C C . ASP B 1 512 ? -9.497 -22.107 6.788 1.00 30.18 512 ASP B C 1
ATOM 10171 O O . ASP B 1 512 ? -9.416 -22.276 5.561 1.00 30.94 512 ASP B O 1
ATOM 10176 N N . PHE B 1 513 ? -10.666 -22.063 7.436 1.00 25.55 513 PHE B N 1
ATOM 10177 C CA . PHE B 1 513 ? -11.960 -22.258 6.775 1.00 25.50 513 PHE B CA 1
ATOM 10178 C C . PHE B 1 513 ? -12.560 -20.996 6.138 1.00 32.28 513 PHE B C 1
ATOM 10179 O O . PHE B 1 513 ? -13.581 -21.104 5.452 1.00 39.74 513 PHE B O 1
ATOM 10187 N N . GLY B 1 514 ? -11.934 -19.831 6.367 1.00 24.84 514 GLY B N 1
ATOM 10188 C CA . GLY B 1 514 ? -12.367 -18.545 5.822 1.00 26.38 514 GLY B CA 1
ATOM 10189 C C . GLY B 1 514 ? -13.706 -18.088 6.358 1.00 30.45 514 GLY B C 1
ATOM 10190 O O . GLY B 1 514 ? -14.495 -17.496 5.629 1.00 35.65 514 GLY B O 1
ATOM 10191 N N . MET B 1 515 ? -13.965 -18.369 7.632 1.00 24.36 515 MET B N 1
ATOM 10192 C CA . MET B 1 515 ? -15.221 -18.082 8.306 1.00 24.97 515 MET B CA 1
ATOM 10193 C C . MET B 1 515 ? -14.881 -17.230 9.529 1.00 28.16 515 MET B C 1
ATOM 10194 O O . MET B 1 515 ? -14.471 -17.761 10.551 1.00 32.26 515 MET B O 1
ATOM 10199 N N . ASP B 1 516 ? -14.965 -15.896 9.384 1.00 26.86 516 ASP B N 1
ATOM 10200 C CA . ASP B 1 516 ? -14.659 -14.938 10.433 1.00 27.57 516 ASP B CA 1
ATOM 10201 C C . ASP B 1 516 ? -15.392 -13.641 10.111 1.00 31.84 516 ASP B C 1
ATOM 10202 O O . ASP B 1 516 ? -15.186 -13.064 9.038 1.00 27.94 516 ASP B O 1
ATOM 10207 N N . LEU B 1 517 ? -16.284 -13.206 11.029 1.00 27.15 517 LEU B N 1
ATOM 10208 C CA . LEU B 1 517 ? -17.083 -11.989 10.832 1.00 23.28 517 LEU B CA 1
ATOM 10209 C C . LEU B 1 517 ? -16.639 -10.826 11.727 1.00 24.60 517 LEU B C 1
ATOM 10210 O O . LEU B 1 517 ? -17.387 -9.859 11.882 1.00 27.48 517 LEU B O 1
ATOM 10215 N N . GLN B 1 518 ? -15.409 -10.896 12.272 1.00 19.31 518 GLN B N 1
ATOM 10216 C CA . GLN B 1 518 ? -14.867 -9.883 13.174 1.00 24.37 518 GLN B CA 1
ATOM 10217 C C . GLN B 1 518 ? -14.886 -8.468 12.606 1.00 29.81 518 GLN B C 1
ATOM 10218 O O . GLN B 1 518 ? -15.343 -7.598 13.313 1.00 26.36 518 GLN B O 1
ATOM 10224 N N . ALA B 1 519 ? -14.485 -8.245 11.334 1.00 28.71 519 ALA B N 1
ATOM 10225 C CA . ALA B 1 519 ? -14.522 -6.900 10.725 1.00 25.12 519 ALA B CA 1
ATOM 10226 C C . ALA B 1 519 ? -15.916 -6.254 10.761 1.00 31.28 519 ALA B C 1
ATOM 10227 O O . ALA B 1 519 ? -16.036 -5.084 11.113 1.00 35.81 519 ALA B O 1
ATOM 10229 N N . CYS B 1 520 ? -16.966 -7.016 10.446 1.00 29.19 520 CYS B N 1
ATOM 10230 C CA . CYS B 1 520 ? -18.331 -6.496 10.476 1.00 28.43 520 CYS B CA 1
ATOM 10231 C C . CYS B 1 520 ? -18.823 -6.266 11.907 1.00 30.80 520 CYS B C 1
ATOM 10232 O O . CYS B 1 520 ? -19.429 -5.229 12.190 1.00 25.99 520 CYS B O 1
ATOM 10235 N N . ILE B 1 521 ? -18.542 -7.225 12.809 1.00 24.38 521 ILE B N 1
ATOM 10236 C CA . ILE B 1 521 ? -18.891 -7.138 14.220 1.00 20.84 521 ILE B CA 1
ATOM 10237 C C . ILE B 1 521 ? -18.214 -5.916 14.876 1.00 24.37 521 ILE B C 1
ATOM 10238 O O . ILE B 1 521 ? -18.893 -5.172 15.576 1.00 18.63 521 ILE B O 1
ATOM 10243 N N . ASP B 1 522 ? -16.906 -5.686 14.587 1.00 21.22 522 ASP B N 1
ATOM 10244 C CA . ASP B 1 522 ? -16.111 -4.565 15.072 1.00 19.03 522 ASP B CA 1
ATOM 10245 C C . ASP B 1 522 ? -16.688 -3.236 14.597 1.00 26.50 522 ASP B C 1
ATOM 10246 O O . ASP B 1 522 ? -16.864 -2.325 15.400 1.00 31.51 522 ASP B O 1
ATOM 10251 N N . LEU B 1 523 ? -17.046 -3.151 13.312 1.00 23.97 523 LEU B N 1
ATOM 10252 C CA . LEU B 1 523 ? -17.683 -1.973 12.725 1.00 19.63 523 LEU B CA 1
ATOM 10253 C C . LEU B 1 523 ? -18.937 -1.587 13.543 1.00 20.81 523 LEU B C 1
ATOM 10254 O O . LEU B 1 523 ? -19.180 -0.412 13.766 1.00 20.33 523 LEU B O 1
ATOM 10259 N N . ILE B 1 524 ? -19.726 -2.570 13.967 1.00 20.41 524 ILE B N 1
ATOM 10260 C CA . ILE B 1 524 ? -20.959 -2.294 14.705 1.00 22.36 524 ILE B CA 1
ATOM 10261 C C . ILE B 1 524 ? -20.724 -2.003 16.198 1.00 23.48 524 ILE B C 1
ATOM 10262 O O . ILE B 1 524 ? -21.214 -0.988 16.669 1.00 21.15 524 ILE B O 1
ATOM 10267 N N . GLU B 1 525 ? -20.010 -2.871 16.933 1.00 21.25 525 GLU B N 1
ATOM 10268 C CA . GLU B 1 525 ? -19.927 -2.759 18.404 1.00 23.96 525 GLU B CA 1
ATOM 10269 C C . GLU B 1 525 ? -18.664 -2.210 19.058 1.00 24.22 525 GLU B C 1
ATOM 10270 O O . GLU B 1 525 ? -18.685 -2.008 20.273 1.00 22.55 525 GLU B O 1
ATOM 10276 N N . LYS B 1 526 ? -17.553 -2.091 18.334 1.00 21.32 526 LYS B N 1
ATOM 10277 C CA . LYS B 1 526 ? -16.328 -1.634 18.969 1.00 20.88 526 LYS B CA 1
ATOM 10278 C C . LYS B 1 526 ? -16.325 -0.111 19.153 1.00 25.77 526 LYS B C 1
ATOM 10279 O O . LYS B 1 526 ? -17.117 0.562 18.485 1.00 21.11 526 LYS B O 1
ATOM 10285 N N . PRO B 1 527 ? -15.449 0.461 20.036 1.00 23.52 527 PRO B N 1
ATOM 10286 C CA . PRO B 1 527 ? -15.347 1.934 20.115 1.00 20.57 527 PRO B CA 1
ATOM 10287 C C . PRO B 1 527 ? -15.116 2.553 18.734 1.00 24.18 527 PRO B C 1
ATOM 10288 O O . PRO B 1 527 ? -14.466 1.941 17.888 1.00 21.20 527 PRO B O 1
ATOM 10292 N N . MET B 1 528 ? -15.717 3.738 18.480 1.00 23.51 528 MET B N 1
ATOM 10293 C CA . MET B 1 528 ? -15.663 4.453 17.201 1.00 20.81 528 MET B CA 1
ATOM 10294 C C . MET B 1 528 ? -16.495 3.764 16.105 1.00 29.76 528 MET B C 1
ATOM 10295 O O . MET B 1 528 ? -16.546 4.267 14.988 1.00 29.89 528 MET B O 1
ATOM 10300 N N . GLY B 1 529 ? -17.142 2.643 16.434 1.00 22.72 529 GLY B N 1
ATOM 10301 C CA . GLY B 1 529 ? -18.032 1.922 15.525 1.00 24.33 529 GLY B CA 1
ATOM 10302 C C . GLY B 1 529 ? -19.417 2.549 15.435 1.00 26.56 529 GLY B C 1
ATOM 10303 O O . GLY B 1 529 ? -19.661 3.586 16.055 1.00 26.67 529 GLY B O 1
ATOM 10304 N N . ILE B 1 530 ? -20.364 1.908 14.711 1.00 22.97 530 ILE B N 1
ATOM 10305 C CA . ILE B 1 530 ? -21.725 2.451 14.531 1.00 24.12 530 ILE B CA 1
ATOM 10306 C C . ILE B 1 530 ? -22.447 2.740 15.880 1.00 28.74 530 ILE B C 1
ATOM 10307 O O . ILE B 1 530 ? -22.903 3.874 16.061 1.00 24.38 530 ILE B O 1
ATOM 10312 N N . MET B 1 531 ? -22.544 1.725 16.804 1.00 25.18 531 MET B N 1
ATOM 10313 C CA A MET B 1 531 ? -23.225 1.892 18.093 0.50 22.83 531 MET B CA 1
ATOM 10314 C CA B MET B 1 531 ? -23.222 1.884 18.097 0.50 23.90 531 MET B CA 1
ATOM 10315 C C . MET B 1 531 ? -22.564 2.893 19.014 1.00 25.25 531 MET B C 1
ATOM 10316 O O . MET B 1 531 ? -23.275 3.624 19.686 1.00 25.61 531 MET B O 1
ATOM 10325 N N . SER B 1 532 ? -21.206 2.892 19.082 1.00 22.58 532 SER B N 1
ATOM 10326 C CA . SER B 1 532 ? -20.439 3.793 19.938 1.00 24.02 532 SER B CA 1
ATOM 10327 C C . SER B 1 532 ? -20.551 5.227 19.500 1.00 26.43 532 SER B C 1
ATOM 10328 O O . SER B 1 532 ? -20.617 6.097 20.354 1.00 30.84 532 SER B O 1
ATOM 10331 N N . ILE B 1 533 ? -20.609 5.482 18.174 1.00 23.93 533 ILE B N 1
ATOM 10332 C CA . ILE B 1 533 ? -20.776 6.833 17.629 1.00 21.42 533 ILE B CA 1
ATOM 10333 C C . ILE B 1 533 ? -22.175 7.325 17.997 1.00 23.30 533 ILE B C 1
ATOM 10334 O O . ILE B 1 533 ? -22.302 8.436 18.507 1.00 18.18 533 ILE B O 1
ATOM 10339 N N . LEU B 1 534 ? -23.205 6.456 17.813 1.00 20.95 534 LEU B N 1
ATOM 10340 C CA . LEU B 1 534 ? -24.604 6.757 18.145 1.00 20.41 534 LEU B CA 1
ATOM 10341 C C . LEU B 1 534 ? -24.743 7.118 19.623 1.00 27.30 534 LEU B C 1
ATOM 10342 O O . LEU B 1 534 ? -25.382 8.110 19.933 1.00 26.12 534 LEU B O 1
ATOM 10347 N N . GLU B 1 535 ? -24.126 6.325 20.518 1.00 24.28 535 GLU B N 1
ATOM 10348 C CA . GLU B 1 535 ? -24.156 6.525 21.971 1.00 23.10 535 GLU B CA 1
ATOM 10349 C C . GLU B 1 535 ? -23.554 7.826 22.416 1.00 25.79 535 GLU B C 1
ATOM 10350 O O . GLU B 1 535 ? -24.115 8.473 23.303 1.00 27.36 535 GLU B O 1
ATOM 10356 N N . GLU B 1 536 ? -22.426 8.231 21.790 1.00 27.59 536 GLU B N 1
ATOM 10357 C CA . GLU B 1 536 ? -21.741 9.495 22.080 1.00 28.43 536 GLU B CA 1
ATOM 10358 C C . GLU B 1 536 ? -22.600 10.671 21.647 1.00 31.37 536 GLU B C 1
ATOM 10359 O O . GLU B 1 536 ? -22.712 11.640 22.396 1.00 32.28 536 GLU B O 1
ATOM 10365 N N . GLU B 1 537 ? -23.209 10.579 20.442 1.00 29.10 537 GLU B N 1
ATOM 10366 C CA . GLU B 1 537 ? -24.098 11.589 19.864 1.00 29.18 537 GLU B CA 1
ATOM 10367 C C . GLU B 1 537 ? -25.353 11.803 20.717 1.00 35.02 537 GLU B C 1
ATOM 10368 O O . GLU B 1 537 ? -25.905 12.907 20.740 1.00 37.49 537 GLU B O 1
ATOM 10374 N N . CYS B 1 538 ? -25.785 10.757 21.435 1.00 28.37 538 CYS B N 1
ATOM 10375 C CA . CYS B 1 538 ? -26.916 10.801 22.368 1.00 28.01 538 CYS B CA 1
ATOM 10376 C C . CYS B 1 538 ? -26.582 11.601 23.625 1.00 28.50 538 CYS B C 1
ATOM 10377 O O . CYS B 1 538 ? -27.492 11.995 24.341 1.00 33.28 538 CYS B O 1
ATOM 10380 N N . MET B 1 539 ? -25.287 11.825 23.897 1.00 26.58 539 MET B N 1
ATOM 10381 C CA . MET B 1 539 ? -24.798 12.587 25.051 1.00 29.24 539 MET B CA 1
ATOM 10382 C C . MET B 1 539 ? -24.497 14.062 24.707 1.00 31.34 539 MET B C 1
ATOM 10383 O O . MET B 1 539 ? -24.085 14.825 25.581 1.00 34.68 539 MET B O 1
ATOM 10388 N N . PHE B 1 540 ? -24.692 14.459 23.439 1.00 28.18 540 PHE B N 1
ATOM 10389 C CA . PHE B 1 540 ? -24.525 15.853 22.988 1.00 28.00 540 PHE B CA 1
ATOM 10390 C C . PHE B 1 540 ? -25.923 16.436 22.818 1.00 33.71 540 PHE B C 1
ATOM 10391 O O . PHE B 1 540 ? -26.645 15.963 21.944 1.00 33.80 540 PHE B O 1
ATOM 10399 N N . PRO B 1 541 ? -26.348 17.432 23.636 1.00 34.06 541 PRO B N 1
ATOM 10400 C CA . PRO B 1 541 ? -27.723 17.964 23.511 1.00 35.27 541 PRO B CA 1
ATOM 10401 C C . PRO B 1 541 ? -28.113 18.554 22.142 1.00 37.26 541 PRO B C 1
ATOM 10402 O O . PRO B 1 541 ? -29.287 18.488 21.770 1.00 40.85 541 PRO B O 1
ATOM 10406 N N . LYS B 1 542 ? -27.149 19.117 21.394 1.00 26.43 542 LYS B N 1
ATOM 10407 C CA . LYS B 1 542 ? -27.417 19.747 20.087 1.00 24.00 542 LYS B CA 1
ATOM 10408 C C . LYS B 1 542 ? -27.244 18.793 18.881 1.00 27.79 542 LYS B C 1
ATOM 10409 O O . LYS B 1 542 ? -27.406 19.238 17.739 1.00 26.84 542 LYS B O 1
ATOM 10415 N N . ALA B 1 543 ? -26.913 17.502 19.116 1.00 23.09 543 ALA B N 1
ATOM 10416 C CA . ALA B 1 543 ? -26.724 16.529 18.033 1.00 23.02 543 ALA B CA 1
ATOM 10417 C C . ALA B 1 543 ? -28.013 16.275 17.260 1.00 31.07 543 ALA B C 1
ATOM 10418 O O . ALA B 1 543 ? -29.105 16.381 17.813 1.00 34.54 543 ALA B O 1
ATOM 10420 N N . THR B 1 544 ? -27.880 15.970 15.967 1.00 27.93 544 THR B N 1
ATOM 10421 C CA . THR B 1 544 ? -29.011 15.723 15.063 1.00 25.93 544 THR B CA 1
ATOM 10422 C C . THR B 1 544 ? -28.734 14.422 14.337 1.00 26.57 544 THR B C 1
ATOM 10423 O O . THR B 1 544 ? -27.629 13.881 14.439 1.00 25.32 544 THR B O 1
ATOM 10427 N N . ASP B 1 545 ? -29.711 13.935 13.574 1.00 23.22 545 ASP B N 1
ATOM 10428 C CA . ASP B 1 545 ? -29.545 12.725 12.779 1.00 23.29 545 ASP B CA 1
ATOM 10429 C C . ASP B 1 545 ? -28.458 12.927 11.715 1.00 26.15 545 ASP B C 1
ATOM 10430 O O . ASP B 1 545 ? -27.773 11.962 11.372 1.00 26.31 545 ASP B O 1
ATOM 10435 N N . MET B 1 546 ? -28.242 14.195 11.270 1.00 20.82 546 MET B N 1
ATOM 10436 C CA . MET B 1 546 ? -27.247 14.521 10.248 1.00 20.36 546 MET B CA 1
ATOM 10437 C C . MET B 1 546 ? -25.854 14.735 10.830 1.00 27.19 546 MET B C 1
ATOM 10438 O O . MET B 1 546 ? -24.900 14.420 10.132 1.00 29.55 546 MET B O 1
ATOM 10443 N N . THR B 1 547 ? -25.712 15.153 12.115 1.00 25.31 547 THR B N 1
ATOM 10444 C CA . THR B 1 547 ? -24.384 15.199 12.773 1.00 24.70 547 THR B CA 1
ATOM 10445 C C . THR B 1 547 ? -23.949 13.708 12.999 1.00 26.48 547 THR B C 1
ATOM 10446 O O . THR B 1 547 ? -22.781 13.361 12.832 1.00 26.33 547 THR B O 1
ATOM 10450 N N . PHE B 1 548 ? -24.910 12.833 13.327 1.00 21.70 548 PHE B N 1
ATOM 10451 C CA . PHE B 1 548 ? -24.664 11.402 13.482 1.00 24.10 548 PHE B CA 1
ATOM 10452 C C . PHE B 1 548 ? -24.231 10.791 12.129 1.00 26.71 548 PHE B C 1
ATOM 10453 O O . PHE B 1 548 ? -23.192 10.129 12.058 1.00 28.19 548 PHE B O 1
ATOM 10473 N N . ALA B 1 550 ? -22.913 12.259 9.483 1.00 25.65 550 ALA B N 1
ATOM 10474 C CA . ALA B 1 550 ? -21.591 12.797 9.125 1.00 22.81 550 ALA B CA 1
ATOM 10475 C C . ALA B 1 550 ? -20.455 12.088 9.866 1.00 27.33 550 ALA B C 1
ATOM 10476 O O . ALA B 1 550 ? -19.462 11.741 9.228 1.00 32.37 550 ALA B O 1
ATOM 10478 N N . LYS B 1 551 ? -20.589 11.837 11.187 1.00 23.16 551 LYS B N 1
ATOM 10479 C CA . LYS B 1 551 ? -19.562 11.080 11.948 1.00 22.24 551 LYS B CA 1
ATOM 10480 C C . LYS B 1 551 ? -19.413 9.629 11.456 1.00 22.79 551 LYS B C 1
ATOM 10481 O O . LYS B 1 551 ? -18.290 9.116 11.432 1.00 23.22 551 LYS B O 1
ATOM 10487 N N . LEU B 1 552 ? -20.522 8.969 11.058 1.00 17.12 552 LEU B N 1
ATOM 10488 C CA . LEU B 1 552 ? -20.438 7.597 10.528 1.00 19.19 552 LEU B CA 1
ATOM 10489 C C . LEU B 1 552 ? -19.587 7.584 9.253 1.00 24.28 552 LEU B C 1
ATOM 10490 O O . LEU B 1 552 ? -18.686 6.766 9.138 1.00 30.45 552 LEU B O 1
ATOM 10495 N N . PHE B 1 553 ? -19.862 8.515 8.318 1.00 22.79 553 PHE B N 1
ATOM 10496 C CA . PHE B 1 553 ? -19.135 8.654 7.061 1.00 23.14 553 PHE B CA 1
ATOM 10497 C C . PHE B 1 553 ? -17.668 9.034 7.261 1.00 27.62 553 PHE B C 1
ATOM 10498 O O . PHE B 1 553 ? -16.803 8.384 6.676 1.00 26.38 553 PHE B O 1
ATOM 10506 N N . ASP B 1 554 ? -17.381 10.046 8.123 1.00 27.88 554 ASP B N 1
ATOM 10507 C CA . ASP B 1 554 ? -16.011 10.496 8.403 1.00 25.69 554 ASP B CA 1
ATOM 10508 C C . ASP B 1 554 ? -15.156 9.381 9.016 1.00 29.00 554 ASP B C 1
ATOM 10509 O O . ASP B 1 554 ? -13.959 9.332 8.770 1.00 34.40 554 ASP B O 1
ATOM 10514 N N . ASN B 1 555 ? -15.752 8.505 9.816 1.00 22.36 555 ASN B N 1
ATOM 10515 C CA . ASN B 1 555 ? -14.987 7.452 10.468 1.00 20.87 555 ASN B CA 1
ATOM 10516 C C . ASN B 1 555 ? -14.908 6.163 9.708 1.00 26.62 555 ASN B C 1
ATOM 10517 O O . ASN B 1 555 ? -13.994 5.358 9.979 1.00 26.05 555 ASN B O 1
ATOM 10522 N N . HIS B 1 556 ? -15.859 5.919 8.776 1.00 22.71 556 HIS B N 1
ATOM 10523 C CA . HIS B 1 556 ? -15.896 4.590 8.158 1.00 20.58 556 HIS B CA 1
ATOM 10524 C C . HIS B 1 556 ? -15.877 4.529 6.617 1.00 23.47 556 HIS B C 1
ATOM 10525 O O . HIS B 1 556 ? -15.422 3.511 6.099 1.00 25.21 556 HIS B O 1
ATOM 10532 N N . LEU B 1 557 ? -16.353 5.559 5.889 1.00 22.69 557 LEU B N 1
ATOM 10533 C CA . LEU B 1 557 ? -16.332 5.479 4.416 1.00 22.45 557 LEU B CA 1
ATOM 10534 C C . LEU B 1 557 ? -14.892 5.461 3.869 1.00 32.62 557 LEU B C 1
ATOM 10535 O O . LEU B 1 557 ? -14.128 6.385 4.135 1.00 31.06 557 LEU B O 1
ATOM 10540 N N . GLY B 1 558 ? -14.526 4.356 3.204 1.00 30.11 558 GLY B N 1
ATOM 10541 C CA . GLY B 1 558 ? -13.180 4.129 2.682 1.00 28.06 558 GLY B CA 1
ATOM 10542 C C . GLY B 1 558 ? -12.207 3.622 3.738 1.00 34.24 558 GLY B C 1
ATOM 10543 O O . GLY B 1 558 ? -11.006 3.536 3.467 1.00 33.93 558 GLY B O 1
ATOM 10544 N N . LYS B 1 559 ? -12.709 3.287 4.958 1.00 30.77 559 LYS B N 1
ATOM 10545 C CA . LYS B 1 559 ? -11.902 2.824 6.104 1.00 29.57 559 LYS B CA 1
ATOM 10546 C C . LYS B 1 559 ? -12.356 1.478 6.638 1.00 30.22 559 LYS B C 1
ATOM 10547 O O . LYS B 1 559 ? -11.518 0.650 7.022 1.00 31.59 559 LYS B O 1
ATOM 10553 N N . SER B 1 560 ? -13.680 1.248 6.654 1.00 25.59 560 SER B N 1
ATOM 10554 C CA . SER B 1 560 ? -14.252 -0.029 7.077 1.00 24.67 560 SER B CA 1
ATOM 10555 C C . SER B 1 560 ? -14.897 -0.703 5.856 1.00 34.44 560 SER B C 1
ATOM 10556 O O . SER B 1 560 ? -15.844 -0.155 5.268 1.00 34.25 560 SER B O 1
ATOM 10559 N N . SER B 1 561 ? -14.339 -1.865 5.449 1.00 32.76 561 SER B N 1
ATOM 10560 C CA . SER B 1 561 ? -14.773 -2.684 4.295 1.00 33.46 561 SER B CA 1
ATOM 10561 C C . SER B 1 561 ? -16.282 -2.964 4.257 1.00 31.24 561 SER B C 1
ATOM 10562 O O . SER B 1 561 ? -16.869 -2.983 3.179 1.00 28.68 561 SER B O 1
ATOM 10565 N N . ASN B 1 562 ? -16.897 -3.181 5.432 1.00 25.58 562 ASN B N 1
ATOM 10566 C CA . ASN B 1 562 ? -18.320 -3.510 5.555 1.00 25.76 562 ASN B CA 1
ATOM 10567 C C . ASN B 1 562 ? -19.244 -2.286 5.551 1.00 24.75 562 ASN B C 1
ATOM 10568 O O . ASN B 1 562 ? -20.454 -2.464 5.513 1.00 27.63 562 ASN B O 1
ATOM 10573 N N . PHE B 1 563 ? -18.691 -1.057 5.581 1.00 21.61 563 PHE B N 1
ATOM 10574 C CA . PHE B 1 563 ? -19.475 0.183 5.547 1.00 21.21 563 PHE B CA 1
ATOM 10575 C C . PHE B 1 563 ? -19.388 0.750 4.134 1.00 25.02 563 PHE B C 1
ATOM 10576 O O . PHE B 1 563 ? -18.290 1.046 3.651 1.00 26.76 563 PHE B O 1
ATOM 10584 N N . GLN B 1 564 ? -20.543 0.945 3.487 1.00 22.54 564 GLN B N 1
ATOM 10585 C CA . GLN B 1 564 ? -20.597 1.487 2.120 1.00 22.13 564 GLN B CA 1
ATOM 10586 C C . GLN B 1 564 ? -21.678 2.544 1.957 1.00 26.03 564 GLN B C 1
ATOM 10587 O O . GLN B 1 564 ? -22.467 2.800 2.875 1.00 26.04 564 GLN B O 1
ATOM 10593 N N . LYS B 1 565 ? -21.727 3.146 0.761 1.00 24.11 565 LYS B N 1
ATOM 10594 C CA . LYS B 1 565 ? -22.709 4.154 0.376 1.00 24.39 565 LYS B CA 1
ATOM 10595 C C . LYS B 1 565 ? -24.075 3.431 0.230 1.00 29.49 565 LYS B C 1
ATOM 10596 O O . LYS B 1 565 ? -24.084 2.209 -0.005 1.00 30.89 565 LYS B O 1
ATOM 10602 N N . PRO B 1 566 ? -25.239 4.118 0.312 1.00 26.78 566 PRO B N 1
ATOM 10603 C CA . PRO B 1 566 ? -26.504 3.387 0.122 1.00 27.03 566 PRO B CA 1
ATOM 10604 C C . PRO B 1 566 ? -26.751 3.099 -1.366 1.00 33.05 566 PRO B C 1
ATOM 10605 O O . PRO B 1 566 ? -26.154 3.746 -2.220 1.00 33.02 566 PRO B O 1
ATOM 10609 N N . ARG B 1 567 ? -27.598 2.119 -1.668 1.00 31.77 567 ARG B N 1
ATOM 10610 C CA . ARG B 1 567 ? -27.962 1.763 -3.044 1.00 30.03 567 ARG B CA 1
ATOM 10611 C C . ARG B 1 567 ? -29.404 2.219 -3.285 1.00 35.80 567 ARG B C 1
ATOM 10612 O O . ARG B 1 567 ? -30.319 1.414 -3.381 1.00 41.79 567 ARG B O 1
ATOM 10620 N N . ASN B 1 568 ? -29.601 3.523 -3.326 1.00 40.38 568 ASN B N 1
ATOM 10621 C CA . ASN B 1 568 ? -30.907 4.160 -3.491 1.00 40.06 568 ASN B CA 1
ATOM 10622 C C . ASN B 1 568 ? -31.487 4.002 -4.888 1.00 43.30 568 ASN B C 1
ATOM 10623 O O . ASN B 1 568 ? -30.782 4.164 -5.883 1.00 37.94 568 ASN B O 1
ATOM 10628 N N . ILE B 1 569 ? -32.786 3.680 -4.935 1.00 44.30 569 ILE B N 1
ATOM 10629 C CA . ILE B 1 569 ? -33.595 3.481 -6.142 1.00 44.30 569 ILE B CA 1
ATOM 10630 C C . ILE B 1 569 ? -34.777 4.450 -6.075 1.00 54.20 569 ILE B C 1
ATOM 10631 O O . ILE B 1 569 ? -35.367 4.615 -5.004 1.00 53.94 569 ILE B O 1
ATOM 10636 N N . LYS B 1 570 ? -35.089 5.109 -7.215 1.00 56.02 570 LYS B N 1
ATOM 10637 C CA . LYS B 1 570 ? -36.205 6.040 -7.354 1.00 58.22 570 LYS B CA 1
ATOM 10638 C C . LYS B 1 570 ? -37.480 5.216 -7.422 1.00 63.85 570 LYS B C 1
ATOM 10639 O O . LYS B 1 570 ? -37.615 4.340 -8.274 1.00 67.87 570 LYS B O 1
ATOM 10645 N N . GLY B 1 571 ? -38.370 5.469 -6.480 1.00 57.94 571 GLY B N 1
ATOM 10646 C CA . GLY B 1 571 ? -39.627 4.743 -6.307 1.00 57.48 571 GLY B CA 1
ATOM 10647 C C . GLY B 1 571 ? -39.635 3.863 -5.068 1.00 61.35 571 GLY B C 1
ATOM 10648 O O . GLY B 1 571 ? -40.679 3.317 -4.702 1.00 65.21 571 GLY B O 1
ATOM 10649 N N . LYS B 1 572 ? -38.466 3.729 -4.408 1.00 52.51 572 LYS B N 1
ATOM 10650 C CA . LYS B 1 572 ? -38.231 2.911 -3.211 1.00 45.82 572 LYS B CA 1
ATOM 10651 C C . LYS B 1 572 ? -37.748 3.789 -2.046 1.00 41.13 572 LYS B C 1
ATOM 10652 O O . LYS B 1 572 ? -37.032 4.763 -2.312 1.00 38.77 572 LYS B O 1
ATOM 10658 N N . PRO B 1 573 ? -38.082 3.493 -0.762 1.00 33.68 573 PRO B N 1
ATOM 10659 C CA . PRO B 1 573 ? -37.597 4.367 0.321 1.00 34.08 573 PRO B CA 1
ATOM 10660 C C . PRO B 1 573 ? -36.069 4.457 0.349 1.00 35.71 573 PRO B C 1
ATOM 10661 O O . PRO B 1 573 ? -35.370 3.453 0.118 1.00 31.38 573 PRO B O 1
ATOM 10665 N N . GLU B 1 574 ? -35.557 5.671 0.501 1.00 24.36 574 GLU B N 1
ATOM 10666 C CA . GLU B 1 574 ? -34.112 5.817 0.467 1.00 20.98 574 GLU B CA 1
ATOM 10667 C C . GLU B 1 574 ? -33.474 5.594 1.844 1.00 23.41 574 GLU B C 1
ATOM 10668 O O . GLU B 1 574 ? -34.153 5.606 2.869 1.00 22.39 574 GLU B O 1
ATOM 10674 N N . ALA B 1 575 ? -32.161 5.382 1.839 1.00 21.52 575 ALA B N 1
ATOM 10675 C CA . ALA B 1 575 ? -31.309 5.090 2.984 1.00 20.80 575 ALA B CA 1
ATOM 10676 C C . ALA B 1 575 ? -30.048 5.999 3.013 1.00 27.10 575 ALA B C 1
ATOM 10677 O O . ALA B 1 575 ? -29.765 6.710 2.039 1.00 25.54 575 ALA B O 1
ATOM 10679 N N . HIS B 1 576 ? -29.304 5.975 4.129 1.00 21.52 576 HIS B N 1
ATOM 10680 C CA . HIS B 1 576 ? -28.129 6.824 4.309 1.00 22.04 576 HIS B CA 1
ATOM 10681 C C . HIS B 1 576 ? -26.793 6.069 4.159 1.00 23.15 576 HIS B C 1
ATOM 10682 O O . HIS B 1 576 ? -25.782 6.682 3.825 1.00 24.57 576 HIS B O 1
ATOM 10689 N N . PHE B 1 577 ? -26.785 4.758 4.397 1.00 20.24 577 PHE B N 1
ATOM 10690 C CA . PHE B 1 577 ? -25.612 3.915 4.210 1.00 20.52 577 PHE B CA 1
ATOM 10691 C C . PHE B 1 577 ? -26.050 2.457 3.996 1.00 24.03 577 PHE B C 1
ATOM 10692 O O . PHE B 1 577 ? -27.214 2.118 4.220 1.00 22.11 577 PHE B O 1
ATOM 10700 N N . SER B 1 578 ? -25.117 1.611 3.552 1.00 20.42 578 SER B N 1
ATOM 10701 C CA . SER B 1 578 ? -25.344 0.164 3.448 1.00 18.95 578 SER B CA 1
ATOM 10702 C C . SER B 1 578 ? -24.274 -0.548 4.274 1.00 24.35 578 SER B C 1
ATOM 10703 O O . SER B 1 578 ? -23.168 -0.029 4.434 1.00 26.02 578 SER B O 1
ATOM 10706 N N . LEU B 1 579 ? -24.623 -1.697 4.858 1.00 24.56 579 LEU B N 1
ATOM 10707 C CA . LEU B 1 579 ? -23.738 -2.509 5.681 1.00 19.59 579 LEU B CA 1
ATOM 10708 C C . LEU B 1 579 ? -23.634 -3.901 5.056 1.00 22.15 579 LEU B C 1
ATOM 10709 O O . LEU B 1 579 ? -24.652 -4.520 4.769 1.00 22.63 579 LEU B O 1
ATOM 10714 N N . ILE B 1 580 ? -22.409 -4.396 4.829 1.00 20.29 580 ILE B N 1
ATOM 10715 C CA . ILE B 1 580 ? -22.227 -5.736 4.262 1.00 18.95 580 ILE B CA 1
ATOM 10716 C C . ILE B 1 580 ? -22.302 -6.765 5.377 1.00 20.73 580 ILE B C 1
ATOM 10717 O O . ILE B 1 580 ? -21.293 -7.054 6.044 1.00 19.05 580 ILE B O 1
ATOM 10722 N N . HIS B 1 581 ? -23.529 -7.276 5.630 1.00 18.98 581 HIS B N 1
ATOM 10723 C CA . HIS B 1 581 ? -23.752 -8.308 6.658 1.00 19.29 581 HIS B CA 1
ATOM 10724 C C . HIS B 1 581 ? -23.403 -9.681 6.073 1.00 25.27 581 HIS B C 1
ATOM 10725 O O . HIS B 1 581 ? -23.285 -9.815 4.853 1.00 27.65 581 HIS B O 1
ATOM 10732 N N . TYR B 1 582 ? -23.257 -10.707 6.930 1.00 24.56 582 TYR B N 1
ATOM 10733 C CA . TYR B 1 582 ? -22.918 -12.076 6.527 1.00 22.11 582 TYR B CA 1
ATOM 10734 C C . TYR B 1 582 ? -23.928 -12.637 5.510 1.00 28.24 582 TYR B C 1
ATOM 10735 O O . TYR B 1 582 ? -23.525 -13.327 4.563 1.00 27.41 582 TYR B O 1
ATOM 10744 N N . ALA B 1 583 ? -25.236 -12.333 5.719 1.00 24.16 583 ALA B N 1
ATOM 10745 C CA . ALA B 1 583 ? -26.367 -12.810 4.924 1.00 23.58 583 ALA B CA 1
ATOM 10746 C C . ALA B 1 583 ? -26.801 -11.842 3.823 1.00 27.68 583 ALA B C 1
ATOM 10747 O O . ALA B 1 583 ? -27.716 -12.149 3.063 1.00 32.74 583 ALA B O 1
ATOM 10749 N N . GLY B 1 584 ? -26.130 -10.708 3.711 1.00 26.65 584 GLY B N 1
ATOM 10750 C CA . GLY B 1 584 ? -26.439 -9.736 2.667 1.00 23.93 584 GLY B CA 1
ATOM 10751 C C . GLY B 1 584 ? -26.125 -8.298 3.005 1.00 22.89 584 GLY B C 1
ATOM 10752 O O . GLY B 1 584 ? -25.816 -7.965 4.150 1.00 21.04 584 GLY B O 1
ATOM 10753 N N . THR B 1 585 ? -26.215 -7.440 2.001 1.00 20.96 585 THR B N 1
ATOM 10754 C CA . THR B 1 585 ? -26.001 -5.996 2.112 1.00 22.92 585 THR B CA 1
ATOM 10755 C C . THR B 1 585 ? -27.356 -5.356 2.435 1.00 27.49 585 THR B C 1
ATOM 10756 O O . THR B 1 585 ? -28.346 -5.585 1.733 1.00 25.44 585 THR B O 1
ATOM 10760 N N . VAL B 1 586 ? -27.401 -4.603 3.531 1.00 21.30 586 VAL B N 1
ATOM 10761 C CA . VAL B 1 586 ? -28.620 -3.951 4.010 1.00 19.87 586 VAL B CA 1
ATOM 10762 C C . VAL B 1 586 ? -28.417 -2.441 3.989 1.00 24.05 586 VAL B C 1
ATOM 10763 O O . VAL B 1 586 ? -27.402 -1.953 4.485 1.00 20.67 586 VAL B O 1
ATOM 10767 N N . ASP B 1 587 ? -29.393 -1.715 3.422 1.00 21.46 587 ASP B N 1
ATOM 10768 C CA . ASP B 1 587 ? -29.414 -0.256 3.343 1.00 22.73 587 ASP B CA 1
ATOM 10769 C C . ASP B 1 587 ? -30.161 0.267 4.558 1.00 24.71 587 ASP B C 1
ATOM 10770 O O . ASP B 1 587 ? -31.354 -0.021 4.722 1.00 24.25 587 ASP B O 1
ATOM 10775 N N . TYR B 1 588 ? -29.447 0.981 5.431 1.00 21.29 588 TYR B N 1
ATOM 10776 C CA . TYR B 1 588 ? -30.022 1.557 6.653 1.00 21.81 588 TYR B CA 1
ATOM 10777 C C . TYR B 1 588 ? -30.320 3.023 6.495 1.00 28.44 588 TYR B C 1
ATOM 10778 O O . TYR B 1 588 ? -29.464 3.772 6.029 1.00 27.81 588 TYR B O 1
ATOM 10787 N N . ASN B 1 589 ? -31.527 3.436 6.908 1.00 26.17 589 ASN B N 1
ATOM 10788 C CA . ASN B 1 589 ? -31.959 4.837 6.944 1.00 23.28 589 ASN B CA 1
ATOM 10789 C C . ASN B 1 589 ? -31.754 5.223 8.415 1.00 27.53 589 ASN B C 1
ATOM 10790 O O . ASN B 1 589 ? -32.166 4.458 9.298 1.00 25.78 589 ASN B O 1
ATOM 10795 N N . ILE B 1 590 ? -31.097 6.376 8.689 1.00 25.67 590 ILE B N 1
ATOM 10796 C CA . ILE B 1 590 ? -30.734 6.746 10.065 1.00 21.86 590 ILE B CA 1
ATOM 10797 C C . ILE B 1 590 ? -31.664 7.796 10.764 1.00 27.36 590 ILE B C 1
ATOM 10798 O O . ILE B 1 590 ? -31.335 8.221 11.869 1.00 28.62 590 ILE B O 1
ATOM 10803 N N . ILE B 1 591 ? -32.834 8.134 10.185 1.00 25.27 591 ILE B N 1
ATOM 10804 C CA . ILE B 1 591 ? -33.776 9.110 10.763 1.00 22.52 591 ILE B CA 1
ATOM 10805 C C . ILE B 1 591 ? -34.375 8.601 12.090 1.00 26.67 591 ILE B C 1
ATOM 10806 O O . ILE B 1 591 ? -34.821 7.460 12.176 1.00 26.49 591 ILE B O 1
ATOM 10811 N N . GLY B 1 592 ? -34.356 9.461 13.107 1.00 24.01 592 GLY B N 1
ATOM 10812 C CA . GLY B 1 592 ? -34.902 9.152 14.420 1.00 21.15 592 GLY B CA 1
ATOM 10813 C C . GLY B 1 592 ? -34.093 8.204 15.291 1.00 24.72 592 GLY B C 1
ATOM 10814 O O . GLY B 1 592 ? -34.573 7.850 16.368 1.00 25.21 592 GLY B O 1
ATOM 10815 N N . TRP B 1 593 ? -32.848 7.823 14.902 1.00 22.97 593 TRP B N 1
ATOM 10816 C CA . TRP B 1 593 ? -32.050 6.879 15.701 1.00 22.12 593 TRP B CA 1
ATOM 10817 C C . TRP B 1 593 ? -31.595 7.439 17.038 1.00 24.56 593 TRP B C 1
ATOM 10818 O O . TRP B 1 593 ? -31.481 6.667 17.979 1.00 24.97 593 TRP B O 1
ATOM 10829 N N . LEU B 1 594 ? -31.317 8.762 17.135 1.00 21.91 594 LEU B N 1
ATOM 10830 C CA . LEU B 1 594 ? -30.906 9.409 18.392 1.00 25.33 594 LEU B CA 1
ATOM 10831 C C . LEU B 1 594 ? -32.044 9.335 19.378 1.00 28.79 594 LEU B C 1
ATOM 10832 O O . LEU B 1 594 ? -31.799 9.075 20.545 1.00 30.95 594 LEU B O 1
ATOM 10837 N N . GLN B 1 595 ? -33.288 9.577 18.901 1.00 26.67 595 GLN B N 1
ATOM 10838 C CA . GLN B 1 595 ? -34.529 9.520 19.682 1.00 25.27 595 GLN B CA 1
ATOM 10839 C C . GLN B 1 595 ? -34.843 8.079 20.068 1.00 28.79 595 GLN B C 1
ATOM 10840 O O . GLN B 1 595 ? -35.158 7.832 21.216 1.00 25.73 595 GLN B O 1
ATOM 10846 N N . LYS B 1 596 ? -34.709 7.117 19.130 1.00 28.35 596 LYS B N 1
ATOM 10847 C CA . LYS B 1 596 ? -34.916 5.687 19.385 1.00 26.00 596 LYS B CA 1
ATOM 10848 C C . LYS B 1 596 ? -33.898 5.171 20.401 1.00 31.63 596 LYS B C 1
ATOM 10849 O O . LYS B 1 596 ? -34.244 4.347 21.238 1.00 30.67 596 LYS B O 1
ATOM 10855 N N . ASN B 1 597 ? -32.651 5.670 20.353 1.00 30.36 597 ASN B N 1
ATOM 10856 C CA . ASN B 1 597 ? -31.630 5.220 21.297 1.00 30.08 597 ASN B CA 1
ATOM 10857 C C . ASN B 1 597 ? -31.817 5.774 22.729 1.00 29.59 597 ASN B C 1
ATOM 10858 O O . ASN B 1 597 ? -31.615 5.045 23.711 1.00 26.84 597 ASN B O 1
ATOM 10863 N N . LYS B 1 598 ? -32.205 7.043 22.838 1.00 28.23 598 LYS B N 1
ATOM 10864 C CA . LYS B 1 598 ? -32.417 7.703 24.129 1.00 30.30 598 LYS B CA 1
ATOM 10865 C C . LYS B 1 598 ? -33.724 7.268 24.764 1.00 40.78 598 LYS B C 1
ATOM 10866 O O . LYS B 1 598 ? -33.780 7.100 25.980 1.00 43.60 598 LYS B O 1
ATOM 10872 N N . ASP B 1 599 ? -34.765 7.050 23.925 1.00 37.14 599 ASP B N 1
ATOM 10873 C CA . ASP B 1 599 ? -36.104 6.609 24.308 1.00 34.56 599 ASP B CA 1
ATOM 10874 C C . ASP B 1 599 ? -36.645 7.539 25.420 1.00 37.92 599 ASP B C 1
ATOM 10875 O O . ASP B 1 599 ? -36.917 7.065 26.525 1.00 36.42 599 ASP B O 1
ATOM 10880 N N . PRO B 1 600 ? -36.725 8.877 25.187 1.00 33.06 600 PRO B N 1
ATOM 10881 C CA . PRO B 1 600 ? -37.164 9.776 26.270 1.00 32.29 600 PRO B CA 1
ATOM 10882 C C . PRO B 1 600 ? -38.666 9.711 26.499 1.00 40.93 600 PRO B C 1
ATOM 10883 O O . PRO B 1 600 ? -39.425 9.379 25.578 1.00 42.70 600 PRO B O 1
ATOM 10887 N N . LEU B 1 601 ? -39.087 9.984 27.744 1.00 36.85 601 LEU B N 1
ATOM 10888 C CA . LEU B 1 601 ? -40.486 9.937 28.154 1.00 34.61 601 LEU B CA 1
ATOM 10889 C C . LEU B 1 601 ? -40.891 11.206 28.870 1.00 41.42 601 LEU B C 1
ATOM 10890 O O . LEU B 1 601 ? -40.083 11.761 29.621 1.00 41.67 601 LEU B O 1
ATOM 10895 N N . ASN B 1 602 ? -42.149 11.653 28.654 1.00 39.58 602 ASN B N 1
ATOM 10896 C CA . ASN B 1 602 ? -42.746 12.792 29.350 1.00 38.87 602 ASN B CA 1
ATOM 10897 C C . ASN B 1 602 ? -42.881 12.332 30.831 1.00 41.28 602 ASN B C 1
ATOM 10898 O O . ASN B 1 602 ? -43.676 11.435 31.132 1.00 35.85 602 ASN B O 1
ATOM 10903 N N . GLU B 1 603 ? -42.050 12.912 31.729 1.00 41.57 603 GLU B N 1
ATOM 10904 C CA . GLU B 1 603 ? -41.974 12.502 33.137 1.00 42.92 603 GLU B CA 1
ATOM 10905 C C . GLU B 1 603 ? -43.153 12.973 33.992 1.00 40.22 603 GLU B C 1
ATOM 10906 O O . GLU B 1 603 ? -43.347 12.444 35.088 1.00 39.39 603 GLU B O 1
ATOM 10912 N N . THR B 1 604 ? -43.971 13.912 33.473 1.00 33.27 604 THR B N 1
ATOM 10913 C CA . THR B 1 604 ? -45.175 14.392 34.154 1.00 33.63 604 THR B CA 1
ATOM 10914 C C . THR B 1 604 ? -46.206 13.270 34.125 1.00 37.89 604 THR B C 1
ATOM 10915 O O . THR B 1 604 ? -46.773 12.938 35.167 1.00 38.12 604 THR B O 1
ATOM 10919 N N . VAL B 1 605 ? -46.391 12.646 32.936 1.00 36.12 605 VAL B N 1
ATOM 10920 C CA . VAL B 1 605 ? -47.297 11.529 32.711 1.00 33.13 605 VAL B CA 1
ATOM 10921 C C . VAL B 1 605 ? -46.783 10.267 33.430 1.00 39.30 605 VAL B C 1
ATOM 10922 O O . VAL B 1 605 ? -47.594 9.548 33.999 1.00 38.62 605 VAL B O 1
ATOM 10926 N N . VAL B 1 606 ? -45.449 10.033 33.464 1.00 35.04 606 VAL B N 1
ATOM 10927 C CA . VAL B 1 606 ? -44.879 8.868 34.156 1.00 35.60 606 VAL B CA 1
ATOM 10928 C C . VAL B 1 606 ? -45.219 8.918 35.650 1.00 39.28 606 VAL B C 1
ATOM 10929 O O . VAL B 1 606 ? -45.524 7.882 36.234 1.00 40.30 606 VAL B O 1
ATOM 10933 N N . ASP B 1 607 ? -45.234 10.135 36.245 1.00 40.02 607 ASP B N 1
ATOM 10934 C CA . ASP B 1 607 ? -45.591 10.322 37.644 1.00 39.91 607 ASP B CA 1
ATOM 10935 C C . ASP B 1 607 ? -47.069 9.962 37.876 1.00 40.64 607 ASP B C 1
ATOM 10936 O O . ASP B 1 607 ? -47.400 9.381 38.914 1.00 40.27 607 ASP B O 1
ATOM 10941 N N . LEU B 1 608 ? -47.942 10.260 36.879 1.00 37.00 608 LEU B N 1
ATOM 10942 C CA . LEU B 1 608 ? -49.365 9.911 36.920 1.00 35.87 608 LEU B CA 1
ATOM 10943 C C . LEU B 1 608 ? -49.528 8.390 36.865 1.00 38.45 608 LEU B C 1
ATOM 10944 O O . LEU B 1 608 ? -50.361 7.851 37.587 1.00 39.85 608 LEU B O 1
ATOM 10949 N N . TYR B 1 609 ? -48.684 7.698 36.063 1.00 30.26 609 TYR B N 1
ATOM 10950 C CA . TYR B 1 609 ? -48.680 6.234 35.967 1.00 31.21 609 TYR B CA 1
ATOM 10951 C C . TYR B 1 609 ? -48.288 5.636 37.338 1.00 34.59 609 TYR B C 1
ATOM 10952 O O . TYR B 1 609 ? -48.912 4.673 37.796 1.00 30.24 609 TYR B O 1
ATOM 10961 N N . LYS B 1 610 ? -47.284 6.242 38.006 1.00 32.60 610 LYS B N 1
ATOM 10962 C CA . LYS B 1 610 ? -46.836 5.813 39.342 1.00 36.60 610 LYS B CA 1
ATOM 10963 C C . LYS B 1 610 ? -47.948 5.929 40.422 1.00 43.59 610 LYS B C 1
ATOM 10964 O O . LYS B 1 610 ? -48.010 5.096 41.324 1.00 44.31 610 LYS B O 1
ATOM 10970 N N . LYS B 1 611 ? -48.832 6.935 40.290 1.00 42.04 611 LYS B N 1
ATOM 10971 C CA . LYS B 1 611 ? -49.949 7.211 41.201 1.00 43.19 611 LYS B CA 1
ATOM 10972 C C . LYS B 1 611 ? -51.299 6.631 40.706 1.00 51.25 611 LYS B C 1
ATOM 10973 O O . LYS B 1 611 ? -52.354 7.006 41.221 1.00 56.08 611 LYS B O 1
ATOM 10979 N N . SER B 1 612 ? -51.260 5.708 39.731 1.00 46.65 612 SER B N 1
ATOM 10980 C CA . SER B 1 612 ? -52.435 5.048 39.149 1.00 45.01 612 SER B CA 1
ATOM 10981 C C . SER B 1 612 ? -53.194 4.190 40.156 1.00 51.73 612 SER B C 1
ATOM 10982 O O . SER B 1 612 ? -52.568 3.500 40.958 1.00 51.87 612 SER B O 1
ATOM 10985 N N . SER B 1 613 ? -54.541 4.182 40.064 1.00 51.27 613 SER B N 1
ATOM 10986 C CA . SER B 1 613 ? -55.392 3.324 40.893 1.00 51.66 613 SER B CA 1
ATOM 10987 C C . SER B 1 613 ? -55.405 1.856 40.391 1.00 54.20 613 SER B C 1
ATOM 10988 O O . SER B 1 613 ? -55.831 0.967 41.133 1.00 58.24 613 SER B O 1
ATOM 10991 N N . LEU B 1 614 ? -54.904 1.603 39.156 1.00 44.95 614 LEU B N 1
ATOM 10992 C CA . LEU B 1 614 ? -54.758 0.255 38.593 1.00 42.73 614 LEU B CA 1
ATOM 10993 C C . LEU B 1 614 ? -53.353 -0.214 39.003 1.00 48.63 614 LEU B C 1
ATOM 10994 O O . LEU B 1 614 ? -52.357 0.280 38.473 1.00 49.95 614 LEU B O 1
ATOM 10999 N N . LYS B 1 615 ? -53.288 -1.116 40.000 1.00 45.67 615 LYS B N 1
ATOM 11000 C CA . LYS B 1 615 ? -52.072 -1.671 40.608 1.00 46.02 615 LYS B CA 1
ATOM 11001 C C . LYS B 1 615 ? -51.025 -2.136 39.580 1.00 42.42 615 LYS B C 1
ATOM 11002 O O . LYS B 1 615 ? -49.835 -1.901 39.789 1.00 40.88 615 LYS B O 1
ATOM 11008 N N . MET B 1 616 ? -51.460 -2.766 38.472 1.00 37.31 616 MET B N 1
ATOM 11009 C CA . MET B 1 616 ? -50.531 -3.223 37.434 1.00 36.22 616 MET B CA 1
ATOM 11010 C C . MET B 1 616 ? -49.754 -2.054 36.810 1.00 41.34 616 MET B C 1
ATOM 11011 O O . MET B 1 616 ? -48.522 -2.099 36.774 1.00 40.08 616 MET B O 1
ATOM 11016 N N . LEU B 1 617 ? -50.473 -1.005 36.352 1.00 38.53 617 LEU B N 1
ATOM 11017 C CA . LEU B 1 617 ? -49.854 0.179 35.754 1.00 35.93 617 LEU B CA 1
ATOM 11018 C C . LEU B 1 617 ? -48.889 0.857 36.735 1.00 41.33 617 LEU B C 1
ATOM 11019 O O . LEU B 1 617 ? -47.773 1.207 36.337 1.00 40.67 617 LEU B O 1
ATOM 11024 N N . SER B 1 618 ? -49.301 0.979 38.023 1.00 39.16 618 SER B N 1
ATOM 11025 C CA . SER B 1 618 ? -48.510 1.562 39.117 1.00 40.59 618 SER B CA 1
ATOM 11026 C C . SER B 1 618 ? -47.190 0.802 39.310 1.00 44.52 618 SER B C 1
ATOM 11027 O O . SER B 1 618 ? -46.140 1.437 39.448 1.00 45.02 618 SER B O 1
ATOM 11030 N N . SER B 1 619 ? -47.237 -0.552 39.272 1.00 35.92 619 SER B N 1
ATOM 11031 C CA . SER B 1 619 ? -46.044 -1.378 39.445 1.00 35.15 619 SER B CA 1
ATOM 11032 C C . SER B 1 619 ? -45.125 -1.365 38.221 1.00 41.02 619 SER B C 1
ATOM 11033 O O . SER B 1 619 ? -43.909 -1.458 38.393 1.00 44.03 619 SER B O 1
ATOM 11036 N N . LEU B 1 620 ? -45.684 -1.190 37.000 1.00 37.39 620 LEU B N 1
ATOM 11037 C CA . LEU B 1 620 ? -44.899 -1.137 35.759 1.00 34.27 620 LEU B CA 1
ATOM 11038 C C . LEU B 1 620 ? -43.903 0.023 35.753 1.00 39.68 620 LEU B C 1
ATOM 11039 O O . LEU B 1 620 ? -42.862 -0.083 35.114 1.00 41.64 620 LEU B O 1
ATOM 11044 N N . PHE B 1 621 ? -44.225 1.119 36.454 1.00 38.32 621 PHE B N 1
ATOM 11045 C CA . PHE B 1 621 ? -43.418 2.346 36.504 1.00 38.31 621 PHE B CA 1
ATOM 11046 C C . PHE B 1 621 ? -42.854 2.659 37.907 1.00 48.82 621 PHE B C 1
ATOM 11047 O O . PHE B 1 621 ? -42.277 3.728 38.109 1.00 50.75 621 PHE B O 1
ATOM 11055 N N . ALA B 1 622 ? -42.962 1.702 38.846 1.00 49.87 622 ALA B N 1
ATOM 11056 C CA . ALA B 1 622 ? -42.451 1.826 40.218 1.00 68.99 622 ALA B CA 1
ATOM 11057 C C . ALA B 1 622 ? -40.945 1.573 40.267 1.00 93.38 622 ALA B C 1
ATOM 11058 O O . ALA B 1 622 ? -40.162 2.411 39.832 1.00 68.31 622 ALA B O 1
ATOM 11060 N N . THR B 1 646 ? -29.009 3.867 27.303 1.00 34.77 646 THR B N 1
ATOM 11061 C CA . THR B 1 646 ? -29.500 3.754 25.916 1.00 33.72 646 THR B CA 1
ATOM 11062 C C . THR B 1 646 ? -29.831 2.309 25.514 1.00 33.86 646 THR B C 1
ATOM 11063 O O . THR B 1 646 ? -29.360 1.361 26.143 1.00 30.33 646 THR B O 1
ATOM 11067 N N . VAL B 1 647 ? -30.646 2.158 24.454 1.00 31.86 647 VAL B N 1
ATOM 11068 C CA . VAL B 1 647 ? -31.054 0.875 23.885 1.00 31.95 647 VAL B CA 1
ATOM 11069 C C . VAL B 1 647 ? -29.826 0.091 23.363 1.00 34.28 647 VAL B C 1
ATOM 11070 O O . VAL B 1 647 ? -29.690 -1.106 23.650 1.00 28.11 647 VAL B O 1
ATOM 11074 N N . SER B 1 648 ? -28.944 0.767 22.591 1.00 28.89 648 SER B N 1
ATOM 11075 C CA . SER B 1 648 ? -27.747 0.127 22.026 1.00 27.47 648 SER B CA 1
ATOM 11076 C C . SER B 1 648 ? -26.803 -0.399 23.113 1.00 33.69 648 SER B C 1
ATOM 11077 O O . SER B 1 648 ? -26.257 -1.485 22.952 1.00 35.62 648 SER B O 1
ATOM 11080 N N . ALA B 1 649 ? -26.653 0.342 24.227 1.00 31.24 649 ALA B N 1
ATOM 11081 C CA . ALA B 1 649 ? -25.825 -0.056 25.379 1.00 31.56 649 ALA B CA 1
ATOM 11082 C C . ALA B 1 649 ? -26.409 -1.282 26.066 1.00 37.36 649 ALA B C 1
ATOM 11083 O O . ALA B 1 649 ? -25.672 -2.213 26.372 1.00 36.69 649 ALA B O 1
ATOM 11085 N N . LEU B 1 650 ? -27.731 -1.279 26.300 1.00 36.71 650 LEU B N 1
ATOM 11086 C CA . LEU B 1 650 ? -28.463 -2.382 26.915 1.00 35.80 650 LEU B CA 1
ATOM 11087 C C . LEU B 1 650 ? -28.434 -3.631 26.006 1.00 31.40 650 LEU B C 1
ATOM 11088 O O . LEU B 1 650 ? -28.236 -4.732 26.506 1.00 27.47 650 LEU B O 1
ATOM 11093 N N . HIS B 1 651 ? -28.585 -3.453 24.679 1.00 29.80 651 HIS B N 1
ATOM 11094 C CA . HIS B 1 651 ? -28.538 -4.542 23.689 1.00 29.73 651 HIS B CA 1
ATOM 11095 C C . HIS B 1 651 ? -27.155 -5.226 23.704 1.00 33.94 651 HIS B C 1
ATOM 11096 O O . HIS B 1 651 ? -27.077 -6.451 23.854 1.00 25.90 651 HIS B O 1
ATOM 11103 N N . ARG B 1 652 ? -26.072 -4.411 23.611 1.00 36.60 652 ARG B N 1
ATOM 11104 C CA . ARG B 1 652 ? -24.672 -4.846 23.643 1.00 37.99 652 ARG B CA 1
ATOM 11105 C C . ARG B 1 652 ? -24.359 -5.642 24.921 1.00 43.46 652 ARG B C 1
ATOM 11106 O O . ARG B 1 652 ? -23.677 -6.664 24.846 1.00 41.01 652 ARG B O 1
ATOM 11114 N N . GLU B 1 653 ? -24.912 -5.208 26.070 1.00 40.50 653 GLU B N 1
ATOM 11115 C CA . GLU B 1 653 ? -24.751 -5.874 27.357 1.00 41.90 653 GLU B CA 1
ATOM 11116 C C . GLU B 1 653 ? -25.487 -7.208 27.422 1.00 39.70 653 GLU B C 1
ATOM 11117 O O . GLU B 1 653 ? -24.925 -8.162 27.955 1.00 38.64 653 GLU B O 1
ATOM 11123 N N . ASN B 1 654 ? -26.718 -7.283 26.870 1.00 28.07 654 ASN B N 1
ATOM 11124 C CA . ASN B 1 654 ? -27.505 -8.511 26.800 1.00 26.94 654 ASN B CA 1
ATOM 11125 C C . ASN B 1 654 ? -26.802 -9.542 25.919 1.00 27.80 654 ASN B C 1
ATOM 11126 O O . ASN B 1 654 ? -26.710 -10.704 26.290 1.00 30.70 654 ASN B O 1
ATOM 11131 N N . LEU B 1 655 ? -26.306 -9.115 24.764 1.00 24.62 655 LEU B N 1
ATOM 11132 C CA . LEU B 1 655 ? -25.631 -9.976 23.798 1.00 29.38 655 LEU B CA 1
ATOM 11133 C C . LEU B 1 655 ? -24.393 -10.654 24.353 1.00 39.17 655 LEU B C 1
ATOM 11134 O O . LEU B 1 655 ? -24.277 -11.876 24.268 1.00 29.54 655 LEU B O 1
ATOM 11139 N N . ASN B 1 656 ? -23.470 -9.867 24.930 1.00 44.18 656 ASN B N 1
ATOM 11140 C CA . ASN B 1 656 ? -22.208 -10.411 25.421 1.00 46.05 656 ASN B CA 1
ATOM 11141 C C . ASN B 1 656 ? -22.399 -11.244 26.704 1.00 51.82 656 ASN B C 1
ATOM 11142 O O . ASN B 1 656 ? -21.633 -12.180 26.910 1.00 53.78 656 ASN B O 1
ATOM 11147 N N . LYS B 1 657 ? -23.476 -10.989 27.487 1.00 43.41 657 LYS B N 1
ATOM 11148 C CA . LYS B 1 657 ? -23.852 -11.787 28.656 1.00 37.39 657 LYS B CA 1
ATOM 11149 C C . LYS B 1 657 ? -24.498 -13.109 28.177 1.00 40.46 657 LYS B C 1
ATOM 11150 O O . LYS B 1 657 ? -24.417 -14.126 28.865 1.00 37.22 657 LYS B O 1
ATOM 11156 N N . LEU B 1 658 ? -25.160 -13.087 27.005 1.00 32.70 658 LEU B N 1
ATOM 11157 C CA . LEU B 1 658 ? -25.729 -14.288 26.421 1.00 32.01 658 LEU B CA 1
ATOM 11158 C C . LEU B 1 658 ? -24.591 -15.155 25.893 1.00 39.91 658 LEU B C 1
ATOM 11159 O O . LEU B 1 658 ? -24.571 -16.363 26.165 1.00 41.76 658 LEU B O 1
ATOM 11164 N N . MET B 1 659 ? -23.618 -14.533 25.175 1.00 36.57 659 MET B N 1
ATOM 11165 C CA . MET B 1 659 ? -22.474 -15.274 24.631 1.00 38.66 659 MET B CA 1
ATOM 11166 C C . MET B 1 659 ? -21.608 -15.873 25.786 1.00 45.74 659 MET B C 1
ATOM 11167 O O . MET B 1 659 ? -21.013 -16.935 25.595 1.00 46.45 659 MET B O 1
ATOM 11172 N N . THR B 1 660 ? -21.665 -15.261 27.000 1.00 40.99 660 THR B N 1
ATOM 11173 C CA . THR B 1 660 ? -21.043 -15.724 28.256 1.00 42.25 660 THR B CA 1
ATOM 11174 C C . THR B 1 660 ? -21.618 -17.112 28.532 1.00 43.48 660 THR B C 1
ATOM 11175 O O . THR B 1 660 ? -20.895 -18.117 28.500 1.00 45.54 660 THR B O 1
ATOM 11179 N N . ASN B 1 661 ? -22.950 -17.132 28.780 1.00 34.27 661 ASN B N 1
ATOM 11180 C CA . ASN B 1 661 ? -23.787 -18.277 29.120 1.00 33.46 661 ASN B CA 1
ATOM 11181 C C . ASN B 1 661 ? -23.575 -19.437 28.143 1.00 31.76 661 ASN B C 1
ATOM 11182 O O . ASN B 1 661 ? -23.304 -20.560 28.571 1.00 32.77 661 ASN B O 1
ATOM 11187 N N . LEU B 1 662 ? -23.663 -19.140 26.838 1.00 23.06 662 LEU B N 1
ATOM 11188 C CA . LEU B 1 662 ? -23.500 -20.075 25.727 1.00 24.62 662 LEU B CA 1
ATOM 11189 C C . LEU B 1 662 ? -22.095 -20.695 25.659 1.00 35.03 662 LEU B C 1
ATOM 11190 O O . LEU B 1 662 ? -21.958 -21.829 25.178 1.00 36.06 662 LEU B O 1
ATOM 11195 N N . ARG B 1 663 ? -21.060 -19.977 26.157 1.00 35.04 663 ARG B N 1
ATOM 11196 C CA . ARG B 1 663 ? -19.682 -20.488 26.167 1.00 37.49 663 ARG B CA 1
ATOM 11197 C C . ARG B 1 663 ? -19.471 -21.592 27.201 1.00 37.92 663 ARG B C 1
ATOM 11198 O O . ARG B 1 663 ? -18.641 -22.481 26.976 1.00 37.58 663 ARG B O 1
ATOM 11206 N N . SER B 1 664 ? -20.261 -21.552 28.301 1.00 25.89 664 SER B N 1
ATOM 11207 C CA . SER B 1 664 ? -20.259 -22.555 29.366 1.00 27.87 664 SER B CA 1
ATOM 11208 C C . SER B 1 664 ? -21.219 -23.744 29.051 1.00 30.27 664 SER B C 1
ATOM 11209 O O . SER B 1 664 ? -21.491 -24.562 29.925 1.00 29.75 664 SER B O 1
ATOM 11212 N N . THR B 1 665 ? -21.744 -23.827 27.816 1.00 27.61 665 THR B N 1
ATOM 11213 C CA . THR B 1 665 ? -22.605 -24.947 27.396 1.00 26.65 665 THR B CA 1
ATOM 11214 C C . THR B 1 665 ? -21.972 -25.666 26.195 1.00 28.95 665 THR B C 1
ATOM 11215 O O . THR B 1 665 ? -21.097 -25.089 25.533 1.00 32.69 665 THR B O 1
ATOM 11219 N N . HIS B 1 666 ? -22.437 -26.902 25.884 1.00 20.20 666 HIS B N 1
ATOM 11220 C CA . HIS B 1 666 ? -22.037 -27.610 24.679 1.00 19.19 666 HIS B CA 1
ATOM 11221 C C . HIS B 1 666 ? -23.123 -27.220 23.646 1.00 19.53 666 HIS B C 1
ATOM 11222 O O . HIS B 1 666 ? -24.290 -27.583 23.835 1.00 22.41 666 HIS B O 1
ATOM 11229 N N . PRO B 1 667 ? -22.802 -26.445 22.593 1.00 16.03 667 PRO B N 1
ATOM 11230 C CA . PRO B 1 667 ? -23.860 -26.040 21.643 1.00 17.24 667 PRO B CA 1
ATOM 11231 C C . PRO B 1 667 ? -24.158 -27.083 20.570 1.00 18.86 667 PRO B C 1
ATOM 11232 O O . PRO B 1 667 ? -23.257 -27.793 20.137 1.00 18.60 667 PRO B O 1
ATOM 11236 N N . HIS B 1 668 ? -25.442 -27.164 20.160 1.00 19.47 668 HIS B N 1
ATOM 11237 C CA . HIS B 1 668 ? -25.994 -28.025 19.095 1.00 17.00 668 HIS B CA 1
ATOM 11238 C C . HIS B 1 668 ? -26.727 -27.092 18.139 1.00 19.45 668 HIS B C 1
ATOM 11239 O O . HIS B 1 668 ? -27.607 -26.339 18.565 1.00 23.11 668 HIS B O 1
ATOM 11246 N N . PHE B 1 669 ? -26.322 -27.083 16.874 1.00 17.65 669 PHE B N 1
ATOM 11247 C CA . PHE B 1 669 ? -26.872 -26.132 15.900 1.00 19.55 669 PHE B CA 1
ATOM 11248 C C . PHE B 1 669 ? -27.913 -26.708 14.944 1.00 23.48 669 PHE B C 1
ATOM 11249 O O . PHE B 1 669 ? -27.781 -27.827 14.449 1.00 20.61 669 PHE B O 1
ATOM 11257 N N . VAL B 1 670 ? -28.983 -25.943 14.748 1.00 19.35 670 VAL B N 1
ATOM 11258 C CA . VAL B 1 670 ? -30.061 -26.290 13.825 1.00 23.41 670 VAL B CA 1
ATOM 11259 C C . VAL B 1 670 ? -30.101 -25.117 12.842 1.00 24.17 670 VAL B C 1
ATOM 11260 O O . VAL B 1 670 ? -30.313 -23.985 13.274 1.00 21.13 670 VAL B O 1
ATOM 11264 N N . ARG B 1 671 ? -29.806 -25.378 11.553 1.00 17.51 671 ARG B N 1
ATOM 11265 C CA . ARG B 1 671 ? -29.734 -24.334 10.507 1.00 15.31 671 ARG B CA 1
ATOM 11266 C C . ARG B 1 671 ? -31.006 -24.363 9.676 1.00 17.19 671 ARG B C 1
ATOM 11267 O O . ARG B 1 671 ? -31.165 -25.243 8.822 1.00 22.52 671 ARG B O 1
ATOM 11275 N N . CYS B 1 672 ? -31.949 -23.478 9.989 1.00 17.95 672 CYS B N 1
ATOM 11276 C CA . CYS B 1 672 ? -33.228 -23.375 9.273 1.00 19.71 672 CYS B CA 1
ATOM 11277 C C . CYS B 1 672 ? -33.020 -22.621 7.977 1.00 23.29 672 CYS B C 1
ATOM 11278 O O . CYS B 1 672 ? -32.378 -21.575 7.973 1.00 20.45 672 CYS B O 1
ATOM 11281 N N . ILE B 1 673 ? -33.580 -23.153 6.881 1.00 19.45 673 ILE B N 1
ATOM 11282 C CA . ILE B 1 673 ? -33.454 -22.622 5.544 1.00 18.25 673 ILE B CA 1
ATOM 11283 C C . ILE B 1 673 ? -34.840 -22.282 4.962 1.00 28.51 673 ILE B C 1
ATOM 11284 O O . ILE B 1 673 ? -35.761 -23.098 5.055 1.00 24.33 673 ILE B O 1
ATOM 11289 N N . ILE B 1 674 ? -34.966 -21.068 4.350 1.00 27.08 674 ILE B N 1
ATOM 11290 C CA . ILE B 1 674 ? -36.142 -20.593 3.613 1.00 27.37 674 ILE B CA 1
ATOM 11291 C C . ILE B 1 674 ? -35.989 -21.171 2.176 1.00 30.79 674 ILE B C 1
ATOM 11292 O O . ILE B 1 674 ? -34.983 -20.859 1.514 1.00 26.45 674 ILE B O 1
ATOM 11297 N N . PRO B 1 675 ? -36.952 -21.977 1.658 1.00 27.66 675 PRO B N 1
ATOM 11298 C CA . PRO B 1 675 ? -36.755 -22.577 0.320 1.00 24.68 675 PRO B CA 1
ATOM 11299 C C . PRO B 1 675 ? -37.011 -21.674 -0.884 1.00 32.78 675 PRO B C 1
ATOM 11300 O O . PRO B 1 675 ? -36.423 -21.912 -1.933 1.00 34.13 675 PRO B O 1
ATOM 11304 N N . ASN B 1 676 ? -37.946 -20.704 -0.763 1.00 32.41 676 ASN B N 1
ATOM 11305 C CA . ASN B 1 676 ? -38.379 -19.787 -1.823 1.00 32.23 676 ASN B CA 1
ATOM 11306 C C . ASN B 1 676 ? -38.878 -18.475 -1.222 1.00 41.13 676 ASN B C 1
ATOM 11307 O O . ASN B 1 676 ? -39.098 -18.408 -0.006 1.00 36.91 676 ASN B O 1
ATOM 11312 N N . GLU B 1 677 ? -39.065 -17.439 -2.063 1.00 43.66 677 GLU B N 1
ATOM 11313 C CA . GLU B 1 677 ? -39.503 -16.112 -1.601 1.00 45.05 677 GLU B CA 1
ATOM 11314 C C . GLU B 1 677 ? -41.033 -15.922 -1.571 1.00 48.79 677 GLU B C 1
ATOM 11315 O O . GLU B 1 677 ? -41.489 -14.844 -1.189 1.00 51.68 677 GLU B O 1
ATOM 11321 N N . THR B 1 678 ? -41.824 -16.958 -1.939 1.00 42.72 678 THR B N 1
ATOM 11322 C CA . THR B 1 678 ? -43.289 -16.846 -2.033 1.00 40.79 678 THR B CA 1
ATOM 11323 C C . THR B 1 678 ? -44.125 -17.716 -1.056 1.00 39.84 678 THR B C 1
ATOM 11324 O O . THR B 1 678 ? -45.349 -17.777 -1.219 1.00 39.57 678 THR B O 1
ATOM 11328 N N . LYS B 1 679 ? -43.492 -18.374 -0.052 1.00 33.30 679 LYS B N 1
ATOM 11329 C CA . LYS B 1 679 ? -44.152 -19.269 0.926 1.00 28.90 679 LYS B CA 1
ATOM 11330 C C . LYS B 1 679 ? -44.852 -20.459 0.230 1.00 33.82 679 LYS B C 1
ATOM 11331 O O . LYS B 1 679 ? -45.905 -20.923 0.681 1.00 36.02 679 LYS B O 1
ATOM 11337 N N . SER B 1 680 ? -44.265 -20.939 -0.880 1.00 32.80 680 SER B N 1
ATOM 11338 C CA . SER B 1 680 ? -44.800 -22.043 -1.671 1.00 34.82 680 SER B CA 1
ATOM 11339 C C . SER B 1 680 ? -44.291 -23.387 -1.130 1.00 39.60 680 SER B C 1
ATOM 11340 O O . SER B 1 680 ? -43.077 -23.612 -1.102 1.00 38.97 680 SER B O 1
ATOM 11343 N N . PRO B 1 681 ? -45.195 -24.295 -0.697 1.00 39.84 681 PRO B N 1
ATOM 11344 C CA . PRO B 1 681 ? -44.733 -25.598 -0.181 1.00 37.71 681 PRO B CA 1
ATOM 11345 C C . PRO B 1 681 ? -44.074 -26.477 -1.228 1.00 37.81 681 PRO B C 1
ATOM 11346 O O . PRO B 1 681 ? -44.591 -26.583 -2.335 1.00 36.96 681 PRO B O 1
ATOM 11350 N N . GLY B 1 682 ? -42.964 -27.120 -0.864 1.00 38.84 682 GLY B N 1
ATOM 11351 C CA . GLY B 1 682 ? -42.260 -28.070 -1.730 1.00 39.24 682 GLY B CA 1
ATOM 11352 C C . GLY B 1 682 ? -41.511 -27.500 -2.920 1.00 42.24 682 GLY B C 1
ATOM 11353 O O . GLY B 1 682 ? -40.992 -28.260 -3.741 1.00 42.90 682 GLY B O 1
ATOM 11354 N N . VAL B 1 683 ? -41.427 -26.166 -3.012 1.00 39.73 683 VAL B N 1
ATOM 11355 C CA . VAL B 1 683 ? -40.730 -25.456 -4.091 1.00 36.97 683 VAL B CA 1
ATOM 11356 C C . VAL B 1 683 ? -39.363 -24.947 -3.593 1.00 34.97 683 VAL B C 1
ATOM 11357 O O . VAL B 1 683 ? -39.309 -24.237 -2.592 1.00 33.75 683 VAL B O 1
ATOM 11361 N N . ILE B 1 684 ? -38.269 -25.327 -4.287 1.00 33.05 684 ILE B N 1
ATOM 11362 C CA . ILE B 1 684 ? -36.922 -24.847 -3.971 1.00 31.39 684 ILE B CA 1
ATOM 11363 C C . ILE B 1 684 ? -36.415 -23.869 -5.035 1.00 36.43 684 ILE B C 1
ATOM 11364 O O . ILE B 1 684 ? -36.502 -24.147 -6.237 1.00 35.80 684 ILE B O 1
ATOM 11369 N N . ASP B 1 685 ? -35.889 -22.723 -4.563 1.00 33.33 685 ASP B N 1
ATOM 11370 C CA . ASP B 1 685 ? -35.230 -21.666 -5.339 1.00 31.15 685 ASP B CA 1
ATOM 11371 C C . ASP B 1 685 ? -33.729 -21.905 -5.074 1.00 35.62 685 ASP B C 1
ATOM 11372 O O . ASP B 1 685 ? -33.237 -21.579 -3.986 1.00 37.16 685 ASP B O 1
ATOM 11377 N N . ASN B 1 686 ? -33.035 -22.562 -6.023 1.00 30.25 686 ASN B N 1
ATOM 11378 C CA . ASN B 1 686 ? -31.616 -22.927 -5.894 1.00 31.57 686 ASN B CA 1
ATOM 11379 C C . ASN B 1 686 ? -30.709 -21.773 -5.453 1.00 33.50 686 ASN B C 1
ATOM 11380 O O . ASN B 1 686 ? -30.045 -21.967 -4.442 1.00 37.46 686 ASN B O 1
ATOM 11385 N N . PRO B 1 687 ? -30.657 -20.582 -6.130 1.00 25.73 687 PRO B N 1
ATOM 11386 C CA . PRO B 1 687 ? -29.792 -19.501 -5.639 1.00 26.97 687 PRO B CA 1
ATOM 11387 C C . PRO B 1 687 ? -30.065 -19.084 -4.191 1.00 30.86 687 PRO B C 1
ATOM 11388 O O . PRO B 1 687 ? -29.111 -18.890 -3.447 1.00 31.74 687 PRO B O 1
ATOM 11392 N N . LEU B 1 688 ? -31.342 -18.966 -3.796 1.00 27.85 688 LEU B N 1
ATOM 11393 C CA . LEU B 1 688 ? -31.732 -18.586 -2.435 1.00 31.62 688 LEU B CA 1
ATOM 11394 C C . LEU B 1 688 ? -31.258 -19.614 -1.383 1.00 28.79 688 LEU B C 1
ATOM 11395 O O . LEU B 1 688 ? -30.709 -19.219 -0.348 1.00 25.41 688 LEU B O 1
ATOM 11400 N N . VAL B 1 689 ? -31.462 -20.922 -1.660 1.00 23.86 689 VAL B N 1
ATOM 11401 C CA . VAL B 1 689 ? -31.037 -22.021 -0.758 1.00 22.92 689 VAL B CA 1
ATOM 11402 C C . VAL B 1 689 ? -29.502 -22.059 -0.678 1.00 28.41 689 VAL B C 1
ATOM 11403 O O . VAL B 1 689 ? -28.950 -22.084 0.423 1.00 28.85 689 VAL B O 1
ATOM 11407 N N . MET B 1 690 ? -28.830 -21.951 -1.839 1.00 26.01 690 MET B N 1
ATOM 11408 C CA . MET B 1 690 ? -27.369 -21.924 -1.939 1.00 27.01 690 MET B CA 1
ATOM 11409 C C . MET B 1 690 ? -26.749 -20.754 -1.155 1.00 29.29 690 MET B C 1
ATOM 11410 O O . MET B 1 690 ? -25.812 -20.963 -0.374 1.00 27.50 690 MET B O 1
ATOM 11415 N N . HIS B 1 691 ? -27.308 -19.542 -1.323 1.00 24.81 691 HIS B N 1
ATOM 11416 C CA . HIS B 1 691 ? -26.861 -18.350 -0.624 1.00 23.62 691 HIS B CA 1
ATOM 11417 C C . HIS B 1 691 ? -26.843 -18.602 0.897 1.00 28.35 691 HIS B C 1
ATOM 11418 O O . HIS B 1 691 ? -25.820 -18.353 1.562 1.00 24.27 691 HIS B O 1
ATOM 11425 N N . GLN B 1 692 ? -27.956 -19.151 1.424 1.00 27.43 692 GLN B N 1
ATOM 11426 C CA . GLN B 1 692 ? -28.118 -19.492 2.847 1.00 26.58 692 GLN B CA 1
ATOM 11427 C C . GLN B 1 692 ? -27.082 -20.501 3.321 1.00 25.33 692 GLN B C 1
ATOM 11428 O O . GLN B 1 692 ? -26.457 -20.286 4.354 1.00 25.28 692 GLN B O 1
ATOM 11434 N N . LEU B 1 693 ? -26.856 -21.565 2.546 1.00 21.51 693 LEU B N 1
ATOM 11435 C CA . LEU B 1 693 ? -25.886 -22.614 2.873 1.00 19.81 693 LEU B CA 1
ATOM 11436 C C . LEU B 1 693 ? -24.472 -22.074 2.902 1.00 24.40 693 LEU B C 1
ATOM 11437 O O . LEU B 1 693 ? -23.696 -22.457 3.780 1.00 23.43 693 LEU B O 1
ATOM 11442 N N . ARG B 1 694 ? -24.140 -21.174 1.951 1.00 22.35 694 ARG B N 1
ATOM 11443 C CA . ARG B 1 694 ? -22.827 -20.539 1.868 1.00 22.57 694 ARG B CA 1
ATOM 11444 C C . ARG B 1 694 ? -22.542 -19.652 3.095 1.00 27.90 694 ARG B C 1
ATOM 11445 O O . ARG B 1 694 ? -21.532 -19.862 3.762 1.00 25.45 694 ARG B O 1
ATOM 11453 N N . CYS B 1 695 ? -23.417 -18.671 3.383 1.00 23.79 695 CYS B N 1
ATOM 11454 C CA . CYS B 1 695 ? -23.206 -17.750 4.501 1.00 23.73 695 CYS B CA 1
ATOM 11455 C C . CYS B 1 695 ? -23.381 -18.409 5.886 1.00 23.32 695 CYS B C 1
ATOM 11456 O O . CYS B 1 695 ? -22.881 -17.875 6.879 1.00 22.72 695 CYS B O 1
ATOM 11459 N N . ASN B 1 696 ? -24.029 -19.588 5.950 1.00 22.49 696 ASN B N 1
ATOM 11460 C CA . ASN B 1 696 ? -24.150 -20.342 7.200 1.00 21.49 696 ASN B CA 1
ATOM 11461 C C . ASN B 1 696 ? -22.870 -21.139 7.456 1.00 27.66 696 ASN B C 1
ATOM 11462 O O . ASN B 1 696 ? -22.642 -21.578 8.574 1.00 28.11 696 ASN B O 1
ATOM 11467 N N . GLY B 1 697 ? -22.088 -21.389 6.407 1.00 26.22 697 GLY B N 1
ATOM 11468 C CA . GLY B 1 697 ? -20.872 -22.189 6.518 1.00 24.57 697 GLY B CA 1
ATOM 11469 C C . GLY B 1 697 ? -21.148 -23.656 6.751 1.00 24.38 697 GLY B C 1
ATOM 11470 O O . GLY B 1 697 ? -20.428 -24.325 7.497 1.00 22.64 697 GLY B O 1
ATOM 11471 N N . VAL B 1 698 ? -22.206 -24.163 6.104 1.00 24.90 698 VAL B N 1
ATOM 11472 C CA . VAL B 1 698 ? -22.678 -25.544 6.199 1.00 24.17 698 VAL B CA 1
ATOM 11473 C C . VAL B 1 698 ? -21.624 -26.537 5.704 1.00 31.47 698 VAL B C 1
ATOM 11474 O O . VAL B 1 698 ? -21.344 -27.507 6.417 1.00 31.49 698 VAL B O 1
ATOM 11478 N N . LEU B 1 699 ? -21.020 -26.273 4.514 1.00 28.17 699 LEU B N 1
ATOM 11479 C CA . LEU B 1 699 ? -19.991 -27.128 3.894 1.00 25.48 699 LEU B CA 1
ATOM 11480 C C . LEU B 1 699 ? -18.727 -27.196 4.723 1.00 21.54 699 LEU B C 1
ATOM 11481 O O . LEU B 1 699 ? -18.189 -28.281 4.891 1.00 19.76 699 LEU B O 1
ATOM 11486 N N . GLU B 1 700 ? -18.237 -26.026 5.202 1.00 15.39 700 GLU B N 1
ATOM 11487 C CA . GLU B 1 700 ? -17.053 -25.885 6.047 1.00 12.18 700 GLU B CA 1
ATOM 11488 C C . GLU B 1 700 ? -17.324 -26.650 7.361 1.00 22.93 700 GLU B C 1
ATOM 11489 O O . GLU B 1 700 ? -16.461 -27.388 7.820 1.00 23.46 700 GLU B O 1
ATOM 11495 N N . GLY B 1 701 ? -18.536 -26.506 7.911 1.00 23.49 701 GLY B N 1
ATOM 11496 C CA . GLY B 1 701 ? -18.977 -27.182 9.125 1.00 23.36 701 GLY B CA 1
ATOM 11497 C C . GLY B 1 701 ? -18.984 -28.701 8.979 1.00 27.67 701 GLY B C 1
ATOM 11498 O O . GLY B 1 701 ? -18.577 -29.396 9.903 1.00 25.62 701 GLY B O 1
ATOM 11499 N N . ILE B 1 702 ? -19.433 -29.234 7.821 1.00 25.36 702 ILE B N 1
ATOM 11500 C CA . ILE B 1 702 ? -19.423 -30.681 7.558 1.00 26.43 702 ILE B CA 1
ATOM 11501 C C . ILE B 1 702 ? -17.953 -31.163 7.460 1.00 32.44 702 ILE B C 1
ATOM 11502 O O . ILE B 1 702 ? -17.617 -32.242 7.970 1.00 33.12 702 ILE B O 1
ATOM 11507 N N . ARG B 1 703 ? -17.093 -30.360 6.799 1.00 23.84 703 ARG B N 1
ATOM 11508 C CA . ARG B 1 703 ? -15.670 -30.649 6.589 1.00 21.18 703 ARG B CA 1
ATOM 11509 C C . ARG B 1 703 ? -14.891 -30.852 7.880 1.00 22.09 703 ARG B C 1
ATOM 11510 O O . ARG B 1 703 ? -14.191 -31.843 7.980 1.00 21.10 703 ARG B O 1
ATOM 11518 N N . ILE B 1 704 ? -14.999 -29.925 8.873 1.00 23.14 704 ILE B N 1
ATOM 11519 C CA . ILE B 1 704 ? -14.309 -30.068 10.166 1.00 21.97 704 ILE B CA 1
ATOM 11520 C C . ILE B 1 704 ? -14.783 -31.342 10.892 1.00 24.99 704 ILE B C 1
ATOM 11521 O O . ILE B 1 704 ? -13.967 -32.022 11.521 1.00 28.98 704 ILE B O 1
ATOM 11526 N N . CYS B 1 705 ? -16.082 -31.686 10.770 1.00 18.31 705 CYS B N 1
ATOM 11527 C CA . CYS B 1 705 ? -16.641 -32.893 11.387 1.00 21.18 705 CYS B CA 1
ATOM 11528 C C . CYS B 1 705 ? -16.053 -34.164 10.755 1.00 27.04 705 CYS B C 1
ATOM 11529 O O . CYS B 1 705 ? -15.709 -35.093 11.478 1.00 24.00 705 CYS B O 1
ATOM 11532 N N . ARG B 1 706 ? -15.846 -34.159 9.421 1.00 26.26 706 ARG B N 1
ATOM 11533 C CA . ARG B 1 706 ? -15.251 -35.261 8.655 1.00 26.96 706 ARG B CA 1
ATOM 11534 C C . ARG B 1 706 ? -13.748 -35.408 8.913 1.00 32.46 706 ARG B C 1
ATOM 11535 O O . ARG B 1 706 ? -13.257 -36.523 9.103 1.00 30.11 706 ARG B O 1
ATOM 11543 N N . LYS B 1 707 ? -13.011 -34.279 8.812 1.00 31.65 707 LYS B N 1
ATOM 11544 C CA . LYS B 1 707 ? -11.552 -34.194 8.928 1.00 31.39 707 LYS B CA 1
ATOM 11545 C C . LYS B 1 707 ? -11.060 -34.306 10.363 1.00 28.46 707 LYS B C 1
ATOM 11546 O O . LYS B 1 707 ? -10.006 -34.882 10.590 1.00 28.10 707 LYS B O 1
ATOM 11552 N N . GLY B 1 708 ? -11.814 -33.761 11.302 1.00 21.17 708 GLY B N 1
ATOM 11553 C CA . GLY B 1 708 ? -11.473 -33.772 12.719 1.00 22.57 708 GLY B CA 1
ATOM 11554 C C . GLY B 1 708 ? -12.003 -34.950 13.504 1.00 27.26 708 GLY B C 1
ATOM 11555 O O . GLY B 1 708 ? -12.380 -35.974 12.928 1.00 28.38 708 GLY B O 1
ATOM 11556 N N . PHE B 1 709 ? -11.983 -34.821 14.838 1.00 24.69 709 PHE B N 1
ATOM 11557 C CA . PHE B 1 709 ? -12.397 -35.878 15.764 1.00 26.07 709 PHE B CA 1
ATOM 11558 C C . PHE B 1 709 ? -13.484 -35.274 16.651 1.00 28.41 709 PHE B C 1
ATOM 11559 O O . PHE B 1 709 ? -13.176 -34.724 17.713 1.00 28.86 709 PHE B O 1
ATOM 11567 N N . PRO B 1 710 ? -14.762 -35.287 16.149 1.00 26.73 710 PRO B N 1
ATOM 11568 C CA . PRO B 1 710 ? -15.852 -34.555 16.837 1.00 24.06 710 PRO B CA 1
ATOM 11569 C C . PRO B 1 710 ? -16.373 -35.146 18.137 1.00 22.76 710 PRO B C 1
ATOM 11570 O O . PRO B 1 710 ? -17.144 -34.489 18.819 1.00 20.83 710 PRO B O 1
ATOM 11574 N N . ASN B 1 711 ? -16.010 -36.383 18.462 1.00 20.95 711 ASN B N 1
ATOM 11575 C CA . ASN B 1 711 ? -16.444 -36.986 19.723 1.00 22.67 711 ASN B CA 1
ATOM 11576 C C . ASN B 1 711 ? -15.229 -37.320 20.571 1.00 28.39 711 ASN B C 1
ATOM 11577 O O . ASN B 1 711 ? -14.156 -37.633 20.037 1.00 27.79 711 ASN B O 1
ATOM 11582 N N . ARG B 1 712 ? -15.384 -37.192 21.893 1.00 23.34 712 ARG B N 1
ATOM 11583 C CA . ARG B 1 712 ? -14.314 -37.417 22.865 1.00 21.94 712 ARG B CA 1
ATOM 11584 C C . ARG B 1 712 ? -14.872 -37.684 24.234 1.00 29.91 712 ARG B C 1
ATOM 11585 O O . ARG B 1 712 ? -15.955 -37.213 24.586 1.00 28.68 712 ARG B O 1
ATOM 11593 N N . ILE B 1 713 ? -14.128 -38.460 25.006 1.00 29.25 713 ILE B N 1
ATOM 11594 C CA . ILE B 1 713 ? -14.546 -38.886 26.322 1.00 28.28 713 ILE B CA 1
ATOM 11595 C C . ILE B 1 713 ? -13.317 -39.046 27.210 1.00 30.52 713 ILE B C 1
ATOM 11596 O O . ILE B 1 713 ? -12.295 -39.583 26.756 1.00 28.54 713 ILE B O 1
ATOM 11601 N N . LEU B 1 714 ? -13.417 -38.562 28.468 1.00 25.52 714 LEU B N 1
ATOM 11602 C CA . LEU B 1 714 ? -12.353 -38.707 29.467 1.00 27.93 714 LEU B CA 1
ATOM 11603 C C . LEU B 1 714 ? -12.065 -40.200 29.641 1.00 34.76 714 LEU B C 1
ATOM 11604 O O . LEU B 1 714 ? -12.993 -40.999 29.510 1.00 35.25 714 LEU B O 1
ATOM 11609 N N . TYR B 1 715 ? -10.796 -40.571 29.917 1.00 34.57 715 TYR B N 1
ATOM 11610 C CA . TYR B 1 715 ? -10.359 -41.971 30.058 1.00 36.20 715 TYR B CA 1
ATOM 11611 C C . TYR B 1 715 ? -11.121 -42.788 31.105 1.00 41.03 715 TYR B C 1
ATOM 11612 O O . TYR B 1 715 ? -11.412 -43.963 30.844 1.00 42.62 715 TYR B O 1
ATOM 11621 N N . GLY B 1 716 ? -11.447 -42.173 32.248 1.00 36.31 716 GLY B N 1
ATOM 11622 C CA . GLY B 1 716 ? -12.196 -42.833 33.318 1.00 36.60 716 GLY B CA 1
ATOM 11623 C C . GLY B 1 716 ? -13.589 -43.183 32.845 1.00 41.75 716 GLY B C 1
ATOM 11624 O O . GLY B 1 716 ? -14.052 -44.316 33.005 1.00 42.41 716 GLY B O 1
ATOM 11625 N N . ASP B 1 717 ? -14.219 -42.212 32.163 1.00 37.48 717 ASP B N 1
ATOM 11626 C CA . ASP B 1 717 ? -15.546 -42.329 31.579 1.00 34.21 717 ASP B CA 1
ATOM 11627 C C . ASP B 1 717 ? -15.586 -43.336 30.435 1.00 35.04 717 ASP B C 1
ATOM 11628 O O . ASP B 1 717 ? -16.626 -43.963 30.242 1.00 34.63 717 ASP B O 1
ATOM 11633 N N . PHE B 1 718 ? -14.467 -43.474 29.667 1.00 31.63 718 PHE B N 1
ATOM 11634 C CA . PHE B 1 718 ? -14.328 -44.443 28.568 1.00 31.82 718 PHE B CA 1
ATOM 11635 C C . PHE B 1 718 ? -14.413 -45.872 29.154 1.00 37.19 718 PHE B C 1
ATOM 11636 O O . PHE B 1 718 ? -15.123 -46.714 28.600 1.00 36.67 718 PHE B O 1
ATOM 11644 N N . ARG B 1 719 ? -13.668 -46.131 30.256 1.00 36.63 719 ARG B N 1
ATOM 11645 C CA . ARG B 1 719 ? -13.634 -47.420 30.957 1.00 38.70 719 ARG B CA 1
ATOM 11646 C C . ARG B 1 719 ? -15.025 -47.836 31.447 1.00 41.00 719 ARG B C 1
ATOM 11647 O O . ARG B 1 719 ? -15.424 -48.978 31.214 1.00 41.58 719 ARG B O 1
ATOM 11655 N N . GLN B 1 720 ? -15.761 -46.906 32.100 1.00 36.15 720 GLN B N 1
ATOM 11656 C CA . GLN B 1 720 ? -17.121 -47.142 32.615 1.00 34.17 720 GLN B CA 1
ATOM 11657 C C . GLN B 1 720 ? -18.108 -47.515 31.482 1.00 35.17 720 GLN B C 1
ATOM 11658 O O . GLN B 1 720 ? -18.919 -48.424 31.642 1.00 37.70 720 GLN B O 1
ATOM 11664 N N . ARG B 1 721 ? -18.038 -46.807 30.348 1.00 31.32 721 ARG B N 1
ATOM 11665 C CA . ARG B 1 721 ? -18.935 -47.013 29.216 1.00 28.09 721 ARG B CA 1
ATOM 11666 C C . ARG B 1 721 ? -18.589 -48.202 28.306 1.00 33.56 721 ARG B C 1
ATOM 11667 O O . ARG B 1 721 ? -19.500 -48.891 27.835 1.00 32.21 721 ARG B O 1
ATOM 11675 N N . TYR B 1 722 ? -17.299 -48.430 28.022 1.00 29.95 722 TYR B N 1
ATOM 11676 C CA . TYR B 1 722 ? -16.947 -49.426 27.023 1.00 28.59 722 TYR B CA 1
ATOM 11677 C C . TYR B 1 722 ? -16.208 -50.656 27.498 1.00 31.44 722 TYR B C 1
ATOM 11678 O O . TYR B 1 722 ? -15.937 -51.496 26.637 1.00 29.49 722 TYR B O 1
ATOM 11687 N N . ARG B 1 723 ? -15.940 -50.829 28.821 1.00 33.50 723 ARG B N 1
ATOM 11688 C CA . ARG B 1 723 ? -15.290 -52.070 29.292 1.00 35.81 723 ARG B CA 1
ATOM 11689 C C . ARG B 1 723 ? -16.130 -53.303 28.862 1.00 44.27 723 ARG B C 1
ATOM 11690 O O . ARG B 1 723 ? -15.572 -54.339 28.492 1.00 45.69 723 ARG B O 1
ATOM 11698 N N . ILE B 1 724 ? -17.467 -53.127 28.811 1.00 41.40 724 ILE B N 1
ATOM 11699 C CA . ILE B 1 724 ? -18.456 -54.122 28.379 1.00 41.32 724 ILE B CA 1
ATOM 11700 C C . ILE B 1 724 ? -18.123 -54.759 27.007 1.00 43.66 724 ILE B C 1
ATOM 11701 O O . ILE B 1 724 ? -18.494 -55.909 26.771 1.00 42.44 724 ILE B O 1
ATOM 11706 N N . LEU B 1 725 ? -17.442 -54.013 26.114 1.00 37.01 725 LEU B N 1
ATOM 11707 C CA . LEU B 1 725 ? -17.083 -54.477 24.762 1.00 36.59 725 LEU B CA 1
ATOM 11708 C C . LEU B 1 725 ? -16.115 -55.645 24.781 1.00 41.33 725 LEU B C 1
ATOM 11709 O O . LEU B 1 725 ? -16.208 -56.518 23.914 1.00 34.42 725 LEU B O 1
ATOM 11714 N N . ASN B 1 726 ? -15.168 -55.634 25.749 1.00 39.63 726 ASN B N 1
ATOM 11715 C CA . ASN B 1 726 ? -14.165 -56.683 25.935 1.00 39.04 726 ASN B CA 1
ATOM 11716 C C . ASN B 1 726 ? -13.575 -56.587 27.357 1.00 41.08 726 ASN B C 1
ATOM 11717 O O . ASN B 1 726 ? -12.473 -56.054 27.518 1.00 41.70 726 ASN B O 1
ATOM 11722 N N . PRO B 1 727 ? -14.290 -57.089 28.406 1.00 38.06 727 PRO B N 1
ATOM 11723 C CA . PRO B 1 727 ? -13.767 -56.965 29.786 1.00 39.10 727 PRO B CA 1
ATOM 11724 C C . PRO B 1 727 ? -12.354 -57.508 30.023 1.00 48.10 727 PRO B C 1
ATOM 11725 O O . PRO B 1 727 ? -11.673 -56.998 30.911 1.00 47.38 727 PRO B O 1
ATOM 11729 N N . ALA B 1 728 ? -11.909 -58.510 29.214 1.00 49.66 728 ALA B N 1
ATOM 11730 C CA . ALA B 1 728 ? -10.578 -59.127 29.276 1.00 50.39 728 ALA B CA 1
ATOM 11731 C C . ALA B 1 728 ? -9.446 -58.147 28.947 1.00 54.48 728 ALA B C 1
ATOM 11732 O O . ALA B 1 728 ? -8.360 -58.295 29.501 1.00 58.80 728 ALA B O 1
ATOM 11734 N N . ALA B 1 729 ? -9.696 -57.137 28.076 1.00 48.92 729 ALA B N 1
ATOM 11735 C CA . ALA B 1 729 ? -8.700 -56.121 27.704 1.00 46.26 729 ALA B CA 1
ATOM 11736 C C . ALA B 1 729 ? -8.392 -55.137 28.852 1.00 52.41 729 ALA B C 1
ATOM 11737 O O . ALA B 1 729 ? -7.330 -54.516 28.862 1.00 55.00 729 ALA B O 1
ATOM 11739 N N . ILE B 1 730 ? -9.325 -54.984 29.802 1.00 48.64 730 ILE B N 1
ATOM 11740 C CA . ILE B 1 730 ? -9.143 -54.146 30.990 1.00 48.41 730 ILE B CA 1
ATOM 11741 C C . ILE B 1 730 ? -9.321 -55.086 32.225 1.00 55.97 730 ILE B C 1
ATOM 11742 O O . ILE B 1 730 ? -10.397 -55.094 32.827 1.00 56.20 730 ILE B O 1
ATOM 11747 N N . PRO B 1 731 ? -8.333 -55.950 32.576 1.00 54.89 731 PRO B N 1
ATOM 11748 C CA . PRO B 1 731 ? -8.529 -56.843 33.736 1.00 54.30 731 PRO B CA 1
ATOM 11749 C C . PRO B 1 731 ? -8.147 -56.177 35.061 1.00 68.88 731 PRO B C 1
ATOM 11750 O O . PRO B 1 731 ? -8.333 -54.968 35.243 1.00 76.99 731 PRO B O 1
ATOM 11754 N N . GLN B 1 734 ? -3.276 -56.787 37.279 1.00 61.83 734 GLN B N 1
ATOM 11755 C CA . GLN B 1 734 ? -4.704 -56.533 37.456 1.00 61.17 734 GLN B CA 1
ATOM 11756 C C . GLN B 1 734 ? -5.026 -55.038 37.692 1.00 64.93 734 GLN B C 1
ATOM 11757 O O . GLN B 1 734 ? -6.105 -54.599 37.285 1.00 63.21 734 GLN B O 1
ATOM 11763 N N . PHE B 1 735 ? -4.113 -54.246 38.311 1.00 63.01 735 PHE B N 1
ATOM 11764 C CA . PHE B 1 735 ? -4.376 -52.799 38.424 1.00 64.00 735 PHE B CA 1
ATOM 11765 C C . PHE B 1 735 ? -3.947 -52.176 37.095 1.00 61.78 735 PHE B C 1
ATOM 11766 O O . PHE B 1 735 ? -2.777 -52.270 36.714 1.00 57.02 735 PHE B O 1
ATOM 11774 N N . ILE B 1 736 ? -4.889 -51.544 36.394 1.00 59.85 736 ILE B N 1
ATOM 11775 C CA . ILE B 1 736 ? -4.596 -50.972 35.087 1.00 60.20 736 ILE B CA 1
ATOM 11776 C C . ILE B 1 736 ? -5.021 -49.509 34.987 1.00 58.53 736 ILE B C 1
ATOM 11777 O O . ILE B 1 736 ? -6.139 -49.145 35.350 1.00 57.55 736 ILE B O 1
ATOM 11782 N N . ASP B 1 737 ? -4.067 -48.685 34.528 1.00 53.58 737 ASP B N 1
ATOM 11783 C CA . ASP B 1 737 ? -4.145 -47.252 34.218 1.00 53.73 737 ASP B CA 1
ATOM 11784 C C . ASP B 1 737 ? -5.228 -47.044 33.142 1.00 48.23 737 ASP B C 1
ATOM 11785 O O . ASP B 1 737 ? -5.265 -47.796 32.164 1.00 43.22 737 ASP B O 1
ATOM 11790 N N . SER B 1 738 ? -6.123 -46.060 33.346 1.00 45.14 738 SER B N 1
ATOM 11791 C CA . SER B 1 738 ? -7.255 -45.776 32.442 1.00 43.90 738 SER B CA 1
ATOM 11792 C C . SER B 1 738 ? -6.862 -45.524 30.992 1.00 44.97 738 SER B C 1
ATOM 11793 O O . SER B 1 738 ? -7.587 -45.986 30.101 1.00 44.07 738 SER B O 1
ATOM 11796 N N . ARG B 1 739 ? -5.709 -44.861 30.744 1.00 41.01 739 ARG B N 1
ATOM 11797 C CA . ARG B 1 739 ? -5.235 -44.656 29.372 1.00 41.27 739 ARG B CA 1
ATOM 11798 C C . ARG B 1 739 ? -4.811 -45.980 28.738 1.00 42.90 739 ARG B C 1
ATOM 11799 O O . ARG B 1 739 ? -5.291 -46.304 27.650 1.00 44.43 739 ARG B O 1
ATOM 11807 N N . LYS B 1 740 ? -3.948 -46.757 29.431 1.00 40.43 740 LYS B N 1
ATOM 11808 C CA . LYS B 1 740 ? -3.492 -48.076 28.966 1.00 41.22 740 LYS B CA 1
ATOM 11809 C C . LYS B 1 740 ? -4.676 -49.013 28.685 1.00 39.20 740 LYS B C 1
ATOM 11810 O O . LYS B 1 740 ? -4.674 -49.705 27.666 1.00 39.70 740 LYS B O 1
ATOM 11816 N N . GLY B 1 741 ? -5.690 -48.970 29.557 1.00 35.74 741 GLY B N 1
ATOM 11817 C CA . GLY B 1 741 ? -6.923 -49.746 29.437 1.00 37.36 741 GLY B CA 1
ATOM 11818 C C . GLY B 1 741 ? -7.678 -49.425 28.159 1.00 41.40 741 GLY B C 1
ATOM 11819 O O . GLY B 1 741 ? -8.125 -50.348 27.457 1.00 39.87 741 GLY B O 1
ATOM 11820 N N . ALA B 1 742 ? -7.794 -48.108 27.827 1.00 35.92 742 ALA B N 1
ATOM 11821 C CA . ALA B 1 742 ? -8.447 -47.622 26.604 1.00 34.99 742 ALA B CA 1
ATOM 11822 C C . ALA B 1 742 ? -7.689 -48.108 25.357 1.00 43.37 742 ALA B C 1
ATOM 11823 O O . ALA B 1 742 ? -8.325 -48.583 24.410 1.00 43.40 742 ALA B O 1
ATOM 11825 N N . GLU B 1 743 ? -6.332 -48.025 25.387 1.00 40.58 743 GLU B N 1
ATOM 11826 C CA . GLU B 1 743 ? -5.433 -48.477 24.315 1.00 40.29 743 GLU B CA 1
ATOM 11827 C C . GLU B 1 743 ? -5.623 -49.969 24.050 1.00 43.36 743 GLU B C 1
ATOM 11828 O O . GLU B 1 743 ? -5.831 -50.367 22.902 1.00 42.19 743 GLU B O 1
ATOM 11834 N N . LYS B 1 744 ? -5.578 -50.785 25.119 1.00 42.61 744 LYS B N 1
ATOM 11835 C CA . LYS B 1 744 ? -5.753 -52.242 25.056 1.00 41.21 744 LYS B CA 1
ATOM 11836 C C . LYS B 1 744 ? -7.128 -52.617 24.502 1.00 41.56 744 LYS B C 1
ATOM 11837 O O . LYS B 1 744 ? -7.207 -53.470 23.620 1.00 41.27 744 LYS B O 1
ATOM 11843 N N . LEU B 1 745 ? -8.202 -51.973 25.005 1.00 37.84 745 LEU B N 1
ATOM 11844 C CA . LEU B 1 745 ? -9.574 -52.277 24.585 1.00 39.22 745 LEU B CA 1
ATOM 11845 C C . LEU B 1 745 ? -9.834 -51.926 23.134 1.00 41.62 745 LEU B C 1
ATOM 11846 O O . LEU B 1 745 ? -10.337 -52.775 22.398 1.00 44.76 745 LEU B O 1
ATOM 11851 N N . LEU B 1 746 ? -9.494 -50.698 22.717 1.00 35.00 746 LEU B N 1
ATOM 11852 C CA . LEU B 1 746 ? -9.700 -50.276 21.331 1.00 32.04 746 LEU B CA 1
ATOM 11853 C C . LEU B 1 746 ? -8.841 -51.089 20.355 1.00 36.52 746 LEU B C 1
ATOM 11854 O O . LEU B 1 746 ? -9.324 -51.453 19.284 1.00 38.41 746 LEU B O 1
ATOM 11859 N N . GLY B 1 747 ? -7.617 -51.423 20.774 1.00 34.88 747 GLY B N 1
ATOM 11860 C CA . GLY B 1 747 ? -6.678 -52.234 20.003 1.00 38.39 747 GLY B CA 1
ATOM 11861 C C . GLY B 1 747 ? -7.135 -53.668 19.770 1.00 48.25 747 GLY B C 1
ATOM 11862 O O . GLY B 1 747 ? -6.727 -54.284 18.781 1.00 54.11 747 GLY B O 1
ATOM 11863 N N . SER B 1 748 ? -7.999 -54.202 20.663 1.00 40.78 748 SER B N 1
ATOM 11864 C CA . SER B 1 748 ? -8.542 -55.570 20.575 1.00 40.60 748 SER B CA 1
ATOM 11865 C C . SER B 1 748 ? -9.764 -55.703 19.656 1.00 45.65 748 SER B C 1
ATOM 11866 O O . SER B 1 748 ? -10.184 -56.822 19.375 1.00 51.16 748 SER B O 1
ATOM 11869 N N . LEU B 1 749 ? -10.331 -54.582 19.206 1.00 37.72 749 LEU B N 1
ATOM 11870 C CA . LEU B 1 749 ? -11.528 -54.547 18.368 1.00 36.92 749 LEU B CA 1
ATOM 11871 C C . LEU B 1 749 ? -11.210 -54.582 16.873 1.00 45.51 749 LEU B C 1
ATOM 11872 O O . LEU B 1 749 ? -10.157 -54.088 16.457 1.00 45.23 749 LEU B O 1
ATOM 11877 N N . ASP B 1 750 ? -12.135 -55.153 16.061 1.00 43.46 750 ASP B N 1
ATOM 11878 C CA . ASP B 1 750 ? -11.994 -55.213 14.605 1.00 41.82 750 ASP B CA 1
ATOM 11879 C C . ASP B 1 750 ? -12.548 -53.904 14.038 1.00 40.01 750 ASP B C 1
ATOM 11880 O O . ASP B 1 750 ? -13.666 -53.846 13.507 1.00 36.32 750 ASP B O 1
ATOM 11885 N N . ILE B 1 751 ? -11.767 -52.828 14.219 1.00 36.65 751 ILE B N 1
ATOM 11886 C CA . ILE B 1 751 ? -12.142 -51.460 13.824 1.00 34.42 751 ILE B CA 1
ATOM 11887 C C . ILE B 1 751 ? -11.021 -50.786 13.044 1.00 40.72 751 ILE B C 1
ATOM 11888 O O . ILE B 1 751 ? -9.913 -51.329 12.978 1.00 43.25 751 ILE B O 1
ATOM 11893 N N . ASP B 1 752 ? -11.311 -49.610 12.449 1.00 33.68 752 ASP B N 1
ATOM 11894 C CA . ASP B 1 752 ? -10.307 -48.834 11.738 1.00 33.84 752 ASP B CA 1
ATOM 11895 C C . ASP B 1 752 ? -9.581 -48.059 12.820 1.00 44.00 752 ASP B C 1
ATOM 11896 O O . ASP B 1 752 ? -10.124 -47.107 13.387 1.00 44.29 752 ASP B O 1
ATOM 11901 N N . HIS B 1 753 ? -8.370 -48.515 13.145 1.00 41.55 753 HIS B N 1
ATOM 11902 C CA . HIS B 1 753 ? -7.541 -47.963 14.210 1.00 40.11 753 HIS B CA 1
ATOM 11903 C C . HIS B 1 753 ? -7.036 -46.536 13.936 1.00 45.37 753 HIS B C 1
ATOM 11904 O O . HIS B 1 753 ? -6.514 -45.901 14.856 1.00 46.92 753 HIS B O 1
ATOM 11911 N N . ASN B 1 754 ? -7.275 -46.000 12.720 1.00 45.06 754 ASN B N 1
ATOM 11912 C CA . ASN B 1 754 ? -6.945 -44.607 12.375 1.00 44.43 754 ASN B CA 1
ATOM 11913 C C . ASN B 1 754 ? -8.058 -43.662 12.822 1.00 43.54 754 ASN B C 1
ATOM 11914 O O . ASN B 1 754 ? -7.842 -42.452 12.861 1.00 42.93 754 ASN B O 1
ATOM 11919 N N . GLN B 1 755 ? -9.246 -44.204 13.139 1.00 38.29 755 GLN B N 1
ATOM 11920 C CA . GLN B 1 755 ? -10.436 -43.418 13.463 1.00 37.08 755 GLN B CA 1
ATOM 11921 C C . GLN B 1 755 ? -10.557 -42.980 14.944 1.00 37.57 755 GLN B C 1
ATOM 11922 O O . GLN B 1 755 ? -11.560 -42.381 15.336 1.00 35.72 755 GLN B O 1
ATOM 11928 N N . TYR B 1 756 ? -9.513 -43.209 15.733 1.00 33.80 756 TYR B N 1
ATOM 11929 C CA . TYR B 1 756 ? -9.457 -42.759 17.122 1.00 32.97 756 TYR B CA 1
ATOM 11930 C C . TYR B 1 756 ? -8.049 -42.287 17.450 1.00 35.51 756 TYR B C 1
ATOM 11931 O O . TYR B 1 756 ? -7.093 -42.733 16.810 1.00 34.16 756 TYR B O 1
ATOM 11940 N N . LYS B 1 757 ? -7.923 -41.346 18.398 1.00 29.46 757 LYS B N 1
ATOM 11941 C CA . LYS B 1 757 ? -6.628 -40.790 18.798 1.00 29.16 757 LYS B CA 1
ATOM 11942 C C . LYS B 1 757 ? -6.593 -40.583 20.307 1.00 30.74 757 LYS B C 1
ATOM 11943 O O . LYS B 1 757 ? -7.593 -40.167 20.885 1.00 26.42 757 LYS B O 1
ATOM 11949 N N . PHE B 1 758 ? -5.424 -40.814 20.932 1.00 29.73 758 PHE B N 1
ATOM 11950 C CA . PHE B 1 758 ? -5.229 -40.638 22.374 1.00 28.23 758 PHE B CA 1
ATOM 11951 C C . PHE B 1 758 ? -4.701 -39.245 22.754 1.00 33.48 758 PHE B C 1
ATOM 11952 O O . PHE B 1 758 ? -3.615 -38.850 22.318 1.00 36.70 758 PHE B O 1
ATOM 11960 N N . GLY B 1 759 ? -5.510 -38.498 23.504 1.00 25.80 759 GLY B N 1
ATOM 11961 C CA . GLY B 1 759 ? -5.159 -37.164 23.993 1.00 27.98 759 GLY B CA 1
ATOM 11962 C C . GLY B 1 759 ? -4.549 -37.248 25.382 1.00 34.34 759 GLY B C 1
ATOM 11963 O O . GLY B 1 759 ? -4.388 -38.354 25.915 1.00 36.56 759 GLY B O 1
ATOM 11964 N N . HIS B 1 760 ? -4.196 -36.102 25.985 1.00 30.24 760 HIS B N 1
ATOM 11965 C CA . HIS B 1 760 ? -3.636 -36.135 27.342 1.00 29.56 760 HIS B CA 1
ATOM 11966 C C . HIS B 1 760 ? -4.678 -36.620 28.364 1.00 34.21 760 HIS B C 1
ATOM 11967 O O . HIS B 1 760 ? -4.320 -37.348 29.279 1.00 31.45 760 HIS B O 1
ATOM 11974 N N . THR B 1 761 ? -5.958 -36.216 28.211 1.00 36.26 761 THR B N 1
ATOM 11975 C CA . THR B 1 761 ? -7.041 -36.575 29.144 1.00 36.12 761 THR B CA 1
ATOM 11976 C C . THR B 1 761 ? -8.254 -37.270 28.479 1.00 38.45 761 THR B C 1
ATOM 11977 O O . THR B 1 761 ? -9.082 -37.837 29.193 1.00 37.05 761 THR B O 1
ATOM 11981 N N . LYS B 1 762 ? -8.377 -37.210 27.130 1.00 28.50 762 LYS B N 1
ATOM 11982 C CA . LYS B 1 762 ? -9.509 -37.816 26.432 1.00 24.11 762 LYS B CA 1
ATOM 11983 C C . LYS B 1 762 ? -9.116 -38.718 25.293 1.00 30.52 762 LYS B C 1
ATOM 11984 O O . LYS B 1 762 ? -8.044 -38.552 24.727 1.00 32.77 762 LYS B O 1
ATOM 11990 N N . VAL B 1 763 ? -10.043 -39.615 24.890 1.00 28.63 763 VAL B N 1
ATOM 11991 C CA . VAL B 1 763 ? -9.936 -40.454 23.687 1.00 27.60 763 VAL B CA 1
ATOM 11992 C C . VAL B 1 763 ? -10.772 -39.688 22.659 1.00 27.80 763 VAL B C 1
ATOM 11993 O O . VAL B 1 763 ? -11.921 -39.370 22.957 1.00 24.02 763 VAL B O 1
ATOM 11997 N N . PHE B 1 764 ? -10.241 -39.458 21.456 1.00 25.29 764 PHE B N 1
ATOM 11998 C CA . PHE B 1 764 ? -10.937 -38.756 20.381 1.00 24.01 764 PHE B CA 1
ATOM 11999 C C . PHE B 1 764 ? -11.412 -39.743 19.339 1.00 27.32 764 PHE B C 1
ATOM 12000 O O . PHE B 1 764 ? -10.705 -40.701 19.038 1.00 24.09 764 PHE B O 1
ATOM 12008 N N . PHE B 1 765 ? -12.593 -39.494 18.766 1.00 25.27 765 PHE B N 1
ATOM 12009 C CA . PHE B 1 765 ? -13.187 -40.396 17.787 1.00 25.53 765 PHE B CA 1
ATOM 12010 C C . PHE B 1 765 ? -13.743 -39.680 16.599 1.00 30.92 765 PHE B C 1
ATOM 12011 O O . PHE B 1 765 ? -14.182 -38.535 16.703 1.00 28.43 765 PHE B O 1
ATOM 12019 N N . LYS B 1 766 ? -13.859 -40.430 15.489 1.00 25.28 766 LYS B N 1
ATOM 12020 C CA . LYS B 1 766 ? -14.561 -39.993 14.295 1.00 22.90 766 LYS B CA 1
ATOM 12021 C C . LYS B 1 766 ? -16.031 -40.248 14.668 1.00 27.79 766 LYS B C 1
ATOM 12022 O O . LYS B 1 766 ? -16.307 -41.155 15.458 1.00 28.20 766 LYS B O 1
ATOM 12028 N N . ALA B 1 767 ? -16.965 -39.451 14.159 1.00 26.88 767 ALA B N 1
ATOM 12029 C CA . ALA B 1 767 ? -18.379 -39.668 14.471 1.00 26.63 767 ALA B CA 1
ATOM 12030 C C . ALA B 1 767 ? -18.843 -41.089 14.049 1.00 33.34 767 ALA B C 1
ATOM 12031 O O . ALA B 1 767 ? -19.587 -41.718 14.802 1.00 32.07 767 ALA B O 1
ATOM 12033 N N . GLY B 1 768 ? -18.350 -41.577 12.893 1.00 24.78 768 GLY B N 1
ATOM 12034 C CA . GLY B 1 768 ? -18.654 -42.889 12.347 1.00 18.61 768 GLY B CA 1
ATOM 12035 C C . GLY B 1 768 ? -18.160 -44.012 13.239 1.00 25.49 768 GLY B C 1
ATOM 12036 O O . GLY B 1 768 ? -18.884 -44.990 13.456 1.00 25.18 768 GLY B O 1
ATOM 12037 N N . LEU B 1 769 ? -16.931 -43.872 13.792 1.00 24.89 769 LEU B N 1
ATOM 12038 C CA . LEU B 1 769 ? -16.387 -44.852 14.725 1.00 25.11 769 LEU B CA 1
ATOM 12039 C C . LEU B 1 769 ? -17.222 -44.875 16.018 1.00 34.50 769 LEU B C 1
ATOM 12040 O O . LEU B 1 769 ? -17.447 -45.958 16.546 1.00 36.41 769 LEU B O 1
ATOM 12045 N N . LEU B 1 770 ? -17.663 -43.688 16.537 1.00 28.58 770 LEU B N 1
ATOM 12046 C CA . LEU B 1 770 ? -18.508 -43.642 17.733 1.00 26.01 770 LEU B CA 1
ATOM 12047 C C . LEU B 1 770 ? -19.855 -44.354 17.510 1.00 29.60 770 LEU B C 1
ATOM 12048 O O . LEU B 1 770 ? -20.274 -45.130 18.368 1.00 32.87 770 LEU B O 1
ATOM 12053 N N . GLY B 1 771 ? -20.495 -44.111 16.363 1.00 26.12 771 GLY B N 1
ATOM 12054 C CA . GLY B 1 771 ? -21.742 -44.771 15.984 1.00 28.42 771 GLY B CA 1
ATOM 12055 C C . GLY B 1 771 ? -21.602 -46.290 15.973 1.00 30.85 771 GLY B C 1
ATOM 12056 O O . GLY B 1 771 ? -22.476 -46.990 16.485 1.00 29.28 771 GLY B O 1
ATOM 12057 N N . LEU B 1 772 ? -20.469 -46.799 15.440 1.00 23.77 772 LEU B N 1
ATOM 12058 C CA . LEU B 1 772 ? -20.153 -48.226 15.397 1.00 26.42 772 LEU B CA 1
ATOM 12059 C C . LEU B 1 772 ? -19.966 -48.810 16.807 1.00 33.07 772 LEU B C 1
ATOM 12060 O O . LEU B 1 772 ? -20.546 -49.854 17.112 1.00 32.00 772 LEU B O 1
ATOM 12065 N N . LEU B 1 773 ? -19.176 -48.121 17.656 1.00 30.43 773 LEU B N 1
ATOM 12066 C CA . LEU B 1 773 ? -18.915 -48.521 19.047 1.00 33.38 773 LEU B CA 1
ATOM 12067 C C . LEU B 1 773 ? -20.208 -48.598 19.848 1.00 36.89 773 LEU B C 1
ATOM 12068 O O . LEU B 1 773 ? -20.380 -49.522 20.638 1.00 37.24 773 LEU B O 1
ATOM 12073 N N . GLU B 1 774 ? -21.127 -47.634 19.618 1.00 31.61 774 GLU B N 1
ATOM 12074 C CA . GLU B 1 774 ? -22.430 -47.592 20.278 1.00 27.34 774 GLU B CA 1
ATOM 12075 C C . GLU B 1 774 ? -23.328 -48.760 19.849 1.00 28.74 774 GLU B C 1
ATOM 12076 O O . GLU B 1 774 ? -24.028 -49.306 20.692 1.00 28.33 774 GLU B O 1
ATOM 12082 N N . GLU B 1 775 ? -23.307 -49.130 18.543 1.00 24.91 775 GLU B N 1
ATOM 12083 C CA . GLU B 1 775 ? -24.046 -50.263 17.998 1.00 31.18 775 GLU B CA 1
ATOM 12084 C C . GLU B 1 775 ? -23.526 -51.556 18.646 1.00 34.38 775 GLU B C 1
ATOM 12085 O O . GLU B 1 775 ? -24.333 -52.363 19.106 1.00 33.66 775 GLU B O 1
ATOM 12091 N N . MET B 1 776 ? -22.173 -51.709 18.714 1.00 32.14 776 MET B N 1
ATOM 12092 C CA . MET B 1 776 ? -21.454 -52.839 19.330 1.00 32.43 776 MET B CA 1
ATOM 12093 C C . MET B 1 776 ? -21.813 -52.963 20.799 1.00 28.28 776 MET B C 1
ATOM 12094 O O . MET B 1 776 ? -22.040 -54.065 21.264 1.00 29.67 776 MET B O 1
ATOM 12099 N N . ARG B 1 777 ? -21.886 -51.824 21.523 1.00 27.32 777 ARG B N 1
ATOM 12100 C CA . ARG B 1 777 ? -22.241 -51.759 22.952 1.00 28.67 777 ARG B CA 1
ATOM 12101 C C . ARG B 1 777 ? -23.687 -52.210 23.191 1.00 32.96 777 ARG B C 1
ATOM 12102 O O . ARG B 1 777 ? -23.915 -53.062 24.052 1.00 30.63 777 ARG B O 1
ATOM 12110 N N . ASP B 1 778 ? -24.645 -51.696 22.385 1.00 29.07 778 ASP B N 1
ATOM 12111 C CA . ASP B 1 778 ? -26.058 -52.099 22.442 1.00 27.83 778 ASP B CA 1
ATOM 12112 C C . ASP B 1 778 ? -26.231 -53.585 22.135 1.00 35.98 778 ASP B C 1
ATOM 12113 O O . ASP B 1 778 ? -27.003 -54.262 22.817 1.00 34.70 778 ASP B O 1
ATOM 12118 N N . GLU B 1 779 ? -25.524 -54.082 21.092 1.00 36.80 779 GLU B N 1
ATOM 12119 C CA . GLU B 1 779 ? -25.552 -55.480 20.643 1.00 38.59 779 GLU B CA 1
ATOM 12120 C C . GLU B 1 779 ? -25.059 -56.402 21.763 1.00 40.62 779 GLU B C 1
ATOM 12121 O O . GLU B 1 779 ? -25.728 -57.379 22.090 1.00 41.51 779 GLU B O 1
ATOM 12127 N N . ARG B 1 780 ? -23.915 -56.062 22.372 1.00 39.10 780 ARG B N 1
ATOM 12128 C CA . ARG B 1 780 ? -23.318 -56.833 23.455 1.00 40.20 780 ARG B CA 1
ATOM 12129 C C . ARG B 1 780 ? -24.173 -56.796 24.728 1.00 40.14 780 ARG B C 1
ATOM 12130 O O . ARG B 1 780 ? -24.239 -57.809 25.435 1.00 36.56 780 ARG B O 1
ATOM 12138 N N . LEU B 1 781 ? -24.819 -55.636 25.021 1.00 35.49 781 LEU B N 1
ATOM 12139 C CA . LEU B 1 781 ? -25.702 -55.491 26.185 1.00 31.76 781 LEU B CA 1
ATOM 12140 C C . LEU B 1 781 ? -26.906 -56.452 26.066 1.00 40.39 781 LEU B C 1
ATOM 12141 O O . LEU B 1 781 ? -27.222 -57.154 27.028 1.00 37.01 781 LEU B O 1
ATOM 12146 N N . SER B 1 782 ? -27.572 -56.453 24.890 1.00 41.32 782 SER B N 1
ATOM 12147 C CA . SER B 1 782 ? -28.726 -57.290 24.571 1.00 42.65 782 SER B CA 1
ATOM 12148 C C . SER B 1 782 ? -28.394 -58.795 24.682 1.00 46.31 782 SER B C 1
ATOM 12149 O O . SER B 1 782 ? -29.251 -59.555 25.120 1.00 48.38 782 SER B O 1
ATOM 12152 N N . ARG B 1 783 ? -27.150 -59.211 24.309 1.00 43.69 783 ARG B N 1
ATOM 12153 C CA . ARG B 1 783 ? -26.651 -60.592 24.407 1.00 42.19 783 ARG B CA 1
ATOM 12154 C C . ARG B 1 783 ? -26.398 -60.968 25.864 1.00 42.92 783 ARG B C 1
ATOM 12155 O O . ARG B 1 783 ? -26.682 -62.109 26.251 1.00 42.13 783 ARG B O 1
ATOM 12163 N N . ILE B 1 784 ? -25.857 -60.017 26.666 1.00 35.27 784 ILE B N 1
ATOM 12164 C CA . ILE B 1 784 ? -25.578 -60.215 28.091 1.00 37.93 784 ILE B CA 1
ATOM 12165 C C . ILE B 1 784 ? -26.895 -60.364 28.861 1.00 48.99 784 ILE B C 1
ATOM 12166 O O . ILE B 1 784 ? -27.029 -61.315 29.633 1.00 51.12 784 ILE B O 1
ATOM 12171 N N . ILE B 1 785 ? -27.888 -59.478 28.596 1.00 44.01 785 ILE B N 1
ATOM 12172 C CA . ILE B 1 785 ? -29.218 -59.548 29.221 1.00 41.94 785 ILE B CA 1
ATOM 12173 C C . ILE B 1 785 ? -29.848 -60.920 28.936 1.00 43.95 785 ILE B C 1
ATOM 12174 O O . ILE B 1 785 ? -30.311 -61.565 29.870 1.00 42.53 785 ILE B O 1
ATOM 12179 N N . THR B 1 786 ? -29.799 -61.378 27.660 1.00 40.86 786 THR B N 1
ATOM 12180 C CA . THR B 1 786 ? -30.321 -62.670 27.199 1.00 40.47 786 THR B CA 1
ATOM 12181 C C . THR B 1 786 ? -29.696 -63.802 27.993 1.00 46.74 786 THR B C 1
ATOM 12182 O O . THR B 1 786 ? -30.408 -64.728 28.388 1.00 47.17 786 THR B O 1
ATOM 12186 N N . ARG B 1 787 ? -28.375 -63.714 28.236 1.00 46.42 787 ARG B N 1
ATOM 12187 C CA . ARG B 1 787 ? -27.617 -64.700 28.992 1.00 46.09 787 ARG B CA 1
ATOM 12188 C C . ARG B 1 787 ? -27.944 -64.649 30.488 1.00 44.98 787 ARG B C 1
ATOM 12189 O O . ARG B 1 787 ? -28.002 -65.700 31.116 1.00 42.52 787 ARG B O 1
ATOM 12197 N N . ILE B 1 788 ? -28.214 -63.444 31.043 1.00 41.20 788 ILE B N 1
ATOM 12198 C CA . ILE B 1 788 ? -28.626 -63.271 32.450 1.00 40.52 788 ILE B CA 1
ATOM 12199 C C . ILE B 1 788 ? -30.017 -63.927 32.612 1.00 45.69 788 ILE B C 1
ATOM 12200 O O . ILE B 1 788 ? -30.255 -64.616 33.610 1.00 45.34 788 ILE B O 1
ATOM 12205 N N . GLN B 1 789 ? -30.915 -63.724 31.607 1.00 40.45 789 GLN B N 1
ATOM 12206 C CA . GLN B 1 789 ? -32.283 -64.262 31.587 1.00 36.18 789 GLN B CA 1
ATOM 12207 C C . GLN B 1 789 ? -32.305 -65.773 31.523 1.00 40.83 789 GLN B C 1
ATOM 12208 O O . GLN B 1 789 ? -33.154 -66.384 32.167 1.00 42.36 789 GLN B O 1
ATOM 12214 N N . ALA B 1 790 ? -31.356 -66.372 30.765 1.00 39.86 790 ALA B N 1
ATOM 12215 C CA . ALA B 1 790 ? -31.191 -67.827 30.612 1.00 37.16 790 ALA B CA 1
ATOM 12216 C C . ALA B 1 790 ? -30.724 -68.433 31.937 1.00 40.58 790 ALA B C 1
ATOM 12217 O O . ALA B 1 790 ? -31.235 -69.483 32.345 1.00 42.39 790 ALA B O 1
ATOM 12219 N N . GLN B 1 791 ? -29.788 -67.752 32.638 1.00 38.47 791 GLN B N 1
ATOM 12220 C CA . GLN B 1 791 ? -29.311 -68.199 33.954 1.00 41.64 791 GLN B CA 1
ATOM 12221 C C . GLN B 1 791 ? -30.456 -68.101 34.973 1.00 46.04 791 GLN B C 1
ATOM 12222 O O . GLN B 1 791 ? -30.636 -69.015 35.785 1.00 43.67 791 GLN B O 1
ATOM 12228 N N . SER B 1 792 ? -31.267 -67.017 34.858 1.00 41.75 792 SER B N 1
ATOM 12229 C CA . SER B 1 792 ? -32.441 -66.731 35.684 1.00 40.27 792 SER B CA 1
ATOM 12230 C C . SER B 1 792 ? -33.543 -67.778 35.509 1.00 41.48 792 SER B C 1
ATOM 12231 O O . SER B 1 792 ? -34.161 -68.156 36.498 1.00 41.66 792 SER B O 1
ATOM 12234 N N . ARG B 1 793 ? -33.759 -68.271 34.267 1.00 38.53 793 ARG B N 1
ATOM 12235 C CA . ARG B 1 793 ? -34.714 -69.347 33.952 1.00 37.77 793 ARG B CA 1
ATOM 12236 C C . ARG B 1 793 ? -34.216 -70.645 34.551 1.00 39.93 793 ARG B C 1
ATOM 12237 O O . ARG B 1 793 ? -35.024 -71.434 35.040 1.00 44.85 793 ARG B O 1
ATOM 12245 N N . GLY B 1 794 ? -32.891 -70.843 34.520 1.00 33.94 794 GLY B N 1
ATOM 12246 C CA . GLY B 1 794 ? -32.214 -71.989 35.110 1.00 33.25 794 GLY B CA 1
ATOM 12247 C C . GLY B 1 794 ? -32.487 -72.102 36.598 1.00 37.34 794 GLY B C 1
ATOM 12248 O O . GLY B 1 794 ? -32.979 -73.127 37.043 1.00 38.75 794 GLY B O 1
ATOM 12249 N N . VAL B 1 795 ? -32.248 -71.011 37.354 1.00 39.05 795 VAL B N 1
ATOM 12250 C CA . VAL B 1 795 ? -32.493 -70.863 38.800 1.00 39.55 795 VAL B CA 1
ATOM 12251 C C . VAL B 1 795 ? -33.967 -71.198 39.144 1.00 43.10 795 VAL B C 1
ATOM 12252 O O . VAL B 1 795 ? -34.214 -72.031 40.021 1.00 39.51 795 VAL B O 1
ATOM 12256 N N . LEU B 1 796 ? -34.934 -70.516 38.454 1.00 42.83 796 LEU B N 1
ATOM 12257 C CA . LEU B 1 796 ? -36.379 -70.703 38.650 1.00 40.81 796 LEU B CA 1
ATOM 12258 C C . LEU B 1 796 ? -36.830 -72.147 38.436 1.00 42.30 796 LEU B C 1
ATOM 12259 O O . LEU B 1 796 ? -37.562 -72.659 39.280 1.00 44.59 796 LEU B O 1
ATOM 12264 N N . SER B 1 797 ? -36.353 -72.826 37.373 1.00 39.04 797 SER B N 1
ATOM 12265 C CA . SER B 1 797 ? -36.691 -74.258 37.127 1.00 39.49 797 SER B CA 1
ATOM 12266 C C . SER B 1 797 ? -36.052 -75.193 38.142 1.00 44.10 797 SER B C 1
ATOM 12267 O O . SER B 1 797 ? -36.664 -76.189 38.536 1.00 43.78 797 SER B O 1
ATOM 12270 N N . ARG B 1 798 ? -34.829 -74.873 38.582 1.00 42.88 798 ARG B N 1
ATOM 12271 C CA . ARG B 1 798 ? -34.112 -75.671 39.581 1.00 43.57 798 ARG B CA 1
ATOM 12272 C C . ARG B 1 798 ? -34.783 -75.560 40.972 1.00 46.00 798 ARG B C 1
ATOM 12273 O O . ARG B 1 798 ? -34.846 -76.549 41.723 1.00 47.28 798 ARG B O 1
ATOM 12281 N N . MET B 1 799 ? -35.294 -74.359 41.293 1.00 41.18 799 MET B N 1
ATOM 12282 C CA . MET B 1 799 ? -36.033 -74.034 42.521 1.00 45.75 799 MET B CA 1
ATOM 12283 C C . MET B 1 799 ? -37.283 -74.905 42.573 1.00 49.46 799 MET B C 1
ATOM 12284 O O . MET B 1 799 ? -37.538 -75.567 43.580 1.00 51.23 799 MET B O 1
ATOM 12289 N N . GLU B 1 800 ? -38.048 -74.910 41.465 1.00 46.94 800 GLU B N 1
ATOM 12290 C CA . GLU B 1 800 ? -39.275 -75.682 41.315 1.00 50.27 800 GLU B CA 1
ATOM 12291 C C . GLU B 1 800 ? -39.009 -77.181 41.332 1.00 53.06 800 GLU B C 1
ATOM 12292 O O . GLU B 1 800 ? -39.786 -77.912 41.943 1.00 52.91 800 GLU B O 1
ATOM 12298 N N . PHE B 1 801 ? -37.887 -77.635 40.721 1.00 50.44 801 PHE B N 1
ATOM 12299 C CA . PHE B 1 801 ? -37.482 -79.046 40.725 1.00 48.73 801 PHE B CA 1
ATOM 12300 C C . PHE B 1 801 ? -37.232 -79.560 42.158 1.00 52.39 801 PHE B C 1
ATOM 12301 O O . PHE B 1 801 ? -37.625 -80.682 42.481 1.00 54.51 801 PHE B O 1
ATOM 12309 N N . LYS B 1 802 ? -36.588 -78.737 43.002 1.00 53.75 802 LYS B N 1
ATOM 12310 C CA . LYS B 1 802 ? -36.290 -79.024 44.414 1.00 55.88 802 LYS B CA 1
ATOM 12311 C C . LYS B 1 802 ? -37.596 -79.175 45.226 1.00 60.49 802 LYS B C 1
ATOM 12312 O O . LYS B 1 802 ? -37.657 -80.030 46.108 1.00 65.36 802 LYS B O 1
ATOM 12318 N N . LYS B 1 803 ? -38.639 -78.373 44.910 1.00 58.14 803 LYS B N 1
ATOM 12319 C CA . LYS B 1 803 ? -39.958 -78.473 45.550 1.00 59.93 803 LYS B CA 1
ATOM 12320 C C . LYS B 1 803 ? -40.612 -79.801 45.172 1.00 70.68 803 LYS B C 1
ATOM 12321 O O . LYS B 1 803 ? -41.153 -80.478 46.047 1.00 73.75 803 LYS B O 1
ATOM 12327 N N . LEU B 1 804 ? -40.528 -80.186 43.874 1.00 68.74 804 LEU B N 1
ATOM 12328 C CA . LEU B 1 804 ? -41.067 -81.444 43.342 1.00 69.51 804 LEU B CA 1
ATOM 12329 C C . LEU B 1 804 ? -40.400 -82.647 43.992 1.00 73.21 804 LEU B C 1
ATOM 12330 O O . LEU B 1 804 ? -41.110 -83.561 44.414 1.00 76.16 804 LEU B O 1
ATOM 12335 N N . LEU B 1 805 ? -39.044 -82.636 44.103 1.00 68.86 805 LEU B N 1
ATOM 12336 C CA . LEU B 1 805 ? -38.267 -83.713 44.740 1.00 69.84 805 LEU B CA 1
ATOM 12337 C C . LEU B 1 805 ? -38.644 -83.875 46.215 1.00 73.64 805 LEU B C 1
ATOM 12338 O O . LEU B 1 805 ? -38.810 -85.007 46.669 1.00 75.32 805 LEU B O 1
ATOM 12343 N N . GLU B 1 806 ? -38.805 -82.748 46.950 1.00 69.19 806 GLU B N 1
ATOM 12344 C CA . GLU B 1 806 ? -39.157 -82.728 48.377 1.00 94.03 806 GLU B CA 1
ATOM 12345 C C . GLU B 1 806 ? -40.513 -83.361 48.675 1.00 149.42 806 GLU B C 1
ATOM 12346 O O . GLU B 1 806 ? -40.680 -83.966 49.731 1.00 129.56 806 GLU B O 1
ATOM 12352 N N . ILE C 2 48 ? -23.642 -90.277 22.385 1.00 111.60 48 ILE G N 1
ATOM 12353 C CA . ILE C 2 48 ? -23.906 -90.037 23.800 1.00 107.76 48 ILE G CA 1
ATOM 12354 C C . ILE C 2 48 ? -22.652 -90.372 24.613 1.00 115.90 48 ILE G C 1
ATOM 12355 O O . ILE C 2 48 ? -22.156 -91.497 24.567 1.00 120.79 48 ILE G O 1
ATOM 12360 N N . GLU C 2 49 ? -22.122 -89.354 25.307 1.00 110.86 49 GLU G N 1
ATOM 12361 C CA . GLU C 2 49 ? -20.899 -89.391 26.112 1.00 112.67 49 GLU G CA 1
ATOM 12362 C C . GLU C 2 49 ? -21.127 -89.699 27.598 1.00 113.67 49 GLU G C 1
ATOM 12363 O O . GLU C 2 49 ? -20.194 -90.160 28.259 1.00 118.31 49 GLU G O 1
ATOM 12369 N N . PHE C 2 50 ? -22.346 -89.427 28.125 1.00 101.73 50 PHE G N 1
ATOM 12370 C CA . PHE C 2 50 ? -22.698 -89.647 29.532 1.00 97.48 50 PHE G CA 1
ATOM 12371 C C . PHE C 2 50 ? -22.519 -91.109 29.951 1.00 105.30 50 PHE G C 1
ATOM 12372 O O . PHE C 2 50 ? -22.718 -92.016 29.139 1.00 106.36 50 PHE G O 1
ATOM 12380 N N . THR C 2 51 ? -22.133 -91.329 31.218 1.00 103.27 51 THR G N 1
ATOM 12381 C CA . THR C 2 51 ? -21.960 -92.671 31.792 1.00 106.51 51 THR G CA 1
ATOM 12382 C C . THR C 2 51 ? -23.357 -93.297 32.012 1.00 106.94 51 THR G C 1
ATOM 12383 O O . THR C 2 51 ? -24.313 -92.537 32.196 1.00 103.32 51 THR G O 1
ATOM 12387 N N . PRO C 2 52 ? -23.521 -94.645 32.020 1.00 106.28 52 PRO G N 1
ATOM 12388 C CA . PRO C 2 52 ? -24.865 -95.219 32.256 1.00 103.42 52 PRO G CA 1
ATOM 12389 C C . PRO C 2 52 ? -25.530 -94.774 33.568 1.00 102.73 52 PRO G C 1
ATOM 12390 O O . PRO C 2 52 ? -26.756 -94.670 33.617 1.00 99.05 52 PRO G O 1
ATOM 12394 N N . GLU C 2 53 ? -24.718 -94.461 34.604 1.00 98.42 53 GLU G N 1
ATOM 12395 C CA . GLU C 2 53 ? -25.157 -93.977 35.920 1.00 94.80 53 GLU G CA 1
ATOM 12396 C C . GLU C 2 53 ? -25.765 -92.566 35.814 1.00 87.53 53 GLU G C 1
ATOM 12397 O O . GLU C 2 53 ? -26.725 -92.260 36.527 1.00 83.05 53 GLU G O 1
ATOM 12403 N N . GLN C 2 54 ? -25.203 -91.713 34.926 1.00 79.95 54 GLN G N 1
ATOM 12404 C CA . GLN C 2 54 ? -25.711 -90.365 34.669 1.00 75.38 54 GLN G CA 1
ATOM 12405 C C . GLN C 2 54 ? -27.064 -90.477 33.977 1.00 76.58 54 GLN G C 1
ATOM 12406 O O . GLN C 2 54 ? -28.011 -89.833 34.423 1.00 70.31 54 GLN G O 1
ATOM 12412 N N . ILE C 2 55 ? -27.167 -91.348 32.936 1.00 76.68 55 ILE G N 1
ATOM 12413 C CA . ILE C 2 55 ? -28.400 -91.628 32.173 1.00 73.57 55 ILE G CA 1
ATOM 12414 C C . ILE C 2 55 ? -29.539 -91.984 33.155 1.00 75.50 55 ILE G C 1
ATOM 12415 O O . ILE C 2 55 ? -30.631 -91.408 33.061 1.00 71.02 55 ILE G O 1
ATOM 12420 N N . GLU C 2 56 ? -29.245 -92.913 34.113 1.00 73.48 56 GLU G N 1
ATOM 12421 C CA . GLU C 2 56 ? -30.142 -93.395 35.180 1.00 72.01 56 GLU G CA 1
ATOM 12422 C C . GLU C 2 56 ? -30.592 -92.235 36.085 1.00 73.42 56 GLU G C 1
ATOM 12423 O O . GLU C 2 56 ? -31.792 -92.079 36.314 1.00 70.33 56 GLU G O 1
ATOM 12429 N N . GLU C 2 57 ? -29.629 -91.417 36.571 1.00 70.06 57 GLU G N 1
ATOM 12430 C CA . GLU C 2 57 ? -29.879 -90.220 37.388 1.00 69.43 57 GLU G CA 1
ATOM 12431 C C . GLU C 2 57 ? -30.767 -89.215 36.619 1.00 66.57 57 GLU G C 1
ATOM 12432 O O . GLU C 2 57 ? -31.630 -88.577 37.228 1.00 65.18 57 GLU G O 1
ATOM 12438 N N . PHE C 2 58 ? -30.569 -89.110 35.281 1.00 57.96 58 PHE G N 1
ATOM 12439 C CA . PHE C 2 58 ? -31.352 -88.253 34.391 1.00 54.61 58 PHE G CA 1
ATOM 12440 C C . PHE C 2 58 ? -32.792 -88.770 34.223 1.00 54.80 58 PHE G C 1
ATOM 12441 O O . PHE C 2 58 ? -33.716 -87.960 34.135 1.00 49.23 58 PHE G O 1
ATOM 12449 N N . LYS C 2 59 ? -32.974 -90.117 34.206 1.00 54.08 59 LYS G N 1
ATOM 12450 C CA . LYS C 2 59 ? -34.260 -90.815 34.105 1.00 52.13 59 LYS G CA 1
ATOM 12451 C C . LYS C 2 59 ? -35.084 -90.617 35.382 1.00 55.47 59 LYS G C 1
ATOM 12452 O O . LYS C 2 59 ? -36.282 -90.358 35.288 1.00 55.31 59 LYS G O 1
ATOM 12458 N N . GLU C 2 60 ? -34.448 -90.758 36.573 1.00 53.91 60 GLU G N 1
ATOM 12459 C CA . GLU C 2 60 ? -35.089 -90.582 37.887 1.00 53.03 60 GLU G CA 1
ATOM 12460 C C . GLU C 2 60 ? -35.580 -89.136 38.033 1.00 55.23 60 GLU G C 1
ATOM 12461 O O . GLU C 2 60 ? -36.599 -88.896 38.682 1.00 55.45 60 GLU G O 1
ATOM 12467 N N . ALA C 2 61 ? -34.863 -88.183 37.408 1.00 49.88 61 ALA G N 1
ATOM 12468 C CA . ALA C 2 61 ? -35.223 -86.771 37.390 1.00 46.58 61 ALA G CA 1
ATOM 12469 C C . ALA C 2 61 ? -36.380 -86.519 36.408 1.00 49.92 61 ALA G C 1
ATOM 12470 O O . ALA C 2 61 ? -37.332 -85.817 36.753 1.00 46.33 61 ALA G O 1
ATOM 12472 N N . PHE C 2 62 ? -36.301 -87.126 35.201 1.00 49.77 62 PHE G N 1
ATOM 12473 C CA . PHE C 2 62 ? -37.287 -87.045 34.110 1.00 48.73 62 PHE G CA 1
ATOM 12474 C C . PHE C 2 62 ? -38.700 -87.472 34.544 1.00 51.76 62 PHE G C 1
ATOM 12475 O O . PHE C 2 62 ? -39.668 -86.840 34.113 1.00 51.21 62 PHE G O 1
ATOM 12483 N N . THR C 2 63 ? -38.811 -88.537 35.396 1.00 49.24 63 THR G N 1
ATOM 12484 C CA . THR C 2 63 ? -40.071 -89.080 35.937 1.00 47.84 63 THR G CA 1
ATOM 12485 C C . THR C 2 63 ? -40.867 -88.023 36.692 1.00 49.86 63 THR G C 1
ATOM 12486 O O . THR C 2 63 ? -42.097 -88.083 36.672 1.00 51.47 63 THR G O 1
ATOM 12490 N N . LEU C 2 64 ? -40.180 -87.093 37.405 1.00 45.11 64 LEU G N 1
ATOM 12491 C CA . LEU C 2 64 ? -40.868 -86.057 38.165 1.00 46.64 64 LEU G CA 1
ATOM 12492 C C . LEU C 2 64 ? -41.643 -85.091 37.266 1.00 50.35 64 LEU G C 1
ATOM 12493 O O . LEU C 2 64 ? -42.629 -84.507 37.708 1.00 50.51 64 LEU G O 1
ATOM 12498 N N . PHE C 2 65 ? -41.234 -84.980 35.994 1.00 46.38 65 PHE G N 1
ATOM 12499 C CA . PHE C 2 65 ? -41.901 -84.131 35.014 1.00 45.02 65 PHE G CA 1
ATOM 12500 C C . PHE C 2 65 ? -43.036 -84.841 34.253 1.00 43.91 65 PHE G C 1
ATOM 12501 O O . PHE C 2 65 ? -43.850 -84.180 33.597 1.00 40.20 65 PHE G O 1
ATOM 12509 N N . ASP C 2 66 ? -43.099 -86.178 34.382 1.00 39.97 66 ASP G N 1
ATOM 12510 C CA . ASP C 2 66 ? -44.100 -87.045 33.765 1.00 40.96 66 ASP G CA 1
ATOM 12511 C C . ASP C 2 66 ? -45.474 -86.803 34.355 1.00 54.16 66 ASP G C 1
ATOM 12512 O O . ASP C 2 66 ? -45.656 -86.892 35.577 1.00 58.49 66 ASP G O 1
ATOM 12517 N N . ARG C 2 67 ? -46.438 -86.481 33.488 1.00 53.73 67 ARG G N 1
ATOM 12518 C CA . ARG C 2 67 ? -47.819 -86.224 33.907 1.00 55.83 67 ARG G CA 1
ATOM 12519 C C . ARG C 2 67 ? -48.823 -87.136 33.212 1.00 66.58 67 ARG G C 1
ATOM 12520 O O . ARG C 2 67 ? -50.038 -87.013 33.427 1.00 69.90 67 ARG G O 1
ATOM 12528 N N . THR C 2 68 ? -48.294 -88.097 32.422 1.00 61.38 68 THR G N 1
ATOM 12529 C CA . THR C 2 68 ? -49.078 -89.089 31.687 1.00 62.58 68 THR G CA 1
ATOM 12530 C C . THR C 2 68 ? -49.806 -90.040 32.663 1.00 67.12 68 THR G C 1
ATOM 12531 O O . THR C 2 68 ? -49.184 -90.520 33.618 1.00 67.75 68 THR G O 1
ATOM 12535 N N . PRO C 2 69 ? -51.121 -90.309 32.451 1.00 63.26 69 PRO G N 1
ATOM 12536 C CA . PRO C 2 69 ? -51.850 -91.195 33.381 1.00 65.31 69 PRO G CA 1
ATOM 12537 C C . PRO C 2 69 ? -51.289 -92.613 33.518 1.00 68.31 69 PRO G C 1
ATOM 12538 O O . PRO C 2 69 ? -51.384 -93.193 34.598 1.00 68.46 69 PRO G O 1
ATOM 12542 N N . LYS C 2 70 ? -50.695 -93.158 32.441 1.00 65.95 70 LYS G N 1
ATOM 12543 C CA . LYS C 2 70 ? -50.108 -94.501 32.440 1.00 68.63 70 LYS G CA 1
ATOM 12544 C C . LYS C 2 70 ? -48.655 -94.522 32.953 1.00 73.50 70 LYS G C 1
ATOM 12545 O O . LYS C 2 70 ? -48.087 -95.608 33.054 1.00 73.38 70 LYS G O 1
ATOM 12551 N N . CYS C 2 71 ? -48.069 -93.338 33.301 1.00 66.87 71 CYS G N 1
ATOM 12552 C CA . CYS C 2 71 ? -46.679 -93.171 33.771 1.00 65.26 71 CYS G CA 1
ATOM 12553 C C . CYS C 2 71 ? -45.688 -93.681 32.707 1.00 66.99 71 CYS G C 1
ATOM 12554 O O . CYS C 2 71 ? -44.741 -94.395 33.032 1.00 65.89 71 CYS G O 1
ATOM 12557 N N . GLU C 2 72 ? -45.929 -93.305 31.436 1.00 65.50 72 GLU G N 1
ATOM 12558 C CA . GLU C 2 72 ? -45.188 -93.701 30.230 1.00 66.41 72 GLU G CA 1
ATOM 12559 C C . GLU C 2 72 ? -43.857 -92.964 30.001 1.00 69.10 72 GLU G C 1
ATOM 12560 O O . GLU C 2 72 ? -43.234 -93.184 28.957 1.00 70.57 72 GLU G O 1
ATOM 12566 N N . MET C 2 73 ? -43.412 -92.109 30.946 1.00 60.71 73 MET G N 1
ATOM 12567 C CA . MET C 2 73 ? -42.157 -91.361 30.838 1.00 58.43 73 MET G CA 1
ATOM 12568 C C . MET C 2 73 ? -42.097 -90.453 29.593 1.00 59.76 73 MET G C 1
ATOM 12569 O O . MET C 2 73 ? -41.160 -90.555 28.795 1.00 60.54 73 MET G O 1
ATOM 12574 N N . LYS C 2 74 ? -43.122 -89.590 29.416 1.00 54.11 74 LYS G N 1
ATOM 12575 C CA . LYS C 2 74 ? -43.188 -88.641 28.304 1.00 52.48 74 LYS G CA 1
ATOM 12576 C C . LYS C 2 74 ? -43.451 -87.222 28.763 1.00 52.39 74 LYS G C 1
ATOM 12577 O O . LYS C 2 74 ? -44.167 -87.024 29.744 1.00 50.99 74 LYS G O 1
ATOM 12583 N N . ILE C 2 75 ? -42.834 -86.248 28.074 1.00 48.68 75 ILE G N 1
ATOM 12584 C CA . ILE C 2 75 ? -42.966 -84.813 28.323 1.00 48.81 75 ILE G CA 1
ATOM 12585 C C . ILE C 2 75 ? -43.445 -84.114 27.054 1.00 58.47 75 ILE G C 1
ATOM 12586 O O . ILE C 2 75 ? -43.207 -84.624 25.958 1.00 61.46 75 ILE G O 1
ATOM 12591 N N . THR C 2 76 ? -44.098 -82.951 27.187 1.00 51.54 76 THR G N 1
ATOM 12592 C CA . THR C 2 76 ? -44.495 -82.180 26.009 1.00 52.34 76 THR G CA 1
ATOM 12593 C C . THR C 2 76 ? -43.235 -81.450 25.511 1.00 54.27 76 THR G C 1
ATOM 12594 O O . THR C 2 76 ? -42.280 -81.299 26.278 1.00 48.02 76 THR G O 1
ATOM 12598 N N . TYR C 2 77 ? -43.213 -81.014 24.236 1.00 54.00 77 TYR G N 1
ATOM 12599 C CA . TYR C 2 77 ? -42.057 -80.290 23.709 1.00 53.02 77 TYR G CA 1
ATOM 12600 C C . TYR C 2 77 ? -41.812 -78.997 24.508 1.00 52.55 77 TYR G C 1
ATOM 12601 O O . TYR C 2 77 ? -40.657 -78.624 24.722 1.00 52.86 77 TYR G O 1
ATOM 12610 N N . GLY C 2 78 ? -42.897 -78.408 25.021 1.00 45.52 78 GLY G N 1
ATOM 12611 C CA . GLY C 2 78 ? -42.899 -77.189 25.823 1.00 43.44 78 GLY G CA 1
ATOM 12612 C C . GLY C 2 78 ? -42.280 -77.294 27.205 1.00 45.57 78 GLY G C 1
ATOM 12613 O O . GLY C 2 78 ? -41.924 -76.259 27.784 1.00 47.84 78 GLY G O 1
ATOM 12614 N N . GLN C 2 79 ? -42.138 -78.521 27.760 1.00 33.74 79 GLN G N 1
ATOM 12615 C CA . GLN C 2 79 ? -41.506 -78.663 29.072 1.00 36.32 79 GLN G CA 1
ATOM 12616 C C . GLN C 2 79 ? -40.037 -79.118 28.946 1.00 43.73 79 GLN G C 1
ATOM 12617 O O . GLN C 2 79 ? -39.380 -79.293 29.972 1.00 43.55 79 GLN G O 1
ATOM 12623 N N . CYS C 2 80 ? -39.496 -79.226 27.699 1.00 43.51 80 CYS G N 1
ATOM 12624 C CA . CYS C 2 80 ? -38.088 -79.617 27.483 1.00 47.57 80 CYS G CA 1
ATOM 12625 C C . CYS C 2 80 ? -37.102 -78.654 28.144 1.00 47.01 80 CYS G C 1
ATOM 12626 O O . CYS C 2 80 ? -36.191 -79.116 28.828 1.00 46.29 80 CYS G O 1
ATOM 12629 N N . GLY C 2 81 ? -37.302 -77.349 27.949 1.00 40.96 81 GLY G N 1
ATOM 12630 C CA . GLY C 2 81 ? -36.494 -76.293 28.554 1.00 40.42 81 GLY G CA 1
ATOM 12631 C C . GLY C 2 81 ? -36.333 -76.478 30.049 1.00 38.52 81 GLY G C 1
ATOM 12632 O O . GLY C 2 81 ? -35.210 -76.483 30.547 1.00 37.01 81 GLY G O 1
ATOM 12633 N N . ASP C 2 82 ? -37.458 -76.714 30.755 1.00 34.24 82 ASP G N 1
ATOM 12634 C CA . ASP C 2 82 ? -37.544 -76.990 32.192 1.00 34.44 82 ASP G CA 1
ATOM 12635 C C . ASP C 2 82 ? -36.668 -78.147 32.646 1.00 32.83 82 ASP G C 1
ATOM 12636 O O . ASP C 2 82 ? -36.022 -78.019 33.673 1.00 32.94 82 ASP G O 1
ATOM 12641 N N . VAL C 2 83 ? -36.702 -79.290 31.925 1.00 32.99 83 VAL G N 1
ATOM 12642 C CA . VAL C 2 83 ? -35.944 -80.510 32.250 1.00 35.13 83 VAL G CA 1
ATOM 12643 C C . VAL C 2 83 ? -34.453 -80.296 32.011 1.00 42.65 83 VAL G C 1
ATOM 12644 O O . VAL C 2 83 ? -33.653 -80.705 32.856 1.00 45.23 83 VAL G O 1
ATOM 12648 N N . LEU C 2 84 ? -34.078 -79.605 30.899 1.00 41.35 84 LEU G N 1
ATOM 12649 C CA . LEU C 2 84 ? -32.679 -79.256 30.607 1.00 41.87 84 LEU G CA 1
ATOM 12650 C C . LEU C 2 84 ? -32.151 -78.372 31.760 1.00 42.95 84 LEU G C 1
ATOM 12651 O O . LEU C 2 84 ? -31.054 -78.607 32.262 1.00 45.47 84 LEU G O 1
ATOM 12656 N N . ARG C 2 85 ? -32.984 -77.428 32.233 1.00 35.49 85 ARG G N 1
ATOM 12657 C CA . ARG C 2 85 ? -32.681 -76.516 33.341 1.00 35.73 85 ARG G CA 1
ATOM 12658 C C . ARG C 2 85 ? -32.617 -77.242 34.698 1.00 43.22 85 ARG G C 1
ATOM 12659 O O . ARG C 2 85 ? -31.650 -77.062 35.429 1.00 46.25 85 ARG G O 1
ATOM 12667 N N . ALA C 2 86 ? -33.582 -78.128 34.989 1.00 38.34 86 ALA G N 1
ATOM 12668 C CA . ALA C 2 86 ? -33.594 -78.952 36.200 1.00 42.68 86 ALA G CA 1
ATOM 12669 C C . ALA C 2 86 ? -32.301 -79.818 36.290 1.00 48.18 86 ALA G C 1
ATOM 12670 O O . ALA C 2 86 ? -31.801 -80.056 37.398 1.00 45.98 86 ALA G O 1
ATOM 12672 N N . LEU C 2 87 ? -31.747 -80.226 35.113 1.00 44.04 87 LEU G N 1
ATOM 12673 C CA . LEU C 2 87 ? -30.538 -81.046 34.978 1.00 46.62 87 LEU G CA 1
ATOM 12674 C C . LEU C 2 87 ? -29.216 -80.247 34.866 1.00 56.33 87 LEU G C 1
ATOM 12675 O O . LEU C 2 87 ? -28.191 -80.818 34.471 1.00 60.29 87 LEU G O 1
ATOM 12680 N N . GLY C 2 88 ? -29.246 -78.967 35.255 1.00 51.70 88 GLY G N 1
ATOM 12681 C CA . GLY C 2 88 ? -28.066 -78.110 35.324 1.00 51.78 88 GLY G CA 1
ATOM 12682 C C . GLY C 2 88 ? -27.694 -77.261 34.123 1.00 52.28 88 GLY G C 1
ATOM 12683 O O . GLY C 2 88 ? -26.650 -76.598 34.147 1.00 53.81 88 GLY G O 1
ATOM 12684 N N . GLN C 2 89 ? -28.523 -77.266 33.071 1.00 43.74 89 GLN G N 1
ATOM 12685 C CA . GLN C 2 89 ? -28.264 -76.457 31.875 1.00 41.53 89 GLN G CA 1
ATOM 12686 C C . GLN C 2 89 ? -28.928 -75.088 31.994 1.00 43.19 89 GLN G C 1
ATOM 12687 O O . GLN C 2 89 ? -29.884 -74.922 32.760 1.00 40.44 89 GLN G O 1
ATOM 12693 N N . ASN C 2 90 ? -28.405 -74.097 31.250 1.00 42.26 90 ASN G N 1
ATOM 12694 C CA . ASN C 2 90 ? -28.947 -72.731 31.208 1.00 40.94 90 ASN G CA 1
ATOM 12695 C C . ASN C 2 90 ? -29.078 -72.246 29.746 1.00 46.01 90 ASN G C 1
ATOM 12696 O O . ASN C 2 90 ? -28.458 -71.245 29.364 1.00 48.19 90 ASN G O 1
ATOM 12701 N N . PRO C 2 91 ? -29.861 -72.960 28.894 1.00 39.16 91 PRO G N 1
ATOM 12702 C CA . PRO C 2 91 ? -29.973 -72.526 27.494 1.00 37.67 91 PRO G CA 1
ATOM 12703 C C . PRO C 2 91 ? -30.919 -71.345 27.322 1.00 44.06 91 PRO G C 1
ATOM 12704 O O . PRO C 2 91 ? -31.848 -71.161 28.121 1.00 43.97 91 PRO G O 1
ATOM 12708 N N . THR C 2 92 ? -30.721 -70.578 26.249 1.00 38.43 92 THR G N 1
ATOM 12709 C CA . THR C 2 92 ? -31.623 -69.470 25.952 1.00 37.80 92 THR G CA 1
ATOM 12710 C C . THR C 2 92 ? -32.914 -70.089 25.390 1.00 43.19 92 THR G C 1
ATOM 12711 O O . THR C 2 92 ? -32.925 -71.281 25.042 1.00 42.51 92 THR G O 1
ATOM 12715 N N . GLN C 2 93 ? -33.982 -69.290 25.276 1.00 39.00 93 GLN G N 1
ATOM 12716 C CA . GLN C 2 93 ? -35.236 -69.750 24.683 1.00 39.79 93 GLN G CA 1
ATOM 12717 C C . GLN C 2 93 ? -34.990 -70.167 23.226 1.00 49.20 93 GLN G C 1
ATOM 12718 O O . GLN C 2 93 ? -35.483 -71.217 22.810 1.00 51.73 93 GLN G O 1
ATOM 12724 N N . ALA C 2 94 ? -34.156 -69.386 22.489 1.00 45.58 94 ALA G N 1
ATOM 12725 C CA . ALA C 2 94 ? -33.794 -69.660 21.095 1.00 47.68 94 ALA G CA 1
ATOM 12726 C C . ALA C 2 94 ? -33.031 -70.983 20.938 1.00 56.87 94 ALA G C 1
ATOM 12727 O O . ALA C 2 94 ? -33.280 -71.707 19.973 1.00 58.84 94 ALA G O 1
ATOM 12729 N N . GLU C 2 95 ? -32.115 -71.299 21.878 1.00 53.57 95 GLU G N 1
ATOM 12730 C CA . GLU C 2 95 ? -31.314 -72.532 21.854 1.00 56.19 95 GLU G CA 1
ATOM 12731 C C . GLU C 2 95 ? -32.162 -73.773 22.100 1.00 59.35 95 GLU G C 1
ATOM 12732 O O . GLU C 2 95 ? -31.855 -74.843 21.568 1.00 60.61 95 GLU G O 1
ATOM 12738 N N . VAL C 2 96 ? -33.233 -73.625 22.907 1.00 51.33 96 VAL G N 1
ATOM 12739 C CA . VAL C 2 96 ? -34.181 -74.708 23.205 1.00 47.04 96 VAL G CA 1
ATOM 12740 C C . VAL C 2 96 ? -34.996 -74.944 21.920 1.00 53.66 96 VAL G C 1
ATOM 12741 O O . VAL C 2 96 ? -35.098 -76.079 21.468 1.00 53.18 96 VAL G O 1
ATOM 12745 N N . LEU C 2 97 ? -35.504 -73.856 21.293 1.00 51.95 97 LEU G N 1
ATOM 12746 C CA . LEU C 2 97 ? -36.293 -73.954 20.055 1.00 51.93 97 LEU G CA 1
ATOM 12747 C C . LEU C 2 97 ? -35.507 -74.567 18.887 1.00 60.49 97 LEU G C 1
ATOM 12748 O O . LEU C 2 97 ? -36.093 -75.312 18.108 1.00 61.65 97 LEU G O 1
ATOM 12753 N N . ARG C 2 98 ? -34.180 -74.322 18.810 1.00 59.63 98 ARG G N 1
ATOM 12754 C CA . ARG C 2 98 ? -33.316 -74.884 17.767 1.00 62.81 98 ARG G CA 1
ATOM 12755 C C . ARG C 2 98 ? -33.159 -76.406 17.931 1.00 69.53 98 ARG G C 1
ATOM 12756 O O . ARG C 2 98 ? -33.264 -77.131 16.937 1.00 72.34 98 ARG G O 1
ATOM 12764 N N . VAL C 2 99 ? -32.932 -76.893 19.183 1.00 64.36 99 VAL G N 1
ATOM 12765 C CA . VAL C 2 99 ? -32.773 -78.335 19.463 1.00 65.13 99 VAL G CA 1
ATOM 12766 C C . VAL C 2 99 ? -34.115 -79.084 19.303 1.00 63.94 99 VAL G C 1
ATOM 12767 O O . VAL C 2 99 ? -34.112 -80.269 18.980 1.00 65.75 99 VAL G O 1
ATOM 12771 N N . LEU C 2 100 ? -35.248 -78.383 19.502 1.00 55.23 100 LEU G N 1
ATOM 12772 C CA . LEU C 2 100 ? -36.579 -78.966 19.330 1.00 53.14 100 LEU G CA 1
ATOM 12773 C C . LEU C 2 100 ? -36.958 -79.096 17.837 1.00 63.20 100 LEU G C 1
ATOM 12774 O O . LEU C 2 100 ? -37.885 -79.843 17.506 1.00 65.56 100 LEU G O 1
ATOM 12779 N N . GLY C 2 101 ? -36.217 -78.396 16.966 1.00 60.22 101 GLY G N 1
ATOM 12780 C CA . GLY C 2 101 ? -36.417 -78.396 15.519 1.00 63.83 101 GLY G CA 1
ATOM 12781 C C . GLY C 2 101 ? -37.341 -77.299 15.036 1.00 68.92 101 GLY G C 1
ATOM 12782 O O . GLY C 2 101 ? -38.050 -77.474 14.042 1.00 70.81 101 GLY G O 1
ATOM 12783 N N . LYS C 2 102 ? -37.315 -76.150 15.746 1.00 67.09 102 LYS G N 1
ATOM 12784 C CA . LYS C 2 102 ? -38.127 -74.949 15.515 1.00 66.91 102 LYS G CA 1
ATOM 12785 C C . LYS C 2 102 ? -39.623 -75.314 15.484 1.00 72.65 102 LYS G C 1
ATOM 12786 O O . LYS C 2 102 ? -40.223 -75.366 14.404 1.00 75.45 102 LYS G O 1
ATOM 12792 N N . PRO C 2 103 ? -40.225 -75.663 16.648 1.00 66.91 103 PRO G N 1
ATOM 12793 C CA . PRO C 2 103 ? -41.636 -76.073 16.629 1.00 67.07 103 PRO G CA 1
ATOM 12794 C C . PRO C 2 103 ? -42.618 -74.912 16.684 1.00 70.71 103 PRO G C 1
ATOM 12795 O O . PRO C 2 103 ? -42.272 -73.806 17.126 1.00 65.70 103 PRO G O 1
ATOM 12799 N N . LYS C 2 104 ? -43.860 -75.195 16.259 1.00 70.72 104 LYS G N 1
ATOM 12800 C CA . LYS C 2 104 ? -45.003 -74.285 16.318 1.00 72.37 104 LYS G CA 1
ATOM 12801 C C . LYS C 2 104 ? -45.495 -74.336 17.772 1.00 78.24 104 LYS G C 1
ATOM 12802 O O . LYS C 2 104 ? -45.209 -75.316 18.475 1.00 74.88 104 LYS G O 1
ATOM 12808 N N . GLN C 2 105 ? -46.269 -73.321 18.215 1.00 77.25 105 GLN G N 1
ATOM 12809 C CA . GLN C 2 105 ? -46.830 -73.293 19.573 1.00 76.51 105 GLN G CA 1
ATOM 12810 C C . GLN C 2 105 ? -47.661 -74.558 19.872 1.00 82.80 105 GLN G C 1
ATOM 12811 O O . GLN C 2 105 ? -47.609 -75.067 20.993 1.00 80.96 105 GLN G O 1
ATOM 12817 N N . GLU C 2 106 ? -48.369 -75.086 18.846 1.00 81.60 106 GLU G N 1
ATOM 12818 C CA . GLU C 2 106 ? -49.181 -76.303 18.906 1.00 83.14 106 GLU G CA 1
ATOM 12819 C C . GLU C 2 106 ? -48.343 -77.538 19.274 1.00 84.23 106 GLU G C 1
ATOM 12820 O O . GLU C 2 106 ? -48.816 -78.416 20.001 1.00 84.56 106 GLU G O 1
ATOM 12826 N N . GLU C 2 107 ? -47.110 -77.601 18.756 1.00 77.58 107 GLU G N 1
ATOM 12827 C CA . GLU C 2 107 ? -46.173 -78.698 19.003 1.00 74.71 107 GLU G CA 1
ATOM 12828 C C . GLU C 2 107 ? -45.595 -78.591 20.410 1.00 67.26 107 GLU G C 1
ATOM 12829 O O . GLU C 2 107 ? -45.401 -79.606 21.073 1.00 63.21 107 GLU G O 1
ATOM 12835 N N . LEU C 2 108 ? -45.366 -77.352 20.881 1.00 58.82 108 LEU G N 1
ATOM 12836 C CA . LEU C 2 108 ? -44.867 -77.082 22.227 1.00 52.51 108 LEU G CA 1
ATOM 12837 C C . LEU C 2 108 ? -45.913 -77.528 23.259 1.00 54.99 108 LEU G C 1
ATOM 12838 O O . LEU C 2 108 ? -45.557 -78.131 24.266 1.00 53.38 108 LEU G O 1
ATOM 12843 N N . ASN C 2 109 ? -47.204 -77.275 22.977 1.00 54.56 109 ASN G N 1
ATOM 12844 C CA . ASN C 2 109 ? -48.295 -77.646 23.880 1.00 55.38 109 ASN G CA 1
ATOM 12845 C C . ASN C 2 109 ? -48.607 -79.127 23.914 1.00 61.78 109 ASN G C 1
ATOM 12846 O O . ASN C 2 109 ? -48.913 -79.646 24.990 1.00 59.75 109 ASN G O 1
ATOM 12851 N N . SER C 2 110 ? -48.650 -79.788 22.735 1.00 62.34 110 SER G N 1
ATOM 12852 C CA . SER C 2 110 ? -49.177 -81.147 22.661 1.00 63.83 110 SER G CA 1
ATOM 12853 C C . SER C 2 110 ? -48.347 -82.206 21.926 1.00 66.43 110 SER G C 1
ATOM 12854 O O . SER C 2 110 ? -48.823 -83.339 21.809 1.00 67.14 110 SER G O 1
ATOM 12857 N N . LYS C 2 111 ? -47.143 -81.882 21.436 1.00 60.29 111 LYS G N 1
ATOM 12858 C CA . LYS C 2 111 ? -46.323 -82.920 20.809 1.00 59.31 111 LYS G CA 1
ATOM 12859 C C . LYS C 2 111 ? -45.561 -83.598 21.942 1.00 62.28 111 LYS G C 1
ATOM 12860 O O . LYS C 2 111 ? -44.936 -82.919 22.761 1.00 58.92 111 LYS G O 1
ATOM 12866 N N . MET C 2 112 ? -45.659 -84.922 22.022 1.00 62.35 112 MET G N 1
ATOM 12867 C CA . MET C 2 112 ? -45.004 -85.684 23.086 1.00 61.09 112 MET G CA 1
ATOM 12868 C C . MET C 2 112 ? -43.565 -86.073 22.735 1.00 64.03 112 MET G C 1
ATOM 12869 O O . MET C 2 112 ? -43.233 -86.257 21.563 1.00 67.15 112 MET G O 1
ATOM 12874 N N . MET C 2 113 ? -42.722 -86.201 23.768 1.00 57.66 113 MET G N 1
ATOM 12875 C CA . MET C 2 113 ? -41.308 -86.557 23.679 1.00 58.04 113 MET G CA 1
ATOM 12876 C C . MET C 2 113 ? -40.932 -87.607 24.748 1.00 62.23 113 MET G C 1
ATOM 12877 O O . MET C 2 113 ? -41.150 -87.377 25.941 1.00 56.18 113 MET G O 1
ATOM 12882 N N . ASP C 2 114 ? -40.360 -88.752 24.324 1.00 64.36 114 ASP G N 1
ATOM 12883 C CA . ASP C 2 114 ? -39.898 -89.762 25.285 1.00 64.54 114 ASP G CA 1
ATOM 12884 C C . ASP C 2 114 ? -38.463 -89.423 25.752 1.00 65.06 114 ASP G C 1
ATOM 12885 O O . ASP C 2 114 ? -37.867 -88.463 25.249 1.00 63.14 114 ASP G O 1
ATOM 12890 N N . PHE C 2 115 ? -37.929 -90.183 26.727 1.00 60.53 115 PHE G N 1
ATOM 12891 C CA . PHE C 2 115 ? -36.583 -89.958 27.264 1.00 58.27 115 PHE G CA 1
ATOM 12892 C C . PHE C 2 115 ? -35.482 -90.152 26.214 1.00 63.04 115 PHE G C 1
ATOM 12893 O O . PHE C 2 115 ? -34.523 -89.378 26.206 1.00 60.25 115 PHE G O 1
ATOM 12901 N N . ASP C 2 116 ? -35.643 -91.158 25.313 1.00 61.69 116 ASP G N 1
ATOM 12902 C CA . ASP C 2 116 ? -34.707 -91.485 24.229 1.00 64.77 116 ASP G CA 1
ATOM 12903 C C . ASP C 2 116 ? -34.537 -90.357 23.216 1.00 70.45 116 ASP G C 1
ATOM 12904 O O . ASP C 2 116 ? -33.484 -90.266 22.592 1.00 73.53 116 ASP G O 1
ATOM 12909 N N . THR C 2 117 ? -35.566 -89.512 23.043 1.00 65.18 117 THR G N 1
ATOM 12910 C CA . THR C 2 117 ? -35.527 -88.344 22.162 1.00 65.61 117 THR G CA 1
ATOM 12911 C C . THR C 2 117 ? -34.884 -87.166 22.925 1.00 70.72 117 THR G C 1
ATOM 12912 O O . THR C 2 117 ? -34.165 -86.361 22.326 1.00 72.86 117 THR G O 1
ATOM 12916 N N . PHE C 2 118 ? -35.149 -87.075 24.244 1.00 64.28 118 PHE G N 1
ATOM 12917 C CA . PHE C 2 118 ? -34.631 -86.027 25.129 1.00 59.80 118 PHE G CA 1
ATOM 12918 C C . PHE C 2 118 ? -33.102 -86.074 25.334 1.00 70.40 118 PHE G C 1
ATOM 12919 O O . PHE C 2 118 ? -32.461 -85.018 25.325 1.00 69.17 118 PHE G O 1
ATOM 12927 N N . LEU C 2 119 ? -32.545 -87.282 25.587 1.00 69.49 119 LEU G N 1
ATOM 12928 C CA . LEU C 2 119 ? -31.131 -87.527 25.885 1.00 71.41 119 LEU G CA 1
ATOM 12929 C C . LEU C 2 119 ? -30.154 -86.906 24.855 1.00 76.63 119 LEU G C 1
ATOM 12930 O O . LEU C 2 119 ? -29.263 -86.192 25.320 1.00 74.19 119 LEU G O 1
ATOM 12935 N N . PRO C 2 120 ? -30.308 -87.069 23.502 1.00 75.33 120 PRO G N 1
ATOM 12936 C CA . PRO C 2 120 ? -29.387 -86.383 22.567 1.00 76.03 120 PRO G CA 1
ATOM 12937 C C . PRO C 2 120 ? -29.506 -84.857 22.619 1.00 77.64 120 PRO G C 1
ATOM 12938 O O . PRO C 2 120 ? -28.517 -84.166 22.364 1.00 77.95 120 PRO G O 1
ATOM 12942 N N . MET C 2 121 ? -30.710 -84.331 22.950 1.00 71.01 121 MET G N 1
ATOM 12943 C CA . MET C 2 121 ? -30.943 -82.888 23.094 1.00 67.74 121 MET G CA 1
ATOM 12944 C C . MET C 2 121 ? -30.163 -82.385 24.314 1.00 67.31 121 MET G C 1
ATOM 12945 O O . MET C 2 121 ? -29.523 -81.340 24.229 1.00 67.52 121 MET G O 1
ATOM 12950 N N . LEU C 2 122 ? -30.182 -83.154 25.432 1.00 59.70 122 LEU G N 1
ATOM 12951 C CA . LEU C 2 122 ? -29.427 -82.807 26.641 1.00 58.24 122 LEU G CA 1
ATOM 12952 C C . LEU C 2 122 ? -27.906 -82.799 26.360 1.00 65.71 122 LEU G C 1
ATOM 12953 O O . LEU C 2 122 ? -27.217 -81.865 26.778 1.00 62.10 122 LEU G O 1
ATOM 12958 N N . GLN C 2 123 ? -27.410 -83.801 25.600 1.00 68.01 123 GLN G N 1
ATOM 12959 C CA . GLN C 2 123 ? -26.002 -83.922 25.200 1.00 71.92 123 GLN G CA 1
ATOM 12960 C C . GLN C 2 123 ? -25.558 -82.727 24.330 1.00 78.55 123 GLN G C 1
ATOM 12961 O O . GLN C 2 123 ? -24.491 -82.156 24.579 1.00 79.56 123 GLN G O 1
ATOM 12967 N N . HIS C 2 124 ? -26.384 -82.345 23.331 1.00 74.22 124 HIS G N 1
ATOM 12968 C CA . HIS C 2 124 ? -26.086 -81.233 22.429 1.00 73.49 124 HIS G CA 1
ATOM 12969 C C . HIS C 2 124 ? -26.046 -79.879 23.154 1.00 74.91 124 HIS G C 1
ATOM 12970 O O . HIS C 2 124 ? -25.142 -79.081 22.899 1.00 76.50 124 HIS G O 1
ATOM 12977 N N . ILE C 2 125 ? -27.015 -79.633 24.059 1.00 67.21 125 ILE G N 1
ATOM 12978 C CA . ILE C 2 125 ? -27.116 -78.406 24.860 1.00 62.58 125 ILE G CA 1
ATOM 12979 C C . ILE C 2 125 ? -25.914 -78.287 25.828 1.00 71.35 125 ILE G C 1
ATOM 12980 O O . ILE C 2 125 ? -25.391 -77.183 26.016 1.00 72.78 125 ILE G O 1
ATOM 12985 N N . SER C 2 126 ? -25.451 -79.425 26.389 1.00 69.60 126 SER G N 1
ATOM 12986 C CA . SER C 2 126 ? -24.320 -79.470 27.320 1.00 72.16 126 SER G CA 1
ATOM 12987 C C . SER C 2 126 ? -22.963 -79.126 26.682 1.00 81.61 126 SER G C 1
ATOM 12988 O O . SER C 2 126 ? -22.009 -78.850 27.413 1.00 81.89 126 SER G O 1
ATOM 12991 N N . LYS C 2 127 ? -22.877 -79.133 25.335 1.00 80.65 127 LYS G N 1
ATOM 12992 C CA . LYS C 2 127 ? -21.650 -78.834 24.595 1.00 79.34 127 LYS G CA 1
ATOM 12993 C C . LYS C 2 127 ? -21.758 -77.504 23.855 1.00 78.68 127 LYS G C 1
ATOM 12994 O O . LYS C 2 127 ? -22.014 -76.472 24.470 1.00 71.46 127 LYS G O 1
ATOM 13000 N N . THR C 2 133 ? -19.652 -64.889 30.903 1.00 65.45 133 THR G N 1
ATOM 13001 C CA . THR C 2 133 ? -18.867 -64.890 32.140 1.00 66.23 133 THR G CA 1
ATOM 13002 C C . THR C 2 133 ? -19.526 -64.013 33.212 1.00 62.06 133 THR G C 1
ATOM 13003 O O . THR C 2 133 ? -20.434 -63.240 32.904 1.00 58.89 133 THR G O 1
ATOM 13007 N N . TYR C 2 134 ? -19.023 -64.110 34.462 1.00 55.26 134 TYR G N 1
ATOM 13008 C CA . TYR C 2 134 ? -19.424 -63.304 35.616 1.00 52.84 134 TYR G CA 1
ATOM 13009 C C . TYR C 2 134 ? -19.156 -61.822 35.260 1.00 55.51 134 TYR G C 1
ATOM 13010 O O . TYR C 2 134 ? -20.026 -60.969 35.477 1.00 54.16 134 TYR G O 1
ATOM 13019 N N . GLU C 2 135 ? -17.973 -61.547 34.653 1.00 54.33 135 GLU G N 1
ATOM 13020 C CA . GLU C 2 135 ? -17.559 -60.211 34.210 1.00 55.80 135 GLU G CA 1
ATOM 13021 C C . GLU C 2 135 ? -18.526 -59.587 33.213 1.00 50.33 135 GLU G C 1
ATOM 13022 O O . GLU C 2 135 ? -18.845 -58.410 33.360 1.00 50.16 135 GLU G O 1
ATOM 13028 N N . ASP C 2 136 ? -19.009 -60.374 32.223 1.00 43.55 136 ASP G N 1
ATOM 13029 C CA . ASP C 2 136 ? -19.980 -59.919 31.223 1.00 43.79 136 ASP G CA 1
ATOM 13030 C C . ASP C 2 136 ? -21.292 -59.512 31.892 1.00 50.09 136 ASP G C 1
ATOM 13031 O O . ASP C 2 136 ? -21.830 -58.455 31.573 1.00 51.56 136 ASP G O 1
ATOM 13036 N N . PHE C 2 137 ? -21.771 -60.339 32.847 1.00 45.28 137 PHE G N 1
ATOM 13037 C CA . PHE C 2 137 ? -23.002 -60.162 33.626 1.00 41.65 137 PHE G CA 1
ATOM 13038 C C . PHE C 2 137 ? -22.964 -58.884 34.475 1.00 43.33 137 PHE G C 1
ATOM 13039 O O . PHE C 2 137 ? -23.917 -58.105 34.439 1.00 42.56 137 PHE G O 1
ATOM 13047 N N . VAL C 2 138 ? -21.855 -58.660 35.205 1.00 40.25 138 VAL G N 1
ATOM 13048 C CA . VAL C 2 138 ? -21.621 -57.461 36.032 1.00 40.07 138 VAL G CA 1
ATOM 13049 C C . VAL C 2 138 ? -21.557 -56.197 35.154 1.00 45.34 138 VAL G C 1
ATOM 13050 O O . VAL C 2 138 ? -22.134 -55.183 35.530 1.00 48.40 138 VAL G O 1
ATOM 13054 N N . GLU C 2 139 ? -20.884 -56.273 33.982 1.00 42.65 139 GLU G N 1
ATOM 13055 C CA . GLU C 2 139 ? -20.772 -55.157 33.041 1.00 43.27 139 GLU G CA 1
ATOM 13056 C C . GLU C 2 139 ? -22.116 -54.807 32.401 1.00 49.91 139 GLU G C 1
ATOM 13057 O O . GLU C 2 139 ? -22.359 -53.638 32.102 1.00 50.95 139 GLU G O 1
ATOM 13063 N N . GLY C 2 140 ? -22.957 -55.819 32.183 1.00 44.59 140 GLY G N 1
ATOM 13064 C CA . GLY C 2 140 ? -24.290 -55.657 31.608 1.00 43.10 140 GLY G CA 1
ATOM 13065 C C . GLY C 2 140 ? -25.219 -54.911 32.540 1.00 47.65 140 GLY G C 1
ATOM 13066 O O . GLY C 2 140 ? -25.945 -54.013 32.102 1.00 48.35 140 GLY G O 1
ATOM 13067 N N . LEU C 2 141 ? -25.154 -55.238 33.846 1.00 41.11 141 LEU G N 1
ATOM 13068 C CA . LEU C 2 141 ? -25.976 -54.587 34.862 1.00 41.68 141 LEU G CA 1
ATOM 13069 C C . LEU C 2 141 ? -25.454 -53.205 35.272 1.00 50.18 141 LEU G C 1
ATOM 13070 O O . LEU C 2 141 ? -26.251 -52.382 35.729 1.00 49.17 141 LEU G O 1
ATOM 13075 N N . ARG C 2 142 ? -24.132 -52.942 35.081 1.00 53.32 142 ARG G N 1
ATOM 13076 C CA . ARG C 2 142 ? -23.451 -51.661 35.371 1.00 55.75 142 ARG G CA 1
ATOM 13077 C C . ARG C 2 142 ? -23.965 -50.534 34.457 1.00 55.90 142 ARG G C 1
ATOM 13078 O O . ARG C 2 142 ? -23.942 -49.367 34.848 1.00 57.22 142 ARG G O 1
ATOM 13086 N N . VAL C 2 143 ? -24.456 -50.884 33.258 1.00 47.17 143 VAL G N 1
ATOM 13087 C CA . VAL C 2 143 ? -25.053 -49.941 32.297 1.00 43.54 143 VAL G CA 1
ATOM 13088 C C . VAL C 2 143 ? -26.191 -49.156 32.992 1.00 47.29 143 VAL G C 1
ATOM 13089 O O . VAL C 2 143 ? -26.345 -47.975 32.754 1.00 51.62 143 VAL G O 1
ATOM 13093 N N . PHE C 2 144 ? -26.974 -49.822 33.860 1.00 47.88 144 PHE G N 1
ATOM 13094 C CA . PHE C 2 144 ? -28.105 -49.214 34.565 1.00 47.26 144 PHE G CA 1
ATOM 13095 C C . PHE C 2 144 ? -27.692 -48.542 35.890 1.00 54.07 144 PHE G C 1
ATOM 13096 O O . PHE C 2 144 ? -28.522 -47.888 36.528 1.00 56.73 144 PHE G O 1
ATOM 13104 N N . ASP C 2 145 ? -26.404 -48.656 36.268 1.00 46.78 145 ASP G N 1
ATOM 13105 C CA . ASP C 2 145 ? -25.876 -48.027 37.471 1.00 48.16 145 ASP G CA 1
ATOM 13106 C C . ASP C 2 145 ? -25.523 -46.571 37.115 1.00 55.34 145 ASP G C 1
ATOM 13107 O O . ASP C 2 145 ? -24.430 -46.294 36.602 1.00 53.73 145 ASP G O 1
ATOM 13112 N N . LYS C 2 146 ? -26.493 -45.660 37.332 1.00 53.77 146 LYS G N 1
ATOM 13113 C CA . LYS C 2 146 ? -26.405 -44.230 37.021 1.00 56.79 146 LYS G CA 1
ATOM 13114 C C . LYS C 2 146 ? -25.248 -43.516 37.736 1.00 68.70 146 LYS G C 1
ATOM 13115 O O . LYS C 2 146 ? -24.581 -42.675 37.130 1.00 70.01 146 LYS G O 1
ATOM 13121 N N . GLU C 2 147 ? -25.027 -43.848 39.023 1.00 68.96 147 GLU G N 1
ATOM 13122 C CA . GLU C 2 147 ? -24.030 -43.224 39.900 1.00 71.67 147 GLU G CA 1
ATOM 13123 C C . GLU C 2 147 ? -22.686 -43.941 39.986 1.00 74.01 147 GLU G C 1
ATOM 13124 O O . GLU C 2 147 ? -21.688 -43.314 40.327 1.00 75.87 147 GLU G O 1
ATOM 13130 N N . GLY C 2 148 ? -22.676 -45.241 39.727 1.00 70.49 148 GLY G N 1
ATOM 13131 C CA . GLY C 2 148 ? -21.476 -46.061 39.844 1.00 70.24 148 GLY G CA 1
ATOM 13132 C C . GLY C 2 148 ? -21.198 -46.411 41.294 1.00 76.79 148 GLY G C 1
ATOM 13133 O O . GLY C 2 148 ? -20.036 -46.521 41.695 1.00 77.72 148 GLY G O 1
ATOM 13134 N N . ASN C 2 149 ? -22.278 -46.586 42.093 1.00 74.83 149 ASN G N 1
ATOM 13135 C CA . ASN C 2 149 ? -22.236 -46.891 43.527 1.00 77.41 149 ASN G CA 1
ATOM 13136 C C . ASN C 2 149 ? -22.378 -48.393 43.872 1.00 81.44 149 ASN G C 1
ATOM 13137 O O . ASN C 2 149 ? -22.262 -48.755 45.046 1.00 87.53 149 ASN G O 1
ATOM 13142 N N . GLY C 2 150 ? -22.580 -49.244 42.865 1.00 69.85 150 GLY G N 1
ATOM 13143 C CA . GLY C 2 150 ? -22.683 -50.689 43.061 1.00 66.49 150 GLY G CA 1
ATOM 13144 C C . GLY C 2 150 ? -24.092 -51.240 43.156 1.00 68.80 150 GLY G C 1
ATOM 13145 O O . GLY C 2 150 ? -24.280 -52.462 43.270 1.00 67.90 150 GLY G O 1
ATOM 13146 N N . THR C 2 151 ? -25.090 -50.346 43.130 1.00 65.77 151 THR G N 1
ATOM 13147 C CA . THR C 2 151 ? -26.498 -50.724 43.173 1.00 65.89 151 THR G CA 1
ATOM 13148 C C . THR C 2 151 ? -27.254 -50.186 41.959 1.00 73.36 151 THR G C 1
ATOM 13149 O O . THR C 2 151 ? -26.736 -49.356 41.214 1.00 74.09 151 THR G O 1
ATOM 13153 N N . VAL C 2 152 ? -28.459 -50.716 41.747 1.00 72.50 152 VAL G N 1
ATOM 13154 C CA . VAL C 2 152 ? -29.401 -50.383 40.681 1.00 71.89 152 VAL G CA 1
ATOM 13155 C C . VAL C 2 152 ? -30.786 -50.355 41.367 1.00 73.55 152 VAL G C 1
ATOM 13156 O O . VAL C 2 152 ? -31.007 -51.120 42.313 1.00 70.85 152 VAL G O 1
ATOM 13160 N N . MET C 2 153 ? -31.689 -49.453 40.927 1.00 71.26 153 MET G N 1
ATOM 13161 C CA . MET C 2 153 ? -33.045 -49.368 41.467 1.00 75.85 153 MET G CA 1
ATOM 13162 C C . MET C 2 153 ? -33.795 -50.669 41.143 1.00 77.88 153 MET G C 1
ATOM 13163 O O . MET C 2 153 ? -33.738 -51.153 40.009 1.00 73.94 153 MET G O 1
ATOM 13168 N N . GLY C 2 154 ? -34.421 -51.246 42.163 1.00 75.56 154 GLY G N 1
ATOM 13169 C CA . GLY C 2 154 ? -35.161 -52.499 42.067 1.00 74.14 154 GLY G CA 1
ATOM 13170 C C . GLY C 2 154 ? -36.134 -52.563 40.909 1.00 76.35 154 GLY G C 1
ATOM 13171 O O . GLY C 2 154 ? -36.071 -53.496 40.105 1.00 72.74 154 GLY G O 1
ATOM 13172 N N . ALA C 2 155 ? -37.002 -51.534 40.796 1.00 73.72 155 ALA G N 1
ATOM 13173 C CA . ALA C 2 155 ? -38.029 -51.390 39.758 1.00 72.37 155 ALA G CA 1
ATOM 13174 C C . ALA C 2 155 ? -37.446 -51.286 38.350 1.00 72.21 155 ALA G C 1
ATOM 13175 O O . ALA C 2 155 ? -38.107 -51.692 37.392 1.00 71.34 155 ALA G O 1
ATOM 13177 N N . GLU C 2 156 ? -36.213 -50.749 38.228 1.00 65.46 156 GLU G N 1
ATOM 13178 C CA . GLU C 2 156 ? -35.500 -50.582 36.957 1.00 60.77 156 GLU G CA 1
ATOM 13179 C C . GLU C 2 156 ? -34.998 -51.944 36.439 1.00 58.74 156 GLU G C 1
ATOM 13180 O O . GLU C 2 156 ? -35.222 -52.261 35.267 1.00 55.19 156 GLU G O 1
ATOM 13186 N N . LEU C 2 157 ? -34.345 -52.750 37.318 1.00 52.81 157 LEU G N 1
ATOM 13187 C CA . LEU C 2 157 ? -33.860 -54.089 36.977 1.00 51.29 157 LEU G CA 1
ATOM 13188 C C . LEU C 2 157 ? -35.038 -55.016 36.613 1.00 53.53 157 LEU G C 1
ATOM 13189 O O . LEU C 2 157 ? -34.924 -55.798 35.663 1.00 49.14 157 LEU G O 1
ATOM 13194 N N . ARG C 2 158 ? -36.175 -54.888 37.340 1.00 52.23 158 ARG G N 1
ATOM 13195 C CA . ARG C 2 158 ? -37.398 -55.650 37.077 1.00 52.85 158 ARG G CA 1
ATOM 13196 C C . ARG C 2 158 ? -37.897 -55.296 35.679 1.00 58.59 158 ARG G C 1
ATOM 13197 O O . ARG C 2 158 ? -38.212 -56.196 34.900 1.00 59.09 158 ARG G O 1
ATOM 13205 N N . HIS C 2 159 ? -37.901 -53.988 35.340 1.00 55.66 159 HIS G N 1
ATOM 13206 C CA . HIS C 2 159 ? -38.319 -53.501 34.029 1.00 54.10 159 HIS G CA 1
ATOM 13207 C C . HIS C 2 159 ? -37.419 -54.010 32.900 1.00 48.75 159 HIS G C 1
ATOM 13208 O O . HIS C 2 159 ? -37.935 -54.466 31.886 1.00 43.97 159 HIS G O 1
ATOM 13215 N N . VAL C 2 160 ? -36.090 -53.973 33.099 1.00 48.14 160 VAL G N 1
ATOM 13216 C CA . VAL C 2 160 ? -35.070 -54.444 32.142 1.00 47.44 160 VAL G CA 1
ATOM 13217 C C . VAL C 2 160 ? -35.236 -55.949 31.804 1.00 46.02 160 VAL G C 1
ATOM 13218 O O . VAL C 2 160 ? -35.223 -56.320 30.621 1.00 40.10 160 VAL G O 1
ATOM 13222 N N . LEU C 2 161 ? -35.400 -56.797 32.837 1.00 43.71 161 LEU G N 1
ATOM 13223 C CA . LEU C 2 161 ? -35.549 -58.248 32.653 1.00 42.26 161 LEU G CA 1
ATOM 13224 C C . LEU C 2 161 ? -36.870 -58.639 31.977 1.00 45.36 161 LEU G C 1
ATOM 13225 O O . LEU C 2 161 ? -36.937 -59.685 31.343 1.00 38.68 161 LEU G O 1
ATOM 13230 N N . ALA C 2 162 ? -37.894 -57.763 32.064 1.00 48.52 162 ALA G N 1
ATOM 13231 C CA . ALA C 2 162 ? -39.214 -57.968 31.470 1.00 48.39 162 ALA G CA 1
ATOM 13232 C C . ALA C 2 162 ? -39.410 -57.259 30.110 1.00 53.40 162 ALA G C 1
ATOM 13233 O O . ALA C 2 162 ? -40.432 -57.497 29.469 1.00 56.22 162 ALA G O 1
ATOM 13235 N N . THR C 2 163 ? -38.468 -56.386 29.668 1.00 49.23 163 THR G N 1
ATOM 13236 C CA . THR C 2 163 ? -38.621 -55.667 28.385 1.00 51.42 163 THR G CA 1
ATOM 13237 C C . THR C 2 163 ? -37.497 -55.938 27.355 1.00 57.05 163 THR G C 1
ATOM 13238 O O . THR C 2 163 ? -37.776 -55.964 26.149 1.00 57.85 163 THR G O 1
ATOM 13242 N N . LEU C 2 164 ? -36.234 -56.081 27.821 1.00 49.36 164 LEU G N 1
ATOM 13243 C CA . LEU C 2 164 ? -35.070 -56.317 26.961 1.00 46.51 164 LEU G CA 1
ATOM 13244 C C . LEU C 2 164 ? -34.786 -57.813 26.829 1.00 49.98 164 LEU G C 1
ATOM 13245 O O . LEU C 2 164 ? -35.388 -58.609 27.555 1.00 45.59 164 LEU G O 1
ATOM 13250 N N . GLY C 2 165 ? -33.909 -58.172 25.878 1.00 49.70 165 GLY G N 1
ATOM 13251 C CA . GLY C 2 165 ? -33.504 -59.545 25.559 1.00 48.09 165 GLY G CA 1
ATOM 13252 C C . GLY C 2 165 ? -34.662 -60.498 25.328 1.00 47.92 165 GLY G C 1
ATOM 13253 O O . GLY C 2 165 ? -35.668 -60.114 24.733 1.00 50.50 165 GLY G O 1
ATOM 13254 N N . GLU C 2 166 ? -34.539 -61.739 25.806 1.00 43.34 166 GLU G N 1
ATOM 13255 C CA . GLU C 2 166 ? -35.622 -62.719 25.737 1.00 45.28 166 GLU G CA 1
ATOM 13256 C C . GLU C 2 166 ? -36.480 -62.515 27.000 1.00 52.04 166 GLU G C 1
ATOM 13257 O O . GLU C 2 166 ? -36.281 -63.210 28.011 1.00 53.60 166 GLU G O 1
ATOM 13263 N N . LYS C 2 167 ? -37.390 -61.504 26.941 1.00 42.29 167 LYS G N 1
ATOM 13264 C CA . LYS C 2 167 ? -38.297 -61.059 28.005 1.00 41.32 167 LYS G CA 1
ATOM 13265 C C . LYS C 2 167 ? -38.752 -62.161 28.973 1.00 46.09 167 LYS G C 1
ATOM 13266 O O . LYS C 2 167 ? -39.177 -63.235 28.541 1.00 51.27 167 LYS G O 1
ATOM 13272 N N . LEU C 2 168 ? -38.692 -61.873 30.274 1.00 39.33 168 LEU G N 1
ATOM 13273 C CA . LEU C 2 168 ? -39.198 -62.747 31.326 1.00 38.35 168 LEU G CA 1
ATOM 13274 C C . LEU C 2 168 ? -40.595 -62.225 31.656 1.00 45.28 168 LEU G C 1
ATOM 13275 O O . LEU C 2 168 ? -40.839 -61.014 31.563 1.00 46.96 168 LEU G O 1
ATOM 13280 N N . THR C 2 169 ? -41.503 -63.119 32.073 1.00 44.84 169 THR G N 1
ATOM 13281 C CA . THR C 2 169 ? -42.871 -62.740 32.452 1.00 46.64 169 THR G CA 1
ATOM 13282 C C . THR C 2 169 ? -42.802 -61.957 33.764 1.00 55.10 169 THR G C 1
ATOM 13283 O O . THR C 2 169 ? -41.820 -62.115 34.498 1.00 52.01 169 THR G O 1
ATOM 13287 N N . GLU C 2 170 ? -43.829 -61.127 34.070 1.00 57.16 170 GLU G N 1
ATOM 13288 C CA . GLU C 2 170 ? -43.878 -60.375 35.324 1.00 60.85 170 GLU G CA 1
ATOM 13289 C C . GLU C 2 170 ? -43.832 -61.313 36.538 1.00 69.30 170 GLU G C 1
ATOM 13290 O O . GLU C 2 170 ? -43.271 -60.945 37.570 1.00 71.87 170 GLU G O 1
ATOM 13296 N N . ASP C 2 171 ? -44.390 -62.533 36.383 1.00 68.00 171 ASP G N 1
ATOM 13297 C CA . ASP C 2 171 ? -44.447 -63.602 37.378 1.00 68.94 171 ASP G CA 1
ATOM 13298 C C . ASP C 2 171 ? -43.050 -64.183 37.633 1.00 67.30 171 ASP G C 1
ATOM 13299 O O . ASP C 2 171 ? -42.687 -64.391 38.794 1.00 68.82 171 ASP G O 1
ATOM 13304 N N . GLU C 2 172 ? -42.274 -64.447 36.547 1.00 57.18 172 GLU G N 1
ATOM 13305 C CA . GLU C 2 172 ? -40.899 -64.967 36.594 1.00 52.53 172 GLU G CA 1
ATOM 13306 C C . GLU C 2 172 ? -39.979 -63.954 37.292 1.00 55.04 172 GLU G C 1
ATOM 13307 O O . GLU C 2 172 ? -39.157 -64.342 38.123 1.00 58.67 172 GLU G O 1
ATOM 13313 N N . VAL C 2 173 ? -40.151 -62.657 36.973 1.00 46.18 173 VAL G N 1
ATOM 13314 C CA . VAL C 2 173 ? -39.418 -61.523 37.556 1.00 45.77 173 VAL G CA 1
ATOM 13315 C C . VAL C 2 173 ? -39.744 -61.402 39.064 1.00 60.65 173 VAL G C 1
ATOM 13316 O O . VAL C 2 173 ? -38.830 -61.215 39.867 1.00 64.17 173 VAL G O 1
ATOM 13320 N N . GLU C 2 174 ? -41.033 -61.534 39.444 1.00 59.91 174 GLU G N 1
ATOM 13321 C CA . GLU C 2 174 ? -41.463 -61.455 40.846 1.00 63.27 174 GLU G CA 1
ATOM 13322 C C . GLU C 2 174 ? -40.796 -62.538 41.689 1.00 62.34 174 GLU G C 1
ATOM 13323 O O . GLU C 2 174 ? -40.226 -62.232 42.737 1.00 64.23 174 GLU G O 1
ATOM 13329 N N . LYS C 2 175 ? -40.851 -63.794 41.202 1.00 56.75 175 LYS G N 1
ATOM 13330 C CA . LYS C 2 175 ? -40.271 -64.992 41.821 1.00 54.46 175 LYS G CA 1
ATOM 13331 C C . LYS C 2 175 ? -38.759 -64.854 42.013 1.00 57.43 175 LYS G C 1
ATOM 13332 O O . LYS C 2 175 ? -38.256 -65.103 43.105 1.00 59.38 175 LYS G O 1
ATOM 13338 N N . LEU C 2 176 ? -38.049 -64.423 40.958 1.00 52.31 176 LEU G N 1
ATOM 13339 C CA . LEU C 2 176 ? -36.599 -64.227 40.927 1.00 49.75 176 LEU G CA 1
ATOM 13340 C C . LEU C 2 176 ? -36.104 -63.088 41.836 1.00 61.32 176 LEU G C 1
ATOM 13341 O O . LEU C 2 176 ? -35.034 -63.225 42.430 1.00 63.57 176 LEU G O 1
ATOM 13346 N N . MET C 2 177 ? -36.866 -61.977 41.933 1.00 61.61 177 MET G N 1
ATOM 13347 C CA . MET C 2 177 ? -36.506 -60.773 42.702 1.00 64.87 177 MET G CA 1
ATOM 13348 C C . MET C 2 177 ? -36.867 -60.800 44.192 1.00 74.51 177 MET G C 1
ATOM 13349 O O . MET C 2 177 ? -36.409 -59.923 44.933 1.00 75.41 177 MET G O 1
ATOM 13354 N N . ALA C 2 178 ? -37.705 -61.776 44.619 1.00 73.50 178 ALA G N 1
ATOM 13355 C CA . ALA C 2 178 ? -38.178 -61.965 45.997 1.00 73.55 178 ALA G CA 1
ATOM 13356 C C . ALA C 2 178 ? -37.047 -61.983 47.026 1.00 89.64 178 ALA G C 1
ATOM 13357 O O . ALA C 2 178 ? -36.779 -60.962 47.653 1.00 75.97 178 ALA G O 1
ATOM 13359 N N . CYS C 2 186 ? -30.581 -49.968 45.741 1.00 88.60 186 CYS G N 1
ATOM 13360 C CA . CYS C 2 186 ? -31.646 -50.942 45.972 1.00 86.84 186 CYS G CA 1
ATOM 13361 C C . CYS C 2 186 ? -31.173 -52.401 45.776 1.00 82.97 186 CYS G C 1
ATOM 13362 O O . CYS C 2 186 ? -31.185 -53.153 46.750 1.00 84.95 186 CYS G O 1
ATOM 13365 N N . ILE C 2 187 ? -30.749 -52.796 44.547 1.00 71.39 187 ILE G N 1
ATOM 13366 C CA . ILE C 2 187 ? -30.207 -54.137 44.262 1.00 67.87 187 ILE G CA 1
ATOM 13367 C C . ILE C 2 187 ? -28.692 -54.067 44.035 1.00 69.14 187 ILE G C 1
ATOM 13368 O O . ILE C 2 187 ? -28.245 -53.337 43.157 1.00 68.01 187 ILE G O 1
ATOM 13373 N N . ASN C 2 188 ? -27.914 -54.850 44.808 1.00 65.55 188 ASN G N 1
ATOM 13374 C CA . ASN C 2 188 ? -26.465 -54.981 44.653 1.00 64.57 188 ASN G CA 1
ATOM 13375 C C . ASN C 2 188 ? -26.334 -55.967 43.496 1.00 64.33 188 ASN G C 1
ATOM 13376 O O . ASN C 2 188 ? -26.401 -57.185 43.704 1.00 67.49 188 ASN G O 1
ATOM 13381 N N . TYR C 2 189 ? -26.247 -55.431 42.264 1.00 52.51 189 TYR G N 1
ATOM 13382 C CA . TYR C 2 189 ? -26.210 -56.212 41.030 1.00 47.39 189 TYR G CA 1
ATOM 13383 C C . TYR C 2 189 ? -25.062 -57.218 40.949 1.00 54.55 189 TYR G C 1
ATOM 13384 O O . TYR C 2 189 ? -25.221 -58.242 40.285 1.00 52.94 189 TYR G O 1
ATOM 13393 N N . GLU C 2 190 ? -23.937 -56.954 41.645 1.00 52.31 190 GLU G N 1
ATOM 13394 C CA . GLU C 2 190 ? -22.780 -57.844 41.694 1.00 51.98 190 GLU G CA 1
ATOM 13395 C C . GLU C 2 190 ? -23.157 -59.090 42.517 1.00 60.86 190 GLU G C 1
ATOM 13396 O O . GLU C 2 190 ? -22.915 -60.223 42.079 1.00 58.97 190 GLU G O 1
ATOM 13402 N N . ALA C 2 191 ? -23.785 -58.861 43.693 1.00 59.40 191 ALA G N 1
ATOM 13403 C CA . ALA C 2 191 ? -24.250 -59.893 44.615 1.00 59.90 191 ALA G CA 1
ATOM 13404 C C . ALA C 2 191 ? -25.345 -60.728 43.940 1.00 61.87 191 ALA G C 1
ATOM 13405 O O . ALA C 2 191 ? -25.384 -61.948 44.114 1.00 60.30 191 ALA G O 1
ATOM 13407 N N . PHE C 2 192 ? -26.209 -60.059 43.143 1.00 55.22 192 PHE G N 1
ATOM 13408 C CA . PHE C 2 192 ? -27.306 -60.676 42.397 1.00 51.22 192 PHE G CA 1
ATOM 13409 C C . PHE C 2 192 ? -26.768 -61.625 41.310 1.00 49.81 192 PHE G C 1
ATOM 13410 O O . PHE C 2 192 ? -27.318 -62.706 41.126 1.00 47.00 192 PHE G O 1
ATOM 13418 N N . VAL C 2 193 ? -25.693 -61.216 40.606 1.00 46.39 193 VAL G N 1
ATOM 13419 C CA . VAL C 2 193 ? -25.019 -62.019 39.576 1.00 43.06 193 VAL G CA 1
ATOM 13420 C C . VAL C 2 193 ? -24.467 -63.315 40.220 1.00 46.83 193 VAL G C 1
ATOM 13421 O O . VAL C 2 193 ? -24.651 -64.393 39.657 1.00 43.63 193 VAL G O 1
ATOM 13425 N N . LYS C 2 194 ? -23.836 -63.202 41.413 1.00 47.93 194 LYS G N 1
ATOM 13426 C CA . LYS C 2 194 ? -23.297 -64.337 42.161 1.00 50.29 194 LYS G CA 1
ATOM 13427 C C . LYS C 2 194 ? -24.427 -65.275 42.592 1.00 56.60 194 LYS G C 1
ATOM 13428 O O . LYS C 2 194 ? -24.263 -66.499 42.522 1.00 55.69 194 LYS G O 1
ATOM 13434 N N . HIS C 2 195 ? -25.582 -64.699 42.997 1.00 55.62 195 HIS G N 1
ATOM 13435 C CA . HIS C 2 195 ? -26.787 -65.427 43.419 1.00 56.08 195 HIS G CA 1
ATOM 13436 C C . HIS C 2 195 ? -27.362 -66.301 42.281 1.00 52.23 195 HIS G C 1
ATOM 13437 O O . HIS C 2 195 ? -27.608 -67.488 42.494 1.00 50.01 195 HIS G O 1
ATOM 13444 N N . ILE C 2 196 ? -27.569 -65.717 41.079 1.00 46.91 196 ILE G N 1
ATOM 13445 C CA . ILE C 2 196 ? -28.116 -66.441 39.925 1.00 42.70 196 ILE G CA 1
ATOM 13446 C C . ILE C 2 196 ? -27.102 -67.467 39.357 1.00 52.39 196 ILE G C 1
ATOM 13447 O O . ILE C 2 196 ? -27.506 -68.557 38.948 1.00 52.04 196 ILE G O 1
ATOM 13452 N N . MET C 2 197 ? -25.793 -67.153 39.384 1.00 52.58 197 MET G N 1
ATOM 13453 C CA . MET C 2 197 ? -24.770 -68.077 38.888 1.00 53.39 197 MET G CA 1
ATOM 13454 C C . MET C 2 197 ? -24.558 -69.301 39.794 1.00 57.35 197 MET G C 1
ATOM 13455 O O . MET C 2 197 ? -24.124 -70.343 39.301 1.00 56.93 197 MET G O 1
ATOM 13460 N N . ALA C 2 198 ? -24.895 -69.176 41.098 1.00 54.58 198 ALA G N 1
ATOM 13461 C CA . ALA C 2 198 ? -24.811 -70.250 42.096 1.00 55.32 198 ALA G CA 1
ATOM 13462 C C . ALA C 2 198 ? -26.155 -71.019 42.218 1.00 57.86 198 ALA G C 1
ATOM 13463 O O . ALA C 2 198 ? -26.283 -71.930 43.044 1.00 60.59 198 ALA G O 1
ATOM 13465 N N . GLY C 2 199 ? -27.122 -70.650 41.382 1.00 53.10 199 GLY G N 1
ATOM 13466 C CA . GLY C 2 199 ? -28.452 -71.243 41.362 1.00 44.16 199 GLY G CA 1
ATOM 13467 C C . GLY C 2 199 ? -28.737 -72.118 40.160 1.00 54.07 199 GLY G C 1
ATOM 13468 O O . GLY C 2 199 ? -29.648 -72.949 40.208 1.00 52.60 199 GLY G O 1
ATOM 13469 N N . PRO D 2 43 ? 35.698 27.379 0.959 1.00 83.21 43 PRO H N 1
ATOM 13470 C CA . PRO D 2 43 ? 35.793 28.817 0.666 1.00 82.28 43 PRO H CA 1
ATOM 13471 C C . PRO D 2 43 ? 36.509 29.106 -0.652 1.00 83.94 43 PRO H C 1
ATOM 13472 O O . PRO D 2 43 ? 35.944 29.779 -1.511 1.00 82.14 43 PRO H O 1
ATOM 13476 N N . SER D 2 44 ? 37.741 28.584 -0.815 1.00 80.72 44 SER H N 1
ATOM 13477 C CA . SER D 2 44 ? 38.557 28.750 -2.017 1.00 81.06 44 SER H CA 1
ATOM 13478 C C . SER D 2 44 ? 38.180 27.726 -3.083 1.00 86.53 44 SER H C 1
ATOM 13479 O O . SER D 2 44 ? 38.220 28.039 -4.272 1.00 87.57 44 SER H O 1
ATOM 13482 N N . LYS D 2 45 ? 37.800 26.509 -2.654 1.00 84.29 45 LYS H N 1
ATOM 13483 C CA . LYS D 2 45 ? 37.395 25.399 -3.525 1.00 84.93 45 LYS H CA 1
ATOM 13484 C C . LYS D 2 45 ? 36.088 25.688 -4.289 1.00 85.79 45 LYS H C 1
ATOM 13485 O O . LYS D 2 45 ? 35.837 25.063 -5.329 1.00 88.99 45 LYS H O 1
ATOM 13491 N N . ILE D 2 46 ? 35.261 26.623 -3.766 1.00 74.08 46 ILE H N 1
ATOM 13492 C CA . ILE D 2 46 ? 33.971 27.018 -4.334 1.00 70.75 46 ILE H CA 1
ATOM 13493 C C . ILE D 2 46 ? 34.153 27.799 -5.644 1.00 71.13 46 ILE H C 1
ATOM 13494 O O . ILE D 2 46 ? 34.699 28.909 -5.647 1.00 69.27 46 ILE H O 1
ATOM 13499 N N . LYS D 2 47 ? 33.723 27.185 -6.758 1.00 64.99 47 LYS H N 1
ATOM 13500 C CA . LYS D 2 47 ? 33.744 27.811 -8.079 1.00 64.24 47 LYS H CA 1
ATOM 13501 C C . LYS D 2 47 ? 32.435 28.590 -8.140 1.00 61.18 47 LYS H C 1
ATOM 13502 O O . LYS D 2 47 ? 31.374 28.005 -7.879 1.00 58.72 47 LYS H O 1
ATOM 13508 N N . ILE D 2 48 ? 32.501 29.912 -8.398 1.00 54.28 48 ILE H N 1
ATOM 13509 C CA . ILE D 2 48 ? 31.269 30.694 -8.467 1.00 51.20 48 ILE H CA 1
ATOM 13510 C C . ILE D 2 48 ? 30.648 30.493 -9.856 1.00 47.38 48 ILE H C 1
ATOM 13511 O O . ILE D 2 48 ? 31.281 30.784 -10.862 1.00 46.36 48 ILE H O 1
ATOM 13516 N N . GLU D 2 49 ? 29.434 29.923 -9.879 1.00 41.46 49 GLU H N 1
ATOM 13517 C CA . GLU D 2 49 ? 28.654 29.568 -11.064 1.00 42.71 49 GLU H CA 1
ATOM 13518 C C . GLU D 2 49 ? 27.667 30.654 -11.520 1.00 47.82 49 GLU H C 1
ATOM 13519 O O . GLU D 2 49 ? 27.294 30.667 -12.696 1.00 49.74 49 GLU H O 1
ATOM 13525 N N . PHE D 2 50 ? 27.239 31.552 -10.600 1.00 41.02 50 PHE H N 1
ATOM 13526 C CA . PHE D 2 50 ? 26.268 32.614 -10.883 1.00 37.33 50 PHE H CA 1
ATOM 13527 C C . PHE D 2 50 ? 26.754 33.548 -11.986 1.00 40.95 50 PHE H C 1
ATOM 13528 O O . PHE D 2 50 ? 27.963 33.774 -12.119 1.00 39.79 50 PHE H O 1
ATOM 13536 N N . THR D 2 51 ? 25.813 34.076 -12.788 1.00 38.74 51 THR H N 1
ATOM 13537 C CA . THR D 2 51 ? 26.115 35.035 -13.866 1.00 38.79 51 THR H CA 1
ATOM 13538 C C . THR D 2 51 ? 26.483 36.394 -13.227 1.00 38.20 51 THR H C 1
ATOM 13539 O O . THR D 2 51 ? 26.008 36.662 -12.115 1.00 32.79 51 THR H O 1
ATOM 13543 N N . PRO D 2 52 ? 27.298 37.270 -13.876 1.00 35.05 52 PRO H N 1
ATOM 13544 C CA . PRO D 2 52 ? 27.611 38.575 -13.257 1.00 31.07 52 PRO H CA 1
ATOM 13545 C C . PRO D 2 52 ? 26.384 39.427 -12.895 1.00 39.91 52 PRO H C 1
ATOM 13546 O O . PRO D 2 52 ? 26.434 40.170 -11.917 1.00 41.85 52 PRO H O 1
ATOM 13550 N N . GLU D 2 53 ? 25.271 39.271 -13.644 1.00 38.13 53 GLU H N 1
ATOM 13551 C CA . GLU D 2 53 ? 23.986 39.957 -13.428 1.00 36.01 53 GLU H CA 1
ATOM 13552 C C . GLU D 2 53 ? 23.311 39.480 -12.123 1.00 37.33 53 GLU H C 1
ATOM 13553 O O . GLU D 2 53 ? 22.676 40.279 -11.434 1.00 34.60 53 GLU H O 1
ATOM 13559 N N . GLN D 2 54 ? 23.444 38.172 -11.796 1.00 33.28 54 GLN H N 1
ATOM 13560 C CA . GLN D 2 54 ? 22.922 37.602 -10.566 1.00 31.15 54 GLN H CA 1
ATOM 13561 C C . GLN D 2 54 ? 23.715 38.169 -9.394 1.00 31.26 54 GLN H C 1
ATOM 13562 O O . GLN D 2 54 ? 23.110 38.613 -8.419 1.00 31.58 54 GLN H O 1
ATOM 13568 N N . ILE D 2 55 ? 25.071 38.171 -9.497 1.00 28.96 55 ILE H N 1
ATOM 13569 C CA . ILE D 2 55 ? 25.996 38.719 -8.487 1.00 31.95 55 ILE H CA 1
ATOM 13570 C C . ILE D 2 55 ? 25.558 40.167 -8.121 1.00 30.22 55 ILE H C 1
ATOM 13571 O O . ILE D 2 55 ? 25.411 40.461 -6.940 1.00 30.98 55 ILE H O 1
ATOM 13576 N N . GLU D 2 56 ? 25.287 41.028 -9.129 1.00 23.52 56 GLU H N 1
ATOM 13577 C CA . GLU D 2 56 ? 24.866 42.414 -8.879 1.00 25.94 56 GLU H CA 1
ATOM 13578 C C . GLU D 2 56 ? 23.480 42.520 -8.191 1.00 29.70 56 GLU H C 1
ATOM 13579 O O . GLU D 2 56 ? 23.292 43.366 -7.307 1.00 31.38 56 GLU H O 1
ATOM 13585 N N . GLU D 2 57 ? 22.550 41.617 -8.557 1.00 29.65 57 GLU H N 1
ATOM 13586 C CA . GLU D 2 57 ? 21.223 41.467 -7.951 1.00 30.72 57 GLU H CA 1
ATOM 13587 C C . GLU D 2 57 ? 21.369 41.084 -6.460 1.00 34.80 57 GLU H C 1
ATOM 13588 O O . GLU D 2 57 ? 20.674 41.655 -5.609 1.00 34.37 57 GLU H O 1
ATOM 13594 N N . PHE D 2 58 ? 22.316 40.156 -6.148 1.00 30.46 58 PHE H N 1
ATOM 13595 C CA . PHE D 2 58 ? 22.578 39.702 -4.775 1.00 28.98 58 PHE H CA 1
ATOM 13596 C C . PHE D 2 58 ? 23.306 40.760 -3.979 1.00 35.05 58 PHE H C 1
ATOM 13597 O O . PHE D 2 58 ? 23.109 40.844 -2.763 1.00 36.09 58 PHE H O 1
ATOM 13605 N N . LYS D 2 59 ? 24.175 41.547 -4.655 1.00 30.06 59 LYS H N 1
ATOM 13606 C CA . LYS D 2 59 ? 24.969 42.613 -4.041 1.00 27.02 59 LYS H CA 1
ATOM 13607 C C . LYS D 2 59 ? 24.066 43.703 -3.454 1.00 32.63 59 LYS H C 1
ATOM 13608 O O . LYS D 2 59 ? 24.334 44.198 -2.357 1.00 31.27 59 LYS H O 1
ATOM 13614 N N . GLU D 2 60 ? 22.959 44.005 -4.154 1.00 31.11 60 GLU H N 1
ATOM 13615 C CA . GLU D 2 60 ? 21.936 44.952 -3.730 1.00 30.68 60 GLU H CA 1
ATOM 13616 C C . GLU D 2 60 ? 21.113 44.408 -2.547 1.00 31.64 60 GLU H C 1
ATOM 13617 O O . GLU D 2 60 ? 20.883 45.159 -1.587 1.00 29.54 60 GLU H O 1
ATOM 13623 N N . ALA D 2 61 ? 20.676 43.115 -2.605 1.00 25.15 61 ALA H N 1
ATOM 13624 C CA . ALA D 2 61 ? 19.900 42.508 -1.517 1.00 24.89 61 ALA H CA 1
ATOM 13625 C C . ALA D 2 61 ? 20.714 42.524 -0.238 1.00 30.82 61 ALA H C 1
ATOM 13626 O O . ALA D 2 61 ? 20.212 42.945 0.798 1.00 32.90 61 ALA H O 1
ATOM 13628 N N . PHE D 2 62 ? 22.001 42.163 -0.340 1.00 27.76 62 PHE H N 1
ATOM 13629 C CA . PHE D 2 62 ? 22.971 42.185 0.749 1.00 25.81 62 PHE H CA 1
ATOM 13630 C C . PHE D 2 62 ? 23.135 43.621 1.335 1.00 28.04 62 PHE H C 1
ATOM 13631 O O . PHE D 2 62 ? 23.239 43.773 2.554 1.00 28.80 62 PHE H O 1
ATOM 13639 N N . THR D 2 63 ? 23.116 44.661 0.468 1.00 23.34 63 THR H N 1
ATOM 13640 C CA . THR D 2 63 ? 23.228 46.079 0.848 1.00 26.74 63 THR H CA 1
ATOM 13641 C C . THR D 2 63 ? 21.989 46.548 1.654 1.00 33.36 63 THR H C 1
ATOM 13642 O O . THR D 2 63 ? 22.119 47.377 2.560 1.00 34.12 63 THR H O 1
ATOM 13646 N N . LEU D 2 64 ? 20.798 46.002 1.326 1.00 25.49 64 LEU H N 1
ATOM 13647 C CA . LEU D 2 64 ? 19.529 46.348 1.978 1.00 25.57 64 LEU H CA 1
ATOM 13648 C C . LEU D 2 64 ? 19.507 45.946 3.457 1.00 29.76 64 LEU H C 1
ATOM 13649 O O . LEU D 2 64 ? 18.769 46.515 4.255 1.00 28.30 64 LEU H O 1
ATOM 13654 N N . PHE D 2 65 ? 20.353 44.975 3.814 1.00 30.50 65 PHE H N 1
ATOM 13655 C CA . PHE D 2 65 ? 20.495 44.461 5.167 1.00 29.38 65 PHE H CA 1
ATOM 13656 C C . PHE D 2 65 ? 21.511 45.211 6.004 1.00 34.73 65 PHE H C 1
ATOM 13657 O O . PHE D 2 65 ? 21.676 44.865 7.168 1.00 33.63 65 PHE H O 1
ATOM 13665 N N . ASP D 2 66 ? 22.178 46.236 5.432 1.00 32.28 66 ASP H N 1
ATOM 13666 C CA . ASP D 2 66 ? 23.211 47.022 6.093 1.00 31.48 66 ASP H CA 1
ATOM 13667 C C . ASP D 2 66 ? 22.663 47.759 7.312 1.00 37.93 66 ASP H C 1
ATOM 13668 O O . ASP D 2 66 ? 21.708 48.533 7.184 1.00 41.11 66 ASP H O 1
ATOM 13673 N N . ARG D 2 67 ? 23.267 47.490 8.494 1.00 30.83 67 ARG H N 1
ATOM 13674 C CA A ARG D 2 67 ? 22.874 48.149 9.739 0.50 30.24 67 ARG H CA 1
ATOM 13675 C CA B ARG D 2 67 ? 22.901 48.066 9.799 0.50 30.87 67 ARG H CA 1
ATOM 13676 C C . ARG D 2 67 ? 24.112 48.762 10.421 1.00 34.37 67 ARG H C 1
ATOM 13677 O O . ARG D 2 67 ? 24.017 49.288 11.531 1.00 36.05 67 ARG H O 1
ATOM 13692 N N . THR D 2 68 ? 25.274 48.747 9.709 1.00 31.33 68 THR H N 1
ATOM 13693 C CA . THR D 2 68 ? 26.543 49.335 10.159 1.00 30.56 68 THR H CA 1
ATOM 13694 C C . THR D 2 68 ? 26.411 50.865 10.324 1.00 37.93 68 THR H C 1
ATOM 13695 O O . THR D 2 68 ? 25.834 51.521 9.437 1.00 38.09 68 THR H O 1
ATOM 13699 N N . PRO D 2 69 ? 26.927 51.441 11.446 1.00 34.46 69 PRO H N 1
ATOM 13700 C CA . PRO D 2 69 ? 26.816 52.899 11.652 1.00 33.94 69 PRO H CA 1
ATOM 13701 C C . PRO D 2 69 ? 27.443 53.776 10.565 1.00 39.65 69 PRO H C 1
ATOM 13702 O O . PRO D 2 69 ? 26.932 54.868 10.298 1.00 38.46 69 PRO H O 1
ATOM 13706 N N . LYS D 2 70 ? 28.546 53.313 9.944 1.00 37.57 70 LYS H N 1
ATOM 13707 C CA . LYS D 2 70 ? 29.215 54.071 8.880 1.00 36.42 70 LYS H CA 1
ATOM 13708 C C . LYS D 2 70 ? 28.612 53.805 7.490 1.00 39.55 70 LYS H C 1
ATOM 13709 O O . LYS D 2 70 ? 29.076 54.408 6.528 1.00 41.44 70 LYS H O 1
ATOM 13715 N N . CYS D 2 71 ? 27.580 52.921 7.381 1.00 35.55 71 CYS H N 1
ATOM 13716 C CA . CYS D 2 71 ? 26.916 52.523 6.120 1.00 36.37 71 CYS H CA 1
ATOM 13717 C C . CYS D 2 71 ? 27.941 51.916 5.148 1.00 35.45 71 CYS H C 1
ATOM 13718 O O . CYS D 2 71 ? 27.964 52.287 3.976 1.00 32.78 71 CYS H O 1
ATOM 13721 N N . GLU D 2 72 ? 28.799 50.998 5.670 1.00 27.49 72 GLU H N 1
ATOM 13722 C CA . GLU D 2 72 ? 29.920 50.320 5.000 1.00 29.18 72 GLU H CA 1
ATOM 13723 C C . GLU D 2 72 ? 29.510 49.139 4.132 1.00 35.42 72 GLU H C 1
ATOM 13724 O O . GLU D 2 72 ? 30.390 48.495 3.556 1.00 39.63 72 GLU H O 1
ATOM 13730 N N . MET D 2 73 ? 28.198 48.810 4.100 1.00 27.16 73 MET H N 1
ATOM 13731 C CA . MET D 2 73 ? 27.591 47.731 3.300 1.00 27.99 73 MET H CA 1
ATOM 13732 C C . MET D 2 73 ? 28.183 46.357 3.634 1.00 32.58 73 MET H C 1
ATOM 13733 O O . MET D 2 73 ? 28.687 45.647 2.760 1.00 32.83 73 MET H O 1
ATOM 13738 N N . LYS D 2 74 ? 28.155 46.026 4.931 1.00 28.42 74 LYS H N 1
ATOM 13739 C CA . LYS D 2 74 ? 28.632 44.749 5.499 1.00 29.88 74 LYS H CA 1
ATOM 13740 C C . LYS D 2 74 ? 27.519 44.214 6.385 1.00 30.36 74 LYS H C 1
ATOM 13741 O O . LYS D 2 74 ? 26.617 44.962 6.748 1.00 29.31 74 LYS H O 1
ATOM 13747 N N . ILE D 2 75 ? 27.561 42.914 6.726 1.00 27.95 75 ILE H N 1
ATOM 13748 C CA . ILE D 2 75 ? 26.553 42.309 7.592 1.00 27.41 75 ILE H CA 1
ATOM 13749 C C . ILE D 2 75 ? 27.264 41.595 8.741 1.00 31.36 75 ILE H C 1
ATOM 13750 O O . ILE D 2 75 ? 28.426 41.220 8.601 1.00 33.69 75 ILE H O 1
ATOM 13755 N N . THR D 2 76 ? 26.575 41.402 9.876 1.00 25.31 76 THR H N 1
ATOM 13756 C CA . THR D 2 76 ? 27.139 40.611 10.968 1.00 24.84 76 THR H CA 1
ATOM 13757 C C . THR D 2 76 ? 26.999 39.125 10.572 1.00 27.62 76 THR H C 1
ATOM 13758 O O . THR D 2 76 ? 26.182 38.794 9.709 1.00 27.60 76 THR H O 1
ATOM 13762 N N . TYR D 2 77 ? 27.791 38.234 11.170 1.00 27.75 77 TYR H N 1
ATOM 13763 C CA . TYR D 2 77 ? 27.683 36.805 10.866 1.00 27.90 77 TYR H CA 1
ATOM 13764 C C . TYR D 2 77 ? 26.271 36.273 11.168 1.00 34.50 77 TYR H C 1
ATOM 13765 O O . TYR D 2 77 ? 25.773 35.425 10.429 1.00 34.62 77 TYR H O 1
ATOM 13774 N N . GLY D 2 78 ? 25.622 36.864 12.184 1.00 29.20 78 GLY H N 1
ATOM 13775 C CA . GLY D 2 78 ? 24.272 36.546 12.637 1.00 27.90 78 GLY H CA 1
ATOM 13776 C C . GLY D 2 78 ? 23.146 36.898 11.689 1.00 34.51 78 GLY H C 1
ATOM 13777 O O . GLY D 2 78 ? 22.046 36.364 11.839 1.00 34.19 78 GLY H O 1
ATOM 13778 N N . GLN D 2 79 ? 23.384 37.794 10.712 1.00 31.95 79 GLN H N 1
ATOM 13779 C CA . GLN D 2 79 ? 22.339 38.127 9.748 1.00 31.13 79 GLN H CA 1
ATOM 13780 C C . GLN D 2 79 ? 22.555 37.404 8.397 1.00 32.14 79 GLN H C 1
ATOM 13781 O O . GLN D 2 79 ? 21.761 37.597 7.476 1.00 35.88 79 GLN H O 1
ATOM 13787 N N . CYS D 2 80 ? 23.571 36.514 8.303 1.00 28.76 80 CYS H N 1
ATOM 13788 C CA . CYS D 2 80 ? 23.824 35.734 7.077 1.00 29.70 80 CYS H CA 1
ATOM 13789 C C . CYS D 2 80 ? 22.631 34.872 6.695 1.00 30.32 80 CYS H C 1
ATOM 13790 O O . CYS D 2 80 ? 22.244 34.884 5.524 1.00 31.98 80 CYS H O 1
ATOM 13793 N N . GLY D 2 81 ? 22.053 34.168 7.681 1.00 27.82 81 GLY H N 1
ATOM 13794 C CA . GLY D 2 81 ? 20.876 33.322 7.481 1.00 29.41 81 GLY H CA 1
ATOM 13795 C C . GLY D 2 81 ? 19.778 34.079 6.755 1.00 33.45 81 GLY H C 1
ATOM 13796 O O . GLY D 2 81 ? 19.307 33.626 5.714 1.00 32.17 81 GLY H O 1
ATOM 13797 N N . ASP D 2 82 ? 19.443 35.289 7.260 1.00 30.59 82 ASP H N 1
ATOM 13798 C CA . ASP D 2 82 ? 18.444 36.226 6.724 1.00 30.82 82 ASP H CA 1
ATOM 13799 C C . ASP D 2 82 ? 18.637 36.569 5.256 1.00 31.26 82 ASP H C 1
ATOM 13800 O O . ASP D 2 82 ? 17.656 36.564 4.521 1.00 32.88 82 ASP H O 1
ATOM 13805 N N . VAL D 2 83 ? 19.886 36.862 4.840 1.00 22.32 83 VAL H N 1
ATOM 13806 C CA . VAL D 2 83 ? 20.242 37.232 3.462 1.00 23.23 83 VAL H CA 1
ATOM 13807 C C . VAL D 2 83 ? 20.160 36.016 2.537 1.00 29.96 83 VAL H C 1
ATOM 13808 O O . VAL D 2 83 ? 19.639 36.137 1.416 1.00 30.22 83 VAL H O 1
ATOM 13812 N N . LEU D 2 84 ? 20.613 34.833 3.016 1.00 27.71 84 LEU H N 1
ATOM 13813 C CA . LEU D 2 84 ? 20.495 33.568 2.259 1.00 24.52 84 LEU H CA 1
ATOM 13814 C C . LEU D 2 84 ? 18.997 33.291 2.004 1.00 27.43 84 LEU H C 1
ATOM 13815 O O . LEU D 2 84 ? 18.607 32.956 0.882 1.00 28.98 84 LEU H O 1
ATOM 13820 N N . ARG D 2 85 ? 18.158 33.543 3.028 1.00 24.42 85 ARG H N 1
ATOM 13821 C CA . ARG D 2 85 ? 16.702 33.375 2.981 1.00 26.30 85 ARG H CA 1
ATOM 13822 C C . ARG D 2 85 ? 16.020 34.424 2.081 1.00 29.23 85 ARG H C 1
ATOM 13823 O O . ARG D 2 85 ? 15.219 34.067 1.233 1.00 31.87 85 ARG H O 1
ATOM 13831 N N . ALA D 2 86 ? 16.405 35.690 2.197 1.00 23.35 86 ALA H N 1
ATOM 13832 C CA . ALA D 2 86 ? 15.918 36.775 1.333 1.00 19.93 86 ALA H CA 1
ATOM 13833 C C . ALA D 2 86 ? 16.193 36.454 -0.168 1.00 29.01 86 ALA H C 1
ATOM 13834 O O . ALA D 2 86 ? 15.375 36.788 -1.036 1.00 27.94 86 ALA H O 1
ATOM 13836 N N . LEU D 2 87 ? 17.314 35.739 -0.442 1.00 26.50 87 LEU H N 1
ATOM 13837 C CA . LEU D 2 87 ? 17.762 35.344 -1.787 1.00 26.92 87 LEU H CA 1
ATOM 13838 C C . LEU D 2 87 ? 17.237 33.968 -2.272 1.00 37.38 87 LEU H C 1
ATOM 13839 O O . LEU D 2 87 ? 17.768 33.413 -3.245 1.00 40.28 87 LEU H O 1
ATOM 13844 N N . GLY D 2 88 ? 16.185 33.459 -1.620 1.00 30.32 88 GLY H N 1
ATOM 13845 C CA . GLY D 2 88 ? 15.503 32.235 -2.025 1.00 30.05 88 GLY H CA 1
ATOM 13846 C C . GLY D 2 88 ? 15.930 30.917 -1.423 1.00 34.72 88 GLY H C 1
ATOM 13847 O O . GLY D 2 88 ? 15.406 29.876 -1.828 1.00 31.99 88 GLY H O 1
ATOM 13848 N N . GLN D 2 89 ? 16.876 30.936 -0.469 1.00 33.31 89 GLN H N 1
ATOM 13849 C CA . GLN D 2 89 ? 17.344 29.712 0.182 1.00 32.46 89 GLN H CA 1
ATOM 13850 C C . GLN D 2 89 ? 16.528 29.430 1.435 1.00 38.51 89 GLN H C 1
ATOM 13851 O O . GLN D 2 89 ? 15.937 30.352 2.003 1.00 40.05 89 GLN H O 1
ATOM 13857 N N . ASN D 2 90 ? 16.479 28.148 1.861 1.00 32.79 90 ASN H N 1
ATOM 13858 C CA . ASN D 2 90 ? 15.779 27.725 3.078 1.00 32.81 90 ASN H CA 1
ATOM 13859 C C . ASN D 2 90 ? 16.684 26.791 3.925 1.00 33.48 90 ASN H C 1
ATOM 13860 O O . ASN D 2 90 ? 16.301 25.655 4.214 1.00 30.58 90 ASN H O 1
ATOM 13865 N N . PRO D 2 91 ? 17.877 27.270 4.363 1.00 29.32 91 PRO H N 1
ATOM 13866 C CA . PRO D 2 91 ? 18.749 26.396 5.156 1.00 26.74 91 PRO H CA 1
ATOM 13867 C C . PRO D 2 91 ? 18.311 26.279 6.617 1.00 30.21 91 PRO H C 1
ATOM 13868 O O . PRO D 2 91 ? 17.691 27.186 7.157 1.00 32.76 91 PRO H O 1
ATOM 13872 N N . THR D 2 92 ? 18.676 25.186 7.276 1.00 27.79 92 THR H N 1
ATOM 13873 C CA . THR D 2 92 ? 18.382 25.029 8.707 1.00 29.00 92 THR H CA 1
ATOM 13874 C C . THR D 2 92 ? 19.360 25.939 9.471 1.00 30.50 92 THR H C 1
ATOM 13875 O O . THR D 2 92 ? 20.326 26.434 8.880 1.00 31.69 92 THR H O 1
ATOM 13879 N N . GLN D 2 93 ? 19.130 26.152 10.769 1.00 27.45 93 GLN H N 1
ATOM 13880 C CA . GLN D 2 93 ? 20.048 26.941 11.599 1.00 25.89 93 GLN H CA 1
ATOM 13881 C C . GLN D 2 93 ? 21.418 26.257 11.626 1.00 35.57 93 GLN H C 1
ATOM 13882 O O . GLN D 2 93 ? 22.427 26.945 11.487 1.00 39.45 93 GLN H O 1
ATOM 13888 N N . ALA D 2 94 ? 21.446 24.899 11.703 1.00 32.72 94 ALA H N 1
ATOM 13889 C CA . ALA D 2 94 ? 22.675 24.094 11.703 1.00 27.05 94 ALA H CA 1
ATOM 13890 C C . ALA D 2 94 ? 23.468 24.248 10.406 1.00 31.21 94 ALA H C 1
ATOM 13891 O O . ALA D 2 94 ? 24.695 24.327 10.452 1.00 37.98 94 ALA H O 1
ATOM 13893 N N . GLU D 2 95 ? 22.779 24.295 9.259 1.00 29.36 95 GLU H N 1
ATOM 13894 C CA . GLU D 2 95 ? 23.412 24.437 7.930 1.00 31.40 95 GLU H CA 1
ATOM 13895 C C . GLU D 2 95 ? 24.033 25.821 7.740 1.00 34.84 95 GLU H C 1
ATOM 13896 O O . GLU D 2 95 ? 25.032 25.960 7.030 1.00 40.62 95 GLU H O 1
ATOM 13902 N N . VAL D 2 96 ? 23.450 26.836 8.374 1.00 29.05 96 VAL H N 1
ATOM 13903 C CA . VAL D 2 96 ? 23.957 28.221 8.341 1.00 29.21 96 VAL H CA 1
ATOM 13904 C C . VAL D 2 96 ? 25.229 28.238 9.194 1.00 33.49 96 VAL H C 1
ATOM 13905 O O . VAL D 2 96 ? 26.262 28.700 8.720 1.00 33.00 96 VAL H O 1
ATOM 13909 N N . LEU D 2 97 ? 25.176 27.652 10.409 1.00 29.04 97 LEU H N 1
ATOM 13910 C CA . LEU D 2 97 ? 26.326 27.604 11.311 1.00 30.78 97 LEU H CA 1
ATOM 13911 C C . LEU D 2 97 ? 27.520 26.845 10.715 1.00 36.11 97 LEU H C 1
ATOM 13912 O O . LEU D 2 97 ? 28.651 27.254 10.951 1.00 39.38 97 LEU H O 1
ATOM 13917 N N . ARG D 2 98 ? 27.272 25.788 9.910 1.00 32.82 98 ARG H N 1
ATOM 13918 C CA . ARG D 2 98 ? 28.320 25.013 9.237 1.00 32.85 98 ARG H CA 1
ATOM 13919 C C . ARG D 2 98 ? 29.044 25.857 8.165 1.00 37.23 98 ARG H C 1
ATOM 13920 O O . ARG D 2 98 ? 30.273 25.830 8.121 1.00 41.13 98 ARG H O 1
ATOM 13928 N N . VAL D 2 99 ? 28.298 26.614 7.328 1.00 31.48 99 VAL H N 1
ATOM 13929 C CA . VAL D 2 99 ? 28.895 27.469 6.282 1.00 32.05 99 VAL H CA 1
ATOM 13930 C C . VAL D 2 99 ? 29.619 28.690 6.908 1.00 32.45 99 VAL H C 1
ATOM 13931 O O . VAL D 2 99 ? 30.577 29.199 6.328 1.00 32.62 99 VAL H O 1
ATOM 13935 N N . LEU D 2 100 ? 29.216 29.087 8.138 1.00 31.51 100 LEU H N 1
ATOM 13936 C CA . LEU D 2 100 ? 29.835 30.199 8.889 1.00 29.79 100 LEU H CA 1
ATOM 13937 C C . LEU D 2 100 ? 31.107 29.753 9.607 1.00 36.86 100 LEU H C 1
ATOM 13938 O O . LEU D 2 100 ? 31.794 30.591 10.184 1.00 42.53 100 LEU H O 1
ATOM 13943 N N . GLY D 2 101 ? 31.391 28.447 9.573 1.00 31.64 101 GLY H N 1
ATOM 13944 C CA . GLY D 2 101 ? 32.570 27.841 10.187 1.00 31.62 101 GLY H CA 1
ATOM 13945 C C . GLY D 2 101 ? 32.426 27.616 11.679 1.00 38.37 101 GLY H C 1
ATOM 13946 O O . GLY D 2 101 ? 33.410 27.686 12.426 1.00 36.88 101 GLY H O 1
ATOM 13947 N N . LYS D 2 102 ? 31.187 27.317 12.112 1.00 34.51 102 LYS H N 1
ATOM 13948 C CA . LYS D 2 102 ? 30.780 27.066 13.492 1.00 34.00 102 LYS H CA 1
ATOM 13949 C C .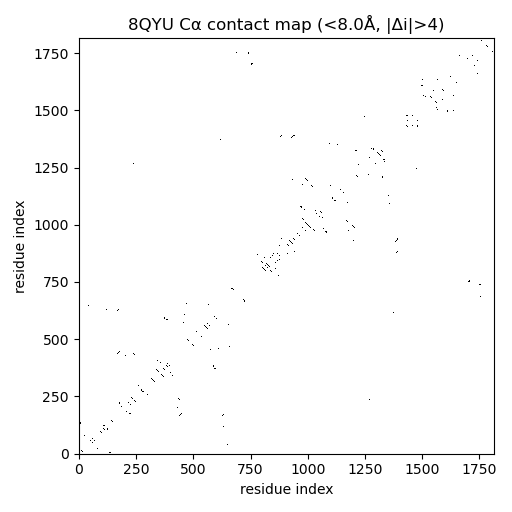 LYS D 2 102 ? 31.206 28.226 14.404 1.00 38.34 102 LYS H C 1
ATOM 13950 O O . LYS D 2 102 ? 32.179 28.097 15.151 1.00 37.77 102 LYS H O 1
ATOM 13956 N N . PRO D 2 103 ? 30.547 29.415 14.286 1.00 33.24 103 PRO H N 1
ATOM 13957 C CA . PRO D 2 103 ? 30.961 30.546 15.127 1.00 30.33 103 PRO H CA 1
ATOM 13958 C C . PRO D 2 103 ? 30.358 30.521 16.523 1.00 34.70 103 PRO H C 1
ATOM 13959 O O . PRO D 2 103 ? 29.328 29.874 16.759 1.00 29.86 103 PRO H O 1
ATOM 13963 N N . LYS D 2 104 ? 30.999 31.266 17.442 1.00 33.13 104 LYS H N 1
ATOM 13964 C CA . LYS D 2 104 ? 30.540 31.499 18.806 1.00 31.55 104 LYS H CA 1
ATOM 13965 C C . LYS D 2 104 ? 29.437 32.567 18.702 1.00 30.17 104 LYS H C 1
ATOM 13966 O O . LYS D 2 104 ? 29.397 33.307 17.721 1.00 29.53 104 LYS H O 1
ATOM 13972 N N . GLN D 2 105 ? 28.579 32.691 19.720 1.00 31.49 105 GLN H N 1
ATOM 13973 C CA . GLN D 2 105 ? 27.520 33.707 19.753 1.00 32.46 105 GLN H CA 1
ATOM 13974 C C . GLN D 2 105 ? 28.094 35.129 19.582 1.00 32.92 105 GLN H C 1
ATOM 13975 O O . GLN D 2 105 ? 27.473 35.953 18.913 1.00 37.28 105 GLN H O 1
ATOM 13981 N N . GLU D 2 106 ? 29.302 35.383 20.136 1.00 26.71 106 GLU H N 1
ATOM 13982 C CA . GLU D 2 106 ? 30.039 36.648 20.033 1.00 29.67 106 GLU H CA 1
ATOM 13983 C C . GLU D 2 106 ? 30.355 37.018 18.564 1.00 30.86 106 GLU H C 1
ATOM 13984 O O . GLU D 2 106 ? 30.321 38.193 18.198 1.00 26.45 106 GLU H O 1
ATOM 13990 N N . GLU D 2 107 ? 30.684 36.010 17.750 1.00 31.52 107 GLU H N 1
ATOM 13991 C CA . GLU D 2 107 ? 31.016 36.169 16.341 1.00 30.99 107 GLU H CA 1
ATOM 13992 C C . GLU D 2 107 ? 29.750 36.437 15.537 1.00 35.58 107 GLU H C 1
ATOM 13993 O O . GLU D 2 107 ? 29.771 37.241 14.613 1.00 34.80 107 GLU H O 1
ATOM 13999 N N . LEU D 2 108 ? 28.635 35.795 15.923 1.00 33.68 108 LEU H N 1
ATOM 14000 C CA . LEU D 2 108 ? 27.333 35.982 15.285 1.00 29.50 108 LEU H CA 1
ATOM 14001 C C . LEU D 2 108 ? 26.856 37.427 15.514 1.00 34.31 108 LEU H C 1
ATOM 14002 O O . LEU D 2 108 ? 26.349 38.056 14.588 1.00 31.08 108 LEU H O 1
ATOM 14007 N N . ASN D 2 109 ? 27.064 37.961 16.730 1.00 31.21 109 ASN H N 1
ATOM 14008 C CA . ASN D 2 109 ? 26.659 39.327 17.065 1.00 28.77 109 ASN H CA 1
ATOM 14009 C C . ASN D 2 109 ? 27.502 40.400 16.447 1.00 29.70 109 ASN H C 1
ATOM 14010 O O . ASN D 2 109 ? 26.944 41.442 16.071 1.00 34.00 109 ASN H O 1
ATOM 14015 N N . SER D 2 110 ? 28.850 40.235 16.453 1.00 22.44 110 SER H N 1
ATOM 14016 C CA . SER D 2 110 ? 29.728 41.352 16.104 1.00 23.65 110 SER H CA 1
ATOM 14017 C C . SER D 2 110 ? 30.852 41.089 15.111 1.00 31.46 110 SER H C 1
ATOM 14018 O O . SER D 2 110 ? 31.639 42.010 14.879 1.00 31.69 110 SER H O 1
ATOM 14021 N N . LYS D 2 111 ? 30.953 39.885 14.529 1.00 27.52 111 LYS H N 1
ATOM 14022 C CA . LYS D 2 111 ? 31.974 39.659 13.507 1.00 26.95 111 LYS H CA 1
ATOM 14023 C C . LYS D 2 111 ? 31.368 40.135 12.191 1.00 27.04 111 LYS H C 1
ATOM 14024 O O . LYS D 2 111 ? 30.257 39.743 11.850 1.00 26.21 111 LYS H O 1
ATOM 14030 N N . MET D 2 112 ? 32.066 41.009 11.489 1.00 26.58 112 MET H N 1
ATOM 14031 C CA . MET D 2 112 ? 31.569 41.570 10.231 1.00 26.91 112 MET H CA 1
ATOM 14032 C C . MET D 2 112 ? 31.929 40.709 9.036 1.00 33.48 112 MET H C 1
ATOM 14033 O O . MET D 2 112 ? 32.955 40.023 9.023 1.00 32.45 112 MET H O 1
ATOM 14038 N N . MET D 2 113 ? 31.067 40.754 8.038 1.00 32.54 113 MET H N 1
ATOM 14039 C CA . MET D 2 113 ? 31.211 40.020 6.788 1.00 31.01 113 MET H CA 1
ATOM 14040 C C . MET D 2 113 ? 30.990 40.954 5.613 1.00 27.92 113 MET H C 1
ATOM 14041 O O . MET D 2 113 ? 30.010 41.689 5.607 1.00 26.02 113 MET H O 1
ATOM 14046 N N . ASP D 2 114 ? 31.850 40.888 4.608 1.00 26.09 114 ASP H N 1
ATOM 14047 C CA . ASP D 2 114 ? 31.624 41.646 3.385 1.00 31.39 114 ASP H CA 1
ATOM 14048 C C . ASP D 2 114 ? 30.937 40.747 2.335 1.00 31.52 114 ASP H C 1
ATOM 14049 O O . ASP D 2 114 ? 30.742 39.544 2.578 1.00 27.60 114 ASP H O 1
ATOM 14054 N N . PHE D 2 115 ? 30.552 41.333 1.185 1.00 27.23 115 PHE H N 1
ATOM 14055 C CA . PHE D 2 115 ? 29.859 40.606 0.125 1.00 26.35 115 PHE H CA 1
ATOM 14056 C C . PHE D 2 115 ? 30.715 39.473 -0.488 1.00 31.75 115 PHE H C 1
ATOM 14057 O O . PHE D 2 115 ? 30.182 38.396 -0.785 1.00 28.79 115 PHE H O 1
ATOM 14065 N N . ASP D 2 116 ? 32.038 39.715 -0.643 1.00 32.05 116 ASP H N 1
ATOM 14066 C CA . ASP D 2 116 ? 33.007 38.754 -1.199 1.00 32.50 116 ASP H CA 1
ATOM 14067 C C . ASP D 2 116 ? 33.136 37.483 -0.378 1.00 34.33 116 ASP H C 1
ATOM 14068 O O . ASP D 2 116 ? 33.465 36.428 -0.931 1.00 34.52 116 ASP H O 1
ATOM 14073 N N . THR D 2 117 ? 32.897 37.585 0.942 1.00 28.51 117 THR H N 1
ATOM 14074 C CA . THR D 2 117 ? 32.919 36.438 1.846 1.00 26.75 117 THR H CA 1
ATOM 14075 C C . THR D 2 117 ? 31.550 35.711 1.782 1.00 30.20 117 THR H C 1
ATOM 14076 O O . THR D 2 117 ? 31.497 34.479 1.873 1.00 34.97 117 THR H O 1
ATOM 14080 N N . PHE D 2 118 ? 30.452 36.490 1.641 1.00 26.81 118 PHE H N 1
ATOM 14081 C CA . PHE D 2 118 ? 29.075 35.998 1.561 1.00 26.76 118 PHE H CA 1
ATOM 14082 C C . PHE D 2 118 ? 28.777 35.139 0.310 1.00 33.05 118 PHE H C 1
ATOM 14083 O O . PHE D 2 118 ? 28.096 34.125 0.425 1.00 34.61 118 PHE H O 1
ATOM 14091 N N . LEU D 2 119 ? 29.224 35.592 -0.876 1.00 29.69 119 LEU H N 1
ATOM 14092 C CA . LEU D 2 119 ? 28.971 34.971 -2.178 1.00 31.39 119 LEU H CA 1
ATOM 14093 C C . LEU D 2 119 ? 29.320 33.470 -2.240 1.00 32.11 119 LEU H C 1
ATOM 14094 O O . LEU D 2 119 ? 28.424 32.729 -2.654 1.00 27.00 119 LEU H O 1
ATOM 14099 N N . PRO D 2 120 ? 30.526 32.977 -1.792 1.00 31.82 120 PRO H N 1
ATOM 14100 C CA . PRO D 2 120 ? 30.776 31.522 -1.805 1.00 31.67 120 PRO H CA 1
ATOM 14101 C C . PRO D 2 120 ? 29.851 30.752 -0.854 1.00 33.78 120 PRO H C 1
ATOM 14102 O O . PRO D 2 120 ? 29.545 29.597 -1.115 1.00 34.15 120 PRO H O 1
ATOM 14106 N N . MET D 2 121 ? 29.416 31.390 0.250 1.00 29.75 121 MET H N 1
ATOM 14107 C CA . MET D 2 121 ? 28.488 30.794 1.211 1.00 30.05 121 MET H CA 1
ATOM 14108 C C . MET D 2 121 ? 27.127 30.609 0.533 1.00 37.06 121 MET H C 1
ATOM 14109 O O . MET D 2 121 ? 26.515 29.548 0.686 1.00 36.18 121 MET H O 1
ATOM 14114 N N . LEU D 2 122 ? 26.666 31.629 -0.234 1.00 30.08 122 LEU H N 1
ATOM 14115 C CA . LEU D 2 122 ? 25.406 31.539 -0.973 1.00 29.36 122 LEU H CA 1
ATOM 14116 C C . LEU D 2 122 ? 25.460 30.400 -2.028 1.00 35.01 122 LEU H C 1
ATOM 14117 O O . LEU D 2 122 ? 24.499 29.627 -2.142 1.00 36.15 122 LEU H O 1
ATOM 14122 N N . GLN D 2 123 ? 26.600 30.278 -2.746 1.00 33.46 123 GLN H N 1
ATOM 14123 C CA . GLN D 2 123 ? 26.842 29.238 -3.758 1.00 34.82 123 GLN H CA 1
ATOM 14124 C C . GLN D 2 123 ? 26.805 27.834 -3.131 1.00 37.36 123 GLN H C 1
ATOM 14125 O O . GLN D 2 123 ? 26.157 26.941 -3.678 1.00 37.18 123 GLN H O 1
ATOM 14131 N N . HIS D 2 124 ? 27.485 27.651 -1.988 1.00 34.60 124 HIS H N 1
ATOM 14132 C CA . HIS D 2 124 ? 27.540 26.367 -1.287 1.00 34.45 124 HIS H CA 1
ATOM 14133 C C . HIS D 2 124 ? 26.172 25.921 -0.747 1.00 44.56 124 HIS H C 1
ATOM 14134 O O . HIS D 2 124 ? 25.821 24.748 -0.881 1.00 44.32 124 HIS H O 1
ATOM 14141 N N . ILE D 2 125 ? 25.404 26.859 -0.150 1.00 42.22 125 ILE H N 1
ATOM 14142 C CA . ILE D 2 125 ? 24.058 26.609 0.389 1.00 39.00 125 ILE H CA 1
ATOM 14143 C C . ILE D 2 125 ? 23.076 26.233 -0.750 1.00 44.49 125 ILE H C 1
ATOM 14144 O O . ILE D 2 125 ? 22.239 25.344 -0.567 1.00 44.05 125 ILE H O 1
ATOM 14149 N N . SER D 2 126 ? 23.220 26.872 -1.932 1.00 42.26 126 SER H N 1
ATOM 14150 C CA . SER D 2 126 ? 22.371 26.624 -3.100 1.00 42.39 126 SER H CA 1
ATOM 14151 C C . SER D 2 126 ? 22.555 25.235 -3.719 1.00 49.38 126 SER H C 1
ATOM 14152 O O . SER D 2 126 ? 21.718 24.825 -4.521 1.00 48.93 126 SER H O 1
ATOM 14155 N N . LYS D 2 127 ? 23.634 24.512 -3.335 1.00 53.51 127 LYS H N 1
ATOM 14156 C CA . LYS D 2 127 ? 23.948 23.155 -3.816 1.00 56.96 127 LYS H CA 1
ATOM 14157 C C . LYS D 2 127 ? 23.083 22.087 -3.119 1.00 63.60 127 LYS H C 1
ATOM 14158 O O . LYS D 2 127 ? 22.477 21.258 -3.800 1.00 68.41 127 LYS H O 1
ATOM 14164 N N . ASN D 2 128 ? 23.029 22.115 -1.773 1.00 56.34 128 ASN H N 1
ATOM 14165 C CA . ASN D 2 128 ? 22.286 21.177 -0.925 1.00 87.92 128 ASN H CA 1
ATOM 14166 C C . ASN D 2 128 ? 20.788 21.115 -1.237 1.00 96.01 128 ASN H C 1
ATOM 14167 O O . ASN D 2 128 ? 20.260 21.978 -1.930 1.00 62.35 128 ASN H O 1
ATOM 14172 N N . THR D 2 131 ? 16.223 18.711 1.313 1.00 56.73 131 THR H N 1
ATOM 14173 C CA . THR D 2 131 ? 15.353 19.866 1.572 1.00 58.97 131 THR H CA 1
ATOM 14174 C C . THR D 2 131 ? 13.941 19.483 2.029 1.00 63.40 131 THR H C 1
ATOM 14175 O O . THR D 2 131 ? 13.215 20.331 2.563 1.00 64.95 131 THR H O 1
ATOM 14179 N N . GLY D 2 132 ? 13.555 18.236 1.781 1.00 55.64 132 GLY H N 1
ATOM 14180 C CA . GLY D 2 132 ? 12.236 17.734 2.133 1.00 54.86 132 GLY H CA 1
ATOM 14181 C C . GLY D 2 132 ? 11.171 18.091 1.116 1.00 57.49 132 GLY H C 1
ATOM 14182 O O . GLY D 2 132 ? 11.111 19.221 0.615 1.00 58.89 132 GLY H O 1
ATOM 14183 N N . THR D 2 133 ? 10.317 17.112 0.816 1.00 50.50 133 THR H N 1
ATOM 14184 C CA . THR D 2 133 ? 9.209 17.227 -0.130 1.00 46.42 133 THR H CA 1
ATOM 14185 C C . THR D 2 133 ? 7.933 17.710 0.591 1.00 45.74 133 THR H C 1
ATOM 14186 O O . THR D 2 133 ? 7.873 17.726 1.825 1.00 45.65 133 THR H O 1
ATOM 14190 N N . TYR D 2 134 ? 6.906 18.057 -0.202 1.00 41.31 134 TYR H N 1
ATOM 14191 C CA . TYR D 2 134 ? 5.566 18.439 0.231 1.00 40.14 134 TYR H CA 1
ATOM 14192 C C . TYR D 2 134 ? 4.988 17.244 1.032 1.00 45.96 134 TYR H C 1
ATOM 14193 O O . TYR D 2 134 ? 4.445 17.440 2.124 1.00 42.84 134 TYR H O 1
ATOM 14202 N N . GLU D 2 135 ? 5.170 16.001 0.504 1.00 40.24 135 GLU H N 1
ATOM 14203 C CA . GLU D 2 135 ? 4.731 14.754 1.135 1.00 38.17 135 GLU H CA 1
ATOM 14204 C C . GLU D 2 135 ? 5.320 14.548 2.516 1.00 38.11 135 GLU H C 1
ATOM 14205 O O . GLU D 2 135 ? 4.582 14.171 3.425 1.00 38.88 135 GLU H O 1
ATOM 14211 N N . ASP D 2 136 ? 6.633 14.822 2.694 1.00 34.15 136 ASP H N 1
ATOM 14212 C CA . ASP D 2 136 ? 7.318 14.717 3.996 1.00 33.55 136 ASP H CA 1
ATOM 14213 C C . ASP D 2 136 ? 6.707 15.688 5.020 1.00 35.37 136 ASP H C 1
ATOM 14214 O O . ASP D 2 136 ? 6.439 15.299 6.154 1.00 37.55 136 ASP H O 1
ATOM 14219 N N . PHE D 2 137 ? 6.455 16.939 4.584 1.00 33.44 137 PHE H N 1
ATOM 14220 C CA . PHE D 2 137 ? 5.870 18.031 5.363 1.00 32.92 137 PHE H CA 1
ATOM 14221 C C . PHE D 2 137 ? 4.447 17.704 5.847 1.00 37.57 137 PHE H C 1
ATOM 14222 O O . PHE D 2 137 ? 4.150 17.883 7.030 1.00 40.68 137 PHE H O 1
ATOM 14230 N N . VAL D 2 138 ? 3.590 17.205 4.947 1.00 34.70 138 VAL H N 1
ATOM 14231 C CA . VAL D 2 138 ? 2.210 16.779 5.233 1.00 37.14 138 VAL H CA 1
ATOM 14232 C C . VAL D 2 138 ? 2.200 15.593 6.210 1.00 39.68 138 VAL H C 1
ATOM 14233 O O . VAL D 2 138 ? 1.375 15.580 7.123 1.00 40.65 138 VAL H O 1
ATOM 14237 N N . GLU D 2 139 ? 3.127 14.619 6.034 1.00 35.36 139 GLU H N 1
ATOM 14238 C CA . GLU D 2 139 ? 3.247 13.448 6.916 1.00 32.23 139 GLU H CA 1
ATOM 14239 C C . GLU D 2 139 ? 3.724 13.837 8.321 1.00 36.20 139 GLU H C 1
ATOM 14240 O O . GLU D 2 139 ? 3.322 13.210 9.296 1.00 37.30 139 GLU H O 1
ATOM 14246 N N . GLY D 2 140 ? 4.576 14.855 8.400 1.00 31.53 140 GLY H N 1
ATOM 14247 C CA . GLY D 2 140 ? 5.094 15.379 9.664 1.00 32.63 140 GLY H CA 1
ATOM 14248 C C . GLY D 2 140 ? 4.017 16.040 10.499 1.00 36.49 140 GLY H C 1
ATOM 14249 O O . GLY D 2 140 ? 3.939 15.814 11.710 1.00 37.69 140 GLY H O 1
ATOM 14250 N N . LEU D 2 141 ? 3.136 16.813 9.840 1.00 36.07 141 LEU H N 1
ATOM 14251 C CA . LEU D 2 141 ? 2.029 17.494 10.509 1.00 35.96 141 LEU H CA 1
ATOM 14252 C C . LEU D 2 141 ? 0.843 16.565 10.820 1.00 40.64 141 LEU H C 1
ATOM 14253 O O . LEU D 2 141 ? 0.088 16.864 11.749 1.00 42.91 141 LEU H O 1
ATOM 14258 N N . ARG D 2 142 ? 0.704 15.431 10.076 1.00 35.02 142 ARG H N 1
ATOM 14259 C CA . ARG D 2 142 ? -0.340 14.403 10.251 1.00 34.72 142 ARG H CA 1
ATOM 14260 C C . ARG D 2 142 ? -0.194 13.688 11.599 1.00 36.05 142 ARG H C 1
ATOM 14261 O O . ARG D 2 142 ? -1.185 13.232 12.164 1.00 36.51 142 ARG H O 1
ATOM 14269 N N . VAL D 2 143 ? 1.036 13.621 12.130 1.00 32.99 143 VAL H N 1
ATOM 14270 C CA . VAL D 2 143 ? 1.341 13.042 13.445 1.00 31.07 143 VAL H CA 1
ATOM 14271 C C . VAL D 2 143 ? 0.446 13.703 14.528 1.00 41.26 143 VAL H C 1
ATOM 14272 O O . VAL D 2 143 ? -0.037 13.014 15.411 1.00 45.27 143 VAL H O 1
ATOM 14276 N N . PHE D 2 144 ? 0.213 15.032 14.427 1.00 38.72 144 PHE H N 1
ATOM 14277 C CA . PHE D 2 144 ? -0.585 15.803 15.378 1.00 36.78 144 PHE H CA 1
ATOM 14278 C C . PHE D 2 144 ? -2.080 15.811 15.041 1.00 44.91 144 PHE H C 1
ATOM 14279 O O . PHE D 2 144 ? -2.878 16.333 15.827 1.00 49.76 144 PHE H O 1
ATOM 14287 N N . ASP D 2 145 ? -2.466 15.191 13.913 1.00 40.63 145 ASP H N 1
ATOM 14288 C CA . ASP D 2 145 ? -3.864 15.079 13.516 1.00 43.22 145 ASP H CA 1
ATOM 14289 C C . ASP D 2 145 ? -4.465 13.882 14.263 1.00 51.55 145 ASP H C 1
ATOM 14290 O O . ASP D 2 145 ? -4.349 12.742 13.807 1.00 52.12 145 ASP H O 1
ATOM 14295 N N . LYS D 2 146 ? -5.049 14.158 15.450 1.00 53.52 146 LYS H N 1
ATOM 14296 C CA . LYS D 2 146 ? -5.649 13.177 16.368 1.00 56.34 146 LYS H CA 1
ATOM 14297 C C . LYS D 2 146 ? -6.789 12.380 15.745 1.00 60.75 146 LYS H C 1
ATOM 14298 O O . LYS D 2 146 ? -6.891 11.183 15.989 1.00 61.63 146 LYS H O 1
ATOM 14304 N N . GLU D 2 147 ? -7.655 13.052 14.966 1.00 58.12 147 GLU H N 1
ATOM 14305 C CA . GLU D 2 147 ? -8.847 12.472 14.345 1.00 56.97 147 GLU H CA 1
ATOM 14306 C C . GLU D 2 147 ? -8.673 11.976 12.913 1.00 57.07 147 GLU H C 1
ATOM 14307 O O . GLU D 2 147 ? -9.433 11.114 12.473 1.00 59.92 147 GLU H O 1
ATOM 14313 N N . GLY D 2 148 ? -7.712 12.537 12.194 1.00 52.91 148 GLY H N 1
ATOM 14314 C CA . GLY D 2 148 ? -7.480 12.217 10.790 1.00 55.02 148 GLY H CA 1
ATOM 14315 C C . GLY D 2 148 ? -8.476 12.932 9.896 1.00 60.96 148 GLY H C 1
ATOM 14316 O O . GLY D 2 148 ? -8.873 12.396 8.859 1.00 61.98 148 GLY H O 1
ATOM 14317 N N . ASN D 2 149 ? -8.886 14.157 10.308 1.00 56.42 149 ASN H N 1
ATOM 14318 C CA . ASN D 2 149 ? -9.869 14.999 9.625 1.00 56.76 149 ASN H CA 1
ATOM 14319 C C . ASN D 2 149 ? -9.263 16.083 8.696 1.00 58.36 149 ASN H C 1
ATOM 14320 O O . ASN D 2 149 ? -10.018 16.780 8.007 1.00 60.23 149 ASN H O 1
ATOM 14325 N N . GLY D 2 150 ? -7.935 16.193 8.657 1.00 49.68 150 GLY H N 1
ATOM 14326 C CA . GLY D 2 150 ? -7.251 17.150 7.788 1.00 48.47 150 GLY H CA 1
ATOM 14327 C C . GLY D 2 150 ? -6.857 18.462 8.437 1.00 51.45 150 GLY H C 1
ATOM 14328 O O . GLY D 2 150 ? -6.261 19.329 7.787 1.00 45.40 150 GLY H O 1
ATOM 14329 N N . THR D 2 151 ? -7.210 18.624 9.717 1.00 52.19 151 THR H N 1
ATOM 14330 C CA . THR D 2 151 ? -6.862 19.806 10.501 1.00 52.04 151 THR H CA 1
ATOM 14331 C C . THR D 2 151 ? -6.099 19.415 11.767 1.00 58.81 151 THR H C 1
ATOM 14332 O O . THR D 2 151 ? -6.041 18.239 12.138 1.00 61.61 151 THR H O 1
ATOM 14336 N N . VAL D 2 152 ? -5.477 20.408 12.389 1.00 54.94 152 VAL H N 1
ATOM 14337 C CA . VAL D 2 152 ? -4.701 20.331 13.623 1.00 53.24 152 VAL H CA 1
ATOM 14338 C C . VAL D 2 152 ? -5.111 21.592 14.423 1.00 57.35 152 VAL H C 1
ATOM 14339 O O . VAL D 2 152 ? -5.398 22.626 13.816 1.00 53.13 152 VAL H O 1
ATOM 14343 N N . MET D 2 153 ? -5.194 21.491 15.763 1.00 57.21 153 MET H N 1
ATOM 14344 C CA . MET D 2 153 ? -5.550 22.617 16.619 1.00 58.44 153 MET H CA 1
ATOM 14345 C C . MET D 2 153 ? -4.460 23.682 16.507 1.00 57.31 153 MET H C 1
ATOM 14346 O O . MET D 2 153 ? -3.273 23.359 16.553 1.00 57.46 153 MET H O 1
ATOM 14351 N N . GLY D 2 154 ? -4.878 24.919 16.274 1.00 52.64 154 GLY H N 1
ATOM 14352 C CA . GLY D 2 154 ? -3.987 26.066 16.106 1.00 50.92 154 GLY H CA 1
ATOM 14353 C C . GLY D 2 154 ? -2.921 26.193 17.173 1.00 47.41 154 GLY H C 1
ATOM 14354 O O . GLY D 2 154 ? -1.737 26.274 16.847 1.00 42.16 154 GLY H O 1
ATOM 14355 N N . ALA D 2 155 ? -3.342 26.153 18.453 1.00 43.58 155 ALA H N 1
ATOM 14356 C CA . ALA D 2 155 ? -2.484 26.261 19.637 1.00 41.86 155 ALA H CA 1
ATOM 14357 C C . ALA D 2 155 ? -1.484 25.116 19.755 1.00 39.24 155 ALA H C 1
ATOM 14358 O O . ALA D 2 155 ? -0.412 25.310 20.328 1.00 39.47 155 ALA H O 1
ATOM 14360 N N . GLU D 2 156 ? -1.824 23.937 19.200 1.00 32.61 156 GLU H N 1
ATOM 14361 C CA . GLU D 2 156 ? -0.976 22.738 19.215 1.00 31.44 156 GLU H CA 1
ATOM 14362 C C . GLU D 2 156 ? 0.181 22.894 18.208 1.00 36.03 156 GLU H C 1
ATOM 14363 O O . GLU D 2 156 ? 1.334 22.653 18.576 1.00 32.39 156 GLU H O 1
ATOM 14369 N N . LEU D 2 157 ? -0.123 23.327 16.957 1.00 35.51 157 LEU H N 1
ATOM 14370 C CA . LEU D 2 157 ? 0.887 23.582 15.925 1.00 34.49 157 LEU H CA 1
ATOM 14371 C C . LEU D 2 157 ? 1.838 24.695 16.362 1.00 37.33 157 LEU H C 1
ATOM 14372 O O . LEU D 2 157 ? 3.042 24.583 16.141 1.00 40.58 157 LEU H O 1
ATOM 14377 N N . ARG D 2 158 ? 1.308 25.740 17.036 1.00 34.24 158 ARG H N 1
ATOM 14378 C CA . ARG D 2 158 ? 2.101 26.856 17.566 1.00 31.92 158 ARG H CA 1
ATOM 14379 C C . ARG D 2 158 ? 3.067 26.306 18.607 1.00 34.24 158 ARG H C 1
ATOM 14380 O O . ARG D 2 158 ? 4.253 26.619 18.561 1.00 35.21 158 ARG H O 1
ATOM 14388 N N . HIS D 2 159 ? 2.571 25.430 19.497 1.00 34.49 159 HIS H N 1
ATOM 14389 C CA . HIS D 2 159 ? 3.384 24.794 20.534 1.00 36.57 159 HIS H CA 1
ATOM 14390 C C . HIS D 2 159 ? 4.489 23.901 19.947 1.00 42.76 159 HIS H C 1
ATOM 14391 O O . HIS D 2 159 ? 5.629 23.988 20.400 1.00 44.53 159 HIS H O 1
ATOM 14398 N N . VAL D 2 160 ? 4.163 23.089 18.922 1.00 39.28 160 VAL H N 1
ATOM 14399 C CA . VAL D 2 160 ? 5.098 22.188 18.215 1.00 37.13 160 VAL H CA 1
ATOM 14400 C C . VAL D 2 160 ? 6.264 22.970 17.556 1.00 40.07 160 VAL H C 1
ATOM 14401 O O . VAL D 2 160 ? 7.427 22.583 17.709 1.00 45.21 160 VAL H O 1
ATOM 14405 N N . LEU D 2 161 ? 5.952 24.055 16.832 1.00 28.81 161 LEU H N 1
ATOM 14406 C CA . LEU D 2 161 ? 6.968 24.861 16.137 1.00 32.07 161 LEU H CA 1
ATOM 14407 C C . LEU D 2 161 ? 7.883 25.623 17.086 1.00 39.58 161 LEU H C 1
ATOM 14408 O O . LEU D 2 161 ? 9.010 25.935 16.709 1.00 41.34 161 LEU H O 1
ATOM 14413 N N . ALA D 2 162 ? 7.417 25.874 18.328 1.00 39.19 162 ALA H N 1
ATOM 14414 C CA . ALA D 2 162 ? 8.160 26.571 19.378 1.00 37.94 162 ALA H CA 1
ATOM 14415 C C . ALA D 2 162 ? 8.862 25.627 20.378 1.00 46.11 162 ALA H C 1
ATOM 14416 O O . ALA D 2 162 ? 9.620 26.110 21.221 1.00 48.76 162 ALA H O 1
ATOM 14418 N N . THR D 2 163 ? 8.642 24.298 20.288 1.00 44.04 163 THR H N 1
ATOM 14419 C CA . THR D 2 163 ? 9.291 23.371 21.235 1.00 44.68 163 THR H CA 1
ATOM 14420 C C . THR D 2 163 ? 10.172 22.336 20.544 1.00 49.17 163 THR H C 1
ATOM 14421 O O . THR D 2 163 ? 11.312 22.114 20.967 1.00 51.25 163 THR H O 1
ATOM 14425 N N . LEU D 2 164 ? 9.642 21.695 19.497 1.00 41.96 164 LEU H N 1
ATOM 14426 C CA . LEU D 2 164 ? 10.333 20.636 18.761 1.00 39.55 164 LEU H CA 1
ATOM 14427 C C . LEU D 2 164 ? 11.292 21.220 17.719 1.00 39.30 164 LEU H C 1
ATOM 14428 O O . LEU D 2 164 ? 11.258 22.431 17.482 1.00 37.04 164 LEU H O 1
ATOM 14433 N N . GLY D 2 165 ? 12.161 20.359 17.169 1.00 33.84 165 GLY H N 1
ATOM 14434 C CA . GLY D 2 165 ? 13.182 20.688 16.177 1.00 33.08 165 GLY H CA 1
ATOM 14435 C C . GLY D 2 165 ? 14.047 21.873 16.551 1.00 37.83 165 GLY H C 1
ATOM 14436 O O . GLY D 2 165 ? 14.413 22.023 17.722 1.00 34.24 165 GLY H O 1
ATOM 14437 N N . GLU D 2 166 ? 14.376 22.738 15.554 1.00 29.48 166 GLU H N 1
ATOM 14438 C CA . GLU D 2 166 ? 15.151 23.954 15.820 1.00 30.35 166 GLU H CA 1
ATOM 14439 C C . GLU D 2 166 ? 14.129 25.044 16.166 1.00 32.03 166 GLU H C 1
ATOM 14440 O O . GLU D 2 166 ? 13.709 25.805 15.283 1.00 32.55 166 GLU H O 1
ATOM 14446 N N . LYS D 2 167 ? 13.675 25.049 17.448 1.00 27.23 167 LYS H N 1
ATOM 14447 C CA . LYS D 2 167 ? 12.655 25.934 18.037 1.00 28.88 167 LYS H CA 1
ATOM 14448 C C . LYS D 2 167 ? 12.575 27.333 17.412 1.00 35.92 167 LYS H C 1
ATOM 14449 O O . LYS D 2 167 ? 13.599 27.998 17.247 1.00 35.76 167 LYS H O 1
ATOM 14455 N N . LEU D 2 168 ? 11.353 27.775 17.100 1.00 29.56 168 LEU H N 1
ATOM 14456 C CA . LEU D 2 168 ? 11.086 29.122 16.618 1.00 28.68 168 LEU H CA 1
ATOM 14457 C C . LEU D 2 168 ? 10.668 29.932 17.862 1.00 30.40 168 LEU H C 1
ATOM 14458 O O . LEU D 2 168 ? 10.040 29.380 18.769 1.00 29.66 168 LEU H O 1
ATOM 14463 N N . THR D 2 169 ? 10.988 31.231 17.905 1.00 28.41 169 THR H N 1
ATOM 14464 C CA . THR D 2 169 ? 10.573 32.081 19.025 1.00 28.70 169 THR H CA 1
ATOM 14465 C C . THR D 2 169 ? 9.039 32.225 18.971 1.00 38.81 169 THR H C 1
ATOM 14466 O O . THR D 2 169 ? 8.434 31.984 17.915 1.00 34.13 169 THR H O 1
ATOM 14470 N N . GLU D 2 170 ? 8.412 32.638 20.094 1.00 43.12 170 GLU H N 1
ATOM 14471 C CA . GLU D 2 170 ? 6.960 32.870 20.145 1.00 44.72 170 GLU H CA 1
ATOM 14472 C C . GLU D 2 170 ? 6.538 33.971 19.168 1.00 45.36 170 GLU H C 1
ATOM 14473 O O . GLU D 2 170 ? 5.441 33.909 18.609 1.00 46.55 170 GLU H O 1
ATOM 14479 N N . ASP D 2 171 ? 7.455 34.920 18.915 1.00 38.01 171 ASP H N 1
ATOM 14480 C CA . ASP D 2 171 ? 7.310 36.058 18.011 1.00 40.02 171 ASP H CA 1
ATOM 14481 C C . ASP D 2 171 ? 7.308 35.596 16.552 1.00 42.20 171 ASP H C 1
ATOM 14482 O O . ASP D 2 171 ? 6.468 36.050 15.772 1.00 36.91 171 ASP H O 1
ATOM 14487 N N . GLU D 2 172 ? 8.247 34.686 16.190 1.00 40.41 172 GLU H N 1
ATOM 14488 C CA . GLU D 2 172 ? 8.381 34.105 14.845 1.00 38.67 172 GLU H CA 1
ATOM 14489 C C . GLU D 2 172 ? 7.127 33.279 14.502 1.00 46.95 172 GLU H C 1
ATOM 14490 O O . GLU D 2 172 ? 6.620 33.370 13.383 1.00 48.03 172 GLU H O 1
ATOM 14496 N N . VAL D 2 173 ? 6.618 32.507 15.489 1.00 43.59 173 VAL H N 1
ATOM 14497 C CA . VAL D 2 173 ? 5.407 31.679 15.394 1.00 42.35 173 VAL H CA 1
ATOM 14498 C C . VAL D 2 173 ? 4.172 32.591 15.201 1.00 45.20 173 VAL H C 1
ATOM 14499 O O . VAL D 2 173 ? 3.331 32.287 14.354 1.00 45.71 173 VAL H O 1
ATOM 14503 N N . GLU D 2 174 ? 4.076 33.703 15.970 1.00 38.36 174 GLU H N 1
ATOM 14504 C CA . GLU D 2 174 ? 2.959 34.652 15.867 1.00 40.95 174 GLU H CA 1
ATOM 14505 C C . GLU D 2 174 ? 2.864 35.240 14.462 1.00 39.79 174 GLU H C 1
ATOM 14506 O O . GLU D 2 174 ? 1.782 35.227 13.868 1.00 36.27 174 GLU H O 1
ATOM 14512 N N . LYS D 2 175 ? 4.008 35.737 13.941 1.00 35.92 175 LYS H N 1
ATOM 14513 C CA . LYS D 2 175 ? 4.156 36.346 12.621 1.00 37.00 175 LYS H CA 1
ATOM 14514 C C . LYS D 2 175 ? 3.772 35.365 11.511 1.00 43.80 175 LYS H C 1
ATOM 14515 O O . LYS D 2 175 ? 3.001 35.716 10.620 1.00 45.87 175 LYS H O 1
ATOM 14521 N N . LEU D 2 176 ? 4.264 34.122 11.612 1.00 39.39 176 LEU H N 1
ATOM 14522 C CA . LEU D 2 176 ? 4.020 33.048 10.650 1.00 34.90 176 LEU H CA 1
ATOM 14523 C C . LEU D 2 176 ? 2.545 32.581 10.657 1.00 41.07 176 LEU H C 1
ATOM 14524 O O . LEU D 2 176 ? 1.960 32.418 9.587 1.00 40.28 176 LEU H O 1
ATOM 14529 N N . MET D 2 177 ? 1.940 32.416 11.851 1.00 43.48 177 MET H N 1
ATOM 14530 C CA . MET D 2 177 ? 0.558 31.927 12.017 1.00 46.63 177 MET H CA 1
ATOM 14531 C C . MET D 2 177 ? -0.565 32.930 11.748 1.00 53.48 177 MET H C 1
ATOM 14532 O O . MET D 2 177 ? -1.726 32.505 11.677 1.00 53.92 177 MET H O 1
ATOM 14537 N N . ALA D 2 178 ? -0.237 34.245 11.645 1.00 51.14 178 ALA H N 1
ATOM 14538 C CA . ALA D 2 178 ? -1.173 35.351 11.420 1.00 49.75 178 ALA H CA 1
ATOM 14539 C C . ALA D 2 178 ? -2.165 35.083 10.282 1.00 54.74 178 ALA H C 1
ATOM 14540 O O . ALA D 2 178 ? -1.757 34.816 9.142 1.00 50.71 178 ALA H O 1
ATOM 14542 N N . GLY D 2 179 ? -3.453 35.084 10.645 1.00 54.59 179 GLY H N 1
ATOM 14543 C CA . GLY D 2 179 ? -4.586 34.848 9.752 1.00 56.70 179 GLY H CA 1
ATOM 14544 C C . GLY D 2 179 ? -4.631 33.493 9.066 1.00 63.17 179 GLY H C 1
ATOM 14545 O O . GLY D 2 179 ? -5.116 33.402 7.932 1.00 66.46 179 GLY H O 1
ATOM 14546 N N . GLN D 2 180 ? -4.127 32.428 9.733 1.00 54.56 180 GLN H N 1
ATOM 14547 C CA . GLN D 2 180 ? -4.091 31.086 9.127 1.00 52.55 180 GLN H CA 1
ATOM 14548 C C . GLN D 2 180 ? -5.112 30.124 9.746 1.00 52.39 180 GLN H C 1
ATOM 14549 O O . GLN D 2 180 ? -5.468 29.130 9.107 1.00 48.37 180 GLN H O 1
ATOM 14555 N N . GLU D 2 181 ? -5.625 30.449 10.949 1.00 50.00 181 GLU H N 1
ATOM 14556 C CA . GLU D 2 181 ? -6.640 29.650 11.643 1.00 51.29 181 GLU H CA 1
ATOM 14557 C C . GLU D 2 181 ? -8.047 29.959 11.133 1.00 59.33 181 GLU H C 1
ATOM 14558 O O . GLU D 2 181 ? -8.340 31.102 10.775 1.00 59.67 181 GLU H O 1
ATOM 14564 N N . ASP D 2 182 ? -8.931 28.952 11.149 1.00 58.54 182 ASP H N 1
ATOM 14565 C CA . ASP D 2 182 ? -10.324 29.129 10.754 1.00 60.93 182 ASP H CA 1
ATOM 14566 C C . ASP D 2 182 ? -11.159 29.649 11.942 1.00 69.81 182 ASP H C 1
ATOM 14567 O O . ASP D 2 182 ? -10.588 30.107 12.941 1.00 67.32 182 ASP H O 1
ATOM 14572 N N . SER D 2 183 ? -12.504 29.587 11.826 1.00 71.47 183 SER H N 1
ATOM 14573 C CA . SER D 2 183 ? -13.452 30.036 12.846 1.00 72.72 183 SER H CA 1
ATOM 14574 C C . SER D 2 183 ? -13.406 29.180 14.127 1.00 75.18 183 SER H C 1
ATOM 14575 O O . SER D 2 183 ? -13.724 29.687 15.206 1.00 73.19 183 SER H O 1
ATOM 14578 N N . ASN D 2 184 ? -13.002 27.892 14.001 1.00 71.70 184 ASN H N 1
ATOM 14579 C CA . ASN D 2 184 ? -12.886 26.938 15.115 1.00 71.00 184 ASN H CA 1
ATOM 14580 C C . ASN D 2 184 ? -11.463 26.873 15.686 1.00 72.43 184 ASN H C 1
ATOM 14581 O O . ASN D 2 184 ? -11.164 25.991 16.501 1.00 71.23 184 ASN H O 1
ATOM 14586 N N . GLY D 2 185 ? -10.613 27.806 15.247 1.00 67.06 185 GLY H N 1
ATOM 14587 C CA . GLY D 2 185 ? -9.215 27.918 15.657 1.00 64.47 185 GLY H CA 1
ATOM 14588 C C . GLY D 2 185 ? -8.298 26.829 15.128 1.00 65.02 185 GLY H C 1
ATOM 14589 O O . GLY D 2 185 ? -7.176 26.693 15.617 1.00 62.56 185 GLY H O 1
ATOM 14590 N N . CYS D 2 186 ? -8.760 26.049 14.123 1.00 61.15 186 CYS H N 1
ATOM 14591 C CA . CYS D 2 186 ? -8.018 24.939 13.524 1.00 58.65 186 CYS H CA 1
ATOM 14592 C C . CYS D 2 186 ? -7.239 25.336 12.279 1.00 53.59 186 CYS H C 1
ATOM 14593 O O . CYS D 2 186 ? -7.515 26.375 11.674 1.00 52.56 186 CYS H O 1
ATOM 14596 N N . ILE D 2 187 ? -6.249 24.501 11.913 1.00 44.79 187 ILE H N 1
ATOM 14597 C CA . ILE D 2 187 ? -5.342 24.720 10.790 1.00 41.59 187 ILE H CA 1
ATOM 14598 C C . ILE D 2 187 ? -5.381 23.549 9.812 1.00 48.15 187 ILE H C 1
ATOM 14599 O O . ILE D 2 187 ? -5.150 22.406 10.207 1.00 49.33 187 ILE H O 1
ATOM 14604 N N . ASN D 2 188 ? -5.653 23.845 8.532 1.00 47.19 188 ASN H N 1
ATOM 14605 C CA . ASN D 2 188 ? -5.645 22.867 7.445 1.00 46.47 188 ASN H CA 1
ATOM 14606 C C . ASN D 2 188 ? -4.160 22.730 7.124 1.00 49.66 188 ASN H C 1
ATOM 14607 O O . ASN D 2 188 ? -3.604 23.565 6.399 1.00 48.25 188 ASN H O 1
ATOM 14612 N N . TYR D 2 189 ? -3.510 21.713 7.735 1.00 46.14 189 TYR H N 1
ATOM 14613 C CA . TYR D 2 189 ? -2.065 21.503 7.646 1.00 44.62 189 TYR H CA 1
ATOM 14614 C C . TYR D 2 189 ? -1.526 21.305 6.213 1.00 45.35 189 TYR H C 1
ATOM 14615 O O . TYR D 2 189 ? -0.425 21.785 5.936 1.00 42.58 189 TYR H O 1
ATOM 14624 N N . GLU D 2 190 ? -2.290 20.699 5.297 1.00 43.13 190 GLU H N 1
ATOM 14625 C CA . GLU D 2 190 ? -1.790 20.577 3.915 1.00 44.73 190 GLU H CA 1
ATOM 14626 C C . GLU D 2 190 ? -1.937 21.922 3.140 1.00 45.48 190 GLU H C 1
ATOM 14627 O O . GLU D 2 190 ? -1.116 22.197 2.264 1.00 42.57 190 GLU H O 1
ATOM 14633 N N . ALA D 2 191 ? -2.914 22.783 3.518 1.00 41.65 191 ALA H N 1
ATOM 14634 C CA . ALA D 2 191 ? -3.038 24.125 2.934 1.00 42.41 191 ALA H CA 1
ATOM 14635 C C . ALA D 2 191 ? -1.901 25.005 3.475 1.00 44.30 191 ALA H C 1
ATOM 14636 O O . ALA D 2 191 ? -1.342 25.806 2.725 1.00 43.79 191 ALA H O 1
ATOM 14638 N N . PHE D 2 192 ? -1.542 24.819 4.771 1.00 41.52 192 PHE H N 1
ATOM 14639 C CA . PHE D 2 192 ? -0.459 25.530 5.460 1.00 37.59 192 PHE H CA 1
ATOM 14640 C C . PHE D 2 192 ? 0.907 25.171 4.851 1.00 38.24 192 PHE H C 1
ATOM 14641 O O . PHE D 2 192 ? 1.735 26.057 4.681 1.00 36.97 192 PHE H O 1
ATOM 14649 N N . VAL D 2 193 ? 1.127 23.876 4.514 1.00 37.67 193 VAL H N 1
ATOM 14650 C CA . VAL D 2 193 ? 2.353 23.375 3.879 1.00 36.92 193 VAL H CA 1
ATOM 14651 C C . VAL D 2 193 ? 2.514 24.061 2.506 1.00 43.60 193 VAL H C 1
ATOM 14652 O O . VAL D 2 193 ? 3.613 24.525 2.189 1.00 43.53 193 VAL H O 1
ATOM 14656 N N . LYS D 2 194 ? 1.411 24.158 1.723 1.00 41.36 194 LYS H N 1
ATOM 14657 C CA . LYS D 2 194 ? 1.398 24.819 0.407 1.00 43.20 194 LYS H CA 1
ATOM 14658 C C . LYS D 2 194 ? 1.711 26.316 0.560 1.00 43.92 194 LYS H C 1
ATOM 14659 O O . LYS D 2 194 ? 2.451 26.861 -0.251 1.00 44.57 194 LYS H O 1
ATOM 14665 N N . HIS D 2 195 ? 1.175 26.954 1.622 1.00 40.31 195 HIS H N 1
ATOM 14666 C CA . HIS D 2 195 ? 1.381 28.368 1.960 1.00 41.98 195 HIS H CA 1
ATOM 14667 C C . HIS D 2 195 ? 2.857 28.684 2.243 1.00 44.14 195 HIS H C 1
ATOM 14668 O O . HIS D 2 195 ? 3.385 29.622 1.660 1.00 45.97 195 HIS H O 1
ATOM 14675 N N . ILE D 2 196 ? 3.522 27.903 3.119 1.00 37.75 196 ILE H N 1
ATOM 14676 C CA . ILE D 2 196 ? 4.939 28.113 3.460 1.00 33.27 196 ILE H CA 1
ATOM 14677 C C . ILE D 2 196 ? 5.881 27.749 2.282 1.00 39.22 196 ILE H C 1
ATOM 14678 O O . ILE D 2 196 ? 6.886 28.428 2.086 1.00 39.56 196 ILE H O 1
ATOM 14683 N N . MET D 2 197 ? 5.537 26.722 1.477 1.00 36.43 197 MET H N 1
ATOM 14684 C CA . MET D 2 197 ? 6.358 26.332 0.325 1.00 37.79 197 MET H CA 1
ATOM 14685 C C . MET D 2 197 ? 6.293 27.350 -0.836 1.00 42.22 197 MET H C 1
ATOM 14686 O O . MET D 2 197 ? 7.234 27.435 -1.625 1.00 42.05 197 MET H O 1
ATOM 14691 N N . ALA D 2 198 ? 5.204 28.140 -0.914 1.00 37.50 198 ALA H N 1
ATOM 14692 C CA . ALA D 2 198 ? 4.994 29.192 -1.916 1.00 37.67 198 ALA H CA 1
ATOM 14693 C C . ALA D 2 198 ? 5.466 30.577 -1.381 1.00 43.24 198 ALA H C 1
ATOM 14694 O O . ALA D 2 198 ? 5.289 31.601 -2.055 1.00 41.30 198 ALA H O 1
ATOM 14696 N N . GLY D 2 199 ? 6.074 30.573 -0.180 1.00 38.51 199 GLY H N 1
ATOM 14697 C CA . GLY D 2 199 ? 6.573 31.759 0.502 1.00 29.95 199 GLY H CA 1
ATOM 14698 C C . GLY D 2 199 ? 8.078 31.889 0.510 1.00 51.21 199 GLY H C 1
ATOM 14699 O O . GLY D 2 199 ? 8.596 33.015 0.593 1.00 42.22 199 GLY H O 1
#

Nearest PDB structures (foldseek):
  8qyu-assembly2_B  TM=1.001E+00  e=0.000E+00  Bos taurus
  5n69-assembly1_B  TM=9.960E-01  e=0.000E+00  Bos taurus
  4db1-assembly3_B  TM=8.635E-01  e=8.944E-94  Homo sapiens
  4p7h-assembly1_A  TM=8.201E-01  e=6.179E-96  Homo sapiens
  1kk7-assembly1_A  TM=7.955E-01  e=6.777E-73  Argopecten irradians